Protein 2MYG (pdb70)

InterPro domains:
  IPR002109 Glutaredoxin [PF00462] (13-75)
  IPR011767 Glutaredoxin active site [PS00195] (15-31)
  IPR014025 Glutaredoxin subgroup [PR00160] (13-31)
  IPR014025 Glutaredoxin subgroup [PR00160] (58-71)
  IPR014025 Glutaredoxin subgroup [PR00160] (72-85)
  IPR036249 Thioredoxin-like superfamily [SSF52833] (4-94)

Radius of gyration: 12.89 Å; Cα contacts (8 Å, |Δi|>4): 127; chains: 1; bounding box: 31×28×32 Å

Foldseek 3Di:
DPDDACLVVLQVFQKEKEAADPDDLRVVQVVVCVVPDPRYDYDHLVVPPCSQVNLVVCCVVPVDRDDIWMHGNSHGAPGSVSVVVCVVVVVVVVSSD

Solvent-accessible surface area: 6148 Å² total; per-residue (Å²): 111,107,164,127,21,9,65,77,76,18,186,63,66,55,0,3,0,2,0,74,80,121,16,70,125,2,76,111,0,26,137,23,1,128,70,114,21,204,67,27,56,43,47,64,8,64,157,86,121,87,2,128,89,13,69,26,48,14,94,161,63,106,156,110,68,90,11,1,6,0,11,1,92,52,82,75,9,35,12,8,95,69,0,50,56,37,27,148,126,50,120,2,102,58,60,22,121

Structure (mmCIF, N/CA/C/O backbone):
data_2MYG
#
_entry.id   2MYG
#
_cell.length_a   1.000
_cell.length_b   1.000
_cell.length_c   1.000
_cell.angle_alpha   90.00
_cell.angle_beta   90.00
_cell.angle_gamma   90.00
#
_symmetry.space_group_name_H-M   'P 1'
#
loop_
_atom_site.group_PDB
_atom_site.id
_atom_site.type_symbol
_atom_site.label_atom_id
_atom_site.label_alt_id
_atom_site.label_comp_id
_atom_site.label_asym_id
_atom_site.label_entity_id
_atom_site.label_seq_id
_atom_site.pdbx_PDB_ins_code
_atom_site.Cartn_x
_atom_site.Cartn_y
_atom_site.Cartn_z
_atom_site.occupancy
_atom_site.B_iso_or_equiv
_atom_site.auth_seq_id
_atom_site.auth_comp_id
_atom_site.auth_asym_id
_atom_site.auth_atom_id
_atom_site.pdbx_PDB_model_num
ATOM 1 N N . GLY A 1 1 ? 29.085 38.675 14.271 1.00 0.00 1 GLY A N 1
ATOM 2 C CA . GLY A 1 1 ? 29.072 39.393 12.986 1.00 0.00 1 GLY A CA 1
ATOM 3 C C . GLY A 1 1 ? 28.331 40.709 13.133 1.00 0.00 1 GLY A C 1
ATOM 4 O O . GLY A 1 1 ? 28.299 41.270 14.228 1.00 0.00 1 GLY A O 1
ATOM 10 N N . ALA A 1 2 ? 27.713 41.205 12.058 1.00 0.00 2 ALA A N 1
ATOM 11 C CA . ALA A 1 2 ? 27.004 42.491 12.047 1.00 0.00 2 ALA A CA 1
ATOM 12 C C . ALA A 1 2 ? 25.690 42.532 12.862 1.00 0.00 2 ALA A C 1
ATOM 13 O O . ALA A 1 2 ? 25.181 43.624 13.119 1.00 0.00 2 ALA A O 1
ATOM 20 N N . MET A 1 3 ? 25.135 41.384 13.270 1.00 0.00 3 MET A N 1
ATOM 21 C CA . MET A 1 3 ? 23.807 41.240 13.892 1.00 0.00 3 MET A CA 1
ATOM 22 C C . MET A 1 3 ? 23.875 40.741 15.355 1.00 0.00 3 MET A C 1
ATOM 23 O O . MET A 1 3 ? 23.949 39.524 15.567 1.00 0.00 3 MET A O 1
ATOM 37 N N . PRO A 1 4 ? 23.912 41.623 16.379 1.00 0.00 4 PRO A N 1
ATOM 38 C CA . PRO A 1 4 ? 24.069 41.243 17.787 1.00 0.00 4 PRO A CA 1
ATOM 39 C C . PRO A 1 4 ? 23.119 40.152 18.305 1.00 0.00 4 PRO A C 1
ATOM 40 O O . PRO A 1 4 ? 21.908 40.152 18.041 1.00 0.00 4 PRO A O 1
ATOM 51 N N . SER A 1 5 ? 23.681 39.242 19.097 1.00 0.00 5 SER A N 1
ATOM 52 C CA . SER A 1 5 ? 23.065 38.040 19.668 1.00 0.00 5 SER A CA 1
ATOM 53 C C . SER A 1 5 ? 23.749 37.689 21.011 1.00 0.00 5 SER A C 1
ATOM 54 O O . SER A 1 5 ? 24.124 38.585 21.770 1.00 0.00 5 SER A O 1
ATOM 62 N N . ILE A 1 6 ? 23.840 36.399 21.359 1.00 0.00 6 ILE A N 1
ATOM 63 C CA . ILE A 1 6 ? 24.180 35.865 22.696 1.00 0.00 6 ILE A CA 1
ATOM 64 C C . ILE A 1 6 ? 25.428 36.463 23.370 1.00 0.00 6 ILE A C 1
ATOM 65 O O . ILE A 1 6 ? 25.546 36.434 24.593 1.00 0.00 6 ILE A O 1
ATOM 81 N N . ALA A 1 7 ? 26.366 36.991 22.584 1.00 0.00 7 ALA A N 1
ATOM 82 C CA . ALA A 1 7 ? 27.634 37.575 23.031 1.00 0.00 7 ALA A CA 1
ATOM 83 C C . ALA A 1 7 ? 27.479 38.720 24.058 1.00 0.00 7 ALA A C 1
ATOM 84 O O . ALA A 1 7 ? 28.414 38.979 24.825 1.00 0.00 7 ALA A O 1
ATOM 91 N N . SER A 1 8 ? 26.310 39.371 24.117 1.00 0.00 8 SER A N 1
ATOM 92 C CA . SER A 1 8 ? 25.940 40.345 25.162 1.00 0.00 8 SER A CA 1
ATOM 93 C C . SER A 1 8 ? 25.535 39.692 26.488 1.00 0.00 8 SER A C 1
ATOM 94 O O . SER A 1 8 ? 25.805 40.239 27.560 1.00 0.00 8 SER A O 1
ATOM 102 N N . MET A 1 9 ? 24.919 38.506 26.449 1.00 0.00 9 MET A N 1
ATOM 103 C CA . MET A 1 9 ? 24.420 37.808 27.643 1.00 0.00 9 MET A CA 1
ATOM 104 C C . MET A 1 9 ? 25.566 37.436 28.593 1.00 0.00 9 MET A C 1
ATOM 105 O O . MET A 1 9 ? 25.413 37.497 29.813 1.00 0.00 9 MET A O 1
ATOM 119 N N . ILE A 1 10 ? 26.737 37.120 28.029 1.00 0.00 10 ILE A N 1
ATOM 120 C CA . ILE A 1 10 ? 27.939 36.656 28.744 1.00 0.00 10 ILE A CA 1
ATOM 121 C C . ILE A 1 10 ? 28.485 37.703 29.735 1.00 0.00 10 ILE A C 1
ATOM 122 O O . ILE A 1 10 ? 29.176 37.349 30.693 1.00 0.00 10 ILE A O 1
ATOM 138 N N . LYS A 1 11 ? 28.168 38.991 29.539 1.00 0.00 11 LYS A N 1
ATOM 139 C CA . LYS A 1 11 ? 28.590 40.111 30.399 1.00 0.00 11 LYS A CA 1
ATOM 140 C C . LYS A 1 11 ? 27.665 40.354 31.603 1.00 0.00 11 LYS A C 1
ATOM 141 O O . LYS A 1 11 ? 28.082 40.999 32.567 1.00 0.00 11 LYS A O 1
ATOM 160 N N . GLY A 1 12 ? 26.436 39.827 31.577 1.00 0.00 12 GLY A N 1
ATOM 161 C CA . GLY A 1 12 ? 25.399 40.077 32.591 1.00 0.00 12 GLY A CA 1
ATOM 162 C C . GLY A 1 12 ? 25.394 39.124 33.796 1.00 0.00 12 GLY A C 1
ATOM 163 O O . GLY A 1 12 ? 24.660 39.362 34.755 1.00 0.00 12 GLY A O 1
ATOM 167 N N . ASN A 1 13 ? 26.208 38.064 33.771 1.00 0.00 13 ASN A N 1
ATOM 168 C CA . ASN A 1 13 ? 26.482 37.178 34.909 1.00 0.00 13 ASN A CA 1
ATOM 169 C C . ASN A 1 13 ? 27.939 36.688 34.879 1.00 0.00 13 ASN A C 1
ATOM 170 O O . ASN A 1 13 ? 28.596 36.710 33.832 1.00 0.00 13 ASN A O 1
ATOM 181 N N . LYS A 1 14 ? 28.436 36.207 36.026 1.00 0.00 14 LYS A N 1
ATOM 182 C CA . LYS A 1 14 ? 29.789 35.648 36.168 1.00 0.00 14 LYS A CA 1
ATOM 183 C C . LYS A 1 14 ? 29.928 34.333 35.396 1.00 0.00 14 LYS A C 1
ATOM 184 O O . LYS A 1 14 ? 30.843 34.216 34.579 1.00 0.00 14 LYS A O 1
ATOM 203 N N . VAL A 1 15 ? 28.976 33.407 35.562 1.00 0.00 15 VAL A N 1
ATOM 204 C CA . VAL A 1 15 ? 28.859 32.164 34.774 1.00 0.00 15 VAL A CA 1
ATOM 205 C C . VAL A 1 15 ? 27.581 32.169 33.929 1.00 0.00 15 VAL A C 1
ATOM 206 O O . VAL A 1 15 ? 26.493 32.439 34.444 1.00 0.00 15 VAL A O 1
ATOM 219 N N . VAL A 1 16 ? 27.708 31.849 32.636 1.00 0.00 16 VAL A N 1
ATOM 220 C CA . VAL A 1 16 ? 26.595 31.778 31.667 1.00 0.00 16 VAL A CA 1
ATOM 221 C C . VAL A 1 16 ? 26.658 30.464 30.885 1.00 0.00 16 VAL A C 1
ATOM 222 O O . VAL A 1 16 ? 27.719 30.109 30.368 1.00 0.00 16 VAL A O 1
ATOM 235 N N . VAL A 1 17 ? 25.535 29.742 30.794 1.00 0.00 17 VAL A N 1
ATOM 236 C CA . VAL A 1 17 ? 25.453 28.417 30.152 1.00 0.00 17 VAL A CA 1
ATOM 237 C C . VAL A 1 17 ? 24.322 28.336 29.121 1.00 0.00 17 VAL A C 1
ATOM 238 O O . VAL A 1 17 ? 23.256 28.926 29.294 1.00 0.00 17 VAL A O 1
ATOM 251 N N . PHE A 1 18 ? 24.544 27.569 28.053 1.00 0.00 18 PHE A N 1
ATOM 252 C CA . PHE A 1 18 ? 23.542 27.245 27.033 1.00 0.00 18 PHE A CA 1
ATOM 253 C C . PHE A 1 18 ? 23.382 25.717 26.952 1.00 0.00 18 PHE A C 1
ATOM 254 O O . PHE A 1 18 ? 24.299 25.021 26.511 1.00 0.00 18 PHE A O 1
ATOM 271 N N . SER A 1 19 ? 22.223 25.208 27.375 1.00 0.00 19 SER A N 1
ATOM 272 C CA . SER A 1 19 ? 21.889 23.777 27.525 1.00 0.00 19 SER A CA 1
ATOM 273 C C . SER A 1 19 ? 20.671 23.392 26.661 1.00 0.00 19 SER A C 1
ATOM 274 O O . SER A 1 19 ? 19.996 24.247 26.084 1.00 0.00 19 SER A O 1
ATOM 282 N N . TRP A 1 20 ? 20.366 22.092 26.596 1.00 0.00 20 TRP A N 1
ATOM 283 C CA . TRP A 1 20 ? 19.072 21.560 26.142 1.00 0.00 20 TRP A CA 1
ATOM 284 C C . TRP A 1 20 ? 18.449 20.743 27.274 1.00 0.00 20 TRP A C 1
ATOM 285 O O . TRP A 1 20 ? 19.154 19.927 27.874 1.00 0.00 20 TRP A O 1
ATOM 306 N N . VAL A 1 21 ? 17.148 20.900 27.543 1.00 0.00 21 VAL A N 1
ATOM 307 C CA . VAL A 1 21 ? 16.469 20.196 28.653 1.00 0.00 21 VAL A CA 1
ATOM 308 C C . VAL A 1 21 ? 16.609 18.675 28.511 1.00 0.00 21 VAL A C 1
ATOM 309 O O . VAL A 1 21 ? 16.833 17.981 29.506 1.00 0.00 21 VAL A O 1
ATOM 322 N N . THR A 1 22 ? 16.591 18.174 27.272 1.00 0.00 22 THR A N 1
ATOM 323 C CA . THR A 1 22 ? 16.695 16.758 26.880 1.00 0.00 22 THR A CA 1
ATOM 324 C C . THR A 1 22 ? 18.088 16.119 26.990 1.00 0.00 22 THR A C 1
ATOM 325 O O . THR A 1 22 ? 18.217 14.896 26.852 1.00 0.00 22 THR A O 1
ATOM 336 N N . CYS A 1 23 ? 19.144 16.907 27.212 1.00 0.00 23 CYS A N 1
ATOM 337 C CA . CYS A 1 23 ? 20.526 16.432 27.143 1.00 0.00 23 CYS A CA 1
ATOM 338 C C . CYS A 1 23 ? 20.995 15.937 28.521 1.00 0.00 23 CYS A C 1
ATOM 339 O O . CYS A 1 23 ? 20.666 16.576 29.528 1.00 0.00 23 CYS A O 1
ATOM 347 N N . PRO A 1 24 ? 21.816 14.873 28.609 1.00 0.00 24 PRO A N 1
ATOM 348 C CA . PRO A 1 24 ? 22.388 14.467 29.886 1.00 0.00 24 PRO A CA 1
ATOM 349 C C . PRO A 1 24 ? 23.560 15.357 30.318 1.00 0.00 24 PRO A C 1
ATOM 350 O O . PRO A 1 24 ? 23.650 15.735 31.482 1.00 0.00 24 PRO A O 1
ATOM 361 N N . TYR A 1 25 ? 24.423 15.777 29.388 1.00 0.00 25 TYR A N 1
ATOM 362 C CA . TYR A 1 25 ? 25.575 16.650 29.660 1.00 0.00 25 TYR A CA 1
ATOM 363 C C . TYR A 1 25 ? 25.195 17.997 30.272 1.00 0.00 25 TYR A C 1
ATOM 364 O O . TYR A 1 25 ? 25.907 18.519 31.128 1.00 0.00 25 TYR A O 1
ATOM 382 N N . CYS A 1 26 ? 24.057 18.539 29.829 1.00 0.00 26 CYS A N 1
ATOM 383 C CA . CYS A 1 26 ? 23.393 19.687 30.435 1.00 0.00 26 CYS A CA 1
ATOM 384 C C . CYS A 1 26 ? 23.284 19.476 31.960 1.00 0.00 26 CYS A C 1
ATOM 385 O O . CYS A 1 26 ? 23.806 20.266 32.735 1.00 0.00 26 CYS A O 1
ATOM 393 N N . VAL A 1 27 ? 22.696 18.353 32.389 1.00 0.00 27 VAL A N 1
ATOM 394 C CA . VAL A 1 27 ? 22.502 18.009 33.808 1.00 0.00 27 VAL A CA 1
ATOM 395 C C . VAL A 1 27 ? 23.832 17.790 34.536 1.00 0.00 27 VAL A C 1
ATOM 396 O O . VAL A 1 27 ? 23.986 18.263 35.663 1.00 0.00 27 VAL A O 1
ATOM 409 N N . ARG A 1 28 ? 24.820 17.144 33.894 1.00 0.00 28 ARG A N 1
ATOM 410 C CA . ARG A 1 28 ? 26.178 16.987 34.461 1.00 0.00 28 ARG A CA 1
ATOM 411 C C . ARG A 1 28 ? 26.789 18.341 34.845 1.00 0.00 28 ARG A C 1
ATOM 412 O O . ARG A 1 28 ? 27.385 18.459 35.916 1.00 0.00 28 ARG A O 1
ATOM 433 N N . ALA A 1 29 ? 26.605 19.354 33.996 1.00 0.00 29 ALA A N 1
ATOM 434 C CA . ALA A 1 29 ? 27.013 20.730 34.277 1.00 0.00 29 ALA A CA 1
ATOM 435 C C . ALA A 1 29 ? 26.112 21.425 35.315 1.00 0.00 29 ALA A C 1
ATOM 436 O O . ALA A 1 29 ? 26.623 21.886 36.334 1.00 0.00 29 ALA A O 1
ATOM 443 N N . GLU A 1 30 ? 24.789 21.466 35.117 1.00 0.00 30 GLU A N 1
ATOM 444 C CA . GLU A 1 30 ? 23.837 22.145 36.020 1.00 0.00 30 GLU A CA 1
ATOM 445 C C . GLU A 1 30 ? 23.949 21.685 37.478 1.00 0.00 30 GLU A C 1
ATOM 446 O O . GLU A 1 30 ? 23.761 22.483 38.406 1.00 0.00 30 GLU A O 1
ATOM 458 N N . LYS A 1 31 ? 24.308 20.417 37.696 1.00 0.00 31 LYS A N 1
ATOM 459 C CA . LYS A 1 31 ? 24.533 19.849 39.021 1.00 0.00 31 LYS A CA 1
ATOM 460 C C . LYS A 1 31 ? 25.786 20.408 39.697 1.00 0.00 31 LYS A C 1
ATOM 461 O O . LYS A 1 31 ? 25.730 20.851 40.845 1.00 0.00 31 LYS A O 1
ATOM 480 N N . LEU A 1 32 ? 26.904 20.412 38.971 1.00 0.00 32 LEU A N 1
ATOM 481 C CA . LEU A 1 32 ? 28.211 20.856 39.458 1.00 0.00 32 LEU A CA 1
ATOM 482 C C . LEU A 1 32 ? 28.275 22.377 39.612 1.00 0.00 32 LEU A C 1
ATOM 483 O O . LEU A 1 32 ? 28.846 22.877 40.577 1.00 0.00 32 LEU A O 1
ATOM 499 N N . LEU A 1 33 ? 27.637 23.127 38.711 1.00 0.00 33 LEU A N 1
ATOM 500 C CA . LEU A 1 33 ? 27.588 24.586 38.787 1.00 0.00 33 LEU A CA 1
ATOM 501 C C . LEU A 1 33 ? 26.878 25.055 40.058 1.00 0.00 33 LEU A C 1
ATOM 502 O O . LEU A 1 33 ? 27.421 25.891 40.778 1.00 0.00 33 LEU A O 1
ATOM 518 N N . HIS A 1 34 ? 25.738 24.445 40.399 1.00 0.00 34 HIS A N 1
ATOM 519 C CA . HIS A 1 34 ? 25.061 24.710 41.671 1.00 0.00 34 HIS A CA 1
ATOM 520 C C . HIS A 1 34 ? 25.837 24.161 42.886 1.00 0.00 34 HIS A C 1
ATOM 521 O O . HIS A 1 34 ? 25.660 24.682 43.987 1.00 0.00 34 HIS A O 1
ATOM 535 N N . ALA A 1 35 ? 26.744 23.187 42.711 1.00 0.00 35 ALA A N 1
ATOM 536 C CA . ALA A 1 35 ? 27.616 22.711 43.793 1.00 0.00 35 ALA A CA 1
ATOM 537 C C . ALA A 1 35 ? 28.797 23.659 44.083 1.00 0.00 35 ALA A C 1
ATOM 538 O O . ALA A 1 35 ? 29.246 23.747 45.228 1.00 0.00 35 ALA A O 1
ATOM 545 N N . ARG A 1 36 ? 29.321 24.365 43.067 1.00 0.00 36 ARG A N 1
ATOM 546 C CA . ARG A 1 36 ? 30.499 25.250 43.185 1.00 0.00 36 ARG A CA 1
ATOM 547 C C . ARG A 1 36 ? 30.172 26.734 43.373 1.00 0.00 36 ARG A C 1
ATOM 548 O O . ARG A 1 36 ? 31.015 27.473 43.879 1.00 0.00 36 ARG A O 1
ATOM 569 N N . THR A 1 37 ? 28.997 27.203 42.956 1.00 0.00 37 THR A N 1
ATOM 570 C CA . THR A 1 37 ? 28.610 28.626 43.051 1.00 0.00 37 THR A CA 1
ATOM 571 C C . THR A 1 37 ? 27.091 28.852 43.128 1.00 0.00 37 THR A C 1
ATOM 572 O O . THR A 1 37 ? 26.283 27.944 42.918 1.00 0.00 37 THR A O 1
ATOM 583 N N . LYS A 1 38 ? 26.705 30.100 43.418 1.00 0.00 38 LYS A N 1
ATOM 584 C CA . LYS A 1 38 ? 25.340 30.644 43.298 1.00 0.00 38 LYS A CA 1
ATOM 585 C C . LYS A 1 38 ? 25.234 31.711 42.196 1.00 0.00 38 LYS A C 1
ATOM 586 O O . LYS A 1 38 ? 24.170 32.300 42.002 1.00 0.00 38 LYS A O 1
ATOM 605 N N . ASP A 1 39 ? 26.322 31.951 41.455 1.00 0.00 39 ASP A N 1
ATOM 606 C CA . ASP A 1 39 ? 26.479 33.032 40.475 1.00 0.00 39 ASP A CA 1
ATOM 607 C C . ASP A 1 39 ? 26.416 32.537 39.008 1.00 0.00 39 ASP A C 1
ATOM 608 O O . ASP A 1 39 ? 27.226 32.924 38.160 1.00 0.00 39 ASP A O 1
ATOM 617 N N . ILE A 1 40 ? 25.465 31.637 38.721 1.00 0.00 40 ILE A N 1
ATOM 618 C CA . ILE A 1 40 ? 25.259 30.985 37.415 1.00 0.00 40 ILE A CA 1
ATOM 619 C C . ILE A 1 40 ? 23.870 31.289 36.834 1.00 0.00 40 ILE A C 1
ATOM 620 O O . ILE A 1 40 ? 22.855 31.204 37.533 1.00 0.00 40 ILE A O 1
ATOM 636 N N . THR A 1 41 ? 23.829 31.618 35.542 1.00 0.00 41 THR A N 1
ATOM 637 C CA . THR A 1 41 ? 22.629 31.706 34.691 1.00 0.00 41 THR A CA 1
ATOM 638 C C . THR A 1 41 ? 22.730 30.716 33.530 1.00 0.00 41 THR A C 1
ATOM 639 O O . THR A 1 41 ? 23.794 30.552 32.939 1.00 0.00 41 THR A O 1
ATOM 650 N N . VAL A 1 42 ? 21.611 30.091 33.163 1.00 0.00 42 VAL A N 1
ATOM 651 C CA . VAL A 1 42 ? 21.493 29.171 32.025 1.00 0.00 42 VAL A CA 1
ATOM 652 C C . VAL A 1 42 ? 20.244 29.417 31.174 1.00 0.00 42 VAL A C 1
ATOM 653 O O . VAL A 1 42 ? 19.160 29.693 31.698 1.00 0.00 42 VAL A O 1
ATOM 666 N N . HIS A 1 43 ? 20.420 29.288 29.855 1.00 0.00 43 HIS A N 1
ATOM 667 C CA . HIS A 1 43 ? 19.398 29.367 28.809 1.00 0.00 43 HIS A CA 1
ATOM 668 C C . HIS A 1 43 ? 19.210 27.996 28.139 1.00 0.00 43 HIS A C 1
ATOM 669 O O . HIS A 1 43 ? 20.187 27.332 27.780 1.00 0.00 43 HIS A O 1
ATOM 683 N N . TYR A 1 44 ? 17.961 27.576 27.936 1.00 0.00 44 TYR A N 1
ATOM 684 C CA . TYR A 1 44 ? 17.615 26.290 27.328 1.00 0.00 44 TYR A CA 1
ATOM 685 C C . TYR A 1 44 ? 17.213 26.480 25.865 1.00 0.00 44 TYR A C 1
ATOM 686 O O . TYR A 1 44 ? 16.048 26.695 25.531 1.00 0.00 44 TYR A O 1
ATOM 704 N N . VAL A 1 45 ? 18.202 26.415 24.969 1.00 0.00 45 VAL A N 1
ATOM 705 C CA . VAL A 1 45 ? 18.031 26.776 23.547 1.00 0.00 45 VAL A CA 1
ATOM 706 C C . VAL A 1 45 ? 17.293 25.715 22.724 1.00 0.00 45 VAL A C 1
ATOM 707 O O . VAL A 1 45 ? 17.140 25.864 21.514 1.00 0.00 45 VAL A O 1
ATOM 720 N N . ASP A 1 46 ? 16.807 24.651 23.365 1.00 0.00 46 ASP A N 1
ATOM 721 C CA . ASP A 1 46 ? 15.864 23.688 22.790 1.00 0.00 46 ASP A CA 1
ATOM 722 C C . ASP A 1 46 ? 14.401 24.153 22.936 1.00 0.00 46 ASP A C 1
ATOM 723 O O . ASP A 1 46 ? 13.540 23.771 22.138 1.00 0.00 46 ASP A O 1
ATOM 732 N N . LYS A 1 47 ? 14.142 25.034 23.914 1.00 0.00 47 LYS A N 1
ATOM 733 C CA . LYS A 1 47 ? 12.848 25.673 24.209 1.00 0.00 47 LYS A CA 1
ATOM 734 C C . LYS A 1 47 ? 12.637 27.002 23.460 1.00 0.00 47 LYS A C 1
ATOM 735 O O . LYS A 1 47 ? 11.651 27.702 23.700 1.00 0.00 47 LYS A O 1
ATOM 754 N N . MET A 1 48 ? 13.571 27.361 22.575 1.00 0.00 48 MET A N 1
ATOM 755 C CA . MET A 1 48 ? 13.723 28.689 21.975 1.00 0.00 48 MET A CA 1
ATOM 756 C C . MET A 1 48 ? 13.610 28.629 20.443 1.00 0.00 48 MET A C 1
ATOM 757 O O . MET A 1 48 ? 14.398 27.935 19.794 1.00 0.00 48 MET A O 1
ATOM 771 N N . SER A 1 49 ? 12.691 29.404 19.853 1.00 0.00 49 SER A N 1
ATOM 772 C CA . SER A 1 49 ? 12.492 29.473 18.388 1.00 0.00 49 SER A CA 1
ATOM 773 C C . SER A 1 49 ? 13.705 30.066 17.647 1.00 0.00 49 SER A C 1
ATOM 774 O O . SER A 1 49 ? 13.917 29.792 16.464 1.00 0.00 49 SER A O 1
ATOM 782 N N . GLU A 1 50 ? 14.527 30.847 18.355 1.00 0.00 50 GLU A N 1
ATOM 783 C CA . GLU A 1 50 ? 15.798 31.422 17.885 1.00 0.00 50 GLU A CA 1
ATOM 784 C C . GLU A 1 50 ? 17.034 30.567 18.247 1.00 0.00 50 GLU A C 1
ATOM 785 O O . GLU A 1 50 ? 18.164 31.000 18.032 1.00 0.00 50 GLU A O 1
ATOM 797 N N . GLY A 1 51 ? 16.865 29.370 18.827 1.00 0.00 51 GLY A N 1
ATOM 798 C CA . GLY A 1 51 ? 17.971 28.530 19.306 1.00 0.00 51 GLY A CA 1
ATOM 799 C C . GLY A 1 51 ? 19.025 28.196 18.246 1.00 0.00 51 GLY A C 1
ATOM 800 O O . GLY A 1 51 ? 20.208 28.105 18.573 1.00 0.00 51 GLY A O 1
ATOM 804 N N . GLU A 1 52 ? 18.640 28.102 16.971 1.00 0.00 52 GLU A N 1
ATOM 805 C CA . GLU A 1 52 ? 19.578 27.891 15.857 1.00 0.00 52 GLU A CA 1
ATOM 806 C C . GLU A 1 52 ? 20.463 29.121 15.572 1.00 0.00 52 GLU A C 1
ATOM 807 O O . GLU A 1 52 ? 21.596 28.956 15.115 1.00 0.00 52 GLU A O 1
ATOM 819 N N . GLN A 1 53 ? 20.006 30.337 15.903 1.00 0.00 53 GLN A N 1
ATOM 820 C CA . GLN A 1 53 ? 20.822 31.557 15.870 1.00 0.00 53 GLN A CA 1
ATOM 821 C C . GLN A 1 53 ? 21.834 31.556 17.015 1.00 0.00 53 GLN A C 1
ATOM 822 O O . GLN A 1 53 ? 23.007 31.860 16.786 1.00 0.00 53 GLN A O 1
ATOM 836 N N . LEU A 1 54 ? 21.402 31.180 18.225 1.00 0.00 54 LEU A N 1
ATOM 837 C CA . LEU A 1 54 ? 22.277 31.112 19.402 1.00 0.00 54 LEU A CA 1
ATOM 838 C C . LEU A 1 54 ? 23.339 30.005 19.222 1.00 0.00 54 LEU A C 1
ATOM 839 O O . LEU A 1 54 ? 24.503 30.208 19.553 1.00 0.00 54 LEU A O 1
ATOM 855 N N . ARG A 1 55 ? 22.985 28.874 18.594 1.00 0.00 55 ARG A N 1
ATOM 856 C CA . ARG A 1 55 ? 23.943 27.858 18.113 1.00 0.00 55 ARG A CA 1
ATOM 857 C C . ARG A 1 55 ? 24.865 28.405 17.017 1.00 0.00 55 ARG A C 1
ATOM 858 O O . ARG A 1 55 ? 26.067 28.164 17.070 1.00 0.00 55 ARG A O 1
ATOM 879 N N . GLY A 1 56 ? 24.336 29.179 16.068 1.00 0.00 56 GLY A N 1
ATOM 880 C CA . GLY A 1 56 ? 25.112 29.828 15.004 1.00 0.00 56 GLY A CA 1
ATOM 881 C C . GLY A 1 56 ? 26.201 30.775 15.527 1.00 0.00 56 GLY A C 1
ATOM 882 O O . GLY A 1 56 ? 27.317 30.752 15.015 1.00 0.00 56 GLY A O 1
ATOM 886 N N . GLU A 1 57 ? 25.934 31.527 16.601 1.00 0.00 57 GLU A N 1
ATOM 887 C CA . GLU A 1 57 ? 26.943 32.367 17.271 1.00 0.00 57 GLU A CA 1
ATOM 888 C C . GLU A 1 57 ? 28.127 31.573 17.836 1.00 0.00 57 GLU A C 1
ATOM 889 O O . GLU A 1 57 ? 29.242 32.095 17.883 1.00 0.00 57 GLU A O 1
ATOM 901 N N . ILE A 1 58 ? 27.891 30.335 18.278 1.00 0.00 58 ILE A N 1
ATOM 902 C CA . ILE A 1 58 ? 28.929 29.440 18.799 1.00 0.00 58 ILE A CA 1
ATOM 903 C C . ILE A 1 58 ? 29.658 28.774 17.624 1.00 0.00 58 ILE A C 1
ATOM 904 O O . ILE A 1 58 ? 30.886 28.713 17.602 1.00 0.00 58 ILE A O 1
ATOM 920 N N . TYR A 1 59 ? 28.927 28.331 16.599 1.00 0.00 59 TYR A N 1
ATOM 921 C CA . TYR A 1 59 ? 29.512 27.615 15.469 1.00 0.00 59 TYR A CA 1
ATOM 922 C C . TYR A 1 59 ? 30.343 28.527 14.545 1.00 0.00 59 TYR A C 1
ATOM 923 O O . TYR A 1 59 ? 31.442 28.138 14.151 1.00 0.00 59 TYR A O 1
ATOM 941 N N . GLN A 1 60 ? 29.914 29.766 14.266 1.00 0.00 60 GLN A N 1
ATOM 942 C CA . GLN A 1 60 ? 30.693 30.702 13.434 1.00 0.00 60 GLN A CA 1
ATOM 943 C C . GLN A 1 60 ? 31.990 31.182 14.117 1.00 0.00 60 GLN A C 1
ATOM 944 O O . GLN A 1 60 ? 32.940 31.573 13.428 1.00 0.00 60 GLN A O 1
ATOM 958 N N . ALA A 1 61 ? 32.052 31.146 15.453 1.00 0.00 61 ALA A N 1
ATOM 959 C CA . ALA A 1 61 ? 33.204 31.587 16.243 1.00 0.00 61 ALA A CA 1
ATOM 960 C C . ALA A 1 61 ? 34.125 30.434 16.701 1.00 0.00 61 ALA A C 1
ATOM 961 O O . ALA A 1 61 ? 35.335 30.633 16.813 1.00 0.00 61 ALA A O 1
ATOM 968 N N . TYR A 1 62 ? 33.582 29.235 16.952 1.00 0.00 62 TYR A N 1
ATOM 969 C CA . TYR A 1 62 ? 34.301 28.114 17.583 1.00 0.00 62 TYR A CA 1
ATOM 970 C C . TYR A 1 62 ? 34.082 26.750 16.888 1.00 0.00 62 TYR A C 1
ATOM 971 O O . TYR A 1 62 ? 34.554 25.731 17.396 1.00 0.00 62 TYR A O 1
ATOM 989 N N . LYS A 1 63 ? 33.369 26.699 15.746 1.00 0.00 63 LYS A N 1
ATOM 990 C CA . LYS A 1 63 ? 33.065 25.486 14.947 1.00 0.00 63 LYS A CA 1
ATOM 991 C C . LYS A 1 63 ? 32.552 24.291 15.773 1.00 0.00 63 LYS A C 1
ATOM 992 O O . LYS A 1 63 ? 32.928 23.143 15.520 1.00 0.00 63 LYS A O 1
ATOM 1011 N N . HIS A 1 64 ? 31.716 24.550 16.779 1.00 0.00 64 HIS A N 1
ATOM 1012 C CA . HIS A 1 64 ? 31.129 23.539 17.653 1.00 0.00 64 HIS A CA 1
ATOM 1013 C C . HIS A 1 64 ? 29.663 23.851 17.964 1.00 0.00 64 HIS A C 1
ATOM 1014 O O . HIS A 1 64 ? 29.256 25.010 18.015 1.00 0.00 64 HIS A O 1
ATOM 1028 N N . GLU A 1 65 ? 28.869 22.794 18.140 1.00 0.00 65 GLU A N 1
ATOM 1029 C CA . GLU A 1 65 ? 27.412 22.852 18.283 1.00 0.00 65 GLU A CA 1
ATOM 1030 C C . GLU A 1 65 ? 26.848 21.875 19.340 1.00 0.00 65 GLU A C 1
ATOM 1031 O O . GLU A 1 65 ? 25.632 21.766 19.496 1.00 0.00 65 GLU A O 1
ATOM 1043 N N . THR A 1 66 ? 27.709 21.130 20.040 1.00 0.00 66 THR A N 1
ATOM 1044 C CA . THR A 1 66 ? 27.322 20.225 21.142 1.00 0.00 66 THR A CA 1
ATOM 1045 C C . THR A 1 66 ? 27.150 20.979 22.466 1.00 0.00 66 THR A C 1
ATOM 1046 O O . THR A 1 66 ? 27.927 21.882 22.782 1.00 0.00 66 THR A O 1
ATOM 1057 N N . VAL A 1 67 ? 26.137 20.594 23.251 1.00 0.00 67 VAL A N 1
ATOM 1058 C CA . VAL A 1 67 ? 25.762 21.243 24.521 1.00 0.00 67 VAL A CA 1
ATOM 1059 C C . VAL A 1 67 ? 26.249 20.458 25.759 1.00 0.00 67 VAL A C 1
ATOM 1060 O O . VAL A 1 67 ? 26.427 19.238 25.686 1.00 0.00 67 VAL A O 1
ATOM 1073 N N . PRO A 1 68 ? 26.424 21.121 26.920 1.00 0.00 68 PRO A N 1
ATOM 1074 C CA . PRO A 1 68 ? 26.317 22.563 27.125 1.00 0.00 68 PRO A CA 1
ATOM 1075 C C . PRO A 1 68 ? 27.504 23.339 26.549 1.00 0.00 68 PRO A C 1
ATOM 1076 O O . PRO A 1 68 ? 28.622 22.828 26.503 1.00 0.00 68 PRO A O 1
ATOM 1087 N N . ALA A 1 69 ? 27.262 24.584 26.146 1.00 0.00 69 ALA A N 1
ATOM 1088 C CA . ALA A 1 69 ? 28.316 25.579 25.949 1.00 0.00 69 ALA A CA 1
ATOM 1089 C C . ALA A 1 69 ? 28.388 26.463 27.201 1.00 0.00 69 ALA A C 1
ATOM 1090 O O . ALA A 1 69 ? 27.352 26.919 27.691 1.00 0.00 69 ALA A O 1
ATOM 1097 N N . ILE A 1 70 ? 29.589 26.662 27.743 1.00 0.00 70 ILE A N 1
ATOM 1098 C CA . ILE A 1 70 ? 29.805 27.244 29.073 1.00 0.00 70 ILE A CA 1
ATOM 1099 C C . ILE A 1 70 ? 30.764 28.437 28.955 1.00 0.00 70 ILE A C 1
ATOM 1100 O O . ILE A 1 70 ? 31.728 28.404 28.188 1.00 0.00 70 ILE A O 1
ATOM 1116 N N . PHE A 1 71 ? 30.508 29.500 29.720 1.00 0.00 71 PHE A N 1
ATOM 1117 C CA . PHE A 1 71 ? 31.319 30.717 29.709 1.00 0.00 71 PHE A CA 1
ATOM 1118 C C . PHE A 1 71 ? 31.526 31.274 31.122 1.00 0.00 71 PHE A C 1
ATOM 1119 O O . PHE A 1 71 ? 30.602 31.260 31.940 1.00 0.00 71 PHE A O 1
ATOM 1136 N N . ILE A 1 72 ? 32.735 31.778 31.400 1.00 0.00 72 ILE A N 1
ATOM 1137 C CA . ILE A 1 72 ? 33.129 32.342 32.705 1.00 0.00 72 ILE A CA 1
ATOM 1138 C C . ILE A 1 72 ? 33.918 33.642 32.485 1.00 0.00 72 ILE A C 1
ATOM 1139 O O . ILE A 1 72 ? 34.986 33.617 31.872 1.00 0.00 72 ILE A O 1
ATOM 1155 N N . ASN A 1 73 ? 33.403 34.782 32.958 1.00 0.00 73 ASN A N 1
ATOM 1156 C CA . ASN A 1 73 ? 33.931 36.133 32.680 1.00 0.00 73 ASN A CA 1
ATOM 1157 C C . ASN A 1 73 ? 34.257 36.392 31.187 1.00 0.00 73 ASN A C 1
ATOM 1158 O O . ASN A 1 73 ? 35.273 37.005 30.851 1.00 0.00 73 ASN A O 1
ATOM 1169 N N . GLY A 1 74 ? 33.425 35.884 30.273 1.00 0.00 74 GLY A N 1
ATOM 1170 C CA . GLY A 1 74 ? 33.654 36.005 28.824 1.00 0.00 74 GLY A CA 1
ATOM 1171 C C . GLY A 1 74 ? 34.684 35.028 28.226 1.00 0.00 74 GLY A C 1
ATOM 1172 O O . GLY A 1 74 ? 34.924 35.080 27.019 1.00 0.00 74 GLY A O 1
ATOM 1176 N N . ASN A 1 75 ? 35.289 34.148 29.031 1.00 0.00 75 ASN A N 1
ATOM 1177 C CA . ASN A 1 75 ? 36.206 33.088 28.589 1.00 0.00 75 ASN A CA 1
ATOM 1178 C C . ASN A 1 75 ? 35.417 31.808 28.246 1.00 0.00 75 ASN A C 1
ATOM 1179 O O . ASN A 1 75 ? 34.413 31.515 28.900 1.00 0.00 75 ASN A O 1
ATOM 1190 N N . PHE A 1 76 ? 35.865 31.040 27.247 1.00 0.00 76 PHE A N 1
ATOM 1191 C CA . PHE A 1 76 ? 35.124 29.885 26.711 1.00 0.00 76 PHE A CA 1
ATOM 1192 C C . PHE A 1 76 ? 35.515 28.533 27.346 1.00 0.00 76 PHE A C 1
ATOM 1193 O O . PHE A 1 76 ? 36.696 28.218 27.537 1.00 0.00 76 PHE A O 1
ATOM 1210 N N . ILE A 1 77 ? 34.494 27.718 27.631 1.00 0.00 77 ILE A N 1
ATOM 1211 C CA . ILE A 1 77 ? 34.550 26.386 28.242 1.00 0.00 77 ILE A CA 1
ATOM 1212 C C . ILE A 1 77 ? 33.696 25.436 27.374 1.00 0.00 77 ILE A C 1
ATOM 1213 O O . ILE A 1 77 ? 32.481 25.600 27.252 1.00 0.00 77 ILE A O 1
ATOM 1229 N N . GLY A 1 78 ? 34.324 24.434 26.749 1.00 0.00 78 GLY A N 1
ATOM 1230 C CA . GLY A 1 78 ? 33.714 23.640 25.668 1.00 0.00 78 GLY A CA 1
ATOM 1231 C C . GLY A 1 78 ? 32.590 22.675 26.079 1.00 0.00 78 GLY A C 1
ATOM 1232 O O . GLY A 1 78 ? 31.826 22.222 25.222 1.00 0.00 78 GLY A O 1
ATOM 1236 N N . GLY A 1 79 ? 32.472 22.357 27.371 1.00 0.00 79 GLY A N 1
ATOM 1237 C CA . GLY A 1 79 ? 31.465 21.440 27.913 1.00 0.00 79 GLY A CA 1
ATOM 1238 C C . GLY A 1 79 ? 31.662 21.125 29.393 1.00 0.00 79 GLY A C 1
ATOM 1239 O O . GLY A 1 79 ? 32.558 21.673 30.039 1.00 0.00 79 GLY A O 1
ATOM 1243 N N . CYS A 1 80 ? 30.861 20.200 29.928 1.00 0.00 80 CYS A N 1
ATOM 1244 C CA . CYS A 1 80 ? 31.017 19.709 31.300 1.00 0.00 80 CYS A CA 1
ATOM 1245 C C . CYS A 1 80 ? 32.369 18.999 31.494 1.00 0.00 80 CYS A C 1
ATOM 1246 O O . CYS A 1 80 ? 33.004 19.166 32.534 1.00 0.00 80 CYS A O 1
ATOM 1254 N N . SER A 1 81 ? 32.859 18.281 30.476 1.00 0.00 81 SER A N 1
ATOM 1255 C CA . SER A 1 81 ? 34.203 17.687 30.501 1.00 0.00 81 SER A CA 1
ATOM 1256 C C . SER A 1 81 ? 35.307 18.747 30.636 1.00 0.00 81 SER A C 1
ATOM 1257 O O . SER A 1 81 ? 36.203 18.590 31.468 1.00 0.00 81 SER A O 1
ATOM 1265 N N . ASP A 1 82 ? 35.210 19.851 29.881 1.00 0.00 82 ASP A N 1
ATOM 1266 C CA . ASP A 1 82 ? 36.193 20.950 29.878 1.00 0.00 82 ASP A CA 1
ATOM 1267 C C . ASP A 1 82 ? 36.148 21.769 31.183 1.00 0.00 82 ASP A C 1
ATOM 1268 O O . ASP A 1 82 ? 37.175 22.268 31.643 1.00 0.00 82 ASP A O 1
ATOM 1277 N N . LEU A 1 83 ? 34.963 21.867 31.802 1.00 0.00 83 LEU A N 1
ATOM 1278 C CA . LEU A 1 83 ? 34.732 22.459 33.118 1.00 0.00 83 LEU A CA 1
ATOM 1279 C C . LEU A 1 83 ? 35.337 21.591 34.235 1.00 0.00 83 LEU A C 1
ATOM 1280 O O . LEU A 1 83 ? 36.104 22.081 35.065 1.00 0.00 83 LEU A O 1
ATOM 1296 N N . GLU A 1 84 ? 35.036 20.290 34.248 1.00 0.00 84 GLU A N 1
ATOM 1297 C CA . GLU A 1 84 ? 35.575 19.362 35.245 1.00 0.00 84 GLU A CA 1
ATOM 1298 C C . GLU A 1 84 ? 37.095 19.212 35.145 1.00 0.00 84 GLU A C 1
ATOM 1299 O O . GLU A 1 84 ? 37.752 19.064 36.170 1.00 0.00 84 GLU A O 1
ATOM 1311 N N . ALA A 1 85 ? 37.682 19.329 33.953 1.00 0.00 85 ALA A N 1
ATOM 1312 C CA . ALA A 1 85 ? 39.134 19.291 33.780 1.00 0.00 85 ALA A CA 1
ATOM 1313 C C . ALA A 1 85 ? 39.855 20.434 34.527 1.00 0.00 85 ALA A C 1
ATOM 1314 O O . ALA A 1 85 ? 41.028 20.290 34.883 1.00 0.00 85 ALA A O 1
ATOM 1321 N N . LEU A 1 86 ? 39.154 21.535 34.826 1.00 0.00 86 LEU A N 1
ATOM 1322 C CA . LEU A 1 86 ? 39.630 22.628 35.674 1.00 0.00 86 LEU A CA 1
ATOM 1323 C C . LEU A 1 86 ? 39.276 22.407 37.157 1.00 0.00 86 LEU A C 1
ATOM 1324 O O . LEU A 1 86 ? 40.050 22.816 38.026 1.00 0.00 86 LEU A O 1
ATOM 1340 N N . ASP A 1 87 ? 38.168 21.714 37.459 1.00 0.00 87 ASP A N 1
ATOM 1341 C CA . ASP A 1 87 ? 37.802 21.297 38.825 1.00 0.00 87 ASP A CA 1
ATOM 1342 C C . ASP A 1 87 ? 38.796 20.289 39.410 1.00 0.00 87 ASP A C 1
ATOM 1343 O O . ASP A 1 87 ? 39.274 20.473 40.532 1.00 0.00 87 ASP A O 1
ATOM 1352 N N . LYS A 1 88 ? 39.176 19.282 38.616 1.00 0.00 88 LYS A N 1
ATOM 1353 C CA . LYS A 1 88 ? 40.163 18.242 38.957 1.00 0.00 88 LYS A CA 1
ATOM 1354 C C . LYS A 1 88 ? 41.559 18.785 39.268 1.00 0.00 88 LYS A C 1
ATOM 1355 O O . LYS A 1 88 ? 42.333 18.106 39.944 1.00 0.00 88 LYS A O 1
ATOM 1374 N N . GLU A 1 89 ? 41.880 19.981 38.781 1.00 0.00 89 GLU A N 1
ATOM 1375 C CA . GLU A 1 89 ? 43.189 20.624 38.923 1.00 0.00 89 GLU A CA 1
ATOM 1376 C C . GLU A 1 89 ? 43.231 21.767 39.945 1.00 0.00 89 GLU A C 1
ATOM 1377 O O . GLU A 1 89 ? 44.318 22.264 40.249 1.00 0.00 89 GLU A O 1
ATOM 1389 N N . GLY A 1 90 ? 42.087 22.187 40.490 1.00 0.00 90 GLY A N 1
ATOM 1390 C CA . GLY A 1 90 ? 42.015 23.317 41.426 1.00 0.00 90 GLY A CA 1
ATOM 1391 C C . GLY A 1 90 ? 41.938 24.702 40.757 1.00 0.00 90 GLY A C 1
ATOM 1392 O O . GLY A 1 90 ? 42.002 25.722 41.445 1.00 0.00 90 GLY A O 1
ATOM 1396 N N . LYS A 1 91 ? 41.817 24.768 39.422 1.00 0.00 91 LYS A N 1
ATOM 1397 C CA . LYS A 1 91 ? 41.903 25.985 38.618 1.00 0.00 91 LYS A CA 1
ATOM 1398 C C . LYS A 1 91 ? 40.549 26.669 38.410 1.00 0.00 91 LYS A C 1
ATOM 1399 O O . LYS A 1 91 ? 40.508 27.890 38.253 1.00 0.00 91 LYS A O 1
ATOM 1418 N N . LEU A 1 92 ? 39.446 25.914 38.475 1.00 0.00 92 LEU A N 1
ATOM 1419 C CA . LEU A 1 92 ? 38.077 26.444 38.432 1.00 0.00 92 LEU A CA 1
ATOM 1420 C C . LEU A 1 92 ? 37.777 27.312 39.663 1.00 0.00 92 LEU A C 1
ATOM 1421 O O . LEU A 1 92 ? 37.206 28.392 39.542 1.00 0.00 92 LEU A O 1
ATOM 1437 N N . ASP A 1 93 ? 38.272 26.905 40.831 1.00 0.00 93 ASP A N 1
ATOM 1438 C CA . ASP A 1 93 ? 38.193 27.697 42.065 1.00 0.00 93 ASP A CA 1
ATOM 1439 C C . ASP A 1 93 ? 38.936 29.042 41.968 1.00 0.00 93 ASP A C 1
ATOM 1440 O O . ASP A 1 93 ? 38.614 29.983 42.698 1.00 0.00 93 ASP A O 1
ATOM 1449 N N . GLY A 1 94 ? 39.921 29.158 41.070 1.00 0.00 94 GLY A N 1
ATOM 1450 C CA . GLY A 1 94 ? 40.595 30.422 40.764 1.00 0.00 94 GLY A CA 1
ATOM 1451 C C . GLY A 1 94 ? 39.877 31.277 39.715 1.00 0.00 94 GLY A C 1
ATOM 1452 O O . GLY A 1 94 ? 40.026 32.502 39.727 1.00 0.00 94 GLY A O 1
ATOM 1456 N N . LEU A 1 95 ? 39.052 30.662 38.860 1.00 0.00 95 LEU A N 1
ATOM 1457 C CA . LEU A 1 95 ? 38.227 31.340 37.857 1.00 0.00 95 LEU A CA 1
ATOM 1458 C C . LEU A 1 95 ? 36.955 31.952 38.464 1.00 0.00 95 LEU A C 1
ATOM 1459 O O . LEU A 1 95 ? 36.520 33.014 38.017 1.00 0.00 95 LEU A O 1
ATOM 1475 N N . LEU A 1 96 ? 36.359 31.301 39.468 1.00 0.00 96 LEU A N 1
ATOM 1476 C CA . LEU A 1 96 ? 35.000 31.603 39.957 1.00 0.00 96 LEU A CA 1
ATOM 1477 C C . LEU A 1 96 ? 34.895 32.801 40.925 1.00 0.00 96 LEU A C 1
ATOM 1478 O O . LEU A 1 96 ? 33.787 33.149 41.340 1.00 0.00 96 LEU A O 1
ATOM 1494 N N . SER A 1 97 ? 36.025 33.443 41.245 1.00 0.00 97 SER A N 1
ATOM 1495 C CA . SER A 1 97 ? 36.165 34.599 42.150 1.00 0.00 97 SER A CA 1
ATOM 1496 C C . SER A 1 97 ? 35.324 35.803 41.718 1.00 0.00 97 SER A C 1
ATOM 1497 O O . SER A 1 97 ? 34.273 36.074 42.347 1.00 0.00 97 SER A O 1
ATOM 1506 N N . GLY A 1 1 ? 25.575 51.512 17.699 1.00 0.00 1 GLY A N 2
ATOM 1507 C CA . GLY A 1 1 ? 24.666 50.417 17.314 1.00 0.00 1 GLY A CA 2
ATOM 1508 C C . GLY A 1 1 ? 24.746 49.272 18.310 1.00 0.00 1 GLY A C 2
ATOM 1509 O O . GLY A 1 1 ? 25.621 49.263 19.179 1.00 0.00 1 GLY A O 2
ATOM 1515 N N . ALA A 1 2 ? 23.830 48.306 18.200 1.00 0.00 2 ALA A N 2
ATOM 1516 C CA . ALA A 1 2 ? 23.804 47.104 19.040 1.00 0.00 2 ALA A CA 2
ATOM 1517 C C . ALA A 1 2 ? 23.257 45.878 18.286 1.00 0.00 2 ALA A C 2
ATOM 1518 O O . ALA A 1 2 ? 22.310 45.993 17.503 1.00 0.00 2 ALA A O 2
ATOM 1525 N N . MET A 1 3 ? 23.811 44.698 18.582 1.00 0.00 3 MET A N 2
ATOM 1526 C CA . MET A 1 3 ? 23.478 43.408 17.964 1.00 0.00 3 MET A CA 2
ATOM 1527 C C . MET A 1 3 ? 22.963 42.414 19.027 1.00 0.00 3 MET A C 2
ATOM 1528 O O . MET A 1 3 ? 23.766 41.723 19.663 1.00 0.00 3 MET A O 2
ATOM 1542 N N . PRO A 1 4 ? 21.644 42.357 19.300 1.00 0.00 4 PRO A N 2
ATOM 1543 C CA . PRO A 1 4 ? 21.059 41.394 20.233 1.00 0.00 4 PRO A CA 2
ATOM 1544 C C . PRO A 1 4 ? 21.290 39.933 19.810 1.00 0.00 4 PRO A C 2
ATOM 1545 O O . PRO A 1 4 ? 20.692 39.416 18.859 1.00 0.00 4 PRO A O 2
ATOM 1556 N N . SER A 1 5 ? 22.157 39.254 20.555 1.00 0.00 5 SER A N 2
ATOM 1557 C CA . SER A 1 5 ? 22.324 37.798 20.553 1.00 0.00 5 SER A CA 2
ATOM 1558 C C . SER A 1 5 ? 22.779 37.333 21.937 1.00 0.00 5 SER A C 2
ATOM 1559 O O . SER A 1 5 ? 23.017 38.142 22.844 1.00 0.00 5 SER A O 2
ATOM 1567 N N . ILE A 1 6 ? 22.987 36.020 22.083 1.00 0.00 6 ILE A N 2
ATOM 1568 C CA . ILE A 1 6 ? 23.568 35.424 23.294 1.00 0.00 6 ILE A CA 2
ATOM 1569 C C . ILE A 1 6 ? 24.906 36.067 23.685 1.00 0.00 6 ILE A C 2
ATOM 1570 O O . ILE A 1 6 ? 25.237 36.106 24.866 1.00 0.00 6 ILE A O 2
ATOM 1586 N N . ALA A 1 7 ? 25.653 36.609 22.712 1.00 0.00 7 ALA A N 2
ATOM 1587 C CA . ALA A 1 7 ? 27.004 37.115 22.915 1.00 0.00 7 ALA A CA 2
ATOM 1588 C C . ALA A 1 7 ? 27.061 38.395 23.784 1.00 0.00 7 ALA A C 2
ATOM 1589 O O . ALA A 1 7 ? 28.057 38.627 24.471 1.00 0.00 7 ALA A O 2
ATOM 1596 N N . SER A 1 8 ? 25.983 39.191 23.836 1.00 0.00 8 SER A N 2
ATOM 1597 C CA . SER A 1 8 ? 25.822 40.270 24.830 1.00 0.00 8 SER A CA 2
ATOM 1598 C C . SER A 1 8 ? 25.333 39.736 26.178 1.00 0.00 8 SER A C 2
ATOM 1599 O O . SER A 1 8 ? 25.748 40.248 27.217 1.00 0.00 8 SER A O 2
ATOM 1607 N N . MET A 1 9 ? 24.528 38.667 26.198 1.00 0.00 9 MET A N 2
ATOM 1608 C CA . MET A 1 9 ? 24.031 38.062 27.443 1.00 0.00 9 MET A CA 2
ATOM 1609 C C . MET A 1 9 ? 25.137 37.377 28.273 1.00 0.00 9 MET A C 2
ATOM 1610 O O . MET A 1 9 ? 24.957 37.215 29.480 1.00 0.00 9 MET A O 2
ATOM 1624 N N . ILE A 1 10 ? 26.303 37.061 27.680 1.00 0.00 10 ILE A N 2
ATOM 1625 C CA . ILE A 1 10 ? 27.496 36.571 28.408 1.00 0.00 10 ILE A CA 2
ATOM 1626 C C . ILE A 1 10 ? 28.004 37.596 29.438 1.00 0.00 10 ILE A C 2
ATOM 1627 O O . ILE A 1 10 ? 28.525 37.214 30.486 1.00 0.00 10 ILE A O 2
ATOM 1643 N N . LYS A 1 11 ? 27.830 38.900 29.171 1.00 0.00 11 LYS A N 2
ATOM 1644 C CA . LYS A 1 11 ? 28.357 39.998 30.001 1.00 0.00 11 LYS A CA 2
ATOM 1645 C C . LYS A 1 11 ? 27.574 40.226 31.306 1.00 0.00 11 LYS A C 2
ATOM 1646 O O . LYS A 1 11 ? 27.952 41.102 32.085 1.00 0.00 11 LYS A O 2
ATOM 1665 N N . GLY A 1 12 ? 26.505 39.460 31.551 1.00 0.00 12 GLY A N 2
ATOM 1666 C CA . GLY A 1 12 ? 25.576 39.666 32.666 1.00 0.00 12 GLY A CA 2
ATOM 1667 C C . GLY A 1 12 ? 26.026 39.097 34.021 1.00 0.00 12 GLY A C 2
ATOM 1668 O O . GLY A 1 12 ? 25.799 39.737 35.051 1.00 0.00 12 GLY A O 2
ATOM 1672 N N . ASN A 1 13 ? 26.669 37.923 34.040 1.00 0.00 13 ASN A N 2
ATOM 1673 C CA . ASN A 1 13 ? 27.059 37.184 35.256 1.00 0.00 13 ASN A CA 2
ATOM 1674 C C . ASN A 1 13 ? 28.447 36.524 35.130 1.00 0.00 13 ASN A C 2
ATOM 1675 O O . ASN A 1 13 ? 29.051 36.525 34.052 1.00 0.00 13 ASN A O 2
ATOM 1686 N N . LYS A 1 14 ? 28.957 35.973 36.241 1.00 0.00 14 LYS A N 2
ATOM 1687 C CA . LYS A 1 14 ? 30.273 35.320 36.328 1.00 0.00 14 LYS A CA 2
ATOM 1688 C C . LYS A 1 14 ? 30.335 34.010 35.552 1.00 0.00 14 LYS A C 2
ATOM 1689 O O . LYS A 1 14 ? 31.335 33.769 34.887 1.00 0.00 14 LYS A O 2
ATOM 1708 N N . VAL A 1 15 ? 29.269 33.210 35.586 1.00 0.00 15 VAL A N 2
ATOM 1709 C CA . VAL A 1 15 ? 29.119 31.998 34.757 1.00 0.00 15 VAL A CA 2
ATOM 1710 C C . VAL A 1 15 ? 27.852 32.090 33.904 1.00 0.00 15 VAL A C 2
ATOM 1711 O O . VAL A 1 15 ? 26.790 32.450 34.413 1.00 0.00 15 VAL A O 2
ATOM 1724 N N . VAL A 1 16 ? 27.946 31.751 32.614 1.00 0.00 16 VAL A N 2
ATOM 1725 C CA . VAL A 1 16 ? 26.810 31.737 31.671 1.00 0.00 16 VAL A CA 2
ATOM 1726 C C . VAL A 1 16 ? 26.845 30.455 30.826 1.00 0.00 16 VAL A C 2
ATOM 1727 O O . VAL A 1 16 ? 27.893 30.110 30.281 1.00 0.00 16 VAL A O 2
ATOM 1740 N N . VAL A 1 17 ? 25.725 29.733 30.722 1.00 0.00 17 VAL A N 2
ATOM 1741 C CA . VAL A 1 17 ? 25.639 28.415 30.064 1.00 0.00 17 VAL A CA 2
ATOM 1742 C C . VAL A 1 17 ? 24.528 28.372 29.009 1.00 0.00 17 VAL A C 2
ATOM 1743 O O . VAL A 1 17 ? 23.501 29.034 29.151 1.00 0.00 17 VAL A O 2
ATOM 1756 N N . PHE A 1 18 ? 24.720 27.570 27.960 1.00 0.00 18 PHE A N 2
ATOM 1757 C CA . PHE A 1 18 ? 23.742 27.311 26.898 1.00 0.00 18 PHE A CA 2
ATOM 1758 C C . PHE A 1 18 ? 23.554 25.796 26.736 1.00 0.00 18 PHE A C 2
ATOM 1759 O O . PHE A 1 18 ? 24.479 25.082 26.337 1.00 0.00 18 PHE A O 2
ATOM 1776 N N . SER A 1 19 ? 22.349 25.324 27.051 1.00 0.00 19 SER A N 2
ATOM 1777 C CA . SER A 1 19 ? 21.978 23.912 27.218 1.00 0.00 19 SER A CA 2
ATOM 1778 C C . SER A 1 19 ? 20.716 23.564 26.414 1.00 0.00 19 SER A C 2
ATOM 1779 O O . SER A 1 19 ? 20.016 24.432 25.884 1.00 0.00 19 SER A O 2
ATOM 1787 N N . TRP A 1 20 ? 20.386 22.274 26.365 1.00 0.00 20 TRP A N 2
ATOM 1788 C CA . TRP A 1 20 ? 19.036 21.788 26.072 1.00 0.00 20 TRP A CA 2
ATOM 1789 C C . TRP A 1 20 ? 18.492 21.085 27.311 1.00 0.00 20 TRP A C 2
ATOM 1790 O O . TRP A 1 20 ? 19.217 20.297 27.917 1.00 0.00 20 TRP A O 2
ATOM 1811 N N . VAL A 1 21 ? 17.215 21.286 27.648 1.00 0.00 21 VAL A N 2
ATOM 1812 C CA . VAL A 1 21 ? 16.591 20.563 28.780 1.00 0.00 21 VAL A CA 2
ATOM 1813 C C . VAL A 1 21 ? 16.504 19.053 28.496 1.00 0.00 21 VAL A C 2
ATOM 1814 O O . VAL A 1 21 ? 16.509 18.233 29.417 1.00 0.00 21 VAL A O 2
ATOM 1827 N N . THR A 1 22 ? 16.525 18.667 27.218 1.00 0.00 22 THR A N 2
ATOM 1828 C CA . THR A 1 22 ? 16.610 17.278 26.744 1.00 0.00 22 THR A CA 2
ATOM 1829 C C . THR A 1 22 ? 17.948 16.583 27.013 1.00 0.00 22 THR A C 2
ATOM 1830 O O . THR A 1 22 ? 18.002 15.353 26.945 1.00 0.00 22 THR A O 2
ATOM 1841 N N . CYS A 1 23 ? 19.034 17.317 27.282 1.00 0.00 23 CYS A N 2
ATOM 1842 C CA . CYS A 1 23 ? 20.392 16.780 27.251 1.00 0.00 23 CYS A CA 2
ATOM 1843 C C . CYS A 1 23 ? 20.838 16.294 28.641 1.00 0.00 23 CYS A C 2
ATOM 1844 O O . CYS A 1 23 ? 20.559 16.981 29.630 1.00 0.00 23 CYS A O 2
ATOM 1852 N N . PRO A 1 24 ? 21.607 15.194 28.754 1.00 0.00 24 PRO A N 2
ATOM 1853 C CA . PRO A 1 24 ? 22.145 14.777 30.044 1.00 0.00 24 PRO A CA 2
ATOM 1854 C C . PRO A 1 24 ? 23.434 15.520 30.423 1.00 0.00 24 PRO A C 2
ATOM 1855 O O . PRO A 1 24 ? 23.646 15.840 31.589 1.00 0.00 24 PRO A O 2
ATOM 1866 N N . TYR A 1 25 ? 24.273 15.872 29.445 1.00 0.00 25 TYR A N 2
ATOM 1867 C CA . TYR A 1 25 ? 25.510 16.643 29.641 1.00 0.00 25 TYR A CA 2
ATOM 1868 C C . TYR A 1 25 ? 25.253 18.033 30.225 1.00 0.00 25 TYR A C 2
ATOM 1869 O O . TYR A 1 25 ? 26.021 18.520 31.053 1.00 0.00 25 TYR A O 2
ATOM 1887 N N . CYS A 1 26 ? 24.143 18.643 29.794 1.00 0.00 26 CYS A N 2
ATOM 1888 C CA . CYS A 1 26 ? 23.559 19.844 30.378 1.00 0.00 26 CYS A CA 2
ATOM 1889 C C . CYS A 1 26 ? 23.429 19.664 31.904 1.00 0.00 26 CYS A C 2
ATOM 1890 O O . CYS A 1 26 ? 24.002 20.430 32.670 1.00 0.00 26 CYS A O 2
ATOM 1898 N N . VAL A 1 27 ? 22.755 18.597 32.351 1.00 0.00 27 VAL A N 2
ATOM 1899 C CA . VAL A 1 27 ? 22.483 18.325 33.773 1.00 0.00 27 VAL A CA 2
ATOM 1900 C C . VAL A 1 27 ? 23.760 18.085 34.579 1.00 0.00 27 VAL A C 2
ATOM 1901 O O . VAL A 1 27 ? 23.864 18.589 35.697 1.00 0.00 27 VAL A O 2
ATOM 1914 N N . ARG A 1 28 ? 24.757 17.381 34.016 1.00 0.00 28 ARG A N 2
ATOM 1915 C CA . ARG A 1 28 ? 26.076 17.215 34.666 1.00 0.00 28 ARG A CA 2
ATOM 1916 C C . ARG A 1 28 ? 26.682 18.574 35.036 1.00 0.00 28 ARG A C 2
ATOM 1917 O O . ARG A 1 28 ? 27.086 18.775 36.181 1.00 0.00 28 ARG A O 2
ATOM 1938 N N . ALA A 1 29 ? 26.676 19.513 34.086 1.00 0.00 29 ALA A N 2
ATOM 1939 C CA . ALA A 1 29 ? 27.121 20.886 34.304 1.00 0.00 29 ALA A CA 2
ATOM 1940 C C . ALA A 1 29 ? 26.199 21.654 35.270 1.00 0.00 29 ALA A C 2
ATOM 1941 O O . ALA A 1 29 ? 26.672 22.115 36.305 1.00 0.00 29 ALA A O 2
ATOM 1948 N N . GLU A 1 30 ? 24.893 21.741 35.000 1.00 0.00 30 GLU A N 2
ATOM 1949 C CA . GLU A 1 30 ? 23.910 22.466 35.828 1.00 0.00 30 GLU A CA 2
ATOM 1950 C C . GLU A 1 30 ? 23.965 22.098 37.310 1.00 0.00 30 GLU A C 2
ATOM 1951 O O . GLU A 1 30 ? 23.809 22.955 38.187 1.00 0.00 30 GLU A O 2
ATOM 1963 N N . LYS A 1 31 ? 24.189 20.815 37.602 1.00 0.00 31 LYS A N 2
ATOM 1964 C CA . LYS A 1 31 ? 24.263 20.305 38.961 1.00 0.00 31 LYS A CA 2
ATOM 1965 C C . LYS A 1 31 ? 25.541 20.767 39.654 1.00 0.00 31 LYS A C 2
ATOM 1966 O O . LYS A 1 31 ? 25.478 21.325 40.748 1.00 0.00 31 LYS A O 2
ATOM 1985 N N . LEU A 1 32 ? 26.687 20.564 39.003 1.00 0.00 32 LEU A N 2
ATOM 1986 C CA . LEU A 1 32 ? 28.019 20.891 39.518 1.00 0.00 32 LEU A CA 2
ATOM 1987 C C . LEU A 1 32 ? 28.211 22.403 39.677 1.00 0.00 32 LEU A C 2
ATOM 1988 O O . LEU A 1 32 ? 28.768 22.851 40.676 1.00 0.00 32 LEU A O 2
ATOM 2004 N N . LEU A 1 33 ? 27.687 23.195 38.738 1.00 0.00 33 LEU A N 2
ATOM 2005 C CA . LEU A 1 33 ? 27.732 24.653 38.785 1.00 0.00 33 LEU A CA 2
ATOM 2006 C C . LEU A 1 33 ? 26.987 25.190 40.010 1.00 0.00 33 LEU A C 2
ATOM 2007 O O . LEU A 1 33 ? 27.595 25.873 40.834 1.00 0.00 33 LEU A O 2
ATOM 2023 N N . HIS A 1 34 ? 25.728 24.782 40.201 1.00 0.00 34 HIS A N 2
ATOM 2024 C CA . HIS A 1 34 ? 24.977 25.094 41.420 1.00 0.00 34 HIS A CA 2
ATOM 2025 C C . HIS A 1 34 ? 25.606 24.464 42.685 1.00 0.00 34 HIS A C 2
ATOM 2026 O O . HIS A 1 34 ? 25.468 25.022 43.776 1.00 0.00 34 HIS A O 2
ATOM 2040 N N . ALA A 1 35 ? 26.365 23.363 42.574 1.00 0.00 35 ALA A N 2
ATOM 2041 C CA . ALA A 1 35 ? 27.076 22.767 43.715 1.00 0.00 35 ALA A CA 2
ATOM 2042 C C . ALA A 1 35 ? 28.347 23.545 44.124 1.00 0.00 35 ALA A C 2
ATOM 2043 O O . ALA A 1 35 ? 28.880 23.316 45.214 1.00 0.00 35 ALA A O 2
ATOM 2050 N N . ARG A 1 36 ? 28.831 24.477 43.288 1.00 0.00 36 ARG A N 2
ATOM 2051 C CA . ARG A 1 36 ? 29.917 25.420 43.615 1.00 0.00 36 ARG A CA 2
ATOM 2052 C C . ARG A 1 36 ? 29.394 26.799 43.998 1.00 0.00 36 ARG A C 2
ATOM 2053 O O . ARG A 1 36 ? 29.713 27.302 45.079 1.00 0.00 36 ARG A O 2
ATOM 2074 N N . THR A 1 37 ? 28.625 27.406 43.102 1.00 0.00 37 THR A N 2
ATOM 2075 C CA . THR A 1 37 ? 28.284 28.841 43.127 1.00 0.00 37 THR A CA 2
ATOM 2076 C C . THR A 1 37 ? 26.920 29.164 42.520 1.00 0.00 37 THR A C 2
ATOM 2077 O O . THR A 1 37 ? 26.551 28.646 41.469 1.00 0.00 37 THR A O 2
ATOM 2088 N N . LYS A 1 38 ? 26.230 30.135 43.121 1.00 0.00 38 LYS A N 2
ATOM 2089 C CA . LYS A 1 38 ? 24.943 30.703 42.677 1.00 0.00 38 LYS A CA 2
ATOM 2090 C C . LYS A 1 38 ? 25.091 31.795 41.617 1.00 0.00 38 LYS A C 2
ATOM 2091 O O . LYS A 1 38 ? 24.097 32.315 41.117 1.00 0.00 38 LYS A O 2
ATOM 2110 N N . ASP A 1 39 ? 26.323 32.123 41.233 1.00 0.00 39 ASP A N 2
ATOM 2111 C CA . ASP A 1 39 ? 26.652 33.174 40.266 1.00 0.00 39 ASP A CA 2
ATOM 2112 C C . ASP A 1 39 ? 26.552 32.707 38.793 1.00 0.00 39 ASP A C 2
ATOM 2113 O O . ASP A 1 39 ? 27.283 33.183 37.921 1.00 0.00 39 ASP A O 2
ATOM 2122 N N . ILE A 1 40 ? 25.664 31.739 38.538 1.00 0.00 40 ILE A N 2
ATOM 2123 C CA . ILE A 1 40 ? 25.453 31.054 37.257 1.00 0.00 40 ILE A CA 2
ATOM 2124 C C . ILE A 1 40 ? 24.108 31.449 36.635 1.00 0.00 40 ILE A C 2
ATOM 2125 O O . ILE A 1 40 ? 23.068 31.456 37.304 1.00 0.00 40 ILE A O 2
ATOM 2141 N N . THR A 1 41 ? 24.144 31.782 35.347 1.00 0.00 41 THR A N 2
ATOM 2142 C CA . THR A 1 41 ? 22.996 31.938 34.442 1.00 0.00 41 THR A CA 2
ATOM 2143 C C . THR A 1 41 ? 23.007 30.796 33.428 1.00 0.00 41 THR A C 2
ATOM 2144 O O . THR A 1 41 ? 24.066 30.477 32.892 1.00 0.00 41 THR A O 2
ATOM 2155 N N . VAL A 1 42 ? 21.860 30.207 33.094 1.00 0.00 42 VAL A N 2
ATOM 2156 C CA . VAL A 1 42 ? 21.732 29.254 31.984 1.00 0.00 42 VAL A CA 2
ATOM 2157 C C . VAL A 1 42 ? 20.515 29.514 31.100 1.00 0.00 42 VAL A C 2
ATOM 2158 O O . VAL A 1 42 ? 19.419 29.839 31.560 1.00 0.00 42 VAL A O 2
ATOM 2171 N N . HIS A 1 43 ? 20.749 29.357 29.802 1.00 0.00 43 HIS A N 2
ATOM 2172 C CA . HIS A 1 43 ? 19.828 29.562 28.697 1.00 0.00 43 HIS A CA 2
ATOM 2173 C C . HIS A 1 43 ? 19.564 28.247 27.953 1.00 0.00 43 HIS A C 2
ATOM 2174 O O . HIS A 1 43 ? 20.456 27.410 27.801 1.00 0.00 43 HIS A O 2
ATOM 2188 N N . TYR A 1 44 ? 18.342 28.077 27.446 1.00 0.00 44 TYR A N 2
ATOM 2189 C CA . TYR A 1 44 ? 17.858 26.797 26.922 1.00 0.00 44 TYR A CA 2
ATOM 2190 C C . TYR A 1 44 ? 17.388 26.931 25.472 1.00 0.00 44 TYR A C 2
ATOM 2191 O O . TYR A 1 44 ? 16.221 27.211 25.187 1.00 0.00 44 TYR A O 2
ATOM 2209 N N . VAL A 1 45 ? 18.307 26.706 24.528 1.00 0.00 45 VAL A N 2
ATOM 2210 C CA . VAL A 1 45 ? 18.047 26.900 23.088 1.00 0.00 45 VAL A CA 2
ATOM 2211 C C . VAL A 1 45 ? 17.048 25.886 22.507 1.00 0.00 45 VAL A C 2
ATOM 2212 O O . VAL A 1 45 ? 16.521 26.115 21.423 1.00 0.00 45 VAL A O 2
ATOM 2225 N N . ASP A 1 46 ? 16.702 24.820 23.240 1.00 0.00 46 ASP A N 2
ATOM 2226 C CA . ASP A 1 46 ? 15.618 23.888 22.875 1.00 0.00 46 ASP A CA 2
ATOM 2227 C C . ASP A 1 46 ? 14.211 24.462 23.152 1.00 0.00 46 ASP A C 2
ATOM 2228 O O . ASP A 1 46 ? 13.241 24.067 22.503 1.00 0.00 46 ASP A O 2
ATOM 2237 N N . LYS A 1 47 ? 14.102 25.428 24.077 1.00 0.00 47 LYS A N 2
ATOM 2238 C CA . LYS A 1 47 ? 12.856 26.150 24.394 1.00 0.00 47 LYS A CA 2
ATOM 2239 C C . LYS A 1 47 ? 12.644 27.356 23.477 1.00 0.00 47 LYS A C 2
ATOM 2240 O O . LYS A 1 47 ? 11.509 27.695 23.152 1.00 0.00 47 LYS A O 2
ATOM 2259 N N . MET A 1 48 ? 13.734 27.992 23.045 1.00 0.00 48 MET A N 2
ATOM 2260 C CA . MET A 1 48 ? 13.714 29.098 22.078 1.00 0.00 48 MET A CA 2
ATOM 2261 C C . MET A 1 48 ? 13.140 28.668 20.716 1.00 0.00 48 MET A C 2
ATOM 2262 O O . MET A 1 48 ? 13.434 27.578 20.222 1.00 0.00 48 MET A O 2
ATOM 2276 N N . SER A 1 49 ? 12.401 29.564 20.057 1.00 0.00 49 SER A N 2
ATOM 2277 C CA . SER A 1 49 ? 11.992 29.414 18.652 1.00 0.00 49 SER A CA 2
ATOM 2278 C C . SER A 1 49 ? 13.193 29.573 17.706 1.00 0.00 49 SER A C 2
ATOM 2279 O O . SER A 1 49 ? 13.316 28.835 16.729 1.00 0.00 49 SER A O 2
ATOM 2287 N N . GLU A 1 50 ? 14.117 30.488 18.022 1.00 0.00 50 GLU A N 2
ATOM 2288 C CA . GLU A 1 50 ? 15.296 30.842 17.206 1.00 0.00 50 GLU A CA 2
ATOM 2289 C C . GLU A 1 50 ? 16.610 30.184 17.681 1.00 0.00 50 GLU A C 2
ATOM 2290 O O . GLU A 1 50 ? 17.686 30.507 17.182 1.00 0.00 50 GLU A O 2
ATOM 2302 N N . GLY A 1 51 ? 16.557 29.257 18.645 1.00 0.00 51 GLY A N 2
ATOM 2303 C CA . GLY A 1 51 ? 17.738 28.680 19.301 1.00 0.00 51 GLY A CA 2
ATOM 2304 C C . GLY A 1 51 ? 18.758 28.011 18.371 1.00 0.00 51 GLY A C 2
ATOM 2305 O O . GLY A 1 51 ? 19.955 28.045 18.658 1.00 0.00 51 GLY A O 2
ATOM 2309 N N . GLU A 1 52 ? 18.338 27.493 17.212 1.00 0.00 52 GLU A N 2
ATOM 2310 C CA . GLU A 1 52 ? 19.257 26.941 16.206 1.00 0.00 52 GLU A CA 2
ATOM 2311 C C . GLU A 1 52 ? 20.145 28.017 15.554 1.00 0.00 52 GLU A C 2
ATOM 2312 O O . GLU A 1 52 ? 21.205 27.681 15.022 1.00 0.00 52 GLU A O 2
ATOM 2324 N N . GLN A 1 53 ? 19.760 29.298 15.618 1.00 0.00 53 GLN A N 2
ATOM 2325 C CA . GLN A 1 53 ? 20.586 30.445 15.226 1.00 0.00 53 GLN A CA 2
ATOM 2326 C C . GLN A 1 53 ? 21.592 30.833 16.324 1.00 0.00 53 GLN A C 2
ATOM 2327 O O . GLN A 1 53 ? 22.720 31.231 16.023 1.00 0.00 53 GLN A O 2
ATOM 2341 N N . LEU A 1 54 ? 21.224 30.673 17.601 1.00 0.00 54 LEU A N 2
ATOM 2342 C CA . LEU A 1 54 ? 22.104 30.959 18.737 1.00 0.00 54 LEU A CA 2
ATOM 2343 C C . LEU A 1 54 ? 23.132 29.828 18.955 1.00 0.00 54 LEU A C 2
ATOM 2344 O O . LEU A 1 54 ? 24.267 30.121 19.321 1.00 0.00 54 LEU A O 2
ATOM 2360 N N . ARG A 1 55 ? 22.828 28.572 18.582 1.00 0.00 55 ARG A N 2
ATOM 2361 C CA . ARG A 1 55 ? 23.866 27.540 18.340 1.00 0.00 55 ARG A CA 2
ATOM 2362 C C . ARG A 1 55 ? 24.905 28.021 17.310 1.00 0.00 55 ARG A C 2
ATOM 2363 O O . ARG A 1 55 ? 26.104 27.844 17.513 1.00 0.00 55 ARG A O 2
ATOM 2384 N N . GLY A 1 56 ? 24.461 28.714 16.259 1.00 0.00 56 GLY A N 2
ATOM 2385 C CA . GLY A 1 56 ? 25.334 29.323 15.250 1.00 0.00 56 GLY A CA 2
ATOM 2386 C C . GLY A 1 56 ? 26.234 30.453 15.767 1.00 0.00 56 GLY A C 2
ATOM 2387 O O . GLY A 1 56 ? 27.342 30.614 15.260 1.00 0.00 56 GLY A O 2
ATOM 2391 N N . GLU A 1 57 ? 25.837 31.187 16.815 1.00 0.00 57 GLU A N 2
ATOM 2392 C CA . GLU A 1 57 ? 26.710 32.206 17.425 1.00 0.00 57 GLU A CA 2
ATOM 2393 C C . GLU A 1 57 ? 27.959 31.595 18.069 1.00 0.00 57 GLU A C 2
ATOM 2394 O O . GLU A 1 57 ? 29.034 32.193 17.997 1.00 0.00 57 GLU A O 2
ATOM 2406 N N . ILE A 1 58 ? 27.823 30.398 18.648 1.00 0.00 58 ILE A N 2
ATOM 2407 C CA . ILE A 1 58 ? 28.935 29.609 19.197 1.00 0.00 58 ILE A CA 2
ATOM 2408 C C . ILE A 1 58 ? 29.763 29.028 18.042 1.00 0.00 58 ILE A C 2
ATOM 2409 O O . ILE A 1 58 ? 30.996 29.067 18.072 1.00 0.00 58 ILE A O 2
ATOM 2425 N N . TYR A 1 59 ? 29.105 28.542 16.984 1.00 0.00 59 TYR A N 2
ATOM 2426 C CA . TYR A 1 59 ? 29.791 27.916 15.857 1.00 0.00 59 TYR A CA 2
ATOM 2427 C C . TYR A 1 59 ? 30.693 28.888 15.093 1.00 0.00 59 TYR A C 2
ATOM 2428 O O . TYR A 1 59 ? 31.852 28.571 14.834 1.00 0.00 59 TYR A O 2
ATOM 2446 N N . GLN A 1 60 ? 30.211 30.090 14.775 1.00 0.00 60 GLN A N 2
ATOM 2447 C CA . GLN A 1 60 ? 31.007 31.065 14.022 1.00 0.00 60 GLN A CA 2
ATOM 2448 C C . GLN A 1 60 ? 32.173 31.658 14.839 1.00 0.00 60 GLN A C 2
ATOM 2449 O O . GLN A 1 60 ? 33.135 32.144 14.245 1.00 0.00 60 GLN A O 2
ATOM 2463 N N . ALA A 1 61 ? 32.145 31.549 16.174 1.00 0.00 61 ALA A N 2
ATOM 2464 C CA . ALA A 1 61 ? 33.229 31.979 17.063 1.00 0.00 61 ALA A CA 2
ATOM 2465 C C . ALA A 1 61 ? 34.248 30.866 17.411 1.00 0.00 61 ALA A C 2
ATOM 2466 O O . ALA A 1 61 ? 35.437 31.161 17.583 1.00 0.00 61 ALA A O 2
ATOM 2473 N N . TYR A 1 62 ? 33.808 29.599 17.509 1.00 0.00 62 TYR A N 2
ATOM 2474 C CA . TYR A 1 62 ? 34.600 28.485 18.072 1.00 0.00 62 TYR A CA 2
ATOM 2475 C C . TYR A 1 62 ? 34.546 27.158 17.281 1.00 0.00 62 TYR A C 2
ATOM 2476 O O . TYR A 1 62 ? 35.185 26.182 17.692 1.00 0.00 62 TYR A O 2
ATOM 2494 N N . LYS A 1 63 ? 33.795 27.087 16.170 1.00 0.00 63 LYS A N 2
ATOM 2495 C CA . LYS A 1 63 ? 33.442 25.865 15.416 1.00 0.00 63 LYS A CA 2
ATOM 2496 C C . LYS A 1 63 ? 32.809 24.758 16.284 1.00 0.00 63 LYS A C 2
ATOM 2497 O O . LYS A 1 63 ? 33.128 23.573 16.143 1.00 0.00 63 LYS A O 2
ATOM 2516 N N . HIS A 1 64 ? 31.917 25.138 17.202 1.00 0.00 64 HIS A N 2
ATOM 2517 C CA . HIS A 1 64 ? 31.236 24.226 18.131 1.00 0.00 64 HIS A CA 2
ATOM 2518 C C . HIS A 1 64 ? 29.716 24.397 18.132 1.00 0.00 64 HIS A C 2
ATOM 2519 O O . HIS A 1 64 ? 29.206 25.508 18.029 1.00 0.00 64 HIS A O 2
ATOM 2533 N N . GLU A 1 65 ? 29.003 23.273 18.216 1.00 0.00 65 GLU A N 2
ATOM 2534 C CA . GLU A 1 65 ? 27.551 23.186 18.006 1.00 0.00 65 GLU A CA 2
ATOM 2535 C C . GLU A 1 65 ? 26.840 22.200 18.953 1.00 0.00 65 GLU A C 2
ATOM 2536 O O . GLU A 1 65 ? 25.618 22.267 19.097 1.00 0.00 65 GLU A O 2
ATOM 2548 N N . THR A 1 66 ? 27.575 21.279 19.584 1.00 0.00 66 THR A N 2
ATOM 2549 C CA . THR A 1 66 ? 27.079 20.419 20.683 1.00 0.00 66 THR A CA 2
ATOM 2550 C C . THR A 1 66 ? 26.884 21.171 22.011 1.00 0.00 66 THR A C 2
ATOM 2551 O O . THR A 1 66 ? 27.392 22.280 22.184 1.00 0.00 66 THR A O 2
ATOM 2562 N N . VAL A 1 67 ? 26.152 20.571 22.959 1.00 0.00 67 VAL A N 2
ATOM 2563 C CA . VAL A 1 67 ? 25.787 21.183 24.254 1.00 0.00 67 VAL A CA 2
ATOM 2564 C C . VAL A 1 67 ? 26.230 20.350 25.479 1.00 0.00 67 VAL A C 2
ATOM 2565 O O . VAL A 1 67 ? 26.363 19.125 25.387 1.00 0.00 67 VAL A O 2
ATOM 2578 N N . PRO A 1 68 ? 26.429 20.980 26.656 1.00 0.00 68 PRO A N 2
ATOM 2579 C CA . PRO A 1 68 ? 26.353 22.420 26.907 1.00 0.00 68 PRO A CA 2
ATOM 2580 C C . PRO A 1 68 ? 27.573 23.183 26.379 1.00 0.00 68 PRO A C 2
ATOM 2581 O O . PRO A 1 68 ? 28.683 22.651 26.322 1.00 0.00 68 PRO A O 2
ATOM 2592 N N . ALA A 1 69 ? 27.360 24.449 26.031 1.00 0.00 69 ALA A N 2
ATOM 2593 C CA . ALA A 1 69 ? 28.424 25.436 25.872 1.00 0.00 69 ALA A CA 2
ATOM 2594 C C . ALA A 1 69 ? 28.480 26.301 27.137 1.00 0.00 69 ALA A C 2
ATOM 2595 O O . ALA A 1 69 ? 27.442 26.740 27.636 1.00 0.00 69 ALA A O 2
ATOM 2602 N N . ILE A 1 70 ? 29.678 26.507 27.683 1.00 0.00 70 ILE A N 2
ATOM 2603 C CA . ILE A 1 70 ? 29.883 27.069 29.024 1.00 0.00 70 ILE A CA 2
ATOM 2604 C C . ILE A 1 70 ? 30.822 28.273 28.914 1.00 0.00 70 ILE A C 2
ATOM 2605 O O . ILE A 1 70 ? 31.766 28.256 28.123 1.00 0.00 70 ILE A O 2
ATOM 2621 N N . PHE A 1 71 ? 30.576 29.321 29.700 1.00 0.00 71 PHE A N 2
ATOM 2622 C CA . PHE A 1 71 ? 31.381 30.540 29.700 1.00 0.00 71 PHE A CA 2
ATOM 2623 C C . PHE A 1 71 ? 31.625 31.070 31.119 1.00 0.00 71 PHE A C 2
ATOM 2624 O O . PHE A 1 71 ? 30.745 30.967 31.976 1.00 0.00 71 PHE A O 2
ATOM 2641 N N . ILE A 1 72 ? 32.801 31.667 31.356 1.00 0.00 72 ILE A N 2
ATOM 2642 C CA . ILE A 1 72 ? 33.185 32.299 32.633 1.00 0.00 72 ILE A CA 2
ATOM 2643 C C . ILE A 1 72 ? 33.792 33.687 32.371 1.00 0.00 72 ILE A C 2
ATOM 2644 O O . ILE A 1 72 ? 34.802 33.795 31.671 1.00 0.00 72 ILE A O 2
ATOM 2660 N N . ASN A 1 73 ? 33.192 34.752 32.914 1.00 0.00 73 ASN A N 2
ATOM 2661 C CA . ASN A 1 73 ? 33.576 36.164 32.718 1.00 0.00 73 ASN A CA 2
ATOM 2662 C C . ASN A 1 73 ? 33.806 36.572 31.234 1.00 0.00 73 ASN A C 2
ATOM 2663 O O . ASN A 1 73 ? 34.618 37.454 30.940 1.00 0.00 73 ASN A O 2
ATOM 2674 N N . GLY A 1 74 ? 33.108 35.927 30.288 1.00 0.00 74 GLY A N 2
ATOM 2675 C CA . GLY A 1 74 ? 33.269 36.109 28.833 1.00 0.00 74 GLY A CA 2
ATOM 2676 C C . GLY A 1 74 ? 34.272 35.178 28.124 1.00 0.00 74 GLY A C 2
ATOM 2677 O O . GLY A 1 74 ? 34.427 35.288 26.902 1.00 0.00 74 GLY A O 2
ATOM 2681 N N . ASN A 1 75 ? 34.927 34.262 28.844 1.00 0.00 75 ASN A N 2
ATOM 2682 C CA . ASN A 1 75 ? 35.839 33.233 28.314 1.00 0.00 75 ASN A CA 2
ATOM 2683 C C . ASN A 1 75 ? 35.081 31.920 28.042 1.00 0.00 75 ASN A C 2
ATOM 2684 O O . ASN A 1 75 ? 34.189 31.579 28.812 1.00 0.00 75 ASN A O 2
ATOM 2695 N N . PHE A 1 76 ? 35.442 31.168 26.999 1.00 0.00 76 PHE A N 2
ATOM 2696 C CA . PHE A 1 76 ? 34.759 29.931 26.580 1.00 0.00 76 PHE A CA 2
ATOM 2697 C C . PHE A 1 76 ? 35.347 28.647 27.200 1.00 0.00 76 PHE A C 2
ATOM 2698 O O . PHE A 1 76 ? 36.567 28.482 27.325 1.00 0.00 76 PHE A O 2
ATOM 2715 N N . ILE A 1 77 ? 34.458 27.716 27.547 1.00 0.00 77 ILE A N 2
ATOM 2716 C CA . ILE A 1 77 ? 34.709 26.417 28.177 1.00 0.00 77 ILE A CA 2
ATOM 2717 C C . ILE A 1 77 ? 34.015 25.328 27.337 1.00 0.00 77 ILE A C 2
ATOM 2718 O O . ILE A 1 77 ? 32.799 25.354 27.144 1.00 0.00 77 ILE A O 2
ATOM 2734 N N . GLY A 1 78 ? 34.780 24.337 26.872 1.00 0.00 78 GLY A N 2
ATOM 2735 C CA . GLY A 1 78 ? 34.389 23.354 25.844 1.00 0.00 78 GLY A CA 2
ATOM 2736 C C . GLY A 1 78 ? 33.374 22.269 26.208 1.00 0.00 78 GLY A C 2
ATOM 2737 O O . GLY A 1 78 ? 33.302 21.225 25.554 1.00 0.00 78 GLY A O 2
ATOM 2741 N N . GLY A 1 79 ? 32.661 22.478 27.302 1.00 0.00 79 GLY A N 2
ATOM 2742 C CA . GLY A 1 79 ? 31.612 21.611 27.846 1.00 0.00 79 GLY A CA 2
ATOM 2743 C C . GLY A 1 79 ? 31.953 20.989 29.206 1.00 0.00 79 GLY A C 2
ATOM 2744 O O . GLY A 1 79 ? 32.800 21.491 29.948 1.00 0.00 79 GLY A O 2
ATOM 2748 N N . CYS A 1 80 ? 31.260 19.900 29.549 1.00 0.00 80 CYS A N 2
ATOM 2749 C CA . CYS A 1 80 ? 31.334 19.269 30.870 1.00 0.00 80 CYS A CA 2
ATOM 2750 C C . CYS A 1 80 ? 32.722 18.674 31.183 1.00 0.00 80 CYS A C 2
ATOM 2751 O O . CYS A 1 80 ? 33.234 18.877 32.283 1.00 0.00 80 CYS A O 2
ATOM 2759 N N . SER A 1 81 ? 33.369 18.001 30.224 1.00 0.00 81 SER A N 2
ATOM 2760 C CA . SER A 1 81 ? 34.700 17.409 30.432 1.00 0.00 81 SER A CA 2
ATOM 2761 C C . SER A 1 81 ? 35.755 18.470 30.771 1.00 0.00 81 SER A C 2
ATOM 2762 O O . SER A 1 81 ? 36.546 18.264 31.691 1.00 0.00 81 SER A O 2
ATOM 2770 N N . ASP A 1 82 ? 35.717 19.628 30.098 1.00 0.00 82 ASP A N 2
ATOM 2771 C CA . ASP A 1 82 ? 36.605 20.774 30.349 1.00 0.00 82 ASP A CA 2
ATOM 2772 C C . ASP A 1 82 ? 36.363 21.402 31.733 1.00 0.00 82 ASP A C 2
ATOM 2773 O O . ASP A 1 82 ? 37.326 21.766 32.414 1.00 0.00 82 ASP A O 2
ATOM 2782 N N . LEU A 1 83 ? 35.093 21.516 32.142 1.00 0.00 83 LEU A N 2
ATOM 2783 C CA . LEU A 1 83 ? 34.666 22.035 33.442 1.00 0.00 83 LEU A CA 2
ATOM 2784 C C . LEU A 1 83 ? 35.151 21.136 34.590 1.00 0.00 83 LEU A C 2
ATOM 2785 O O . LEU A 1 83 ? 35.783 21.628 35.525 1.00 0.00 83 LEU A O 2
ATOM 2801 N N . GLU A 1 84 ? 34.905 19.825 34.510 1.00 0.00 84 GLU A N 2
ATOM 2802 C CA . GLU A 1 84 ? 35.406 18.879 35.514 1.00 0.00 84 GLU A CA 2
ATOM 2803 C C . GLU A 1 84 ? 36.943 18.849 35.528 1.00 0.00 84 GLU A C 2
ATOM 2804 O O . GLU A 1 84 ? 37.553 18.832 36.597 1.00 0.00 84 GLU A O 2
ATOM 2816 N N . ALA A 1 85 ? 37.586 18.911 34.356 1.00 0.00 85 ALA A N 2
ATOM 2817 C CA . ALA A 1 85 ? 39.043 18.882 34.243 1.00 0.00 85 ALA A CA 2
ATOM 2818 C C . ALA A 1 85 ? 39.695 20.084 34.942 1.00 0.00 85 ALA A C 2
ATOM 2819 O O . ALA A 1 85 ? 40.695 19.914 35.634 1.00 0.00 85 ALA A O 2
ATOM 2826 N N . LEU A 1 86 ? 39.103 21.281 34.858 1.00 0.00 86 LEU A N 2
ATOM 2827 C CA . LEU A 1 86 ? 39.610 22.464 35.563 1.00 0.00 86 LEU A CA 2
ATOM 2828 C C . LEU A 1 86 ? 39.489 22.326 37.084 1.00 0.00 86 LEU A C 2
ATOM 2829 O O . LEU A 1 86 ? 40.290 22.915 37.809 1.00 0.00 86 LEU A O 2
ATOM 2845 N N . ASP A 1 87 ? 38.526 21.546 37.584 1.00 0.00 87 ASP A N 2
ATOM 2846 C CA . ASP A 1 87 ? 38.423 21.274 39.018 1.00 0.00 87 ASP A CA 2
ATOM 2847 C C . ASP A 1 87 ? 39.493 20.278 39.483 1.00 0.00 87 ASP A C 2
ATOM 2848 O O . ASP A 1 87 ? 40.167 20.507 40.491 1.00 0.00 87 ASP A O 2
ATOM 2857 N N . LYS A 1 88 ? 39.717 19.209 38.709 1.00 0.00 88 LYS A N 2
ATOM 2858 C CA . LYS A 1 88 ? 40.772 18.215 38.977 1.00 0.00 88 LYS A CA 2
ATOM 2859 C C . LYS A 1 88 ? 42.178 18.815 38.841 1.00 0.00 88 LYS A C 2
ATOM 2860 O O . LYS A 1 88 ? 43.074 18.453 39.612 1.00 0.00 88 LYS A O 2
ATOM 2879 N N . GLU A 1 89 ? 42.362 19.782 37.946 1.00 0.00 89 GLU A N 2
ATOM 2880 C CA . GLU A 1 89 ? 43.582 20.591 37.780 1.00 0.00 89 GLU A CA 2
ATOM 2881 C C . GLU A 1 89 ? 43.719 21.729 38.824 1.00 0.00 89 GLU A C 2
ATOM 2882 O O . GLU A 1 89 ? 44.718 22.453 38.816 1.00 0.00 89 GLU A O 2
ATOM 2894 N N . GLY A 1 90 ? 42.755 21.884 39.745 1.00 0.00 90 GLY A N 2
ATOM 2895 C CA . GLY A 1 90 ? 42.827 22.823 40.876 1.00 0.00 90 GLY A CA 2
ATOM 2896 C C . GLY A 1 90 ? 42.658 24.301 40.501 1.00 0.00 90 GLY A C 2
ATOM 2897 O O . GLY A 1 90 ? 43.150 25.179 41.219 1.00 0.00 90 GLY A O 2
ATOM 2901 N N . LYS A 1 91 ? 42.016 24.577 39.359 1.00 0.00 91 LYS A N 2
ATOM 2902 C CA . LYS A 1 91 ? 41.929 25.872 38.680 1.00 0.00 91 LYS A CA 2
ATOM 2903 C C . LYS A 1 91 ? 40.521 26.463 38.654 1.00 0.00 91 LYS A C 2
ATOM 2904 O O . LYS A 1 91 ? 40.387 27.684 38.551 1.00 0.00 91 LYS A O 2
ATOM 2923 N N . LEU A 1 92 ? 39.479 25.632 38.764 1.00 0.00 92 LEU A N 2
ATOM 2924 C CA . LEU A 1 92 ? 38.084 26.081 38.757 1.00 0.00 92 LEU A CA 2
ATOM 2925 C C . LEU A 1 92 ? 37.771 26.987 39.953 1.00 0.00 92 LEU A C 2
ATOM 2926 O O . LEU A 1 92 ? 37.078 27.984 39.794 1.00 0.00 92 LEU A O 2
ATOM 2942 N N . ASP A 1 93 ? 38.342 26.696 41.124 1.00 0.00 93 ASP A N 2
ATOM 2943 C CA . ASP A 1 93 ? 38.211 27.536 42.322 1.00 0.00 93 ASP A CA 2
ATOM 2944 C C . ASP A 1 93 ? 38.641 28.995 42.066 1.00 0.00 93 ASP A C 2
ATOM 2945 O O . ASP A 1 93 ? 37.934 29.937 42.448 1.00 0.00 93 ASP A O 2
ATOM 2954 N N . GLY A 1 94 ? 39.769 29.186 41.371 1.00 0.00 94 GLY A N 2
ATOM 2955 C CA . GLY A 1 94 ? 40.282 30.502 40.990 1.00 0.00 94 GLY A CA 2
ATOM 2956 C C . GLY A 1 94 ? 39.496 31.170 39.864 1.00 0.00 94 GLY A C 2
ATOM 2957 O O . GLY A 1 94 ? 39.299 32.383 39.903 1.00 0.00 94 GLY A O 2
ATOM 2961 N N . LEU A 1 95 ? 38.959 30.402 38.911 1.00 0.00 95 LEU A N 2
ATOM 2962 C CA . LEU A 1 95 ? 38.075 30.926 37.865 1.00 0.00 95 LEU A CA 2
ATOM 2963 C C . LEU A 1 95 ? 36.726 31.389 38.437 1.00 0.00 95 LEU A C 2
ATOM 2964 O O . LEU A 1 95 ? 36.204 32.423 38.021 1.00 0.00 95 LEU A O 2
ATOM 2980 N N . LEU A 1 96 ? 36.203 30.680 39.442 1.00 0.00 96 LEU A N 2
ATOM 2981 C CA . LEU A 1 96 ? 34.960 31.014 40.149 1.00 0.00 96 LEU A CA 2
ATOM 2982 C C . LEU A 1 96 ? 35.162 32.043 41.278 1.00 0.00 96 LEU A C 2
ATOM 2983 O O . LEU A 1 96 ? 34.217 32.338 42.014 1.00 0.00 96 LEU A O 2
ATOM 2999 N N . SER A 1 97 ? 36.369 32.608 41.416 1.00 0.00 97 SER A N 2
ATOM 3000 C CA . SER A 1 97 ? 36.657 33.723 42.332 1.00 0.00 97 SER A CA 2
ATOM 3001 C C . SER A 1 97 ? 36.149 35.048 41.763 1.00 0.00 97 SER A C 2
ATOM 3002 O O . SER A 1 97 ? 36.550 35.454 40.647 1.00 0.00 97 SER A O 2
ATOM 3011 N N . GLY A 1 1 ? 23.890 33.392 12.516 1.00 0.00 1 GLY A N 3
ATOM 3012 C CA . GLY A 1 1 ? 23.884 34.005 13.852 1.00 0.00 1 GLY A CA 3
ATOM 3013 C C . GLY A 1 1 ? 22.666 34.887 14.078 1.00 0.00 1 GLY A C 3
ATOM 3014 O O . GLY A 1 1 ? 21.589 34.616 13.545 1.00 0.00 1 GLY A O 3
ATOM 3020 N N . ALA A 1 2 ? 22.816 35.929 14.902 1.00 0.00 2 ALA A N 3
ATOM 3021 C CA . ALA A 1 2 ? 21.762 36.893 15.257 1.00 0.00 2 ALA A CA 3
ATOM 3022 C C . ALA A 1 2 ? 22.324 38.290 15.613 1.00 0.00 2 ALA A C 3
ATOM 3023 O O . ALA A 1 2 ? 23.524 38.441 15.871 1.00 0.00 2 ALA A O 3
ATOM 3030 N N . MET A 1 3 ? 21.466 39.317 15.620 1.00 0.00 3 MET A N 3
ATOM 3031 C CA . MET A 1 3 ? 21.831 40.731 15.814 1.00 0.00 3 MET A CA 3
ATOM 3032 C C . MET A 1 3 ? 20.706 41.539 16.510 1.00 0.00 3 MET A C 3
ATOM 3033 O O . MET A 1 3 ? 19.758 41.947 15.824 1.00 0.00 3 MET A O 3
ATOM 3047 N N . PRO A 1 4 ? 20.722 41.722 17.848 1.00 0.00 4 PRO A N 3
ATOM 3048 C CA . PRO A 1 4 ? 21.725 41.248 18.812 1.00 0.00 4 PRO A CA 3
ATOM 3049 C C . PRO A 1 4 ? 21.536 39.757 19.131 1.00 0.00 4 PRO A C 3
ATOM 3050 O O . PRO A 1 4 ? 20.632 39.109 18.594 1.00 0.00 4 PRO A O 3
ATOM 3061 N N . SER A 1 5 ? 22.383 39.191 19.991 1.00 0.00 5 SER A N 3
ATOM 3062 C CA . SER A 1 5 ? 22.373 37.756 20.286 1.00 0.00 5 SER A CA 3
ATOM 3063 C C . SER A 1 5 ? 22.686 37.412 21.748 1.00 0.00 5 SER A C 3
ATOM 3064 O O . SER A 1 5 ? 22.729 38.274 22.632 1.00 0.00 5 SER A O 3
ATOM 3072 N N . ILE A 1 6 ? 22.922 36.119 21.997 1.00 0.00 6 ILE A N 3
ATOM 3073 C CA . ILE A 1 6 ? 23.478 35.589 23.247 1.00 0.00 6 ILE A CA 3
ATOM 3074 C C . ILE A 1 6 ? 24.812 36.245 23.638 1.00 0.00 6 ILE A C 3
ATOM 3075 O O . ILE A 1 6 ? 25.166 36.252 24.814 1.00 0.00 6 ILE A O 3
ATOM 3091 N N . ALA A 1 7 ? 25.548 36.815 22.676 1.00 0.00 7 ALA A N 3
ATOM 3092 C CA . ALA A 1 7 ? 26.884 37.359 22.897 1.00 0.00 7 ALA A CA 3
ATOM 3093 C C . ALA A 1 7 ? 26.895 38.567 23.862 1.00 0.00 7 ALA A C 3
ATOM 3094 O O . ALA A 1 7 ? 27.912 38.843 24.501 1.00 0.00 7 ALA A O 3
ATOM 3101 N N . SER A 1 8 ? 25.764 39.264 24.028 1.00 0.00 8 SER A N 3
ATOM 3102 C CA . SER A 1 8 ? 25.596 40.295 25.069 1.00 0.00 8 SER A CA 3
ATOM 3103 C C . SER A 1 8 ? 25.311 39.708 26.460 1.00 0.00 8 SER A C 3
ATOM 3104 O O . SER A 1 8 ? 25.745 40.281 27.463 1.00 0.00 8 SER A O 3
ATOM 3112 N N . MET A 1 9 ? 24.680 38.531 26.548 1.00 0.00 9 MET A N 3
ATOM 3113 C CA . MET A 1 9 ? 24.318 37.892 27.825 1.00 0.00 9 MET A CA 3
ATOM 3114 C C . MET A 1 9 ? 25.558 37.515 28.642 1.00 0.00 9 MET A C 3
ATOM 3115 O O . MET A 1 9 ? 25.536 37.580 29.872 1.00 0.00 9 MET A O 3
ATOM 3129 N N . ILE A 1 10 ? 26.667 37.191 27.964 1.00 0.00 10 ILE A N 3
ATOM 3130 C CA . ILE A 1 10 ? 27.942 36.782 28.576 1.00 0.00 10 ILE A CA 3
ATOM 3131 C C . ILE A 1 10 ? 28.534 37.881 29.486 1.00 0.00 10 ILE A C 3
ATOM 3132 O O . ILE A 1 10 ? 29.218 37.576 30.468 1.00 0.00 10 ILE A O 3
ATOM 3148 N N . LYS A 1 11 ? 28.231 39.159 29.209 1.00 0.00 11 LYS A N 3
ATOM 3149 C CA . LYS A 1 11 ? 28.680 40.325 29.995 1.00 0.00 11 LYS A CA 3
ATOM 3150 C C . LYS A 1 11 ? 27.836 40.579 31.256 1.00 0.00 11 LYS A C 3
ATOM 3151 O O . LYS A 1 11 ? 28.240 41.376 32.106 1.00 0.00 11 LYS A O 3
ATOM 3170 N N . GLY A 1 12 ? 26.688 39.908 31.392 1.00 0.00 12 GLY A N 3
ATOM 3171 C CA . GLY A 1 12 ? 25.752 40.097 32.504 1.00 0.00 12 GLY A CA 3
ATOM 3172 C C . GLY A 1 12 ? 26.125 39.361 33.797 1.00 0.00 12 GLY A C 3
ATOM 3173 O O . GLY A 1 12 ? 25.847 39.876 34.879 1.00 0.00 12 GLY A O 3
ATOM 3177 N N . ASN A 1 13 ? 26.760 38.182 33.715 1.00 0.00 13 ASN A N 3
ATOM 3178 C CA . ASN A 1 13 ? 27.018 37.333 34.887 1.00 0.00 13 ASN A CA 3
ATOM 3179 C C . ASN A 1 13 ? 28.381 36.617 34.898 1.00 0.00 13 ASN A C 3
ATOM 3180 O O . ASN A 1 13 ? 29.038 36.471 33.859 1.00 0.00 13 ASN A O 3
ATOM 3191 N N . LYS A 1 14 ? 28.785 36.147 36.089 1.00 0.00 14 LYS A N 3
ATOM 3192 C CA . LYS A 1 14 ? 30.051 35.429 36.329 1.00 0.00 14 LYS A CA 3
ATOM 3193 C C . LYS A 1 14 ? 30.146 34.122 35.543 1.00 0.00 14 LYS A C 3
ATOM 3194 O O . LYS A 1 14 ? 31.191 33.858 34.957 1.00 0.00 14 LYS A O 3
ATOM 3213 N N . VAL A 1 15 ? 29.065 33.341 35.482 1.00 0.00 15 VAL A N 3
ATOM 3214 C CA . VAL A 1 15 ? 28.981 32.105 34.681 1.00 0.00 15 VAL A CA 3
ATOM 3215 C C . VAL A 1 15 ? 27.747 32.139 33.781 1.00 0.00 15 VAL A C 3
ATOM 3216 O O . VAL A 1 15 ? 26.649 32.442 34.254 1.00 0.00 15 VAL A O 3
ATOM 3229 N N . VAL A 1 16 ? 27.915 31.815 32.494 1.00 0.00 16 VAL A N 3
ATOM 3230 C CA . VAL A 1 16 ? 26.822 31.768 31.506 1.00 0.00 16 VAL A CA 3
ATOM 3231 C C . VAL A 1 16 ? 26.873 30.467 30.694 1.00 0.00 16 VAL A C 3
ATOM 3232 O O . VAL A 1 16 ? 27.939 30.094 30.205 1.00 0.00 16 VAL A O 3
ATOM 3245 N N . VAL A 1 17 ? 25.740 29.762 30.559 1.00 0.00 17 VAL A N 3
ATOM 3246 C CA . VAL A 1 17 ? 25.655 28.443 29.902 1.00 0.00 17 VAL A CA 3
ATOM 3247 C C . VAL A 1 17 ? 24.544 28.368 28.850 1.00 0.00 17 VAL A C 3
ATOM 3248 O O . VAL A 1 17 ? 23.513 29.027 28.968 1.00 0.00 17 VAL A O 3
ATOM 3261 N N . PHE A 1 18 ? 24.744 27.533 27.827 1.00 0.00 18 PHE A N 3
ATOM 3262 C CA . PHE A 1 18 ? 23.760 27.249 26.776 1.00 0.00 18 PHE A CA 3
ATOM 3263 C C . PHE A 1 18 ? 23.536 25.734 26.662 1.00 0.00 18 PHE A C 3
ATOM 3264 O O . PHE A 1 18 ? 24.401 25.019 26.156 1.00 0.00 18 PHE A O 3
ATOM 3281 N N . SER A 1 19 ? 22.378 25.256 27.132 1.00 0.00 19 SER A N 3
ATOM 3282 C CA . SER A 1 19 ? 22.039 23.828 27.325 1.00 0.00 19 SER A CA 3
ATOM 3283 C C . SER A 1 19 ? 20.745 23.435 26.591 1.00 0.00 19 SER A C 3
ATOM 3284 O O . SER A 1 19 ? 19.948 24.283 26.178 1.00 0.00 19 SER A O 3
ATOM 3292 N N . TRP A 1 20 ? 20.489 22.129 26.481 1.00 0.00 20 TRP A N 3
ATOM 3293 C CA . TRP A 1 20 ? 19.201 21.554 26.077 1.00 0.00 20 TRP A CA 3
ATOM 3294 C C . TRP A 1 20 ? 18.592 20.787 27.264 1.00 0.00 20 TRP A C 3
ATOM 3295 O O . TRP A 1 20 ? 19.217 19.852 27.759 1.00 0.00 20 TRP A O 3
ATOM 3316 N N . VAL A 1 21 ? 17.381 21.159 27.710 1.00 0.00 21 VAL A N 3
ATOM 3317 C CA . VAL A 1 21 ? 16.712 20.602 28.924 1.00 0.00 21 VAL A CA 3
ATOM 3318 C C . VAL A 1 21 ? 16.570 19.070 28.876 1.00 0.00 21 VAL A C 3
ATOM 3319 O O . VAL A 1 21 ? 16.565 18.391 29.907 1.00 0.00 21 VAL A O 3
ATOM 3332 N N . THR A 1 22 ? 16.496 18.521 27.668 1.00 0.00 22 THR A N 3
ATOM 3333 C CA . THR A 1 22 ? 16.390 17.094 27.353 1.00 0.00 22 THR A CA 3
ATOM 3334 C C . THR A 1 22 ? 17.683 16.291 27.536 1.00 0.00 22 THR A C 3
ATOM 3335 O O . THR A 1 22 ? 17.615 15.057 27.550 1.00 0.00 22 THR A O 3
ATOM 3346 N N . CYS A 1 23 ? 18.861 16.923 27.619 1.00 0.00 23 CYS A N 3
ATOM 3347 C CA . CYS A 1 23 ? 20.127 16.234 27.365 1.00 0.00 23 CYS A CA 3
ATOM 3348 C C . CYS A 1 23 ? 20.966 15.977 28.631 1.00 0.00 23 CYS A C 3
ATOM 3349 O O . CYS A 1 23 ? 20.770 16.659 29.642 1.00 0.00 23 CYS A O 3
ATOM 3357 N N . PRO A 1 24 ? 21.894 14.997 28.610 1.00 0.00 24 PRO A N 3
ATOM 3358 C CA . PRO A 1 24 ? 22.552 14.525 29.822 1.00 0.00 24 PRO A CA 3
ATOM 3359 C C . PRO A 1 24 ? 23.688 15.444 30.279 1.00 0.00 24 PRO A C 3
ATOM 3360 O O . PRO A 1 24 ? 23.726 15.840 31.439 1.00 0.00 24 PRO A O 3
ATOM 3371 N N . TYR A 1 25 ? 24.587 15.842 29.372 1.00 0.00 25 TYR A N 3
ATOM 3372 C CA . TYR A 1 25 ? 25.733 16.711 29.675 1.00 0.00 25 TYR A CA 3
ATOM 3373 C C . TYR A 1 25 ? 25.326 18.083 30.206 1.00 0.00 25 TYR A C 3
ATOM 3374 O O . TYR A 1 25 ? 25.979 18.609 31.103 1.00 0.00 25 TYR A O 3
ATOM 3392 N N . CYS A 1 26 ? 24.222 18.623 29.679 1.00 0.00 26 CYS A N 3
ATOM 3393 C CA . CYS A 1 26 ? 23.499 19.754 30.247 1.00 0.00 26 CYS A CA 3
ATOM 3394 C C . CYS A 1 26 ? 23.366 19.586 31.773 1.00 0.00 26 CYS A C 3
ATOM 3395 O O . CYS A 1 26 ? 23.851 20.425 32.522 1.00 0.00 26 CYS A O 3
ATOM 3403 N N . VAL A 1 27 ? 22.807 18.468 32.246 1.00 0.00 27 VAL A N 3
ATOM 3404 C CA . VAL A 1 27 ? 22.587 18.202 33.678 1.00 0.00 27 VAL A CA 3
ATOM 3405 C C . VAL A 1 27 ? 23.902 18.002 34.431 1.00 0.00 27 VAL A C 3
ATOM 3406 O O . VAL A 1 27 ? 24.053 18.542 35.526 1.00 0.00 27 VAL A O 3
ATOM 3419 N N . ARG A 1 28 ? 24.884 17.298 33.845 1.00 0.00 28 ARG A N 3
ATOM 3420 C CA . ARG A 1 28 ? 26.223 17.131 34.452 1.00 0.00 28 ARG A CA 3
ATOM 3421 C C . ARG A 1 28 ? 26.883 18.480 34.756 1.00 0.00 28 ARG A C 3
ATOM 3422 O O . ARG A 1 28 ? 27.459 18.644 35.832 1.00 0.00 28 ARG A O 3
ATOM 3443 N N . ALA A 1 29 ? 26.746 19.430 33.830 1.00 0.00 29 ALA A N 3
ATOM 3444 C CA . ALA A 1 29 ? 27.173 20.819 33.992 1.00 0.00 29 ALA A CA 3
ATOM 3445 C C . ALA A 1 29 ? 26.293 21.606 34.986 1.00 0.00 29 ALA A C 3
ATOM 3446 O O . ALA A 1 29 ? 26.823 22.092 35.982 1.00 0.00 29 ALA A O 3
ATOM 3453 N N . GLU A 1 30 ? 24.970 21.691 34.784 1.00 0.00 30 GLU A N 3
ATOM 3454 C CA . GLU A 1 30 ? 24.032 22.408 35.675 1.00 0.00 30 GLU A CA 3
ATOM 3455 C C . GLU A 1 30 ? 24.168 22.005 37.145 1.00 0.00 30 GLU A C 3
ATOM 3456 O O . GLU A 1 30 ? 24.031 22.840 38.044 1.00 0.00 30 GLU A O 3
ATOM 3468 N N . LYS A 1 31 ? 24.452 20.727 37.403 1.00 0.00 31 LYS A N 3
ATOM 3469 C CA . LYS A 1 31 ? 24.646 20.185 38.742 1.00 0.00 31 LYS A CA 3
ATOM 3470 C C . LYS A 1 31 ? 25.937 20.700 39.377 1.00 0.00 31 LYS A C 3
ATOM 3471 O O . LYS A 1 31 ? 25.908 21.203 40.499 1.00 0.00 31 LYS A O 3
ATOM 3490 N N . LEU A 1 32 ? 27.051 20.599 38.650 1.00 0.00 32 LEU A N 3
ATOM 3491 C CA . LEU A 1 32 ? 28.378 21.033 39.095 1.00 0.00 32 LEU A CA 3
ATOM 3492 C C . LEU A 1 32 ? 28.427 22.553 39.274 1.00 0.00 32 LEU A C 3
ATOM 3493 O O . LEU A 1 32 ? 28.946 23.039 40.276 1.00 0.00 32 LEU A O 3
ATOM 3509 N N . LEU A 1 33 ? 27.827 23.309 38.353 1.00 0.00 33 LEU A N 3
ATOM 3510 C CA . LEU A 1 33 ? 27.758 24.765 38.446 1.00 0.00 33 LEU A CA 3
ATOM 3511 C C . LEU A 1 33 ? 26.982 25.200 39.684 1.00 0.00 33 LEU A C 3
ATOM 3512 O O . LEU A 1 33 ? 27.541 25.932 40.495 1.00 0.00 33 LEU A O 3
ATOM 3528 N N . HIS A 1 34 ? 25.782 24.656 39.915 1.00 0.00 34 HIS A N 3
ATOM 3529 C CA . HIS A 1 34 ? 25.036 24.910 41.152 1.00 0.00 34 HIS A CA 3
ATOM 3530 C C . HIS A 1 34 ? 25.789 24.421 42.412 1.00 0.00 34 HIS A C 3
ATOM 3531 O O . HIS A 1 34 ? 25.555 24.959 43.495 1.00 0.00 34 HIS A O 3
ATOM 3545 N N . ALA A 1 35 ? 26.738 23.478 42.298 1.00 0.00 35 ALA A N 3
ATOM 3546 C CA . ALA A 1 35 ? 27.585 23.048 43.419 1.00 0.00 35 ALA A CA 3
ATOM 3547 C C . ALA A 1 35 ? 28.815 23.954 43.663 1.00 0.00 35 ALA A C 3
ATOM 3548 O O . ALA A 1 35 ? 29.432 23.862 44.730 1.00 0.00 35 ALA A O 3
ATOM 3555 N N . ARG A 1 36 ? 29.178 24.838 42.718 1.00 0.00 36 ARG A N 3
ATOM 3556 C CA . ARG A 1 36 ? 30.350 25.739 42.800 1.00 0.00 36 ARG A CA 3
ATOM 3557 C C . ARG A 1 36 ? 29.989 27.232 42.907 1.00 0.00 36 ARG A C 3
ATOM 3558 O O . ARG A 1 36 ? 30.664 27.965 43.632 1.00 0.00 36 ARG A O 3
ATOM 3579 N N . THR A 1 37 ? 28.939 27.693 42.223 1.00 0.00 37 THR A N 3
ATOM 3580 C CA . THR A 1 37 ? 28.556 29.111 42.058 1.00 0.00 37 THR A CA 3
ATOM 3581 C C . THR A 1 37 ? 27.034 29.263 41.951 1.00 0.00 37 THR A C 3
ATOM 3582 O O . THR A 1 37 ? 26.377 28.498 41.251 1.00 0.00 37 THR A O 3
ATOM 3593 N N . LYS A 1 38 ? 26.465 30.288 42.598 1.00 0.00 38 LYS A N 3
ATOM 3594 C CA . LYS A 1 38 ? 25.032 30.641 42.499 1.00 0.00 38 LYS A CA 3
ATOM 3595 C C . LYS A 1 38 ? 24.770 31.756 41.494 1.00 0.00 38 LYS A C 3
ATOM 3596 O O . LYS A 1 38 ? 23.689 31.817 40.904 1.00 0.00 38 LYS A O 3
ATOM 3615 N N . ASP A 1 39 ? 25.789 32.566 41.207 1.00 0.00 39 ASP A N 3
ATOM 3616 C CA . ASP A 1 39 ? 25.788 33.587 40.156 1.00 0.00 39 ASP A CA 3
ATOM 3617 C C . ASP A 1 39 ? 26.006 32.995 38.738 1.00 0.00 39 ASP A C 3
ATOM 3618 O O . ASP A 1 39 ? 26.899 33.396 37.987 1.00 0.00 39 ASP A O 3
ATOM 3627 N N . ILE A 1 40 ? 25.184 31.995 38.399 1.00 0.00 40 ILE A N 3
ATOM 3628 C CA . ILE A 1 40 ? 25.131 31.270 37.122 1.00 0.00 40 ILE A CA 3
ATOM 3629 C C . ILE A 1 40 ? 23.815 31.589 36.392 1.00 0.00 40 ILE A C 3
ATOM 3630 O O . ILE A 1 40 ? 22.742 31.634 36.997 1.00 0.00 40 ILE A O 3
ATOM 3646 N N . THR A 1 41 ? 23.898 31.831 35.085 1.00 0.00 41 THR A N 3
ATOM 3647 C CA . THR A 1 41 ? 22.759 31.993 34.167 1.00 0.00 41 THR A CA 3
ATOM 3648 C C . THR A 1 41 ? 22.855 30.986 33.027 1.00 0.00 41 THR A C 3
ATOM 3649 O O . THR A 1 41 ? 23.801 31.023 32.251 1.00 0.00 41 THR A O 3
ATOM 3660 N N . VAL A 1 42 ? 21.864 30.112 32.879 1.00 0.00 42 VAL A N 3
ATOM 3661 C CA . VAL A 1 42 ? 21.725 29.221 31.714 1.00 0.00 42 VAL A CA 3
ATOM 3662 C C . VAL A 1 42 ? 20.540 29.615 30.840 1.00 0.00 42 VAL A C 3
ATOM 3663 O O . VAL A 1 42 ? 19.433 29.847 31.332 1.00 0.00 42 VAL A O 3
ATOM 3676 N N . HIS A 1 43 ? 20.781 29.663 29.529 1.00 0.00 43 HIS A N 3
ATOM 3677 C CA . HIS A 1 43 ? 19.762 29.816 28.500 1.00 0.00 43 HIS A CA 3
ATOM 3678 C C . HIS A 1 43 ? 19.510 28.468 27.814 1.00 0.00 43 HIS A C 3
ATOM 3679 O O . HIS A 1 43 ? 20.436 27.839 27.294 1.00 0.00 43 HIS A O 3
ATOM 3693 N N . TYR A 1 44 ? 18.256 28.021 27.771 1.00 0.00 44 TYR A N 3
ATOM 3694 C CA . TYR A 1 44 ? 17.919 26.715 27.208 1.00 0.00 44 TYR A CA 3
ATOM 3695 C C . TYR A 1 44 ? 17.485 26.839 25.743 1.00 0.00 44 TYR A C 3
ATOM 3696 O O . TYR A 1 44 ? 16.352 27.199 25.430 1.00 0.00 44 TYR A O 3
ATOM 3714 N N . VAL A 1 45 ? 18.375 26.511 24.806 1.00 0.00 45 VAL A N 3
ATOM 3715 C CA . VAL A 1 45 ? 18.134 26.728 23.361 1.00 0.00 45 VAL A CA 3
ATOM 3716 C C . VAL A 1 45 ? 17.286 25.631 22.682 1.00 0.00 45 VAL A C 3
ATOM 3717 O O . VAL A 1 45 ? 17.030 25.686 21.482 1.00 0.00 45 VAL A O 3
ATOM 3730 N N . ASP A 1 46 ? 16.765 24.677 23.461 1.00 0.00 46 ASP A N 3
ATOM 3731 C CA . ASP A 1 46 ? 15.642 23.788 23.088 1.00 0.00 46 ASP A CA 3
ATOM 3732 C C . ASP A 1 46 ? 14.268 24.364 23.527 1.00 0.00 46 ASP A C 3
ATOM 3733 O O . ASP A 1 46 ? 13.229 24.024 22.956 1.00 0.00 46 ASP A O 3
ATOM 3742 N N . LYS A 1 47 ? 14.270 25.289 24.504 1.00 0.00 47 LYS A N 3
ATOM 3743 C CA . LYS A 1 47 ? 13.100 26.026 25.028 1.00 0.00 47 LYS A CA 3
ATOM 3744 C C . LYS A 1 47 ? 12.853 27.329 24.257 1.00 0.00 47 LYS A C 3
ATOM 3745 O O . LYS A 1 47 ? 11.708 27.702 24.006 1.00 0.00 47 LYS A O 3
ATOM 3764 N N . MET A 1 48 ? 13.929 28.014 23.852 1.00 0.00 48 MET A N 3
ATOM 3765 C CA . MET A 1 48 ? 13.858 29.247 23.063 1.00 0.00 48 MET A CA 3
ATOM 3766 C C . MET A 1 48 ? 13.748 28.915 21.567 1.00 0.00 48 MET A C 3
ATOM 3767 O O . MET A 1 48 ? 14.619 28.248 21.008 1.00 0.00 48 MET A O 3
ATOM 3781 N N . SER A 1 49 ? 12.680 29.369 20.913 1.00 0.00 49 SER A N 3
ATOM 3782 C CA . SER A 1 49 ? 12.283 28.966 19.549 1.00 0.00 49 SER A CA 3
ATOM 3783 C C . SER A 1 49 ? 13.267 29.354 18.434 1.00 0.00 49 SER A C 3
ATOM 3784 O O . SER A 1 49 ? 13.312 28.694 17.395 1.00 0.00 49 SER A O 3
ATOM 3792 N N . GLU A 1 50 ? 14.080 30.386 18.645 1.00 0.00 50 GLU A N 3
ATOM 3793 C CA . GLU A 1 50 ? 15.206 30.817 17.792 1.00 0.00 50 GLU A CA 3
ATOM 3794 C C . GLU A 1 50 ? 16.543 30.116 18.095 1.00 0.00 50 GLU A C 3
ATOM 3795 O O . GLU A 1 50 ? 17.556 30.421 17.463 1.00 0.00 50 GLU A O 3
ATOM 3807 N N . GLY A 1 51 ? 16.572 29.183 19.052 1.00 0.00 51 GLY A N 3
ATOM 3808 C CA . GLY A 1 51 ? 17.787 28.583 19.603 1.00 0.00 51 GLY A CA 3
ATOM 3809 C C . GLY A 1 51 ? 18.802 28.024 18.599 1.00 0.00 51 GLY A C 3
ATOM 3810 O O . GLY A 1 51 ? 19.999 28.063 18.886 1.00 0.00 51 GLY A O 3
ATOM 3814 N N . GLU A 1 52 ? 18.386 27.591 17.405 1.00 0.00 52 GLU A N 3
ATOM 3815 C CA . GLU A 1 52 ? 19.327 27.095 16.385 1.00 0.00 52 GLU A CA 3
ATOM 3816 C C . GLU A 1 52 ? 20.136 28.220 15.708 1.00 0.00 52 GLU A C 3
ATOM 3817 O O . GLU A 1 52 ? 21.239 27.973 15.217 1.00 0.00 52 GLU A O 3
ATOM 3829 N N . GLN A 1 53 ? 19.665 29.471 15.751 1.00 0.00 53 GLN A N 3
ATOM 3830 C CA . GLN A 1 53 ? 20.428 30.637 15.276 1.00 0.00 53 GLN A CA 3
ATOM 3831 C C . GLN A 1 53 ? 21.404 31.153 16.343 1.00 0.00 53 GLN A C 3
ATOM 3832 O O . GLN A 1 53 ? 22.483 31.653 16.017 1.00 0.00 53 GLN A O 3
ATOM 3846 N N . LEU A 1 54 ? 21.060 30.979 17.626 1.00 0.00 54 LEU A N 3
ATOM 3847 C CA . LEU A 1 54 ? 21.960 31.240 18.754 1.00 0.00 54 LEU A CA 3
ATOM 3848 C C . LEU A 1 54 ? 23.041 30.148 18.879 1.00 0.00 54 LEU A C 3
ATOM 3849 O O . LEU A 1 54 ? 24.193 30.486 19.135 1.00 0.00 54 LEU A O 3
ATOM 3865 N N . ARG A 1 55 ? 22.740 28.875 18.562 1.00 0.00 55 ARG A N 3
ATOM 3866 C CA . ARG A 1 55 ? 23.771 27.854 18.263 1.00 0.00 55 ARG A CA 3
ATOM 3867 C C . ARG A 1 55 ? 24.722 28.333 17.160 1.00 0.00 55 ARG A C 3
ATOM 3868 O O . ARG A 1 55 ? 25.931 28.164 17.288 1.00 0.00 55 ARG A O 3
ATOM 3889 N N . GLY A 1 56 ? 24.198 29.015 16.139 1.00 0.00 56 GLY A N 3
ATOM 3890 C CA . GLY A 1 56 ? 24.993 29.691 15.109 1.00 0.00 56 GLY A CA 3
ATOM 3891 C C . GLY A 1 56 ? 26.008 30.701 15.662 1.00 0.00 56 GLY A C 3
ATOM 3892 O O . GLY A 1 56 ? 27.159 30.689 15.242 1.00 0.00 56 GLY A O 3
ATOM 3896 N N . GLU A 1 57 ? 25.653 31.519 16.662 1.00 0.00 57 GLU A N 3
ATOM 3897 C CA . GLU A 1 57 ? 26.597 32.473 17.284 1.00 0.00 57 GLU A CA 3
ATOM 3898 C C . GLU A 1 57 ? 27.750 31.783 18.042 1.00 0.00 57 GLU A C 3
ATOM 3899 O O . GLU A 1 57 ? 28.834 32.353 18.173 1.00 0.00 57 GLU A O 3
ATOM 3911 N N . ILE A 1 58 ? 27.543 30.549 18.516 1.00 0.00 58 ILE A N 3
ATOM 3912 C CA . ILE A 1 58 ? 28.595 29.709 19.113 1.00 0.00 58 ILE A CA 3
ATOM 3913 C C . ILE A 1 58 ? 29.429 29.064 17.998 1.00 0.00 58 ILE A C 3
ATOM 3914 O O . ILE A 1 58 ? 30.662 29.111 18.018 1.00 0.00 58 ILE A O 3
ATOM 3930 N N . TYR A 1 59 ? 28.771 28.484 16.993 1.00 0.00 59 TYR A N 3
ATOM 3931 C CA . TYR A 1 59 ? 29.439 27.748 15.924 1.00 0.00 59 TYR A CA 3
ATOM 3932 C C . TYR A 1 59 ? 30.302 28.658 15.036 1.00 0.00 59 TYR A C 3
ATOM 3933 O O . TYR A 1 59 ? 31.448 28.318 14.755 1.00 0.00 59 TYR A O 3
ATOM 3951 N N . GLN A 1 60 ? 29.817 29.847 14.664 1.00 0.00 60 GLN A N 3
ATOM 3952 C CA . GLN A 1 60 ? 30.587 30.814 13.870 1.00 0.00 60 GLN A CA 3
ATOM 3953 C C . GLN A 1 60 ? 31.879 31.278 14.571 1.00 0.00 60 GLN A C 3
ATOM 3954 O O . GLN A 1 60 ? 32.839 31.644 13.886 1.00 0.00 60 GLN A O 3
ATOM 3968 N N . ALA A 1 61 ? 31.925 31.249 15.908 1.00 0.00 61 ALA A N 3
ATOM 3969 C CA . ALA A 1 61 ? 33.072 31.679 16.706 1.00 0.00 61 ALA A CA 3
ATOM 3970 C C . ALA A 1 61 ? 34.032 30.532 17.096 1.00 0.00 61 ALA A C 3
ATOM 3971 O O . ALA A 1 61 ? 35.249 30.743 17.111 1.00 0.00 61 ALA A O 3
ATOM 3978 N N . TYR A 1 62 ? 33.512 29.331 17.388 1.00 0.00 62 TYR A N 3
ATOM 3979 C CA . TYR A 1 62 ? 34.276 28.221 17.998 1.00 0.00 62 TYR A CA 3
ATOM 3980 C C . TYR A 1 62 ? 34.160 26.866 17.264 1.00 0.00 62 TYR A C 3
ATOM 3981 O O . TYR A 1 62 ? 34.803 25.896 17.682 1.00 0.00 62 TYR A O 3
ATOM 3999 N N . LYS A 1 63 ? 33.330 26.785 16.208 1.00 0.00 63 LYS A N 3
ATOM 4000 C CA . LYS A 1 63 ? 32.971 25.584 15.424 1.00 0.00 63 LYS A CA 3
ATOM 4001 C C . LYS A 1 63 ? 32.676 24.360 16.287 1.00 0.00 63 LYS A C 3
ATOM 4002 O O . LYS A 1 63 ? 33.359 23.334 16.279 1.00 0.00 63 LYS A O 3
ATOM 4021 N N . HIS A 1 64 ? 31.647 24.548 17.093 1.00 0.00 64 HIS A N 3
ATOM 4022 C CA . HIS A 1 64 ? 31.200 23.663 18.153 1.00 0.00 64 HIS A CA 3
ATOM 4023 C C . HIS A 1 64 ? 29.672 23.492 18.117 1.00 0.00 64 HIS A C 3
ATOM 4024 O O . HIS A 1 64 ? 28.916 24.412 18.426 1.00 0.00 64 HIS A O 3
ATOM 4038 N N . GLU A 1 65 ? 29.218 22.301 17.719 1.00 0.00 65 GLU A N 3
ATOM 4039 C CA . GLU A 1 65 ? 27.797 21.899 17.650 1.00 0.00 65 GLU A CA 3
ATOM 4040 C C . GLU A 1 65 ? 27.363 21.049 18.862 1.00 0.00 65 GLU A C 3
ATOM 4041 O O . GLU A 1 65 ? 26.182 20.743 19.041 1.00 0.00 65 GLU A O 3
ATOM 4053 N N . THR A 1 66 ? 28.334 20.705 19.707 1.00 0.00 66 THR A N 3
ATOM 4054 C CA . THR A 1 66 ? 28.181 20.230 21.091 1.00 0.00 66 THR A CA 3
ATOM 4055 C C . THR A 1 66 ? 27.293 21.143 21.958 1.00 0.00 66 THR A C 3
ATOM 4056 O O . THR A 1 66 ? 27.278 22.365 21.778 1.00 0.00 66 THR A O 3
ATOM 4067 N N . VAL A 1 67 ? 26.583 20.555 22.929 1.00 0.00 67 VAL A N 3
ATOM 4068 C CA . VAL A 1 67 ? 25.925 21.241 24.059 1.00 0.00 67 VAL A CA 3
ATOM 4069 C C . VAL A 1 67 ? 26.165 20.455 25.362 1.00 0.00 67 VAL A C 3
ATOM 4070 O O . VAL A 1 67 ? 26.098 19.224 25.346 1.00 0.00 67 VAL A O 3
ATOM 4083 N N . PRO A 1 68 ? 26.398 21.117 26.511 1.00 0.00 68 PRO A N 3
ATOM 4084 C CA . PRO A 1 68 ? 26.352 22.561 26.719 1.00 0.00 68 PRO A CA 3
ATOM 4085 C C . PRO A 1 68 ? 27.597 23.305 26.221 1.00 0.00 68 PRO A C 3
ATOM 4086 O O . PRO A 1 68 ? 28.703 22.762 26.230 1.00 0.00 68 PRO A O 3
ATOM 4097 N N . ALA A 1 69 ? 27.413 24.573 25.849 1.00 0.00 69 ALA A N 3
ATOM 4098 C CA . ALA A 1 69 ? 28.498 25.549 25.730 1.00 0.00 69 ALA A CA 3
ATOM 4099 C C . ALA A 1 69 ? 28.574 26.392 27.013 1.00 0.00 69 ALA A C 3
ATOM 4100 O O . ALA A 1 69 ? 27.538 26.706 27.607 1.00 0.00 69 ALA A O 3
ATOM 4107 N N . ILE A 1 70 ? 29.787 26.730 27.459 1.00 0.00 70 ILE A N 3
ATOM 4108 C CA . ILE A 1 70 ? 30.048 27.239 28.812 1.00 0.00 70 ILE A CA 3
ATOM 4109 C C . ILE A 1 70 ? 30.965 28.470 28.743 1.00 0.00 70 ILE A C 3
ATOM 4110 O O . ILE A 1 70 ? 31.918 28.501 27.964 1.00 0.00 70 ILE A O 3
ATOM 4126 N N . PHE A 1 71 ? 30.685 29.484 29.564 1.00 0.00 71 PHE A N 3
ATOM 4127 C CA . PHE A 1 71 ? 31.457 30.726 29.646 1.00 0.00 71 PHE A CA 3
ATOM 4128 C C . PHE A 1 71 ? 31.643 31.177 31.102 1.00 0.00 71 PHE A C 3
ATOM 4129 O O . PHE A 1 71 ? 30.734 31.032 31.923 1.00 0.00 71 PHE A O 3
ATOM 4146 N N . ILE A 1 72 ? 32.810 31.753 31.412 1.00 0.00 72 ILE A N 3
ATOM 4147 C CA . ILE A 1 72 ? 33.154 32.305 32.736 1.00 0.00 72 ILE A CA 3
ATOM 4148 C C . ILE A 1 72 ? 33.791 33.689 32.551 1.00 0.00 72 ILE A C 3
ATOM 4149 O O . ILE A 1 72 ? 34.817 33.805 31.884 1.00 0.00 72 ILE A O 3
ATOM 4165 N N . ASN A 1 73 ? 33.200 34.741 33.125 1.00 0.00 73 ASN A N 3
ATOM 4166 C CA . ASN A 1 73 ? 33.623 36.148 32.993 1.00 0.00 73 ASN A CA 3
ATOM 4167 C C . ASN A 1 73 ? 33.944 36.580 31.538 1.00 0.00 73 ASN A C 3
ATOM 4168 O O . ASN A 1 73 ? 34.918 37.296 31.297 1.00 0.00 73 ASN A O 3
ATOM 4179 N N . GLY A 1 74 ? 33.165 36.116 30.551 1.00 0.00 74 GLY A N 3
ATOM 4180 C CA . GLY A 1 74 ? 33.392 36.383 29.117 1.00 0.00 74 GLY A CA 3
ATOM 4181 C C . GLY A 1 74 ? 34.421 35.487 28.406 1.00 0.00 74 GLY A C 3
ATOM 4182 O O . GLY A 1 74 ? 34.583 35.606 27.188 1.00 0.00 74 GLY A O 3
ATOM 4186 N N . ASN A 1 75 ? 35.084 34.576 29.126 1.00 0.00 75 ASN A N 3
ATOM 4187 C CA . ASN A 1 75 ? 36.014 33.579 28.585 1.00 0.00 75 ASN A CA 3
ATOM 4188 C C . ASN A 1 75 ? 35.242 32.316 28.186 1.00 0.00 75 ASN A C 3
ATOM 4189 O O . ASN A 1 75 ? 34.266 31.963 28.847 1.00 0.00 75 ASN A O 3
ATOM 4200 N N . PHE A 1 76 ? 35.687 31.619 27.142 1.00 0.00 76 PHE A N 3
ATOM 4201 C CA . PHE A 1 76 ? 35.050 30.396 26.647 1.00 0.00 76 PHE A CA 3
ATOM 4202 C C . PHE A 1 76 ? 35.611 29.136 27.326 1.00 0.00 76 PHE A C 3
ATOM 4203 O O . PHE A 1 76 ? 36.812 29.047 27.609 1.00 0.00 76 PHE A O 3
ATOM 4220 N N . ILE A 1 77 ? 34.735 28.159 27.565 1.00 0.00 77 ILE A N 3
ATOM 4221 C CA . ILE A 1 77 ? 35.022 26.831 28.113 1.00 0.00 77 ILE A CA 3
ATOM 4222 C C . ILE A 1 77 ? 34.420 25.799 27.147 1.00 0.00 77 ILE A C 3
ATOM 4223 O O . ILE A 1 77 ? 33.201 25.728 26.978 1.00 0.00 77 ILE A O 3
ATOM 4239 N N . GLY A 1 78 ? 35.270 24.985 26.516 1.00 0.00 78 GLY A N 3
ATOM 4240 C CA . GLY A 1 78 ? 34.889 24.145 25.373 1.00 0.00 78 GLY A CA 3
ATOM 4241 C C . GLY A 1 78 ? 33.863 23.036 25.638 1.00 0.00 78 GLY A C 3
ATOM 4242 O O . GLY A 1 78 ? 33.271 22.514 24.689 1.00 0.00 78 GLY A O 3
ATOM 4246 N N . GLY A 1 79 ? 33.619 22.674 26.899 1.00 0.00 79 GLY A N 3
ATOM 4247 C CA . GLY A 1 79 ? 32.579 21.709 27.252 1.00 0.00 79 GLY A CA 3
ATOM 4248 C C . GLY A 1 79 ? 32.530 21.287 28.717 1.00 0.00 79 GLY A C 3
ATOM 4249 O O . GLY A 1 79 ? 33.379 21.664 29.527 1.00 0.00 79 GLY A O 3
ATOM 4253 N N . CYS A 1 80 ? 31.551 20.442 29.048 1.00 0.00 80 CYS A N 3
ATOM 4254 C CA . CYS A 1 80 ? 31.424 19.855 30.385 1.00 0.00 80 CYS A CA 3
ATOM 4255 C C . CYS A 1 80 ? 32.669 19.034 30.778 1.00 0.00 80 CYS A C 3
ATOM 4256 O O . CYS A 1 80 ? 33.090 19.073 31.932 1.00 0.00 80 CYS A O 3
ATOM 4264 N N . SER A 1 81 ? 33.305 18.350 29.825 1.00 0.00 81 SER A N 3
ATOM 4265 C CA . SER A 1 81 ? 34.525 17.556 30.038 1.00 0.00 81 SER A CA 3
ATOM 4266 C C . SER A 1 81 ? 35.785 18.410 30.252 1.00 0.00 81 SER A C 3
ATOM 4267 O O . SER A 1 81 ? 36.769 17.902 30.788 1.00 0.00 81 SER A O 3
ATOM 4275 N N . ASP A 1 82 ? 35.752 19.702 29.894 1.00 0.00 82 ASP A N 3
ATOM 4276 C CA . ASP A 1 82 ? 36.785 20.689 30.244 1.00 0.00 82 ASP A CA 3
ATOM 4277 C C . ASP A 1 82 ? 36.512 21.324 31.623 1.00 0.00 82 ASP A C 3
ATOM 4278 O O . ASP A 1 82 ? 37.446 21.519 32.406 1.00 0.00 82 ASP A O 3
ATOM 4287 N N . LEU A 1 83 ? 35.241 21.606 31.943 1.00 0.00 83 LEU A N 3
ATOM 4288 C CA . LEU A 1 83 ? 34.786 22.100 33.249 1.00 0.00 83 LEU A CA 3
ATOM 4289 C C . LEU A 1 83 ? 35.100 21.096 34.373 1.00 0.00 83 LEU A C 3
ATOM 4290 O O . LEU A 1 83 ? 35.731 21.452 35.369 1.00 0.00 83 LEU A O 3
ATOM 4306 N N . GLU A 1 84 ? 34.713 19.832 34.184 1.00 0.00 84 GLU A N 3
ATOM 4307 C CA . GLU A 1 84 ? 35.038 18.717 35.085 1.00 0.00 84 GLU A CA 3
ATOM 4308 C C . GLU A 1 84 ? 36.555 18.597 35.288 1.00 0.00 84 GLU A C 3
ATOM 4309 O O . GLU A 1 84 ? 37.017 18.352 36.398 1.00 0.00 84 GLU A O 3
ATOM 4321 N N . ALA A 1 85 ? 37.354 18.824 34.244 1.00 0.00 85 ALA A N 3
ATOM 4322 C CA . ALA A 1 85 ? 38.803 18.678 34.314 1.00 0.00 85 ALA A CA 3
ATOM 4323 C C . ALA A 1 85 ? 39.487 19.791 35.129 1.00 0.00 85 ALA A C 3
ATOM 4324 O O . ALA A 1 85 ? 40.480 19.511 35.800 1.00 0.00 85 ALA A O 3
ATOM 4331 N N . LEU A 1 86 ? 38.944 21.016 35.148 1.00 0.00 86 LEU A N 3
ATOM 4332 C CA . LEU A 1 86 ? 39.431 22.112 36.006 1.00 0.00 86 LEU A CA 3
ATOM 4333 C C . LEU A 1 86 ? 39.080 21.894 37.490 1.00 0.00 86 LEU A C 3
ATOM 4334 O O . LEU A 1 86 ? 39.854 22.279 38.372 1.00 0.00 86 LEU A O 3
ATOM 4350 N N . ASP A 1 87 ? 37.954 21.227 37.763 1.00 0.00 87 ASP A N 3
ATOM 4351 C CA . ASP A 1 87 ? 37.566 20.743 39.101 1.00 0.00 87 ASP A CA 3
ATOM 4352 C C . ASP A 1 87 ? 38.541 19.659 39.603 1.00 0.00 87 ASP A C 3
ATOM 4353 O O . ASP A 1 87 ? 38.874 19.611 40.789 1.00 0.00 87 ASP A O 3
ATOM 4362 N N . LYS A 1 88 ? 39.072 18.838 38.683 1.00 0.00 88 LYS A N 3
ATOM 4363 C CA . LYS A 1 88 ? 40.089 17.799 38.987 1.00 0.00 88 LYS A CA 3
ATOM 4364 C C . LYS A 1 88 ? 41.519 18.358 39.105 1.00 0.00 88 LYS A C 3
ATOM 4365 O O . LYS A 1 88 ? 42.427 17.648 39.539 1.00 0.00 88 LYS A O 3
ATOM 4384 N N . GLU A 1 89 ? 41.730 19.626 38.746 1.00 0.00 89 GLU A N 3
ATOM 4385 C CA . GLU A 1 89 ? 42.993 20.357 38.938 1.00 0.00 89 GLU A CA 3
ATOM 4386 C C . GLU A 1 89 ? 43.017 21.260 40.172 1.00 0.00 89 GLU A C 3
ATOM 4387 O O . GLU A 1 89 ? 44.083 21.774 40.536 1.00 0.00 89 GLU A O 3
ATOM 4399 N N . GLY A 1 90 ? 41.868 21.495 40.808 1.00 0.00 90 GLY A N 3
ATOM 4400 C CA . GLY A 1 90 ? 41.784 22.488 41.871 1.00 0.00 90 GLY A CA 3
ATOM 4401 C C . GLY A 1 90 ? 41.974 23.923 41.348 1.00 0.00 90 GLY A C 3
ATOM 4402 O O . GLY A 1 90 ? 42.544 24.761 42.053 1.00 0.00 90 GLY A O 3
ATOM 4406 N N . LYS A 1 91 ? 41.600 24.188 40.084 1.00 0.00 91 LYS A N 3
ATOM 4407 C CA . LYS A 1 91 ? 41.761 25.462 39.374 1.00 0.00 91 LYS A CA 3
ATOM 4408 C C . LYS A 1 91 ? 40.431 26.164 39.081 1.00 0.00 91 LYS A C 3
ATOM 4409 O O . LYS A 1 91 ? 40.433 27.360 38.790 1.00 0.00 91 LYS A O 3
ATOM 4428 N N . LEU A 1 92 ? 39.305 25.456 39.171 1.00 0.00 92 LEU A N 3
ATOM 4429 C CA . LEU A 1 92 ? 37.971 26.017 38.946 1.00 0.00 92 LEU A CA 3
ATOM 4430 C C . LEU A 1 92 ? 37.577 27.012 40.050 1.00 0.00 92 LEU A C 3
ATOM 4431 O O . LEU A 1 92 ? 37.008 28.061 39.761 1.00 0.00 92 LEU A O 3
ATOM 4447 N N . ASP A 1 93 ? 37.964 26.735 41.298 1.00 0.00 93 ASP A N 3
ATOM 4448 C CA . ASP A 1 93 ? 37.756 27.626 42.444 1.00 0.00 93 ASP A CA 3
ATOM 4449 C C . ASP A 1 93 ? 38.329 29.033 42.186 1.00 0.00 93 ASP A C 3
ATOM 4450 O O . ASP A 1 93 ? 37.629 30.032 42.369 1.00 0.00 93 ASP A O 3
ATOM 4459 N N . GLY A 1 94 ? 39.578 29.102 41.706 1.00 0.00 94 GLY A N 3
ATOM 4460 C CA . GLY A 1 94 ? 40.286 30.339 41.363 1.00 0.00 94 GLY A CA 3
ATOM 4461 C C . GLY A 1 94 ? 39.849 30.987 40.044 1.00 0.00 94 GLY A C 3
ATOM 4462 O O . GLY A 1 94 ? 40.112 32.173 39.836 1.00 0.00 94 GLY A O 3
ATOM 4466 N N . LEU A 1 95 ? 39.133 30.274 39.168 1.00 0.00 95 LEU A N 3
ATOM 4467 C CA . LEU A 1 95 ? 38.449 30.873 38.019 1.00 0.00 95 LEU A CA 3
ATOM 4468 C C . LEU A 1 95 ? 37.139 31.558 38.438 1.00 0.00 95 LEU A C 3
ATOM 4469 O O . LEU A 1 95 ? 36.784 32.588 37.865 1.00 0.00 95 LEU A O 3
ATOM 4485 N N . LEU A 1 96 ? 36.458 31.040 39.465 1.00 0.00 96 LEU A N 3
ATOM 4486 C CA . LEU A 1 96 ? 35.169 31.529 39.983 1.00 0.00 96 LEU A CA 3
ATOM 4487 C C . LEU A 1 96 ? 35.299 32.548 41.140 1.00 0.00 96 LEU A C 3
ATOM 4488 O O . LEU A 1 96 ? 34.294 32.923 41.749 1.00 0.00 96 LEU A O 3
ATOM 4504 N N . SER A 1 97 ? 36.525 33.007 41.424 1.00 0.00 97 SER A N 3
ATOM 4505 C CA . SER A 1 97 ? 36.889 33.994 42.462 1.00 0.00 97 SER A CA 3
ATOM 4506 C C . SER A 1 97 ? 37.319 35.351 41.896 1.00 0.00 97 SER A C 3
ATOM 4507 O O . SER A 1 97 ? 37.600 35.462 40.681 1.00 0.00 97 SER A O 3
ATOM 4516 N N . GLY A 1 1 ? 25.669 45.792 11.426 1.00 0.00 1 GLY A N 4
ATOM 4517 C CA . GLY A 1 1 ? 24.825 44.662 11.000 1.00 0.00 1 GLY A CA 4
ATOM 4518 C C . GLY A 1 1 ? 23.555 44.592 11.831 1.00 0.00 1 GLY A C 4
ATOM 4519 O O . GLY A 1 1 ? 23.480 45.188 12.901 1.00 0.00 1 GLY A O 4
ATOM 4525 N N . ALA A 1 2 ? 22.541 43.860 11.363 1.00 0.00 2 ALA A N 4
ATOM 4526 C CA . ALA A 1 2 ? 21.205 43.823 11.976 1.00 0.00 2 ALA A CA 4
ATOM 4527 C C . ALA A 1 2 ? 20.993 42.739 13.065 1.00 0.00 2 ALA A C 4
ATOM 4528 O O . ALA A 1 2 ? 19.845 42.514 13.469 1.00 0.00 2 ALA A O 4
ATOM 4535 N N . MET A 1 3 ? 22.050 42.059 13.537 1.00 0.00 3 MET A N 4
ATOM 4536 C CA . MET A 1 3 ? 21.955 40.873 14.413 1.00 0.00 3 MET A CA 4
ATOM 4537 C C . MET A 1 3 ? 22.653 41.068 15.783 1.00 0.00 3 MET A C 4
ATOM 4538 O O . MET A 1 3 ? 23.760 40.565 15.984 1.00 0.00 3 MET A O 4
ATOM 4552 N N . PRO A 1 4 ? 22.045 41.784 16.753 1.00 0.00 4 PRO A N 4
ATOM 4553 C CA . PRO A 1 4 ? 22.578 41.927 18.114 1.00 0.00 4 PRO A CA 4
ATOM 4554 C C . PRO A 1 4 ? 22.275 40.670 18.960 1.00 0.00 4 PRO A C 4
ATOM 4555 O O . PRO A 1 4 ? 21.211 40.561 19.577 1.00 0.00 4 PRO A O 4
ATOM 4566 N N . SER A 1 5 ? 23.184 39.690 18.955 1.00 0.00 5 SER A N 4
ATOM 4567 C CA . SER A 1 5 ? 22.946 38.320 19.452 1.00 0.00 5 SER A CA 4
ATOM 4568 C C . SER A 1 5 ? 23.677 37.998 20.769 1.00 0.00 5 SER A C 4
ATOM 4569 O O . SER A 1 5 ? 23.799 38.858 21.645 1.00 0.00 5 SER A O 4
ATOM 4577 N N . ILE A 1 6 ? 24.026 36.726 21.001 1.00 0.00 6 ILE A N 4
ATOM 4578 C CA . ILE A 1 6 ? 24.268 36.146 22.339 1.00 0.00 6 ILE A CA 4
ATOM 4579 C C . ILE A 1 6 ? 25.425 36.769 23.122 1.00 0.00 6 ILE A C 4
ATOM 4580 O O . ILE A 1 6 ? 25.477 36.665 24.347 1.00 0.00 6 ILE A O 4
ATOM 4596 N N . ALA A 1 7 ? 26.342 37.428 22.419 1.00 0.00 7 ALA A N 4
ATOM 4597 C CA . ALA A 1 7 ? 27.531 38.072 22.968 1.00 0.00 7 ALA A CA 4
ATOM 4598 C C . ALA A 1 7 ? 27.228 39.088 24.089 1.00 0.00 7 ALA A C 4
ATOM 4599 O O . ALA A 1 7 ? 28.066 39.294 24.969 1.00 0.00 7 ALA A O 4
ATOM 4606 N N . SER A 1 8 ? 26.029 39.679 24.088 1.00 0.00 8 SER A N 4
ATOM 4607 C CA . SER A 1 8 ? 25.511 40.584 25.127 1.00 0.00 8 SER A CA 4
ATOM 4608 C C . SER A 1 8 ? 25.150 39.862 26.433 1.00 0.00 8 SER A C 4
ATOM 4609 O O . SER A 1 8 ? 25.363 40.399 27.522 1.00 0.00 8 SER A O 4
ATOM 4617 N N . MET A 1 9 ? 24.652 38.619 26.342 1.00 0.00 9 MET A N 4
ATOM 4618 C CA . MET A 1 9 ? 24.241 37.812 27.500 1.00 0.00 9 MET A CA 4
ATOM 4619 C C . MET A 1 9 ? 25.436 37.485 28.401 1.00 0.00 9 MET A C 4
ATOM 4620 O O . MET A 1 9 ? 25.302 37.455 29.626 1.00 0.00 9 MET A O 4
ATOM 4634 N N . ILE A 1 10 ? 26.611 37.254 27.796 1.00 0.00 10 ILE A N 4
ATOM 4635 C CA . ILE A 1 10 ? 27.819 36.775 28.487 1.00 0.00 10 ILE A CA 4
ATOM 4636 C C . ILE A 1 10 ? 28.314 37.779 29.539 1.00 0.00 10 ILE A C 4
ATOM 4637 O O . ILE A 1 10 ? 28.920 37.382 30.531 1.00 0.00 10 ILE A O 4
ATOM 4653 N N . LYS A 1 11 ? 28.038 39.079 29.361 1.00 0.00 11 LYS A N 4
ATOM 4654 C CA . LYS A 1 11 ? 28.571 40.147 30.218 1.00 0.00 11 LYS A CA 4
ATOM 4655 C C . LYS A 1 11 ? 27.846 40.273 31.562 1.00 0.00 11 LYS A C 4
ATOM 4656 O O . LYS A 1 11 ? 28.427 40.813 32.499 1.00 0.00 11 LYS A O 4
ATOM 4675 N N . GLY A 1 12 ? 26.618 39.768 31.698 1.00 0.00 12 GLY A N 4
ATOM 4676 C CA . GLY A 1 12 ? 25.775 40.062 32.860 1.00 0.00 12 GLY A CA 4
ATOM 4677 C C . GLY A 1 12 ? 26.126 39.272 34.126 1.00 0.00 12 GLY A C 4
ATOM 4678 O O . GLY A 1 12 ? 25.922 39.758 35.242 1.00 0.00 12 GLY A O 4
ATOM 4682 N N . ASN A 1 13 ? 26.667 38.061 33.980 1.00 0.00 13 ASN A N 4
ATOM 4683 C CA . ASN A 1 13 ? 26.820 37.091 35.072 1.00 0.00 13 ASN A CA 4
ATOM 4684 C C . ASN A 1 13 ? 28.251 36.533 35.170 1.00 0.00 13 ASN A C 4
ATOM 4685 O O . ASN A 1 13 ? 29.084 36.750 34.282 1.00 0.00 13 ASN A O 4
ATOM 4696 N N . LYS A 1 14 ? 28.541 35.793 36.248 1.00 0.00 14 LYS A N 4
ATOM 4697 C CA . LYS A 1 14 ? 29.843 35.140 36.452 1.00 0.00 14 LYS A CA 4
ATOM 4698 C C . LYS A 1 14 ? 30.009 33.900 35.573 1.00 0.00 14 LYS A C 4
ATOM 4699 O O . LYS A 1 14 ? 31.082 33.705 35.008 1.00 0.00 14 LYS A O 4
ATOM 4718 N N . VAL A 1 15 ? 28.935 33.129 35.399 1.00 0.00 15 VAL A N 4
ATOM 4719 C CA . VAL A 1 15 ? 28.830 32.046 34.402 1.00 0.00 15 VAL A CA 4
ATOM 4720 C C . VAL A 1 15 ? 27.606 32.261 33.520 1.00 0.00 15 VAL A C 4
ATOM 4721 O O . VAL A 1 15 ? 26.540 32.617 34.027 1.00 0.00 15 VAL A O 4
ATOM 4734 N N . VAL A 1 16 ? 27.747 32.013 32.218 1.00 0.00 16 VAL A N 4
ATOM 4735 C CA . VAL A 1 16 ? 26.643 31.995 31.246 1.00 0.00 16 VAL A CA 4
ATOM 4736 C C . VAL A 1 16 ? 26.735 30.715 30.415 1.00 0.00 16 VAL A C 4
ATOM 4737 O O . VAL A 1 16 ? 27.792 30.419 29.856 1.00 0.00 16 VAL A O 4
ATOM 4750 N N . VAL A 1 17 ? 25.656 29.929 30.369 1.00 0.00 17 VAL A N 4
ATOM 4751 C CA . VAL A 1 17 ? 25.650 28.577 29.786 1.00 0.00 17 VAL A CA 4
ATOM 4752 C C . VAL A 1 17 ? 24.536 28.406 28.754 1.00 0.00 17 VAL A C 4
ATOM 4753 O O . VAL A 1 17 ? 23.458 28.984 28.882 1.00 0.00 17 VAL A O 4
ATOM 4766 N N . PHE A 1 18 ? 24.790 27.584 27.736 1.00 0.00 18 PHE A N 4
ATOM 4767 C CA . PHE A 1 18 ? 23.816 27.198 26.715 1.00 0.00 18 PHE A CA 4
ATOM 4768 C C . PHE A 1 18 ? 23.655 25.669 26.729 1.00 0.00 18 PHE A C 4
ATOM 4769 O O . PHE A 1 18 ? 24.578 24.935 26.367 1.00 0.00 18 PHE A O 4
ATOM 4786 N N . SER A 1 19 ? 22.478 25.209 27.159 1.00 0.00 19 SER A N 4
ATOM 4787 C CA . SER A 1 19 ? 22.130 23.799 27.419 1.00 0.00 19 SER A CA 4
ATOM 4788 C C . SER A 1 19 ? 20.839 23.406 26.678 1.00 0.00 19 SER A C 4
ATOM 4789 O O . SER A 1 19 ? 20.100 24.260 26.185 1.00 0.00 19 SER A O 4
ATOM 4797 N N . TRP A 1 20 ? 20.535 22.106 26.633 1.00 0.00 20 TRP A N 4
ATOM 4798 C CA . TRP A 1 20 ? 19.208 21.572 26.294 1.00 0.00 20 TRP A CA 4
ATOM 4799 C C . TRP A 1 20 ? 18.656 20.838 27.516 1.00 0.00 20 TRP A C 4
ATOM 4800 O O . TRP A 1 20 ? 19.379 20.022 28.091 1.00 0.00 20 TRP A O 4
ATOM 4821 N N . VAL A 1 21 ? 17.401 21.085 27.912 1.00 0.00 21 VAL A N 4
ATOM 4822 C CA . VAL A 1 21 ? 16.791 20.491 29.131 1.00 0.00 21 VAL A CA 4
ATOM 4823 C C . VAL A 1 21 ? 16.838 18.955 29.117 1.00 0.00 21 VAL A C 4
ATOM 4824 O O . VAL A 1 21 ? 16.921 18.315 30.165 1.00 0.00 21 VAL A O 4
ATOM 4837 N N . THR A 1 22 ? 16.814 18.381 27.914 1.00 0.00 22 THR A N 4
ATOM 4838 C CA . THR A 1 22 ? 16.755 16.949 27.611 1.00 0.00 22 THR A CA 4
ATOM 4839 C C . THR A 1 22 ? 18.106 16.221 27.576 1.00 0.00 22 THR A C 4
ATOM 4840 O O . THR A 1 22 ? 18.122 14.989 27.543 1.00 0.00 22 THR A O 4
ATOM 4851 N N . CYS A 1 23 ? 19.241 16.927 27.592 1.00 0.00 23 CYS A N 4
ATOM 4852 C CA . CYS A 1 23 ? 20.554 16.312 27.356 1.00 0.00 23 CYS A CA 4
ATOM 4853 C C . CYS A 1 23 ? 21.187 15.830 28.675 1.00 0.00 23 CYS A C 4
ATOM 4854 O O . CYS A 1 23 ? 21.165 16.577 29.658 1.00 0.00 23 CYS A O 4
ATOM 4862 N N . PRO A 1 24 ? 21.877 14.673 28.722 1.00 0.00 24 PRO A N 4
ATOM 4863 C CA . PRO A 1 24 ? 22.495 14.226 29.966 1.00 0.00 24 PRO A CA 4
ATOM 4864 C C . PRO A 1 24 ? 23.687 15.094 30.383 1.00 0.00 24 PRO A C 4
ATOM 4865 O O . PRO A 1 24 ? 23.814 15.419 31.562 1.00 0.00 24 PRO A O 4
ATOM 4876 N N . TYR A 1 25 ? 24.507 15.528 29.419 1.00 0.00 25 TYR A N 4
ATOM 4877 C CA . TYR A 1 25 ? 25.687 16.391 29.596 1.00 0.00 25 TYR A CA 4
ATOM 4878 C C . TYR A 1 25 ? 25.378 17.774 30.178 1.00 0.00 25 TYR A C 4
ATOM 4879 O O . TYR A 1 25 ? 26.188 18.357 30.891 1.00 0.00 25 TYR A O 4
ATOM 4897 N N . CYS A 1 26 ? 24.193 18.277 29.850 1.00 0.00 26 CYS A N 4
ATOM 4898 C CA . CYS A 1 26 ? 23.606 19.512 30.365 1.00 0.00 26 CYS A CA 4
ATOM 4899 C C . CYS A 1 26 ? 23.459 19.394 31.884 1.00 0.00 26 CYS A C 4
ATOM 4900 O O . CYS A 1 26 ? 24.170 20.070 32.615 1.00 0.00 26 CYS A O 4
ATOM 4908 N N . VAL A 1 27 ? 22.638 18.453 32.360 1.00 0.00 27 VAL A N 4
ATOM 4909 C CA . VAL A 1 27 ? 22.371 18.239 33.796 1.00 0.00 27 VAL A CA 4
ATOM 4910 C C . VAL A 1 27 ? 23.665 17.922 34.554 1.00 0.00 27 VAL A C 4
ATOM 4911 O O . VAL A 1 27 ? 23.911 18.452 35.636 1.00 0.00 27 VAL A O 4
ATOM 4924 N N . ARG A 1 28 ? 24.546 17.136 33.930 1.00 0.00 28 ARG A N 4
ATOM 4925 C CA . ARG A 1 28 ? 25.915 16.846 34.371 1.00 0.00 28 ARG A CA 4
ATOM 4926 C C . ARG A 1 28 ? 26.803 18.087 34.580 1.00 0.00 28 ARG A C 4
ATOM 4927 O O . ARG A 1 28 ? 27.615 18.065 35.507 1.00 0.00 28 ARG A O 4
ATOM 4948 N N . ALA A 1 29 ? 26.610 19.168 33.823 1.00 0.00 29 ALA A N 4
ATOM 4949 C CA . ALA A 1 29 ? 27.236 20.466 34.078 1.00 0.00 29 ALA A CA 4
ATOM 4950 C C . ALA A 1 29 ? 26.420 21.337 35.051 1.00 0.00 29 ALA A C 4
ATOM 4951 O O . ALA A 1 29 ? 26.972 21.782 36.054 1.00 0.00 29 ALA A O 4
ATOM 4958 N N . GLU A 1 30 ? 25.113 21.532 34.821 1.00 0.00 30 GLU A N 4
ATOM 4959 C CA . GLU A 1 30 ? 24.203 22.319 35.682 1.00 0.00 30 GLU A CA 4
ATOM 4960 C C . GLU A 1 30 ? 24.305 21.942 37.160 1.00 0.00 30 GLU A C 4
ATOM 4961 O O . GLU A 1 30 ? 24.260 22.808 38.040 1.00 0.00 30 GLU A O 4
ATOM 4973 N N . LYS A 1 31 ? 24.500 20.652 37.444 1.00 0.00 31 LYS A N 4
ATOM 4974 C CA . LYS A 1 31 ? 24.658 20.139 38.798 1.00 0.00 31 LYS A CA 4
ATOM 4975 C C . LYS A 1 31 ? 25.950 20.610 39.466 1.00 0.00 31 LYS A C 4
ATOM 4976 O O . LYS A 1 31 ? 25.934 21.062 40.611 1.00 0.00 31 LYS A O 4
ATOM 4995 N N . LEU A 1 32 ? 27.059 20.534 38.737 1.00 0.00 32 LEU A N 4
ATOM 4996 C CA . LEU A 1 32 ? 28.403 20.867 39.210 1.00 0.00 32 LEU A CA 4
ATOM 4997 C C . LEU A 1 32 ? 28.613 22.385 39.273 1.00 0.00 32 LEU A C 4
ATOM 4998 O O . LEU A 1 32 ? 29.225 22.886 40.215 1.00 0.00 32 LEU A O 4
ATOM 5014 N N . LEU A 1 33 ? 28.028 23.137 38.337 1.00 0.00 33 LEU A N 4
ATOM 5015 C CA . LEU A 1 33 ? 28.043 24.598 38.354 1.00 0.00 33 LEU A CA 4
ATOM 5016 C C . LEU A 1 33 ? 27.325 25.149 39.589 1.00 0.00 33 LEU A C 4
ATOM 5017 O O . LEU A 1 33 ? 27.903 25.957 40.312 1.00 0.00 33 LEU A O 4
ATOM 5033 N N . HIS A 1 34 ? 26.120 24.653 39.891 1.00 0.00 34 HIS A N 4
ATOM 5034 C CA . HIS A 1 34 ? 25.422 25.010 41.130 1.00 0.00 34 HIS A CA 4
ATOM 5035 C C . HIS A 1 34 ? 26.155 24.513 42.393 1.00 0.00 34 HIS A C 4
ATOM 5036 O O . HIS A 1 34 ? 25.996 25.117 43.454 1.00 0.00 34 HIS A O 4
ATOM 5050 N N . ALA A 1 35 ? 27.002 23.475 42.305 1.00 0.00 35 ALA A N 4
ATOM 5051 C CA . ALA A 1 35 ? 27.837 23.061 43.439 1.00 0.00 35 ALA A CA 4
ATOM 5052 C C . ALA A 1 35 ? 29.050 23.993 43.660 1.00 0.00 35 ALA A C 4
ATOM 5053 O O . ALA A 1 35 ? 29.503 24.151 44.796 1.00 0.00 35 ALA A O 4
ATOM 5060 N N . ARG A 1 36 ? 29.565 24.633 42.599 1.00 0.00 36 ARG A N 4
ATOM 5061 C CA . ARG A 1 36 ? 30.751 25.515 42.631 1.00 0.00 36 ARG A CA 4
ATOM 5062 C C . ARG A 1 36 ? 30.436 27.013 42.742 1.00 0.00 36 ARG A C 4
ATOM 5063 O O . ARG A 1 36 ? 31.342 27.778 43.080 1.00 0.00 36 ARG A O 4
ATOM 5084 N N . THR A 1 37 ? 29.215 27.460 42.427 1.00 0.00 37 THR A N 4
ATOM 5085 C CA . THR A 1 37 ? 28.828 28.887 42.465 1.00 0.00 37 THR A CA 4
ATOM 5086 C C . THR A 1 37 ? 27.312 29.132 42.488 1.00 0.00 37 THR A C 4
ATOM 5087 O O . THR A 1 37 ? 26.504 28.209 42.351 1.00 0.00 37 THR A O 4
ATOM 5098 N N . LYS A 1 38 ? 26.918 30.404 42.654 1.00 0.00 38 LYS A N 4
ATOM 5099 C CA . LYS A 1 38 ? 25.519 30.864 42.620 1.00 0.00 38 LYS A CA 4
ATOM 5100 C C . LYS A 1 38 ? 25.211 31.792 41.451 1.00 0.00 38 LYS A C 4
ATOM 5101 O O . LYS A 1 38 ? 24.102 31.741 40.918 1.00 0.00 38 LYS A O 4
ATOM 5120 N N . ASP A 1 39 ? 26.187 32.562 40.983 1.00 0.00 39 ASP A N 4
ATOM 5121 C CA . ASP A 1 39 ? 26.040 33.508 39.869 1.00 0.00 39 ASP A CA 4
ATOM 5122 C C . ASP A 1 39 ? 26.202 32.848 38.479 1.00 0.00 39 ASP A C 4
ATOM 5123 O O . ASP A 1 39 ? 26.865 33.378 37.580 1.00 0.00 39 ASP A O 4
ATOM 5132 N N . ILE A 1 40 ? 25.580 31.672 38.317 1.00 0.00 40 ILE A N 4
ATOM 5133 C CA . ILE A 1 40 ? 25.471 30.910 37.067 1.00 0.00 40 ILE A CA 4
ATOM 5134 C C . ILE A 1 40 ? 24.087 31.090 36.436 1.00 0.00 40 ILE A C 4
ATOM 5135 O O . ILE A 1 40 ? 23.070 30.696 37.006 1.00 0.00 40 ILE A O 4
ATOM 5151 N N . THR A 1 41 ? 24.066 31.651 35.230 1.00 0.00 41 THR A N 4
ATOM 5152 C CA . THR A 1 41 ? 22.884 31.780 34.368 1.00 0.00 41 THR A CA 4
ATOM 5153 C C . THR A 1 41 ? 22.971 30.790 33.212 1.00 0.00 41 THR A C 4
ATOM 5154 O O . THR A 1 41 ? 24.036 30.604 32.630 1.00 0.00 41 THR A O 4
ATOM 5165 N N . VAL A 1 42 ? 21.848 30.190 32.829 1.00 0.00 42 VAL A N 4
ATOM 5166 C CA . VAL A 1 42 ? 21.730 29.313 31.659 1.00 0.00 42 VAL A CA 4
ATOM 5167 C C . VAL A 1 42 ? 20.541 29.675 30.775 1.00 0.00 42 VAL A C 4
ATOM 5168 O O . VAL A 1 42 ? 19.496 30.137 31.242 1.00 0.00 42 VAL A O 4
ATOM 5181 N N . HIS A 1 43 ? 20.721 29.476 29.473 1.00 0.00 43 HIS A N 4
ATOM 5182 C CA . HIS A 1 43 ? 19.716 29.605 28.433 1.00 0.00 43 HIS A CA 4
ATOM 5183 C C . HIS A 1 43 ? 19.457 28.224 27.815 1.00 0.00 43 HIS A C 4
ATOM 5184 O O . HIS A 1 43 ? 20.358 27.602 27.246 1.00 0.00 43 HIS A O 4
ATOM 5198 N N . TYR A 1 44 ? 18.220 27.740 27.913 1.00 0.00 44 TYR A N 4
ATOM 5199 C CA . TYR A 1 44 ? 17.823 26.442 27.363 1.00 0.00 44 TYR A CA 4
ATOM 5200 C C . TYR A 1 44 ? 17.396 26.602 25.905 1.00 0.00 44 TYR A C 4
ATOM 5201 O O . TYR A 1 44 ? 16.241 26.885 25.588 1.00 0.00 44 TYR A O 4
ATOM 5219 N N . VAL A 1 45 ? 18.360 26.447 24.994 1.00 0.00 45 VAL A N 4
ATOM 5220 C CA . VAL A 1 45 ? 18.176 26.739 23.560 1.00 0.00 45 VAL A CA 4
ATOM 5221 C C . VAL A 1 45 ? 17.316 25.695 22.833 1.00 0.00 45 VAL A C 4
ATOM 5222 O O . VAL A 1 45 ? 17.069 25.828 21.638 1.00 0.00 45 VAL A O 4
ATOM 5235 N N . ASP A 1 46 ? 16.823 24.671 23.537 1.00 0.00 46 ASP A N 4
ATOM 5236 C CA . ASP A 1 46 ? 15.783 23.755 23.053 1.00 0.00 46 ASP A CA 4
ATOM 5237 C C . ASP A 1 46 ? 14.356 24.242 23.363 1.00 0.00 46 ASP A C 4
ATOM 5238 O O . ASP A 1 46 ? 13.395 23.709 22.803 1.00 0.00 46 ASP A O 4
ATOM 5247 N N . LYS A 1 47 ? 14.222 25.254 24.233 1.00 0.00 47 LYS A N 4
ATOM 5248 C CA . LYS A 1 47 ? 12.956 25.868 24.660 1.00 0.00 47 LYS A CA 4
ATOM 5249 C C . LYS A 1 47 ? 12.624 27.175 23.928 1.00 0.00 47 LYS A C 4
ATOM 5250 O O . LYS A 1 47 ? 11.443 27.496 23.810 1.00 0.00 47 LYS A O 4
ATOM 5269 N N . MET A 1 48 ? 13.630 27.906 23.430 1.00 0.00 48 MET A N 4
ATOM 5270 C CA . MET A 1 48 ? 13.457 29.167 22.686 1.00 0.00 48 MET A CA 4
ATOM 5271 C C . MET A 1 48 ? 13.522 28.957 21.162 1.00 0.00 48 MET A C 4
ATOM 5272 O O . MET A 1 48 ? 14.424 28.278 20.662 1.00 0.00 48 MET A O 4
ATOM 5286 N N . SER A 1 49 ? 12.635 29.616 20.408 1.00 0.00 49 SER A N 4
ATOM 5287 C CA . SER A 1 49 ? 12.610 29.556 18.934 1.00 0.00 49 SER A CA 4
ATOM 5288 C C . SER A 1 49 ? 13.865 30.152 18.275 1.00 0.00 49 SER A C 4
ATOM 5289 O O . SER A 1 49 ? 14.264 29.703 17.205 1.00 0.00 49 SER A O 4
ATOM 5297 N N . GLU A 1 50 ? 14.551 31.100 18.924 1.00 0.00 50 GLU A N 4
ATOM 5298 C CA . GLU A 1 50 ? 15.817 31.684 18.436 1.00 0.00 50 GLU A CA 4
ATOM 5299 C C . GLU A 1 50 ? 17.047 30.790 18.703 1.00 0.00 50 GLU A C 4
ATOM 5300 O O . GLU A 1 50 ? 18.168 31.137 18.324 1.00 0.00 50 GLU A O 4
ATOM 5312 N N . GLY A 1 51 ? 16.857 29.620 19.332 1.00 0.00 51 GLY A N 4
ATOM 5313 C CA . GLY A 1 51 ? 17.921 28.708 19.763 1.00 0.00 51 GLY A CA 4
ATOM 5314 C C . GLY A 1 51 ? 18.931 28.322 18.680 1.00 0.00 51 GLY A C 4
ATOM 5315 O O . GLY A 1 51 ? 20.112 28.160 18.970 1.00 0.00 51 GLY A O 4
ATOM 5319 N N . GLU A 1 52 ? 18.508 28.254 17.418 1.00 0.00 52 GLU A N 4
ATOM 5320 C CA . GLU A 1 52 ? 19.372 27.860 16.294 1.00 0.00 52 GLU A CA 4
ATOM 5321 C C . GLU A 1 52 ? 20.203 29.030 15.735 1.00 0.00 52 GLU A C 4
ATOM 5322 O O . GLU A 1 52 ? 21.208 28.816 15.057 1.00 0.00 52 GLU A O 4
ATOM 5334 N N . GLN A 1 53 ? 19.841 30.275 16.056 1.00 0.00 53 GLN A N 4
ATOM 5335 C CA . GLN A 1 53 ? 20.689 31.445 15.812 1.00 0.00 53 GLN A CA 4
ATOM 5336 C C . GLN A 1 53 ? 21.740 31.578 16.919 1.00 0.00 53 GLN A C 4
ATOM 5337 O O . GLN A 1 53 ? 22.910 31.827 16.634 1.00 0.00 53 GLN A O 4
ATOM 5351 N N . LEU A 1 54 ? 21.354 31.305 18.171 1.00 0.00 54 LEU A N 4
ATOM 5352 C CA . LEU A 1 54 ? 22.293 31.221 19.299 1.00 0.00 54 LEU A CA 4
ATOM 5353 C C . LEU A 1 54 ? 23.317 30.084 19.069 1.00 0.00 54 LEU A C 4
ATOM 5354 O O . LEU A 1 54 ? 24.520 30.318 19.164 1.00 0.00 54 LEU A O 4
ATOM 5370 N N . ARG A 1 55 ? 22.872 28.888 18.650 1.00 0.00 55 ARG A N 4
ATOM 5371 C CA . ARG A 1 55 ? 23.749 27.785 18.191 1.00 0.00 55 ARG A CA 4
ATOM 5372 C C . ARG A 1 55 ? 24.612 28.170 16.980 1.00 0.00 55 ARG A C 4
ATOM 5373 O O . ARG A 1 55 ? 25.738 27.687 16.864 1.00 0.00 55 ARG A O 4
ATOM 5394 N N . GLY A 1 56 ? 24.108 29.024 16.087 1.00 0.00 56 GLY A N 4
ATOM 5395 C CA . GLY A 1 56 ? 24.858 29.560 14.948 1.00 0.00 56 GLY A CA 4
ATOM 5396 C C . GLY A 1 56 ? 26.047 30.421 15.385 1.00 0.00 56 GLY A C 4
ATOM 5397 O O . GLY A 1 56 ? 27.166 30.200 14.929 1.00 0.00 56 GLY A O 4
ATOM 5401 N N . GLU A 1 57 ? 25.842 31.338 16.338 1.00 0.00 57 GLU A N 4
ATOM 5402 C CA . GLU A 1 57 ? 26.933 32.148 16.900 1.00 0.00 57 GLU A CA 4
ATOM 5403 C C . GLU A 1 57 ? 28.031 31.290 17.551 1.00 0.00 57 GLU A C 4
ATOM 5404 O O . GLU A 1 57 ? 29.219 31.549 17.333 1.00 0.00 57 GLU A O 4
ATOM 5416 N N . ILE A 1 58 ? 27.644 30.260 18.314 1.00 0.00 58 ILE A N 4
ATOM 5417 C CA . ILE A 1 58 ? 28.585 29.354 18.994 1.00 0.00 58 ILE A CA 4
ATOM 5418 C C . ILE A 1 58 ? 29.378 28.534 17.968 1.00 0.00 58 ILE A C 4
ATOM 5419 O O . ILE A 1 58 ? 30.597 28.399 18.099 1.00 0.00 58 ILE A O 4
ATOM 5435 N N . TYR A 1 59 ? 28.729 28.026 16.916 1.00 0.00 59 TYR A N 4
ATOM 5436 C CA . TYR A 1 59 ? 29.425 27.224 15.906 1.00 0.00 59 TYR A CA 4
ATOM 5437 C C . TYR A 1 59 ? 30.357 28.061 15.018 1.00 0.00 59 TYR A C 4
ATOM 5438 O O . TYR A 1 59 ? 31.493 27.649 14.784 1.00 0.00 59 TYR A O 4
ATOM 5456 N N . GLN A 1 60 ? 29.956 29.261 14.580 1.00 0.00 60 GLN A N 4
ATOM 5457 C CA . GLN A 1 60 ? 30.826 30.106 13.748 1.00 0.00 60 GLN A CA 4
ATOM 5458 C C . GLN A 1 60 ? 32.104 30.539 14.486 1.00 0.00 60 GLN A C 4
ATOM 5459 O O . GLN A 1 60 ? 33.175 30.577 13.872 1.00 0.00 60 GLN A O 4
ATOM 5473 N N . ALA A 1 61 ? 32.022 30.821 15.791 1.00 0.00 61 ALA A N 4
ATOM 5474 C CA . ALA A 1 61 ? 33.187 31.200 16.591 1.00 0.00 61 ALA A CA 4
ATOM 5475 C C . ALA A 1 61 ? 34.002 29.995 17.091 1.00 0.00 61 ALA A C 4
ATOM 5476 O O . ALA A 1 61 ? 35.222 29.986 16.944 1.00 0.00 61 ALA A O 4
ATOM 5483 N N . TYR A 1 62 ? 33.358 28.967 17.651 1.00 0.00 62 TYR A N 4
ATOM 5484 C CA . TYR A 1 62 ? 34.035 27.928 18.446 1.00 0.00 62 TYR A CA 4
ATOM 5485 C C . TYR A 1 62 ? 33.876 26.511 17.880 1.00 0.00 62 TYR A C 4
ATOM 5486 O O . TYR A 1 62 ? 34.462 25.573 18.422 1.00 0.00 62 TYR A O 4
ATOM 5504 N N . LYS A 1 63 ? 33.093 26.343 16.805 1.00 0.00 63 LYS A N 4
ATOM 5505 C CA . LYS A 1 63 ? 32.773 25.059 16.164 1.00 0.00 63 LYS A CA 4
ATOM 5506 C C . LYS A 1 63 ? 32.295 24.005 17.180 1.00 0.00 63 LYS A C 4
ATOM 5507 O O . LYS A 1 63 ? 32.832 22.899 17.270 1.00 0.00 63 LYS A O 4
ATOM 5526 N N . HIS A 1 64 ? 31.279 24.380 17.961 1.00 0.00 64 HIS A N 4
ATOM 5527 C CA . HIS A 1 64 ? 30.564 23.524 18.915 1.00 0.00 64 HIS A CA 4
ATOM 5528 C C . HIS A 1 64 ? 29.051 23.675 18.718 1.00 0.00 64 HIS A C 4
ATOM 5529 O O . HIS A 1 64 ? 28.565 24.783 18.491 1.00 0.00 64 HIS A O 4
ATOM 5543 N N . GLU A 1 65 ? 28.322 22.558 18.734 1.00 0.00 65 GLU A N 4
ATOM 5544 C CA . GLU A 1 65 ? 26.916 22.483 18.287 1.00 0.00 65 GLU A CA 4
ATOM 5545 C C . GLU A 1 65 ? 26.065 21.553 19.164 1.00 0.00 65 GLU A C 4
ATOM 5546 O O . GLU A 1 65 ? 24.910 21.854 19.453 1.00 0.00 65 GLU A O 4
ATOM 5558 N N . THR A 1 66 ? 26.683 20.478 19.658 1.00 0.00 66 THR A N 4
ATOM 5559 C CA . THR A 1 66 ? 26.263 19.738 20.859 1.00 0.00 66 THR A CA 4
ATOM 5560 C C . THR A 1 66 ? 26.351 20.612 22.122 1.00 0.00 66 THR A C 4
ATOM 5561 O O . THR A 1 66 ? 26.991 21.669 22.121 1.00 0.00 66 THR A O 4
ATOM 5572 N N . VAL A 1 67 ? 25.730 20.176 23.222 1.00 0.00 67 VAL A N 4
ATOM 5573 C CA . VAL A 1 67 ? 25.609 20.941 24.483 1.00 0.00 67 VAL A CA 4
ATOM 5574 C C . VAL A 1 67 ? 26.204 20.187 25.686 1.00 0.00 67 VAL A C 4
ATOM 5575 O O . VAL A 1 67 ? 26.328 18.958 25.636 1.00 0.00 67 VAL A O 4
ATOM 5588 N N . PRO A 1 68 ? 26.554 20.876 26.792 1.00 0.00 68 PRO A N 4
ATOM 5589 C CA . PRO A 1 68 ? 26.527 22.328 26.992 1.00 0.00 68 PRO A CA 4
ATOM 5590 C C . PRO A 1 68 ? 27.752 23.054 26.423 1.00 0.00 68 PRO A C 4
ATOM 5591 O O . PRO A 1 68 ? 28.853 22.496 26.367 1.00 0.00 68 PRO A O 4
ATOM 5602 N N . ALA A 1 69 ? 27.544 24.322 26.061 1.00 0.00 69 ALA A N 4
ATOM 5603 C CA . ALA A 1 69 ? 28.589 25.318 25.825 1.00 0.00 69 ALA A CA 4
ATOM 5604 C C . ALA A 1 69 ? 28.607 26.313 27.000 1.00 0.00 69 ALA A C 4
ATOM 5605 O O . ALA A 1 69 ? 27.548 26.726 27.481 1.00 0.00 69 ALA A O 4
ATOM 5612 N N . ILE A 1 70 ? 29.796 26.668 27.492 1.00 0.00 70 ILE A N 4
ATOM 5613 C CA . ILE A 1 70 ? 29.982 27.317 28.801 1.00 0.00 70 ILE A CA 4
ATOM 5614 C C . ILE A 1 70 ? 30.887 28.544 28.658 1.00 0.00 70 ILE A C 4
ATOM 5615 O O . ILE A 1 70 ? 31.857 28.522 27.901 1.00 0.00 70 ILE A O 4
ATOM 5631 N N . PHE A 1 71 ? 30.589 29.604 29.409 1.00 0.00 71 PHE A N 4
ATOM 5632 C CA . PHE A 1 71 ? 31.385 30.830 29.459 1.00 0.00 71 PHE A CA 4
ATOM 5633 C C . PHE A 1 71 ? 31.537 31.327 30.906 1.00 0.00 71 PHE A C 4
ATOM 5634 O O . PHE A 1 71 ? 30.578 31.276 31.675 1.00 0.00 71 PHE A O 4
ATOM 5651 N N . ILE A 1 72 ? 32.722 31.831 31.267 1.00 0.00 72 ILE A N 4
ATOM 5652 C CA . ILE A 1 72 ? 33.061 32.374 32.597 1.00 0.00 72 ILE A CA 4
ATOM 5653 C C . ILE A 1 72 ? 33.668 33.772 32.437 1.00 0.00 72 ILE A C 4
ATOM 5654 O O . ILE A 1 72 ? 34.685 33.920 31.762 1.00 0.00 72 ILE A O 4
ATOM 5670 N N . ASN A 1 73 ? 33.073 34.795 33.060 1.00 0.00 73 ASN A N 4
ATOM 5671 C CA . ASN A 1 73 ? 33.510 36.202 33.002 1.00 0.00 73 ASN A CA 4
ATOM 5672 C C . ASN A 1 73 ? 33.881 36.696 31.575 1.00 0.00 73 ASN A C 4
ATOM 5673 O O . ASN A 1 73 ? 34.884 37.391 31.375 1.00 0.00 73 ASN A O 4
ATOM 5684 N N . GLY A 1 74 ? 33.075 36.325 30.569 1.00 0.00 74 GLY A N 4
ATOM 5685 C CA . GLY A 1 74 ? 33.293 36.646 29.145 1.00 0.00 74 GLY A CA 4
ATOM 5686 C C . GLY A 1 74 ? 34.194 35.674 28.358 1.00 0.00 74 GLY A C 4
ATOM 5687 O O . GLY A 1 74 ? 34.320 35.819 27.144 1.00 0.00 74 GLY A O 4
ATOM 5691 N N . ASN A 1 75 ? 34.799 34.667 28.998 1.00 0.00 75 ASN A N 4
ATOM 5692 C CA . ASN A 1 75 ? 35.740 33.721 28.379 1.00 0.00 75 ASN A CA 4
ATOM 5693 C C . ASN A 1 75 ? 35.070 32.370 28.089 1.00 0.00 75 ASN A C 4
ATOM 5694 O O . ASN A 1 75 ? 34.375 31.835 28.951 1.00 0.00 75 ASN A O 4
ATOM 5705 N N . PHE A 1 76 ? 35.289 31.797 26.904 1.00 0.00 76 PHE A N 4
ATOM 5706 C CA . PHE A 1 76 ? 34.732 30.497 26.510 1.00 0.00 76 PHE A CA 4
ATOM 5707 C C . PHE A 1 76 ? 35.436 29.321 27.211 1.00 0.00 76 PHE A C 4
ATOM 5708 O O . PHE A 1 76 ? 36.652 29.340 27.417 1.00 0.00 76 PHE A O 4
ATOM 5725 N N . ILE A 1 77 ? 34.667 28.284 27.541 1.00 0.00 77 ILE A N 4
ATOM 5726 C CA . ILE A 1 77 ? 35.089 27.025 28.163 1.00 0.00 77 ILE A CA 4
ATOM 5727 C C . ILE A 1 77 ? 34.672 25.876 27.237 1.00 0.00 77 ILE A C 4
ATOM 5728 O O . ILE A 1 77 ? 33.504 25.771 26.865 1.00 0.00 77 ILE A O 4
ATOM 5744 N N . GLY A 1 78 ? 35.615 24.997 26.883 1.00 0.00 78 GLY A N 4
ATOM 5745 C CA . GLY A 1 78 ? 35.475 24.062 25.753 1.00 0.00 78 GLY A CA 4
ATOM 5746 C C . GLY A 1 78 ? 34.403 22.966 25.846 1.00 0.00 78 GLY A C 4
ATOM 5747 O O . GLY A 1 78 ? 34.192 22.229 24.877 1.00 0.00 78 GLY A O 4
ATOM 5751 N N . GLY A 1 79 ? 33.746 22.855 26.997 1.00 0.00 79 GLY A N 4
ATOM 5752 C CA . GLY A 1 79 ? 32.642 21.940 27.283 1.00 0.00 79 GLY A CA 4
ATOM 5753 C C . GLY A 1 79 ? 32.662 21.420 28.722 1.00 0.00 79 GLY A C 4
ATOM 5754 O O . GLY A 1 79 ? 33.462 21.859 29.551 1.00 0.00 79 GLY A O 4
ATOM 5758 N N . CYS A 1 80 ? 31.792 20.453 29.020 1.00 0.00 80 CYS A N 4
ATOM 5759 C CA . CYS A 1 80 ? 31.778 19.759 30.310 1.00 0.00 80 CYS A CA 4
ATOM 5760 C C . CYS A 1 80 ? 33.094 19.005 30.587 1.00 0.00 80 CYS A C 4
ATOM 5761 O O . CYS A 1 80 ? 33.534 18.953 31.733 1.00 0.00 80 CYS A O 4
ATOM 5769 N N . SER A 1 81 ? 33.768 18.478 29.559 1.00 0.00 81 SER A N 4
ATOM 5770 C CA . SER A 1 81 ? 35.041 17.767 29.745 1.00 0.00 81 SER A CA 4
ATOM 5771 C C . SER A 1 81 ? 36.157 18.712 30.211 1.00 0.00 81 SER A C 4
ATOM 5772 O O . SER A 1 81 ? 36.884 18.377 31.149 1.00 0.00 81 SER A O 4
ATOM 5780 N N . ASP A 1 82 ? 36.234 19.925 29.651 1.00 0.00 82 ASP A N 4
ATOM 5781 C CA . ASP A 1 82 ? 37.128 20.997 30.116 1.00 0.00 82 ASP A CA 4
ATOM 5782 C C . ASP A 1 82 ? 36.761 21.528 31.513 1.00 0.00 82 ASP A C 4
ATOM 5783 O O . ASP A 1 82 ? 37.656 21.836 32.303 1.00 0.00 82 ASP A O 4
ATOM 5792 N N . LEU A 1 83 ? 35.461 21.621 31.820 1.00 0.00 83 LEU A N 4
ATOM 5793 C CA . LEU A 1 83 ? 34.927 22.060 33.108 1.00 0.00 83 LEU A CA 4
ATOM 5794 C C . LEU A 1 83 ? 35.331 21.089 34.229 1.00 0.00 83 LEU A C 4
ATOM 5795 O O . LEU A 1 83 ? 35.884 21.506 35.246 1.00 0.00 83 LEU A O 4
ATOM 5811 N N . GLU A 1 84 ? 35.100 19.789 34.031 1.00 0.00 84 GLU A N 4
ATOM 5812 C CA . GLU A 1 84 ? 35.503 18.753 34.986 1.00 0.00 84 GLU A CA 4
ATOM 5813 C C . GLU A 1 84 ? 37.036 18.690 35.111 1.00 0.00 84 GLU A C 4
ATOM 5814 O O . GLU A 1 84 ? 37.557 18.589 36.222 1.00 0.00 84 GLU A O 4
ATOM 5826 N N . ALA A 1 85 ? 37.780 18.869 34.013 1.00 0.00 85 ALA A N 4
ATOM 5827 C CA . ALA A 1 85 ? 39.244 18.926 34.047 1.00 0.00 85 ALA A CA 4
ATOM 5828 C C . ALA A 1 85 ? 39.777 20.113 34.880 1.00 0.00 85 ALA A C 4
ATOM 5829 O O . ALA A 1 85 ? 40.775 19.956 35.589 1.00 0.00 85 ALA A O 4
ATOM 5836 N N . LEU A 1 86 ? 39.084 21.261 34.878 1.00 0.00 86 LEU A N 4
ATOM 5837 C CA . LEU A 1 86 ? 39.390 22.409 35.746 1.00 0.00 86 LEU A CA 4
ATOM 5838 C C . LEU A 1 86 ? 39.051 22.157 37.226 1.00 0.00 86 LEU A C 4
ATOM 5839 O O . LEU A 1 86 ? 39.672 22.771 38.095 1.00 0.00 86 LEU A O 4
ATOM 5855 N N . ASP A 1 87 ? 38.124 21.246 37.532 1.00 0.00 87 ASP A N 4
ATOM 5856 C CA . ASP A 1 87 ? 37.829 20.810 38.907 1.00 0.00 87 ASP A CA 4
ATOM 5857 C C . ASP A 1 87 ? 38.890 19.830 39.440 1.00 0.00 87 ASP A C 4
ATOM 5858 O O . ASP A 1 87 ? 39.299 19.899 40.606 1.00 0.00 87 ASP A O 4
ATOM 5867 N N . LYS A 1 88 ? 39.426 18.980 38.557 1.00 0.00 88 LYS A N 4
ATOM 5868 C CA . LYS A 1 88 ? 40.601 18.132 38.838 1.00 0.00 88 LYS A CA 4
ATOM 5869 C C . LYS A 1 88 ? 41.903 18.939 38.973 1.00 0.00 88 LYS A C 4
ATOM 5870 O O . LYS A 1 88 ? 42.767 18.575 39.775 1.00 0.00 88 LYS A O 4
ATOM 5889 N N . GLU A 1 89 ? 42.000 20.079 38.285 1.00 0.00 89 GLU A N 4
ATOM 5890 C CA . GLU A 1 89 ? 43.061 21.081 38.466 1.00 0.00 89 GLU A CA 4
ATOM 5891 C C . GLU A 1 89 ? 42.837 22.049 39.646 1.00 0.00 89 GLU A C 4
ATOM 5892 O O . GLU A 1 89 ? 43.699 22.891 39.898 1.00 0.00 89 GLU A O 4
ATOM 5904 N N . GLY A 1 90 ? 41.713 21.976 40.371 1.00 0.00 90 GLY A N 4
ATOM 5905 C CA . GLY A 1 90 ? 41.438 22.868 41.512 1.00 0.00 90 GLY A CA 4
ATOM 5906 C C . GLY A 1 90 ? 41.236 24.349 41.138 1.00 0.00 90 GLY A C 4
ATOM 5907 O O . GLY A 1 90 ? 41.299 25.241 41.989 1.00 0.00 90 GLY A O 4
ATOM 5911 N N . LYS A 1 91 ? 41.024 24.626 39.847 1.00 0.00 91 LYS A N 4
ATOM 5912 C CA . LYS A 1 91 ? 40.986 25.957 39.237 1.00 0.00 91 LYS A CA 4
ATOM 5913 C C . LYS A 1 91 ? 39.561 26.444 39.007 1.00 0.00 91 LYS A C 4
ATOM 5914 O O . LYS A 1 91 ? 39.325 27.643 39.108 1.00 0.00 91 LYS A O 4
ATOM 5933 N N . LEU A 1 92 ? 38.601 25.540 38.785 1.00 0.00 92 LEU A N 4
ATOM 5934 C CA . LEU A 1 92 ? 37.190 25.907 38.613 1.00 0.00 92 LEU A CA 4
ATOM 5935 C C . LEU A 1 92 ? 36.638 26.656 39.837 1.00 0.00 92 LEU A C 4
ATOM 5936 O O . LEU A 1 92 ? 35.927 27.645 39.688 1.00 0.00 92 LEU A O 4
ATOM 5952 N N . ASP A 1 93 ? 37.019 26.236 41.045 1.00 0.00 93 ASP A N 4
ATOM 5953 C CA . ASP A 1 93 ? 36.672 26.932 42.293 1.00 0.00 93 ASP A CA 4
ATOM 5954 C C . ASP A 1 93 ? 37.120 28.410 42.292 1.00 0.00 93 ASP A C 4
ATOM 5955 O O . ASP A 1 93 ? 36.324 29.306 42.590 1.00 0.00 93 ASP A O 4
ATOM 5964 N N . GLY A 1 94 ? 38.376 28.677 41.918 1.00 0.00 94 GLY A N 4
ATOM 5965 C CA . GLY A 1 94 ? 38.963 30.020 41.926 1.00 0.00 94 GLY A CA 4
ATOM 5966 C C . GLY A 1 94 ? 38.516 30.900 40.758 1.00 0.00 94 GLY A C 4
ATOM 5967 O O . GLY A 1 94 ? 38.208 32.077 40.962 1.00 0.00 94 GLY A O 4
ATOM 5971 N N . LEU A 1 95 ? 38.364 30.319 39.563 1.00 0.00 95 LEU A N 4
ATOM 5972 C CA . LEU A 1 95 ? 37.743 30.957 38.394 1.00 0.00 95 LEU A CA 4
ATOM 5973 C C . LEU A 1 95 ? 36.297 31.401 38.678 1.00 0.00 95 LEU A C 4
ATOM 5974 O O . LEU A 1 95 ? 35.820 32.363 38.079 1.00 0.00 95 LEU A O 4
ATOM 5990 N N . LEU A 1 96 ? 35.617 30.738 39.620 1.00 0.00 96 LEU A N 4
ATOM 5991 C CA . LEU A 1 96 ? 34.261 31.058 40.068 1.00 0.00 96 LEU A CA 4
ATOM 5992 C C . LEU A 1 96 ? 34.200 31.768 41.433 1.00 0.00 96 LEU A C 4
ATOM 5993 O O . LEU A 1 96 ? 33.130 31.818 42.041 1.00 0.00 96 LEU A O 4
ATOM 6009 N N . SER A 1 97 ? 35.316 32.328 41.917 1.00 0.00 97 SER A N 4
ATOM 6010 C CA . SER A 1 97 ? 35.376 33.168 43.135 1.00 0.00 97 SER A CA 4
ATOM 6011 C C . SER A 1 97 ? 35.300 34.665 42.805 1.00 0.00 97 SER A C 4
ATOM 6012 O O . SER A 1 97 ? 36.085 35.483 43.337 1.00 0.00 97 SER A O 4
ATOM 6021 N N . GLY A 1 1 ? 30.796 45.314 20.947 1.00 0.00 1 GLY A N 5
ATOM 6022 C CA . GLY A 1 1 ? 30.041 46.421 20.335 1.00 0.00 1 GLY A CA 5
ATOM 6023 C C . GLY A 1 1 ? 29.436 46.009 19.007 1.00 0.00 1 GLY A C 5
ATOM 6024 O O . GLY A 1 1 ? 29.984 45.150 18.321 1.00 0.00 1 GLY A O 5
ATOM 6030 N N . ALA A 1 2 ? 28.310 46.623 18.631 1.00 0.00 2 ALA A N 5
ATOM 6031 C CA . ALA A 1 2 ? 27.534 46.330 17.416 1.00 0.00 2 ALA A CA 5
ATOM 6032 C C . ALA A 1 2 ? 27.216 44.827 17.192 1.00 0.00 2 ALA A C 5
ATOM 6033 O O . ALA A 1 2 ? 27.292 44.325 16.064 1.00 0.00 2 ALA A O 5
ATOM 6040 N N . MET A 1 3 ? 26.869 44.102 18.263 1.00 0.00 3 MET A N 5
ATOM 6041 C CA . MET A 1 3 ? 26.521 42.670 18.244 1.00 0.00 3 MET A CA 5
ATOM 6042 C C . MET A 1 3 ? 25.199 42.399 18.990 1.00 0.00 3 MET A C 5
ATOM 6043 O O . MET A 1 3 ? 25.222 42.061 20.177 1.00 0.00 3 MET A O 5
ATOM 6057 N N . PRO A 1 4 ? 24.027 42.533 18.335 1.00 0.00 4 PRO A N 5
ATOM 6058 C CA . PRO A 1 4 ? 22.727 42.294 18.966 1.00 0.00 4 PRO A CA 5
ATOM 6059 C C . PRO A 1 4 ? 22.372 40.791 19.003 1.00 0.00 4 PRO A C 5
ATOM 6060 O O . PRO A 1 4 ? 21.322 40.375 18.504 1.00 0.00 4 PRO A O 5
ATOM 6071 N N . SER A 1 5 ? 23.223 39.989 19.651 1.00 0.00 5 SER A N 5
ATOM 6072 C CA . SER A 1 5 ? 23.024 38.563 19.968 1.00 0.00 5 SER A CA 5
ATOM 6073 C C . SER A 1 5 ? 23.780 38.183 21.259 1.00 0.00 5 SER A C 5
ATOM 6074 O O . SER A 1 5 ? 24.053 39.040 22.105 1.00 0.00 5 SER A O 5
ATOM 6082 N N . ILE A 1 6 ? 24.056 36.889 21.468 1.00 0.00 6 ILE A N 5
ATOM 6083 C CA . ILE A 1 6 ? 24.421 36.288 22.764 1.00 0.00 6 ILE A CA 5
ATOM 6084 C C . ILE A 1 6 ? 25.628 36.922 23.457 1.00 0.00 6 ILE A C 5
ATOM 6085 O O . ILE A 1 6 ? 25.704 36.898 24.682 1.00 0.00 6 ILE A O 5
ATOM 6101 N N . ALA A 1 7 ? 26.534 37.526 22.691 1.00 0.00 7 ALA A N 5
ATOM 6102 C CA . ALA A 1 7 ? 27.752 38.184 23.169 1.00 0.00 7 ALA A CA 5
ATOM 6103 C C . ALA A 1 7 ? 27.483 39.251 24.254 1.00 0.00 7 ALA A C 5
ATOM 6104 O O . ALA A 1 7 ? 28.285 39.423 25.177 1.00 0.00 7 ALA A O 5
ATOM 6111 N N . SER A 1 8 ? 26.323 39.918 24.173 1.00 0.00 8 SER A N 5
ATOM 6112 C CA . SER A 1 8 ? 25.831 40.882 25.168 1.00 0.00 8 SER A CA 5
ATOM 6113 C C . SER A 1 8 ? 25.380 40.201 26.474 1.00 0.00 8 SER A C 5
ATOM 6114 O O . SER A 1 8 ? 25.596 40.744 27.562 1.00 0.00 8 SER A O 5
ATOM 6122 N N . MET A 1 9 ? 24.816 38.986 26.394 1.00 0.00 9 MET A N 5
ATOM 6123 C CA . MET A 1 9 ? 24.362 38.203 27.555 1.00 0.00 9 MET A CA 5
ATOM 6124 C C . MET A 1 9 ? 25.529 37.713 28.416 1.00 0.00 9 MET A C 5
ATOM 6125 O O . MET A 1 9 ? 25.393 37.650 29.639 1.00 0.00 9 MET A O 5
ATOM 6139 N N . ILE A 1 10 ? 26.675 37.386 27.799 1.00 0.00 10 ILE A N 5
ATOM 6140 C CA . ILE A 1 10 ? 27.860 36.828 28.485 1.00 0.00 10 ILE A CA 5
ATOM 6141 C C . ILE A 1 10 ? 28.389 37.781 29.572 1.00 0.00 10 ILE A C 5
ATOM 6142 O O . ILE A 1 10 ? 28.935 37.342 30.582 1.00 0.00 10 ILE A O 5
ATOM 6158 N N . LYS A 1 11 ? 28.160 39.087 29.395 1.00 0.00 11 LYS A N 5
ATOM 6159 C CA . LYS A 1 11 ? 28.551 40.166 30.314 1.00 0.00 11 LYS A CA 5
ATOM 6160 C C . LYS A 1 11 ? 27.584 40.390 31.483 1.00 0.00 11 LYS A C 5
ATOM 6161 O O . LYS A 1 11 ? 27.881 41.190 32.374 1.00 0.00 11 LYS A O 5
ATOM 6180 N N . GLY A 1 12 ? 26.421 39.733 31.488 1.00 0.00 12 GLY A N 5
ATOM 6181 C CA . GLY A 1 12 ? 25.373 39.925 32.500 1.00 0.00 12 GLY A CA 5
ATOM 6182 C C . GLY A 1 12 ? 25.601 39.169 33.817 1.00 0.00 12 GLY A C 5
ATOM 6183 O O . GLY A 1 12 ? 24.993 39.516 34.832 1.00 0.00 12 GLY A O 5
ATOM 6187 N N . ASN A 1 13 ? 26.478 38.159 33.808 1.00 0.00 13 ASN A N 5
ATOM 6188 C CA . ASN A 1 13 ? 26.822 37.276 34.928 1.00 0.00 13 ASN A CA 5
ATOM 6189 C C . ASN A 1 13 ? 28.280 36.803 34.809 1.00 0.00 13 ASN A C 5
ATOM 6190 O O . ASN A 1 13 ? 28.894 36.893 33.741 1.00 0.00 13 ASN A O 5
ATOM 6201 N N . LYS A 1 14 ? 28.828 36.255 35.899 1.00 0.00 14 LYS A N 5
ATOM 6202 C CA . LYS A 1 14 ? 30.162 35.640 35.907 1.00 0.00 14 LYS A CA 5
ATOM 6203 C C . LYS A 1 14 ? 30.227 34.380 35.040 1.00 0.00 14 LYS A C 5
ATOM 6204 O O . LYS A 1 14 ? 31.126 34.275 34.208 1.00 0.00 14 LYS A O 5
ATOM 6223 N N . VAL A 1 15 ? 29.256 33.470 35.179 1.00 0.00 15 VAL A N 5
ATOM 6224 C CA . VAL A 1 15 ? 29.139 32.246 34.364 1.00 0.00 15 VAL A CA 5
ATOM 6225 C C . VAL A 1 15 ? 27.863 32.280 33.521 1.00 0.00 15 VAL A C 5
ATOM 6226 O O . VAL A 1 15 ? 26.776 32.523 34.049 1.00 0.00 15 VAL A O 5
ATOM 6239 N N . VAL A 1 16 ? 27.992 32.019 32.217 1.00 0.00 16 VAL A N 5
ATOM 6240 C CA . VAL A 1 16 ? 26.876 31.969 31.254 1.00 0.00 16 VAL A CA 5
ATOM 6241 C C . VAL A 1 16 ? 27.007 30.716 30.381 1.00 0.00 16 VAL A C 5
ATOM 6242 O O . VAL A 1 16 ? 28.092 30.427 29.882 1.00 0.00 16 VAL A O 5
ATOM 6255 N N . VAL A 1 17 ? 25.930 29.945 30.219 1.00 0.00 17 VAL A N 5
ATOM 6256 C CA . VAL A 1 17 ? 25.960 28.617 29.578 1.00 0.00 17 VAL A CA 5
ATOM 6257 C C . VAL A 1 17 ? 24.816 28.448 28.564 1.00 0.00 17 VAL A C 5
ATOM 6258 O O . VAL A 1 17 ? 23.773 29.088 28.690 1.00 0.00 17 VAL A O 5
ATOM 6271 N N . PHE A 1 18 ? 24.991 27.580 27.564 1.00 0.00 18 PHE A N 5
ATOM 6272 C CA . PHE A 1 18 ? 23.972 27.230 26.564 1.00 0.00 18 PHE A CA 5
ATOM 6273 C C . PHE A 1 18 ? 23.831 25.703 26.451 1.00 0.00 18 PHE A C 5
ATOM 6274 O O . PHE A 1 18 ? 24.803 25.008 26.138 1.00 0.00 18 PHE A O 5
ATOM 6291 N N . SER A 1 19 ? 22.620 25.185 26.694 1.00 0.00 19 SER A N 5
ATOM 6292 C CA . SER A 1 19 ? 22.368 23.762 26.998 1.00 0.00 19 SER A CA 5
ATOM 6293 C C . SER A 1 19 ? 21.093 23.207 26.348 1.00 0.00 19 SER A C 5
ATOM 6294 O O . SER A 1 19 ? 20.276 23.954 25.808 1.00 0.00 19 SER A O 5
ATOM 6302 N N . TRP A 1 20 ? 20.881 21.890 26.445 1.00 0.00 20 TRP A N 5
ATOM 6303 C CA . TRP A 1 20 ? 19.621 21.213 26.107 1.00 0.00 20 TRP A CA 5
ATOM 6304 C C . TRP A 1 20 ? 19.066 20.468 27.328 1.00 0.00 20 TRP A C 5
ATOM 6305 O O . TRP A 1 20 ? 19.779 19.656 27.909 1.00 0.00 20 TRP A O 5
ATOM 6326 N N . VAL A 1 21 ? 17.793 20.666 27.692 1.00 0.00 21 VAL A N 5
ATOM 6327 C CA . VAL A 1 21 ? 17.144 19.927 28.803 1.00 0.00 21 VAL A CA 5
ATOM 6328 C C . VAL A 1 21 ? 17.078 18.410 28.523 1.00 0.00 21 VAL A C 5
ATOM 6329 O O . VAL A 1 21 ? 17.033 17.605 29.454 1.00 0.00 21 VAL A O 5
ATOM 6342 N N . THR A 1 22 ? 17.128 18.010 27.249 1.00 0.00 22 THR A N 5
ATOM 6343 C CA . THR A 1 22 ? 16.996 16.624 26.764 1.00 0.00 22 THR A CA 5
ATOM 6344 C C . THR A 1 22 ? 18.192 15.699 27.031 1.00 0.00 22 THR A C 5
ATOM 6345 O O . THR A 1 22 ? 18.068 14.489 26.817 1.00 0.00 22 THR A O 5
ATOM 6356 N N . CYS A 1 23 ? 19.355 16.231 27.428 1.00 0.00 23 CYS A N 5
ATOM 6357 C CA . CYS A 1 23 ? 20.648 15.535 27.358 1.00 0.00 23 CYS A CA 5
ATOM 6358 C C . CYS A 1 23 ? 21.437 15.422 28.689 1.00 0.00 23 CYS A C 5
ATOM 6359 O O . CYS A 1 23 ? 21.397 16.343 29.508 1.00 0.00 23 CYS A O 5
ATOM 6367 N N . PRO A 1 24 ? 22.252 14.359 28.900 1.00 0.00 24 PRO A N 5
ATOM 6368 C CA . PRO A 1 24 ? 22.790 14.035 30.225 1.00 0.00 24 PRO A CA 5
ATOM 6369 C C . PRO A 1 24 ? 23.916 14.963 30.693 1.00 0.00 24 PRO A C 5
ATOM 6370 O O . PRO A 1 24 ? 23.977 15.319 31.872 1.00 0.00 24 PRO A O 5
ATOM 6381 N N . TYR A 1 25 ? 24.782 15.399 29.772 1.00 0.00 25 TYR A N 5
ATOM 6382 C CA . TYR A 1 25 ? 25.835 16.406 30.002 1.00 0.00 25 TYR A CA 5
ATOM 6383 C C . TYR A 1 25 ? 25.286 17.675 30.632 1.00 0.00 25 TYR A C 5
ATOM 6384 O O . TYR A 1 25 ? 25.870 18.280 31.525 1.00 0.00 25 TYR A O 5
ATOM 6402 N N . CYS A 1 26 ? 24.127 18.047 30.120 1.00 0.00 26 CYS A N 5
ATOM 6403 C CA . CYS A 1 26 ? 23.495 19.323 30.306 1.00 0.00 26 CYS A CA 5
ATOM 6404 C C . CYS A 1 26 ? 22.640 19.352 31.594 1.00 0.00 26 CYS A C 5
ATOM 6405 O O . CYS A 1 26 ? 22.229 20.392 32.104 1.00 0.00 26 CYS A O 5
ATOM 6413 N N . VAL A 1 27 ? 22.397 18.167 32.153 1.00 0.00 27 VAL A N 5
ATOM 6414 C CA . VAL A 1 27 ? 22.076 17.967 33.573 1.00 0.00 27 VAL A CA 5
ATOM 6415 C C . VAL A 1 27 ? 23.337 18.058 34.434 1.00 0.00 27 VAL A C 5
ATOM 6416 O O . VAL A 1 27 ? 23.363 18.843 35.386 1.00 0.00 27 VAL A O 5
ATOM 6429 N N . ARG A 1 28 ? 24.379 17.265 34.127 1.00 0.00 28 ARG A N 5
ATOM 6430 C CA . ARG A 1 28 ? 25.515 17.051 35.044 1.00 0.00 28 ARG A CA 5
ATOM 6431 C C . ARG A 1 28 ? 26.478 18.231 35.192 1.00 0.00 28 ARG A C 5
ATOM 6432 O O . ARG A 1 28 ? 27.080 18.365 36.258 1.00 0.00 28 ARG A O 5
ATOM 6453 N N . ALA A 1 29 ? 26.602 19.098 34.188 1.00 0.00 29 ALA A N 5
ATOM 6454 C CA . ALA A 1 29 ? 27.400 20.314 34.306 1.00 0.00 29 ALA A CA 5
ATOM 6455 C C . ALA A 1 29 ? 26.623 21.364 35.101 1.00 0.00 29 ALA A C 5
ATOM 6456 O O . ALA A 1 29 ? 27.103 21.849 36.121 1.00 0.00 29 ALA A O 5
ATOM 6463 N N . GLU A 1 30 ? 25.370 21.615 34.724 1.00 0.00 30 GLU A N 5
ATOM 6464 C CA . GLU A 1 30 ? 24.521 22.638 35.328 1.00 0.00 30 GLU A CA 5
ATOM 6465 C C . GLU A 1 30 ? 24.281 22.378 36.811 1.00 0.00 30 GLU A C 5
ATOM 6466 O O . GLU A 1 30 ? 24.330 23.302 37.627 1.00 0.00 30 GLU A O 5
ATOM 6478 N N . LYS A 1 31 ? 24.159 21.100 37.178 1.00 0.00 31 LYS A N 5
ATOM 6479 C CA . LYS A 1 31 ? 24.081 20.667 38.565 1.00 0.00 31 LYS A CA 5
ATOM 6480 C C . LYS A 1 31 ? 25.333 21.038 39.367 1.00 0.00 31 LYS A C 5
ATOM 6481 O O . LYS A 1 31 ? 25.219 21.579 40.466 1.00 0.00 31 LYS A O 5
ATOM 6500 N N . LEU A 1 32 ? 26.514 20.769 38.812 1.00 0.00 32 LEU A N 5
ATOM 6501 C CA . LEU A 1 32 ? 27.824 21.028 39.420 1.00 0.00 32 LEU A CA 5
ATOM 6502 C C . LEU A 1 32 ? 28.116 22.526 39.517 1.00 0.00 32 LEU A C 5
ATOM 6503 O O . LEU A 1 32 ? 28.639 22.971 40.540 1.00 0.00 32 LEU A O 5
ATOM 6519 N N . LEU A 1 33 ? 27.726 23.311 38.505 1.00 0.00 33 LEU A N 5
ATOM 6520 C CA . LEU A 1 33 ? 27.829 24.770 38.529 1.00 0.00 33 LEU A CA 5
ATOM 6521 C C . LEU A 1 33 ? 26.965 25.358 39.652 1.00 0.00 33 LEU A C 5
ATOM 6522 O O . LEU A 1 33 ? 27.475 26.123 40.469 1.00 0.00 33 LEU A O 5
ATOM 6538 N N . HIS A 1 34 ? 25.701 24.931 39.765 1.00 0.00 34 HIS A N 5
ATOM 6539 C CA . HIS A 1 34 ? 24.839 25.308 40.892 1.00 0.00 34 HIS A CA 5
ATOM 6540 C C . HIS A 1 34 ? 25.365 24.783 42.240 1.00 0.00 34 HIS A C 5
ATOM 6541 O O . HIS A 1 34 ? 25.218 25.465 43.256 1.00 0.00 34 HIS A O 5
ATOM 6555 N N . ALA A 1 35 ? 26.054 23.633 42.279 1.00 0.00 35 ALA A N 5
ATOM 6556 C CA . ALA A 1 35 ? 26.670 23.164 43.524 1.00 0.00 35 ALA A CA 5
ATOM 6557 C C . ALA A 1 35 ? 27.828 24.077 43.976 1.00 0.00 35 ALA A C 5
ATOM 6558 O O . ALA A 1 35 ? 28.097 24.179 45.178 1.00 0.00 35 ALA A O 5
ATOM 6565 N N . ARG A 1 36 ? 28.479 24.762 43.024 1.00 0.00 36 ARG A N 5
ATOM 6566 C CA . ARG A 1 36 ? 29.682 25.583 43.220 1.00 0.00 36 ARG A CA 5
ATOM 6567 C C . ARG A 1 36 ? 29.410 27.067 43.460 1.00 0.00 36 ARG A C 5
ATOM 6568 O O . ARG A 1 36 ? 30.161 27.700 44.206 1.00 0.00 36 ARG A O 5
ATOM 6589 N N . THR A 1 37 ? 28.393 27.633 42.809 1.00 0.00 37 THR A N 5
ATOM 6590 C CA . THR A 1 37 ? 28.103 29.077 42.822 1.00 0.00 37 THR A CA 5
ATOM 6591 C C . THR A 1 37 ? 26.622 29.410 42.589 1.00 0.00 37 THR A C 5
ATOM 6592 O O . THR A 1 37 ? 25.868 28.642 41.988 1.00 0.00 37 THR A O 5
ATOM 6603 N N . LYS A 1 38 ? 26.216 30.607 43.028 1.00 0.00 38 LYS A N 5
ATOM 6604 C CA . LYS A 1 38 ? 24.969 31.281 42.626 1.00 0.00 38 LYS A CA 5
ATOM 6605 C C . LYS A 1 38 ? 25.163 32.204 41.422 1.00 0.00 38 LYS A C 5
ATOM 6606 O O . LYS A 1 38 ? 24.179 32.638 40.831 1.00 0.00 38 LYS A O 5
ATOM 6625 N N . ASP A 1 39 ? 26.401 32.478 41.013 1.00 0.00 39 ASP A N 5
ATOM 6626 C CA . ASP A 1 39 ? 26.729 33.442 39.959 1.00 0.00 39 ASP A CA 5
ATOM 6627 C C . ASP A 1 39 ? 26.649 32.848 38.527 1.00 0.00 39 ASP A C 5
ATOM 6628 O O . ASP A 1 39 ? 27.513 33.114 37.684 1.00 0.00 39 ASP A O 5
ATOM 6637 N N . ILE A 1 40 ? 25.635 32.008 38.262 1.00 0.00 40 ILE A N 5
ATOM 6638 C CA . ILE A 1 40 ? 25.493 31.198 37.037 1.00 0.00 40 ILE A CA 5
ATOM 6639 C C . ILE A 1 40 ? 24.116 31.328 36.364 1.00 0.00 40 ILE A C 5
ATOM 6640 O O . ILE A 1 40 ? 23.060 31.174 36.991 1.00 0.00 40 ILE A O 5
ATOM 6656 N N . THR A 1 41 ? 24.149 31.551 35.050 1.00 0.00 41 THR A N 5
ATOM 6657 C CA . THR A 1 41 ? 22.999 31.632 34.137 1.00 0.00 41 THR A CA 5
ATOM 6658 C C . THR A 1 41 ? 23.159 30.620 33.001 1.00 0.00 41 THR A C 5
ATOM 6659 O O . THR A 1 41 ? 24.253 30.458 32.469 1.00 0.00 41 THR A O 5
ATOM 6670 N N . VAL A 1 42 ? 22.081 29.949 32.594 1.00 0.00 42 VAL A N 5
ATOM 6671 C CA . VAL A 1 42 ? 22.067 28.977 31.494 1.00 0.00 42 VAL A CA 5
ATOM 6672 C C . VAL A 1 42 ? 20.818 29.089 30.623 1.00 0.00 42 VAL A C 5
ATOM 6673 O O . VAL A 1 42 ? 19.697 28.994 31.115 1.00 0.00 42 VAL A O 5
ATOM 6686 N N . HIS A 1 43 ? 21.006 29.257 29.314 1.00 0.00 43 HIS A N 5
ATOM 6687 C CA . HIS A 1 43 ? 19.921 29.273 28.338 1.00 0.00 43 HIS A CA 5
ATOM 6688 C C . HIS A 1 43 ? 19.711 27.881 27.731 1.00 0.00 43 HIS A C 5
ATOM 6689 O O . HIS A 1 43 ? 20.628 27.288 27.158 1.00 0.00 43 HIS A O 5
ATOM 6703 N N . TYR A 1 44 ? 18.482 27.376 27.788 1.00 0.00 44 TYR A N 5
ATOM 6704 C CA . TYR A 1 44 ? 18.117 26.081 27.216 1.00 0.00 44 TYR A CA 5
ATOM 6705 C C . TYR A 1 44 ? 17.676 26.275 25.771 1.00 0.00 44 TYR A C 5
ATOM 6706 O O . TYR A 1 44 ? 16.544 26.670 25.496 1.00 0.00 44 TYR A O 5
ATOM 6724 N N . VAL A 1 45 ? 18.598 26.047 24.834 1.00 0.00 45 VAL A N 5
ATOM 6725 C CA . VAL A 1 45 ? 18.363 26.305 23.406 1.00 0.00 45 VAL A CA 5
ATOM 6726 C C . VAL A 1 45 ? 17.468 25.241 22.760 1.00 0.00 45 VAL A C 5
ATOM 6727 O O . VAL A 1 45 ? 16.920 25.493 21.697 1.00 0.00 45 VAL A O 5
ATOM 6740 N N . ASP A 1 46 ? 17.211 24.108 23.430 1.00 0.00 46 ASP A N 5
ATOM 6741 C CA . ASP A 1 46 ? 16.281 23.052 22.976 1.00 0.00 46 ASP A CA 5
ATOM 6742 C C . ASP A 1 46 ? 14.801 23.486 23.015 1.00 0.00 46 ASP A C 5
ATOM 6743 O O . ASP A 1 46 ? 13.923 22.872 22.399 1.00 0.00 46 ASP A O 5
ATOM 6752 N N . LYS A 1 47 ? 14.538 24.584 23.727 1.00 0.00 47 LYS A N 5
ATOM 6753 C CA . LYS A 1 47 ? 13.243 25.258 23.876 1.00 0.00 47 LYS A CA 5
ATOM 6754 C C . LYS A 1 47 ? 12.937 26.210 22.704 1.00 0.00 47 LYS A C 5
ATOM 6755 O O . LYS A 1 47 ? 11.779 26.540 22.436 1.00 0.00 47 LYS A O 5
ATOM 6774 N N . MET A 1 48 ? 13.989 26.589 21.973 1.00 0.00 48 MET A N 5
ATOM 6775 C CA . MET A 1 48 ? 13.982 27.146 20.605 1.00 0.00 48 MET A CA 5
ATOM 6776 C C . MET A 1 48 ? 13.193 28.456 20.387 1.00 0.00 48 MET A C 5
ATOM 6777 O O . MET A 1 48 ? 12.906 28.808 19.241 1.00 0.00 48 MET A O 5
ATOM 6791 N N . SER A 1 49 ? 12.869 29.235 21.425 1.00 0.00 49 SER A N 5
ATOM 6792 C CA . SER A 1 49 ? 12.300 30.589 21.245 1.00 0.00 49 SER A CA 5
ATOM 6793 C C . SER A 1 49 ? 13.280 31.511 20.500 1.00 0.00 49 SER A C 5
ATOM 6794 O O . SER A 1 49 ? 12.889 32.234 19.581 1.00 0.00 49 SER A O 5
ATOM 6802 N N . GLU A 1 50 ? 14.573 31.419 20.817 1.00 0.00 50 GLU A N 5
ATOM 6803 C CA . GLU A 1 50 ? 15.690 32.012 20.049 1.00 0.00 50 GLU A CA 5
ATOM 6804 C C . GLU A 1 50 ? 16.902 31.064 19.947 1.00 0.00 50 GLU A C 5
ATOM 6805 O O . GLU A 1 50 ? 17.913 31.394 19.326 1.00 0.00 50 GLU A O 5
ATOM 6817 N N . GLY A 1 51 ? 16.793 29.867 20.537 1.00 0.00 51 GLY A N 5
ATOM 6818 C CA . GLY A 1 51 ? 17.858 28.877 20.662 1.00 0.00 51 GLY A CA 5
ATOM 6819 C C . GLY A 1 51 ? 18.645 28.555 19.389 1.00 0.00 51 GLY A C 5
ATOM 6820 O O . GLY A 1 51 ? 19.851 28.340 19.482 1.00 0.00 51 GLY A O 5
ATOM 6824 N N . GLU A 1 52 ? 18.035 28.584 18.202 1.00 0.00 52 GLU A N 5
ATOM 6825 C CA . GLU A 1 52 ? 18.698 28.289 16.946 1.00 0.00 52 GLU A CA 5
ATOM 6826 C C . GLU A 1 52 ? 19.699 29.402 16.586 1.00 0.00 52 GLU A C 5
ATOM 6827 O O . GLU A 1 52 ? 20.798 29.107 16.112 1.00 0.00 52 GLU A O 5
ATOM 6839 N N . GLN A 1 53 ? 19.369 30.668 16.865 1.00 0.00 53 GLN A N 5
ATOM 6840 C CA . GLN A 1 53 ? 20.252 31.801 16.586 1.00 0.00 53 GLN A CA 5
ATOM 6841 C C . GLN A 1 53 ? 21.387 31.903 17.622 1.00 0.00 53 GLN A C 5
ATOM 6842 O O . GLN A 1 53 ? 22.503 32.290 17.263 1.00 0.00 53 GLN A O 5
ATOM 6856 N N . LEU A 1 54 ? 21.156 31.469 18.870 1.00 0.00 54 LEU A N 5
ATOM 6857 C CA . LEU A 1 54 ? 22.204 31.369 19.896 1.00 0.00 54 LEU A CA 5
ATOM 6858 C C . LEU A 1 54 ? 23.180 30.217 19.572 1.00 0.00 54 LEU A C 5
ATOM 6859 O O . LEU A 1 54 ? 24.392 30.419 19.573 1.00 0.00 54 LEU A O 5
ATOM 6875 N N . ARG A 1 55 ? 22.675 29.030 19.195 1.00 0.00 55 ARG A N 5
ATOM 6876 C CA . ARG A 1 55 ? 23.437 27.889 18.684 1.00 0.00 55 ARG A CA 5
ATOM 6877 C C . ARG A 1 55 ? 24.244 28.266 17.431 1.00 0.00 55 ARG A C 5
ATOM 6878 O O . ARG A 1 55 ? 25.400 27.865 17.303 1.00 0.00 55 ARG A O 5
ATOM 6899 N N . GLY A 1 56 ? 23.668 29.089 16.550 1.00 0.00 56 GLY A N 5
ATOM 6900 C CA . GLY A 1 56 ? 24.335 29.623 15.362 1.00 0.00 56 GLY A CA 5
ATOM 6901 C C . GLY A 1 56 ? 25.487 30.580 15.688 1.00 0.00 56 GLY A C 5
ATOM 6902 O O . GLY A 1 56 ? 26.558 30.450 15.102 1.00 0.00 56 GLY A O 5
ATOM 6906 N N . GLU A 1 57 ? 25.335 31.475 16.675 1.00 0.00 57 GLU A N 5
ATOM 6907 C CA . GLU A 1 57 ? 26.429 32.342 17.140 1.00 0.00 57 GLU A CA 5
ATOM 6908 C C . GLU A 1 57 ? 27.645 31.540 17.627 1.00 0.00 57 GLU A C 5
ATOM 6909 O O . GLU A 1 57 ? 28.779 31.869 17.267 1.00 0.00 57 GLU A O 5
ATOM 6921 N N . ILE A 1 58 ? 27.411 30.472 18.399 1.00 0.00 58 ILE A N 5
ATOM 6922 C CA . ILE A 1 58 ? 28.465 29.604 18.951 1.00 0.00 58 ILE A CA 5
ATOM 6923 C C . ILE A 1 58 ? 29.216 28.892 17.819 1.00 0.00 58 ILE A C 5
ATOM 6924 O O . ILE A 1 58 ? 30.449 28.914 17.789 1.00 0.00 58 ILE A O 5
ATOM 6940 N N . TYR A 1 59 ? 28.501 28.330 16.840 1.00 0.00 59 TYR A N 5
ATOM 6941 C CA . TYR A 1 59 ? 29.160 27.694 15.696 1.00 0.00 59 TYR A CA 5
ATOM 6942 C C . TYR A 1 59 ? 29.907 28.716 14.819 1.00 0.00 59 TYR A C 5
ATOM 6943 O O . TYR A 1 59 ? 31.048 28.481 14.429 1.00 0.00 59 TYR A O 5
ATOM 6961 N N . GLN A 1 60 ? 29.330 29.892 14.571 1.00 0.00 60 GLN A N 5
ATOM 6962 C CA . GLN A 1 60 ? 29.974 30.951 13.785 1.00 0.00 60 GLN A CA 5
ATOM 6963 C C . GLN A 1 60 ? 31.216 31.553 14.473 1.00 0.00 60 GLN A C 5
ATOM 6964 O O . GLN A 1 60 ? 32.098 32.057 13.778 1.00 0.00 60 GLN A O 5
ATOM 6978 N N . ALA A 1 61 ? 31.323 31.499 15.807 1.00 0.00 61 ALA A N 5
ATOM 6979 C CA . ALA A 1 61 ? 32.478 32.010 16.554 1.00 0.00 61 ALA A CA 5
ATOM 6980 C C . ALA A 1 61 ? 33.558 30.944 16.821 1.00 0.00 61 ALA A C 5
ATOM 6981 O O . ALA A 1 61 ? 34.751 31.252 16.724 1.00 0.00 61 ALA A O 5
ATOM 6988 N N . TYR A 1 62 ? 33.157 29.705 17.138 1.00 0.00 62 TYR A N 5
ATOM 6989 C CA . TYR A 1 62 ? 34.038 28.648 17.665 1.00 0.00 62 TYR A CA 5
ATOM 6990 C C . TYR A 1 62 ? 33.952 27.312 16.896 1.00 0.00 62 TYR A C 5
ATOM 6991 O O . TYR A 1 62 ? 34.623 26.353 17.275 1.00 0.00 62 TYR A O 5
ATOM 7009 N N . LYS A 1 63 ? 33.129 27.221 15.839 1.00 0.00 63 LYS A N 5
ATOM 7010 C CA . LYS A 1 63 ? 32.863 26.013 15.023 1.00 0.00 63 LYS A CA 5
ATOM 7011 C C . LYS A 1 63 ? 32.539 24.768 15.868 1.00 0.00 63 LYS A C 5
ATOM 7012 O O . LYS A 1 63 ? 33.033 23.669 15.610 1.00 0.00 63 LYS A O 5
ATOM 7031 N N . HIS A 1 64 ? 31.707 24.972 16.891 1.00 0.00 64 HIS A N 5
ATOM 7032 C CA . HIS A 1 64 ? 31.299 23.968 17.872 1.00 0.00 64 HIS A CA 5
ATOM 7033 C C . HIS A 1 64 ? 29.786 23.964 18.070 1.00 0.00 64 HIS A C 5
ATOM 7034 O O . HIS A 1 64 ? 29.136 25.007 18.031 1.00 0.00 64 HIS A O 5
ATOM 7048 N N . GLU A 1 65 ? 29.230 22.766 18.230 1.00 0.00 65 GLU A N 5
ATOM 7049 C CA . GLU A 1 65 ? 27.794 22.502 18.111 1.00 0.00 65 GLU A CA 5
ATOM 7050 C C . GLU A 1 65 ? 27.264 21.466 19.123 1.00 0.00 65 GLU A C 5
ATOM 7051 O O . GLU A 1 65 ? 26.049 21.367 19.319 1.00 0.00 65 GLU A O 5
ATOM 7063 N N . THR A 1 66 ? 28.161 20.723 19.782 1.00 0.00 66 THR A N 5
ATOM 7064 C CA . THR A 1 66 ? 27.868 19.889 20.962 1.00 0.00 66 THR A CA 5
ATOM 7065 C C . THR A 1 66 ? 27.585 20.759 22.197 1.00 0.00 66 THR A C 5
ATOM 7066 O O . THR A 1 66 ? 28.122 21.861 22.320 1.00 0.00 66 THR A O 5
ATOM 7077 N N . VAL A 1 67 ? 26.748 20.259 23.113 1.00 0.00 67 VAL A N 5
ATOM 7078 C CA . VAL A 1 67 ? 26.265 20.958 24.321 1.00 0.00 67 VAL A CA 5
ATOM 7079 C C . VAL A 1 67 ? 26.597 20.195 25.620 1.00 0.00 67 VAL A C 5
ATOM 7080 O O . VAL A 1 67 ? 26.660 18.965 25.593 1.00 0.00 67 VAL A O 5
ATOM 7093 N N . PRO A 1 68 ? 26.738 20.887 26.771 1.00 0.00 68 PRO A N 5
ATOM 7094 C CA . PRO A 1 68 ? 26.663 22.342 26.929 1.00 0.00 68 PRO A CA 5
ATOM 7095 C C . PRO A 1 68 ? 27.886 23.090 26.376 1.00 0.00 68 PRO A C 5
ATOM 7096 O O . PRO A 1 68 ? 28.990 22.547 26.305 1.00 0.00 68 PRO A O 5
ATOM 7107 N N . ALA A 1 69 ? 27.675 24.352 26.006 1.00 0.00 69 ALA A N 5
ATOM 7108 C CA . ALA A 1 69 ? 28.724 25.325 25.707 1.00 0.00 69 ALA A CA 5
ATOM 7109 C C . ALA A 1 69 ? 28.790 26.343 26.855 1.00 0.00 69 ALA A C 5
ATOM 7110 O O . ALA A 1 69 ? 27.755 26.866 27.274 1.00 0.00 69 ALA A O 5
ATOM 7117 N N . ILE A 1 70 ? 29.983 26.590 27.400 1.00 0.00 70 ILE A N 5
ATOM 7118 C CA . ILE A 1 70 ? 30.163 27.240 28.707 1.00 0.00 70 ILE A CA 5
ATOM 7119 C C . ILE A 1 70 ? 31.055 28.478 28.558 1.00 0.00 70 ILE A C 5
ATOM 7120 O O . ILE A 1 70 ? 32.018 28.468 27.793 1.00 0.00 70 ILE A O 5
ATOM 7136 N N . PHE A 1 71 ? 30.755 29.542 29.305 1.00 0.00 71 PHE A N 5
ATOM 7137 C CA . PHE A 1 71 ? 31.518 30.789 29.288 1.00 0.00 71 PHE A CA 5
ATOM 7138 C C . PHE A 1 71 ? 31.754 31.332 30.704 1.00 0.00 71 PHE A C 5
ATOM 7139 O O . PHE A 1 71 ? 30.852 31.308 31.544 1.00 0.00 71 PHE A O 5
ATOM 7156 N N . ILE A 1 72 ? 32.965 31.842 30.963 1.00 0.00 72 ILE A N 5
ATOM 7157 C CA . ILE A 1 72 ? 33.376 32.424 32.255 1.00 0.00 72 ILE A CA 5
ATOM 7158 C C . ILE A 1 72 ? 34.056 33.782 32.020 1.00 0.00 72 ILE A C 5
ATOM 7159 O O . ILE A 1 72 ? 35.107 33.853 31.381 1.00 0.00 72 ILE A O 5
ATOM 7175 N N . ASN A 1 73 ? 33.453 34.862 32.526 1.00 0.00 73 ASN A N 5
ATOM 7176 C CA . ASN A 1 73 ? 33.860 36.261 32.312 1.00 0.00 73 ASN A CA 5
ATOM 7177 C C . ASN A 1 73 ? 34.192 36.598 30.837 1.00 0.00 73 ASN A C 5
ATOM 7178 O O . ASN A 1 73 ? 35.147 37.323 30.541 1.00 0.00 73 ASN A O 5
ATOM 7189 N N . GLY A 1 74 ? 33.423 36.056 29.885 1.00 0.00 74 GLY A N 5
ATOM 7190 C CA . GLY A 1 74 ? 33.657 36.224 28.441 1.00 0.00 74 GLY A CA 5
ATOM 7191 C C . GLY A 1 74 ? 34.742 35.330 27.815 1.00 0.00 74 GLY A C 5
ATOM 7192 O O . GLY A 1 74 ? 35.142 35.582 26.676 1.00 0.00 74 GLY A O 5
ATOM 7196 N N . ASN A 1 75 ? 35.232 34.302 28.513 1.00 0.00 75 ASN A N 5
ATOM 7197 C CA . ASN A 1 75 ? 36.154 33.285 27.981 1.00 0.00 75 ASN A CA 5
ATOM 7198 C C . ASN A 1 75 ? 35.406 31.972 27.690 1.00 0.00 75 ASN A C 5
ATOM 7199 O O . ASN A 1 75 ? 34.590 31.552 28.511 1.00 0.00 75 ASN A O 5
ATOM 7210 N N . PHE A 1 76 ? 35.691 31.312 26.561 1.00 0.00 76 PHE A N 5
ATOM 7211 C CA . PHE A 1 76 ? 35.004 30.082 26.131 1.00 0.00 76 PHE A CA 5
ATOM 7212 C C . PHE A 1 76 ? 35.614 28.797 26.728 1.00 0.00 76 PHE A C 5
ATOM 7213 O O . PHE A 1 76 ? 36.826 28.566 26.643 1.00 0.00 76 PHE A O 5
ATOM 7230 N N . ILE A 1 77 ? 34.747 27.945 27.280 1.00 0.00 77 ILE A N 5
ATOM 7231 C CA . ILE A 1 77 ? 35.018 26.649 27.919 1.00 0.00 77 ILE A CA 5
ATOM 7232 C C . ILE A 1 77 ? 34.332 25.544 27.096 1.00 0.00 77 ILE A C 5
ATOM 7233 O O . ILE A 1 77 ? 33.120 25.583 26.874 1.00 0.00 77 ILE A O 5
ATOM 7249 N N . GLY A 1 78 ? 35.096 24.534 26.669 1.00 0.00 78 GLY A N 5
ATOM 7250 C CA . GLY A 1 78 ? 34.665 23.584 25.631 1.00 0.00 78 GLY A CA 5
ATOM 7251 C C . GLY A 1 78 ? 33.538 22.604 25.993 1.00 0.00 78 GLY A C 5
ATOM 7252 O O . GLY A 1 78 ? 32.952 21.987 25.097 1.00 0.00 78 GLY A O 5
ATOM 7256 N N . GLY A 1 79 ? 33.224 22.430 27.279 1.00 0.00 79 GLY A N 5
ATOM 7257 C CA . GLY A 1 79 ? 32.159 21.527 27.727 1.00 0.00 79 GLY A CA 5
ATOM 7258 C C . GLY A 1 79 ? 32.374 20.892 29.099 1.00 0.00 79 GLY A C 5
ATOM 7259 O O . GLY A 1 79 ? 33.227 21.312 29.884 1.00 0.00 79 GLY A O 5
ATOM 7263 N N . CYS A 1 80 ? 31.585 19.853 29.382 1.00 0.00 80 CYS A N 5
ATOM 7264 C CA . CYS A 1 80 ? 31.567 19.157 30.667 1.00 0.00 80 CYS A CA 5
ATOM 7265 C C . CYS A 1 80 ? 32.894 18.436 30.967 1.00 0.00 80 CYS A C 5
ATOM 7266 O O . CYS A 1 80 ? 33.364 18.475 32.102 1.00 0.00 80 CYS A O 5
ATOM 7274 N N . SER A 1 81 ? 33.549 17.844 29.963 1.00 0.00 81 SER A N 5
ATOM 7275 C CA . SER A 1 81 ? 34.837 17.149 30.139 1.00 0.00 81 SER A CA 5
ATOM 7276 C C . SER A 1 81 ? 36.042 18.084 30.331 1.00 0.00 81 SER A C 5
ATOM 7277 O O . SER A 1 81 ? 37.091 17.639 30.807 1.00 0.00 81 SER A O 5
ATOM 7285 N N . ASP A 1 82 ? 35.902 19.378 30.012 1.00 0.00 82 ASP A N 5
ATOM 7286 C CA . ASP A 1 82 ? 36.844 20.438 30.391 1.00 0.00 82 ASP A CA 5
ATOM 7287 C C . ASP A 1 82 ? 36.492 21.005 31.781 1.00 0.00 82 ASP A C 5
ATOM 7288 O O . ASP A 1 82 ? 37.379 21.169 32.614 1.00 0.00 82 ASP A O 5
ATOM 7297 N N . LEU A 1 83 ? 35.208 21.247 32.073 1.00 0.00 83 LEU A N 5
ATOM 7298 C CA . LEU A 1 83 ? 34.726 21.728 33.373 1.00 0.00 83 LEU A CA 5
ATOM 7299 C C . LEU A 1 83 ? 35.088 20.757 34.515 1.00 0.00 83 LEU A C 5
ATOM 7300 O O . LEU A 1 83 ? 35.620 21.170 35.544 1.00 0.00 83 LEU A O 5
ATOM 7316 N N . GLU A 1 84 ? 34.834 19.460 34.335 1.00 0.00 84 GLU A N 5
ATOM 7317 C CA . GLU A 1 84 ? 35.140 18.421 35.329 1.00 0.00 84 GLU A CA 5
ATOM 7318 C C . GLU A 1 84 ? 36.644 18.090 35.410 1.00 0.00 84 GLU A C 5
ATOM 7319 O O . GLU A 1 84 ? 37.088 17.455 36.366 1.00 0.00 84 GLU A O 5
ATOM 7331 N N . ALA A 1 85 ? 37.449 18.563 34.457 1.00 0.00 85 ALA A N 5
ATOM 7332 C CA . ALA A 1 85 ? 38.910 18.636 34.575 1.00 0.00 85 ALA A CA 5
ATOM 7333 C C . ALA A 1 85 ? 39.350 19.848 35.427 1.00 0.00 85 ALA A C 5
ATOM 7334 O O . ALA A 1 85 ? 40.121 19.690 36.375 1.00 0.00 85 ALA A O 5
ATOM 7341 N N . LEU A 1 86 ? 38.787 21.037 35.169 1.00 0.00 86 LEU A N 5
ATOM 7342 C CA . LEU A 1 86 ? 39.036 22.259 35.950 1.00 0.00 86 LEU A CA 5
ATOM 7343 C C . LEU A 1 86 ? 38.615 22.122 37.426 1.00 0.00 86 LEU A C 5
ATOM 7344 O O . LEU A 1 86 ? 39.224 22.752 38.291 1.00 0.00 86 LEU A O 5
ATOM 7360 N N . ASP A 1 87 ? 37.611 21.288 37.726 1.00 0.00 87 ASP A N 5
ATOM 7361 C CA . ASP A 1 87 ? 37.247 20.884 39.091 1.00 0.00 87 ASP A CA 5
ATOM 7362 C C . ASP A 1 87 ? 38.364 20.073 39.772 1.00 0.00 87 ASP A C 5
ATOM 7363 O O . ASP A 1 87 ? 38.812 20.424 40.863 1.00 0.00 87 ASP A O 5
ATOM 7372 N N . LYS A 1 88 ? 38.844 19.005 39.125 1.00 0.00 88 LYS A N 5
ATOM 7373 C CA . LYS A 1 88 ? 39.819 18.046 39.689 1.00 0.00 88 LYS A CA 5
ATOM 7374 C C . LYS A 1 88 ? 41.224 18.647 39.825 1.00 0.00 88 LYS A C 5
ATOM 7375 O O . LYS A 1 88 ? 41.937 18.343 40.779 1.00 0.00 88 LYS A O 5
ATOM 7394 N N . GLU A 1 89 ? 41.588 19.576 38.942 1.00 0.00 89 GLU A N 5
ATOM 7395 C CA . GLU A 1 89 ? 42.801 20.401 39.059 1.00 0.00 89 GLU A CA 5
ATOM 7396 C C . GLU A 1 89 ? 42.624 21.627 39.982 1.00 0.00 89 GLU A C 5
ATOM 7397 O O . GLU A 1 89 ? 43.579 22.374 40.194 1.00 0.00 89 GLU A O 5
ATOM 7409 N N . GLY A 1 90 ? 41.427 21.850 40.540 1.00 0.00 90 GLY A N 5
ATOM 7410 C CA . GLY A 1 90 ? 41.145 22.906 41.524 1.00 0.00 90 GLY A CA 5
ATOM 7411 C C . GLY A 1 90 ? 41.081 24.337 40.968 1.00 0.00 90 GLY A C 5
ATOM 7412 O O . GLY A 1 90 ? 40.977 25.284 41.747 1.00 0.00 90 GLY A O 5
ATOM 7416 N N . LYS A 1 91 ? 41.117 24.497 39.638 1.00 0.00 91 LYS A N 5
ATOM 7417 C CA . LYS A 1 91 ? 41.229 25.753 38.890 1.00 0.00 91 LYS A CA 5
ATOM 7418 C C . LYS A 1 91 ? 39.885 26.460 38.733 1.00 0.00 91 LYS A C 5
ATOM 7419 O O . LYS A 1 91 ? 39.835 27.686 38.700 1.00 0.00 91 LYS A O 5
ATOM 7438 N N . LEU A 1 92 ? 38.791 25.694 38.695 1.00 0.00 92 LEU A N 5
ATOM 7439 C CA . LEU A 1 92 ? 37.416 26.206 38.651 1.00 0.00 92 LEU A CA 5
ATOM 7440 C C . LEU A 1 92 ? 37.139 27.217 39.770 1.00 0.00 92 LEU A C 5
ATOM 7441 O O . LEU A 1 92 ? 36.462 28.217 39.551 1.00 0.00 92 LEU A O 5
ATOM 7457 N N . ASP A 1 93 ? 37.716 26.997 40.949 1.00 0.00 93 ASP A N 5
ATOM 7458 C CA . ASP A 1 93 ? 37.536 27.900 42.086 1.00 0.00 93 ASP A CA 5
ATOM 7459 C C . ASP A 1 93 ? 38.319 29.222 41.935 1.00 0.00 93 ASP A C 5
ATOM 7460 O O . ASP A 1 93 ? 37.800 30.286 42.274 1.00 0.00 93 ASP A O 5
ATOM 7469 N N . GLY A 1 94 ? 39.522 29.202 41.349 1.00 0.00 94 GLY A N 5
ATOM 7470 C CA . GLY A 1 94 ? 40.262 30.419 40.974 1.00 0.00 94 GLY A CA 5
ATOM 7471 C C . GLY A 1 94 ? 39.600 31.206 39.833 1.00 0.00 94 GLY A C 5
ATOM 7472 O O . GLY A 1 94 ? 39.671 32.439 39.787 1.00 0.00 94 GLY A O 5
ATOM 7476 N N . LEU A 1 95 ? 38.885 30.515 38.940 1.00 0.00 95 LEU A N 5
ATOM 7477 C CA . LEU A 1 95 ? 38.072 31.117 37.878 1.00 0.00 95 LEU A CA 5
ATOM 7478 C C . LEU A 1 95 ? 36.757 31.726 38.411 1.00 0.00 95 LEU A C 5
ATOM 7479 O O . LEU A 1 95 ? 36.225 32.653 37.800 1.00 0.00 95 LEU A O 5
ATOM 7495 N N . LEU A 1 96 ? 36.269 31.256 39.565 1.00 0.00 96 LEU A N 5
ATOM 7496 C CA . LEU A 1 96 ? 35.093 31.780 40.282 1.00 0.00 96 LEU A CA 5
ATOM 7497 C C . LEU A 1 96 ? 35.414 32.797 41.402 1.00 0.00 96 LEU A C 5
ATOM 7498 O O . LEU A 1 96 ? 34.486 33.320 42.029 1.00 0.00 96 LEU A O 5
ATOM 7514 N N . SER A 1 97 ? 36.695 33.083 41.661 1.00 0.00 97 SER A N 5
ATOM 7515 C CA . SER A 1 97 ? 37.190 33.957 42.751 1.00 0.00 97 SER A CA 5
ATOM 7516 C C . SER A 1 97 ? 37.103 35.450 42.447 1.00 0.00 97 SER A C 5
ATOM 7517 O O . SER A 1 97 ? 37.510 35.875 41.342 1.00 0.00 97 SER A O 5
ATOM 7526 N N . GLY A 1 1 ? 25.341 47.233 13.622 1.00 0.00 1 GLY A N 6
ATOM 7527 C CA . GLY A 1 1 ? 25.018 48.035 14.814 1.00 0.00 1 GLY A CA 6
ATOM 7528 C C . GLY A 1 1 ? 25.654 47.430 16.051 1.00 0.00 1 GLY A C 6
ATOM 7529 O O . GLY A 1 1 ? 25.911 46.225 16.098 1.00 0.00 1 GLY A O 6
ATOM 7535 N N . ALA A 1 2 ? 25.891 48.247 17.080 1.00 0.00 2 ALA A N 6
ATOM 7536 C CA . ALA A 1 2 ? 26.573 47.847 18.318 1.00 0.00 2 ALA A CA 6
ATOM 7537 C C . ALA A 1 2 ? 25.660 47.174 19.377 1.00 0.00 2 ALA A C 6
ATOM 7538 O O . ALA A 1 2 ? 25.938 47.252 20.578 1.00 0.00 2 ALA A O 6
ATOM 7545 N N . MET A 1 3 ? 24.577 46.511 18.954 1.00 0.00 3 MET A N 6
ATOM 7546 C CA . MET A 1 3 ? 23.672 45.719 19.804 1.00 0.00 3 MET A CA 6
ATOM 7547 C C . MET A 1 3 ? 23.640 44.264 19.279 1.00 0.00 3 MET A C 6
ATOM 7548 O O . MET A 1 3 ? 22.842 43.947 18.390 1.00 0.00 3 MET A O 6
ATOM 7562 N N . PRO A 1 4 ? 24.588 43.407 19.713 1.00 0.00 4 PRO A N 6
ATOM 7563 C CA . PRO A 1 4 ? 24.920 42.146 19.042 1.00 0.00 4 PRO A CA 6
ATOM 7564 C C . PRO A 1 4 ? 23.967 40.976 19.369 1.00 0.00 4 PRO A C 6
ATOM 7565 O O . PRO A 1 4 ? 22.914 41.133 19.999 1.00 0.00 4 PRO A O 6
ATOM 7576 N N . SER A 1 5 ? 24.346 39.781 18.913 1.00 0.00 5 SER A N 6
ATOM 7577 C CA . SER A 1 5 ? 23.776 38.479 19.290 1.00 0.00 5 SER A CA 6
ATOM 7578 C C . SER A 1 5 ? 24.352 37.986 20.640 1.00 0.00 5 SER A C 6
ATOM 7579 O O . SER A 1 5 ? 24.656 38.806 21.508 1.00 0.00 5 SER A O 6
ATOM 7587 N N . ILE A 1 6 ? 24.431 36.666 20.886 1.00 0.00 6 ILE A N 6
ATOM 7588 C CA . ILE A 1 6 ? 24.586 36.076 22.240 1.00 0.00 6 ILE A CA 6
ATOM 7589 C C . ILE A 1 6 ? 25.795 36.559 23.052 1.00 0.00 6 ILE A C 6
ATOM 7590 O O . ILE A 1 6 ? 25.817 36.409 24.271 1.00 0.00 6 ILE A O 6
ATOM 7606 N N . ALA A 1 7 ? 26.799 37.121 22.386 1.00 0.00 7 ALA A N 6
ATOM 7607 C CA . ALA A 1 7 ? 27.989 37.718 22.987 1.00 0.00 7 ALA A CA 6
ATOM 7608 C C . ALA A 1 7 ? 27.658 38.714 24.120 1.00 0.00 7 ALA A C 6
ATOM 7609 O O . ALA A 1 7 ? 28.424 38.808 25.080 1.00 0.00 7 ALA A O 6
ATOM 7616 N N . SER A 1 8 ? 26.505 39.394 24.056 1.00 0.00 8 SER A N 6
ATOM 7617 C CA . SER A 1 8 ? 25.998 40.262 25.132 1.00 0.00 8 SER A CA 6
ATOM 7618 C C . SER A 1 8 ? 25.540 39.477 26.371 1.00 0.00 8 SER A C 6
ATOM 7619 O O . SER A 1 8 ? 25.782 39.891 27.506 1.00 0.00 8 SER A O 6
ATOM 7627 N N . MET A 1 9 ? 24.913 38.313 26.171 1.00 0.00 9 MET A N 6
ATOM 7628 C CA . MET A 1 9 ? 24.311 37.474 27.218 1.00 0.00 9 MET A CA 6
ATOM 7629 C C . MET A 1 9 ? 25.374 36.895 28.152 1.00 0.00 9 MET A C 6
ATOM 7630 O O . MET A 1 9 ? 25.132 36.762 29.353 1.00 0.00 9 MET A O 6
ATOM 7644 N N . ILE A 1 10 ? 26.573 36.618 27.620 1.00 0.00 10 ILE A N 6
ATOM 7645 C CA . ILE A 1 10 ? 27.723 36.132 28.397 1.00 0.00 10 ILE A CA 6
ATOM 7646 C C . ILE A 1 10 ? 28.085 37.108 29.524 1.00 0.00 10 ILE A C 6
ATOM 7647 O O . ILE A 1 10 ? 28.495 36.688 30.600 1.00 0.00 10 ILE A O 6
ATOM 7663 N N . LYS A 1 11 ? 27.906 38.414 29.298 1.00 0.00 11 LYS A N 6
ATOM 7664 C CA . LYS A 1 11 ? 28.329 39.491 30.200 1.00 0.00 11 LYS A CA 6
ATOM 7665 C C . LYS A 1 11 ? 27.345 39.734 31.358 1.00 0.00 11 LYS A C 6
ATOM 7666 O O . LYS A 1 11 ? 27.648 40.496 32.275 1.00 0.00 11 LYS A O 6
ATOM 7685 N N . GLY A 1 12 ? 26.163 39.108 31.324 1.00 0.00 12 GLY A N 6
ATOM 7686 C CA . GLY A 1 12 ? 25.071 39.352 32.274 1.00 0.00 12 GLY A CA 6
ATOM 7687 C C . GLY A 1 12 ? 25.264 38.732 33.665 1.00 0.00 12 GLY A C 6
ATOM 7688 O O . GLY A 1 12 ? 24.749 39.280 34.643 1.00 0.00 12 GLY A O 6
ATOM 7692 N N . ASN A 1 13 ? 26.027 37.634 33.768 1.00 0.00 13 ASN A N 6
ATOM 7693 C CA . ASN A 1 13 ? 26.334 36.915 35.015 1.00 0.00 13 ASN A CA 6
ATOM 7694 C C . ASN A 1 13 ? 27.749 36.315 35.018 1.00 0.00 13 ASN A C 6
ATOM 7695 O O . ASN A 1 13 ? 28.375 36.167 33.966 1.00 0.00 13 ASN A O 6
ATOM 7706 N N . LYS A 1 14 ? 28.228 35.901 36.199 1.00 0.00 14 LYS A N 6
ATOM 7707 C CA . LYS A 1 14 ? 29.547 35.270 36.376 1.00 0.00 14 LYS A CA 6
ATOM 7708 C C . LYS A 1 14 ? 29.680 33.935 35.635 1.00 0.00 14 LYS A C 6
ATOM 7709 O O . LYS A 1 14 ? 30.737 33.679 35.061 1.00 0.00 14 LYS A O 6
ATOM 7728 N N . VAL A 1 15 ? 28.620 33.121 35.606 1.00 0.00 15 VAL A N 6
ATOM 7729 C CA . VAL A 1 15 ? 28.551 31.851 34.855 1.00 0.00 15 VAL A CA 6
ATOM 7730 C C . VAL A 1 15 ? 27.342 31.833 33.918 1.00 0.00 15 VAL A C 6
ATOM 7731 O O . VAL A 1 15 ? 26.216 32.092 34.349 1.00 0.00 15 VAL A O 6
ATOM 7744 N N . VAL A 1 16 ? 27.565 31.497 32.641 1.00 0.00 16 VAL A N 6
ATOM 7745 C CA . VAL A 1 16 ? 26.525 31.446 31.595 1.00 0.00 16 VAL A CA 6
ATOM 7746 C C . VAL A 1 16 ? 26.638 30.148 30.786 1.00 0.00 16 VAL A C 6
ATOM 7747 O O . VAL A 1 16 ? 27.727 29.807 30.319 1.00 0.00 16 VAL A O 6
ATOM 7760 N N . VAL A 1 17 ? 25.529 29.416 30.612 1.00 0.00 17 VAL A N 6
ATOM 7761 C CA . VAL A 1 17 ? 25.491 28.123 29.899 1.00 0.00 17 VAL A CA 6
ATOM 7762 C C . VAL A 1 17 ? 24.403 28.085 28.818 1.00 0.00 17 VAL A C 6
ATOM 7763 O O . VAL A 1 17 ? 23.329 28.663 28.981 1.00 0.00 17 VAL A O 6
ATOM 7776 N N . PHE A 1 18 ? 24.654 27.352 27.730 1.00 0.00 18 PHE A N 6
ATOM 7777 C CA . PHE A 1 18 ? 23.665 27.037 26.691 1.00 0.00 18 PHE A CA 6
ATOM 7778 C C . PHE A 1 18 ? 23.456 25.516 26.615 1.00 0.00 18 PHE A C 6
ATOM 7779 O O . PHE A 1 18 ? 24.422 24.778 26.421 1.00 0.00 18 PHE A O 6
ATOM 7796 N N . SER A 1 19 ? 22.209 25.063 26.767 1.00 0.00 19 SER A N 6
ATOM 7797 C CA . SER A 1 19 ? 21.811 23.662 27.023 1.00 0.00 19 SER A CA 6
ATOM 7798 C C . SER A 1 19 ? 20.543 23.262 26.253 1.00 0.00 19 SER A C 6
ATOM 7799 O O . SER A 1 19 ? 19.891 24.091 25.623 1.00 0.00 19 SER A O 6
ATOM 7807 N N . TRP A 1 20 ? 20.144 21.997 26.393 1.00 0.00 20 TRP A N 6
ATOM 7808 C CA . TRP A 1 20 ? 18.800 21.467 26.127 1.00 0.00 20 TRP A CA 6
ATOM 7809 C C . TRP A 1 20 ? 18.317 20.790 27.425 1.00 0.00 20 TRP A C 6
ATOM 7810 O O . TRP A 1 20 ? 19.116 20.113 28.073 1.00 0.00 20 TRP A O 6
ATOM 7831 N N . VAL A 1 21 ? 17.054 20.993 27.828 1.00 0.00 21 VAL A N 6
ATOM 7832 C CA . VAL A 1 21 ? 16.512 20.687 29.182 1.00 0.00 21 VAL A CA 6
ATOM 7833 C C . VAL A 1 21 ? 16.747 19.235 29.626 1.00 0.00 21 VAL A C 6
ATOM 7834 O O . VAL A 1 21 ? 16.894 18.948 30.813 1.00 0.00 21 VAL A O 6
ATOM 7847 N N . THR A 1 22 ? 16.763 18.312 28.669 1.00 0.00 22 THR A N 6
ATOM 7848 C CA . THR A 1 22 ? 16.675 16.859 28.891 1.00 0.00 22 THR A CA 6
ATOM 7849 C C . THR A 1 22 ? 17.987 16.101 28.707 1.00 0.00 22 THR A C 6
ATOM 7850 O O . THR A 1 22 ? 18.077 14.892 28.943 1.00 0.00 22 THR A O 6
ATOM 7861 N N . CYS A 1 23 ? 19.028 16.807 28.269 1.00 0.00 23 CYS A N 6
ATOM 7862 C CA . CYS A 1 23 ? 20.226 16.145 27.768 1.00 0.00 23 CYS A CA 6
ATOM 7863 C C . CYS A 1 23 ? 21.236 15.901 28.891 1.00 0.00 23 CYS A C 6
ATOM 7864 O O . CYS A 1 23 ? 21.442 16.776 29.736 1.00 0.00 23 CYS A O 6
ATOM 7872 N N . PRO A 1 24 ? 21.943 14.760 28.897 1.00 0.00 24 PRO A N 6
ATOM 7873 C CA . PRO A 1 24 ? 22.580 14.315 30.127 1.00 0.00 24 PRO A CA 6
ATOM 7874 C C . PRO A 1 24 ? 23.772 15.185 30.524 1.00 0.00 24 PRO A C 6
ATOM 7875 O O . PRO A 1 24 ? 23.961 15.523 31.689 1.00 0.00 24 PRO A O 6
ATOM 7886 N N . TYR A 1 25 ? 24.511 15.631 29.514 1.00 0.00 25 TYR A N 6
ATOM 7887 C CA . TYR A 1 25 ? 25.638 16.558 29.571 1.00 0.00 25 TYR A CA 6
ATOM 7888 C C . TYR A 1 25 ? 25.291 17.933 30.146 1.00 0.00 25 TYR A C 6
ATOM 7889 O O . TYR A 1 25 ? 26.085 18.514 30.886 1.00 0.00 25 TYR A O 6
ATOM 7907 N N . CYS A 1 26 ? 24.102 18.449 29.816 1.00 0.00 26 CYS A N 6
ATOM 7908 C CA . CYS A 1 26 ? 23.582 19.682 30.403 1.00 0.00 26 CYS A CA 6
ATOM 7909 C C . CYS A 1 26 ? 23.491 19.487 31.919 1.00 0.00 26 CYS A C 6
ATOM 7910 O O . CYS A 1 26 ? 24.021 20.301 32.661 1.00 0.00 26 CYS A O 6
ATOM 7918 N N . VAL A 1 27 ? 22.885 18.380 32.367 1.00 0.00 27 VAL A N 6
ATOM 7919 C CA . VAL A 1 27 ? 22.717 18.055 33.791 1.00 0.00 27 VAL A CA 6
ATOM 7920 C C . VAL A 1 27 ? 24.068 17.856 34.483 1.00 0.00 27 VAL A C 6
ATOM 7921 O O . VAL A 1 27 ? 24.261 18.365 35.585 1.00 0.00 27 VAL A O 6
ATOM 7934 N N . ARG A 1 28 ? 25.038 17.196 33.830 1.00 0.00 28 ARG A N 6
ATOM 7935 C CA . ARG A 1 28 ? 26.403 17.042 34.371 1.00 0.00 28 ARG A CA 6
ATOM 7936 C C . ARG A 1 28 ? 27.045 18.392 34.693 1.00 0.00 28 ARG A C 6
ATOM 7937 O O . ARG A 1 28 ? 27.611 18.554 35.775 1.00 0.00 28 ARG A O 6
ATOM 7958 N N . ALA A 1 29 ? 26.934 19.347 33.768 1.00 0.00 29 ALA A N 6
ATOM 7959 C CA . ALA A 1 29 ? 27.440 20.707 33.943 1.00 0.00 29 ALA A CA 6
ATOM 7960 C C . ALA A 1 29 ? 26.619 21.490 34.983 1.00 0.00 29 ALA A C 6
ATOM 7961 O O . ALA A 1 29 ? 27.176 21.932 35.987 1.00 0.00 29 ALA A O 6
ATOM 7968 N N . GLU A 1 30 ? 25.299 21.580 34.787 1.00 0.00 30 GLU A N 6
ATOM 7969 C CA . GLU A 1 30 ? 24.321 22.246 35.665 1.00 0.00 30 GLU A CA 6
ATOM 7970 C C . GLU A 1 30 ? 24.591 21.952 37.138 1.00 0.00 30 GLU A C 6
ATOM 7971 O O . GLU A 1 30 ? 24.685 22.865 37.959 1.00 0.00 30 GLU A O 6
ATOM 7983 N N . LYS A 1 31 ? 24.784 20.669 37.450 1.00 0.00 31 LYS A N 6
ATOM 7984 C CA . LYS A 1 31 ? 24.880 20.149 38.810 1.00 0.00 31 LYS A CA 6
ATOM 7985 C C . LYS A 1 31 ? 26.207 20.423 39.509 1.00 0.00 31 LYS A C 6
ATOM 7986 O O . LYS A 1 31 ? 26.291 20.505 40.728 1.00 0.00 31 LYS A O 6
ATOM 8005 N N . LEU A 1 32 ? 27.267 20.563 38.740 1.00 0.00 32 LEU A N 6
ATOM 8006 C CA . LEU A 1 32 ? 28.567 20.964 39.278 1.00 0.00 32 LEU A CA 6
ATOM 8007 C C . LEU A 1 32 ? 28.623 22.474 39.517 1.00 0.00 32 LEU A C 6
ATOM 8008 O O . LEU A 1 32 ? 29.181 22.935 40.515 1.00 0.00 32 LEU A O 6
ATOM 8024 N N . LEU A 1 33 ? 28.012 23.224 38.600 1.00 0.00 33 LEU A N 6
ATOM 8025 C CA . LEU A 1 33 ? 27.996 24.679 38.561 1.00 0.00 33 LEU A CA 6
ATOM 8026 C C . LEU A 1 33 ? 27.219 25.292 39.707 1.00 0.00 33 LEU A C 6
ATOM 8027 O O . LEU A 1 33 ? 27.805 26.007 40.519 1.00 0.00 33 LEU A O 6
ATOM 8043 N N . HIS A 1 34 ? 25.926 24.955 39.797 1.00 0.00 34 HIS A N 6
ATOM 8044 C CA . HIS A 1 34 ? 25.052 25.389 40.881 1.00 0.00 34 HIS A CA 6
ATOM 8045 C C . HIS A 1 34 ? 25.681 25.055 42.232 1.00 0.00 34 HIS A C 6
ATOM 8046 O O . HIS A 1 34 ? 25.458 25.756 43.221 1.00 0.00 34 HIS A O 6
ATOM 8060 N N . ALA A 1 35 ? 26.495 23.989 42.269 1.00 0.00 35 ALA A N 6
ATOM 8061 C CA . ALA A 1 35 ? 27.013 23.497 43.521 1.00 0.00 35 ALA A CA 6
ATOM 8062 C C . ALA A 1 35 ? 28.291 24.252 43.950 1.00 0.00 35 ALA A C 6
ATOM 8063 O O . ALA A 1 35 ? 28.705 24.162 45.109 1.00 0.00 35 ALA A O 6
ATOM 8070 N N . ARG A 1 36 ? 28.913 25.013 43.035 1.00 0.00 36 ARG A N 6
ATOM 8071 C CA . ARG A 1 36 ? 30.129 25.821 43.245 1.00 0.00 36 ARG A CA 6
ATOM 8072 C C . ARG A 1 36 ? 29.831 27.320 43.338 1.00 0.00 36 ARG A C 6
ATOM 8073 O O . ARG A 1 36 ? 30.387 28.000 44.197 1.00 0.00 36 ARG A O 6
ATOM 8094 N N . THR A 1 37 ? 28.922 27.811 42.496 1.00 0.00 37 THR A N 6
ATOM 8095 C CA . THR A 1 37 ? 28.563 29.230 42.351 1.00 0.00 37 THR A CA 6
ATOM 8096 C C . THR A 1 37 ? 27.062 29.388 42.101 1.00 0.00 37 THR A C 6
ATOM 8097 O O . THR A 1 37 ? 26.505 28.803 41.174 1.00 0.00 37 THR A O 6
ATOM 8108 N N . LYS A 1 38 ? 26.412 30.240 42.899 1.00 0.00 38 LYS A N 6
ATOM 8109 C CA . LYS A 1 38 ? 24.982 30.583 42.800 1.00 0.00 38 LYS A CA 6
ATOM 8110 C C . LYS A 1 38 ? 24.684 31.545 41.656 1.00 0.00 38 LYS A C 6
ATOM 8111 O O . LYS A 1 38 ? 23.578 31.520 41.123 1.00 0.00 38 LYS A O 6
ATOM 8130 N N . ASP A 1 39 ? 25.668 32.326 41.215 1.00 0.00 39 ASP A N 6
ATOM 8131 C CA . ASP A 1 39 ? 25.557 33.230 40.065 1.00 0.00 39 ASP A CA 6
ATOM 8132 C C . ASP A 1 39 ? 25.689 32.522 38.696 1.00 0.00 39 ASP A C 6
ATOM 8133 O O . ASP A 1 39 ? 26.508 32.891 37.850 1.00 0.00 39 ASP A O 6
ATOM 8142 N N . ILE A 1 40 ? 24.856 31.496 38.491 1.00 0.00 40 ILE A N 6
ATOM 8143 C CA . ILE A 1 40 ? 24.690 30.762 37.229 1.00 0.00 40 ILE A CA 6
ATOM 8144 C C . ILE A 1 40 ? 23.401 31.200 36.504 1.00 0.00 40 ILE A C 6
ATOM 8145 O O . ILE A 1 40 ? 22.343 31.392 37.119 1.00 0.00 40 ILE A O 6
ATOM 8161 N N . THR A 1 41 ? 23.494 31.343 35.183 1.00 0.00 41 THR A N 6
ATOM 8162 C CA . THR A 1 41 ? 22.381 31.498 34.233 1.00 0.00 41 THR A CA 6
ATOM 8163 C C . THR A 1 41 ? 22.518 30.460 33.121 1.00 0.00 41 THR A C 6
ATOM 8164 O O . THR A 1 41 ? 23.592 30.324 32.542 1.00 0.00 41 THR A O 6
ATOM 8175 N N . VAL A 1 42 ? 21.442 29.751 32.778 1.00 0.00 42 VAL A N 6
ATOM 8176 C CA . VAL A 1 42 ? 21.396 28.850 31.617 1.00 0.00 42 VAL A CA 6
ATOM 8177 C C . VAL A 1 42 ? 20.207 29.121 30.697 1.00 0.00 42 VAL A C 6
ATOM 8178 O O . VAL A 1 42 ? 19.086 29.400 31.134 1.00 0.00 42 VAL A O 6
ATOM 8191 N N . HIS A 1 43 ? 20.479 29.037 29.395 1.00 0.00 43 HIS A N 6
ATOM 8192 C CA . HIS A 1 43 ? 19.526 29.179 28.302 1.00 0.00 43 HIS A CA 6
ATOM 8193 C C . HIS A 1 43 ? 19.299 27.811 27.642 1.00 0.00 43 HIS A C 6
ATOM 8194 O O . HIS A 1 43 ? 20.231 27.207 27.107 1.00 0.00 43 HIS A O 6
ATOM 8208 N N . TYR A 1 44 ? 18.059 27.320 27.651 1.00 0.00 44 TYR A N 6
ATOM 8209 C CA . TYR A 1 44 ? 17.697 26.037 27.053 1.00 0.00 44 TYR A CA 6
ATOM 8210 C C . TYR A 1 44 ? 17.260 26.240 25.590 1.00 0.00 44 TYR A C 6
ATOM 8211 O O . TYR A 1 44 ? 16.100 26.534 25.305 1.00 0.00 44 TYR A O 6
ATOM 8229 N N . VAL A 1 45 ? 18.188 26.132 24.636 1.00 0.00 45 VAL A N 6
ATOM 8230 C CA . VAL A 1 45 ? 18.022 26.651 23.258 1.00 0.00 45 VAL A CA 6
ATOM 8231 C C . VAL A 1 45 ? 17.134 25.809 22.326 1.00 0.00 45 VAL A C 6
ATOM 8232 O O . VAL A 1 45 ? 17.132 26.027 21.118 1.00 0.00 45 VAL A O 6
ATOM 8245 N N . ASP A 1 46 ? 16.347 24.869 22.849 1.00 0.00 46 ASP A N 6
ATOM 8246 C CA . ASP A 1 46 ? 15.189 24.312 22.129 1.00 0.00 46 ASP A CA 6
ATOM 8247 C C . ASP A 1 46 ? 13.854 24.929 22.602 1.00 0.00 46 ASP A C 6
ATOM 8248 O O . ASP A 1 46 ? 12.885 24.948 21.845 1.00 0.00 46 ASP A O 6
ATOM 8257 N N . LYS A 1 47 ? 13.813 25.516 23.808 1.00 0.00 47 LYS A N 6
ATOM 8258 C CA . LYS A 1 47 ? 12.639 26.226 24.342 1.00 0.00 47 LYS A CA 6
ATOM 8259 C C . LYS A 1 47 ? 12.415 27.557 23.617 1.00 0.00 47 LYS A C 6
ATOM 8260 O O . LYS A 1 47 ? 11.268 27.947 23.388 1.00 0.00 47 LYS A O 6
ATOM 8279 N N . MET A 1 48 ? 13.498 28.253 23.253 1.00 0.00 48 MET A N 6
ATOM 8280 C CA . MET A 1 48 ? 13.465 29.649 22.798 1.00 0.00 48 MET A CA 6
ATOM 8281 C C . MET A 1 48 ? 13.436 29.778 21.267 1.00 0.00 48 MET A C 6
ATOM 8282 O O . MET A 1 48 ? 14.109 29.036 20.545 1.00 0.00 48 MET A O 6
ATOM 8296 N N . SER A 1 49 ? 12.680 30.753 20.766 1.00 0.00 49 SER A N 6
ATOM 8297 C CA . SER A 1 49 ? 12.384 30.959 19.337 1.00 0.00 49 SER A CA 6
ATOM 8298 C C . SER A 1 49 ? 13.573 31.418 18.470 1.00 0.00 49 SER A C 6
ATOM 8299 O O . SER A 1 49 ? 13.457 31.471 17.248 1.00 0.00 49 SER A O 6
ATOM 8307 N N . GLU A 1 50 ? 14.718 31.750 19.073 1.00 0.00 50 GLU A N 6
ATOM 8308 C CA . GLU A 1 50 ? 15.979 32.119 18.398 1.00 0.00 50 GLU A CA 6
ATOM 8309 C C . GLU A 1 50 ? 17.106 31.092 18.621 1.00 0.00 50 GLU A C 6
ATOM 8310 O O . GLU A 1 50 ? 18.255 31.326 18.242 1.00 0.00 50 GLU A O 6
ATOM 8322 N N . GLY A 1 51 ? 16.798 29.932 19.215 1.00 0.00 51 GLY A N 6
ATOM 8323 C CA . GLY A 1 51 ? 17.773 28.922 19.620 1.00 0.00 51 GLY A CA 6
ATOM 8324 C C . GLY A 1 51 ? 18.723 28.423 18.528 1.00 0.00 51 GLY A C 6
ATOM 8325 O O . GLY A 1 51 ? 19.890 28.165 18.820 1.00 0.00 51 GLY A O 6
ATOM 8329 N N . GLU A 1 52 ? 18.287 28.358 17.263 1.00 0.00 52 GLU A N 6
ATOM 8330 C CA . GLU A 1 52 ? 19.185 27.960 16.165 1.00 0.00 52 GLU A CA 6
ATOM 8331 C C . GLU A 1 52 ? 20.204 29.053 15.811 1.00 0.00 52 GLU A C 6
ATOM 8332 O O . GLU A 1 52 ? 21.329 28.738 15.423 1.00 0.00 52 GLU A O 6
ATOM 8344 N N . GLN A 1 53 ? 19.864 30.330 16.009 1.00 0.00 53 GLN A N 6
ATOM 8345 C CA . GLN A 1 53 ? 20.795 31.444 15.814 1.00 0.00 53 GLN A CA 6
ATOM 8346 C C . GLN A 1 53 ? 21.743 31.612 17.009 1.00 0.00 53 GLN A C 6
ATOM 8347 O O . GLN A 1 53 ? 22.908 31.965 16.816 1.00 0.00 53 GLN A O 6
ATOM 8361 N N . LEU A 1 54 ? 21.301 31.282 18.231 1.00 0.00 54 LEU A N 6
ATOM 8362 C CA . LEU A 1 54 ? 22.194 31.217 19.394 1.00 0.00 54 LEU A CA 6
ATOM 8363 C C . LEU A 1 54 ? 23.186 30.042 19.249 1.00 0.00 54 LEU A C 6
ATOM 8364 O O . LEU A 1 54 ? 24.380 30.242 19.455 1.00 0.00 54 LEU A O 6
ATOM 8380 N N . ARG A 1 55 ? 22.744 28.859 18.781 1.00 0.00 55 ARG A N 6
ATOM 8381 C CA . ARG A 1 55 ? 23.643 27.764 18.339 1.00 0.00 55 ARG A CA 6
ATOM 8382 C C . ARG A 1 55 ? 24.648 28.250 17.283 1.00 0.00 55 ARG A C 6
ATOM 8383 O O . ARG A 1 55 ? 25.847 28.002 17.412 1.00 0.00 55 ARG A O 6
ATOM 8404 N N . GLY A 1 56 ? 24.175 29.001 16.287 1.00 0.00 56 GLY A N 6
ATOM 8405 C CA . GLY A 1 56 ? 25.004 29.575 15.225 1.00 0.00 56 GLY A CA 6
ATOM 8406 C C . GLY A 1 56 ? 26.111 30.511 15.720 1.00 0.00 56 GLY A C 6
ATOM 8407 O O . GLY A 1 56 ? 27.227 30.467 15.205 1.00 0.00 56 GLY A O 6
ATOM 8411 N N . GLU A 1 57 ? 25.858 31.332 16.742 1.00 0.00 57 GLU A N 6
ATOM 8412 C CA . GLU A 1 57 ? 26.882 32.211 17.337 1.00 0.00 57 GLU A CA 6
ATOM 8413 C C . GLU A 1 57 ? 27.986 31.451 18.094 1.00 0.00 57 GLU A C 6
ATOM 8414 O O . GLU A 1 57 ? 29.102 31.962 18.219 1.00 0.00 57 GLU A O 6
ATOM 8426 N N . ILE A 1 58 ? 27.698 30.241 18.587 1.00 0.00 58 ILE A N 6
ATOM 8427 C CA . ILE A 1 58 ? 28.697 29.359 19.209 1.00 0.00 58 ILE A CA 6
ATOM 8428 C C . ILE A 1 58 ? 29.547 28.704 18.112 1.00 0.00 58 ILE A C 6
ATOM 8429 O O . ILE A 1 58 ? 30.777 28.697 18.195 1.00 0.00 58 ILE A O 6
ATOM 8445 N N . TYR A 1 59 ? 28.915 28.202 17.045 1.00 0.00 59 TYR A N 6
ATOM 8446 C CA . TYR A 1 59 ? 29.645 27.531 15.968 1.00 0.00 59 TYR A CA 6
ATOM 8447 C C . TYR A 1 59 ? 30.546 28.491 15.176 1.00 0.00 59 TYR A C 6
ATOM 8448 O O . TYR A 1 59 ? 31.674 28.131 14.836 1.00 0.00 59 TYR A O 6
ATOM 8466 N N . GLN A 1 60 ? 30.114 29.734 14.948 1.00 0.00 60 GLN A N 6
ATOM 8467 C CA . GLN A 1 60 ? 30.935 30.744 14.273 1.00 0.00 60 GLN A CA 6
ATOM 8468 C C . GLN A 1 60 ? 32.273 30.985 15.000 1.00 0.00 60 GLN A C 6
ATOM 8469 O O . GLN A 1 60 ? 33.332 30.869 14.384 1.00 0.00 60 GLN A O 6
ATOM 8483 N N . ALA A 1 61 ? 32.246 31.248 16.311 1.00 0.00 61 ALA A N 6
ATOM 8484 C CA . ALA A 1 61 ? 33.448 31.587 17.079 1.00 0.00 61 ALA A CA 6
ATOM 8485 C C . ALA A 1 61 ? 34.297 30.370 17.508 1.00 0.00 61 ALA A C 6
ATOM 8486 O O . ALA A 1 61 ? 35.529 30.473 17.576 1.00 0.00 61 ALA A O 6
ATOM 8493 N N . TYR A 1 62 ? 33.665 29.222 17.787 1.00 0.00 62 TYR A N 6
ATOM 8494 C CA . TYR A 1 62 ? 34.307 28.086 18.468 1.00 0.00 62 TYR A CA 6
ATOM 8495 C C . TYR A 1 62 ? 34.254 26.764 17.687 1.00 0.00 62 TYR A C 6
ATOM 8496 O O . TYR A 1 62 ? 34.889 25.792 18.107 1.00 0.00 62 TYR A O 6
ATOM 8514 N N . LYS A 1 63 ? 33.515 26.719 16.563 1.00 0.00 63 LYS A N 6
ATOM 8515 C CA . LYS A 1 63 ? 33.326 25.554 15.673 1.00 0.00 63 LYS A CA 6
ATOM 8516 C C . LYS A 1 63 ? 32.919 24.283 16.436 1.00 0.00 63 LYS A C 6
ATOM 8517 O O . LYS A 1 63 ? 33.519 23.218 16.270 1.00 0.00 63 LYS A O 6
ATOM 8536 N N . HIS A 1 64 ? 31.937 24.435 17.326 1.00 0.00 64 HIS A N 6
ATOM 8537 C CA . HIS A 1 64 ? 31.389 23.412 18.220 1.00 0.00 64 HIS A CA 6
ATOM 8538 C C . HIS A 1 64 ? 29.856 23.546 18.256 1.00 0.00 64 HIS A C 6
ATOM 8539 O O . HIS A 1 64 ? 29.350 24.665 18.329 1.00 0.00 64 HIS A O 6
ATOM 8553 N N . GLU A 1 65 ? 29.115 22.436 18.185 1.00 0.00 65 GLU A N 6
ATOM 8554 C CA . GLU A 1 65 ? 27.636 22.421 18.151 1.00 0.00 65 GLU A CA 6
ATOM 8555 C C . GLU A 1 65 ? 26.988 21.582 19.268 1.00 0.00 65 GLU A C 6
ATOM 8556 O O . GLU A 1 65 ? 25.828 21.816 19.608 1.00 0.00 65 GLU A O 6
ATOM 8568 N N . THR A 1 66 ? 27.716 20.617 19.841 1.00 0.00 66 THR A N 6
ATOM 8569 C CA . THR A 1 66 ? 27.204 19.726 20.895 1.00 0.00 66 THR A CA 6
ATOM 8570 C C . THR A 1 66 ? 26.941 20.464 22.209 1.00 0.00 66 THR A C 6
ATOM 8571 O O . THR A 1 66 ? 27.783 21.241 22.661 1.00 0.00 66 THR A O 6
ATOM 8582 N N . VAL A 1 67 ? 25.797 20.209 22.855 1.00 0.00 67 VAL A N 6
ATOM 8583 C CA . VAL A 1 67 ? 25.431 20.882 24.119 1.00 0.00 67 VAL A CA 6
ATOM 8584 C C . VAL A 1 67 ? 25.955 20.131 25.362 1.00 0.00 67 VAL A C 6
ATOM 8585 O O . VAL A 1 67 ? 26.053 18.900 25.337 1.00 0.00 67 VAL A O 6
ATOM 8598 N N . PRO A 1 68 ? 26.281 20.824 26.472 1.00 0.00 68 PRO A N 6
ATOM 8599 C CA . PRO A 1 68 ? 26.245 22.272 26.650 1.00 0.00 68 PRO A CA 6
ATOM 8600 C C . PRO A 1 68 ? 27.500 23.000 26.143 1.00 0.00 68 PRO A C 6
ATOM 8601 O O . PRO A 1 68 ? 28.582 22.417 26.042 1.00 0.00 68 PRO A O 6
ATOM 8612 N N . ALA A 1 69 ? 27.354 24.305 25.916 1.00 0.00 69 ALA A N 6
ATOM 8613 C CA . ALA A 1 69 ? 28.460 25.264 25.846 1.00 0.00 69 ALA A CA 6
ATOM 8614 C C . ALA A 1 69 ? 28.505 26.091 27.143 1.00 0.00 69 ALA A C 6
ATOM 8615 O O . ALA A 1 69 ? 27.454 26.420 27.699 1.00 0.00 69 ALA A O 6
ATOM 8622 N N . ILE A 1 70 ? 29.707 26.406 27.637 1.00 0.00 70 ILE A N 6
ATOM 8623 C CA . ILE A 1 70 ? 29.929 26.935 28.993 1.00 0.00 70 ILE A CA 6
ATOM 8624 C C . ILE A 1 70 ? 30.842 28.166 28.941 1.00 0.00 70 ILE A C 6
ATOM 8625 O O . ILE A 1 70 ? 31.825 28.191 28.199 1.00 0.00 70 ILE A O 6
ATOM 8641 N N . PHE A 1 71 ? 30.533 29.182 29.751 1.00 0.00 71 PHE A N 6
ATOM 8642 C CA . PHE A 1 71 ? 31.307 30.419 29.848 1.00 0.00 71 PHE A CA 6
ATOM 8643 C C . PHE A 1 71 ? 31.417 30.916 31.298 1.00 0.00 71 PHE A C 6
ATOM 8644 O O . PHE A 1 71 ? 30.471 30.784 32.080 1.00 0.00 71 PHE A O 6
ATOM 8661 N N . ILE A 1 72 ? 32.558 31.523 31.646 1.00 0.00 72 ILE A N 6
ATOM 8662 C CA . ILE A 1 72 ? 32.839 32.108 32.974 1.00 0.00 72 ILE A CA 6
ATOM 8663 C C . ILE A 1 72 ? 33.524 33.470 32.794 1.00 0.00 72 ILE A C 6
ATOM 8664 O O . ILE A 1 72 ? 34.565 33.534 32.142 1.00 0.00 72 ILE A O 6
ATOM 8680 N N . ASN A 1 73 ? 32.985 34.555 33.363 1.00 0.00 73 ASN A N 6
ATOM 8681 C CA . ASN A 1 73 ? 33.520 35.927 33.231 1.00 0.00 73 ASN A CA 6
ATOM 8682 C C . ASN A 1 73 ? 33.863 36.334 31.768 1.00 0.00 73 ASN A C 6
ATOM 8683 O O . ASN A 1 73 ? 34.887 36.970 31.520 1.00 0.00 73 ASN A O 6
ATOM 8694 N N . GLY A 1 74 ? 33.066 35.929 30.768 1.00 0.00 74 GLY A N 6
ATOM 8695 C CA . GLY A 1 74 ? 33.367 36.201 29.349 1.00 0.00 74 GLY A CA 6
ATOM 8696 C C . GLY A 1 74 ? 34.516 35.378 28.736 1.00 0.00 74 GLY A C 6
ATOM 8697 O O . GLY A 1 74 ? 34.953 35.687 27.628 1.00 0.00 74 GLY A O 6
ATOM 8701 N N . ASN A 1 75 ? 34.991 34.332 29.421 1.00 0.00 75 ASN A N 6
ATOM 8702 C CA . ASN A 1 75 ? 35.926 33.320 28.913 1.00 0.00 75 ASN A CA 6
ATOM 8703 C C . ASN A 1 75 ? 35.150 32.068 28.450 1.00 0.00 75 ASN A C 6
ATOM 8704 O O . ASN A 1 75 ? 34.181 31.680 29.109 1.00 0.00 75 ASN A O 6
ATOM 8715 N N . PHE A 1 76 ? 35.589 31.402 27.376 1.00 0.00 76 PHE A N 6
ATOM 8716 C CA . PHE A 1 76 ? 34.978 30.159 26.872 1.00 0.00 76 PHE A CA 6
ATOM 8717 C C . PHE A 1 76 ? 35.582 28.891 27.507 1.00 0.00 76 PHE A C 6
ATOM 8718 O O . PHE A 1 76 ? 36.799 28.790 27.714 1.00 0.00 76 PHE A O 6
ATOM 8735 N N . ILE A 1 77 ? 34.709 27.913 27.775 1.00 0.00 77 ILE A N 6
ATOM 8736 C CA . ILE A 1 77 ? 34.984 26.605 28.379 1.00 0.00 77 ILE A CA 6
ATOM 8737 C C . ILE A 1 77 ? 34.417 25.514 27.451 1.00 0.00 77 ILE A C 6
ATOM 8738 O O . ILE A 1 77 ? 33.218 25.491 27.171 1.00 0.00 77 ILE A O 6
ATOM 8754 N N . GLY A 1 78 ? 35.264 24.582 27.005 1.00 0.00 78 GLY A N 6
ATOM 8755 C CA . GLY A 1 78 ? 34.984 23.637 25.907 1.00 0.00 78 GLY A CA 6
ATOM 8756 C C . GLY A 1 78 ? 33.855 22.607 26.080 1.00 0.00 78 GLY A C 6
ATOM 8757 O O . GLY A 1 78 ? 33.596 21.824 25.161 1.00 0.00 78 GLY A O 6
ATOM 8761 N N . GLY A 1 79 ? 33.214 22.581 27.245 1.00 0.00 79 GLY A N 6
ATOM 8762 C CA . GLY A 1 79 ? 32.073 21.731 27.605 1.00 0.00 79 GLY A CA 6
ATOM 8763 C C . GLY A 1 79 ? 32.188 21.141 29.011 1.00 0.00 79 GLY A C 6
ATOM 8764 O O . GLY A 1 79 ? 33.018 21.579 29.813 1.00 0.00 79 GLY A O 6
ATOM 8768 N N . CYS A 1 80 ? 31.351 20.151 29.338 1.00 0.00 80 CYS A N 6
ATOM 8769 C CA . CYS A 1 80 ? 31.303 19.582 30.687 1.00 0.00 80 CYS A CA 6
ATOM 8770 C C . CYS A 1 80 ? 32.589 18.829 31.068 1.00 0.00 80 CYS A C 6
ATOM 8771 O O . CYS A 1 80 ? 32.995 18.862 32.228 1.00 0.00 80 CYS A O 6
ATOM 8779 N N . SER A 1 81 ? 33.261 18.177 30.117 1.00 0.00 81 SER A N 6
ATOM 8780 C CA . SER A 1 81 ? 34.507 17.460 30.411 1.00 0.00 81 SER A CA 6
ATOM 8781 C C . SER A 1 81 ? 35.694 18.413 30.564 1.00 0.00 81 SER A C 6
ATOM 8782 O O . SER A 1 81 ? 36.577 18.137 31.373 1.00 0.00 81 SER A O 6
ATOM 8790 N N . ASP A 1 82 ? 35.686 19.574 29.899 1.00 0.00 82 ASP A N 6
ATOM 8791 C CA . ASP A 1 82 ? 36.640 20.658 30.180 1.00 0.00 82 ASP A CA 6
ATOM 8792 C C . ASP A 1 82 ? 36.372 21.354 31.528 1.00 0.00 82 ASP A C 6
ATOM 8793 O O . ASP A 1 82 ? 37.325 21.681 32.237 1.00 0.00 82 ASP A O 6
ATOM 8802 N N . LEU A 1 83 ? 35.107 21.513 31.936 1.00 0.00 83 LEU A N 6
ATOM 8803 C CA . LEU A 1 83 ? 34.734 21.980 33.277 1.00 0.00 83 LEU A CA 6
ATOM 8804 C C . LEU A 1 83 ? 35.232 21.005 34.363 1.00 0.00 83 LEU A C 6
ATOM 8805 O O . LEU A 1 83 ? 35.896 21.416 35.313 1.00 0.00 83 LEU A O 6
ATOM 8821 N N . GLU A 1 84 ? 34.979 19.706 34.190 1.00 0.00 84 GLU A N 6
ATOM 8822 C CA . GLU A 1 84 ? 35.463 18.644 35.085 1.00 0.00 84 GLU A CA 6
ATOM 8823 C C . GLU A 1 84 ? 36.985 18.422 35.000 1.00 0.00 84 GLU A C 6
ATOM 8824 O O . GLU A 1 84 ? 37.556 17.775 35.879 1.00 0.00 84 GLU A O 6
ATOM 8836 N N . ALA A 1 85 ? 37.670 18.963 33.987 1.00 0.00 85 ALA A N 6
ATOM 8837 C CA . ALA A 1 85 ? 39.129 19.024 33.948 1.00 0.00 85 ALA A CA 6
ATOM 8838 C C . ALA A 1 85 ? 39.660 20.226 34.746 1.00 0.00 85 ALA A C 6
ATOM 8839 O O . ALA A 1 85 ? 40.581 20.066 35.540 1.00 0.00 85 ALA A O 6
ATOM 8846 N N . LEU A 1 86 ? 39.057 21.415 34.622 1.00 0.00 86 LEU A N 6
ATOM 8847 C CA . LEU A 1 86 ? 39.458 22.610 35.388 1.00 0.00 86 LEU A CA 6
ATOM 8848 C C . LEU A 1 86 ? 39.193 22.473 36.900 1.00 0.00 86 LEU A C 6
ATOM 8849 O O . LEU A 1 86 ? 39.929 23.043 37.711 1.00 0.00 86 LEU A O 6
ATOM 8865 N N . ASP A 1 87 ? 38.185 21.680 37.274 1.00 0.00 87 ASP A N 6
ATOM 8866 C CA . ASP A 1 87 ? 37.919 21.220 38.645 1.00 0.00 87 ASP A CA 6
ATOM 8867 C C . ASP A 1 87 ? 39.081 20.383 39.215 1.00 0.00 87 ASP A C 6
ATOM 8868 O O . ASP A 1 87 ? 39.458 20.544 40.374 1.00 0.00 87 ASP A O 6
ATOM 8877 N N . LYS A 1 88 ? 39.689 19.526 38.387 1.00 0.00 88 LYS A N 6
ATOM 8878 C CA . LYS A 1 88 ? 40.804 18.626 38.753 1.00 0.00 88 LYS A CA 6
ATOM 8879 C C . LYS A 1 88 ? 42.163 19.321 38.672 1.00 0.00 88 LYS A C 6
ATOM 8880 O O . LYS A 1 88 ? 43.032 19.094 39.514 1.00 0.00 88 LYS A O 6
ATOM 8899 N N . GLU A 1 89 ? 42.339 20.239 37.724 1.00 0.00 89 GLU A N 6
ATOM 8900 C CA . GLU A 1 89 ? 43.533 21.083 37.588 1.00 0.00 89 GLU A CA 6
ATOM 8901 C C . GLU A 1 89 ? 43.608 22.220 38.629 1.00 0.00 89 GLU A C 6
ATOM 8902 O O . GLU A 1 89 ? 44.604 22.948 38.651 1.00 0.00 89 GLU A O 6
ATOM 8914 N N . GLY A 1 90 ? 42.615 22.351 39.519 1.00 0.00 90 GLY A N 6
ATOM 8915 C CA . GLY A 1 90 ? 42.649 23.258 40.676 1.00 0.00 90 GLY A CA 6
ATOM 8916 C C . GLY A 1 90 ? 42.432 24.736 40.332 1.00 0.00 90 GLY A C 6
ATOM 8917 O O . GLY A 1 90 ? 42.871 25.613 41.082 1.00 0.00 90 GLY A O 6
ATOM 8921 N N . LYS A 1 91 ? 41.801 25.012 39.181 1.00 0.00 91 LYS A N 6
ATOM 8922 C CA . LYS A 1 91 ? 41.654 26.328 38.563 1.00 0.00 91 LYS A CA 6
ATOM 8923 C C . LYS A 1 91 ? 40.209 26.816 38.521 1.00 0.00 91 LYS A C 6
ATOM 8924 O O . LYS A 1 91 ? 39.997 28.020 38.391 1.00 0.00 91 LYS A O 6
ATOM 8943 N N . LEU A 1 92 ? 39.225 25.920 38.635 1.00 0.00 92 LEU A N 6
ATOM 8944 C CA . LEU A 1 92 ? 37.805 26.281 38.644 1.00 0.00 92 LEU A CA 6
ATOM 8945 C C . LEU A 1 92 ? 37.469 27.205 39.820 1.00 0.00 92 LEU A C 6
ATOM 8946 O O . LEU A 1 92 ? 36.761 28.194 39.648 1.00 0.00 92 LEU A O 6
ATOM 8962 N N . ASP A 1 93 ? 38.043 26.939 40.994 1.00 0.00 93 ASP A N 6
ATOM 8963 C CA . ASP A 1 93 ? 37.845 27.786 42.171 1.00 0.00 93 ASP A CA 6
ATOM 8964 C C . ASP A 1 93 ? 38.437 29.197 41.980 1.00 0.00 93 ASP A C 6
ATOM 8965 O O . ASP A 1 93 ? 37.775 30.183 42.308 1.00 0.00 93 ASP A O 6
ATOM 8974 N N . GLY A 1 94 ? 39.636 29.319 41.397 1.00 0.00 94 GLY A N 6
ATOM 8975 C CA . GLY A 1 94 ? 40.273 30.603 41.073 1.00 0.00 94 GLY A CA 6
ATOM 8976 C C . GLY A 1 94 ? 39.609 31.371 39.919 1.00 0.00 94 GLY A C 6
ATOM 8977 O O . GLY A 1 94 ? 39.634 32.606 39.907 1.00 0.00 94 GLY A O 6
ATOM 8981 N N . LEU A 1 95 ? 38.945 30.672 38.992 1.00 0.00 95 LEU A N 6
ATOM 8982 C CA . LEU A 1 95 ? 38.132 31.280 37.932 1.00 0.00 95 LEU A CA 6
ATOM 8983 C C . LEU A 1 95 ? 36.836 31.900 38.478 1.00 0.00 95 LEU A C 6
ATOM 8984 O O . LEU A 1 95 ? 36.378 32.903 37.931 1.00 0.00 95 LEU A O 6
ATOM 9000 N N . LEU A 1 96 ? 36.263 31.329 39.542 1.00 0.00 96 LEU A N 6
ATOM 9001 C CA . LEU A 1 96 ? 34.969 31.736 40.109 1.00 0.00 96 LEU A CA 6
ATOM 9002 C C . LEU A 1 96 ? 35.072 32.679 41.323 1.00 0.00 96 LEU A C 6
ATOM 9003 O O . LEU A 1 96 ? 34.144 33.449 41.571 1.00 0.00 96 LEU A O 6
ATOM 9019 N N . SER A 1 97 ? 36.167 32.625 42.091 1.00 0.00 97 SER A N 6
ATOM 9020 C CA . SER A 1 97 ? 36.303 33.333 43.383 1.00 0.00 97 SER A CA 6
ATOM 9021 C C . SER A 1 97 ? 36.565 34.829 43.254 1.00 0.00 97 SER A C 6
ATOM 9022 O O . SER A 1 97 ? 37.426 35.263 42.453 1.00 0.00 97 SER A O 6
ATOM 9031 N N . GLY A 1 1 ? 25.222 46.289 21.870 1.00 0.00 1 GLY A N 7
ATOM 9032 C CA . GLY A 1 1 ? 25.531 46.332 20.429 1.00 0.00 1 GLY A CA 7
ATOM 9033 C C . GLY A 1 1 ? 24.326 46.053 19.546 1.00 0.00 1 GLY A C 7
ATOM 9034 O O . GLY A 1 1 ? 23.439 45.291 19.924 1.00 0.00 1 GLY A O 7
ATOM 9040 N N . ALA A 1 2 ? 24.311 46.644 18.351 1.00 0.00 2 ALA A N 7
ATOM 9041 C CA . ALA A 1 2 ? 23.245 46.540 17.349 1.00 0.00 2 ALA A CA 7
ATOM 9042 C C . ALA A 1 2 ? 23.115 45.132 16.727 1.00 0.00 2 ALA A C 7
ATOM 9043 O O . ALA A 1 2 ? 24.107 44.411 16.600 1.00 0.00 2 ALA A O 7
ATOM 9050 N N . MET A 1 3 ? 21.901 44.771 16.286 1.00 0.00 3 MET A N 7
ATOM 9051 C CA . MET A 1 3 ? 21.544 43.450 15.736 1.00 0.00 3 MET A CA 7
ATOM 9052 C C . MET A 1 3 ? 21.956 42.284 16.673 1.00 0.00 3 MET A C 7
ATOM 9053 O O . MET A 1 3 ? 22.737 41.411 16.275 1.00 0.00 3 MET A O 7
ATOM 9067 N N . PRO A 1 4 ? 21.466 42.274 17.932 1.00 0.00 4 PRO A N 7
ATOM 9068 C CA . PRO A 1 4 ? 21.974 41.430 19.018 1.00 0.00 4 PRO A CA 7
ATOM 9069 C C . PRO A 1 4 ? 21.628 39.935 18.910 1.00 0.00 4 PRO A C 7
ATOM 9070 O O . PRO A 1 4 ? 20.763 39.512 18.132 1.00 0.00 4 PRO A O 7
ATOM 9081 N N . SER A 1 5 ? 22.291 39.139 19.754 1.00 0.00 5 SER A N 7
ATOM 9082 C CA . SER A 1 5 ? 22.077 37.699 19.951 1.00 0.00 5 SER A CA 7
ATOM 9083 C C . SER A 1 5 ? 22.316 37.289 21.418 1.00 0.00 5 SER A C 7
ATOM 9084 O O . SER A 1 5 ? 22.201 38.114 22.332 1.00 0.00 5 SER A O 7
ATOM 9092 N N . ILE A 1 6 ? 22.669 36.021 21.667 1.00 0.00 6 ILE A N 7
ATOM 9093 C CA . ILE A 1 6 ? 23.135 35.522 22.977 1.00 0.00 6 ILE A CA 7
ATOM 9094 C C . ILE A 1 6 ? 24.353 36.283 23.517 1.00 0.00 6 ILE A C 7
ATOM 9095 O O . ILE A 1 6 ? 24.612 36.244 24.720 1.00 0.00 6 ILE A O 7
ATOM 9111 N N . ALA A 1 7 ? 25.093 36.984 22.652 1.00 0.00 7 ALA A N 7
ATOM 9112 C CA . ALA A 1 7 ? 26.332 37.662 23.012 1.00 0.00 7 ALA A CA 7
ATOM 9113 C C . ALA A 1 7 ? 26.138 38.711 24.129 1.00 0.00 7 ALA A C 7
ATOM 9114 O O . ALA A 1 7 ? 27.031 38.906 24.960 1.00 0.00 7 ALA A O 7
ATOM 9121 N N . SER A 1 8 ? 24.953 39.329 24.219 1.00 0.00 8 SER A N 7
ATOM 9122 C CA . SER A 1 8 ? 24.611 40.249 25.321 1.00 0.00 8 SER A CA 7
ATOM 9123 C C . SER A 1 8 ? 24.469 39.561 26.683 1.00 0.00 8 SER A C 7
ATOM 9124 O O . SER A 1 8 ? 24.634 40.211 27.717 1.00 0.00 8 SER A O 7
ATOM 9132 N N . MET A 1 9 ? 24.164 38.259 26.718 1.00 0.00 9 MET A N 7
ATOM 9133 C CA . MET A 1 9 ? 23.968 37.511 27.966 1.00 0.00 9 MET A CA 7
ATOM 9134 C C . MET A 1 9 ? 25.297 37.272 28.690 1.00 0.00 9 MET A C 7
ATOM 9135 O O . MET A 1 9 ? 25.340 37.312 29.919 1.00 0.00 9 MET A O 7
ATOM 9149 N N . ILE A 1 10 ? 26.395 37.084 27.943 1.00 0.00 10 ILE A N 7
ATOM 9150 C CA . ILE A 1 10 ? 27.718 36.752 28.503 1.00 0.00 10 ILE A CA 7
ATOM 9151 C C . ILE A 1 10 ? 28.221 37.847 29.460 1.00 0.00 10 ILE A C 7
ATOM 9152 O O . ILE A 1 10 ? 28.902 37.549 30.440 1.00 0.00 10 ILE A O 7
ATOM 9168 N N . LYS A 1 11 ? 27.842 39.109 29.219 1.00 0.00 11 LYS A N 7
ATOM 9169 C CA . LYS A 1 11 ? 28.209 40.272 30.035 1.00 0.00 11 LYS A CA 7
ATOM 9170 C C . LYS A 1 11 ? 27.361 40.441 31.307 1.00 0.00 11 LYS A C 7
ATOM 9171 O O . LYS A 1 11 ? 27.690 41.278 32.153 1.00 0.00 11 LYS A O 7
ATOM 9190 N N . GLY A 1 12 ? 26.288 39.661 31.467 1.00 0.00 12 GLY A N 7
ATOM 9191 C CA . GLY A 1 12 ? 25.331 39.816 32.564 1.00 0.00 12 GLY A CA 7
ATOM 9192 C C . GLY A 1 12 ? 25.771 39.211 33.904 1.00 0.00 12 GLY A C 7
ATOM 9193 O O . GLY A 1 12 ? 25.457 39.768 34.953 1.00 0.00 12 GLY A O 7
ATOM 9197 N N . ASN A 1 13 ? 26.481 38.077 33.893 1.00 0.00 13 ASN A N 7
ATOM 9198 C CA . ASN A 1 13 ? 26.822 37.303 35.098 1.00 0.00 13 ASN A CA 7
ATOM 9199 C C . ASN A 1 13 ? 28.212 36.647 34.994 1.00 0.00 13 ASN A C 7
ATOM 9200 O O . ASN A 1 13 ? 28.791 36.546 33.905 1.00 0.00 13 ASN A O 7
ATOM 9211 N N . LYS A 1 14 ? 28.762 36.201 36.131 1.00 0.00 14 LYS A N 7
ATOM 9212 C CA . LYS A 1 14 ? 30.091 35.573 36.219 1.00 0.00 14 LYS A CA 7
ATOM 9213 C C . LYS A 1 14 ? 30.183 34.254 35.453 1.00 0.00 14 LYS A C 7
ATOM 9214 O O . LYS A 1 14 ? 31.166 34.062 34.742 1.00 0.00 14 LYS A O 7
ATOM 9233 N N . VAL A 1 15 ? 29.160 33.400 35.542 1.00 0.00 15 VAL A N 7
ATOM 9234 C CA . VAL A 1 15 ? 29.030 32.172 34.733 1.00 0.00 15 VAL A CA 7
ATOM 9235 C C . VAL A 1 15 ? 27.757 32.215 33.889 1.00 0.00 15 VAL A C 7
ATOM 9236 O O . VAL A 1 15 ? 26.673 32.483 34.411 1.00 0.00 15 VAL A O 7
ATOM 9249 N N . VAL A 1 16 ? 27.887 31.928 32.591 1.00 0.00 16 VAL A N 7
ATOM 9250 C CA . VAL A 1 16 ? 26.782 31.918 31.616 1.00 0.00 16 VAL A CA 7
ATOM 9251 C C . VAL A 1 16 ? 26.848 30.641 30.772 1.00 0.00 16 VAL A C 7
ATOM 9252 O O . VAL A 1 16 ? 27.898 30.330 30.210 1.00 0.00 16 VAL A O 7
ATOM 9265 N N . VAL A 1 17 ? 25.749 29.882 30.695 1.00 0.00 17 VAL A N 7
ATOM 9266 C CA . VAL A 1 17 ? 25.700 28.559 30.041 1.00 0.00 17 VAL A CA 7
ATOM 9267 C C . VAL A 1 17 ? 24.580 28.467 29.003 1.00 0.00 17 VAL A C 7
ATOM 9268 O O . VAL A 1 17 ? 23.527 29.083 29.158 1.00 0.00 17 VAL A O 7
ATOM 9281 N N . PHE A 1 18 ? 24.793 27.662 27.959 1.00 0.00 18 PHE A N 7
ATOM 9282 C CA . PHE A 1 18 ? 23.817 27.359 26.909 1.00 0.00 18 PHE A CA 7
ATOM 9283 C C . PHE A 1 18 ? 23.592 25.843 26.819 1.00 0.00 18 PHE A C 7
ATOM 9284 O O . PHE A 1 18 ? 24.505 25.102 26.450 1.00 0.00 18 PHE A O 7
ATOM 9301 N N . SER A 1 19 ? 22.375 25.399 27.145 1.00 0.00 19 SER A N 7
ATOM 9302 C CA . SER A 1 19 ? 22.012 23.989 27.386 1.00 0.00 19 SER A CA 7
ATOM 9303 C C . SER A 1 19 ? 20.709 23.582 26.681 1.00 0.00 19 SER A C 7
ATOM 9304 O O . SER A 1 19 ? 19.981 24.411 26.129 1.00 0.00 19 SER A O 7
ATOM 9312 N N . TRP A 1 20 ? 20.379 22.289 26.732 1.00 0.00 20 TRP A N 7
ATOM 9313 C CA . TRP A 1 20 ? 19.059 21.750 26.387 1.00 0.00 20 TRP A CA 7
ATOM 9314 C C . TRP A 1 20 ? 18.472 20.996 27.572 1.00 0.00 20 TRP A C 7
ATOM 9315 O O . TRP A 1 20 ? 19.190 20.255 28.239 1.00 0.00 20 TRP A O 7
ATOM 9336 N N . VAL A 1 21 ? 17.156 21.098 27.765 1.00 0.00 21 VAL A N 7
ATOM 9337 C CA . VAL A 1 21 ? 16.455 20.365 28.846 1.00 0.00 21 VAL A CA 7
ATOM 9338 C C . VAL A 1 21 ? 16.518 18.842 28.620 1.00 0.00 21 VAL A C 7
ATOM 9339 O O . VAL A 1 21 ? 16.492 18.061 29.574 1.00 0.00 21 VAL A O 7
ATOM 9352 N N . THR A 1 22 ? 16.667 18.411 27.365 1.00 0.00 22 THR A N 7
ATOM 9353 C CA . THR A 1 22 ? 16.793 17.009 26.937 1.00 0.00 22 THR A CA 7
ATOM 9354 C C . THR A 1 22 ? 18.157 16.358 27.194 1.00 0.00 22 THR A C 7
ATOM 9355 O O . THR A 1 22 ? 18.239 15.125 27.163 1.00 0.00 22 THR A O 7
ATOM 9366 N N . CYS A 1 23 ? 19.236 17.119 27.419 1.00 0.00 23 CYS A N 7
ATOM 9367 C CA . CYS A 1 23 ? 20.589 16.571 27.322 1.00 0.00 23 CYS A CA 7
ATOM 9368 C C . CYS A 1 23 ? 21.139 16.112 28.683 1.00 0.00 23 CYS A C 7
ATOM 9369 O O . CYS A 1 23 ? 21.023 16.870 29.647 1.00 0.00 23 CYS A O 7
ATOM 9377 N N . PRO A 1 24 ? 21.859 14.978 28.787 1.00 0.00 24 PRO A N 7
ATOM 9378 C CA . PRO A 1 24 ? 22.492 14.600 30.050 1.00 0.00 24 PRO A CA 7
ATOM 9379 C C . PRO A 1 24 ? 23.725 15.460 30.355 1.00 0.00 24 PRO A C 7
ATOM 9380 O O . PRO A 1 24 ? 23.921 15.879 31.494 1.00 0.00 24 PRO A O 7
ATOM 9391 N N . TYR A 1 25 ? 24.504 15.816 29.328 1.00 0.00 25 TYR A N 7
ATOM 9392 C CA . TYR A 1 25 ? 25.677 16.695 29.421 1.00 0.00 25 TYR A CA 7
ATOM 9393 C C . TYR A 1 25 ? 25.370 18.060 30.042 1.00 0.00 25 TYR A C 7
ATOM 9394 O O . TYR A 1 25 ? 26.175 18.600 30.799 1.00 0.00 25 TYR A O 7
ATOM 9412 N N . CYS A 1 26 ? 24.194 18.606 29.720 1.00 0.00 26 CYS A N 7
ATOM 9413 C CA . CYS A 1 26 ? 23.661 19.821 30.326 1.00 0.00 26 CYS A CA 7
ATOM 9414 C C . CYS A 1 26 ? 23.616 19.659 31.857 1.00 0.00 26 CYS A C 7
ATOM 9415 O O . CYS A 1 26 ? 24.189 20.462 32.588 1.00 0.00 26 CYS A O 7
ATOM 9423 N N . VAL A 1 27 ? 23.011 18.572 32.345 1.00 0.00 27 VAL A N 7
ATOM 9424 C CA . VAL A 1 27 ? 22.835 18.305 33.780 1.00 0.00 27 VAL A CA 7
ATOM 9425 C C . VAL A 1 27 ? 24.176 18.069 34.478 1.00 0.00 27 VAL A C 7
ATOM 9426 O O . VAL A 1 27 ? 24.370 18.572 35.583 1.00 0.00 27 VAL A O 7
ATOM 9439 N N . ARG A 1 28 ? 25.136 17.392 33.824 1.00 0.00 28 ARG A N 7
ATOM 9440 C CA . ARG A 1 28 ? 26.509 17.230 34.352 1.00 0.00 28 ARG A CA 7
ATOM 9441 C C . ARG A 1 28 ? 27.154 18.572 34.700 1.00 0.00 28 ARG A C 7
ATOM 9442 O O . ARG A 1 28 ? 27.780 18.689 35.755 1.00 0.00 28 ARG A O 7
ATOM 9463 N N . ALA A 1 29 ? 26.971 19.564 33.828 1.00 0.00 29 ALA A N 7
ATOM 9464 C CA . ALA A 1 29 ? 27.393 20.946 34.060 1.00 0.00 29 ALA A CA 7
ATOM 9465 C C . ALA A 1 29 ? 26.520 21.660 35.112 1.00 0.00 29 ALA A C 7
ATOM 9466 O O . ALA A 1 29 ? 27.051 22.119 36.121 1.00 0.00 29 ALA A O 7
ATOM 9473 N N . GLU A 1 30 ? 25.193 21.709 34.944 1.00 0.00 30 GLU A N 7
ATOM 9474 C CA . GLU A 1 30 ? 24.274 22.407 35.866 1.00 0.00 30 GLU A CA 7
ATOM 9475 C C . GLU A 1 30 ? 24.422 21.962 37.326 1.00 0.00 30 GLU A C 7
ATOM 9476 O O . GLU A 1 30 ? 24.283 22.772 38.248 1.00 0.00 30 GLU A O 7
ATOM 9488 N N . LYS A 1 31 ? 24.712 20.677 37.553 1.00 0.00 31 LYS A N 7
ATOM 9489 C CA . LYS A 1 31 ? 24.852 20.085 38.888 1.00 0.00 31 LYS A CA 7
ATOM 9490 C C . LYS A 1 31 ? 26.129 20.530 39.596 1.00 0.00 31 LYS A C 7
ATOM 9491 O O . LYS A 1 31 ? 26.131 20.791 40.798 1.00 0.00 31 LYS A O 7
ATOM 9510 N N . LEU A 1 32 ? 27.200 20.646 38.823 1.00 0.00 32 LEU A N 7
ATOM 9511 C CA . LEU A 1 32 ? 28.530 21.081 39.241 1.00 0.00 32 LEU A CA 7
ATOM 9512 C C . LEU A 1 32 ? 28.560 22.595 39.480 1.00 0.00 32 LEU A C 7
ATOM 9513 O O . LEU A 1 32 ? 29.029 23.060 40.516 1.00 0.00 32 LEU A O 7
ATOM 9529 N N . LEU A 1 33 ? 27.996 23.375 38.558 1.00 0.00 33 LEU A N 7
ATOM 9530 C CA . LEU A 1 33 ? 28.010 24.837 38.617 1.00 0.00 33 LEU A CA 7
ATOM 9531 C C . LEU A 1 33 ? 27.230 25.390 39.816 1.00 0.00 33 LEU A C 7
ATOM 9532 O O . LEU A 1 33 ? 27.699 26.324 40.470 1.00 0.00 33 LEU A O 7
ATOM 9548 N N . HIS A 1 34 ? 26.098 24.768 40.158 1.00 0.00 34 HIS A N 7
ATOM 9549 C CA . HIS A 1 34 ? 25.375 25.073 41.393 1.00 0.00 34 HIS A CA 7
ATOM 9550 C C . HIS A 1 34 ? 26.052 24.503 42.654 1.00 0.00 34 HIS A C 7
ATOM 9551 O O . HIS A 1 34 ? 25.848 25.058 43.739 1.00 0.00 34 HIS A O 7
ATOM 9565 N N . ALA A 1 35 ? 26.901 23.469 42.548 1.00 0.00 35 ALA A N 7
ATOM 9566 C CA . ALA A 1 35 ? 27.687 22.989 43.695 1.00 0.00 35 ALA A CA 7
ATOM 9567 C C . ALA A 1 35 ? 28.839 23.952 44.052 1.00 0.00 35 ALA A C 7
ATOM 9568 O O . ALA A 1 35 ? 29.122 24.174 45.232 1.00 0.00 35 ALA A O 7
ATOM 9575 N N . ARG A 1 36 ? 29.463 24.566 43.036 1.00 0.00 36 ARG A N 7
ATOM 9576 C CA . ARG A 1 36 ? 30.517 25.588 43.174 1.00 0.00 36 ARG A CA 7
ATOM 9577 C C . ARG A 1 36 ? 29.985 26.945 43.635 1.00 0.00 36 ARG A C 7
ATOM 9578 O O . ARG A 1 36 ? 30.506 27.540 44.580 1.00 0.00 36 ARG A O 7
ATOM 9599 N N . THR A 1 37 ? 28.980 27.447 42.925 1.00 0.00 37 THR A N 7
ATOM 9600 C CA . THR A 1 37 ? 28.619 28.881 42.872 1.00 0.00 37 THR A CA 7
ATOM 9601 C C . THR A 1 37 ? 27.114 29.202 42.862 1.00 0.00 37 THR A C 7
ATOM 9602 O O . THR A 1 37 ? 26.253 28.353 42.619 1.00 0.00 37 THR A O 7
ATOM 9613 N N . LYS A 1 38 ? 26.812 30.484 43.104 1.00 0.00 38 LYS A N 7
ATOM 9614 C CA . LYS A 1 38 ? 25.485 31.133 43.044 1.00 0.00 38 LYS A CA 7
ATOM 9615 C C . LYS A 1 38 ? 25.340 32.093 41.865 1.00 0.00 38 LYS A C 7
ATOM 9616 O O . LYS A 1 38 ? 24.236 32.285 41.352 1.00 0.00 38 LYS A O 7
ATOM 9635 N N . ASP A 1 39 ? 26.440 32.677 41.398 1.00 0.00 39 ASP A N 7
ATOM 9636 C CA . ASP A 1 39 ? 26.480 33.651 40.303 1.00 0.00 39 ASP A CA 7
ATOM 9637 C C . ASP A 1 39 ? 26.525 32.968 38.909 1.00 0.00 39 ASP A C 7
ATOM 9638 O O . ASP A 1 39 ? 27.308 33.342 38.031 1.00 0.00 39 ASP A O 7
ATOM 9647 N N . ILE A 1 40 ? 25.696 31.925 38.734 1.00 0.00 40 ILE A N 7
ATOM 9648 C CA . ILE A 1 40 ? 25.526 31.137 37.502 1.00 0.00 40 ILE A CA 7
ATOM 9649 C C . ILE A 1 40 ? 24.132 31.322 36.890 1.00 0.00 40 ILE A C 7
ATOM 9650 O O . ILE A 1 40 ? 23.101 31.142 37.553 1.00 0.00 40 ILE A O 7
ATOM 9666 N N . THR A 1 41 ? 24.121 31.635 35.594 1.00 0.00 41 THR A N 7
ATOM 9667 C CA . THR A 1 41 ? 22.940 31.764 34.735 1.00 0.00 41 THR A CA 7
ATOM 9668 C C . THR A 1 41 ? 23.022 30.817 33.538 1.00 0.00 41 THR A C 7
ATOM 9669 O O . THR A 1 41 ? 24.087 30.634 32.956 1.00 0.00 41 THR A O 7
ATOM 9680 N N . VAL A 1 42 ? 21.893 30.227 33.141 1.00 0.00 42 VAL A N 7
ATOM 9681 C CA . VAL A 1 42 ? 21.790 29.320 31.991 1.00 0.00 42 VAL A CA 7
ATOM 9682 C C . VAL A 1 42 ? 20.569 29.598 31.110 1.00 0.00 42 VAL A C 7
ATOM 9683 O O . VAL A 1 42 ? 19.454 29.815 31.594 1.00 0.00 42 VAL A O 7
ATOM 9696 N N . HIS A 1 43 ? 20.810 29.575 29.799 1.00 0.00 43 HIS A N 7
ATOM 9697 C CA . HIS A 1 43 ? 19.833 29.710 28.726 1.00 0.00 43 HIS A CA 7
ATOM 9698 C C . HIS A 1 43 ? 19.586 28.342 28.074 1.00 0.00 43 HIS A C 7
ATOM 9699 O O . HIS A 1 43 ? 20.505 27.696 27.561 1.00 0.00 43 HIS A O 7
ATOM 9713 N N . TYR A 1 44 ? 18.337 27.893 28.068 1.00 0.00 44 TYR A N 7
ATOM 9714 C CA . TYR A 1 44 ? 17.937 26.623 27.474 1.00 0.00 44 TYR A CA 7
ATOM 9715 C C . TYR A 1 44 ? 17.515 26.863 26.024 1.00 0.00 44 TYR A C 7
ATOM 9716 O O . TYR A 1 44 ? 16.342 27.098 25.745 1.00 0.00 44 TYR A O 7
ATOM 9734 N N . VAL A 1 45 ? 18.459 26.794 25.080 1.00 0.00 45 VAL A N 7
ATOM 9735 C CA . VAL A 1 45 ? 18.192 27.106 23.654 1.00 0.00 45 VAL A CA 7
ATOM 9736 C C . VAL A 1 45 ? 17.216 26.120 22.997 1.00 0.00 45 VAL A C 7
ATOM 9737 O O . VAL A 1 45 ? 16.568 26.448 22.008 1.00 0.00 45 VAL A O 7
ATOM 9750 N N . ASP A 1 46 ? 17.029 24.941 23.594 1.00 0.00 46 ASP A N 7
ATOM 9751 C CA . ASP A 1 46 ? 15.925 24.009 23.314 1.00 0.00 46 ASP A CA 7
ATOM 9752 C C . ASP A 1 46 ? 14.550 24.688 23.492 1.00 0.00 46 ASP A C 7
ATOM 9753 O O . ASP A 1 46 ? 13.676 24.580 22.630 1.00 0.00 46 ASP A O 7
ATOM 9762 N N . LYS A 1 47 ? 14.394 25.475 24.563 1.00 0.00 47 LYS A N 7
ATOM 9763 C CA . LYS A 1 47 ? 13.190 26.237 24.941 1.00 0.00 47 LYS A CA 7
ATOM 9764 C C . LYS A 1 47 ? 13.109 27.631 24.292 1.00 0.00 47 LYS A C 7
ATOM 9765 O O . LYS A 1 47 ? 12.235 28.424 24.638 1.00 0.00 47 LYS A O 7
ATOM 9784 N N . MET A 1 48 ? 14.014 27.940 23.357 1.00 0.00 48 MET A N 7
ATOM 9785 C CA . MET A 1 48 ? 14.068 29.207 22.618 1.00 0.00 48 MET A CA 7
ATOM 9786 C C . MET A 1 48 ? 13.789 28.964 21.124 1.00 0.00 48 MET A C 7
ATOM 9787 O O . MET A 1 48 ? 14.377 28.077 20.502 1.00 0.00 48 MET A O 7
ATOM 9801 N N . SER A 1 49 ? 12.869 29.739 20.552 1.00 0.00 49 SER A N 7
ATOM 9802 C CA . SER A 1 49 ? 12.293 29.554 19.203 1.00 0.00 49 SER A CA 7
ATOM 9803 C C . SER A 1 49 ? 13.276 29.703 18.031 1.00 0.00 49 SER A C 7
ATOM 9804 O O . SER A 1 49 ? 13.037 29.178 16.942 1.00 0.00 49 SER A O 7
ATOM 9812 N N . GLU A 1 50 ? 14.408 30.366 18.250 1.00 0.00 50 GLU A N 7
ATOM 9813 C CA . GLU A 1 50 ? 15.474 30.625 17.270 1.00 0.00 50 GLU A CA 7
ATOM 9814 C C . GLU A 1 50 ? 16.790 29.898 17.626 1.00 0.00 50 GLU A C 7
ATOM 9815 O O . GLU A 1 50 ? 17.815 30.113 16.983 1.00 0.00 50 GLU A O 7
ATOM 9827 N N . GLY A 1 51 ? 16.774 29.012 18.635 1.00 0.00 51 GLY A N 7
ATOM 9828 C CA . GLY A 1 51 ? 17.956 28.400 19.262 1.00 0.00 51 GLY A CA 7
ATOM 9829 C C . GLY A 1 51 ? 18.974 27.735 18.324 1.00 0.00 51 GLY A C 7
ATOM 9830 O O . GLY A 1 51 ? 20.162 27.703 18.645 1.00 0.00 51 GLY A O 7
ATOM 9834 N N . GLU A 1 52 ? 18.561 27.285 17.137 1.00 0.00 52 GLU A N 7
ATOM 9835 C CA . GLU A 1 52 ? 19.469 26.733 16.116 1.00 0.00 52 GLU A CA 7
ATOM 9836 C C . GLU A 1 52 ? 20.392 27.801 15.495 1.00 0.00 52 GLU A C 7
ATOM 9837 O O . GLU A 1 52 ? 21.525 27.508 15.110 1.00 0.00 52 GLU A O 7
ATOM 9849 N N . GLN A 1 53 ? 19.966 29.067 15.453 1.00 0.00 53 GLN A N 7
ATOM 9850 C CA . GLN A 1 53 ? 20.815 30.190 15.036 1.00 0.00 53 GLN A CA 7
ATOM 9851 C C . GLN A 1 53 ? 21.740 30.666 16.167 1.00 0.00 53 GLN A C 7
ATOM 9852 O O . GLN A 1 53 ? 22.824 31.177 15.887 1.00 0.00 53 GLN A O 7
ATOM 9866 N N . LEU A 1 54 ? 21.367 30.449 17.435 1.00 0.00 54 LEU A N 7
ATOM 9867 C CA . LEU A 1 54 ? 22.211 30.754 18.596 1.00 0.00 54 LEU A CA 7
ATOM 9868 C C . LEU A 1 54 ? 23.274 29.665 18.835 1.00 0.00 54 LEU A C 7
ATOM 9869 O O . LEU A 1 54 ? 24.410 30.003 19.158 1.00 0.00 54 LEU A O 7
ATOM 9885 N N . ARG A 1 55 ? 22.983 28.390 18.531 1.00 0.00 55 ARG A N 7
ATOM 9886 C CA . ARG A 1 55 ? 24.019 27.363 18.276 1.00 0.00 55 ARG A CA 7
ATOM 9887 C C . ARG A 1 55 ? 25.013 27.845 17.206 1.00 0.00 55 ARG A C 7
ATOM 9888 O O . ARG A 1 55 ? 26.224 27.770 17.404 1.00 0.00 55 ARG A O 7
ATOM 9909 N N . GLY A 1 56 ? 24.506 28.453 16.130 1.00 0.00 56 GLY A N 7
ATOM 9910 C CA . GLY A 1 56 ? 25.315 29.095 15.088 1.00 0.00 56 GLY A CA 7
ATOM 9911 C C . GLY A 1 56 ? 26.204 30.255 15.570 1.00 0.00 56 GLY A C 7
ATOM 9912 O O . GLY A 1 56 ? 27.337 30.369 15.107 1.00 0.00 56 GLY A O 7
ATOM 9916 N N . GLU A 1 57 ? 25.765 31.075 16.537 1.00 0.00 57 GLU A N 7
ATOM 9917 C CA . GLU A 1 57 ? 26.591 32.166 17.098 1.00 0.00 57 GLU A CA 7
ATOM 9918 C C . GLU A 1 57 ? 27.850 31.655 17.815 1.00 0.00 57 GLU A C 7
ATOM 9919 O O . GLU A 1 57 ? 28.887 32.328 17.793 1.00 0.00 57 GLU A O 7
ATOM 9931 N N . ILE A 1 58 ? 27.751 30.464 18.417 1.00 0.00 58 ILE A N 7
ATOM 9932 C CA . ILE A 1 58 ? 28.844 29.745 19.084 1.00 0.00 58 ILE A CA 7
ATOM 9933 C C . ILE A 1 58 ? 29.714 29.042 18.034 1.00 0.00 58 ILE A C 7
ATOM 9934 O O . ILE A 1 58 ? 30.939 29.169 18.067 1.00 0.00 58 ILE A O 7
ATOM 9950 N N . TYR A 1 59 ? 29.109 28.356 17.057 1.00 0.00 59 TYR A N 7
ATOM 9951 C CA . TYR A 1 59 ? 29.859 27.629 16.028 1.00 0.00 59 TYR A CA 7
ATOM 9952 C C . TYR A 1 59 ? 30.684 28.566 15.129 1.00 0.00 59 TYR A C 7
ATOM 9953 O O . TYR A 1 59 ? 31.846 28.276 14.856 1.00 0.00 59 TYR A O 7
ATOM 9971 N N . GLN A 1 60 ? 30.150 29.722 14.719 1.00 0.00 60 GLN A N 7
ATOM 9972 C CA . GLN A 1 60 ? 30.897 30.687 13.893 1.00 0.00 60 GLN A CA 7
ATOM 9973 C C . GLN A 1 60 ? 32.005 31.431 14.663 1.00 0.00 60 GLN A C 7
ATOM 9974 O O . GLN A 1 60 ? 32.916 31.984 14.039 1.00 0.00 60 GLN A O 7
ATOM 9988 N N . ALA A 1 61 ? 31.981 31.404 16.000 1.00 0.00 61 ALA A N 7
ATOM 9989 C CA . ALA A 1 61 ? 33.082 31.884 16.839 1.00 0.00 61 ALA A CA 7
ATOM 9990 C C . ALA A 1 61 ? 34.132 30.798 17.181 1.00 0.00 61 ALA A C 7
ATOM 9991 O O . ALA A 1 61 ? 35.329 31.087 17.142 1.00 0.00 61 ALA A O 7
ATOM 9998 N N . TYR A 1 62 ? 33.708 29.564 17.497 1.00 0.00 62 TYR A N 7
ATOM 9999 C CA . TYR A 1 62 ? 34.548 28.552 18.172 1.00 0.00 62 TYR A CA 7
ATOM 10000 C C . TYR A 1 62 ? 34.479 27.132 17.574 1.00 0.00 62 TYR A C 7
ATOM 10001 O O . TYR A 1 62 ? 35.116 26.207 18.085 1.00 0.00 62 TYR A O 7
ATOM 10019 N N . LYS A 1 63 ? 33.691 26.925 16.509 1.00 0.00 63 LYS A N 7
ATOM 10020 C CA . LYS A 1 63 ? 33.532 25.654 15.768 1.00 0.00 63 LYS A CA 7
ATOM 10021 C C . LYS A 1 63 ? 33.111 24.439 16.617 1.00 0.00 63 LYS A C 7
ATOM 10022 O O . LYS A 1 63 ? 33.369 23.294 16.230 1.00 0.00 63 LYS A O 7
ATOM 10041 N N . HIS A 1 64 ? 32.430 24.669 17.744 1.00 0.00 64 HIS A N 7
ATOM 10042 C CA . HIS A 1 64 ? 31.736 23.634 18.519 1.00 0.00 64 HIS A CA 7
ATOM 10043 C C . HIS A 1 64 ? 30.225 23.863 18.518 1.00 0.00 64 HIS A C 7
ATOM 10044 O O . HIS A 1 64 ? 29.762 25.001 18.564 1.00 0.00 64 HIS A O 7
ATOM 10058 N N . GLU A 1 65 ? 29.470 22.772 18.404 1.00 0.00 65 GLU A N 7
ATOM 10059 C CA . GLU A 1 65 ? 28.045 22.788 18.041 1.00 0.00 65 GLU A CA 7
ATOM 10060 C C . GLU A 1 65 ? 27.166 22.046 19.061 1.00 0.00 65 GLU A C 7
ATOM 10061 O O . GLU A 1 65 ? 25.993 22.375 19.234 1.00 0.00 65 GLU A O 7
ATOM 10073 N N . THR A 1 66 ? 27.730 21.060 19.764 1.00 0.00 66 THR A N 7
ATOM 10074 C CA . THR A 1 66 ? 27.022 20.233 20.757 1.00 0.00 66 THR A CA 7
ATOM 10075 C C . THR A 1 66 ? 26.983 20.847 22.164 1.00 0.00 66 THR A C 7
ATOM 10076 O O . THR A 1 66 ? 27.951 21.464 22.608 1.00 0.00 66 THR A O 7
ATOM 10087 N N . VAL A 1 67 ? 25.875 20.655 22.891 1.00 0.00 67 VAL A N 7
ATOM 10088 C CA . VAL A 1 67 ? 25.600 21.284 24.203 1.00 0.00 67 VAL A CA 7
ATOM 10089 C C . VAL A 1 67 ? 26.120 20.456 25.398 1.00 0.00 67 VAL A C 7
ATOM 10090 O O . VAL A 1 67 ? 26.195 19.228 25.295 1.00 0.00 67 VAL A O 7
ATOM 10103 N N . PRO A 1 68 ? 26.432 21.081 26.552 1.00 0.00 68 PRO A N 7
ATOM 10104 C CA . PRO A 1 68 ? 26.402 22.517 26.819 1.00 0.00 68 PRO A CA 7
ATOM 10105 C C . PRO A 1 68 ? 27.626 23.262 26.278 1.00 0.00 68 PRO A C 7
ATOM 10106 O O . PRO A 1 68 ? 28.699 22.683 26.087 1.00 0.00 68 PRO A O 7
ATOM 10117 N N . ALA A 1 69 ? 27.453 24.566 26.082 1.00 0.00 69 ALA A N 7
ATOM 10118 C CA . ALA A 1 69 ? 28.529 25.542 25.927 1.00 0.00 69 ALA A CA 7
ATOM 10119 C C . ALA A 1 69 ? 28.572 26.431 27.179 1.00 0.00 69 ALA A C 7
ATOM 10120 O O . ALA A 1 69 ? 27.523 26.833 27.685 1.00 0.00 69 ALA A O 7
ATOM 10127 N N . ILE A 1 70 ? 29.767 26.715 27.699 1.00 0.00 70 ILE A N 7
ATOM 10128 C CA . ILE A 1 70 ? 29.969 27.366 29.003 1.00 0.00 70 ILE A CA 7
ATOM 10129 C C . ILE A 1 70 ? 30.861 28.598 28.825 1.00 0.00 70 ILE A C 7
ATOM 10130 O O . ILE A 1 70 ? 31.786 28.591 28.015 1.00 0.00 70 ILE A O 7
ATOM 10146 N N . PHE A 1 71 ? 30.599 29.657 29.588 1.00 0.00 71 PHE A N 7
ATOM 10147 C CA . PHE A 1 71 ? 31.389 30.885 29.588 1.00 0.00 71 PHE A CA 7
ATOM 10148 C C . PHE A 1 71 ? 31.609 31.395 31.015 1.00 0.00 71 PHE A C 7
ATOM 10149 O O . PHE A 1 71 ? 30.716 31.294 31.861 1.00 0.00 71 PHE A O 7
ATOM 10166 N N . ILE A 1 72 ? 32.791 31.961 31.273 1.00 0.00 72 ILE A N 7
ATOM 10167 C CA . ILE A 1 72 ? 33.189 32.522 32.573 1.00 0.00 72 ILE A CA 7
ATOM 10168 C C . ILE A 1 72 ? 33.869 33.881 32.346 1.00 0.00 72 ILE A C 7
ATOM 10169 O O . ILE A 1 72 ? 34.899 33.944 31.676 1.00 0.00 72 ILE A O 7
ATOM 10185 N N . ASN A 1 73 ? 33.314 34.973 32.879 1.00 0.00 73 ASN A N 7
ATOM 10186 C CA . ASN A 1 73 ? 33.790 36.356 32.667 1.00 0.00 73 ASN A CA 7
ATOM 10187 C C . ASN A 1 73 ? 34.070 36.703 31.176 1.00 0.00 73 ASN A C 7
ATOM 10188 O O . ASN A 1 73 ? 35.116 37.264 30.834 1.00 0.00 73 ASN A O 7
ATOM 10199 N N . GLY A 1 74 ? 33.176 36.306 30.261 1.00 0.00 74 GLY A N 7
ATOM 10200 C CA . GLY A 1 74 ? 33.342 36.494 28.806 1.00 0.00 74 GLY A CA 7
ATOM 10201 C C . GLY A 1 74 ? 34.363 35.564 28.115 1.00 0.00 74 GLY A C 7
ATOM 10202 O O . GLY A 1 74 ? 34.551 35.662 26.899 1.00 0.00 74 GLY A O 7
ATOM 10206 N N . ASN A 1 75 ? 35.005 34.648 28.850 1.00 0.00 75 ASN A N 7
ATOM 10207 C CA . ASN A 1 75 ? 35.931 33.638 28.324 1.00 0.00 75 ASN A CA 7
ATOM 10208 C C . ASN A 1 75 ? 35.163 32.341 28.010 1.00 0.00 75 ASN A C 7
ATOM 10209 O O . ASN A 1 75 ? 34.358 31.900 28.832 1.00 0.00 75 ASN A O 7
ATOM 10220 N N . PHE A 1 76 ? 35.401 31.717 26.854 1.00 0.00 76 PHE A N 7
ATOM 10221 C CA . PHE A 1 76 ? 34.713 30.492 26.428 1.00 0.00 76 PHE A CA 7
ATOM 10222 C C . PHE A 1 76 ? 35.357 29.216 26.999 1.00 0.00 76 PHE A C 7
ATOM 10223 O O . PHE A 1 76 ? 36.582 29.057 26.977 1.00 0.00 76 PHE A O 7
ATOM 10240 N N . ILE A 1 77 ? 34.521 28.277 27.447 1.00 0.00 77 ILE A N 7
ATOM 10241 C CA . ILE A 1 77 ? 34.863 26.956 27.989 1.00 0.00 77 ILE A CA 7
ATOM 10242 C C . ILE A 1 77 ? 34.242 25.881 27.084 1.00 0.00 77 ILE A C 7
ATOM 10243 O O . ILE A 1 77 ? 33.026 25.842 26.884 1.00 0.00 77 ILE A O 7
ATOM 10259 N N . GLY A 1 78 ? 35.080 24.987 26.554 1.00 0.00 78 GLY A N 7
ATOM 10260 C CA . GLY A 1 78 ? 34.753 24.131 25.404 1.00 0.00 78 GLY A CA 7
ATOM 10261 C C . GLY A 1 78 ? 33.677 23.050 25.585 1.00 0.00 78 GLY A C 7
ATOM 10262 O O . GLY A 1 78 ? 33.313 22.382 24.612 1.00 0.00 78 GLY A O 7
ATOM 10266 N N . GLY A 1 79 ? 33.189 22.864 26.807 1.00 0.00 79 GLY A N 7
ATOM 10267 C CA . GLY A 1 79 ? 32.109 21.941 27.169 1.00 0.00 79 GLY A CA 7
ATOM 10268 C C . GLY A 1 79 ? 32.199 21.454 28.618 1.00 0.00 79 GLY A C 7
ATOM 10269 O O . GLY A 1 79 ? 33.052 21.896 29.394 1.00 0.00 79 GLY A O 7
ATOM 10273 N N . CYS A 1 80 ? 31.317 20.523 28.992 1.00 0.00 80 CYS A N 7
ATOM 10274 C CA . CYS A 1 80 ? 31.315 19.916 30.321 1.00 0.00 80 CYS A CA 7
ATOM 10275 C C . CYS A 1 80 ? 32.579 19.081 30.585 1.00 0.00 80 CYS A C 7
ATOM 10276 O O . CYS A 1 80 ? 33.036 19.007 31.723 1.00 0.00 80 CYS A O 7
ATOM 10284 N N . SER A 1 81 ? 33.161 18.465 29.553 1.00 0.00 81 SER A N 7
ATOM 10285 C CA . SER A 1 81 ? 34.338 17.597 29.696 1.00 0.00 81 SER A CA 7
ATOM 10286 C C . SER A 1 81 ? 35.596 18.397 30.078 1.00 0.00 81 SER A C 7
ATOM 10287 O O . SER A 1 81 ? 36.420 17.916 30.855 1.00 0.00 81 SER A O 7
ATOM 10295 N N . ASP A 1 82 ? 35.704 19.645 29.607 1.00 0.00 82 ASP A N 7
ATOM 10296 C CA . ASP A 1 82 ? 36.728 20.618 30.016 1.00 0.00 82 ASP A CA 7
ATOM 10297 C C . ASP A 1 82 ? 36.436 21.234 31.397 1.00 0.00 82 ASP A C 7
ATOM 10298 O O . ASP A 1 82 ? 37.342 21.375 32.217 1.00 0.00 82 ASP A O 7
ATOM 10307 N N . LEU A 1 83 ? 35.171 21.556 31.688 1.00 0.00 83 LEU A N 7
ATOM 10308 C CA . LEU A 1 83 ? 34.725 22.063 32.990 1.00 0.00 83 LEU A CA 7
ATOM 10309 C C . LEU A 1 83 ? 35.029 21.061 34.120 1.00 0.00 83 LEU A C 7
ATOM 10310 O O . LEU A 1 83 ? 35.572 21.437 35.157 1.00 0.00 83 LEU A O 7
ATOM 10326 N N . GLU A 1 84 ? 34.738 19.778 33.904 1.00 0.00 84 GLU A N 7
ATOM 10327 C CA . GLU A 1 84 ? 35.103 18.693 34.820 1.00 0.00 84 GLU A CA 7
ATOM 10328 C C . GLU A 1 84 ? 36.629 18.531 34.916 1.00 0.00 84 GLU A C 7
ATOM 10329 O O . GLU A 1 84 ? 37.155 18.335 36.009 1.00 0.00 84 GLU A O 7
ATOM 10341 N N . ALA A 1 85 ? 37.372 18.696 33.815 1.00 0.00 85 ALA A N 7
ATOM 10342 C CA . ALA A 1 85 ? 38.836 18.617 33.844 1.00 0.00 85 ALA A CA 7
ATOM 10343 C C . ALA A 1 85 ? 39.492 19.761 34.649 1.00 0.00 85 ALA A C 7
ATOM 10344 O O . ALA A 1 85 ? 40.606 19.583 35.153 1.00 0.00 85 ALA A O 7
ATOM 10351 N N . LEU A 1 86 ? 38.806 20.901 34.807 1.00 0.00 86 LEU A N 7
ATOM 10352 C CA . LEU A 1 86 ? 39.171 22.015 35.697 1.00 0.00 86 LEU A CA 7
ATOM 10353 C C . LEU A 1 86 ? 38.681 21.806 37.144 1.00 0.00 86 LEU A C 7
ATOM 10354 O O . LEU A 1 86 ? 39.357 22.229 38.087 1.00 0.00 86 LEU A O 7
ATOM 10370 N N . ASP A 1 87 ? 37.537 21.136 37.334 1.00 0.00 87 ASP A N 7
ATOM 10371 C CA . ASP A 1 87 ? 37.003 20.772 38.655 1.00 0.00 87 ASP A CA 7
ATOM 10372 C C . ASP A 1 87 ? 37.872 19.734 39.369 1.00 0.00 87 ASP A C 7
ATOM 10373 O O . ASP A 1 87 ? 38.217 19.923 40.541 1.00 0.00 87 ASP A O 7
ATOM 10382 N N . LYS A 1 88 ? 38.263 18.672 38.655 1.00 0.00 88 LYS A N 7
ATOM 10383 C CA . LYS A 1 88 ? 39.125 17.594 39.159 1.00 0.00 88 LYS A CA 7
ATOM 10384 C C . LYS A 1 88 ? 40.507 18.112 39.556 1.00 0.00 88 LYS A C 7
ATOM 10385 O O . LYS A 1 88 ? 40.993 17.766 40.627 1.00 0.00 88 LYS A O 7
ATOM 10404 N N . GLU A 1 89 ? 41.098 18.996 38.752 1.00 0.00 89 GLU A N 7
ATOM 10405 C CA . GLU A 1 89 ? 42.395 19.624 39.051 1.00 0.00 89 GLU A CA 7
ATOM 10406 C C . GLU A 1 89 ? 42.303 20.734 40.116 1.00 0.00 89 GLU A C 7
ATOM 10407 O O . GLU A 1 89 ? 43.335 21.244 40.548 1.00 0.00 89 GLU A O 7
ATOM 10419 N N . GLY A 1 90 ? 41.099 21.121 40.560 1.00 0.00 90 GLY A N 7
ATOM 10420 C CA . GLY A 1 90 ? 40.914 22.089 41.649 1.00 0.00 90 GLY A CA 7
ATOM 10421 C C . GLY A 1 90 ? 41.248 23.542 41.285 1.00 0.00 90 GLY A C 7
ATOM 10422 O O . GLY A 1 90 ? 41.574 24.348 42.166 1.00 0.00 90 GLY A O 7
ATOM 10426 N N . LYS A 1 91 ? 41.205 23.869 39.986 1.00 0.00 91 LYS A N 7
ATOM 10427 C CA . LYS A 1 91 ? 41.611 25.128 39.360 1.00 0.00 91 LYS A CA 7
ATOM 10428 C C . LYS A 1 91 ? 40.414 26.016 39.006 1.00 0.00 91 LYS A C 7
ATOM 10429 O O . LYS A 1 91 ? 40.581 27.208 38.743 1.00 0.00 91 LYS A O 7
ATOM 10448 N N . LEU A 1 92 ? 39.214 25.433 39.030 1.00 0.00 92 LEU A N 7
ATOM 10449 C CA . LEU A 1 92 ? 37.932 26.097 38.815 1.00 0.00 92 LEU A CA 7
ATOM 10450 C C . LEU A 1 92 ? 37.623 27.125 39.914 1.00 0.00 92 LEU A C 7
ATOM 10451 O O . LEU A 1 92 ? 37.045 28.169 39.633 1.00 0.00 92 LEU A O 7
ATOM 10467 N N . ASP A 1 93 ? 38.080 26.886 41.144 1.00 0.00 93 ASP A N 7
ATOM 10468 C CA . ASP A 1 93 ? 37.956 27.855 42.246 1.00 0.00 93 ASP A CA 7
ATOM 10469 C C . ASP A 1 93 ? 38.604 29.214 41.906 1.00 0.00 93 ASP A C 7
ATOM 10470 O O . ASP A 1 93 ? 37.976 30.264 42.079 1.00 0.00 93 ASP A O 7
ATOM 10479 N N . GLY A 1 94 ? 39.825 29.196 41.357 1.00 0.00 94 GLY A N 7
ATOM 10480 C CA . GLY A 1 94 ? 40.535 30.395 40.902 1.00 0.00 94 GLY A CA 7
ATOM 10481 C C . GLY A 1 94 ? 39.871 31.087 39.703 1.00 0.00 94 GLY A C 7
ATOM 10482 O O . GLY A 1 94 ? 39.961 32.313 39.577 1.00 0.00 94 GLY A O 7
ATOM 10486 N N . LEU A 1 95 ? 39.145 30.336 38.866 1.00 0.00 95 LEU A N 7
ATOM 10487 C CA . LEU A 1 95 ? 38.360 30.863 37.750 1.00 0.00 95 LEU A CA 7
ATOM 10488 C C . LEU A 1 95 ? 37.037 31.514 38.187 1.00 0.00 95 LEU A C 7
ATOM 10489 O O . LEU A 1 95 ? 36.559 32.393 37.470 1.00 0.00 95 LEU A O 7
ATOM 10505 N N . LEU A 1 96 ? 36.455 31.120 39.329 1.00 0.00 96 LEU A N 7
ATOM 10506 C CA . LEU A 1 96 ? 35.116 31.549 39.786 1.00 0.00 96 LEU A CA 7
ATOM 10507 C C . LEU A 1 96 ? 35.102 32.622 40.897 1.00 0.00 96 LEU A C 7
ATOM 10508 O O . LEU A 1 96 ? 34.034 33.168 41.187 1.00 0.00 96 LEU A O 7
ATOM 10524 N N . SER A 1 97 ? 36.257 32.938 41.497 1.00 0.00 97 SER A N 7
ATOM 10525 C CA . SER A 1 97 ? 36.518 34.094 42.394 1.00 0.00 97 SER A CA 7
ATOM 10526 C C . SER A 1 97 ? 35.447 34.363 43.459 1.00 0.00 97 SER A C 7
ATOM 10527 O O . SER A 1 97 ? 34.672 35.342 43.334 1.00 0.00 97 SER A O 7
ATOM 10536 N N . GLY A 1 1 ? 28.122 48.700 20.337 1.00 0.00 1 GLY A N 8
ATOM 10537 C CA . GLY A 1 1 ? 28.665 47.797 21.366 1.00 0.00 1 GLY A CA 8
ATOM 10538 C C . GLY A 1 1 ? 28.174 46.373 21.173 1.00 0.00 1 GLY A C 8
ATOM 10539 O O . GLY A 1 1 ? 26.977 46.156 20.983 1.00 0.00 1 GLY A O 8
ATOM 10545 N N . ALA A 1 2 ? 29.095 45.404 21.233 1.00 0.00 2 ALA A N 8
ATOM 10546 C CA . ALA A 1 2 ? 28.854 43.955 21.159 1.00 0.00 2 ALA A CA 8
ATOM 10547 C C . ALA A 1 2 ? 27.994 43.501 19.951 1.00 0.00 2 ALA A C 8
ATOM 10548 O O . ALA A 1 2 ? 27.984 44.147 18.896 1.00 0.00 2 ALA A O 8
ATOM 10555 N N . MET A 1 3 ? 27.298 42.368 20.081 1.00 0.00 3 MET A N 8
ATOM 10556 C CA . MET A 1 3 ? 26.335 41.854 19.101 1.00 0.00 3 MET A CA 8
ATOM 10557 C C . MET A 1 3 ? 24.952 41.655 19.756 1.00 0.00 3 MET A C 8
ATOM 10558 O O . MET A 1 3 ? 24.887 41.246 20.925 1.00 0.00 3 MET A O 8
ATOM 10572 N N . PRO A 1 4 ? 23.843 41.873 19.018 1.00 0.00 4 PRO A N 8
ATOM 10573 C CA . PRO A 1 4 ? 22.483 41.624 19.492 1.00 0.00 4 PRO A CA 8
ATOM 10574 C C . PRO A 1 4 ? 22.145 40.127 19.384 1.00 0.00 4 PRO A C 8
ATOM 10575 O O . PRO A 1 4 ? 21.411 39.689 18.493 1.00 0.00 4 PRO A O 8
ATOM 10586 N N . SER A 1 5 ? 22.748 39.321 20.256 1.00 0.00 5 SER A N 8
ATOM 10587 C CA . SER A 1 5 ? 22.569 37.865 20.355 1.00 0.00 5 SER A CA 8
ATOM 10588 C C . SER A 1 5 ? 22.971 37.374 21.756 1.00 0.00 5 SER A C 8
ATOM 10589 O O . SER A 1 5 ? 23.224 38.181 22.658 1.00 0.00 5 SER A O 8
ATOM 10597 N N . ILE A 1 6 ? 23.120 36.053 21.934 1.00 0.00 6 ILE A N 8
ATOM 10598 C CA . ILE A 1 6 ? 23.734 35.424 23.125 1.00 0.00 6 ILE A CA 8
ATOM 10599 C C . ILE A 1 6 ? 25.036 36.107 23.563 1.00 0.00 6 ILE A C 8
ATOM 10600 O O . ILE A 1 6 ? 25.333 36.135 24.754 1.00 0.00 6 ILE A O 8
ATOM 10616 N N . ALA A 1 7 ? 25.777 36.717 22.631 1.00 0.00 7 ALA A N 8
ATOM 10617 C CA . ALA A 1 7 ? 27.026 37.408 22.915 1.00 0.00 7 ALA A CA 8
ATOM 10618 C C . ALA A 1 7 ? 26.880 38.532 23.963 1.00 0.00 7 ALA A C 8
ATOM 10619 O O . ALA A 1 7 ? 27.791 38.749 24.764 1.00 0.00 7 ALA A O 8
ATOM 10626 N N . SER A 1 8 ? 25.729 39.220 24.001 1.00 0.00 8 SER A N 8
ATOM 10627 C CA . SER A 1 8 ? 25.426 40.247 25.012 1.00 0.00 8 SER A CA 8
ATOM 10628 C C . SER A 1 8 ? 24.865 39.666 26.319 1.00 0.00 8 SER A C 8
ATOM 10629 O O . SER A 1 8 ? 24.995 40.302 27.364 1.00 0.00 8 SER A O 8
ATOM 10637 N N . MET A 1 9 ? 24.325 38.440 26.321 1.00 0.00 9 MET A N 8
ATOM 10638 C CA . MET A 1 9 ? 23.898 37.749 27.554 1.00 0.00 9 MET A CA 8
ATOM 10639 C C . MET A 1 9 ? 25.093 37.360 28.442 1.00 0.00 9 MET A C 8
ATOM 10640 O O . MET A 1 9 ? 24.976 37.287 29.663 1.00 0.00 9 MET A O 8
ATOM 10654 N N . ILE A 1 10 ? 26.268 37.133 27.842 1.00 0.00 10 ILE A N 8
ATOM 10655 C CA . ILE A 1 10 ? 27.460 36.574 28.522 1.00 0.00 10 ILE A CA 8
ATOM 10656 C C . ILE A 1 10 ? 28.034 37.537 29.568 1.00 0.00 10 ILE A C 8
ATOM 10657 O O . ILE A 1 10 ? 28.690 37.147 30.538 1.00 0.00 10 ILE A O 8
ATOM 10673 N N . LYS A 1 11 ? 27.717 38.814 29.388 1.00 0.00 11 LYS A N 8
ATOM 10674 C CA . LYS A 1 11 ? 28.041 39.927 30.290 1.00 0.00 11 LYS A CA 8
ATOM 10675 C C . LYS A 1 11 ? 27.067 40.094 31.475 1.00 0.00 11 LYS A C 8
ATOM 10676 O O . LYS A 1 11 ? 27.227 41.019 32.277 1.00 0.00 11 LYS A O 8
ATOM 10695 N N . GLY A 1 12 ? 26.090 39.191 31.612 1.00 0.00 12 GLY A N 8
ATOM 10696 C CA . GLY A 1 12 ? 25.066 39.207 32.663 1.00 0.00 12 GLY A CA 8
ATOM 10697 C C . GLY A 1 12 ? 25.427 38.495 33.981 1.00 0.00 12 GLY A C 8
ATOM 10698 O O . GLY A 1 12 ? 24.725 38.668 34.976 1.00 0.00 12 GLY A O 8
ATOM 10702 N N . ASN A 1 13 ? 26.493 37.683 34.017 1.00 0.00 13 ASN A N 8
ATOM 10703 C CA . ASN A 1 13 ? 26.966 36.994 35.231 1.00 0.00 13 ASN A CA 8
ATOM 10704 C C . ASN A 1 13 ? 28.451 36.615 35.145 1.00 0.00 13 ASN A C 8
ATOM 10705 O O . ASN A 1 13 ? 29.100 36.789 34.106 1.00 0.00 13 ASN A O 8
ATOM 10716 N N . LYS A 1 14 ? 28.998 36.062 36.234 1.00 0.00 14 LYS A N 8
ATOM 10717 C CA . LYS A 1 14 ? 30.377 35.543 36.254 1.00 0.00 14 LYS A CA 8
ATOM 10718 C C . LYS A 1 14 ? 30.516 34.238 35.467 1.00 0.00 14 LYS A C 8
ATOM 10719 O O . LYS A 1 14 ? 31.533 34.043 34.807 1.00 0.00 14 LYS A O 8
ATOM 10738 N N . VAL A 1 15 ? 29.470 33.408 35.469 1.00 0.00 15 VAL A N 8
ATOM 10739 C CA . VAL A 1 15 ? 29.370 32.174 34.666 1.00 0.00 15 VAL A CA 8
ATOM 10740 C C . VAL A 1 15 ? 28.091 32.193 33.828 1.00 0.00 15 VAL A C 8
ATOM 10741 O O . VAL A 1 15 ? 27.010 32.441 34.363 1.00 0.00 15 VAL A O 8
ATOM 10754 N N . VAL A 1 16 ? 28.196 31.920 32.524 1.00 0.00 16 VAL A N 8
ATOM 10755 C CA . VAL A 1 16 ? 27.047 31.873 31.599 1.00 0.00 16 VAL A CA 8
ATOM 10756 C C . VAL A 1 16 ? 27.087 30.597 30.753 1.00 0.00 16 VAL A C 8
ATOM 10757 O O . VAL A 1 16 ? 28.134 30.262 30.195 1.00 0.00 16 VAL A O 8
ATOM 10770 N N . VAL A 1 17 ? 25.971 29.861 30.677 1.00 0.00 17 VAL A N 8
ATOM 10771 C CA . VAL A 1 17 ? 25.900 28.520 30.071 1.00 0.00 17 VAL A CA 8
ATOM 10772 C C . VAL A 1 17 ? 24.745 28.395 29.069 1.00 0.00 17 VAL A C 8
ATOM 10773 O O . VAL A 1 17 ? 23.694 29.014 29.227 1.00 0.00 17 VAL A O 8
ATOM 10786 N N . PHE A 1 18 ? 24.932 27.574 28.033 1.00 0.00 18 PHE A N 8
ATOM 10787 C CA . PHE A 1 18 ? 23.932 27.284 27.001 1.00 0.00 18 PHE A CA 8
ATOM 10788 C C . PHE A 1 18 ? 23.726 25.766 26.877 1.00 0.00 18 PHE A C 8
ATOM 10789 O O . PHE A 1 18 ? 24.635 25.045 26.458 1.00 0.00 18 PHE A O 8
ATOM 10806 N N . SER A 1 19 ? 22.528 25.293 27.238 1.00 0.00 19 SER A N 8
ATOM 10807 C CA . SER A 1 19 ? 22.189 23.873 27.473 1.00 0.00 19 SER A CA 8
ATOM 10808 C C . SER A 1 19 ? 20.888 23.467 26.755 1.00 0.00 19 SER A C 8
ATOM 10809 O O . SER A 1 19 ? 20.112 24.314 26.304 1.00 0.00 19 SER A O 8
ATOM 10817 N N . TRP A 1 20 ? 20.620 22.159 26.677 1.00 0.00 20 TRP A N 8
ATOM 10818 C CA . TRP A 1 20 ? 19.319 21.590 26.284 1.00 0.00 20 TRP A CA 8
ATOM 10819 C C . TRP A 1 20 ? 18.747 20.779 27.448 1.00 0.00 20 TRP A C 8
ATOM 10820 O O . TRP A 1 20 ? 19.424 19.884 27.954 1.00 0.00 20 TRP A O 8
ATOM 10841 N N . VAL A 1 21 ? 17.518 21.068 27.870 1.00 0.00 21 VAL A N 8
ATOM 10842 C CA . VAL A 1 21 ? 16.943 20.575 29.155 1.00 0.00 21 VAL A CA 8
ATOM 10843 C C . VAL A 1 21 ? 16.957 19.040 29.291 1.00 0.00 21 VAL A C 8
ATOM 10844 O O . VAL A 1 21 ? 17.254 18.509 30.363 1.00 0.00 21 VAL A O 8
ATOM 10857 N N . THR A 1 22 ? 16.665 18.340 28.195 1.00 0.00 22 THR A N 8
ATOM 10858 C CA . THR A 1 22 ? 16.589 16.865 28.055 1.00 0.00 22 THR A CA 8
ATOM 10859 C C . THR A 1 22 ? 17.934 16.130 28.019 1.00 0.00 22 THR A C 8
ATOM 10860 O O . THR A 1 22 ? 18.000 14.901 28.141 1.00 0.00 22 THR A O 8
ATOM 10871 N N . CYS A 1 23 ? 19.029 16.871 27.856 1.00 0.00 23 CYS A N 8
ATOM 10872 C CA . CYS A 1 23 ? 20.318 16.274 27.499 1.00 0.00 23 CYS A CA 8
ATOM 10873 C C . CYS A 1 23 ? 21.099 15.862 28.759 1.00 0.00 23 CYS A C 8
ATOM 10874 O O . CYS A 1 23 ? 21.199 16.670 29.685 1.00 0.00 23 CYS A O 8
ATOM 10882 N N . PRO A 1 24 ? 21.783 14.703 28.786 1.00 0.00 24 PRO A N 8
ATOM 10883 C CA . PRO A 1 24 ? 22.494 14.308 29.998 1.00 0.00 24 PRO A CA 8
ATOM 10884 C C . PRO A 1 24 ? 23.675 15.229 30.325 1.00 0.00 24 PRO A C 8
ATOM 10885 O O . PRO A 1 24 ? 23.875 15.598 31.476 1.00 0.00 24 PRO A O 8
ATOM 10896 N N . TYR A 1 25 ? 24.406 15.684 29.304 1.00 0.00 25 TYR A N 8
ATOM 10897 C CA . TYR A 1 25 ? 25.550 16.598 29.421 1.00 0.00 25 TYR A CA 8
ATOM 10898 C C . TYR A 1 25 ? 25.201 17.969 30.002 1.00 0.00 25 TYR A C 8
ATOM 10899 O O . TYR A 1 25 ? 25.982 18.543 30.759 1.00 0.00 25 TYR A O 8
ATOM 10917 N N . CYS A 1 26 ? 24.021 18.480 29.650 1.00 0.00 26 CYS A N 8
ATOM 10918 C CA . CYS A 1 26 ? 23.418 19.658 30.266 1.00 0.00 26 CYS A CA 8
ATOM 10919 C C . CYS A 1 26 ? 23.303 19.426 31.786 1.00 0.00 26 CYS A C 8
ATOM 10920 O O . CYS A 1 26 ? 23.881 20.163 32.580 1.00 0.00 26 CYS A O 8
ATOM 10928 N N . VAL A 1 27 ? 22.662 18.324 32.188 1.00 0.00 27 VAL A N 8
ATOM 10929 C CA . VAL A 1 27 ? 22.430 17.967 33.597 1.00 0.00 27 VAL A CA 8
ATOM 10930 C C . VAL A 1 27 ? 23.737 17.738 34.364 1.00 0.00 27 VAL A C 8
ATOM 10931 O O . VAL A 1 27 ? 23.842 18.175 35.510 1.00 0.00 27 VAL A O 8
ATOM 10944 N N . ARG A 1 28 ? 24.766 17.135 33.742 1.00 0.00 28 ARG A N 8
ATOM 10945 C CA . ARG A 1 28 ? 26.115 17.017 34.343 1.00 0.00 28 ARG A CA 8
ATOM 10946 C C . ARG A 1 28 ? 26.659 18.374 34.804 1.00 0.00 28 ARG A C 8
ATOM 10947 O O . ARG A 1 28 ? 27.167 18.469 35.924 1.00 0.00 28 ARG A O 8
ATOM 10968 N N . ALA A 1 29 ? 26.534 19.397 33.957 1.00 0.00 29 ALA A N 8
ATOM 10969 C CA . ALA A 1 29 ? 26.966 20.761 34.257 1.00 0.00 29 ALA A CA 8
ATOM 10970 C C . ALA A 1 29 ? 26.026 21.460 35.253 1.00 0.00 29 ALA A C 8
ATOM 10971 O O . ALA A 1 29 ? 26.485 21.901 36.305 1.00 0.00 29 ALA A O 8
ATOM 10978 N N . GLU A 1 30 ? 24.715 21.500 34.989 1.00 0.00 30 GLU A N 8
ATOM 10979 C CA . GLU A 1 30 ? 23.739 22.193 35.850 1.00 0.00 30 GLU A CA 8
ATOM 10980 C C . GLU A 1 30 ? 23.701 21.663 37.288 1.00 0.00 30 GLU A C 8
ATOM 10981 O O . GLU A 1 30 ? 23.362 22.404 38.217 1.00 0.00 30 GLU A O 8
ATOM 10993 N N . LYS A 1 31 ? 24.087 20.399 37.499 1.00 0.00 31 LYS A N 8
ATOM 10994 C CA . LYS A 1 31 ? 24.228 19.806 38.829 1.00 0.00 31 LYS A CA 8
ATOM 10995 C C . LYS A 1 31 ? 25.437 20.354 39.593 1.00 0.00 31 LYS A C 8
ATOM 10996 O O . LYS A 1 31 ? 25.316 20.744 40.757 1.00 0.00 31 LYS A O 8
ATOM 11015 N N . LEU A 1 32 ? 26.583 20.424 38.919 1.00 0.00 32 LEU A N 8
ATOM 11016 C CA . LEU A 1 32 ? 27.871 20.856 39.469 1.00 0.00 32 LEU A CA 8
ATOM 11017 C C . LEU A 1 32 ? 27.921 22.373 39.677 1.00 0.00 32 LEU A C 8
ATOM 11018 O O . LEU A 1 32 ? 28.420 22.846 40.696 1.00 0.00 32 LEU A O 8
ATOM 11034 N N . LEU A 1 33 ? 27.336 23.144 38.755 1.00 0.00 33 LEU A N 8
ATOM 11035 C CA . LEU A 1 33 ? 27.276 24.600 38.855 1.00 0.00 33 LEU A CA 8
ATOM 11036 C C . LEU A 1 33 ? 26.457 25.035 40.077 1.00 0.00 33 LEU A C 8
ATOM 11037 O O . LEU A 1 33 ? 26.958 25.815 40.884 1.00 0.00 33 LEU A O 8
ATOM 11053 N N . HIS A 1 34 ? 25.275 24.442 40.299 1.00 0.00 34 HIS A N 8
ATOM 11054 C CA . HIS A 1 34 ? 24.512 24.677 41.533 1.00 0.00 34 HIS A CA 8
ATOM 11055 C C . HIS A 1 34 ? 25.240 24.169 42.794 1.00 0.00 34 HIS A C 8
ATOM 11056 O O . HIS A 1 34 ? 24.993 24.687 43.887 1.00 0.00 34 HIS A O 8
ATOM 11070 N N . ALA A 1 35 ? 26.174 23.216 42.675 1.00 0.00 35 ALA A N 8
ATOM 11071 C CA . ALA A 1 35 ? 26.967 22.742 43.811 1.00 0.00 35 ALA A CA 8
ATOM 11072 C C . ALA A 1 35 ? 28.159 23.656 44.167 1.00 0.00 35 ALA A C 8
ATOM 11073 O O . ALA A 1 35 ? 28.701 23.527 45.267 1.00 0.00 35 ALA A O 8
ATOM 11080 N N . ARG A 1 36 ? 28.595 24.559 43.271 1.00 0.00 36 ARG A N 8
ATOM 11081 C CA . ARG A 1 36 ? 29.866 25.306 43.416 1.00 0.00 36 ARG A CA 8
ATOM 11082 C C . ARG A 1 36 ? 29.813 26.815 43.200 1.00 0.00 36 ARG A C 8
ATOM 11083 O O . ARG A 1 36 ? 30.778 27.504 43.533 1.00 0.00 36 ARG A O 8
ATOM 11104 N N . THR A 1 37 ? 28.711 27.355 42.700 1.00 0.00 37 THR A N 8
ATOM 11105 C CA . THR A 1 37 ? 28.491 28.811 42.639 1.00 0.00 37 THR A CA 8
ATOM 11106 C C . THR A 1 37 ? 27.015 29.220 42.673 1.00 0.00 37 THR A C 8
ATOM 11107 O O . THR A 1 37 ? 26.117 28.469 42.284 1.00 0.00 37 THR A O 8
ATOM 11118 N N . LYS A 1 38 ? 26.770 30.457 43.119 1.00 0.00 38 LYS A N 8
ATOM 11119 C CA . LYS A 1 38 ? 25.490 31.172 42.989 1.00 0.00 38 LYS A CA 8
ATOM 11120 C C . LYS A 1 38 ? 25.534 32.281 41.922 1.00 0.00 38 LYS A C 8
ATOM 11121 O O . LYS A 1 38 ? 24.532 32.957 41.711 1.00 0.00 38 LYS A O 8
ATOM 11140 N N . ASP A 1 39 ? 26.665 32.471 41.236 1.00 0.00 39 ASP A N 8
ATOM 11141 C CA . ASP A 1 39 ? 26.875 33.494 40.200 1.00 0.00 39 ASP A CA 8
ATOM 11142 C C . ASP A 1 39 ? 26.872 32.897 38.772 1.00 0.00 39 ASP A C 8
ATOM 11143 O O . ASP A 1 39 ? 27.680 33.257 37.910 1.00 0.00 39 ASP A O 8
ATOM 11152 N N . ILE A 1 40 ? 25.949 31.953 38.542 1.00 0.00 40 ILE A N 8
ATOM 11153 C CA . ILE A 1 40 ? 25.711 31.264 37.265 1.00 0.00 40 ILE A CA 8
ATOM 11154 C C . ILE A 1 40 ? 24.336 31.614 36.679 1.00 0.00 40 ILE A C 8
ATOM 11155 O O . ILE A 1 40 ? 23.340 31.722 37.403 1.00 0.00 40 ILE A O 8
ATOM 11171 N N . THR A 1 41 ? 24.302 31.758 35.355 1.00 0.00 41 THR A N 8
ATOM 11172 C CA . THR A 1 41 ? 23.117 31.934 34.509 1.00 0.00 41 THR A CA 8
ATOM 11173 C C . THR A 1 41 ? 23.164 30.926 33.356 1.00 0.00 41 THR A C 8
ATOM 11174 O O . THR A 1 41 ? 24.162 30.858 32.648 1.00 0.00 41 THR A O 8
ATOM 11185 N N . VAL A 1 42 ? 22.095 30.169 33.117 1.00 0.00 42 VAL A N 8
ATOM 11186 C CA . VAL A 1 42 ? 21.937 29.269 31.960 1.00 0.00 42 VAL A CA 8
ATOM 11187 C C . VAL A 1 42 ? 20.717 29.610 31.108 1.00 0.00 42 VAL A C 8
ATOM 11188 O O . VAL A 1 42 ? 19.630 29.858 31.631 1.00 0.00 42 VAL A O 8
ATOM 11201 N N . HIS A 1 43 ? 20.907 29.590 29.786 1.00 0.00 43 HIS A N 8
ATOM 11202 C CA . HIS A 1 43 ? 19.859 29.747 28.780 1.00 0.00 43 HIS A CA 8
ATOM 11203 C C . HIS A 1 43 ? 19.597 28.416 28.062 1.00 0.00 43 HIS A C 8
ATOM 11204 O O . HIS A 1 43 ? 20.526 27.773 27.560 1.00 0.00 43 HIS A O 8
ATOM 11218 N N . TYR A 1 44 ? 18.330 28.018 27.952 1.00 0.00 44 TYR A N 8
ATOM 11219 C CA . TYR A 1 44 ? 17.953 26.761 27.303 1.00 0.00 44 TYR A CA 8
ATOM 11220 C C . TYR A 1 44 ? 17.521 27.005 25.851 1.00 0.00 44 TYR A C 8
ATOM 11221 O O . TYR A 1 44 ? 16.360 27.319 25.575 1.00 0.00 44 TYR A O 8
ATOM 11239 N N . VAL A 1 45 ? 18.456 26.861 24.903 1.00 0.00 45 VAL A N 8
ATOM 11240 C CA . VAL A 1 45 ? 18.207 27.133 23.467 1.00 0.00 45 VAL A CA 8
ATOM 11241 C C . VAL A 1 45 ? 17.353 26.058 22.776 1.00 0.00 45 VAL A C 8
ATOM 11242 O O . VAL A 1 45 ? 16.934 26.226 21.633 1.00 0.00 45 VAL A O 8
ATOM 11255 N N . ASP A 1 46 ? 17.047 24.959 23.469 1.00 0.00 46 ASP A N 8
ATOM 11256 C CA . ASP A 1 46 ? 16.060 23.966 23.025 1.00 0.00 46 ASP A CA 8
ATOM 11257 C C . ASP A 1 46 ? 14.613 24.409 23.336 1.00 0.00 46 ASP A C 8
ATOM 11258 O O . ASP A 1 46 ? 13.672 23.963 22.678 1.00 0.00 46 ASP A O 8
ATOM 11267 N N . LYS A 1 47 ? 14.445 25.358 24.268 1.00 0.00 47 LYS A N 8
ATOM 11268 C CA . LYS A 1 47 ? 13.181 26.013 24.667 1.00 0.00 47 LYS A CA 8
ATOM 11269 C C . LYS A 1 47 ? 12.929 27.362 23.960 1.00 0.00 47 LYS A C 8
ATOM 11270 O O . LYS A 1 47 ? 12.035 28.117 24.355 1.00 0.00 47 LYS A O 8
ATOM 11289 N N . MET A 1 48 ? 13.733 27.658 22.935 1.00 0.00 48 MET A N 8
ATOM 11290 C CA . MET A 1 48 ? 13.879 28.953 22.255 1.00 0.00 48 MET A CA 8
ATOM 11291 C C . MET A 1 48 ? 13.651 28.796 20.744 1.00 0.00 48 MET A C 8
ATOM 11292 O O . MET A 1 48 ? 14.295 27.960 20.108 1.00 0.00 48 MET A O 8
ATOM 11306 N N . SER A 1 49 ? 12.783 29.613 20.145 1.00 0.00 49 SER A N 8
ATOM 11307 C CA . SER A 1 49 ? 12.408 29.517 18.721 1.00 0.00 49 SER A CA 8
ATOM 11308 C C . SER A 1 49 ? 13.553 29.886 17.767 1.00 0.00 49 SER A C 8
ATOM 11309 O O . SER A 1 49 ? 13.754 29.242 16.739 1.00 0.00 49 SER A O 8
ATOM 11317 N N . GLU A 1 50 ? 14.365 30.875 18.143 1.00 0.00 50 GLU A N 8
ATOM 11318 C CA . GLU A 1 50 ? 15.581 31.281 17.426 1.00 0.00 50 GLU A CA 8
ATOM 11319 C C . GLU A 1 50 ? 16.821 30.444 17.805 1.00 0.00 50 GLU A C 8
ATOM 11320 O O . GLU A 1 50 ? 17.897 30.667 17.256 1.00 0.00 50 GLU A O 8
ATOM 11332 N N . GLY A 1 51 ? 16.713 29.468 18.719 1.00 0.00 51 GLY A N 8
ATOM 11333 C CA . GLY A 1 51 ? 17.859 28.763 19.310 1.00 0.00 51 GLY A CA 8
ATOM 11334 C C . GLY A 1 51 ? 18.812 28.083 18.317 1.00 0.00 51 GLY A C 8
ATOM 11335 O O . GLY A 1 51 ? 20.000 27.943 18.607 1.00 0.00 51 GLY A O 8
ATOM 11339 N N . GLU A 1 52 ? 18.344 27.732 17.116 1.00 0.00 52 GLU A N 8
ATOM 11340 C CA . GLU A 1 52 ? 19.205 27.194 16.052 1.00 0.00 52 GLU A CA 8
ATOM 11341 C C . GLU A 1 52 ? 20.095 28.271 15.409 1.00 0.00 52 GLU A C 8
ATOM 11342 O O . GLU A 1 52 ? 21.209 27.978 14.973 1.00 0.00 52 GLU A O 8
ATOM 11354 N N . GLN A 1 53 ? 19.661 29.532 15.388 1.00 0.00 53 GLN A N 8
ATOM 11355 C CA . GLN A 1 53 ? 20.480 30.658 14.942 1.00 0.00 53 GLN A CA 8
ATOM 11356 C C . GLN A 1 53 ? 21.541 31.028 15.988 1.00 0.00 53 GLN A C 8
ATOM 11357 O O . GLN A 1 53 ? 22.682 31.323 15.626 1.00 0.00 53 GLN A O 8
ATOM 11371 N N . LEU A 1 54 ? 21.195 30.942 17.280 1.00 0.00 54 LEU A N 8
ATOM 11372 C CA . LEU A 1 54 ? 22.139 31.124 18.393 1.00 0.00 54 LEU A CA 8
ATOM 11373 C C . LEU A 1 54 ? 23.156 29.975 18.505 1.00 0.00 54 LEU A C 8
ATOM 11374 O O . LEU A 1 54 ? 24.316 30.236 18.807 1.00 0.00 54 LEU A O 8
ATOM 11390 N N . ARG A 1 55 ? 22.803 28.730 18.152 1.00 0.00 55 ARG A N 8
ATOM 11391 C CA . ARG A 1 55 ? 23.804 27.666 17.909 1.00 0.00 55 ARG A CA 8
ATOM 11392 C C . ARG A 1 55 ? 24.821 28.084 16.838 1.00 0.00 55 ARG A C 8
ATOM 11393 O O . ARG A 1 55 ? 26.017 27.859 17.010 1.00 0.00 55 ARG A O 8
ATOM 11414 N N . GLY A 1 56 ? 24.370 28.785 15.796 1.00 0.00 56 GLY A N 8
ATOM 11415 C CA . GLY A 1 56 ? 25.241 29.436 14.815 1.00 0.00 56 GLY A CA 8
ATOM 11416 C C . GLY A 1 56 ? 26.116 30.560 15.397 1.00 0.00 56 GLY A C 8
ATOM 11417 O O . GLY A 1 56 ? 27.292 30.627 15.058 1.00 0.00 56 GLY A O 8
ATOM 11421 N N . GLU A 1 57 ? 25.616 31.384 16.330 1.00 0.00 57 GLU A N 8
ATOM 11422 C CA . GLU A 1 57 ? 26.445 32.385 17.032 1.00 0.00 57 GLU A CA 8
ATOM 11423 C C . GLU A 1 57 ? 27.588 31.756 17.847 1.00 0.00 57 GLU A C 8
ATOM 11424 O O . GLU A 1 57 ? 28.643 32.380 17.991 1.00 0.00 57 GLU A O 8
ATOM 11436 N N . ILE A 1 58 ? 27.414 30.526 18.351 1.00 0.00 58 ILE A N 8
ATOM 11437 C CA . ILE A 1 58 ? 28.503 29.762 18.980 1.00 0.00 58 ILE A CA 8
ATOM 11438 C C . ILE A 1 58 ? 29.419 29.170 17.901 1.00 0.00 58 ILE A C 8
ATOM 11439 O O . ILE A 1 58 ? 30.638 29.312 17.991 1.00 0.00 58 ILE A O 8
ATOM 11455 N N . TYR A 1 59 ? 28.876 28.544 16.849 1.00 0.00 59 TYR A N 8
ATOM 11456 C CA . TYR A 1 59 ? 29.707 27.870 15.845 1.00 0.00 59 TYR A CA 8
ATOM 11457 C C . TYR A 1 59 ? 30.588 28.839 15.039 1.00 0.00 59 TYR A C 8
ATOM 11458 O O . TYR A 1 59 ? 31.772 28.571 14.848 1.00 0.00 59 TYR A O 8
ATOM 11476 N N . GLN A 1 60 ? 30.063 29.993 14.622 1.00 0.00 60 GLN A N 8
ATOM 11477 C CA . GLN A 1 60 ? 30.810 30.972 13.817 1.00 0.00 60 GLN A CA 8
ATOM 11478 C C . GLN A 1 60 ? 31.868 31.755 14.625 1.00 0.00 60 GLN A C 8
ATOM 11479 O O . GLN A 1 60 ? 32.692 32.453 14.029 1.00 0.00 60 GLN A O 8
ATOM 11493 N N . ALA A 1 61 ? 31.868 31.630 15.960 1.00 0.00 61 ALA A N 8
ATOM 11494 C CA . ALA A 1 61 ? 32.883 32.200 16.852 1.00 0.00 61 ALA A CA 8
ATOM 11495 C C . ALA A 1 61 ? 33.837 31.154 17.478 1.00 0.00 61 ALA A C 8
ATOM 11496 O O . ALA A 1 61 ? 35.020 31.454 17.661 1.00 0.00 61 ALA A O 8
ATOM 11503 N N . TYR A 1 62 ? 33.373 29.929 17.761 1.00 0.00 62 TYR A N 8
ATOM 11504 C CA . TYR A 1 62 ? 34.121 28.905 18.519 1.00 0.00 62 TYR A CA 8
ATOM 11505 C C . TYR A 1 62 ? 34.109 27.496 17.892 1.00 0.00 62 TYR A C 8
ATOM 11506 O O . TYR A 1 62 ? 34.693 26.578 18.466 1.00 0.00 62 TYR A O 8
ATOM 11524 N N . LYS A 1 63 ? 33.445 27.293 16.744 1.00 0.00 63 LYS A N 8
ATOM 11525 C CA . LYS A 1 63 ? 33.299 26.000 16.040 1.00 0.00 63 LYS A CA 8
ATOM 11526 C C . LYS A 1 63 ? 32.871 24.847 16.968 1.00 0.00 63 LYS A C 8
ATOM 11527 O O . LYS A 1 63 ? 33.501 23.788 17.018 1.00 0.00 63 LYS A O 8
ATOM 11546 N N . HIS A 1 64 ? 31.793 25.069 17.722 1.00 0.00 64 HIS A N 8
ATOM 11547 C CA . HIS A 1 64 ? 31.160 24.084 18.604 1.00 0.00 64 HIS A CA 8
ATOM 11548 C C . HIS A 1 64 ? 29.634 24.106 18.431 1.00 0.00 64 HIS A C 8
ATOM 11549 O O . HIS A 1 64 ? 29.014 25.166 18.380 1.00 0.00 64 HIS A O 8
ATOM 11563 N N . GLU A 1 65 ? 29.043 22.921 18.268 1.00 0.00 65 GLU A N 8
ATOM 11564 C CA . GLU A 1 65 ? 27.654 22.693 17.816 1.00 0.00 65 GLU A CA 8
ATOM 11565 C C . GLU A 1 65 ? 26.927 21.617 18.652 1.00 0.00 65 GLU A C 8
ATOM 11566 O O . GLU A 1 65 ? 25.850 21.147 18.291 1.00 0.00 65 GLU A O 8
ATOM 11578 N N . THR A 1 66 ? 27.532 21.237 19.779 1.00 0.00 66 THR A N 8
ATOM 11579 C CA . THR A 1 66 ? 26.980 20.333 20.810 1.00 0.00 66 THR A CA 8
ATOM 11580 C C . THR A 1 66 ? 26.579 21.136 22.066 1.00 0.00 66 THR A C 8
ATOM 11581 O O . THR A 1 66 ? 26.615 22.370 22.043 1.00 0.00 66 THR A O 8
ATOM 11592 N N . VAL A 1 67 ? 26.206 20.486 23.178 1.00 0.00 67 VAL A N 8
ATOM 11593 C CA . VAL A 1 67 ? 25.888 21.133 24.470 1.00 0.00 67 VAL A CA 8
ATOM 11594 C C . VAL A 1 67 ? 26.470 20.378 25.682 1.00 0.00 67 VAL A C 8
ATOM 11595 O O . VAL A 1 67 ? 26.718 19.173 25.591 1.00 0.00 67 VAL A O 8
ATOM 11608 N N . PRO A 1 68 ? 26.643 21.052 26.837 1.00 0.00 68 PRO A N 8
ATOM 11609 C CA . PRO A 1 68 ? 26.563 22.502 27.016 1.00 0.00 68 PRO A CA 8
ATOM 11610 C C . PRO A 1 68 ? 27.758 23.241 26.399 1.00 0.00 68 PRO A C 8
ATOM 11611 O O . PRO A 1 68 ? 28.847 22.678 26.254 1.00 0.00 68 PRO A O 8
ATOM 11622 N N . ALA A 1 69 ? 27.544 24.509 26.055 1.00 0.00 69 ALA A N 8
ATOM 11623 C CA . ALA A 1 69 ? 28.601 25.490 25.814 1.00 0.00 69 ALA A CA 8
ATOM 11624 C C . ALA A 1 69 ? 28.704 26.404 27.045 1.00 0.00 69 ALA A C 8
ATOM 11625 O O . ALA A 1 69 ? 27.680 26.832 27.580 1.00 0.00 69 ALA A O 8
ATOM 11632 N N . ILE A 1 70 ? 29.922 26.663 27.526 1.00 0.00 70 ILE A N 8
ATOM 11633 C CA . ILE A 1 70 ? 30.164 27.245 28.854 1.00 0.00 70 ILE A CA 8
ATOM 11634 C C . ILE A 1 70 ? 31.091 28.458 28.731 1.00 0.00 70 ILE A C 8
ATOM 11635 O O . ILE A 1 70 ? 32.040 28.444 27.946 1.00 0.00 70 ILE A O 8
ATOM 11651 N N . PHE A 1 71 ? 30.832 29.509 29.514 1.00 0.00 71 PHE A N 8
ATOM 11652 C CA . PHE A 1 71 ? 31.630 30.734 29.528 1.00 0.00 71 PHE A CA 8
ATOM 11653 C C . PHE A 1 71 ? 31.865 31.253 30.951 1.00 0.00 71 PHE A C 8
ATOM 11654 O O . PHE A 1 71 ? 30.981 31.170 31.806 1.00 0.00 71 PHE A O 8
ATOM 11671 N N . ILE A 1 72 ? 33.042 31.843 31.185 1.00 0.00 72 ILE A N 8
ATOM 11672 C CA . ILE A 1 72 ? 33.421 32.512 32.439 1.00 0.00 72 ILE A CA 8
ATOM 11673 C C . ILE A 1 72 ? 33.986 33.897 32.105 1.00 0.00 72 ILE A C 8
ATOM 11674 O O . ILE A 1 72 ? 35.037 34.001 31.469 1.00 0.00 72 ILE A O 8
ATOM 11690 N N . ASN A 1 73 ? 33.299 34.968 32.511 1.00 0.00 73 ASN A N 8
ATOM 11691 C CA . ASN A 1 73 ? 33.612 36.360 32.147 1.00 0.00 73 ASN A CA 8
ATOM 11692 C C . ASN A 1 73 ? 33.812 36.583 30.626 1.00 0.00 73 ASN A C 8
ATOM 11693 O O . ASN A 1 73 ? 34.728 37.295 30.205 1.00 0.00 73 ASN A O 8
ATOM 11704 N N . GLY A 1 74 ? 32.979 35.971 29.776 1.00 0.00 74 GLY A N 8
ATOM 11705 C CA . GLY A 1 74 ? 33.087 36.083 28.304 1.00 0.00 74 GLY A CA 8
ATOM 11706 C C . GLY A 1 74 ? 34.229 35.268 27.668 1.00 0.00 74 GLY A C 8
ATOM 11707 O O . GLY A 1 74 ? 34.439 35.341 26.457 1.00 0.00 74 GLY A O 8
ATOM 11711 N N . ASN A 1 75 ? 34.962 34.477 28.456 1.00 0.00 75 ASN A N 8
ATOM 11712 C CA . ASN A 1 75 ? 35.983 33.533 27.990 1.00 0.00 75 ASN A CA 8
ATOM 11713 C C . ASN A 1 75 ? 35.381 32.117 27.888 1.00 0.00 75 ASN A C 8
ATOM 11714 O O . ASN A 1 75 ? 34.663 31.692 28.794 1.00 0.00 75 ASN A O 8
ATOM 11725 N N . PHE A 1 76 ? 35.631 31.403 26.787 1.00 0.00 76 PHE A N 8
ATOM 11726 C CA . PHE A 1 76 ? 34.978 30.130 26.449 1.00 0.00 76 PHE A CA 8
ATOM 11727 C C . PHE A 1 76 ? 35.622 28.905 27.126 1.00 0.00 76 PHE A C 8
ATOM 11728 O O . PHE A 1 76 ? 36.841 28.844 27.325 1.00 0.00 76 PHE A O 8
ATOM 11745 N N . ILE A 1 77 ? 34.782 27.919 27.450 1.00 0.00 77 ILE A N 8
ATOM 11746 C CA . ILE A 1 77 ? 35.083 26.651 28.122 1.00 0.00 77 ILE A CA 8
ATOM 11747 C C . ILE A 1 77 ? 34.446 25.513 27.305 1.00 0.00 77 ILE A C 8
ATOM 11748 O O . ILE A 1 77 ? 33.228 25.472 27.123 1.00 0.00 77 ILE A O 8
ATOM 11764 N N . GLY A 1 78 ? 35.270 24.578 26.827 1.00 0.00 78 GLY A N 8
ATOM 11765 C CA . GLY A 1 78 ? 34.920 23.633 25.755 1.00 0.00 78 GLY A CA 8
ATOM 11766 C C . GLY A 1 78 ? 33.816 22.597 26.005 1.00 0.00 78 GLY A C 8
ATOM 11767 O O . GLY A 1 78 ? 33.411 21.914 25.064 1.00 0.00 78 GLY A O 8
ATOM 11771 N N . GLY A 1 79 ? 33.342 22.446 27.240 1.00 0.00 79 GLY A N 8
ATOM 11772 C CA . GLY A 1 79 ? 32.246 21.543 27.604 1.00 0.00 79 GLY A CA 8
ATOM 11773 C C . GLY A 1 79 ? 32.235 21.151 29.085 1.00 0.00 79 GLY A C 8
ATOM 11774 O O . GLY A 1 79 ? 33.048 21.640 29.874 1.00 0.00 79 GLY A O 8
ATOM 11778 N N . CYS A 1 80 ? 31.322 20.254 29.474 1.00 0.00 80 CYS A N 8
ATOM 11779 C CA . CYS A 1 80 ? 31.216 19.787 30.861 1.00 0.00 80 CYS A CA 8
ATOM 11780 C C . CYS A 1 80 ? 32.453 18.988 31.309 1.00 0.00 80 CYS A C 8
ATOM 11781 O O . CYS A 1 80 ? 32.911 19.139 32.440 1.00 0.00 80 CYS A O 8
ATOM 11789 N N . SER A 1 81 ? 33.034 18.174 30.426 1.00 0.00 81 SER A N 8
ATOM 11790 C CA . SER A 1 81 ? 34.248 17.416 30.740 1.00 0.00 81 SER A CA 8
ATOM 11791 C C . SER A 1 81 ? 35.480 18.322 30.856 1.00 0.00 81 SER A C 8
ATOM 11792 O O . SER A 1 81 ? 36.340 18.058 31.694 1.00 0.00 81 SER A O 8
ATOM 11800 N N . ASP A 1 82 ? 35.557 19.424 30.102 1.00 0.00 82 ASP A N 8
ATOM 11801 C CA . ASP A 1 82 ? 36.619 20.430 30.261 1.00 0.00 82 ASP A CA 8
ATOM 11802 C C . ASP A 1 82 ? 36.494 21.199 31.587 1.00 0.00 82 ASP A C 8
ATOM 11803 O O . ASP A 1 82 ? 37.492 21.414 32.277 1.00 0.00 82 ASP A O 8
ATOM 11812 N N . LEU A 1 83 ? 35.263 21.560 31.964 1.00 0.00 83 LEU A N 8
ATOM 11813 C CA . LEU A 1 83 ? 34.908 22.180 33.240 1.00 0.00 83 LEU A CA 8
ATOM 11814 C C . LEU A 1 83 ? 35.322 21.282 34.419 1.00 0.00 83 LEU A C 8
ATOM 11815 O O . LEU A 1 83 ? 36.026 21.734 35.322 1.00 0.00 83 LEU A O 8
ATOM 11831 N N . GLU A 1 84 ? 34.942 20.002 34.393 1.00 0.00 84 GLU A N 8
ATOM 11832 C CA . GLU A 1 84 ? 35.359 19.026 35.408 1.00 0.00 84 GLU A CA 8
ATOM 11833 C C . GLU A 1 84 ? 36.875 18.789 35.391 1.00 0.00 84 GLU A C 8
ATOM 11834 O O . GLU A 1 84 ? 37.485 18.663 36.451 1.00 0.00 84 GLU A O 8
ATOM 11846 N N . ALA A 1 85 ? 37.518 18.793 34.220 1.00 0.00 85 ALA A N 8
ATOM 11847 C CA . ALA A 1 85 ? 38.965 18.595 34.134 1.00 0.00 85 ALA A CA 8
ATOM 11848 C C . ALA A 1 85 ? 39.743 19.770 34.762 1.00 0.00 85 ALA A C 8
ATOM 11849 O O . ALA A 1 85 ? 40.776 19.550 35.398 1.00 0.00 85 ALA A O 8
ATOM 11856 N N . LEU A 1 86 ? 39.230 21.003 34.647 1.00 0.00 86 LEU A N 8
ATOM 11857 C CA . LEU A 1 86 ? 39.734 22.170 35.383 1.00 0.00 86 LEU A CA 8
ATOM 11858 C C . LEU A 1 86 ? 39.399 22.096 36.882 1.00 0.00 86 LEU A C 8
ATOM 11859 O O . LEU A 1 86 ? 40.179 22.577 37.705 1.00 0.00 86 LEU A O 8
ATOM 11875 N N . ASP A 1 87 ? 38.277 21.477 37.260 1.00 0.00 87 ASP A N 8
ATOM 11876 C CA . ASP A 1 87 ? 37.899 21.278 38.662 1.00 0.00 87 ASP A CA 8
ATOM 11877 C C . ASP A 1 87 ? 38.799 20.271 39.389 1.00 0.00 87 ASP A C 8
ATOM 11878 O O . ASP A 1 87 ? 39.206 20.495 40.532 1.00 0.00 87 ASP A O 8
ATOM 11887 N N . LYS A 1 88 ? 39.186 19.194 38.704 1.00 0.00 88 LYS A N 8
ATOM 11888 C CA . LYS A 1 88 ? 40.142 18.196 39.211 1.00 0.00 88 LYS A CA 8
ATOM 11889 C C . LYS A 1 88 ? 41.537 18.783 39.444 1.00 0.00 88 LYS A C 8
ATOM 11890 O O . LYS A 1 88 ? 42.180 18.417 40.431 1.00 0.00 88 LYS A O 8
ATOM 11909 N N . GLU A 1 89 ? 41.960 19.759 38.636 1.00 0.00 89 GLU A N 8
ATOM 11910 C CA . GLU A 1 89 ? 43.169 20.566 38.883 1.00 0.00 89 GLU A CA 8
ATOM 11911 C C . GLU A 1 89 ? 43.006 21.628 39.978 1.00 0.00 89 GLU A C 8
ATOM 11912 O O . GLU A 1 89 ? 44.009 22.176 40.445 1.00 0.00 89 GLU A O 8
ATOM 11924 N N . GLY A 1 90 ? 41.779 21.920 40.414 1.00 0.00 90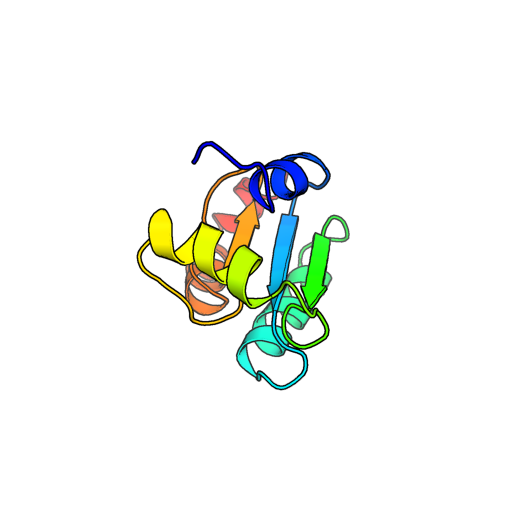 GLY A N 8
ATOM 11925 C CA . GLY A 1 90 ? 41.487 23.010 41.348 1.00 0.00 90 GLY A CA 8
ATOM 11926 C C . GLY A 1 90 ? 41.457 24.403 40.697 1.00 0.00 90 GLY A C 8
ATOM 11927 O O . GLY A 1 90 ? 41.356 25.419 41.387 1.00 0.00 90 GLY A O 8
ATOM 11931 N N . LYS A 1 91 ? 41.565 24.456 39.365 1.00 0.00 91 LYS A N 8
ATOM 11932 C CA . LYS A 1 91 ? 41.733 25.658 38.545 1.00 0.00 91 LYS A CA 8
ATOM 11933 C C . LYS A 1 91 ? 40.406 26.367 38.284 1.00 0.00 91 LYS A C 8
ATOM 11934 O O . LYS A 1 91 ? 40.399 27.591 38.149 1.00 0.00 91 LYS A O 8
ATOM 11953 N N . LEU A 1 92 ? 39.294 25.625 38.284 1.00 0.00 92 LEU A N 8
ATOM 11954 C CA . LEU A 1 92 ? 37.939 26.177 38.217 1.00 0.00 92 LEU A CA 8
ATOM 11955 C C . LEU A 1 92 ? 37.608 27.011 39.461 1.00 0.00 92 LEU A C 8
ATOM 11956 O O . LEU A 1 92 ? 37.099 28.120 39.333 1.00 0.00 92 LEU A O 8
ATOM 11972 N N . ASP A 1 93 ? 37.954 26.531 40.655 1.00 0.00 93 ASP A N 8
ATOM 11973 C CA . ASP A 1 93 ? 37.731 27.267 41.905 1.00 0.00 93 ASP A CA 8
ATOM 11974 C C . ASP A 1 93 ? 38.452 28.631 41.898 1.00 0.00 93 ASP A C 8
ATOM 11975 O O . ASP A 1 93 ? 37.912 29.625 42.392 1.00 0.00 93 ASP A O 8
ATOM 11984 N N . GLY A 1 94 ? 39.633 28.703 41.270 1.00 0.00 94 GLY A N 8
ATOM 11985 C CA . GLY A 1 94 ? 40.393 29.943 41.091 1.00 0.00 94 GLY A CA 8
ATOM 11986 C C . GLY A 1 94 ? 39.881 30.882 39.989 1.00 0.00 94 GLY A C 8
ATOM 11987 O O . GLY A 1 94 ? 40.175 32.080 40.025 1.00 0.00 94 GLY A O 8
ATOM 11991 N N . LEU A 1 95 ? 39.074 30.374 39.053 1.00 0.00 95 LEU A N 8
ATOM 11992 C CA . LEU A 1 95 ? 38.304 31.166 38.086 1.00 0.00 95 LEU A CA 8
ATOM 11993 C C . LEU A 1 95 ? 36.999 31.699 38.704 1.00 0.00 95 LEU A C 8
ATOM 11994 O O . LEU A 1 95 ? 36.613 32.840 38.451 1.00 0.00 95 LEU A O 8
ATOM 12010 N N . LEU A 1 96 ? 36.367 30.915 39.583 1.00 0.00 96 LEU A N 8
ATOM 12011 C CA . LEU A 1 96 ? 35.139 31.269 40.311 1.00 0.00 96 LEU A CA 8
ATOM 12012 C C . LEU A 1 96 ? 35.353 32.312 41.427 1.00 0.00 96 LEU A C 8
ATOM 12013 O O . LEU A 1 96 ? 34.372 32.744 42.041 1.00 0.00 96 LEU A O 8
ATOM 12029 N N . SER A 1 97 ? 36.605 32.731 41.666 1.00 0.00 97 SER A N 8
ATOM 12030 C CA . SER A 1 97 ? 37.039 33.750 42.639 1.00 0.00 97 SER A CA 8
ATOM 12031 C C . SER A 1 97 ? 36.526 35.148 42.285 1.00 0.00 97 SER A C 8
ATOM 12032 O O . SER A 1 97 ? 35.504 35.568 42.874 1.00 0.00 97 SER A O 8
ATOM 12041 N N . GLY A 1 1 ? 18.932 47.840 18.467 1.00 0.00 1 GLY A N 9
ATOM 12042 C CA . GLY A 1 1 ? 18.315 47.730 19.798 1.00 0.00 1 GLY A CA 9
ATOM 12043 C C . GLY A 1 1 ? 19.016 46.681 20.634 1.00 0.00 1 GLY A C 9
ATOM 12044 O O . GLY A 1 1 ? 19.665 45.789 20.095 1.00 0.00 1 GLY A O 9
ATOM 12050 N N . ALA A 1 2 ? 18.893 46.796 21.955 1.00 0.00 2 ALA A N 9
ATOM 12051 C CA . ALA A 1 2 ? 19.634 46.002 22.933 1.00 0.00 2 ALA A CA 9
ATOM 12052 C C . ALA A 1 2 ? 19.317 44.492 22.905 1.00 0.00 2 ALA A C 9
ATOM 12053 O O . ALA A 1 2 ? 18.256 44.052 22.446 1.00 0.00 2 ALA A O 9
ATOM 12060 N N . MET A 1 3 ? 20.246 43.707 23.452 1.00 0.00 3 MET A N 9
ATOM 12061 C CA . MET A 1 3 ? 20.335 42.243 23.374 1.00 0.00 3 MET A CA 9
ATOM 12062 C C . MET A 1 3 ? 20.337 41.712 21.919 1.00 0.00 3 MET A C 9
ATOM 12063 O O . MET A 1 3 ? 19.389 41.028 21.510 1.00 0.00 3 MET A O 9
ATOM 12077 N N . PRO A 1 4 ? 21.372 42.023 21.101 1.00 0.00 4 PRO A N 9
ATOM 12078 C CA . PRO A 1 4 ? 21.396 41.680 19.671 1.00 0.00 4 PRO A CA 9
ATOM 12079 C C . PRO A 1 4 ? 21.573 40.180 19.383 1.00 0.00 4 PRO A C 9
ATOM 12080 O O . PRO A 1 4 ? 21.165 39.713 18.315 1.00 0.00 4 PRO A O 9
ATOM 12091 N N . SER A 1 5 ? 22.201 39.448 20.310 1.00 0.00 5 SER A N 9
ATOM 12092 C CA . SER A 1 5 ? 22.250 37.982 20.405 1.00 0.00 5 SER A CA 9
ATOM 12093 C C . SER A 1 5 ? 22.723 37.520 21.796 1.00 0.00 5 SER A C 9
ATOM 12094 O O . SER A 1 5 ? 22.863 38.326 22.726 1.00 0.00 5 SER A O 9
ATOM 12102 N N . ILE A 1 6 ? 23.003 36.216 21.951 1.00 0.00 6 ILE A N 9
ATOM 12103 C CA . ILE A 1 6 ? 23.569 35.638 23.185 1.00 0.00 6 ILE A CA 9
ATOM 12104 C C . ILE A 1 6 ? 24.926 36.239 23.569 1.00 0.00 6 ILE A C 9
ATOM 12105 O O . ILE A 1 6 ? 25.293 36.206 24.741 1.00 0.00 6 ILE A O 9
ATOM 12121 N N . ALA A 1 7 ? 25.669 36.793 22.604 1.00 0.00 7 ALA A N 9
ATOM 12122 C CA . ALA A 1 7 ? 27.016 37.309 22.838 1.00 0.00 7 ALA A CA 9
ATOM 12123 C C . ALA A 1 7 ? 27.022 38.463 23.867 1.00 0.00 7 ALA A C 9
ATOM 12124 O O . ALA A 1 7 ? 27.940 38.569 24.684 1.00 0.00 7 ALA A O 9
ATOM 12131 N N . SER A 1 8 ? 25.949 39.264 23.895 1.00 0.00 8 SER A N 9
ATOM 12132 C CA . SER A 1 8 ? 25.688 40.280 24.927 1.00 0.00 8 SER A CA 9
ATOM 12133 C C . SER A 1 8 ? 25.356 39.680 26.300 1.00 0.00 8 SER A C 9
ATOM 12134 O O . SER A 1 8 ? 25.748 40.241 27.326 1.00 0.00 8 SER A O 9
ATOM 12142 N N . MET A 1 9 ? 24.684 38.524 26.345 1.00 0.00 9 MET A N 9
ATOM 12143 C CA . MET A 1 9 ? 24.270 37.862 27.589 1.00 0.00 9 MET A CA 9
ATOM 12144 C C . MET A 1 9 ? 25.478 37.357 28.386 1.00 0.00 9 MET A C 9
ATOM 12145 O O . MET A 1 9 ? 25.446 37.375 29.616 1.00 0.00 9 MET A O 9
ATOM 12159 N N . ILE A 1 10 ? 26.572 36.965 27.713 1.00 0.00 10 ILE A N 9
ATOM 12160 C CA . ILE A 1 10 ? 27.793 36.454 28.366 1.00 0.00 10 ILE A CA 9
ATOM 12161 C C . ILE A 1 10 ? 28.360 37.457 29.382 1.00 0.00 10 ILE A C 9
ATOM 12162 O O . ILE A 1 10 ? 28.854 37.065 30.439 1.00 0.00 10 ILE A O 9
ATOM 12178 N N . LYS A 1 11 ? 28.264 38.759 29.092 1.00 0.00 11 LYS A N 9
ATOM 12179 C CA . LYS A 1 11 ? 28.847 39.826 29.907 1.00 0.00 11 LYS A CA 9
ATOM 12180 C C . LYS A 1 11 ? 28.084 40.073 31.222 1.00 0.00 11 LYS A C 9
ATOM 12181 O O . LYS A 1 11 ? 28.663 40.612 32.169 1.00 0.00 11 LYS A O 9
ATOM 12200 N N . GLY A 1 12 ? 26.827 39.628 31.327 1.00 0.00 12 GLY A N 9
ATOM 12201 C CA . GLY A 1 12 ? 25.898 40.025 32.389 1.00 0.00 12 GLY A CA 9
ATOM 12202 C C . GLY A 1 12 ? 26.105 39.350 33.750 1.00 0.00 12 GLY A C 9
ATOM 12203 O O . GLY A 1 12 ? 25.779 39.941 34.779 1.00 0.00 12 GLY A O 9
ATOM 12207 N N . ASN A 1 13 ? 26.668 38.138 33.777 1.00 0.00 13 ASN A N 9
ATOM 12208 C CA . ASN A 1 13 ? 26.892 37.341 34.993 1.00 0.00 13 ASN A CA 9
ATOM 12209 C C . ASN A 1 13 ? 28.305 36.724 35.027 1.00 0.00 13 ASN A C 9
ATOM 12210 O O . ASN A 1 13 ? 29.057 36.788 34.045 1.00 0.00 13 ASN A O 9
ATOM 12221 N N . LYS A 1 14 ? 28.667 36.111 36.165 1.00 0.00 14 LYS A N 9
ATOM 12222 C CA . LYS A 1 14 ? 29.964 35.446 36.371 1.00 0.00 14 LYS A CA 9
ATOM 12223 C C . LYS A 1 14 ? 30.092 34.161 35.550 1.00 0.00 14 LYS A C 9
ATOM 12224 O O . LYS A 1 14 ? 31.141 33.931 34.952 1.00 0.00 14 LYS A O 9
ATOM 12243 N N . VAL A 1 15 ? 29.018 33.370 35.474 1.00 0.00 15 VAL A N 9
ATOM 12244 C CA . VAL A 1 15 ? 28.921 32.164 34.635 1.00 0.00 15 VAL A CA 9
ATOM 12245 C C . VAL A 1 15 ? 27.657 32.219 33.777 1.00 0.00 15 VAL A C 9
ATOM 12246 O O . VAL A 1 15 ? 26.584 32.563 34.278 1.00 0.00 15 VAL A O 9
ATOM 12259 N N . VAL A 1 16 ? 27.772 31.859 32.497 1.00 0.00 16 VAL A N 9
ATOM 12260 C CA . VAL A 1 16 ? 26.647 31.790 31.547 1.00 0.00 16 VAL A CA 9
ATOM 12261 C C . VAL A 1 16 ? 26.694 30.467 30.774 1.00 0.00 16 VAL A C 9
ATOM 12262 O O . VAL A 1 16 ? 27.750 30.102 30.257 1.00 0.00 16 VAL A O 9
ATOM 12275 N N . VAL A 1 17 ? 25.574 29.737 30.704 1.00 0.00 17 VAL A N 9
ATOM 12276 C CA . VAL A 1 17 ? 25.485 28.411 30.063 1.00 0.00 17 VAL A CA 9
ATOM 12277 C C . VAL A 1 17 ? 24.345 28.344 29.043 1.00 0.00 17 VAL A C 9
ATOM 12278 O O . VAL A 1 17 ? 23.283 28.931 29.240 1.00 0.00 17 VAL A O 9
ATOM 12291 N N . PHE A 1 18 ? 24.547 27.583 27.966 1.00 0.00 18 PHE A N 9
ATOM 12292 C CA . PHE A 1 18 ? 23.526 27.260 26.963 1.00 0.00 18 PHE A CA 9
ATOM 12293 C C . PHE A 1 18 ? 23.354 25.735 26.915 1.00 0.00 18 PHE A C 9
ATOM 12294 O O . PHE A 1 18 ? 24.294 25.009 26.577 1.00 0.00 18 PHE A O 9
ATOM 12311 N N . SER A 1 19 ? 22.159 25.262 27.269 1.00 0.00 19 SER A N 9
ATOM 12312 C CA . SER A 1 19 ? 21.826 23.847 27.508 1.00 0.00 19 SER A CA 9
ATOM 12313 C C . SER A 1 19 ? 20.557 23.432 26.750 1.00 0.00 19 SER A C 9
ATOM 12314 O O . SER A 1 19 ? 19.798 24.263 26.247 1.00 0.00 19 SER A O 9
ATOM 12322 N N . TRP A 1 20 ? 20.291 22.125 26.714 1.00 0.00 20 TRP A N 9
ATOM 12323 C CA . TRP A 1 20 ? 18.980 21.560 26.382 1.00 0.00 20 TRP A CA 9
ATOM 12324 C C . TRP A 1 20 ? 18.432 20.827 27.603 1.00 0.00 20 TRP A C 9
ATOM 12325 O O . TRP A 1 20 ? 19.160 20.036 28.205 1.00 0.00 20 TRP A O 9
ATOM 12346 N N . VAL A 1 21 ? 17.147 21.015 27.919 1.00 0.00 21 VAL A N 9
ATOM 12347 C CA . VAL A 1 21 ? 16.473 20.297 29.031 1.00 0.00 21 VAL A CA 9
ATOM 12348 C C . VAL A 1 21 ? 16.545 18.775 28.830 1.00 0.00 21 VAL A C 9
ATOM 12349 O O . VAL A 1 21 ? 16.616 18.005 29.790 1.00 0.00 21 VAL A O 9
ATOM 12362 N N . THR A 1 22 ? 16.610 18.340 27.573 1.00 0.00 22 THR A N 9
ATOM 12363 C CA . THR A 1 22 ? 16.713 16.943 27.143 1.00 0.00 22 THR A CA 9
ATOM 12364 C C . THR A 1 22 ? 18.118 16.333 27.150 1.00 0.00 22 THR A C 9
ATOM 12365 O O . THR A 1 22 ? 18.230 15.125 26.935 1.00 0.00 22 THR A O 9
ATOM 12376 N N . CYS A 1 23 ? 19.189 17.095 27.400 1.00 0.00 23 CYS A N 9
ATOM 12377 C CA . CYS A 1 23 ? 20.539 16.526 27.387 1.00 0.00 23 CYS A CA 9
ATOM 12378 C C . CYS A 1 23 ? 20.967 16.063 28.796 1.00 0.00 23 CYS A C 9
ATOM 12379 O O . CYS A 1 23 ? 20.770 16.816 29.755 1.00 0.00 23 CYS A O 9
ATOM 12387 N N . PRO A 1 24 ? 21.656 14.918 28.960 1.00 0.00 24 PRO A N 9
ATOM 12388 C CA . PRO A 1 24 ? 22.207 14.525 30.263 1.00 0.00 24 PRO A CA 9
ATOM 12389 C C . PRO A 1 24 ? 23.458 15.325 30.647 1.00 0.00 24 PRO A C 9
ATOM 12390 O O . PRO A 1 24 ? 23.647 15.683 31.806 1.00 0.00 24 PRO A O 9
ATOM 12401 N N . TYR A 1 25 ? 24.287 15.681 29.660 1.00 0.00 25 TYR A N 9
ATOM 12402 C CA . TYR A 1 25 ? 25.489 16.506 29.837 1.00 0.00 25 TYR A CA 9
ATOM 12403 C C . TYR A 1 25 ? 25.196 17.890 30.422 1.00 0.00 25 TYR A C 9
ATOM 12404 O O . TYR A 1 25 ? 25.955 18.391 31.248 1.00 0.00 25 TYR A O 9
ATOM 12422 N N . CYS A 1 26 ? 24.078 18.488 29.997 1.00 0.00 26 CYS A N 9
ATOM 12423 C CA . CYS A 1 26 ? 23.532 19.714 30.571 1.00 0.00 26 CYS A CA 9
ATOM 12424 C C . CYS A 1 26 ? 23.448 19.579 32.101 1.00 0.00 26 CYS A C 9
ATOM 12425 O O . CYS A 1 26 ? 24.014 20.388 32.830 1.00 0.00 26 CYS A O 9
ATOM 12433 N N . VAL A 1 27 ? 22.813 18.506 32.586 1.00 0.00 27 VAL A N 9
ATOM 12434 C CA . VAL A 1 27 ? 22.585 18.263 34.018 1.00 0.00 27 VAL A CA 9
ATOM 12435 C C . VAL A 1 27 ? 23.900 18.095 34.777 1.00 0.00 27 VAL A C 9
ATOM 12436 O O . VAL A 1 27 ? 24.034 18.665 35.857 1.00 0.00 27 VAL A O 9
ATOM 12449 N N . ARG A 1 28 ? 24.895 17.392 34.209 1.00 0.00 28 ARG A N 9
ATOM 12450 C CA . ARG A 1 28 ? 26.237 17.262 34.819 1.00 0.00 28 ARG A CA 9
ATOM 12451 C C . ARG A 1 28 ? 26.837 18.637 35.130 1.00 0.00 28 ARG A C 9
ATOM 12452 O O . ARG A 1 28 ? 27.272 18.877 36.259 1.00 0.00 28 ARG A O 9
ATOM 12473 N N . ALA A 1 29 ? 26.798 19.542 34.150 1.00 0.00 29 ALA A N 9
ATOM 12474 C CA . ALA A 1 29 ? 27.275 20.915 34.290 1.00 0.00 29 ALA A CA 9
ATOM 12475 C C . ALA A 1 29 ? 26.412 21.741 35.260 1.00 0.00 29 ALA A C 9
ATOM 12476 O O . ALA A 1 29 ? 26.948 22.251 36.241 1.00 0.00 29 ALA A O 9
ATOM 12483 N N . GLU A 1 30 ? 25.090 21.816 35.063 1.00 0.00 30 GLU A N 9
ATOM 12484 C CA . GLU A 1 30 ? 24.152 22.542 35.943 1.00 0.00 30 GLU A CA 9
ATOM 12485 C C . GLU A 1 30 ? 24.338 22.209 37.426 1.00 0.00 30 GLU A C 9
ATOM 12486 O O . GLU A 1 30 ? 24.272 23.086 38.293 1.00 0.00 30 GLU A O 9
ATOM 12498 N N . LYS A 1 31 ? 24.574 20.932 37.725 1.00 0.00 31 LYS A N 9
ATOM 12499 C CA . LYS A 1 31 ? 24.676 20.401 39.083 1.00 0.00 31 LYS A CA 9
ATOM 12500 C C . LYS A 1 31 ? 25.979 20.814 39.767 1.00 0.00 31 LYS A C 9
ATOM 12501 O O . LYS A 1 31 ? 25.960 21.287 40.903 1.00 0.00 31 LYS A O 9
ATOM 12520 N N . LEU A 1 32 ? 27.087 20.698 39.036 1.00 0.00 32 LEU A N 9
ATOM 12521 C CA . LEU A 1 32 ? 28.437 21.094 39.462 1.00 0.00 32 LEU A CA 9
ATOM 12522 C C . LEU A 1 32 ? 28.565 22.618 39.585 1.00 0.00 32 LEU A C 9
ATOM 12523 O O . LEU A 1 32 ? 29.121 23.117 40.563 1.00 0.00 32 LEU A O 9
ATOM 12539 N N . LEU A 1 33 ? 27.989 23.371 38.642 1.00 0.00 33 LEU A N 9
ATOM 12540 C CA . LEU A 1 33 ? 27.956 24.833 38.691 1.00 0.00 33 LEU A CA 9
ATOM 12541 C C . LEU A 1 33 ? 27.169 25.327 39.902 1.00 0.00 33 LEU A C 9
ATOM 12542 O O . LEU A 1 33 ? 27.682 26.149 40.658 1.00 0.00 33 LEU A O 9
ATOM 12558 N N . HIS A 1 34 ? 25.986 24.766 40.161 1.00 0.00 34 HIS A N 9
ATOM 12559 C CA . HIS A 1 34 ? 25.212 25.087 41.362 1.00 0.00 34 HIS A CA 9
ATOM 12560 C C . HIS A 1 34 ? 25.916 24.653 42.668 1.00 0.00 34 HIS A C 9
ATOM 12561 O O . HIS A 1 34 ? 25.630 25.232 43.723 1.00 0.00 34 HIS A O 9
ATOM 12575 N N . ALA A 1 35 ? 26.878 23.716 42.614 1.00 0.00 35 ALA A N 9
ATOM 12576 C CA . ALA A 1 35 ? 27.698 23.339 43.773 1.00 0.00 35 ALA A CA 9
ATOM 12577 C C . ALA A 1 35 ? 28.895 24.284 44.034 1.00 0.00 35 ALA A C 9
ATOM 12578 O O . ALA A 1 35 ? 29.508 24.222 45.103 1.00 0.00 35 ALA A O 9
ATOM 12585 N N . ARG A 1 36 ? 29.241 25.167 43.082 1.00 0.00 36 ARG A N 9
ATOM 12586 C CA . ARG A 1 36 ? 30.358 26.130 43.191 1.00 0.00 36 ARG A CA 9
ATOM 12587 C C . ARG A 1 36 ? 29.926 27.605 43.169 1.00 0.00 36 ARG A C 9
ATOM 12588 O O . ARG A 1 36 ? 30.605 28.437 43.767 1.00 0.00 36 ARG A O 9
ATOM 12609 N N . THR A 1 37 ? 28.839 27.964 42.487 1.00 0.00 37 THR A N 9
ATOM 12610 C CA . THR A 1 37 ? 28.460 29.361 42.196 1.00 0.00 37 THR A CA 9
ATOM 12611 C C . THR A 1 37 ? 26.941 29.564 42.163 1.00 0.00 37 THR A C 9
ATOM 12612 O O . THR A 1 37 ? 26.205 28.799 41.534 1.00 0.00 37 THR A O 9
ATOM 12623 N N . LYS A 1 38 ? 26.461 30.634 42.808 1.00 0.00 38 LYS A N 9
ATOM 12624 C CA . LYS A 1 38 ? 25.077 31.135 42.713 1.00 0.00 38 LYS A CA 9
ATOM 12625 C C . LYS A 1 38 ? 24.877 32.097 41.544 1.00 0.00 38 LYS A C 9
ATOM 12626 O O . LYS A 1 38 ? 23.830 32.053 40.900 1.00 0.00 38 LYS A O 9
ATOM 12645 N N . ASP A 1 39 ? 25.898 32.872 41.188 1.00 0.00 39 ASP A N 9
ATOM 12646 C CA . ASP A 1 39 ? 25.903 33.816 40.061 1.00 0.00 39 ASP A CA 9
ATOM 12647 C C . ASP A 1 39 ? 26.081 33.124 38.680 1.00 0.00 39 ASP A C 9
ATOM 12648 O O . ASP A 1 39 ? 26.912 33.520 37.855 1.00 0.00 39 ASP A O 9
ATOM 12657 N N . ILE A 1 40 ? 25.306 32.057 38.449 1.00 0.00 40 ILE A N 9
ATOM 12658 C CA . ILE A 1 40 ? 25.214 31.275 37.206 1.00 0.00 40 ILE A CA 9
ATOM 12659 C C . ILE A 1 40 ? 23.848 31.510 36.542 1.00 0.00 40 ILE A C 9
ATOM 12660 O O . ILE A 1 40 ? 22.795 31.378 37.173 1.00 0.00 40 ILE A O 9
ATOM 12676 N N . THR A 1 41 ? 23.881 31.859 35.257 1.00 0.00 41 THR A N 9
ATOM 12677 C CA . THR A 1 41 ? 22.723 32.029 34.367 1.00 0.00 41 THR A CA 9
ATOM 12678 C C . THR A 1 41 ? 22.750 30.927 33.312 1.00 0.00 41 THR A C 9
ATOM 12679 O O . THR A 1 41 ? 23.765 30.766 32.642 1.00 0.00 41 THR A O 9
ATOM 12690 N N . VAL A 1 42 ? 21.655 30.195 33.106 1.00 0.00 42 VAL A N 9
ATOM 12691 C CA . VAL A 1 42 ? 21.530 29.222 32.009 1.00 0.00 42 VAL A CA 9
ATOM 12692 C C . VAL A 1 42 ? 20.304 29.463 31.134 1.00 0.00 42 VAL A C 9
ATOM 12693 O O . VAL A 1 42 ? 19.232 29.854 31.601 1.00 0.00 42 VAL A O 9
ATOM 12706 N N . HIS A 1 43 ? 20.501 29.235 29.840 1.00 0.00 43 HIS A N 9
ATOM 12707 C CA . HIS A 1 43 ? 19.569 29.475 28.752 1.00 0.00 43 HIS A CA 9
ATOM 12708 C C . HIS A 1 43 ? 19.258 28.167 28.012 1.00 0.00 43 HIS A C 9
ATOM 12709 O O . HIS A 1 43 ? 20.157 27.507 27.482 1.00 0.00 43 HIS A O 9
ATOM 12723 N N . TYR A 1 44 ? 17.978 27.791 27.961 1.00 0.00 44 TYR A N 9
ATOM 12724 C CA . TYR A 1 44 ? 17.525 26.542 27.349 1.00 0.00 44 TYR A CA 9
ATOM 12725 C C . TYR A 1 44 ? 17.104 26.778 25.899 1.00 0.00 44 TYR A C 9
ATOM 12726 O O . TYR A 1 44 ? 15.954 27.104 25.585 1.00 0.00 44 TYR A O 9
ATOM 12744 N N . VAL A 1 45 ? 18.072 26.615 24.993 1.00 0.00 45 VAL A N 9
ATOM 12745 C CA . VAL A 1 45 ? 17.899 26.869 23.551 1.00 0.00 45 VAL A CA 9
ATOM 12746 C C . VAL A 1 45 ? 16.993 25.832 22.870 1.00 0.00 45 VAL A C 9
ATOM 12747 O O . VAL A 1 45 ? 16.451 26.101 21.801 1.00 0.00 45 VAL A O 9
ATOM 12760 N N . ASP A 1 46 ? 16.741 24.684 23.510 1.00 0.00 46 ASP A N 9
ATOM 12761 C CA . ASP A 1 46 ? 15.797 23.669 23.016 1.00 0.00 46 ASP A CA 9
ATOM 12762 C C . ASP A 1 46 ? 14.334 24.152 23.089 1.00 0.00 46 ASP A C 9
ATOM 12763 O O . ASP A 1 46 ? 13.530 23.843 22.200 1.00 0.00 46 ASP A O 9
ATOM 12772 N N . LYS A 1 47 ? 14.026 24.972 24.106 1.00 0.00 47 LYS A N 9
ATOM 12773 C CA . LYS A 1 47 ? 12.740 25.655 24.322 1.00 0.00 47 LYS A CA 9
ATOM 12774 C C . LYS A 1 47 ? 12.574 26.883 23.414 1.00 0.00 47 LYS A C 9
ATOM 12775 O O . LYS A 1 47 ? 11.451 27.281 23.100 1.00 0.00 47 LYS A O 9
ATOM 12794 N N . MET A 1 48 ? 13.683 27.507 23.014 1.00 0.00 48 MET A N 9
ATOM 12795 C CA . MET A 1 48 ? 13.731 28.725 22.188 1.00 0.00 48 MET A CA 9
ATOM 12796 C C . MET A 1 48 ? 13.321 28.462 20.726 1.00 0.00 48 MET A C 9
ATOM 12797 O O . MET A 1 48 ? 13.706 27.443 20.151 1.00 0.00 48 MET A O 9
ATOM 12811 N N . SER A 1 49 ? 12.599 29.394 20.093 1.00 0.00 49 SER A N 9
ATOM 12812 C CA . SER A 1 49 ? 12.174 29.293 18.679 1.00 0.00 49 SER A CA 9
ATOM 12813 C C . SER A 1 49 ? 13.301 29.583 17.670 1.00 0.00 49 SER A C 9
ATOM 12814 O O . SER A 1 49 ? 13.139 29.326 16.476 1.00 0.00 49 SER A O 9
ATOM 12822 N N . GLU A 1 50 ? 14.429 30.125 18.132 1.00 0.00 50 GLU A N 9
ATOM 12823 C CA . GLU A 1 50 ? 15.626 30.453 17.335 1.00 0.00 50 GLU A CA 9
ATOM 12824 C C . GLU A 1 50 ? 16.922 29.817 17.869 1.00 0.00 50 GLU A C 9
ATOM 12825 O O . GLU A 1 50 ? 18.005 30.150 17.401 1.00 0.00 50 GLU A O 9
ATOM 12837 N N . GLY A 1 51 ? 16.851 28.897 18.835 1.00 0.00 51 GLY A N 9
ATOM 12838 C CA . GLY A 1 51 ? 18.019 28.350 19.539 1.00 0.00 51 GLY A CA 9
ATOM 12839 C C . GLY A 1 51 ? 19.139 27.767 18.659 1.00 0.00 51 GLY A C 9
ATOM 12840 O O . GLY A 1 51 ? 20.314 27.863 19.016 1.00 0.00 51 GLY A O 9
ATOM 12844 N N . GLU A 1 52 ? 18.820 27.247 17.472 1.00 0.00 52 GLU A N 9
ATOM 12845 C CA . GLU A 1 52 ? 19.819 26.775 16.504 1.00 0.00 52 GLU A CA 9
ATOM 12846 C C . GLU A 1 52 ? 20.642 27.922 15.885 1.00 0.00 52 GLU A C 9
ATOM 12847 O O . GLU A 1 52 ? 21.823 27.731 15.592 1.00 0.00 52 GLU A O 9
ATOM 12859 N N . GLN A 1 53 ? 20.082 29.131 15.768 1.00 0.00 53 GLN A N 9
ATOM 12860 C CA . GLN A 1 53 ? 20.824 30.347 15.414 1.00 0.00 53 GLN A CA 9
ATOM 12861 C C . GLN A 1 53 ? 21.805 30.751 16.528 1.00 0.00 53 GLN A C 9
ATOM 12862 O O . GLN A 1 53 ? 22.857 31.322 16.242 1.00 0.00 53 GLN A O 9
ATOM 12876 N N . LEU A 1 54 ? 21.501 30.425 17.791 1.00 0.00 54 LEU A N 9
ATOM 12877 C CA . LEU A 1 54 ? 22.353 30.728 18.943 1.00 0.00 54 LEU A CA 9
ATOM 12878 C C . LEU A 1 54 ? 23.457 29.671 19.137 1.00 0.00 54 LEU A C 9
ATOM 12879 O O . LEU A 1 54 ? 24.587 30.050 19.436 1.00 0.00 54 LEU A O 9
ATOM 12895 N N . ARG A 1 55 ? 23.221 28.393 18.794 1.00 0.00 55 ARG A N 9
ATOM 12896 C CA . ARG A 1 55 ? 24.306 27.456 18.420 1.00 0.00 55 ARG A CA 9
ATOM 12897 C C . ARG A 1 55 ? 25.180 28.042 17.301 1.00 0.00 55 ARG A C 9
ATOM 12898 O O . ARG A 1 55 ? 26.403 28.002 17.400 1.00 0.00 55 ARG A O 9
ATOM 12919 N N . GLY A 1 56 ? 24.562 28.677 16.303 1.00 0.00 56 GLY A N 9
ATOM 12920 C CA . GLY A 1 56 ? 25.252 29.425 15.249 1.00 0.00 56 GLY A CA 9
ATOM 12921 C C . GLY A 1 56 ? 26.149 30.563 15.760 1.00 0.00 56 GLY A C 9
ATOM 12922 O O . GLY A 1 56 ? 27.253 30.717 15.247 1.00 0.00 56 GLY A O 9
ATOM 12926 N N . GLU A 1 57 ? 25.762 31.314 16.803 1.00 0.00 57 GLU A N 9
ATOM 12927 C CA . GLU A 1 57 ? 26.630 32.360 17.378 1.00 0.00 57 GLU A CA 9
ATOM 12928 C C . GLU A 1 57 ? 27.933 31.774 17.947 1.00 0.00 57 GLU A C 9
ATOM 12929 O O . GLU A 1 57 ? 29.012 32.337 17.735 1.00 0.00 57 GLU A O 9
ATOM 12941 N N . ILE A 1 58 ? 27.825 30.630 18.636 1.00 0.00 58 ILE A N 9
ATOM 12942 C CA . ILE A 1 58 ? 28.947 29.895 19.244 1.00 0.00 58 ILE A CA 9
ATOM 12943 C C . ILE A 1 58 ? 29.818 29.267 18.151 1.00 0.00 58 ILE A C 9
ATOM 12944 O O . ILE A 1 58 ? 31.047 29.364 18.215 1.00 0.00 58 ILE A O 9
ATOM 12960 N N . TYR A 1 59 ? 29.211 28.681 17.115 1.00 0.00 59 TYR A N 9
ATOM 12961 C CA . TYR A 1 59 ? 29.963 28.069 16.022 1.00 0.00 59 TYR A CA 9
ATOM 12962 C C . TYR A 1 59 ? 30.711 29.113 15.189 1.00 0.00 59 TYR A C 9
ATOM 12963 O O . TYR A 1 59 ? 31.891 28.931 14.896 1.00 0.00 59 TYR A O 9
ATOM 12981 N N . GLN A 1 60 ? 30.079 30.241 14.863 1.00 0.00 60 GLN A N 9
ATOM 12982 C CA . GLN A 1 60 ? 30.732 31.315 14.110 1.00 0.00 60 GLN A CA 9
ATOM 12983 C C . GLN A 1 60 ? 31.904 31.936 14.897 1.00 0.00 60 GLN A C 9
ATOM 12984 O O . GLN A 1 60 ? 32.925 32.264 14.295 1.00 0.00 60 GLN A O 9
ATOM 12998 N N . ALA A 1 61 ? 31.823 32.025 16.232 1.00 0.00 61 ALA A N 9
ATOM 12999 C CA . ALA A 1 61 ? 32.917 32.526 17.071 1.00 0.00 61 ALA A CA 9
ATOM 13000 C C . ALA A 1 61 ? 34.035 31.492 17.336 1.00 0.00 61 ALA A C 9
ATOM 13001 O O . ALA A 1 61 ? 35.211 31.809 17.155 1.00 0.00 61 ALA A O 9
ATOM 13008 N N . TYR A 1 62 ? 33.696 30.262 17.745 1.00 0.00 62 TYR A N 9
ATOM 13009 C CA . TYR A 1 62 ? 34.641 29.292 18.335 1.00 0.00 62 TYR A CA 9
ATOM 13010 C C . TYR A 1 62 ? 34.675 27.920 17.630 1.00 0.00 62 TYR A C 9
ATOM 13011 O O . TYR A 1 62 ? 35.437 27.037 18.042 1.00 0.00 62 TYR A O 9
ATOM 13029 N N . LYS A 1 63 ? 33.849 27.716 16.592 1.00 0.00 63 LYS A N 9
ATOM 13030 C CA . LYS A 1 63 ? 33.700 26.470 15.809 1.00 0.00 63 LYS A CA 9
ATOM 13031 C C . LYS A 1 63 ? 33.368 25.228 16.658 1.00 0.00 63 LYS A C 9
ATOM 13032 O O . LYS A 1 63 ? 33.818 24.112 16.392 1.00 0.00 63 LYS A O 9
ATOM 13051 N N . HIS A 1 64 ? 32.566 25.445 17.699 1.00 0.00 64 HIS A N 9
ATOM 13052 C CA . HIS A 1 64 ? 32.024 24.474 18.629 1.00 0.00 64 HIS A CA 9
ATOM 13053 C C . HIS A 1 64 ? 30.483 24.511 18.567 1.00 0.00 64 HIS A C 9
ATOM 13054 O O . HIS A 1 64 ? 29.900 25.584 18.426 1.00 0.00 64 HIS A O 9
ATOM 13068 N N . GLU A 1 65 ? 29.827 23.349 18.641 1.00 0.00 65 GLU A N 9
ATOM 13069 C CA . GLU A 1 65 ? 28.364 23.181 18.527 1.00 0.00 65 GLU A CA 9
ATOM 13070 C C . GLU A 1 65 ? 27.717 22.427 19.703 1.00 0.00 65 GLU A C 9
ATOM 13071 O O . GLU A 1 65 ? 26.555 22.691 20.019 1.00 0.00 65 GLU A O 9
ATOM 13083 N N . THR A 1 66 ? 28.425 21.477 20.324 1.00 0.00 66 THR A N 9
ATOM 13084 C CA . THR A 1 66 ? 27.824 20.546 21.305 1.00 0.00 66 THR A CA 9
ATOM 13085 C C . THR A 1 66 ? 27.383 21.236 22.597 1.00 0.00 66 THR A C 9
ATOM 13086 O O . THR A 1 66 ? 28.023 22.189 23.051 1.00 0.00 66 THR A O 9
ATOM 13097 N N . VAL A 1 67 ? 26.312 20.722 23.218 1.00 0.00 67 VAL A N 9
ATOM 13098 C CA . VAL A 1 67 ? 25.785 21.231 24.497 1.00 0.00 67 VAL A CA 9
ATOM 13099 C C . VAL A 1 67 ? 26.240 20.378 25.700 1.00 0.00 67 VAL A C 9
ATOM 13100 O O . VAL A 1 67 ? 26.478 19.177 25.552 1.00 0.00 67 VAL A O 9
ATOM 13113 N N . PRO A 1 68 ? 26.339 20.957 26.911 1.00 0.00 68 PRO A N 9
ATOM 13114 C CA . PRO A 1 68 ? 26.236 22.383 27.196 1.00 0.00 68 PRO A CA 9
ATOM 13115 C C . PRO A 1 68 ? 27.456 23.146 26.666 1.00 0.00 68 PRO A C 9
ATOM 13116 O O . PRO A 1 68 ? 28.567 22.609 26.609 1.00 0.00 68 PRO A O 9
ATOM 13127 N N . ALA A 1 69 ? 27.230 24.402 26.289 1.00 0.00 69 ALA A N 9
ATOM 13128 C CA . ALA A 1 69 ? 28.280 25.380 26.020 1.00 0.00 69 ALA A CA 9
ATOM 13129 C C . ALA A 1 69 ? 28.375 26.328 27.220 1.00 0.00 69 ALA A C 9
ATOM 13130 O O . ALA A 1 69 ? 27.352 26.816 27.708 1.00 0.00 69 ALA A O 9
ATOM 13137 N N . ILE A 1 70 ? 29.587 26.549 27.727 1.00 0.00 70 ILE A N 9
ATOM 13138 C CA . ILE A 1 70 ? 29.833 27.150 29.045 1.00 0.00 70 ILE A CA 9
ATOM 13139 C C . ILE A 1 70 ? 30.736 28.374 28.883 1.00 0.00 70 ILE A C 9
ATOM 13140 O O . ILE A 1 70 ? 31.664 28.371 28.076 1.00 0.00 70 ILE A O 9
ATOM 13156 N N . PHE A 1 71 ? 30.484 29.425 29.661 1.00 0.00 71 PHE A N 9
ATOM 13157 C CA . PHE A 1 71 ? 31.282 30.649 29.656 1.00 0.00 71 PHE A CA 9
ATOM 13158 C C . PHE A 1 71 ? 31.511 31.161 31.078 1.00 0.00 71 PHE A C 9
ATOM 13159 O O . PHE A 1 71 ? 30.602 31.119 31.909 1.00 0.00 71 PHE A O 9
ATOM 13176 N N . ILE A 1 72 ? 32.716 31.671 31.351 1.00 0.00 72 ILE A N 9
ATOM 13177 C CA . ILE A 1 72 ? 33.121 32.193 32.666 1.00 0.00 72 ILE A CA 9
ATOM 13178 C C . ILE A 1 72 ? 33.825 33.544 32.484 1.00 0.00 72 ILE A C 9
ATOM 13179 O O . ILE A 1 72 ? 34.882 33.617 31.853 1.00 0.00 72 ILE A O 9
ATOM 13195 N N . ASN A 1 73 ? 33.254 34.615 33.040 1.00 0.00 73 ASN A N 9
ATOM 13196 C CA . ASN A 1 73 ? 33.713 36.005 32.892 1.00 0.00 73 ASN A CA 9
ATOM 13197 C C . ASN A 1 73 ? 33.988 36.429 31.423 1.00 0.00 73 ASN A C 9
ATOM 13198 O O . ASN A 1 73 ? 34.925 37.188 31.153 1.00 0.00 73 ASN A O 9
ATOM 13209 N N . GLY A 1 74 ? 33.193 35.942 30.460 1.00 0.00 74 GLY A N 9
ATOM 13210 C CA . GLY A 1 74 ? 33.370 36.203 29.019 1.00 0.00 74 GLY A CA 9
ATOM 13211 C C . GLY A 1 74 ? 34.429 35.362 28.289 1.00 0.00 74 GLY A C 9
ATOM 13212 O O . GLY A 1 74 ? 34.657 35.585 27.099 1.00 0.00 74 GLY A O 9
ATOM 13216 N N . ASN A 1 75 ? 35.041 34.378 28.954 1.00 0.00 75 ASN A N 9
ATOM 13217 C CA . ASN A 1 75 ? 35.875 33.354 28.316 1.00 0.00 75 ASN A CA 9
ATOM 13218 C C . ASN A 1 75 ? 35.061 32.086 28.038 1.00 0.00 75 ASN A C 9
ATOM 13219 O O . ASN A 1 75 ? 34.262 31.668 28.878 1.00 0.00 75 ASN A O 9
ATOM 13230 N N . PHE A 1 76 ? 35.273 31.469 26.875 1.00 0.00 76 PHE A N 9
ATOM 13231 C CA . PHE A 1 76 ? 34.597 30.236 26.465 1.00 0.00 76 PHE A CA 9
ATOM 13232 C C . PHE A 1 76 ? 35.249 28.984 27.079 1.00 0.00 76 PHE A C 9
ATOM 13233 O O . PHE A 1 76 ? 36.475 28.851 27.101 1.00 0.00 76 PHE A O 9
ATOM 13250 N N . ILE A 1 77 ? 34.411 28.052 27.533 1.00 0.00 77 ILE A N 9
ATOM 13251 C CA . ILE A 1 77 ? 34.754 26.727 28.056 1.00 0.00 77 ILE A CA 9
ATOM 13252 C C . ILE A 1 77 ? 34.122 25.687 27.122 1.00 0.00 77 ILE A C 9
ATOM 13253 O O . ILE A 1 77 ? 32.905 25.681 26.922 1.00 0.00 77 ILE A O 9
ATOM 13269 N N . GLY A 1 78 ? 34.942 24.808 26.545 1.00 0.00 78 GLY A N 9
ATOM 13270 C CA . GLY A 1 78 ? 34.562 24.022 25.364 1.00 0.00 78 GLY A CA 9
ATOM 13271 C C . GLY A 1 78 ? 33.420 23.017 25.558 1.00 0.00 78 GLY A C 9
ATOM 13272 O O . GLY A 1 78 ? 32.758 22.646 24.584 1.00 0.00 78 GLY A O 9
ATOM 13276 N N . GLY A 1 79 ? 33.168 22.580 26.793 1.00 0.00 79 GLY A N 9
ATOM 13277 C CA . GLY A 1 79 ? 32.101 21.637 27.123 1.00 0.00 79 GLY A CA 9
ATOM 13278 C C . GLY A 1 79 ? 32.182 21.088 28.548 1.00 0.00 79 GLY A C 9
ATOM 13279 O O . GLY A 1 79 ? 33.001 21.519 29.365 1.00 0.00 79 GLY A O 9
ATOM 13283 N N . CYS A 1 80 ? 31.337 20.097 28.829 1.00 0.00 80 CYS A N 9
ATOM 13284 C CA . CYS A 1 80 ? 31.298 19.368 30.096 1.00 0.00 80 CYS A CA 9
ATOM 13285 C C . CYS A 1 80 ? 32.616 18.621 30.378 1.00 0.00 80 CYS A C 9
ATOM 13286 O O . CYS A 1 80 ? 33.084 18.645 31.516 1.00 0.00 80 CYS A O 9
ATOM 13294 N N . SER A 1 81 ? 33.265 18.042 29.356 1.00 0.00 81 SER A N 9
ATOM 13295 C CA . SER A 1 81 ? 34.574 17.375 29.510 1.00 0.00 81 SER A CA 9
ATOM 13296 C C . SER A 1 81 ? 35.638 18.303 30.103 1.00 0.00 81 SER A C 9
ATOM 13297 O O . SER A 1 81 ? 36.358 17.915 31.023 1.00 0.00 81 SER A O 9
ATOM 13305 N N . ASP A 1 82 ? 35.711 19.542 29.612 1.00 0.00 82 ASP A N 9
ATOM 13306 C CA . ASP A 1 82 ? 36.672 20.548 30.068 1.00 0.00 82 ASP A CA 9
ATOM 13307 C C . ASP A 1 82 ? 36.314 21.080 31.469 1.00 0.00 82 ASP A C 9
ATOM 13308 O O . ASP A 1 82 ? 37.198 21.249 32.308 1.00 0.00 82 ASP A O 9
ATOM 13317 N N . LEU A 1 83 ? 35.024 21.285 31.763 1.00 0.00 83 LEU A N 9
ATOM 13318 C CA . LEU A 1 83 ? 34.538 21.684 33.086 1.00 0.00 83 LEU A CA 9
ATOM 13319 C C . LEU A 1 83 ? 34.846 20.623 34.164 1.00 0.00 83 LEU A C 9
ATOM 13320 O O . LEU A 1 83 ? 35.430 20.950 35.199 1.00 0.00 83 LEU A O 9
ATOM 13336 N N . GLU A 1 84 ? 34.511 19.351 33.916 1.00 0.00 84 GLU A N 9
ATOM 13337 C CA . GLU A 1 84 ? 34.814 18.245 34.839 1.00 0.00 84 GLU A CA 9
ATOM 13338 C C . GLU A 1 84 ? 36.326 17.947 34.928 1.00 0.00 84 GLU A C 9
ATOM 13339 O O . GLU A 1 84 ? 36.760 17.274 35.864 1.00 0.00 84 GLU A O 9
ATOM 13351 N N . ALA A 1 85 ? 37.141 18.451 33.995 1.00 0.00 85 ALA A N 9
ATOM 13352 C CA . ALA A 1 85 ? 38.600 18.432 34.097 1.00 0.00 85 ALA A CA 9
ATOM 13353 C C . ALA A 1 85 ? 39.119 19.586 34.973 1.00 0.00 85 ALA A C 9
ATOM 13354 O O . ALA A 1 85 ? 39.908 19.357 35.887 1.00 0.00 85 ALA A O 9
ATOM 13361 N N . LEU A 1 86 ? 38.646 20.820 34.769 1.00 0.00 86 LEU A N 9
ATOM 13362 C CA . LEU A 1 86 ? 39.074 21.993 35.551 1.00 0.00 86 LEU A CA 9
ATOM 13363 C C . LEU A 1 86 ? 38.730 21.870 37.048 1.00 0.00 86 LEU A C 9
ATOM 13364 O O . LEU A 1 86 ? 39.503 22.333 37.889 1.00 0.00 86 LEU A O 9
ATOM 13380 N N . ASP A 1 87 ? 37.619 21.202 37.373 1.00 0.00 87 ASP A N 9
ATOM 13381 C CA . ASP A 1 87 ? 37.190 20.860 38.741 1.00 0.00 87 ASP A CA 9
ATOM 13382 C C . ASP A 1 87 ? 38.146 19.884 39.459 1.00 0.00 87 ASP A C 9
ATOM 13383 O O . ASP A 1 87 ? 38.276 19.896 40.689 1.00 0.00 87 ASP A O 9
ATOM 13392 N N . LYS A 1 88 ? 38.813 19.028 38.679 1.00 0.00 88 LYS A N 9
ATOM 13393 C CA . LYS A 1 88 ? 39.750 17.975 39.126 1.00 0.00 88 LYS A CA 9
ATOM 13394 C C . LYS A 1 88 ? 41.205 18.462 39.132 1.00 0.00 88 LYS A C 9
ATOM 13395 O O . LYS A 1 88 ? 41.938 18.176 40.081 1.00 0.00 88 LYS A O 9
ATOM 13414 N N . GLU A 1 89 ? 41.600 19.288 38.158 1.00 0.00 89 GLU A N 9
ATOM 13415 C CA . GLU A 1 89 ? 42.897 19.992 38.119 1.00 0.00 89 GLU A CA 9
ATOM 13416 C C . GLU A 1 89 ? 43.013 21.131 39.155 1.00 0.00 89 GLU A C 9
ATOM 13417 O O . GLU A 1 89 ? 44.089 21.713 39.318 1.00 0.00 89 GLU A O 9
ATOM 13429 N N . GLY A 1 90 ? 41.937 21.459 39.879 1.00 0.00 90 GLY A N 9
ATOM 13430 C CA . GLY A 1 90 ? 41.951 22.480 40.932 1.00 0.00 90 GLY A CA 9
ATOM 13431 C C . GLY A 1 90 ? 41.954 23.920 40.403 1.00 0.00 90 GLY A C 9
ATOM 13432 O O . GLY A 1 90 ? 42.332 24.851 41.122 1.00 0.00 90 GLY A O 9
ATOM 13436 N N . LYS A 1 91 ? 41.584 24.105 39.131 1.00 0.00 91 LYS A N 9
ATOM 13437 C CA . LYS A 1 91 ? 41.659 25.360 38.381 1.00 0.00 91 LYS A CA 9
ATOM 13438 C C . LYS A 1 91 ? 40.322 26.094 38.308 1.00 0.00 91 LYS A C 9
ATOM 13439 O O . LYS A 1 91 ? 40.321 27.310 38.110 1.00 0.00 91 LYS A O 9
ATOM 13458 N N . LEU A 1 92 ? 39.203 25.394 38.502 1.00 0.00 92 LEU A N 9
ATOM 13459 C CA . LEU A 1 92 ? 37.864 25.986 38.525 1.00 0.00 92 LEU A CA 9
ATOM 13460 C C . LEU A 1 92 ? 37.679 26.923 39.732 1.00 0.00 92 LEU A C 9
ATOM 13461 O O . LEU A 1 92 ? 37.077 27.987 39.598 1.00 0.00 92 LEU A O 9
ATOM 13477 N N . ASP A 1 93 ? 38.291 26.592 40.874 1.00 0.00 93 ASP A N 9
ATOM 13478 C CA . ASP A 1 93 ? 38.325 27.432 42.078 1.00 0.00 93 ASP A CA 9
ATOM 13479 C C . ASP A 1 93 ? 38.841 28.858 41.777 1.00 0.00 93 ASP A C 9
ATOM 13480 O O . ASP A 1 93 ? 38.278 29.844 42.259 1.00 0.00 93 ASP A O 9
ATOM 13489 N N . GLY A 1 94 ? 39.884 28.974 40.949 1.00 0.00 94 GLY A N 9
ATOM 13490 C CA . GLY A 1 94 ? 40.510 30.231 40.522 1.00 0.00 94 GLY A CA 9
ATOM 13491 C C . GLY A 1 94 ? 39.847 30.901 39.316 1.00 0.00 94 GLY A C 9
ATOM 13492 O O . GLY A 1 94 ? 40.206 32.032 38.981 1.00 0.00 94 GLY A O 9
ATOM 13496 N N . LEU A 1 95 ? 38.875 30.242 38.678 1.00 0.00 95 LEU A N 9
ATOM 13497 C CA . LEU A 1 95 ? 38.040 30.797 37.614 1.00 0.00 95 LEU A CA 9
ATOM 13498 C C . LEU A 1 95 ? 36.700 31.341 38.141 1.00 0.00 95 LEU A C 9
ATOM 13499 O O . LEU A 1 95 ? 36.140 32.240 37.515 1.00 0.00 95 LEU A O 9
ATOM 13515 N N . LEU A 1 96 ? 36.203 30.818 39.270 1.00 0.00 96 LEU A N 9
ATOM 13516 C CA . LEU A 1 96 ? 34.913 31.187 39.877 1.00 0.00 96 LEU A CA 9
ATOM 13517 C C . LEU A 1 96 ? 35.019 32.065 41.139 1.00 0.00 96 LEU A C 9
ATOM 13518 O O . LEU A 1 96 ? 34.022 32.668 41.533 1.00 0.00 96 LEU A O 9
ATOM 13534 N N . SER A 1 9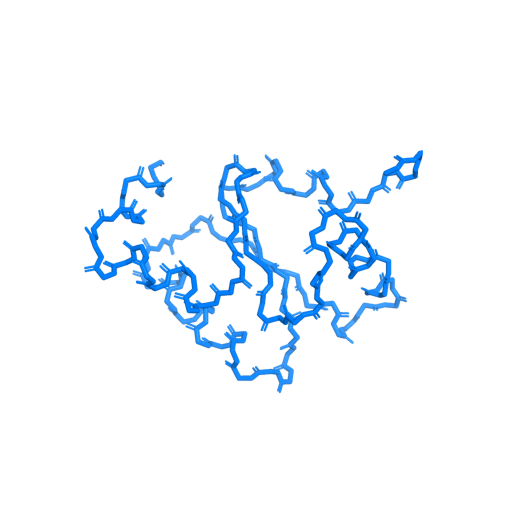7 ? 36.204 32.143 41.760 1.00 0.00 97 SER A N 9
ATOM 13535 C CA . SER A 1 97 ? 36.511 32.953 42.959 1.00 0.00 97 SER A CA 9
ATOM 13536 C C . SER A 1 97 ? 35.498 32.820 44.103 1.00 0.00 97 SER A C 9
ATOM 13537 O O . SER A 1 97 ? 34.944 33.840 44.561 1.00 0.00 97 SER A O 9
ATOM 13546 N N . GLY A 1 1 ? 26.092 38.590 16.832 1.00 0.00 1 GLY A N 10
ATOM 13547 C CA . GLY A 1 1 ? 27.237 38.914 17.696 1.00 0.00 1 GLY A CA 10
ATOM 13548 C C . GLY A 1 1 ? 27.113 40.340 18.180 1.00 0.00 1 GLY A C 10
ATOM 13549 O O . GLY A 1 1 ? 26.196 40.630 18.948 1.00 0.00 1 GLY A O 10
ATOM 13555 N N . ALA A 1 2 ? 27.966 41.246 17.696 1.00 0.00 2 ALA A N 10
ATOM 13556 C CA . ALA A 1 2 ? 27.842 42.694 17.908 1.00 0.00 2 ALA A CA 10
ATOM 13557 C C . ALA A 1 2 ? 26.504 43.258 17.383 1.00 0.00 2 ALA A C 10
ATOM 13558 O O . ALA A 1 2 ? 25.951 44.189 17.976 1.00 0.00 2 ALA A O 10
ATOM 13565 N N . MET A 1 3 ? 25.965 42.654 16.319 1.00 0.00 3 MET A N 10
ATOM 13566 C CA . MET A 1 3 ? 24.559 42.696 15.899 1.00 0.00 3 MET A CA 10
ATOM 13567 C C . MET A 1 3 ? 23.726 41.801 16.848 1.00 0.00 3 MET A C 10
ATOM 13568 O O . MET A 1 3 ? 23.856 40.574 16.743 1.00 0.00 3 MET A O 10
ATOM 13582 N N . PRO A 1 4 ? 23.044 42.369 17.870 1.00 0.00 4 PRO A N 10
ATOM 13583 C CA . PRO A 1 4 ? 22.541 41.705 19.081 1.00 0.00 4 PRO A CA 10
ATOM 13584 C C . PRO A 1 4 ? 22.110 40.236 18.970 1.00 0.00 4 PRO A C 10
ATOM 13585 O O . PRO A 1 4 ? 21.224 39.874 18.194 1.00 0.00 4 PRO A O 10
ATOM 13596 N N . SER A 1 5 ? 22.715 39.399 19.815 1.00 0.00 5 SER A N 10
ATOM 13597 C CA . SER A 1 5 ? 22.405 37.975 20.002 1.00 0.00 5 SER A CA 10
ATOM 13598 C C . SER A 1 5 ? 22.772 37.527 21.429 1.00 0.00 5 SER A C 10
ATOM 13599 O O . SER A 1 5 ? 23.026 38.372 22.295 1.00 0.00 5 SER A O 10
ATOM 13607 N N . ILE A 1 6 ? 22.866 36.212 21.684 1.00 0.00 6 ILE A N 10
ATOM 13608 C CA . ILE A 1 6 ? 23.345 35.645 22.966 1.00 0.00 6 ILE A CA 10
ATOM 13609 C C . ILE A 1 6 ? 24.696 36.220 23.424 1.00 0.00 6 ILE A C 10
ATOM 13610 O O . ILE A 1 6 ? 25.006 36.198 24.612 1.00 0.00 6 ILE A O 10
ATOM 13626 N N . ALA A 1 7 ? 25.499 36.751 22.495 1.00 0.00 7 ALA A N 10
ATOM 13627 C CA . ALA A 1 7 ? 26.843 37.245 22.753 1.00 0.00 7 ALA A CA 10
ATOM 13628 C C . ALA A 1 7 ? 26.882 38.430 23.747 1.00 0.00 7 ALA A C 10
ATOM 13629 O O . ALA A 1 7 ? 27.920 38.685 24.356 1.00 0.00 7 ALA A O 10
ATOM 13636 N N . SER A 1 8 ? 25.758 39.126 23.975 1.00 0.00 8 SER A N 10
ATOM 13637 C CA . SER A 1 8 ? 25.645 40.153 25.028 1.00 0.00 8 SER A CA 10
ATOM 13638 C C . SER A 1 8 ? 25.313 39.586 26.415 1.00 0.00 8 SER A C 10
ATOM 13639 O O . SER A 1 8 ? 25.598 40.244 27.417 1.00 0.00 8 SER A O 10
ATOM 13647 N N . MET A 1 9 ? 24.779 38.361 26.518 1.00 0.00 9 MET A N 10
ATOM 13648 C CA . MET A 1 9 ? 24.523 37.708 27.814 1.00 0.00 9 MET A CA 10
ATOM 13649 C C . MET A 1 9 ? 25.835 37.449 28.563 1.00 0.00 9 MET A C 10
ATOM 13650 O O . MET A 1 9 ? 25.925 37.648 29.772 1.00 0.00 9 MET A O 10
ATOM 13664 N N . ILE A 1 10 ? 26.897 37.087 27.830 1.00 0.00 10 ILE A N 10
ATOM 13665 C CA . ILE A 1 10 ? 28.193 36.678 28.402 1.00 0.00 10 ILE A CA 10
ATOM 13666 C C . ILE A 1 10 ? 28.844 37.776 29.273 1.00 0.00 10 ILE A C 10
ATOM 13667 O O . ILE A 1 10 ? 29.675 37.482 30.136 1.00 0.00 10 ILE A O 10
ATOM 13683 N N . LYS A 1 11 ? 28.445 39.042 29.090 1.00 0.00 11 LYS A N 10
ATOM 13684 C CA . LYS A 1 11 ? 28.951 40.211 29.826 1.00 0.00 11 LYS A CA 10
ATOM 13685 C C . LYS A 1 11 ? 28.137 40.562 31.091 1.00 0.00 11 LYS A C 10
ATOM 13686 O O . LYS A 1 11 ? 28.569 41.421 31.861 1.00 0.00 11 LYS A O 10
ATOM 13705 N N . GLY A 1 12 ? 26.990 39.913 31.332 1.00 0.00 12 GLY A N 10
ATOM 13706 C CA . GLY A 1 12 ? 26.064 40.240 32.432 1.00 0.00 12 GLY A CA 10
ATOM 13707 C C . GLY A 1 12 ? 26.193 39.404 33.718 1.00 0.00 12 GLY A C 10
ATOM 13708 O O . GLY A 1 12 ? 25.705 39.836 34.766 1.00 0.00 12 GLY A O 10
ATOM 13712 N N . ASN A 1 13 ? 26.828 38.225 33.663 1.00 0.00 13 ASN A N 10
ATOM 13713 C CA . ASN A 1 13 ? 26.970 37.287 34.790 1.00 0.00 13 ASN A CA 10
ATOM 13714 C C . ASN A 1 13 ? 28.356 36.617 34.817 1.00 0.00 13 ASN A C 10
ATOM 13715 O O . ASN A 1 13 ? 28.948 36.354 33.765 1.00 0.00 13 ASN A O 10
ATOM 13726 N N . LYS A 1 14 ? 28.820 36.253 36.023 1.00 0.00 14 LYS A N 10
ATOM 13727 C CA . LYS A 1 14 ? 30.086 35.535 36.261 1.00 0.00 14 LYS A CA 10
ATOM 13728 C C . LYS A 1 14 ? 30.191 34.230 35.469 1.00 0.00 14 LYS A C 10
ATOM 13729 O O . LYS A 1 14 ? 31.254 33.942 34.927 1.00 0.00 14 LYS A O 10
ATOM 13748 N N . VAL A 1 15 ? 29.097 33.469 35.384 1.00 0.00 15 VAL A N 10
ATOM 13749 C CA . VAL A 1 15 ? 28.998 32.253 34.558 1.00 0.00 15 VAL A CA 10
ATOM 13750 C C . VAL A 1 15 ? 27.738 32.305 33.691 1.00 0.00 15 VAL A C 10
ATOM 13751 O O . VAL A 1 15 ? 26.657 32.625 34.193 1.00 0.00 15 VAL A O 10
ATOM 13764 N N . VAL A 1 16 ? 27.872 31.966 32.406 1.00 0.00 16 VAL A N 10
ATOM 13765 C CA . VAL A 1 16 ? 26.769 31.894 31.429 1.00 0.00 16 VAL A CA 10
ATOM 13766 C C . VAL A 1 16 ? 26.845 30.572 30.659 1.00 0.00 16 VAL A C 10
ATOM 13767 O O . VAL A 1 16 ? 27.910 30.216 30.156 1.00 0.00 16 VAL A O 10
ATOM 13780 N N . VAL A 1 17 ? 25.734 29.834 30.573 1.00 0.00 17 VAL A N 10
ATOM 13781 C CA . VAL A 1 17 ? 25.669 28.500 29.948 1.00 0.00 17 VAL A CA 10
ATOM 13782 C C . VAL A 1 17 ? 24.561 28.418 28.892 1.00 0.00 17 VAL A C 10
ATOM 13783 O O . VAL A 1 17 ? 23.502 29.026 29.041 1.00 0.00 17 VAL A O 10
ATOM 13796 N N . PHE A 1 18 ? 24.783 27.630 27.839 1.00 0.00 18 PHE A N 10
ATOM 13797 C CA . PHE A 1 18 ? 23.789 27.314 26.809 1.00 0.00 18 PHE A CA 10
ATOM 13798 C C . PHE A 1 18 ? 23.578 25.799 26.733 1.00 0.00 18 PHE A C 10
ATOM 13799 O O . PHE A 1 18 ? 24.484 25.060 26.344 1.00 0.00 18 PHE A O 10
ATOM 13816 N N . SER A 1 19 ? 22.377 25.355 27.105 1.00 0.00 19 SER A N 10
ATOM 13817 C CA . SER A 1 19 ? 22.027 23.949 27.362 1.00 0.00 19 SER A CA 10
ATOM 13818 C C . SER A 1 19 ? 20.740 23.534 26.640 1.00 0.00 19 SER A C 10
ATOM 13819 O O . SER A 1 19 ? 19.990 24.363 26.118 1.00 0.00 19 SER A O 10
ATOM 13827 N N . TRP A 1 20 ? 20.450 22.233 26.661 1.00 0.00 20 TRP A N 10
ATOM 13828 C CA . TRP A 1 20 ? 19.131 21.670 26.359 1.00 0.00 20 TRP A CA 10
ATOM 13829 C C . TRP A 1 20 ? 18.601 20.962 27.601 1.00 0.00 20 TRP A C 10
ATOM 13830 O O . TRP A 1 20 ? 19.330 20.167 28.198 1.00 0.00 20 TRP A O 10
ATOM 13851 N N . VAL A 1 21 ? 17.337 21.196 27.956 1.00 0.00 21 VAL A N 10
ATOM 13852 C CA . VAL A 1 21 ? 16.717 20.653 29.192 1.00 0.00 21 VAL A CA 10
ATOM 13853 C C . VAL A 1 21 ? 16.763 19.115 29.229 1.00 0.00 21 VAL A C 10
ATOM 13854 O O . VAL A 1 21 ? 16.891 18.505 30.295 1.00 0.00 21 VAL A O 10
ATOM 13867 N N . THR A 1 22 ? 16.720 18.489 28.051 1.00 0.00 22 THR A N 10
ATOM 13868 C CA . THR A 1 22 ? 16.745 17.037 27.832 1.00 0.00 22 THR A CA 10
ATOM 13869 C C . THR A 1 22 ? 18.129 16.378 27.840 1.00 0.00 22 THR A C 10
ATOM 13870 O O . THR A 1 22 ? 18.202 15.147 27.806 1.00 0.00 22 THR A O 10
ATOM 13881 N N . CYS A 1 23 ? 19.234 17.128 27.868 1.00 0.00 23 CYS A N 10
ATOM 13882 C CA . CYS A 1 23 ? 20.565 16.556 27.632 1.00 0.00 23 CYS A CA 10
ATOM 13883 C C . CYS A 1 23 ? 21.251 16.109 28.936 1.00 0.00 23 CYS A C 10
ATOM 13884 O O . CYS A 1 23 ? 21.235 16.871 29.905 1.00 0.00 23 CYS A O 10
ATOM 13892 N N . PRO A 1 24 ? 21.984 14.977 28.967 1.00 0.00 24 PRO A N 10
ATOM 13893 C CA . PRO A 1 24 ? 22.651 14.558 30.196 1.00 0.00 24 PRO A CA 10
ATOM 13894 C C . PRO A 1 24 ? 23.808 15.484 30.565 1.00 0.00 24 PRO A C 10
ATOM 13895 O O . PRO A 1 24 ? 23.982 15.853 31.723 1.00 0.00 24 PRO A O 10
ATOM 13906 N N . TYR A 1 25 ? 24.560 15.920 29.555 1.00 0.00 25 TYR A N 10
ATOM 13907 C CA . TYR A 1 25 ? 25.735 16.788 29.664 1.00 0.00 25 TYR A CA 10
ATOM 13908 C C . TYR A 1 25 ? 25.411 18.166 30.244 1.00 0.00 25 TYR A C 10
ATOM 13909 O O . TYR A 1 25 ? 26.194 18.728 31.006 1.00 0.00 25 TYR A O 10
ATOM 13927 N N . CYS A 1 26 ? 24.234 18.690 29.885 1.00 0.00 26 CYS A N 10
ATOM 13928 C CA . CYS A 1 26 ? 23.648 19.883 30.487 1.00 0.00 26 CYS A CA 10
ATOM 13929 C C . CYS A 1 26 ? 23.554 19.685 32.009 1.00 0.00 26 CYS A C 10
ATOM 13930 O O . CYS A 1 26 ? 24.108 20.470 32.768 1.00 0.00 26 CYS A O 10
ATOM 13938 N N . VAL A 1 27 ? 22.939 18.587 32.458 1.00 0.00 27 VAL A N 10
ATOM 13939 C CA . VAL A 1 27 ? 22.740 18.288 33.885 1.00 0.00 27 VAL A CA 10
ATOM 13940 C C . VAL A 1 27 ? 24.068 18.080 34.614 1.00 0.00 27 VAL A C 10
ATOM 13941 O O . VAL A 1 27 ? 24.230 18.596 35.719 1.00 0.00 27 VAL A O 10
ATOM 13954 N N . ARG A 1 28 ? 25.049 17.405 33.994 1.00 0.00 28 ARG A N 10
ATOM 13955 C CA . ARG A 1 28 ? 26.412 17.286 34.552 1.00 0.00 28 ARG A CA 10
ATOM 13956 C C . ARG A 1 28 ? 27.005 18.658 34.887 1.00 0.00 28 ARG A C 10
ATOM 13957 O O . ARG A 1 28 ? 27.601 18.819 35.951 1.00 0.00 28 ARG A O 10
ATOM 13978 N N . ALA A 1 29 ? 26.831 19.632 33.996 1.00 0.00 29 ALA A N 10
ATOM 13979 C CA . ALA A 1 29 ? 27.257 21.013 34.217 1.00 0.00 29 ALA A CA 10
ATOM 13980 C C . ALA A 1 29 ? 26.368 21.759 35.238 1.00 0.00 29 ALA A C 10
ATOM 13981 O O . ALA A 1 29 ? 26.885 22.232 36.249 1.00 0.00 29 ALA A O 10
ATOM 13988 N N . GLU A 1 30 ? 25.044 21.804 35.048 1.00 0.00 30 GLU A N 10
ATOM 13989 C CA . GLU A 1 30 ? 24.091 22.500 35.936 1.00 0.00 30 GLU A CA 10
ATOM 13990 C C . GLU A 1 30 ? 24.197 22.066 37.402 1.00 0.00 30 GLU A C 10
ATOM 13991 O O . GLU A 1 30 ? 24.004 22.873 38.319 1.00 0.00 30 GLU A O 10
ATOM 14003 N N . LYS A 1 31 ? 24.525 20.794 37.645 1.00 0.00 31 LYS A N 10
ATOM 14004 C CA . LYS A 1 31 ? 24.708 20.252 38.986 1.00 0.00 31 LYS A CA 10
ATOM 14005 C C . LYS A 1 31 ? 25.954 20.829 39.661 1.00 0.00 31 LYS A C 10
ATOM 14006 O O . LYS A 1 31 ? 25.872 21.341 40.778 1.00 0.00 31 LYS A O 10
ATOM 14025 N N . LEU A 1 32 ? 27.084 20.794 38.955 1.00 0.00 32 LEU A N 10
ATOM 14026 C CA . LEU A 1 32 ? 28.397 21.259 39.414 1.00 0.00 32 LEU A CA 10
ATOM 14027 C C . LEU A 1 32 ? 28.406 22.774 39.637 1.00 0.00 32 LEU A C 10
ATOM 14028 O O . LEU A 1 32 ? 28.894 23.259 40.659 1.00 0.00 32 LEU A O 10
ATOM 14044 N N . LEU A 1 33 ? 27.811 23.526 38.710 1.00 0.00 33 LEU A N 10
ATOM 14045 C CA . LEU A 1 33 ? 27.762 24.985 38.761 1.00 0.00 33 LEU A CA 10
ATOM 14046 C C . LEU A 1 33 ? 26.967 25.489 39.971 1.00 0.00 33 LEU A C 10
ATOM 14047 O O . LEU A 1 33 ? 27.425 26.408 40.651 1.00 0.00 33 LEU A O 10
ATOM 14063 N N . HIS A 1 34 ? 25.850 24.835 40.303 1.00 0.00 34 HIS A N 10
ATOM 14064 C CA . HIS A 1 34 ? 25.101 25.112 41.533 1.00 0.00 34 HIS A CA 10
ATOM 14065 C C . HIS A 1 34 ? 25.710 24.491 42.801 1.00 0.00 34 HIS A C 10
ATOM 14066 O O . HIS A 1 34 ? 25.337 24.889 43.905 1.00 0.00 34 HIS A O 10
ATOM 14080 N N . ALA A 1 35 ? 26.663 23.560 42.679 1.00 0.00 35 ALA A N 10
ATOM 14081 C CA . ALA A 1 35 ? 27.406 23.048 43.833 1.00 0.00 35 ALA A CA 10
ATOM 14082 C C . ALA A 1 35 ? 28.539 24.002 44.258 1.00 0.00 35 ALA A C 10
ATOM 14083 O O . ALA A 1 35 ? 28.745 24.216 45.453 1.00 0.00 35 ALA A O 10
ATOM 14090 N N . ARG A 1 36 ? 29.241 24.606 43.284 1.00 0.00 36 ARG A N 10
ATOM 14091 C CA . ARG A 1 36 ? 30.375 25.528 43.502 1.00 0.00 36 ARG A CA 10
ATOM 14092 C C . ARG A 1 36 ? 29.967 26.998 43.689 1.00 0.00 36 ARG A C 10
ATOM 14093 O O . ARG A 1 36 ? 30.694 27.744 44.349 1.00 0.00 36 ARG A O 10
ATOM 14114 N N . THR A 1 37 ? 28.848 27.430 43.104 1.00 0.00 37 THR A N 10
ATOM 14115 C CA . THR A 1 37 ? 28.447 28.850 42.976 1.00 0.00 37 THR A CA 10
ATOM 14116 C C . THR A 1 37 ? 26.923 29.032 42.934 1.00 0.00 37 THR A C 10
ATOM 14117 O O . THR A 1 37 ? 26.171 28.066 42.805 1.00 0.00 37 THR A O 10
ATOM 14128 N N . LYS A 1 38 ? 26.455 30.282 43.019 1.00 0.00 38 LYS A N 10
ATOM 14129 C CA . LYS A 1 38 ? 25.092 30.732 42.693 1.00 0.00 38 LYS A CA 10
ATOM 14130 C C . LYS A 1 38 ? 25.025 31.719 41.539 1.00 0.00 38 LYS A C 10
ATOM 14131 O O . LYS A 1 38 ? 23.968 31.861 40.923 1.00 0.00 38 LYS A O 10
ATOM 14150 N N . ASP A 1 39 ? 26.141 32.368 41.212 1.00 0.00 39 ASP A N 10
ATOM 14151 C CA . ASP A 1 39 ? 26.193 33.464 40.244 1.00 0.00 39 ASP A CA 10
ATOM 14152 C C . ASP A 1 39 ? 26.165 33.003 38.765 1.00 0.00 39 ASP A C 10
ATOM 14153 O O . ASP A 1 39 ? 26.676 33.685 37.870 1.00 0.00 39 ASP A O 10
ATOM 14162 N N . ILE A 1 40 ? 25.549 31.846 38.504 1.00 0.00 40 ILE A N 10
ATOM 14163 C CA . ILE A 1 40 ? 25.414 31.197 37.198 1.00 0.00 40 ILE A CA 10
ATOM 14164 C C . ILE A 1 40 ? 24.039 31.468 36.573 1.00 0.00 40 ILE A C 10
ATOM 14165 O O . ILE A 1 40 ? 23.000 31.290 37.211 1.00 0.00 40 ILE A O 10
ATOM 14181 N N . THR A 1 41 ? 24.046 31.852 35.299 1.00 0.00 41 THR A N 10
ATOM 14182 C CA . THR A 1 41 ? 22.876 31.938 34.414 1.00 0.00 41 THR A CA 10
ATOM 14183 C C . THR A 1 41 ? 22.988 30.885 33.309 1.00 0.00 41 THR A C 10
ATOM 14184 O O . THR A 1 41 ? 24.066 30.663 32.768 1.00 0.00 41 THR A O 10
ATOM 14195 N N . VAL A 1 42 ? 21.877 30.259 32.930 1.00 0.00 42 VAL A N 10
ATOM 14196 C CA . VAL A 1 42 ? 21.771 29.331 31.795 1.00 0.00 42 VAL A CA 10
ATOM 14197 C C . VAL A 1 42 ? 20.559 29.641 30.917 1.00 0.00 42 VAL A C 10
ATOM 14198 O O . VAL A 1 42 ? 19.490 29.980 31.426 1.00 0.00 42 VAL A O 10
ATOM 14211 N N . HIS A 1 43 ? 20.736 29.532 29.598 1.00 0.00 43 HIS A N 10
ATOM 14212 C CA . HIS A 1 43 ? 19.688 29.711 28.594 1.00 0.00 43 HIS A CA 10
ATOM 14213 C C . HIS A 1 43 ? 19.443 28.398 27.833 1.00 0.00 43 HIS A C 10
ATOM 14214 O O . HIS A 1 43 ? 20.374 27.785 27.297 1.00 0.00 43 HIS A O 10
ATOM 14228 N N . TYR A 1 44 ? 18.186 27.963 27.766 1.00 0.00 44 TYR A N 10
ATOM 14229 C CA . TYR A 1 44 ? 17.809 26.657 27.228 1.00 0.00 44 TYR A CA 10
ATOM 14230 C C . TYR A 1 44 ? 17.392 26.749 25.757 1.00 0.00 44 TYR A C 10
ATOM 14231 O O . TYR A 1 44 ? 16.215 26.890 25.418 1.00 0.00 44 TYR A O 10
ATOM 14249 N N . VAL A 1 45 ? 18.371 26.637 24.854 1.00 0.00 45 VAL A N 10
ATOM 14250 C CA . VAL A 1 45 ? 18.184 26.823 23.398 1.00 0.00 45 VAL A CA 10
ATOM 14251 C C . VAL A 1 45 ? 17.409 25.687 22.708 1.00 0.00 45 VAL A C 10
ATOM 14252 O O . VAL A 1 45 ? 17.218 25.710 21.496 1.00 0.00 45 VAL A O 10
ATOM 14265 N N . ASP A 1 46 ? 16.923 24.703 23.468 1.00 0.00 46 ASP A N 10
ATOM 14266 C CA . ASP A 1 46 ? 15.927 23.729 23.006 1.00 0.00 46 ASP A CA 10
ATOM 14267 C C . ASP A 1 46 ? 14.487 24.243 23.212 1.00 0.00 46 ASP A C 10
ATOM 14268 O O . ASP A 1 46 ? 13.612 23.963 22.391 1.00 0.00 46 ASP A O 10
ATOM 14277 N N . LYS A 1 47 ? 14.247 25.060 24.248 1.00 0.00 47 LYS A N 10
ATOM 14278 C CA . LYS A 1 47 ? 12.944 25.686 24.543 1.00 0.00 47 LYS A CA 10
ATOM 14279 C C . LYS A 1 47 ? 12.673 26.946 23.713 1.00 0.00 47 LYS A C 10
ATOM 14280 O O . LYS A 1 47 ? 11.513 27.294 23.483 1.00 0.00 47 LYS A O 10
ATOM 14299 N N . MET A 1 48 ? 13.734 27.596 23.234 1.00 0.00 48 MET A N 10
ATOM 14300 C CA . MET A 1 48 ? 13.708 28.737 22.310 1.00 0.00 48 MET A CA 10
ATOM 14301 C C . MET A 1 48 ? 13.627 28.260 20.848 1.00 0.00 48 MET A C 10
ATOM 14302 O O . MET A 1 48 ? 14.524 27.554 20.386 1.00 0.00 48 MET A O 10
ATOM 14316 N N . SER A 1 49 ? 12.599 28.670 20.096 1.00 0.00 49 SER A N 10
ATOM 14317 C CA . SER A 1 49 ? 12.381 28.218 18.705 1.00 0.00 49 SER A CA 10
ATOM 14318 C C . SER A 1 49 ? 13.495 28.634 17.728 1.00 0.00 49 SER A C 10
ATOM 14319 O O . SER A 1 49 ? 13.810 27.889 16.799 1.00 0.00 49 SER A O 10
ATOM 14327 N N . GLU A 1 50 ? 14.141 29.783 17.945 1.00 0.00 50 GLU A N 10
ATOM 14328 C CA . GLU A 1 50 ? 15.284 30.251 17.142 1.00 0.00 50 GLU A CA 10
ATOM 14329 C C . GLU A 1 50 ? 16.638 29.651 17.583 1.00 0.00 50 GLU A C 10
ATOM 14330 O O . GLU A 1 50 ? 17.674 29.959 16.996 1.00 0.00 50 GLU A O 10
ATOM 14342 N N . GLY A 1 51 ? 16.661 28.770 18.593 1.00 0.00 51 GLY A N 10
ATOM 14343 C CA . GLY A 1 51 ? 17.877 28.286 19.258 1.00 0.00 51 GLY A CA 10
ATOM 14344 C C . GLY A 1 51 ? 18.942 27.640 18.361 1.00 0.00 51 GLY A C 10
ATOM 14345 O O . GLY A 1 51 ? 20.120 27.659 18.717 1.00 0.00 51 GLY A O 10
ATOM 14349 N N . GLU A 1 52 ? 18.586 27.150 17.170 1.00 0.00 52 GLU A N 10
ATOM 14350 C CA . GLU A 1 52 ? 19.570 26.652 16.191 1.00 0.00 52 GLU A CA 10
ATOM 14351 C C . GLU A 1 52 ? 20.466 27.775 15.628 1.00 0.00 52 GLU A C 10
ATOM 14352 O O . GLU A 1 52 ? 21.640 27.547 15.331 1.00 0.00 52 GLU A O 10
ATOM 14364 N N . GLN A 1 53 ? 19.964 29.011 15.558 1.00 0.00 53 GLN A N 10
ATOM 14365 C CA . GLN A 1 53 ? 20.749 30.185 15.155 1.00 0.00 53 GLN A CA 10
ATOM 14366 C C . GLN A 1 53 ? 21.666 30.670 16.285 1.00 0.00 53 GLN A C 10
ATOM 14367 O O . GLN A 1 53 ? 22.716 31.247 16.010 1.00 0.00 53 GLN A O 10
ATOM 14381 N N . LEU A 1 54 ? 21.318 30.391 17.549 1.00 0.00 54 LEU A N 10
ATOM 14382 C CA . LEU A 1 54 ? 22.133 30.713 18.723 1.00 0.00 54 LEU A CA 10
ATOM 14383 C C . LEU A 1 54 ? 23.193 29.624 18.994 1.00 0.00 54 LEU A C 10
ATOM 14384 O O . LEU A 1 54 ? 24.315 29.962 19.361 1.00 0.00 54 LEU A O 10
ATOM 14400 N N . ARG A 1 55 ? 22.932 28.351 18.649 1.00 0.00 55 ARG A N 10
ATOM 14401 C CA . ARG A 1 55 ? 23.998 27.361 18.357 1.00 0.00 55 ARG A CA 10
ATOM 14402 C C . ARG A 1 55 ? 24.952 27.894 17.276 1.00 0.00 55 ARG A C 10
ATOM 14403 O O . ARG A 1 55 ? 26.169 27.817 17.434 1.00 0.00 55 ARG A O 10
ATOM 14424 N N . GLY A 1 56 ? 24.401 28.525 16.237 1.00 0.00 56 GLY A N 10
ATOM 14425 C CA . GLY A 1 56 ? 25.160 29.244 15.209 1.00 0.00 56 GLY A CA 10
ATOM 14426 C C . GLY A 1 56 ? 26.026 30.390 15.752 1.00 0.00 56 GLY A C 10
ATOM 14427 O O . GLY A 1 56 ? 27.166 30.525 15.326 1.00 0.00 56 GLY A O 10
ATOM 14431 N N . GLU A 1 57 ? 25.565 31.169 16.739 1.00 0.00 57 GLU A N 10
ATOM 14432 C CA . GLU A 1 57 ? 26.365 32.241 17.363 1.00 0.00 57 GLU A CA 10
ATOM 14433 C C . GLU A 1 57 ? 27.589 31.723 18.132 1.00 0.00 57 GLU A C 10
ATOM 14434 O O . GLU A 1 57 ? 28.621 32.395 18.170 1.00 0.00 57 GLU A O 10
ATOM 14446 N N . ILE A 1 58 ? 27.503 30.524 18.717 1.00 0.00 58 ILE A N 10
ATOM 14447 C CA . ILE A 1 58 ? 28.658 29.857 19.333 1.00 0.00 58 ILE A CA 10
ATOM 14448 C C . ILE A 1 58 ? 29.603 29.378 18.222 1.00 0.00 58 ILE A C 10
ATOM 14449 O O . ILE A 1 58 ? 30.801 29.662 18.249 1.00 0.00 58 ILE A O 10
ATOM 14465 N N . TYR A 1 59 ? 29.071 28.732 17.183 1.00 0.00 59 TYR A N 10
ATOM 14466 C CA . TYR A 1 59 ? 29.877 28.212 16.078 1.00 0.00 59 TYR A CA 10
ATOM 14467 C C . TYR A 1 59 ? 30.611 29.318 15.294 1.00 0.00 59 TYR A C 10
ATOM 14468 O O . TYR A 1 59 ? 31.781 29.167 14.949 1.00 0.00 59 TYR A O 10
ATOM 14486 N N . GLN A 1 60 ? 29.960 30.460 15.064 1.00 0.00 60 GLN A N 10
ATOM 14487 C CA . GLN A 1 60 ? 30.507 31.603 14.324 1.00 0.00 60 GLN A CA 10
ATOM 14488 C C . GLN A 1 60 ? 31.602 32.380 15.083 1.00 0.00 60 GLN A C 10
ATOM 14489 O O . GLN A 1 60 ? 32.269 33.229 14.480 1.00 0.00 60 GLN A O 10
ATOM 14503 N N . ALA A 1 61 ? 31.795 32.104 16.377 1.00 0.00 61 ALA A N 10
ATOM 14504 C CA . ALA A 1 61 ? 32.881 32.657 17.193 1.00 0.00 61 ALA A CA 10
ATOM 14505 C C . ALA A 1 61 ? 33.910 31.607 17.676 1.00 0.00 61 ALA A C 10
ATOM 14506 O O . ALA A 1 61 ? 35.072 31.963 17.892 1.00 0.00 61 ALA A O 10
ATOM 14513 N N . TYR A 1 62 ? 33.525 30.328 17.812 1.00 0.00 62 TYR A N 10
ATOM 14514 C CA . TYR A 1 62 ? 34.340 29.275 18.452 1.00 0.00 62 TYR A CA 10
ATOM 14515 C C . TYR A 1 62 ? 34.389 27.925 17.694 1.00 0.00 62 TYR A C 10
ATOM 14516 O O . TYR A 1 62 ? 35.026 26.986 18.170 1.00 0.00 62 TYR A O 10
ATOM 14534 N N . LYS A 1 63 ? 33.727 27.798 16.531 1.00 0.00 63 LYS A N 10
ATOM 14535 C CA . LYS A 1 63 ? 33.667 26.594 15.660 1.00 0.00 63 LYS A CA 10
ATOM 14536 C C . LYS A 1 63 ? 33.315 25.279 16.381 1.00 0.00 63 LYS A C 10
ATOM 14537 O O . LYS A 1 63 ? 33.814 24.205 16.027 1.00 0.00 63 LYS A O 10
ATOM 14556 N N . HIS A 1 64 ? 32.451 25.365 17.389 1.00 0.00 64 HIS A N 10
ATOM 14557 C CA . HIS A 1 64 ? 31.923 24.230 18.144 1.00 0.00 64 HIS A CA 10
ATOM 14558 C C . HIS A 1 64 ? 30.442 24.448 18.465 1.00 0.00 64 HIS A C 10
ATOM 14559 O O . HIS A 1 64 ? 29.960 25.581 18.464 1.00 0.00 64 HIS A O 10
ATOM 14573 N N . GLU A 1 65 ? 29.706 23.353 18.645 1.00 0.00 65 GLU A N 10
ATOM 14574 C CA . GLU A 1 65 ? 28.242 23.338 18.542 1.00 0.00 65 GLU A CA 10
ATOM 14575 C C . GLU A 1 65 ? 27.549 22.438 19.586 1.00 0.00 65 GLU A C 10
ATOM 14576 O O . GLU A 1 65 ? 26.376 22.646 19.904 1.00 0.00 65 GLU A O 10
ATOM 14588 N N . THR A 1 66 ? 28.248 21.428 20.112 1.00 0.00 66 THR A N 10
ATOM 14589 C CA . THR A 1 66 ? 27.696 20.393 21.010 1.00 0.00 66 THR A CA 10
ATOM 14590 C C . THR A 1 66 ? 27.509 20.904 22.443 1.00 0.00 66 THR A C 10
ATOM 14591 O O . THR A 1 66 ? 28.425 21.494 23.029 1.00 0.00 66 THR A O 10
ATOM 14602 N N . VAL A 1 67 ? 26.331 20.657 23.028 1.00 0.00 67 VAL A N 10
ATOM 14603 C CA . VAL A 1 67 ? 25.923 21.228 24.326 1.00 0.00 67 VAL A CA 10
ATOM 14604 C C . VAL A 1 67 ? 26.494 20.478 25.553 1.00 0.00 67 VAL A C 10
ATOM 14605 O O . VAL A 1 67 ? 26.839 19.295 25.464 1.00 0.00 67 VAL A O 10
ATOM 14618 N N . PRO A 1 68 ? 26.566 21.130 26.729 1.00 0.00 68 PRO A N 10
ATOM 14619 C CA . PRO A 1 68 ? 26.454 22.575 26.923 1.00 0.00 68 PRO A CA 10
ATOM 14620 C C . PRO A 1 68 ? 27.655 23.333 26.343 1.00 0.00 68 PRO A C 10
ATOM 14621 O O . PRO A 1 68 ? 28.761 22.800 26.276 1.00 0.00 68 PRO A O 10
ATOM 14632 N N . ALA A 1 69 ? 27.434 24.589 25.965 1.00 0.00 69 ALA A N 10
ATOM 14633 C CA . ALA A 1 69 ? 28.502 25.574 25.801 1.00 0.00 69 ALA A CA 10
ATOM 14634 C C . ALA A 1 69 ? 28.563 26.439 27.065 1.00 0.00 69 ALA A C 10
ATOM 14635 O O . ALA A 1 69 ? 27.519 26.829 27.594 1.00 0.00 69 ALA A O 10
ATOM 14642 N N . ILE A 1 70 ? 29.762 26.701 27.579 1.00 0.00 70 ILE A N 10
ATOM 14643 C CA . ILE A 1 70 ? 29.966 27.265 28.920 1.00 0.00 70 ILE A CA 10
ATOM 14644 C C . ILE A 1 70 ? 30.907 28.471 28.824 1.00 0.00 70 ILE A C 10
ATOM 14645 O O . ILE A 1 70 ? 31.863 28.467 28.050 1.00 0.00 70 ILE A O 10
ATOM 14661 N N . PHE A 1 71 ? 30.649 29.508 29.620 1.00 0.00 71 PHE A N 10
ATOM 14662 C CA . PHE A 1 71 ? 31.476 30.710 29.687 1.00 0.00 71 PHE A CA 10
ATOM 14663 C C . PHE A 1 71 ? 31.657 31.175 31.132 1.00 0.00 71 PHE A C 10
ATOM 14664 O O . PHE A 1 71 ? 30.708 31.145 31.916 1.00 0.00 71 PHE A O 10
ATOM 14681 N N . ILE A 1 72 ? 32.863 31.634 31.471 1.00 0.00 72 ILE A N 10
ATOM 14682 C CA . ILE A 1 72 ? 33.212 32.202 32.784 1.00 0.00 72 ILE A CA 10
ATOM 14683 C C . ILE A 1 72 ? 33.884 33.558 32.555 1.00 0.00 72 ILE A C 10
ATOM 14684 O O . ILE A 1 72 ? 34.965 33.608 31.973 1.00 0.00 72 ILE A O 10
ATOM 14700 N N . ASN A 1 73 ? 33.264 34.654 32.997 1.00 0.00 73 ASN A N 10
ATOM 14701 C CA . ASN A 1 73 ? 33.705 36.039 32.765 1.00 0.00 73 ASN A CA 10
ATOM 14702 C C . ASN A 1 73 ? 34.118 36.319 31.300 1.00 0.00 73 ASN A C 10
ATOM 14703 O O . ASN A 1 73 ? 35.205 36.844 31.045 1.00 0.00 73 ASN A O 10
ATOM 14714 N N . GLY A 1 74 ? 33.292 35.910 30.329 1.00 0.00 74 GLY A N 10
ATOM 14715 C CA . GLY A 1 74 ? 33.572 36.073 28.893 1.00 0.00 74 GLY A CA 10
ATOM 14716 C C . GLY A 1 74 ? 34.536 35.048 28.280 1.00 0.00 74 GLY A C 10
ATOM 14717 O O . GLY A 1 74 ? 34.636 34.969 27.055 1.00 0.00 74 GLY A O 10
ATOM 14721 N N . ASN A 1 75 ? 35.212 34.231 29.093 1.00 0.00 75 ASN A N 10
ATOM 14722 C CA . ASN A 1 75 ? 36.165 33.213 28.643 1.00 0.00 75 ASN A CA 10
ATOM 14723 C C . ASN A 1 75 ? 35.412 31.908 28.323 1.00 0.00 75 ASN A C 10
ATOM 14724 O O . ASN A 1 75 ? 34.589 31.467 29.127 1.00 0.00 75 ASN A O 10
ATOM 14735 N N . PHE A 1 76 ? 35.684 31.283 27.176 1.00 0.00 76 PHE A N 10
ATOM 14736 C CA . PHE A 1 76 ? 34.967 30.101 26.682 1.00 0.00 76 PHE A CA 10
ATOM 14737 C C . PHE A 1 76 ? 35.478 28.786 27.296 1.00 0.00 76 PHE A C 10
ATOM 14738 O O . PHE A 1 76 ? 36.680 28.589 27.502 1.00 0.00 76 PHE A O 10
ATOM 14755 N N . ILE A 1 77 ? 34.552 27.863 27.553 1.00 0.00 77 ILE A N 10
ATOM 14756 C CA . ILE A 1 77 ? 34.744 26.533 28.134 1.00 0.00 77 ILE A CA 10
ATOM 14757 C C . ILE A 1 77 ? 33.963 25.534 27.257 1.00 0.00 77 ILE A C 10
ATOM 14758 O O . ILE A 1 77 ? 32.743 25.643 27.118 1.00 0.00 77 ILE A O 10
ATOM 14774 N N . GLY A 1 78 ? 34.654 24.557 26.662 1.00 0.00 78 GLY A N 10
ATOM 14775 C CA . GLY A 1 78 ? 34.107 23.745 25.559 1.00 0.00 78 GLY A CA 10
ATOM 14776 C C . GLY A 1 78 ? 32.877 22.881 25.879 1.00 0.00 78 GLY A C 10
ATOM 14777 O O . GLY A 1 78 ? 32.102 22.553 24.975 1.00 0.00 78 GLY A O 10
ATOM 14781 N N . GLY A 1 79 ? 32.660 22.545 27.152 1.00 0.00 79 GLY A N 10
ATOM 14782 C CA . GLY A 1 79 ? 31.461 21.856 27.628 1.00 0.00 79 GLY A CA 10
ATOM 14783 C C . GLY A 1 79 ? 31.656 21.095 28.937 1.00 0.00 79 GLY A C 10
ATOM 14784 O O . GLY A 1 79 ? 32.499 21.453 29.764 1.00 0.00 79 GLY A O 10
ATOM 14788 N N . CYS A 1 80 ? 30.864 20.038 29.133 1.00 0.00 80 CYS A N 10
ATOM 14789 C CA . CYS A 1 80 ? 30.832 19.249 30.371 1.00 0.00 80 CYS A CA 10
ATOM 14790 C C . CYS A 1 80 ? 32.221 18.716 30.769 1.00 0.00 80 CYS A C 10
ATOM 14791 O O . CYS A 1 80 ? 32.714 19.032 31.853 1.00 0.00 80 CYS A O 10
ATOM 14799 N N . SER A 1 81 ? 32.884 17.973 29.879 1.00 0.00 81 SER A N 10
ATOM 14800 C CA . SER A 1 81 ? 34.214 17.397 30.127 1.00 0.00 81 SER A CA 10
ATOM 14801 C C . SER A 1 81 ? 35.369 18.410 30.057 1.00 0.00 81 SER A C 10
ATOM 14802 O O . SER A 1 81 ? 36.522 18.026 30.238 1.00 0.00 81 SER A O 10
ATOM 14810 N N . ASP A 1 82 ? 35.093 19.703 29.850 1.00 0.00 82 ASP A N 10
ATOM 14811 C CA . ASP A 1 82 ? 36.047 20.796 30.058 1.00 0.00 82 ASP A CA 10
ATOM 14812 C C . ASP A 1 82 ? 35.882 21.437 31.448 1.00 0.00 82 ASP A C 10
ATOM 14813 O O . ASP A 1 82 ? 36.877 21.677 32.138 1.00 0.00 82 ASP A O 10
ATOM 14822 N N . LEU A 1 83 ? 34.635 21.667 31.876 1.00 0.00 83 LEU A N 10
ATOM 14823 C CA . LEU A 1 83 ? 34.279 22.184 33.198 1.00 0.00 83 LEU A CA 10
ATOM 14824 C C . LEU A 1 83 ? 34.701 21.205 34.304 1.00 0.00 83 LEU A C 10
ATOM 14825 O O . LEU A 1 83 ? 35.398 21.590 35.241 1.00 0.00 83 LEU A O 10
ATOM 14841 N N . GLU A 1 84 ? 34.316 19.931 34.169 1.00 0.00 84 GLU A N 10
ATOM 14842 C CA . GLU A 1 84 ? 34.729 18.859 35.082 1.00 0.00 84 GLU A CA 10
ATOM 14843 C C . GLU A 1 84 ? 36.259 18.763 35.130 1.00 0.00 84 GLU A C 10
ATOM 14844 O O . GLU A 1 84 ? 36.843 18.712 36.209 1.00 0.00 84 GLU A O 10
ATOM 14856 N N . ALA A 1 85 ? 36.932 18.834 33.978 1.00 0.00 85 ALA A N 10
ATOM 14857 C CA . ALA A 1 85 ? 38.385 18.709 33.897 1.00 0.00 85 ALA A CA 10
ATOM 14858 C C . ALA A 1 85 ? 39.126 19.822 34.666 1.00 0.00 85 ALA A C 10
ATOM 14859 O O . ALA A 1 85 ? 40.141 19.541 35.307 1.00 0.00 85 ALA A O 10
ATOM 14866 N N . LEU A 1 86 ? 38.589 21.048 34.680 1.00 0.00 86 LEU A N 10
ATOM 14867 C CA . LEU A 1 86 ? 39.118 22.160 35.481 1.00 0.00 86 LEU A CA 10
ATOM 14868 C C . LEU A 1 86 ? 38.819 22.012 36.981 1.00 0.00 86 LEU A C 10
ATOM 14869 O O . LEU A 1 86 ? 39.594 22.514 37.797 1.00 0.00 86 LEU A O 10
ATOM 14885 N N . ASP A 1 87 ? 37.749 21.312 37.367 1.00 0.00 87 ASP A N 10
ATOM 14886 C CA . ASP A 1 87 ? 37.509 20.941 38.771 1.00 0.00 87 ASP A CA 10
ATOM 14887 C C . ASP A 1 87 ? 38.465 19.835 39.234 1.00 0.00 87 ASP A C 10
ATOM 14888 O O . ASP A 1 87 ? 38.999 19.884 40.344 1.00 0.00 87 ASP A O 10
ATOM 14897 N N . LYS A 1 88 ? 38.747 18.863 38.363 1.00 0.00 88 LYS A N 10
ATOM 14898 C CA . LYS A 1 88 ? 39.753 17.818 38.608 1.00 0.00 88 LYS A CA 10
ATOM 14899 C C . LYS A 1 88 ? 41.163 18.409 38.720 1.00 0.00 88 LYS A C 10
ATOM 14900 O O . LYS A 1 88 ? 41.909 18.011 39.612 1.00 0.00 88 LYS A O 10
ATOM 14919 N N . GLU A 1 89 ? 41.511 19.414 37.911 1.00 0.00 89 GLU A N 10
ATOM 14920 C CA . GLU A 1 89 ? 42.766 20.178 38.042 1.00 0.00 89 GLU A CA 10
ATOM 14921 C C . GLU A 1 89 ? 42.816 21.158 39.225 1.00 0.00 89 GLU A C 10
ATOM 14922 O O . GLU A 1 89 ? 43.879 21.727 39.472 1.00 0.00 89 GLU A O 10
ATOM 14934 N N . GLY A 1 90 ? 41.724 21.393 39.962 1.00 0.00 90 GLY A N 10
ATOM 14935 C CA . GLY A 1 90 ? 41.739 22.389 41.040 1.00 0.00 90 GLY A CA 10
ATOM 14936 C C . GLY A 1 90 ? 41.929 23.827 40.527 1.00 0.00 90 GLY A C 10
ATOM 14937 O O . GLY A 1 90 ? 42.535 24.671 41.194 1.00 0.00 90 GLY A O 10
ATOM 14941 N N . LYS A 1 91 ? 41.476 24.100 39.299 1.00 0.00 91 LYS A N 10
ATOM 14942 C CA . LYS A 1 91 ? 41.610 25.365 38.574 1.00 0.00 91 LYS A CA 10
ATOM 14943 C C . LYS A 1 91 ? 40.272 26.097 38.425 1.00 0.00 91 LYS A C 10
ATOM 14944 O O . LYS A 1 91 ? 40.240 27.324 38.465 1.00 0.00 91 LYS A O 10
ATOM 14963 N N . LEU A 1 92 ? 39.157 25.363 38.357 1.00 0.00 92 LEU A N 10
ATOM 14964 C CA . LEU A 1 92 ? 37.806 25.939 38.380 1.00 0.00 92 LEU A CA 10
ATOM 14965 C C . LEU A 1 92 ? 37.574 26.803 39.630 1.00 0.00 92 LEU A C 10
ATOM 14966 O O . LEU A 1 92 ? 36.983 27.878 39.545 1.00 0.00 92 LEU A O 10
ATOM 14982 N N . ASP A 1 93 ? 38.120 26.371 40.766 1.00 0.00 93 ASP A N 10
ATOM 14983 C CA . ASP A 1 93 ? 38.116 27.086 42.039 1.00 0.00 93 ASP A CA 10
ATOM 14984 C C . ASP A 1 93 ? 38.618 28.539 41.904 1.00 0.00 93 ASP A C 10
ATOM 14985 O O . ASP A 1 93 ? 37.970 29.470 42.387 1.00 0.00 93 ASP A O 10
ATOM 14994 N N . GLY A 1 94 ? 39.735 28.753 41.201 1.00 0.00 94 GLY A N 10
ATOM 14995 C CA . GLY A 1 94 ? 40.288 30.083 40.942 1.00 0.00 94 GLY A CA 10
ATOM 14996 C C . GLY A 1 94 ? 39.574 30.856 39.830 1.00 0.00 94 GLY A C 10
ATOM 14997 O O . GLY A 1 94 ? 39.559 32.091 39.855 1.00 0.00 94 GLY A O 10
ATOM 15001 N N . LEU A 1 95 ? 38.930 30.169 38.886 1.00 0.00 95 LEU A N 10
ATOM 15002 C CA . LEU A 1 95 ? 38.137 30.801 37.827 1.00 0.00 95 LEU A CA 10
ATOM 15003 C C . LEU A 1 95 ? 36.833 31.407 38.376 1.00 0.00 95 LEU A C 10
ATOM 15004 O O . LEU A 1 95 ? 36.451 32.508 37.965 1.00 0.00 95 LEU A O 10
ATOM 15020 N N . LEU A 1 96 ? 36.194 30.736 39.344 1.00 0.00 96 LEU A N 10
ATOM 15021 C CA . LEU A 1 96 ? 34.936 31.184 39.971 1.00 0.00 96 LEU A CA 10
ATOM 15022 C C . LEU A 1 96 ? 35.163 32.137 41.161 1.00 0.00 96 LEU A C 10
ATOM 15023 O O . LEU A 1 96 ? 34.208 32.741 41.658 1.00 0.00 96 LEU A O 10
ATOM 15039 N N . SER A 1 97 ? 36.421 32.304 41.584 1.00 0.00 97 SER A N 10
ATOM 15040 C CA . SER A 1 97 ? 36.887 33.258 42.605 1.00 0.00 97 SER A CA 10
ATOM 15041 C C . SER A 1 97 ? 36.592 34.697 42.192 1.00 0.00 97 SER A C 10
ATOM 15042 O O . SER A 1 97 ? 37.156 35.147 41.168 1.00 0.00 97 SER A O 10
ATOM 15051 N N . GLY A 1 1 ? 18.881 51.284 17.286 1.00 0.00 1 GLY A N 11
ATOM 15052 C CA . GLY A 1 1 ? 19.281 50.426 18.410 1.00 0.00 1 GLY A CA 11
ATOM 15053 C C . GLY A 1 1 ? 19.313 48.977 17.971 1.00 0.00 1 GLY A C 11
ATOM 15054 O O . GLY A 1 1 ? 18.291 48.438 17.539 1.00 0.00 1 GLY A O 11
ATOM 15060 N N . ALA A 1 2 ? 20.488 48.355 18.050 1.00 0.00 2 ALA A N 11
ATOM 15061 C CA . ALA A 1 2 ? 20.781 47.025 17.514 1.00 0.00 2 ALA A CA 11
ATOM 15062 C C . ALA A 1 2 ? 20.095 45.868 18.272 1.00 0.00 2 ALA A C 11
ATOM 15063 O O . ALA A 1 2 ? 19.720 45.998 19.443 1.00 0.00 2 ALA A O 11
ATOM 15070 N N . MET A 1 3 ? 19.976 44.715 17.611 1.00 0.00 3 MET A N 11
ATOM 15071 C CA . MET A 1 3 ? 19.394 43.475 18.139 1.00 0.00 3 MET A CA 11
ATOM 15072 C C . MET A 1 3 ? 20.471 42.382 18.271 1.00 0.00 3 MET A C 11
ATOM 15073 O O . MET A 1 3 ? 20.551 41.497 17.413 1.00 0.00 3 MET A O 11
ATOM 15087 N N . PRO A 1 4 ? 21.319 42.422 19.317 1.00 0.00 4 PRO A N 11
ATOM 15088 C CA . PRO A 1 4 ? 22.419 41.476 19.482 1.00 0.00 4 PRO A CA 11
ATOM 15089 C C . PRO A 1 4 ? 21.937 40.050 19.790 1.00 0.00 4 PRO A C 11
ATOM 15090 O O . PRO A 1 4 ? 20.837 39.831 20.316 1.00 0.00 4 PRO A O 11
ATOM 15101 N N . SER A 1 5 ? 22.803 39.077 19.510 1.00 0.00 5 SER A N 11
ATOM 15102 C CA . SER A 1 5 ? 22.633 37.660 19.853 1.00 0.00 5 SER A CA 11
ATOM 15103 C C . SER A 1 5 ? 23.377 37.299 21.156 1.00 0.00 5 SER A C 11
ATOM 15104 O O . SER A 1 5 ? 23.840 38.181 21.892 1.00 0.00 5 SER A O 11
ATOM 15112 N N . ILE A 1 6 ? 23.464 35.999 21.483 1.00 0.00 6 ILE A N 11
ATOM 15113 C CA . ILE A 1 6 ? 23.912 35.490 22.800 1.00 0.00 6 ILE A CA 11
ATOM 15114 C C . ILE A 1 6 ? 25.286 35.995 23.263 1.00 0.00 6 ILE A C 11
ATOM 15115 O O . ILE A 1 6 ? 25.557 36.009 24.460 1.00 0.00 6 ILE A O 11
ATOM 15131 N N . ALA A 1 7 ? 26.145 36.439 22.343 1.00 0.00 7 ALA A N 11
ATOM 15132 C CA . ALA A 1 7 ? 27.483 36.940 22.650 1.00 0.00 7 ALA A CA 11
ATOM 15133 C C . ALA A 1 7 ? 27.481 38.157 23.607 1.00 0.00 7 ALA A C 11
ATOM 15134 O O . ALA A 1 7 ? 28.464 38.412 24.305 1.00 0.00 7 ALA A O 11
ATOM 15141 N N . SER A 1 8 ? 26.353 38.874 23.674 1.00 0.00 8 SER A N 11
ATOM 15142 C CA . SER A 1 8 ? 26.084 39.960 24.625 1.00 0.00 8 SER A CA 11
ATOM 15143 C C . SER A 1 8 ? 25.651 39.475 26.020 1.00 0.00 8 SER A C 11
ATOM 15144 O O . SER A 1 8 ? 25.921 40.148 27.016 1.00 0.00 8 SER A O 11
ATOM 15152 N N . MET A 1 9 ? 25.058 38.280 26.144 1.00 0.00 9 MET A N 11
ATOM 15153 C CA . MET A 1 9 ? 24.678 37.694 27.443 1.00 0.00 9 MET A CA 11
ATOM 15154 C C . MET A 1 9 ? 25.905 37.386 28.306 1.00 0.00 9 MET A C 11
ATOM 15155 O O . MET A 1 9 ? 25.856 37.517 29.528 1.00 0.00 9 MET A O 11
ATOM 15169 N N . ILE A 1 10 ? 27.019 37.004 27.672 1.00 0.00 10 ILE A N 11
ATOM 15170 C CA . ILE A 1 10 ? 28.245 36.566 28.355 1.00 0.00 10 ILE A CA 11
ATOM 15171 C C . ILE A 1 10 ? 28.849 37.675 29.235 1.00 0.00 10 ILE A C 11
ATOM 15172 O O . ILE A 1 10 ? 29.510 37.382 30.229 1.00 0.00 10 ILE A O 11
ATOM 15188 N N . LYS A 1 11 ? 28.565 38.945 28.924 1.00 0.00 11 LYS A N 11
ATOM 15189 C CA . LYS A 1 11 ? 29.017 40.125 29.673 1.00 0.00 11 LYS A CA 11
ATOM 15190 C C . LYS A 1 11 ? 28.258 40.367 30.991 1.00 0.00 11 LYS A C 11
ATOM 15191 O O . LYS A 1 11 ? 28.673 41.216 31.782 1.00 0.00 11 LYS A O 11
ATOM 15210 N N . GLY A 1 12 ? 27.148 39.657 31.224 1.00 0.00 12 GLY A N 11
ATOM 15211 C CA . GLY A 1 12 ? 26.159 40.001 32.251 1.00 0.00 12 GLY A CA 11
ATOM 15212 C C . GLY A 1 12 ? 26.273 39.307 33.616 1.00 0.00 12 GLY A C 11
ATOM 15213 O O . GLY A 1 12 ? 25.829 39.883 34.612 1.00 0.00 12 GLY A O 11
ATOM 15217 N N . ASN A 1 13 ? 26.852 38.102 33.693 1.00 0.00 13 ASN A N 11
ATOM 15218 C CA . ASN A 1 13 ? 26.907 37.269 34.909 1.00 0.00 13 ASN A CA 11
ATOM 15219 C C . ASN A 1 13 ? 28.243 36.505 35.024 1.00 0.00 13 ASN A C 11
ATOM 15220 O O . ASN A 1 13 ? 28.908 36.261 34.014 1.00 0.00 13 ASN A O 11
ATOM 15231 N N . LYS A 1 14 ? 28.607 36.075 36.245 1.00 0.00 14 LYS A N 11
ATOM 15232 C CA . LYS A 1 14 ? 29.887 35.400 36.557 1.00 0.00 14 LYS A CA 11
ATOM 15233 C C . LYS A 1 14 ? 30.083 34.095 35.770 1.00 0.00 14 LYS A C 11
ATOM 15234 O O . LYS A 1 14 ? 31.186 33.832 35.297 1.00 0.00 14 LYS A O 11
ATOM 15253 N N . VAL A 1 15 ? 29.011 33.319 35.587 1.00 0.00 15 VAL A N 11
ATOM 15254 C CA . VAL A 1 15 ? 28.967 32.111 34.742 1.00 0.00 15 VAL A CA 11
ATOM 15255 C C . VAL A 1 15 ? 27.739 32.171 33.831 1.00 0.00 15 VAL A C 11
ATOM 15256 O O . VAL A 1 15 ? 26.641 32.490 34.296 1.00 0.00 15 VAL A O 11
ATOM 15269 N N . VAL A 1 16 ? 27.915 31.854 32.544 1.00 0.00 16 VAL A N 11
ATOM 15270 C CA . VAL A 1 16 ? 26.847 31.851 31.526 1.00 0.00 16 VAL A CA 11
ATOM 15271 C C . VAL A 1 16 ? 26.897 30.550 30.714 1.00 0.00 16 VAL A C 11
ATOM 15272 O O . VAL A 1 16 ? 27.959 30.180 30.214 1.00 0.00 16 VAL A O 11
ATOM 15285 N N . VAL A 1 17 ? 25.769 29.840 30.585 1.00 0.00 17 VAL A N 11
ATOM 15286 C CA . VAL A 1 17 ? 25.687 28.511 29.953 1.00 0.00 17 VAL A CA 11
ATOM 15287 C C . VAL A 1 17 ? 24.548 28.432 28.927 1.00 0.00 17 VAL A C 11
ATOM 15288 O O . VAL A 1 17 ? 23.549 29.144 29.027 1.00 0.00 17 VAL A O 11
ATOM 15301 N N . PHE A 1 18 ? 24.685 27.557 27.928 1.00 0.00 18 PHE A N 11
ATOM 15302 C CA . PHE A 1 18 ? 23.667 27.296 26.904 1.00 0.00 18 PHE A CA 11
ATOM 15303 C C . PHE A 1 18 ? 23.408 25.785 26.816 1.00 0.00 18 PHE A C 11
ATOM 15304 O O . PHE A 1 18 ? 24.245 25.058 26.281 1.00 0.00 18 PHE A O 11
ATOM 15321 N N . SER A 1 19 ? 22.266 25.324 27.335 1.00 0.00 19 SER A N 11
ATOM 15322 C CA . SER A 1 19 ? 21.917 23.899 27.527 1.00 0.00 19 SER A CA 11
ATOM 15323 C C . SER A 1 19 ? 20.568 23.549 26.879 1.00 0.00 19 SER A C 11
ATOM 15324 O O . SER A 1 19 ? 19.812 24.429 26.467 1.00 0.00 19 SER A O 11
ATOM 15332 N N . TRP A 1 20 ? 20.223 22.259 26.825 1.00 0.00 20 TRP A N 11
ATOM 15333 C CA . TRP A 1 20 ? 18.883 21.761 26.477 1.00 0.00 20 TRP A CA 11
ATOM 15334 C C . TRP A 1 20 ? 18.312 20.968 27.658 1.00 0.00 20 TRP A C 11
ATOM 15335 O O . TRP A 1 20 ? 18.984 20.077 28.173 1.00 0.00 20 TRP A O 11
ATOM 15356 N N . VAL A 1 21 ? 17.081 21.270 28.090 1.00 0.00 21 VAL A N 11
ATOM 15357 C CA . VAL A 1 21 ? 16.477 20.772 29.359 1.00 0.00 21 VAL A CA 11
ATOM 15358 C C . VAL A 1 21 ? 16.346 19.234 29.392 1.00 0.00 21 VAL A C 11
ATOM 15359 O O . VAL A 1 21 ? 16.255 18.619 30.460 1.00 0.00 21 VAL A O 11
ATOM 15372 N N . THR A 1 22 ? 16.370 18.617 28.214 1.00 0.00 22 THR A N 11
ATOM 15373 C CA . THR A 1 22 ? 16.277 17.179 27.929 1.00 0.00 22 THR A CA 11
ATOM 15374 C C . THR A 1 22 ? 17.590 16.397 28.047 1.00 0.00 22 THR A C 11
ATOM 15375 O O . THR A 1 22 ? 17.530 15.169 28.180 1.00 0.00 22 THR A O 11
ATOM 15386 N N . CYS A 1 23 ? 18.766 17.035 27.945 1.00 0.00 23 CYS A N 11
ATOM 15387 C CA . CYS A 1 23 ? 19.979 16.334 27.515 1.00 0.00 23 CYS A CA 11
ATOM 15388 C C . CYS A 1 23 ? 20.970 16.039 28.654 1.00 0.00 23 CYS A C 11
ATOM 15389 O O . CYS A 1 23 ? 20.987 16.760 29.651 1.00 0.00 23 CYS A O 11
ATOM 15397 N N . PRO A 1 24 ? 21.814 14.995 28.532 1.00 0.00 24 PRO A N 11
ATOM 15398 C CA . PRO A 1 24 ? 22.591 14.509 29.668 1.00 0.00 24 PRO A CA 11
ATOM 15399 C C . PRO A 1 24 ? 23.730 15.443 30.090 1.00 0.00 24 PRO A C 11
ATOM 15400 O O . PRO A 1 24 ? 23.838 15.789 31.265 1.00 0.00 24 PRO A O 11
ATOM 15411 N N . TYR A 1 25 ? 24.562 15.892 29.148 1.00 0.00 25 TYR A N 11
ATOM 15412 C CA . TYR A 1 25 ? 25.731 16.747 29.411 1.00 0.00 25 TYR A CA 11
ATOM 15413 C C . TYR A 1 25 ? 25.389 18.107 30.017 1.00 0.00 25 TYR A C 11
ATOM 15414 O O . TYR A 1 25 ? 26.1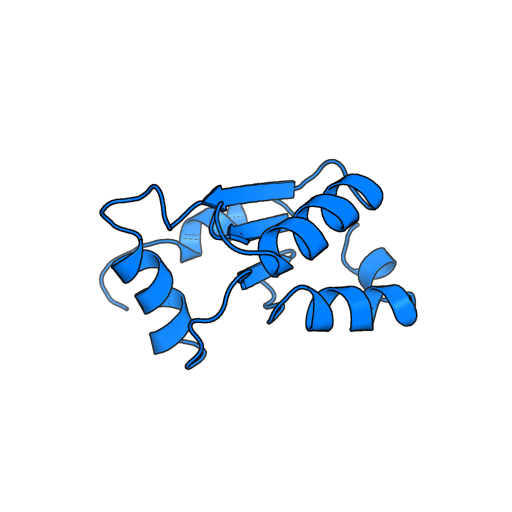05 18.597 30.889 1.00 0.00 25 TYR A O 11
ATOM 15432 N N . CYS A 1 26 ? 24.277 18.677 29.560 1.00 0.00 26 CYS A N 11
ATOM 15433 C CA . CYS A 1 26 ? 23.565 19.781 30.183 1.00 0.00 26 CYS A CA 11
ATOM 15434 C C . CYS A 1 26 ? 23.483 19.573 31.709 1.00 0.00 26 CYS A C 11
ATOM 15435 O O . CYS A 1 26 ? 24.054 20.353 32.466 1.00 0.00 26 CYS A O 11
ATOM 15443 N N . VAL A 1 27 ? 22.896 18.462 32.164 1.00 0.00 27 VAL A N 11
ATOM 15444 C CA . VAL A 1 27 ? 22.707 18.171 33.594 1.00 0.00 27 VAL A CA 11
ATOM 15445 C C . VAL A 1 27 ? 24.038 17.953 34.319 1.00 0.00 27 VAL A C 11
ATOM 15446 O O . VAL A 1 27 ? 24.200 18.443 35.437 1.00 0.00 27 VAL A O 11
ATOM 15459 N N . ARG A 1 28 ? 25.024 17.289 33.691 1.00 0.00 28 ARG A N 11
ATOM 15460 C CA . ARG A 1 28 ? 26.381 17.135 34.272 1.00 0.00 28 ARG A CA 11
ATOM 15461 C C . ARG A 1 28 ? 27.000 18.488 34.648 1.00 0.00 28 ARG A C 11
ATOM 15462 O O . ARG A 1 28 ? 27.623 18.595 35.707 1.00 0.00 28 ARG A O 11
ATOM 15483 N N . ALA A 1 29 ? 26.793 19.501 33.803 1.00 0.00 29 ALA A N 11
ATOM 15484 C CA . ALA A 1 29 ? 27.196 20.887 34.053 1.00 0.00 29 ALA A CA 11
ATOM 15485 C C . ALA A 1 29 ? 26.278 21.609 35.062 1.00 0.00 29 ALA A C 11
ATOM 15486 O O . ALA A 1 29 ? 26.773 22.085 36.085 1.00 0.00 29 ALA A O 11
ATOM 15493 N N . GLU A 1 30 ? 24.958 21.649 34.838 1.00 0.00 30 GLU A N 11
ATOM 15494 C CA . GLU A 1 30 ? 23.984 22.314 35.731 1.00 0.00 30 GLU A CA 11
ATOM 15495 C C . GLU A 1 30 ? 24.068 21.833 37.184 1.00 0.00 30 GLU A C 11
ATOM 15496 O O . GLU A 1 30 ? 23.817 22.600 38.118 1.00 0.00 30 GLU A O 11
ATOM 15508 N N . LYS A 1 31 ? 24.456 20.574 37.399 1.00 0.00 31 LYS A N 11
ATOM 15509 C CA . LYS A 1 31 ? 24.679 20.013 38.724 1.00 0.00 31 LYS A CA 11
ATOM 15510 C C . LYS A 1 31 ? 25.913 20.606 39.402 1.00 0.00 31 LYS A C 11
ATOM 15511 O O . LYS A 1 31 ? 25.819 21.066 40.540 1.00 0.00 31 LYS A O 11
ATOM 15530 N N . LEU A 1 32 ? 27.048 20.614 38.699 1.00 0.00 32 LEU A N 11
ATOM 15531 C CA . LEU A 1 32 ? 28.347 21.098 39.182 1.00 0.00 32 LEU A CA 11
ATOM 15532 C C . LEU A 1 32 ? 28.301 22.600 39.479 1.00 0.00 32 LEU A C 11
ATOM 15533 O O . LEU A 1 32 ? 28.765 23.050 40.527 1.00 0.00 32 LEU A O 11
ATOM 15549 N N . LEU A 1 33 ? 27.672 23.366 38.587 1.00 0.00 33 LEU A N 11
ATOM 15550 C CA . LEU A 1 33 ? 27.574 24.822 38.676 1.00 0.00 33 LEU A CA 11
ATOM 15551 C C . LEU A 1 33 ? 26.733 25.303 39.866 1.00 0.00 33 LEU A C 11
ATOM 15552 O O . LEU A 1 33 ? 26.994 26.392 40.374 1.00 0.00 33 LEU A O 11
ATOM 15568 N N . HIS A 1 34 ? 25.814 24.468 40.365 1.00 0.00 34 HIS A N 11
ATOM 15569 C CA . HIS A 1 34 ? 25.111 24.674 41.637 1.00 0.00 34 HIS A CA 11
ATOM 15570 C C . HIS A 1 34 ? 25.793 23.998 42.852 1.00 0.00 34 HIS A C 11
ATOM 15571 O O . HIS A 1 34 ? 25.511 24.365 43.998 1.00 0.00 34 HIS A O 11
ATOM 15585 N N . ALA A 1 35 ? 26.716 23.048 42.643 1.00 0.00 35 ALA A N 11
ATOM 15586 C CA . ALA A 1 35 ? 27.428 22.343 43.721 1.00 0.00 35 ALA A CA 11
ATOM 15587 C C . ALA A 1 35 ? 28.716 23.054 44.192 1.00 0.00 35 ALA A C 11
ATOM 15588 O O . ALA A 1 35 ? 29.107 22.903 45.357 1.00 0.00 35 ALA A O 11
ATOM 15595 N N . ARG A 1 36 ? 29.362 23.834 43.309 1.00 0.00 36 ARG A N 11
ATOM 15596 C CA . ARG A 1 36 ? 30.579 24.634 43.602 1.00 0.00 36 ARG A CA 11
ATOM 15597 C C . ARG A 1 36 ? 30.310 26.135 43.785 1.00 0.00 36 ARG A C 11
ATOM 15598 O O . ARG A 1 36 ? 31.153 26.847 44.337 1.00 0.00 36 ARG A O 11
ATOM 15619 N N . THR A 1 37 ? 29.165 26.601 43.296 1.00 0.00 37 THR A N 11
ATOM 15620 C CA . THR A 1 37 ? 28.757 28.016 43.181 1.00 0.00 37 THR A CA 11
ATOM 15621 C C . THR A 1 37 ? 27.232 28.172 43.216 1.00 0.00 37 THR A C 11
ATOM 15622 O O . THR A 1 37 ? 26.511 27.178 43.195 1.00 0.00 37 THR A O 11
ATOM 15633 N N . LYS A 1 38 ? 26.734 29.421 43.234 1.00 0.00 38 LYS A N 11
ATOM 15634 C CA . LYS A 1 38 ? 25.307 29.776 43.060 1.00 0.00 38 LYS A CA 11
ATOM 15635 C C . LYS A 1 38 ? 25.045 30.868 42.014 1.00 0.00 38 LYS A C 11
ATOM 15636 O O . LYS A 1 38 ? 23.884 31.151 41.716 1.00 0.00 38 LYS A O 11
ATOM 15655 N N . ASP A 1 39 ? 26.075 31.516 41.469 1.00 0.00 39 ASP A N 11
ATOM 15656 C CA . ASP A 1 39 ? 25.940 32.568 40.453 1.00 0.00 39 ASP A CA 11
ATOM 15657 C C . ASP A 1 39 ? 26.154 32.014 39.041 1.00 0.00 39 ASP A C 11
ATOM 15658 O O . ASP A 1 39 ? 27.268 32.015 38.513 1.00 0.00 39 ASP A O 11
ATOM 15667 N N . ILE A 1 40 ? 25.064 31.528 38.445 1.00 0.00 40 ILE A N 11
ATOM 15668 C CA . ILE A 1 40 ? 25.030 30.937 37.105 1.00 0.00 40 ILE A CA 11
ATOM 15669 C C . ILE A 1 40 ? 23.746 31.344 36.366 1.00 0.00 40 ILE A C 11
ATOM 15670 O O . ILE A 1 40 ? 22.633 31.217 36.887 1.00 0.00 40 ILE A O 1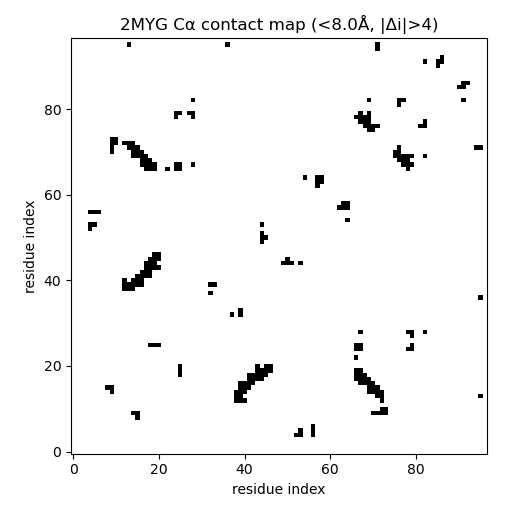1
ATOM 15686 N N . THR A 1 41 ? 23.907 31.837 35.140 1.00 0.00 41 THR A N 11
ATOM 15687 C CA . THR A 1 41 ? 22.830 32.058 34.165 1.00 0.00 41 THR A CA 11
ATOM 15688 C C . THR A 1 41 ? 22.898 30.964 33.109 1.00 0.00 41 THR A C 11
ATOM 15689 O O . THR A 1 41 ? 23.944 30.786 32.497 1.00 0.00 41 THR A O 11
ATOM 15700 N N . VAL A 1 42 ? 21.801 30.261 32.838 1.00 0.00 42 VAL A N 11
ATOM 15701 C CA . VAL A 1 42 ? 21.697 29.336 31.700 1.00 0.00 42 VAL A CA 11
ATOM 15702 C C . VAL A 1 42 ? 20.507 29.654 30.805 1.00 0.00 42 VAL A C 11
ATOM 15703 O O . VAL A 1 42 ? 19.397 29.890 31.282 1.00 0.00 42 VAL A O 11
ATOM 15716 N N . HIS A 1 43 ? 20.754 29.656 29.495 1.00 0.00 43 HIS A N 11
ATOM 15717 C CA . HIS A 1 43 ? 19.750 29.847 28.457 1.00 0.00 43 HIS A CA 11
ATOM 15718 C C . HIS A 1 43 ? 19.413 28.508 27.790 1.00 0.00 43 HIS A C 11
ATOM 15719 O O . HIS A 1 43 ? 20.294 27.830 27.251 1.00 0.00 43 HIS A O 11
ATOM 15733 N N . TYR A 1 44 ? 18.137 28.120 27.807 1.00 0.00 44 TYR A N 11
ATOM 15734 C CA . TYR A 1 44 ? 17.718 26.799 27.342 1.00 0.00 44 TYR A CA 11
ATOM 15735 C C . TYR A 1 44 ? 17.291 26.818 25.866 1.00 0.00 44 TYR A C 11
ATOM 15736 O O . TYR A 1 44 ? 16.104 26.890 25.538 1.00 0.00 44 TYR A O 11
ATOM 15754 N N . VAL A 1 45 ? 18.265 26.731 24.952 1.00 0.00 45 VAL A N 11
ATOM 15755 C CA . VAL A 1 45 ? 18.103 26.960 23.493 1.00 0.00 45 VAL A CA 11
ATOM 15756 C C . VAL A 1 45 ? 17.424 25.818 22.706 1.00 0.00 45 VAL A C 11
ATOM 15757 O O . VAL A 1 45 ? 17.718 25.570 21.537 1.00 0.00 45 VAL A O 11
ATOM 15770 N N . ASP A 1 46 ? 16.489 25.130 23.355 1.00 0.00 46 ASP A N 11
ATOM 15771 C CA . ASP A 1 46 ? 15.453 24.276 22.750 1.00 0.00 46 ASP A CA 11
ATOM 15772 C C . ASP A 1 46 ? 14.042 24.627 23.278 1.00 0.00 46 ASP A C 11
ATOM 15773 O O . ASP A 1 46 ? 13.044 24.326 22.617 1.00 0.00 46 ASP A O 11
ATOM 15782 N N . LYS A 1 47 ? 13.939 25.356 24.401 1.00 0.00 47 LYS A N 11
ATOM 15783 C CA . LYS A 1 47 ? 12.717 26.064 24.827 1.00 0.00 47 LYS A CA 11
ATOM 15784 C C . LYS A 1 47 ? 12.536 27.404 24.095 1.00 0.00 47 LYS A C 11
ATOM 15785 O O . LYS A 1 47 ? 11.400 27.858 23.938 1.00 0.00 47 LYS A O 11
ATOM 15804 N N . MET A 1 48 ? 13.632 28.003 23.608 1.00 0.00 48 MET A N 11
ATOM 15805 C CA . MET A 1 48 ? 13.655 29.260 22.844 1.00 0.00 48 MET A CA 11
ATOM 15806 C C . MET A 1 48 ? 13.580 28.981 21.329 1.00 0.00 48 MET A C 11
ATOM 15807 O O . MET A 1 48 ? 14.361 28.187 20.805 1.00 0.00 48 MET A O 11
ATOM 15821 N N . SER A 1 49 ? 12.640 29.617 20.618 1.00 0.00 49 SER A N 11
ATOM 15822 C CA . SER A 1 49 ? 12.235 29.243 19.243 1.00 0.00 49 SER A CA 11
ATOM 15823 C C . SER A 1 49 ? 13.262 29.555 18.144 1.00 0.00 49 SER A C 11
ATOM 15824 O O . SER A 1 49 ? 13.227 28.943 17.078 1.00 0.00 49 SER A O 11
ATOM 15832 N N . GLU A 1 50 ? 14.188 30.477 18.406 1.00 0.00 50 GLU A N 11
ATOM 15833 C CA . GLU A 1 50 ? 15.324 30.833 17.541 1.00 0.00 50 GLU A CA 11
ATOM 15834 C C . GLU A 1 50 ? 16.628 30.135 17.958 1.00 0.00 50 GLU A C 11
ATOM 15835 O O . GLU A 1 50 ? 17.670 30.428 17.380 1.00 0.00 50 GLU A O 11
ATOM 15847 N N . GLY A 1 51 ? 16.603 29.194 18.914 1.00 0.00 51 GLY A N 11
ATOM 15848 C CA . GLY A 1 51 ? 17.800 28.529 19.455 1.00 0.00 51 GLY A CA 11
ATOM 15849 C C . GLY A 1 51 ? 18.768 27.973 18.399 1.00 0.00 51 GLY A C 11
ATOM 15850 O O . GLY A 1 51 ? 19.981 28.018 18.590 1.00 0.00 51 GLY A O 11
ATOM 15854 N N . GLU A 1 52 ? 18.245 27.557 17.246 1.00 0.00 52 GLU A N 11
ATOM 15855 C CA . GLU A 1 52 ? 18.991 27.159 16.044 1.00 0.00 52 GLU A CA 11
ATOM 15856 C C . GLU A 1 52 ? 19.921 28.246 15.467 1.00 0.00 52 GLU A C 11
ATOM 15857 O O . GLU A 1 52 ? 21.015 27.942 14.992 1.00 0.00 52 GLU A O 11
ATOM 15869 N N . GLN A 1 53 ? 19.523 29.514 15.540 1.00 0.00 53 GLN A N 11
ATOM 15870 C CA . GLN A 1 53 ? 20.330 30.670 15.133 1.00 0.00 53 GLN A CA 11
ATOM 15871 C C . GLN A 1 53 ? 21.351 31.069 16.209 1.00 0.00 53 GLN A C 11
ATOM 15872 O O . GLN A 1 53 ? 22.481 31.442 15.878 1.00 0.00 53 GLN A O 11
ATOM 15886 N N . LEU A 1 54 ? 20.996 30.952 17.498 1.00 0.00 54 LEU A N 11
ATOM 15887 C CA . LEU A 1 54 ? 21.923 31.229 18.601 1.00 0.00 54 LEU A CA 11
ATOM 15888 C C . LEU A 1 54 ? 23.027 30.156 18.680 1.00 0.00 54 LEU A C 11
ATOM 15889 O O . LEU A 1 54 ? 24.187 30.503 18.881 1.00 0.00 54 LEU A O 11
ATOM 15905 N N . ARG A 1 55 ? 22.710 28.884 18.393 1.00 0.00 55 ARG A N 11
ATOM 15906 C CA . ARG A 1 55 ? 23.690 27.809 18.124 1.00 0.00 55 ARG A CA 11
ATOM 15907 C C . ARG A 1 55 ? 24.689 28.195 17.026 1.00 0.00 55 ARG A C 11
ATOM 15908 O O . ARG A 1 55 ? 25.884 27.941 17.168 1.00 0.00 55 ARG A O 11
ATOM 15929 N N . GLY A 1 56 ? 24.225 28.884 15.981 1.00 0.00 56 GLY A N 11
ATOM 15930 C CA . GLY A 1 56 ? 25.074 29.436 14.922 1.00 0.00 56 GLY A CA 11
ATOM 15931 C C . GLY A 1 56 ? 26.146 30.404 15.431 1.00 0.00 56 GLY A C 11
ATOM 15932 O O . GLY A 1 56 ? 27.296 30.312 15.008 1.00 0.00 56 GLY A O 11
ATOM 15936 N N . GLU A 1 57 ? 25.827 31.268 16.400 1.00 0.00 57 GLU A N 11
ATOM 15937 C CA . GLU A 1 57 ? 26.823 32.167 17.007 1.00 0.00 57 GLU A CA 11
ATOM 15938 C C . GLU A 1 57 ? 27.900 31.415 17.814 1.00 0.00 57 GLU A C 11
ATOM 15939 O O . GLU A 1 57 ? 29.018 31.917 17.955 1.00 0.00 57 GLU A O 11
ATOM 15951 N N . ILE A 1 58 ? 27.606 30.210 18.317 1.00 0.00 58 ILE A N 11
ATOM 15952 C CA . ILE A 1 58 ? 28.601 29.340 18.968 1.00 0.00 58 ILE A CA 11
ATOM 15953 C C . ILE A 1 58 ? 29.514 28.711 17.905 1.00 0.00 58 ILE A C 11
ATOM 15954 O O . ILE A 1 58 ? 30.738 28.724 18.049 1.00 0.00 58 ILE A O 11
ATOM 15970 N N . TYR A 1 59 ? 28.942 28.199 16.809 1.00 0.00 59 TYR A N 11
ATOM 15971 C CA . TYR A 1 59 ? 29.724 27.539 15.761 1.00 0.00 59 TYR A CA 11
ATOM 15972 C C . TYR A 1 59 ? 30.617 28.518 14.983 1.00 0.00 59 TYR A C 11
ATOM 15973 O O . TYR A 1 59 ? 31.780 28.207 14.730 1.00 0.00 59 TYR A O 11
ATOM 15991 N N . GLN A 1 60 ? 30.139 29.731 14.687 1.00 0.00 60 GLN A N 11
ATOM 15992 C CA . GLN A 1 60 ? 30.933 30.763 14.006 1.00 0.00 60 GLN A CA 11
ATOM 15993 C C . GLN A 1 60 ? 32.208 31.152 14.788 1.00 0.00 60 GLN A C 11
ATOM 15994 O O . GLN A 1 60 ? 33.249 31.429 14.181 1.00 0.00 60 GLN A O 11
ATOM 16008 N N . ALA A 1 61 ? 32.138 31.161 16.124 1.00 0.00 61 ALA A N 11
ATOM 16009 C CA . ALA A 1 61 ? 33.226 31.594 17.004 1.00 0.00 61 ALA A CA 11
ATOM 16010 C C . ALA A 1 61 ? 34.128 30.447 17.511 1.00 0.00 61 ALA A C 11
ATOM 16011 O O . ALA A 1 61 ? 35.325 30.675 17.706 1.00 0.00 61 ALA A O 11
ATOM 16018 N N . TYR A 1 62 ? 33.577 29.239 17.709 1.00 0.00 62 TYR A N 11
ATOM 16019 C CA . TYR A 1 62 ? 34.250 28.114 18.390 1.00 0.00 62 TYR A CA 11
ATOM 16020 C C . TYR A 1 62 ? 34.110 26.747 17.676 1.00 0.00 62 TYR A C 11
ATOM 16021 O O . TYR A 1 62 ? 34.546 25.720 18.204 1.00 0.00 62 TYR A O 11
ATOM 16039 N N . LYS A 1 63 ? 33.480 26.705 16.487 1.00 0.00 63 LYS A N 11
ATOM 16040 C CA . LYS A 1 63 ? 33.318 25.515 15.615 1.00 0.00 63 LYS A CA 11
ATOM 16041 C C . LYS A 1 63 ? 32.710 24.276 16.311 1.00 0.00 63 LYS A C 11
ATOM 16042 O O . LYS A 1 63 ? 33.030 23.131 15.979 1.00 0.00 63 LYS A O 11
ATOM 16061 N N . HIS A 1 64 ? 31.843 24.528 17.292 1.00 0.00 64 HIS A N 11
ATOM 16062 C CA . HIS A 1 64 ? 31.325 23.591 18.296 1.00 0.00 64 HIS A CA 11
ATOM 16063 C C . HIS A 1 64 ? 29.802 23.421 18.139 1.00 0.00 64 HIS A C 11
ATOM 16064 O O . HIS A 1 64 ? 29.057 24.366 18.402 1.00 0.00 64 HIS A O 11
ATOM 16078 N N . GLU A 1 65 ? 29.320 22.244 17.709 1.00 0.00 65 GLU A N 11
ATOM 16079 C CA . GLU A 1 65 ? 27.878 21.989 17.473 1.00 0.00 65 GLU A CA 11
ATOM 16080 C C . GLU A 1 65 ? 27.136 21.229 18.590 1.00 0.00 65 GLU A C 11
ATOM 16081 O O . GLU A 1 65 ? 25.915 21.076 18.496 1.00 0.00 65 GLU A O 11
ATOM 16093 N N . THR A 1 66 ? 27.829 20.755 19.631 1.00 0.00 66 THR A N 11
ATOM 16094 C CA . THR A 1 66 ? 27.237 20.044 20.793 1.00 0.00 66 THR A CA 11
ATOM 16095 C C . THR A 1 66 ? 26.636 20.988 21.849 1.00 0.00 66 THR A C 11
ATOM 16096 O O . THR A 1 66 ? 26.850 22.199 21.807 1.00 0.00 66 THR A O 11
ATOM 16107 N N . VAL A 1 67 ? 25.920 20.439 22.842 1.00 0.00 67 VAL A N 11
ATOM 16108 C CA . VAL A 1 67 ? 25.465 21.174 24.045 1.00 0.00 67 VAL A CA 11
ATOM 16109 C C . VAL A 1 67 ? 25.908 20.473 25.344 1.00 0.00 67 VAL A C 11
ATOM 16110 O O . VAL A 1 67 ? 25.895 19.242 25.410 1.00 0.00 67 VAL A O 11
ATOM 16123 N N . PRO A 1 68 ? 26.269 21.215 26.409 1.00 0.00 68 PRO A N 11
ATOM 16124 C CA . PRO A 1 68 ? 26.198 22.666 26.526 1.00 0.00 68 PRO A CA 11
ATOM 16125 C C . PRO A 1 68 ? 27.454 23.393 26.032 1.00 0.00 68 PRO A C 11
ATOM 16126 O O . PRO A 1 68 ? 28.531 22.800 25.935 1.00 0.00 68 PRO A O 11
ATOM 16137 N N . ALA A 1 69 ? 27.317 24.694 25.779 1.00 0.00 69 ALA A N 11
ATOM 16138 C CA . ALA A 1 69 ? 28.438 25.638 25.729 1.00 0.00 69 ALA A CA 11
ATOM 16139 C C . ALA A 1 69 ? 28.515 26.414 27.056 1.00 0.00 69 ALA A C 11
ATOM 16140 O O . ALA A 1 69 ? 27.478 26.719 27.649 1.00 0.00 69 ALA A O 11
ATOM 16147 N N . ILE A 1 70 ? 29.728 26.709 27.533 1.00 0.00 70 ILE A N 11
ATOM 16148 C CA . ILE A 1 70 ? 29.983 27.212 28.894 1.00 0.00 70 ILE A CA 11
ATOM 16149 C C . ILE A 1 70 ? 30.931 28.413 28.843 1.00 0.00 70 ILE A C 11
ATOM 16150 O O . ILE A 1 70 ? 31.872 28.429 28.049 1.00 0.00 70 ILE A O 11
ATOM 16166 N N . PHE A 1 71 ? 30.693 29.415 29.691 1.00 0.00 71 PHE A N 11
ATOM 16167 C CA . PHE A 1 71 ? 31.493 30.637 29.762 1.00 0.00 71 PHE A CA 11
ATOM 16168 C C . PHE A 1 71 ? 31.662 31.140 31.207 1.00 0.00 71 PHE A C 11
ATOM 16169 O O . PHE A 1 71 ? 30.750 30.999 32.025 1.00 0.00 71 PHE A O 11
ATOM 16186 N N . ILE A 1 72 ? 32.808 31.763 31.506 1.00 0.00 72 ILE A N 11
ATOM 16187 C CA . ILE A 1 72 ? 33.151 32.357 32.814 1.00 0.00 72 ILE A CA 11
ATOM 16188 C C . ILE A 1 72 ? 33.672 33.788 32.614 1.00 0.00 72 ILE A C 11
ATOM 16189 O O . ILE A 1 72 ? 34.656 33.999 31.902 1.00 0.00 72 ILE A O 11
ATOM 16205 N N . ASN A 1 73 ? 33.036 34.775 33.250 1.00 0.00 73 ASN A N 11
ATOM 16206 C CA . ASN A 1 73 ? 33.363 36.206 33.156 1.00 0.00 73 ASN A CA 11
ATOM 16207 C C . ASN A 1 73 ? 33.628 36.708 31.709 1.00 0.00 73 ASN A C 11
ATOM 16208 O O . ASN A 1 73 ? 34.566 37.473 31.479 1.00 0.00 73 ASN A O 11
ATOM 16219 N N . GLY A 1 74 ? 32.870 36.251 30.705 1.00 0.00 74 GLY A N 11
ATOM 16220 C CA . GLY A 1 74 ? 33.088 36.606 29.290 1.00 0.00 74 GLY A CA 11
ATOM 16221 C C . GLY A 1 74 ? 33.979 35.649 28.478 1.00 0.00 74 GLY A C 11
ATOM 16222 O O . GLY A 1 74 ? 34.113 35.830 27.267 1.00 0.00 74 GLY A O 11
ATOM 16226 N N . ASN A 1 75 ? 34.597 34.646 29.108 1.00 0.00 75 ASN A N 11
ATOM 16227 C CA . ASN A 1 75 ? 35.589 33.741 28.500 1.00 0.00 75 ASN A CA 11
ATOM 16228 C C . ASN A 1 75 ? 34.991 32.353 28.207 1.00 0.00 75 ASN A C 11
ATOM 16229 O O . ASN A 1 75 ? 34.328 31.791 29.075 1.00 0.00 75 ASN A O 11
ATOM 16240 N N . PHE A 1 76 ? 35.236 31.778 27.025 1.00 0.00 76 PHE A N 11
ATOM 16241 C CA . PHE A 1 76 ? 34.712 30.459 26.624 1.00 0.00 76 PHE A CA 11
ATOM 16242 C C . PHE A 1 76 ? 35.438 29.275 27.291 1.00 0.00 76 PHE A C 11
ATOM 16243 O O . PHE A 1 76 ? 36.662 29.294 27.465 1.00 0.00 76 PHE A O 11
ATOM 16260 N N . ILE A 1 77 ? 34.667 28.230 27.606 1.00 0.00 77 ILE A N 11
ATOM 16261 C CA . ILE A 1 77 ? 35.068 26.954 28.208 1.00 0.00 77 ILE A CA 11
ATOM 16262 C C . ILE A 1 77 ? 34.569 25.810 27.307 1.00 0.00 77 ILE A C 11
ATOM 16263 O O . ILE A 1 77 ? 33.395 25.785 26.935 1.00 0.00 77 ILE A O 11
ATOM 16279 N N . GLY A 1 78 ? 35.427 24.828 27.008 1.00 0.00 78 GLY A N 11
ATOM 16280 C CA . GLY A 1 78 ? 35.165 23.679 26.122 1.00 0.00 78 GLY A CA 11
ATOM 16281 C C . GLY A 1 78 ? 34.241 22.581 26.650 1.00 0.00 78 GLY A C 11
ATOM 16282 O O . GLY A 1 78 ? 34.568 21.394 26.680 1.00 0.00 78 GLY A O 11
ATOM 16286 N N . GLY A 1 79 ? 33.079 23.028 27.067 1.00 0.00 79 GLY A N 11
ATOM 16287 C CA . GLY A 1 79 ? 31.936 22.255 27.548 1.00 0.00 79 GLY A CA 11
ATOM 16288 C C . GLY A 1 79 ? 32.095 21.765 28.988 1.00 0.00 79 GLY A C 11
ATOM 16289 O O . GLY A 1 79 ? 32.964 22.220 29.736 1.00 0.00 79 GLY A O 11
ATOM 16293 N N . CYS A 1 80 ? 31.255 20.804 29.379 1.00 0.00 80 CYS A N 11
ATOM 16294 C CA . CYS A 1 80 ? 31.344 20.163 30.692 1.00 0.00 80 CYS A CA 11
ATOM 16295 C C . CYS A 1 80 ? 32.682 19.423 30.874 1.00 0.00 80 CYS A C 11
ATOM 16296 O O . CYS A 1 80 ? 33.188 19.339 31.989 1.00 0.00 80 CYS A O 11
ATOM 16304 N N . SER A 1 81 ? 33.281 18.927 29.786 1.00 0.00 81 SER A N 11
ATOM 16305 C CA . SER A 1 81 ? 34.554 18.198 29.802 1.00 0.00 81 SER A CA 11
ATOM 16306 C C . SER A 1 81 ? 35.730 19.070 30.270 1.00 0.00 81 SER A C 11
ATOM 16307 O O . SER A 1 81 ? 36.481 18.629 31.142 1.00 0.00 81 SER A O 11
ATOM 16315 N N . ASP A 1 82 ? 35.851 20.314 29.776 1.00 0.00 82 ASP A N 11
ATOM 16316 C CA . ASP A 1 82 ? 36.846 21.292 30.264 1.00 0.00 82 ASP A CA 11
ATOM 16317 C C . ASP A 1 82 ? 36.484 21.846 31.654 1.00 0.00 82 ASP A C 11
ATOM 16318 O O . ASP A 1 82 ? 37.372 22.022 32.489 1.00 0.00 82 ASP A O 11
ATOM 16327 N N . LEU A 1 83 ? 35.195 22.083 31.933 1.00 0.00 83 LEU A N 11
ATOM 16328 C CA . LEU A 1 83 ? 34.716 22.548 33.240 1.00 0.00 83 LEU A CA 11
ATOM 16329 C C . LEU A 1 83 ? 35.098 21.563 34.361 1.00 0.00 83 LEU A C 11
ATOM 16330 O O . LEU A 1 83 ? 35.691 21.955 35.366 1.00 0.00 83 LEU A O 11
ATOM 16346 N N . GLU A 1 84 ? 34.806 20.276 34.161 1.00 0.00 84 GLU A N 11
ATOM 16347 C CA . GLU A 1 84 ? 35.227 19.196 35.055 1.00 0.00 84 GLU A CA 11
ATOM 16348 C C . GLU A 1 84 ? 36.757 19.114 35.123 1.00 0.00 84 GLU A C 11
ATOM 16349 O O . GLU A 1 84 ? 37.313 19.018 36.214 1.00 0.00 84 GLU A O 11
ATOM 16361 N N . ALA A 1 85 ? 37.470 19.216 33.997 1.00 0.00 85 ALA A N 11
ATOM 16362 C CA . ALA A 1 85 ? 38.929 19.070 33.993 1.00 0.00 85 ALA A CA 11
ATOM 16363 C C . ALA A 1 85 ? 39.642 20.160 34.823 1.00 0.00 85 ALA A C 11
ATOM 16364 O O . ALA A 1 85 ? 40.649 19.873 35.480 1.00 0.00 85 ALA A O 11
ATOM 16371 N N . LEU A 1 86 ? 39.093 21.381 34.850 1.00 0.00 86 LEU A N 11
ATOM 16372 C CA . LEU A 1 86 ? 39.567 22.487 35.689 1.00 0.00 86 LEU A CA 11
ATOM 16373 C C . LEU A 1 86 ? 39.119 22.374 37.158 1.00 0.00 86 LEU A C 11
ATOM 16374 O O . LEU A 1 86 ? 39.812 22.907 38.029 1.00 0.00 86 LEU A O 11
ATOM 16390 N N . ASP A 1 87 ? 38.028 21.660 37.463 1.00 0.00 87 ASP A N 11
ATOM 16391 C CA . ASP A 1 87 ? 37.691 21.249 38.838 1.00 0.00 87 ASP A CA 11
ATOM 16392 C C . ASP A 1 87 ? 38.663 20.169 39.340 1.00 0.00 87 ASP A C 11
ATOM 16393 O O . ASP A 1 87 ? 39.173 20.255 40.456 1.00 0.00 87 ASP A O 11
ATOM 16402 N N . LYS A 1 88 ? 39.018 19.204 38.485 1.00 0.00 88 LYS A N 11
ATOM 16403 C CA . LYS A 1 88 ? 40.007 18.152 38.776 1.00 0.00 88 LYS A CA 11
ATOM 16404 C C . LYS A 1 88 ? 41.428 18.699 38.981 1.00 0.00 88 LYS A C 11
ATOM 16405 O O . LYS A 1 88 ? 42.181 18.128 39.772 1.00 0.00 88 LYS A O 11
ATOM 16424 N N . GLU A 1 89 ? 41.790 19.823 38.356 1.00 0.00 89 GLU A N 11
ATOM 16425 C CA . GLU A 1 89 ? 43.033 20.566 38.653 1.00 0.00 89 GLU A CA 11
ATOM 16426 C C . GLU A 1 89 ? 42.884 21.669 39.727 1.00 0.00 89 GLU A C 11
ATOM 16427 O O . GLU A 1 89 ? 43.842 22.397 40.015 1.00 0.00 89 GLU A O 11
ATOM 16439 N N . GLY A 1 90 ? 41.694 21.832 40.317 1.00 0.00 90 GLY A N 11
ATOM 16440 C CA . GLY A 1 90 ? 41.417 22.825 41.364 1.00 0.00 90 GLY A CA 11
ATOM 16441 C C . GLY A 1 90 ? 41.463 24.291 40.906 1.00 0.00 90 GLY A C 11
ATOM 16442 O O . GLY A 1 90 ? 41.327 25.202 41.720 1.00 0.00 90 GLY A O 11
ATOM 16446 N N . LYS A 1 91 ? 41.649 24.545 39.607 1.00 0.00 91 LYS A N 11
ATOM 16447 C CA . LYS A 1 91 ? 41.825 25.869 39.000 1.00 0.00 91 LYS A CA 11
ATOM 16448 C C . LYS A 1 91 ? 40.496 26.605 38.840 1.00 0.00 91 LYS A C 11
ATOM 16449 O O . LYS A 1 91 ? 40.465 27.831 38.943 1.00 0.00 91 LYS A O 11
ATOM 16468 N N . LEU A 1 92 ? 39.397 25.861 38.690 1.00 0.00 92 LEU A N 11
ATOM 16469 C CA . LEU A 1 92 ? 38.030 26.391 38.677 1.00 0.00 92 LEU A CA 11
ATOM 16470 C C . LEU A 1 92 ? 37.703 27.197 39.945 1.00 0.00 92 LEU A C 11
ATOM 16471 O O . LEU A 1 92 ? 37.047 28.233 39.874 1.00 0.00 92 LEU A O 11
ATOM 16487 N N . ASP A 1 93 ? 38.222 26.773 41.100 1.00 0.00 93 ASP A N 11
ATOM 16488 C CA . ASP A 1 93 ? 38.019 27.479 42.370 1.00 0.00 93 ASP A CA 11
ATOM 16489 C C . ASP A 1 93 ? 38.673 28.871 42.407 1.00 0.00 93 ASP A C 11
ATOM 16490 O O . ASP A 1 93 ? 38.181 29.765 43.102 1.00 0.00 93 ASP A O 11
ATOM 16499 N N . GLY A 1 94 ? 39.759 29.084 41.659 1.00 0.00 94 GLY A N 11
ATOM 16500 C CA . GLY A 1 94 ? 40.358 30.409 41.478 1.00 0.00 94 GLY A CA 11
ATOM 16501 C C . GLY A 1 94 ? 39.554 31.273 40.505 1.00 0.00 94 GLY A C 11
ATOM 16502 O O . GLY A 1 94 ? 39.353 32.462 40.746 1.00 0.00 94 GLY A O 11
ATOM 16506 N N . LEU A 1 95 ? 39.000 30.660 39.455 1.00 0.00 95 LEU A N 11
ATOM 16507 C CA . LEU A 1 95 ? 38.232 31.350 38.415 1.00 0.00 95 LEU A CA 11
ATOM 16508 C C . LEU A 1 95 ? 36.866 31.858 38.902 1.00 0.00 95 LEU A C 11
ATOM 16509 O O . LEU A 1 95 ? 36.351 32.826 38.351 1.00 0.00 95 LEU A O 11
ATOM 16525 N N . LEU A 1 96 ? 36.275 31.237 39.930 1.00 0.00 96 LEU A N 11
ATOM 16526 C CA . LEU A 1 96 ? 34.913 31.540 40.403 1.00 0.00 96 LEU A CA 11
ATOM 16527 C C . LEU A 1 96 ? 34.841 32.339 41.722 1.00 0.00 96 LEU A C 11
ATOM 16528 O O . LEU A 1 96 ? 33.733 32.601 42.203 1.00 0.00 96 LEU A O 11
ATOM 16544 N N . SER A 1 97 ? 35.987 32.726 42.300 1.00 0.00 97 SER A N 11
ATOM 16545 C CA . SER A 1 97 ? 36.107 33.397 43.616 1.00 0.00 97 SER A CA 11
ATOM 16546 C C . SER A 1 97 ? 36.455 34.881 43.540 1.00 0.00 97 SER A C 11
ATOM 16547 O O . SER A 1 97 ? 36.052 35.618 44.472 1.00 0.00 97 SER A O 11
ATOM 16556 N N . GLY A 1 1 ? 23.850 44.230 10.787 1.00 0.00 1 GLY A N 12
ATOM 16557 C CA . GLY A 1 1 ? 24.801 44.936 11.663 1.00 0.00 1 GLY A CA 12
ATOM 16558 C C . GLY A 1 1 ? 24.104 45.648 12.811 1.00 0.00 1 GLY A C 12
ATOM 16559 O O . GLY A 1 1 ? 22.882 45.790 12.811 1.00 0.00 1 GLY A O 12
ATOM 16565 N N . ALA A 1 2 ? 24.879 46.099 13.803 1.00 0.00 2 ALA A N 12
ATOM 16566 C CA . ALA A 1 2 ? 24.393 46.762 15.028 1.00 0.00 2 ALA A CA 12
ATOM 16567 C C . ALA A 1 2 ? 23.257 46.002 15.764 1.00 0.00 2 ALA A C 12
ATOM 16568 O O . ALA A 1 2 ? 22.285 46.591 16.245 1.00 0.00 2 ALA A O 12
ATOM 16575 N N . MET A 1 3 ? 23.369 44.671 15.823 1.00 0.00 3 MET A N 12
ATOM 16576 C CA . MET A 1 3 ? 22.374 43.741 16.377 1.00 0.00 3 MET A CA 12
ATOM 16577 C C . MET A 1 3 ? 23.081 42.680 17.244 1.00 0.00 3 MET A C 12
ATOM 16578 O O . MET A 1 3 ? 23.474 41.628 16.730 1.00 0.00 3 MET A O 12
ATOM 16592 N N . PRO A 1 4 ? 23.314 42.952 18.544 1.00 0.00 4 PRO A N 12
ATOM 16593 C CA . PRO A 1 4 ? 24.008 42.020 19.431 1.00 0.00 4 PRO A CA 12
ATOM 16594 C C . PRO A 1 4 ? 23.196 40.745 19.710 1.00 0.00 4 PRO A C 12
ATOM 16595 O O . PRO A 1 4 ? 21.962 40.786 19.788 1.00 0.00 4 PRO A O 12
ATOM 16606 N N . SER A 1 5 ? 23.902 39.631 19.906 1.00 0.00 5 SER A N 12
ATOM 16607 C CA . SER A 1 5 ? 23.381 38.280 20.153 1.00 0.00 5 SER A CA 12
ATOM 16608 C C . SER A 1 5 ? 23.668 37.826 21.599 1.00 0.00 5 SER A C 12
ATOM 16609 O O . SER A 1 5 ? 23.763 38.650 22.516 1.00 0.00 5 SER A O 12
ATOM 16617 N N . ILE A 1 6 ? 23.793 36.515 21.840 1.00 0.00 6 ILE A N 12
ATOM 16618 C CA . ILE A 1 6 ? 24.179 35.921 23.139 1.00 0.00 6 ILE A CA 12
ATOM 16619 C C . ILE A 1 6 ? 25.479 36.487 23.718 1.00 0.00 6 ILE A C 12
ATOM 16620 O O . ILE A 1 6 ? 25.671 36.435 24.931 1.00 0.00 6 ILE A O 12
ATOM 16636 N N . ALA A 1 7 ? 26.362 37.054 22.889 1.00 0.00 7 ALA A N 12
ATOM 16637 C CA . ALA A 1 7 ? 27.671 37.515 23.342 1.00 0.00 7 ALA A CA 12
ATOM 16638 C C . ALA A 1 7 ? 27.571 38.629 24.413 1.00 0.00 7 ALA A C 12
ATOM 16639 O O . ALA A 1 7 ? 28.384 38.669 25.340 1.00 0.00 7 ALA A O 12
ATOM 16646 N N . SER A 1 8 ? 26.539 39.483 24.350 1.00 0.00 8 SER A N 12
ATOM 16647 C CA . SER A 1 8 ? 26.260 40.503 25.382 1.00 0.00 8 SER A CA 12
ATOM 16648 C C . SER A 1 8 ? 25.614 39.928 26.655 1.00 0.00 8 SER A C 12
ATOM 16649 O O . SER A 1 8 ? 25.700 40.539 27.722 1.00 0.00 8 SER A O 12
ATOM 16657 N N . MET A 1 9 ? 25.017 38.731 26.591 1.00 0.00 9 MET A N 12
ATOM 16658 C CA . MET A 1 9 ? 24.437 38.048 27.760 1.00 0.00 9 MET A CA 12
ATOM 16659 C C . MET A 1 9 ? 25.520 37.476 28.689 1.00 0.00 9 MET A C 12
ATOM 16660 O O . MET A 1 9 ? 25.297 37.351 29.895 1.00 0.00 9 MET A O 12
ATOM 16674 N N . ILE A 1 10 ? 26.712 37.174 28.150 1.00 0.00 10 ILE A N 12
ATOM 16675 C CA . ILE A 1 10 ? 27.840 36.612 28.914 1.00 0.00 10 ILE A CA 12
ATOM 16676 C C . ILE A 1 10 ? 28.334 37.586 29.991 1.00 0.00 10 ILE A C 12
ATOM 16677 O O . ILE A 1 10 ? 28.705 37.162 31.083 1.00 0.00 10 ILE A O 12
ATOM 16693 N N . LYS A 1 11 ? 28.265 38.902 29.738 1.00 0.00 11 LYS A N 12
ATOM 16694 C CA . LYS A 1 11 ? 28.607 39.961 30.697 1.00 0.00 11 LYS A CA 12
ATOM 16695 C C . LYS A 1 11 ? 27.524 40.190 31.768 1.00 0.00 11 LYS A C 12
ATOM 16696 O O . LYS A 1 11 ? 27.643 41.093 32.595 1.00 0.00 11 LYS A O 12
ATOM 16715 N N . GLY A 1 12 ? 26.440 39.410 31.732 1.00 0.00 12 GLY A N 12
ATOM 16716 C CA . GLY A 1 12 ? 25.291 39.520 32.637 1.00 0.00 12 GLY A CA 12
ATOM 16717 C C . GLY A 1 12 ? 25.424 38.759 33.967 1.00 0.00 12 GLY A C 12
ATOM 16718 O O . GLY A 1 12 ? 24.705 39.079 34.917 1.00 0.00 12 GLY A O 12
ATOM 16722 N N . ASN A 1 13 ? 26.335 37.781 34.058 1.00 0.00 13 ASN A N 12
ATOM 16723 C CA . ASN A 1 13 ? 26.597 36.945 35.243 1.00 0.00 13 ASN A CA 12
ATOM 16724 C C . ASN A 1 13 ? 28.056 36.458 35.292 1.00 0.00 13 ASN A C 12
ATOM 16725 O O . ASN A 1 13 ? 28.801 36.591 34.316 1.00 0.00 13 ASN A O 12
ATOM 16736 N N . LYS A 1 14 ? 28.460 35.855 36.418 1.00 0.00 14 LYS A N 12
ATOM 16737 C CA . LYS A 1 14 ? 29.784 35.228 36.568 1.00 0.00 14 LYS A CA 12
ATOM 16738 C C . LYS A 1 14 ? 29.928 33.946 35.738 1.00 0.00 14 LYS A C 12
ATOM 16739 O O . LYS A 1 14 ? 30.987 33.722 35.154 1.00 0.00 14 LYS A O 12
ATOM 16758 N N . VAL A 1 15 ? 28.861 33.148 35.626 1.00 0.00 15 VAL A N 12
ATOM 16759 C CA . VAL A 1 15 ? 28.777 31.972 34.738 1.00 0.00 15 VAL A CA 12
ATOM 16760 C C . VAL A 1 15 ? 27.521 32.044 33.868 1.00 0.00 15 VAL A C 12
ATOM 16761 O O . VAL A 1 15 ? 26.432 32.320 34.377 1.00 0.00 15 VAL A O 12
ATOM 16774 N N . VAL A 1 16 ? 27.660 31.755 32.570 1.00 0.00 16 VAL A N 12
ATOM 16775 C CA . VAL A 1 16 ? 26.544 31.669 31.612 1.00 0.00 16 VAL A CA 12
ATOM 16776 C C . VAL A 1 16 ? 26.651 30.376 30.794 1.00 0.00 16 VAL A C 12
ATOM 16777 O O . VAL A 1 16 ? 27.710 30.075 30.244 1.00 0.00 16 VAL A O 12
ATOM 16790 N N . VAL A 1 17 ? 25.566 29.599 30.720 1.00 0.00 17 VAL A N 12
ATOM 16791 C CA . VAL A 1 17 ? 25.519 28.291 30.043 1.00 0.00 17 VAL A CA 12
ATOM 16792 C C . VAL A 1 17 ? 24.409 28.233 28.990 1.00 0.00 17 VAL A C 12
ATOM 16793 O O . VAL A 1 17 ? 23.325 28.784 29.184 1.00 0.00 17 VAL A O 12
ATOM 16806 N N . PHE A 1 18 ? 24.664 27.526 27.890 1.00 0.00 18 PHE A N 12
ATOM 16807 C CA . PHE A 1 18 ? 23.694 27.230 26.834 1.00 0.00 18 PHE A CA 12
ATOM 16808 C C . PHE A 1 18 ? 23.549 25.706 26.712 1.00 0.00 18 PHE A C 12
ATOM 16809 O O . PHE A 1 18 ? 24.485 25.003 26.324 1.00 0.00 18 PHE A O 12
ATOM 16826 N N . SER A 1 19 ? 22.366 25.211 27.066 1.00 0.00 19 SER A N 12
ATOM 16827 C CA . SER A 1 19 ? 22.015 23.797 27.262 1.00 0.00 19 SER A CA 12
ATOM 16828 C C . SER A 1 19 ? 20.727 23.450 26.501 1.00 0.00 19 SER A C 12
ATOM 16829 O O . SER A 1 19 ? 20.103 24.309 25.876 1.00 0.00 19 SER A O 12
ATOM 16837 N N . TRP A 1 20 ? 20.280 22.198 26.607 1.00 0.00 20 TRP A N 12
ATOM 16838 C CA . TRP A 1 20 ? 18.897 21.784 26.342 1.00 0.00 20 TRP A CA 12
ATOM 16839 C C . TRP A 1 20 ? 18.382 21.019 27.556 1.00 0.00 20 TRP A C 12
ATOM 16840 O O . TRP A 1 20 ? 19.114 20.187 28.094 1.00 0.00 20 TRP A O 12
ATOM 16861 N N . VAL A 1 21 ? 17.135 21.270 27.962 1.00 0.00 21 VAL A N 12
ATOM 16862 C CA . VAL A 1 21 ? 16.581 20.760 29.243 1.00 0.00 21 VAL A CA 12
ATOM 16863 C C . VAL A 1 21 ? 16.614 19.219 29.303 1.00 0.00 21 VAL A C 12
ATOM 16864 O O . VAL A 1 21 ? 16.769 18.609 30.362 1.00 0.00 21 VAL A O 12
ATOM 16877 N N . THR A 1 22 ? 16.483 18.584 28.139 1.00 0.00 22 THR A N 12
ATOM 16878 C CA . THR A 1 22 ? 16.426 17.134 27.917 1.00 0.00 22 THR A CA 12
ATOM 16879 C C . THR A 1 22 ? 17.779 16.420 27.872 1.00 0.00 22 THR A C 12
ATOM 16880 O O . THR A 1 22 ? 17.801 15.189 27.922 1.00 0.00 22 THR A O 12
ATOM 16891 N N . CYS A 1 23 ? 18.914 17.125 27.807 1.00 0.00 23 CYS A N 12
ATOM 16892 C CA . CYS A 1 23 ? 20.198 16.477 27.517 1.00 0.00 23 CYS A CA 12
ATOM 16893 C C . CYS A 1 23 ? 20.869 16.006 28.823 1.00 0.00 23 CYS A C 12
ATOM 16894 O O . CYS A 1 23 ? 20.839 16.742 29.817 1.00 0.00 23 CYS A O 12
ATOM 16902 N N . PRO A 1 24 ? 21.540 14.839 28.867 1.00 0.00 24 PRO A N 12
ATOM 16903 C CA . PRO A 1 24 ? 22.189 14.396 30.099 1.00 0.00 24 PRO A CA 12
ATOM 16904 C C . PRO A 1 24 ? 23.493 15.142 30.401 1.00 0.00 24 PRO A C 12
ATOM 16905 O O . PRO A 1 24 ? 23.800 15.396 31.568 1.00 0.00 24 PRO A O 12
ATOM 16916 N N . TYR A 1 25 ? 24.219 15.567 29.363 1.00 0.00 25 TYR A N 12
ATOM 16917 C CA . TYR A 1 25 ? 25.425 16.395 29.475 1.00 0.00 25 TYR A CA 12
ATOM 16918 C C . TYR A 1 25 ? 25.160 17.767 30.095 1.00 0.00 25 TYR A C 12
ATOM 16919 O O . TYR A 1 25 ? 25.937 18.231 30.924 1.00 0.00 25 TYR A O 12
ATOM 16937 N N . CYS A 1 26 ? 24.049 18.394 29.697 1.00 0.00 26 CYS A N 12
ATOM 16938 C CA . CYS A 1 26 ? 23.534 19.625 30.290 1.00 0.00 26 CYS A CA 12
ATOM 16939 C C . CYS A 1 26 ? 23.454 19.466 31.819 1.00 0.00 26 CYS A C 12
ATOM 16940 O O . CYS A 1 26 ? 24.111 20.190 32.562 1.00 0.00 26 CYS A O 12
ATOM 16948 N N . VAL A 1 27 ? 22.730 18.445 32.288 1.00 0.00 27 VAL A N 12
ATOM 16949 C CA . VAL A 1 27 ? 22.456 18.243 33.718 1.00 0.00 27 VAL A CA 12
ATOM 16950 C C . VAL A 1 27 ? 23.725 17.991 34.528 1.00 0.00 27 VAL A C 12
ATOM 16951 O O . VAL A 1 27 ? 23.866 18.572 35.604 1.00 0.00 27 VAL A O 12
ATOM 16964 N N . ARG A 1 28 ? 24.686 17.201 34.025 1.00 0.00 28 ARG A N 12
ATOM 16965 C CA . ARG A 1 28 ? 25.955 16.992 34.755 1.00 0.00 28 ARG A CA 12
ATOM 16966 C C . ARG A 1 28 ? 26.842 18.238 34.867 1.00 0.00 28 ARG A C 12
ATOM 16967 O O . ARG A 1 28 ? 27.659 18.295 35.788 1.00 0.00 28 ARG A O 12
ATOM 16988 N N . ALA A 1 29 ? 26.645 19.238 34.004 1.00 0.00 29 ALA A N 12
ATOM 16989 C CA . ALA A 1 29 ? 27.199 20.575 34.197 1.00 0.00 29 ALA A CA 12
ATOM 16990 C C . ALA A 1 29 ? 26.333 21.397 35.167 1.00 0.00 29 ALA A C 12
ATOM 16991 O O . ALA A 1 29 ? 26.852 21.827 36.194 1.00 0.00 29 ALA A O 12
ATOM 16998 N N . GLU A 1 30 ? 25.022 21.542 34.921 1.00 0.00 30 GLU A N 12
ATOM 16999 C CA . GLU A 1 30 ? 24.082 22.275 35.798 1.00 0.00 30 GLU A CA 12
ATOM 17000 C C . GLU A 1 30 ? 24.244 21.910 37.276 1.00 0.00 30 GLU A C 12
ATOM 17001 O O . GLU A 1 30 ? 24.342 22.770 38.151 1.00 0.00 30 GLU A O 12
ATOM 17013 N N . LYS A 1 31 ? 24.321 20.608 37.548 1.00 0.00 31 LYS A N 12
ATOM 17014 C CA . LYS A 1 31 ? 24.397 20.036 38.888 1.00 0.00 31 LYS A CA 12
ATOM 17015 C C . LYS A 1 31 ? 25.709 20.367 39.607 1.00 0.00 31 LYS A C 12
ATOM 17016 O O . LYS A 1 31 ? 25.709 20.621 40.813 1.00 0.00 31 LYS A O 12
ATOM 17035 N N . LEU A 1 32 ? 26.810 20.410 38.859 1.00 0.00 32 LEU A N 12
ATOM 17036 C CA . LEU A 1 32 ? 28.129 20.792 39.359 1.00 0.00 32 LEU A CA 12
ATOM 17037 C C . LEU A 1 32 ? 28.247 22.316 39.523 1.00 0.00 32 LEU A C 12
ATOM 17038 O O . LEU A 1 32 ? 28.812 22.796 40.502 1.00 0.00 32 LEU A O 12
ATOM 17054 N N . LEU A 1 33 ? 27.628 23.094 38.634 1.00 0.00 33 LEU A N 12
ATOM 17055 C CA . LEU A 1 33 ? 27.527 24.546 38.785 1.00 0.00 33 LEU A CA 12
ATOM 17056 C C . LEU A 1 33 ? 26.683 24.925 40.012 1.00 0.00 33 LEU A C 12
ATOM 17057 O O . LEU A 1 33 ? 27.044 25.868 40.715 1.00 0.00 33 LEU A O 12
ATOM 17073 N N . HIS A 1 34 ? 25.644 24.150 40.347 1.00 0.00 34 HIS A N 12
ATOM 17074 C CA . HIS A 1 34 ? 24.932 24.247 41.628 1.00 0.00 34 HIS A CA 12
ATOM 17075 C C . HIS A 1 34 ? 25.752 23.754 42.838 1.00 0.00 34 HIS A C 12
ATOM 17076 O O . HIS A 1 34 ? 25.530 24.242 43.949 1.00 0.00 34 HIS A O 12
ATOM 17090 N N . ALA A 1 35 ? 26.706 22.832 42.661 1.00 0.00 35 ALA A N 12
ATOM 17091 C CA . ALA A 1 35 ? 27.602 22.390 43.734 1.00 0.00 35 ALA A CA 12
ATOM 17092 C C . ALA A 1 35 ? 28.677 23.437 44.080 1.00 0.00 35 ALA A C 12
ATOM 17093 O O . ALA A 1 35 ? 29.021 23.595 45.252 1.00 0.00 35 ALA A O 12
ATOM 17100 N N . ARG A 1 36 ? 29.197 24.157 43.073 1.00 0.00 36 ARG A N 12
ATOM 17101 C CA . ARG A 1 36 ? 30.335 25.091 43.213 1.00 0.00 36 ARG A CA 12
ATOM 17102 C C . ARG A 1 36 ? 29.940 26.565 43.334 1.00 0.00 36 ARG A C 12
ATOM 17103 O O . ARG A 1 36 ? 30.703 27.349 43.893 1.00 0.00 36 ARG A O 12
ATOM 17124 N N . THR A 1 37 ? 28.802 26.966 42.766 1.00 0.00 37 THR A N 12
ATOM 17125 C CA . THR A 1 37 ? 28.465 28.375 42.482 1.00 0.00 37 THR A CA 12
ATOM 17126 C C . THR A 1 37 ? 27.019 28.741 42.841 1.00 0.00 37 THR A C 12
ATOM 17127 O O . THR A 1 37 ? 26.153 27.873 42.999 1.00 0.00 37 THR A O 12
ATOM 17138 N N . LYS A 1 38 ? 26.741 30.046 42.928 1.00 0.00 38 LYS A N 12
ATOM 17139 C CA . LYS A 1 38 ? 25.379 30.622 42.958 1.00 0.00 38 LYS A CA 12
ATOM 17140 C C . LYS A 1 38 ? 25.130 31.638 41.842 1.00 0.00 38 LYS A C 12
ATOM 17141 O O . LYS A 1 38 ? 23.997 31.775 41.382 1.00 0.00 38 LYS A O 12
ATOM 17160 N N . ASP A 1 39 ? 26.181 32.281 41.345 1.00 0.00 39 ASP A N 12
ATOM 17161 C CA . ASP A 1 39 ? 26.132 33.313 40.305 1.00 0.00 39 ASP A CA 12
ATOM 17162 C C . ASP A 1 39 ? 26.138 32.742 38.865 1.00 0.00 39 ASP A C 12
ATOM 17163 O O . ASP A 1 39 ? 26.908 33.168 37.997 1.00 0.00 39 ASP A O 12
ATOM 17172 N N . ILE A 1 40 ? 25.275 31.747 38.625 1.00 0.00 40 ILE A N 12
ATOM 17173 C CA . ILE A 1 40 ? 25.140 31.001 37.364 1.00 0.00 40 ILE A CA 12
ATOM 17174 C C . ILE A 1 40 ? 23.778 31.232 36.701 1.00 0.00 40 ILE A C 12
ATOM 17175 O O . ILE A 1 40 ? 22.728 31.145 37.345 1.00 0.00 40 ILE A O 12
ATOM 17191 N N . THR A 1 41 ? 23.795 31.482 35.393 1.00 0.00 41 THR A N 12
ATOM 17192 C CA . THR A 1 41 ? 22.618 31.555 34.516 1.00 0.00 41 THR A CA 12
ATOM 17193 C C . THR A 1 41 ? 22.720 30.528 33.391 1.00 0.00 41 THR A C 12
ATOM 17194 O O . THR A 1 41 ? 23.769 30.394 32.772 1.00 0.00 41 THR A O 12
ATOM 17205 N N . VAL A 1 42 ? 21.627 29.831 33.084 1.00 0.00 42 VAL A N 12
ATOM 17206 C CA . VAL A 1 42 ? 21.511 28.900 31.954 1.00 0.00 42 VAL A CA 12
ATOM 17207 C C . VAL A 1 42 ? 20.308 29.195 31.058 1.00 0.00 42 VAL A C 12
ATOM 17208 O O . VAL A 1 42 ? 19.228 29.586 31.512 1.00 0.00 42 VAL A O 12
ATOM 17221 N N . HIS A 1 43 ? 20.542 29.032 29.761 1.00 0.00 43 HIS A N 12
ATOM 17222 C CA . HIS A 1 43 ? 19.651 29.284 28.638 1.00 0.00 43 HIS A CA 12
ATOM 17223 C C . HIS A 1 43 ? 19.415 27.981 27.858 1.00 0.00 43 HIS A C 12
ATOM 17224 O O . HIS A 1 43 ? 20.363 27.243 27.584 1.00 0.00 43 HIS A O 12
ATOM 17238 N N . TYR A 1 44 ? 18.167 27.693 27.476 1.00 0.00 44 TYR A N 12
ATOM 17239 C CA . TYR A 1 44 ? 17.793 26.426 26.842 1.00 0.00 44 TYR A CA 12
ATOM 17240 C C . TYR A 1 44 ? 17.449 26.615 25.354 1.00 0.00 44 TYR A C 12
ATOM 17241 O O . TYR A 1 44 ? 16.299 26.883 24.996 1.00 0.00 44 TYR A O 12
ATOM 17259 N N . VAL A 1 45 ? 18.427 26.437 24.455 1.00 0.00 45 VAL A N 12
ATOM 17260 C CA . VAL A 1 45 ? 18.294 26.719 23.000 1.00 0.00 45 VAL A CA 12
ATOM 17261 C C . VAL A 1 45 ? 17.571 25.619 22.197 1.00 0.00 45 VAL A C 12
ATOM 17262 O O . VAL A 1 45 ? 17.980 25.197 21.116 1.00 0.00 45 VAL A O 12
ATOM 17275 N N . ASP A 1 46 ? 16.470 25.159 22.776 1.00 0.00 46 ASP A N 12
ATOM 17276 C CA . ASP A 1 46 ? 15.464 24.228 22.245 1.00 0.00 46 ASP A CA 12
ATOM 17277 C C . ASP A 1 46 ? 14.058 24.599 22.777 1.00 0.00 46 ASP A C 12
ATOM 17278 O O . ASP A 1 46 ? 13.053 24.433 22.084 1.00 0.00 46 ASP A O 12
ATOM 17287 N N . LYS A 1 47 ? 14.000 25.227 23.962 1.00 0.00 47 LYS A N 12
ATOM 17288 C CA . LYS A 1 47 ? 12.894 26.097 24.389 1.00 0.00 47 LYS A CA 12
ATOM 17289 C C . LYS A 1 47 ? 12.902 27.408 23.589 1.00 0.00 47 LYS A C 12
ATOM 17290 O O . LYS A 1 47 ? 11.851 27.883 23.168 1.00 0.00 47 LYS A O 12
ATOM 17309 N N . MET A 1 48 ? 14.086 27.967 23.312 1.00 0.00 48 MET A N 12
ATOM 17310 C CA . MET A 1 48 ? 14.240 29.215 22.558 1.00 0.00 48 MET A CA 12
ATOM 17311 C C . MET A 1 48 ? 13.868 29.030 21.073 1.00 0.00 48 MET A C 12
ATOM 17312 O O . MET A 1 48 ? 14.404 28.149 20.397 1.00 0.00 48 MET A O 12
ATOM 17326 N N . SER A 1 49 ? 12.986 29.882 20.545 1.00 0.00 49 SER A N 12
ATOM 17327 C CA . SER A 1 49 ? 12.535 29.862 19.139 1.00 0.00 49 SER A CA 12
ATOM 17328 C C . SER A 1 49 ? 13.533 30.494 18.155 1.00 0.00 49 SER A C 12
ATOM 17329 O O . SER A 1 49 ? 13.481 30.203 16.962 1.00 0.00 49 SER A O 12
ATOM 17337 N N . GLU A 1 50 ? 14.473 31.312 18.639 1.00 0.00 50 GLU A N 12
ATOM 17338 C CA . GLU A 1 50 ? 15.650 31.780 17.890 1.00 0.00 50 GLU A CA 12
ATOM 17339 C C . GLU A 1 50 ? 16.906 30.924 18.154 1.00 0.00 50 GLU A C 12
ATOM 17340 O O . GLU A 1 50 ? 17.912 31.094 17.470 1.00 0.00 50 GLU A O 12
ATOM 17352 N N . GLY A 1 51 ? 16.853 29.950 19.077 1.00 0.00 51 GLY A N 12
ATOM 17353 C CA . GLY A 1 51 ? 17.999 29.194 19.605 1.00 0.00 51 GLY A CA 12
ATOM 17354 C C . GLY A 1 51 ? 18.942 28.559 18.577 1.00 0.00 51 GLY A C 12
ATOM 17355 O O . GLY A 1 51 ? 20.126 28.396 18.859 1.00 0.00 51 GLY A O 12
ATOM 17359 N N . GLU A 1 52 ? 18.468 28.259 17.368 1.00 0.00 52 GLU A N 12
ATOM 17360 C CA . GLU A 1 52 ? 19.314 27.704 16.300 1.00 0.00 52 GLU A CA 12
ATOM 17361 C C . GLU A 1 52 ? 20.269 28.751 15.694 1.00 0.00 52 GLU A C 12
ATOM 17362 O O . GLU A 1 52 ? 21.388 28.412 15.303 1.00 0.00 52 GLU A O 12
ATOM 17374 N N . GLN A 1 53 ? 19.893 30.033 15.718 1.00 0.00 53 GLN A N 12
ATOM 17375 C CA . GLN A 1 53 ? 20.756 31.158 15.337 1.00 0.00 53 GLN A CA 12
ATOM 17376 C C . GLN A 1 53 ? 21.872 31.364 16.376 1.00 0.00 53 GLN A C 12
ATOM 17377 O O . GLN A 1 53 ? 23.023 31.604 16.012 1.00 0.00 53 GLN A O 12
ATOM 17391 N N . LEU A 1 54 ? 21.553 31.170 17.664 1.00 0.00 54 LEU A N 12
ATOM 17392 C CA . LEU A 1 54 ? 22.498 31.260 18.785 1.00 0.00 54 LEU A CA 12
ATOM 17393 C C . LEU A 1 54 ? 23.440 30.047 18.860 1.00 0.00 54 LEU A C 12
ATOM 17394 O O . LEU A 1 54 ? 24.634 30.228 19.099 1.00 0.00 54 LEU A O 12
ATOM 17410 N N . ARG A 1 55 ? 22.968 28.834 18.538 1.00 0.00 55 ARG A N 12
ATOM 17411 C CA . ARG A 1 55 ? 23.844 27.684 18.220 1.00 0.00 55 ARG A CA 12
ATOM 17412 C C . ARG A 1 55 ? 24.837 28.036 17.104 1.00 0.00 55 ARG A C 12
ATOM 17413 O O . ARG A 1 55 ? 26.019 27.698 17.210 1.00 0.00 55 ARG A O 12
ATOM 17434 N N . GLY A 1 56 ? 24.369 28.774 16.093 1.00 0.00 56 GLY A N 12
ATOM 17435 C CA . GLY A 1 56 ? 25.179 29.337 15.013 1.00 0.00 56 GLY A CA 12
ATOM 17436 C C . GLY A 1 56 ? 26.190 30.402 15.460 1.00 0.00 56 GLY A C 12
ATOM 17437 O O . GLY A 1 56 ? 27.290 30.429 14.916 1.00 0.00 56 GLY A O 12
ATOM 17441 N N . GLU A 1 57 ? 25.903 31.226 16.482 1.00 0.00 57 GLU A N 12
ATOM 17442 C CA . GLU A 1 57 ? 26.890 32.187 17.004 1.00 0.00 57 GLU A CA 12
ATOM 17443 C C . GLU A 1 57 ? 28.108 31.461 17.599 1.00 0.00 57 GLU A C 12
ATOM 17444 O O . GLU A 1 57 ? 29.254 31.834 17.332 1.00 0.00 57 GLU A O 12
ATOM 17456 N N . ILE A 1 58 ? 27.856 30.382 18.351 1.00 0.00 58 ILE A N 12
ATOM 17457 C CA . ILE A 1 58 ? 28.901 29.538 18.947 1.00 0.00 58 ILE A CA 12
ATOM 17458 C C . ILE A 1 58 ? 29.641 28.750 17.851 1.00 0.00 58 ILE A C 12
ATOM 17459 O O . ILE A 1 58 ? 30.866 28.631 17.905 1.00 0.00 58 ILE A O 12
ATOM 17475 N N . TYR A 1 59 ? 28.939 28.242 16.827 1.00 0.00 59 TYR A N 12
ATOM 17476 C CA . TYR A 1 59 ? 29.587 27.475 15.758 1.00 0.00 59 TYR A CA 12
ATOM 17477 C C . TYR A 1 59 ? 30.465 28.346 14.849 1.00 0.00 59 TYR A C 12
ATOM 17478 O O . TYR A 1 59 ? 31.606 27.972 14.574 1.00 0.00 59 TYR A O 12
ATOM 17496 N N . GLN A 1 60 ? 29.994 29.527 14.433 1.00 0.00 60 GLN A N 12
ATOM 17497 C CA . GLN A 1 60 ? 30.776 30.426 13.574 1.00 0.00 60 GLN A CA 12
ATOM 17498 C C . GLN A 1 60 ? 32.070 30.911 14.253 1.00 0.00 60 GLN A C 12
ATOM 17499 O O . GLN A 1 60 ? 33.077 31.093 13.563 1.00 0.00 60 GLN A O 12
ATOM 17513 N N . ALA A 1 61 ? 32.086 31.047 15.584 1.00 0.00 61 ALA A N 12
ATOM 17514 C CA . ALA A 1 61 ? 33.283 31.392 16.355 1.00 0.00 61 ALA A CA 12
ATOM 17515 C C . ALA A 1 61 ? 34.176 30.173 16.677 1.00 0.00 61 ALA A C 12
ATOM 17516 O O . ALA A 1 61 ? 35.362 30.158 16.329 1.00 0.00 61 ALA A O 12
ATOM 17523 N N . TYR A 1 62 ? 33.615 29.133 17.305 1.00 0.00 62 TYR A N 12
ATOM 17524 C CA . TYR A 1 62 ? 34.366 28.091 18.025 1.00 0.00 62 TYR A CA 12
ATOM 17525 C C . TYR A 1 62 ? 34.193 26.681 17.439 1.00 0.00 62 TYR A C 12
ATOM 17526 O O . TYR A 1 62 ? 34.790 25.729 17.946 1.00 0.00 62 TYR A O 12
ATOM 17544 N N . LYS A 1 63 ? 33.376 26.528 16.388 1.00 0.00 63 LYS A N 12
ATOM 17545 C CA . LYS A 1 63 ? 33.063 25.260 15.700 1.00 0.00 63 LYS A CA 12
ATOM 17546 C C . LYS A 1 63 ? 32.544 24.147 16.635 1.00 0.00 63 LYS A C 12
ATOM 17547 O O . LYS A 1 63 ? 32.731 22.954 16.394 1.00 0.00 63 LYS A O 12
ATOM 17566 N N . HIS A 1 64 ? 31.874 24.547 17.716 1.00 0.00 64 HIS A N 12
ATOM 17567 C CA . HIS A 1 64 ? 31.299 23.678 18.745 1.00 0.00 64 HIS A CA 12
ATOM 17568 C C . HIS A 1 64 ? 29.790 23.502 18.500 1.00 0.00 64 HIS A C 12
ATOM 17569 O O . HIS A 1 64 ? 29.060 24.493 18.446 1.00 0.00 64 HIS A O 12
ATOM 17583 N N . GLU A 1 65 ? 29.323 22.264 18.288 1.00 0.00 65 GLU A N 12
ATOM 17584 C CA . GLU A 1 65 ? 27.934 21.936 17.891 1.00 0.00 65 GLU A CA 12
ATOM 17585 C C . GLU A 1 65 ? 27.145 21.125 18.937 1.00 0.00 65 GLU A C 12
ATOM 17586 O O . GLU A 1 65 ? 25.912 21.100 18.912 1.00 0.00 65 GLU A O 12
ATOM 17598 N N . THR A 1 66 ? 27.838 20.499 19.883 1.00 0.00 66 THR A N 12
ATOM 17599 C CA . THR A 1 66 ? 27.240 19.816 21.044 1.00 0.00 66 THR A CA 12
ATOM 17600 C C . THR A 1 66 ? 26.740 20.802 22.110 1.00 0.00 66 THR A C 12
ATOM 17601 O O . THR A 1 66 ? 27.074 21.989 22.094 1.00 0.00 66 THR A O 12
ATOM 17612 N N . VAL A 1 67 ? 25.941 20.310 23.061 1.00 0.00 67 VAL A N 12
ATOM 17613 C CA . VAL A 1 67 ? 25.586 21.009 24.310 1.00 0.00 67 VAL A CA 12
ATOM 17614 C C . VAL A 1 67 ? 26.028 20.187 25.536 1.00 0.00 67 VAL A C 12
ATOM 17615 O O . VAL A 1 67 ? 26.071 18.953 25.455 1.00 0.00 67 VAL A O 12
ATOM 17628 N N . PRO A 1 68 ? 26.340 20.833 26.678 1.00 0.00 68 PRO A N 12
ATOM 17629 C CA . PRO A 1 68 ? 26.315 22.276 26.918 1.00 0.00 68 PRO A CA 12
ATOM 17630 C C . PRO A 1 68 ? 27.530 23.015 26.341 1.00 0.00 68 PRO A C 12
ATOM 17631 O O . PRO A 1 68 ? 28.614 22.442 26.201 1.00 0.00 68 PRO A O 12
ATOM 17642 N N . ALA A 1 69 ? 27.336 24.301 26.053 1.00 0.00 69 ALA A N 12
ATOM 17643 C CA . ALA A 1 69 ? 28.396 25.293 25.874 1.00 0.00 69 ALA A CA 12
ATOM 17644 C C . ALA A 1 69 ? 28.449 26.192 27.122 1.00 0.00 69 ALA A C 12
ATOM 17645 O O . ALA A 1 69 ? 27.406 26.605 27.635 1.00 0.00 69 ALA A O 12
ATOM 17652 N N . ILE A 1 70 ? 29.650 26.466 27.633 1.00 0.00 70 ILE A N 12
ATOM 17653 C CA . ILE A 1 70 ? 29.872 27.073 28.955 1.00 0.00 70 ILE A CA 12
ATOM 17654 C C . ILE A 1 70 ? 30.765 28.310 28.807 1.00 0.00 70 ILE A C 12
ATOM 17655 O O . ILE A 1 70 ? 31.696 28.316 28.002 1.00 0.00 70 ILE A O 12
ATOM 17671 N N . PHE A 1 71 ? 30.495 29.355 29.590 1.00 0.00 71 PHE A N 12
ATOM 17672 C CA . PHE A 1 71 ? 31.264 30.600 29.597 1.00 0.00 71 PHE A CA 12
ATOM 17673 C C . PHE A 1 71 ? 31.436 31.112 31.037 1.00 0.00 71 PHE A C 12
ATOM 17674 O O . PHE A 1 71 ? 30.473 31.101 31.811 1.00 0.00 71 PHE A O 12
ATOM 17691 N N . ILE A 1 72 ? 32.640 31.568 31.412 1.00 0.00 72 ILE A N 12
ATOM 17692 C CA . ILE A 1 72 ? 32.962 32.022 32.779 1.00 0.00 72 ILE A CA 12
ATOM 17693 C C . ILE A 1 72 ? 33.724 33.352 32.735 1.00 0.00 72 ILE A C 12
ATOM 17694 O O . ILE A 1 72 ? 34.795 33.460 32.134 1.00 0.00 72 ILE A O 12
ATOM 17710 N N . ASN A 1 73 ? 33.188 34.386 33.384 1.00 0.00 73 ASN A N 12
ATOM 17711 C CA . ASN A 1 73 ? 33.745 35.744 33.364 1.00 0.00 73 ASN A CA 12
ATOM 17712 C C . ASN A 1 73 ? 34.055 36.259 31.931 1.00 0.00 73 ASN A C 12
ATOM 17713 O O . ASN A 1 73 ? 34.978 37.049 31.715 1.00 0.00 73 ASN A O 12
ATOM 17724 N N . GLY A 1 74 ? 33.282 35.814 30.933 1.00 0.00 74 GLY A N 12
ATOM 17725 C CA . GLY A 1 74 ? 33.412 36.179 29.516 1.00 0.00 74 GLY A CA 12
ATOM 17726 C C . GLY A 1 74 ? 34.227 35.239 28.609 1.00 0.00 74 GLY A C 12
ATOM 17727 O O . GLY A 1 74 ? 34.177 35.436 27.390 1.00 0.00 74 GLY A O 12
ATOM 17731 N N . ASN A 1 75 ? 34.945 34.227 29.121 1.00 0.00 75 ASN A N 12
ATOM 17732 C CA . ASN A 1 75 ? 35.672 33.247 28.347 1.00 0.00 75 ASN A CA 12
ATOM 17733 C C . ASN A 1 75 ? 34.770 32.178 27.710 1.00 0.00 75 ASN A C 12
ATOM 17734 O O . ASN A 1 75 ? 33.599 32.078 28.066 1.00 0.00 75 ASN A O 12
ATOM 17745 N N . PHE A 1 76 ? 35.316 31.362 26.803 1.00 0.00 76 PHE A N 12
ATOM 17746 C CA . PHE A 1 76 ? 34.642 30.166 26.280 1.00 0.00 76 PHE A CA 12
ATOM 17747 C C . PHE A 1 76 ? 35.277 28.873 26.815 1.00 0.00 76 PHE A C 12
ATOM 17748 O O . PHE A 1 76 ? 36.494 28.672 26.720 1.00 0.00 76 PHE A O 12
ATOM 17765 N N . ILE A 1 77 ? 34.441 27.980 27.341 1.00 0.00 77 ILE A N 12
ATOM 17766 C CA . ILE A 1 77 ? 34.801 26.689 27.934 1.00 0.00 77 ILE A CA 12
ATOM 17767 C C . ILE A 1 77 ? 34.224 25.568 27.057 1.00 0.00 77 ILE A C 12
ATOM 17768 O O . ILE A 1 77 ? 33.010 25.473 26.860 1.00 0.00 77 ILE A O 12
ATOM 17784 N N . GLY A 1 78 ? 35.096 24.689 26.561 1.00 0.00 78 GLY A N 12
ATOM 17785 C CA . GLY A 1 78 ? 34.840 23.739 25.466 1.00 0.00 78 GLY A CA 12
ATOM 17786 C C . GLY A 1 78 ? 33.971 22.515 25.749 1.00 0.00 78 GLY A C 12
ATOM 17787 O O . GLY A 1 78 ? 34.094 21.481 25.087 1.00 0.00 78 GLY A O 12
ATOM 17791 N N . GLY A 1 79 ? 33.162 22.611 26.786 1.00 0.00 79 GLY A N 12
ATOM 17792 C CA . GLY A 1 79 ? 32.151 21.634 27.200 1.00 0.00 79 GLY A CA 12
ATOM 17793 C C . GLY A 1 79 ? 32.326 21.080 28.619 1.00 0.00 79 GLY A C 12
ATOM 17794 O O . GLY A 1 79 ? 33.151 21.550 29.406 1.00 0.00 79 GLY A O 12
ATOM 17798 N N . CYS A 1 80 ? 31.519 20.069 28.962 1.00 0.00 80 CYS A N 12
ATOM 17799 C CA . CYS A 1 80 ? 31.480 19.514 30.320 1.00 0.00 80 CYS A CA 12
ATOM 17800 C C . CYS A 1 80 ? 32.790 18.805 30.720 1.00 0.00 80 CYS A C 12
ATOM 17801 O O . CYS A 1 80 ? 33.255 18.990 31.843 1.00 0.00 80 CYS A O 12
ATOM 17809 N N . SER A 1 81 ? 33.443 18.075 29.808 1.00 0.00 81 SER A N 12
ATOM 17810 C CA . SER A 1 81 ? 34.740 17.423 30.072 1.00 0.00 81 SER A CA 12
ATOM 17811 C C . SER A 1 81 ? 35.879 18.402 30.380 1.00 0.00 81 SER A C 12
ATOM 17812 O O . SER A 1 81 ? 36.884 17.988 30.957 1.00 0.00 81 SER A O 12
ATOM 17820 N N . ASP A 1 82 ? 35.758 19.678 29.999 1.00 0.00 82 ASP A N 12
ATOM 17821 C CA . ASP A 1 82 ? 36.726 20.739 30.306 1.00 0.00 82 ASP A CA 12
ATOM 17822 C C . ASP A 1 82 ? 36.380 21.433 31.630 1.00 0.00 82 ASP A C 12
ATOM 17823 O O . ASP A 1 82 ? 37.255 21.621 32.473 1.00 0.00 82 ASP A O 12
ATOM 17832 N N . LEU A 1 83 ? 35.098 21.739 31.857 1.00 0.00 83 LEU A N 12
ATOM 17833 C CA . LEU A 1 83 ? 34.587 22.289 33.117 1.00 0.00 83 LEU A CA 12
ATOM 17834 C C . LEU A 1 83 ? 34.909 21.364 34.307 1.00 0.00 83 LEU A C 12
ATOM 17835 O O . LEU A 1 83 ? 35.461 21.814 35.311 1.00 0.00 83 LEU A O 12
ATOM 17851 N N . GLU A 1 84 ? 34.610 20.067 34.180 1.00 0.00 84 GLU A N 12
ATOM 17852 C CA . GLU A 1 84 ? 34.908 19.067 35.213 1.00 0.00 84 GLU A CA 12
ATOM 17853 C C . GLU A 1 84 ? 36.426 18.853 35.383 1.00 0.00 84 GLU A C 12
ATOM 17854 O O . GLU A 1 84 ? 36.877 18.586 36.493 1.00 0.00 84 GLU A O 12
ATOM 17866 N N . ALA A 1 85 ? 37.238 19.037 34.334 1.00 0.00 85 ALA A N 12
ATOM 17867 C CA . ALA A 1 85 ? 38.699 18.927 34.427 1.00 0.00 85 ALA A CA 12
ATOM 17868 C C . ALA A 1 85 ? 39.340 20.124 35.159 1.00 0.00 85 ALA A C 12
ATOM 17869 O O . ALA A 1 85 ? 40.247 19.945 35.978 1.00 0.00 85 ALA A O 12
ATOM 17876 N N . LEU A 1 86 ? 38.851 21.345 34.907 1.00 0.00 86 LEU A N 12
ATOM 17877 C CA . LEU A 1 86 ? 39.327 22.572 35.557 1.00 0.00 86 LEU A CA 12
ATOM 17878 C C . LEU A 1 86 ? 39.037 22.592 37.067 1.00 0.00 86 LEU A C 12
ATOM 17879 O O . LEU A 1 86 ? 39.808 23.197 37.816 1.00 0.00 86 LEU A O 12
ATOM 17895 N N . ASP A 1 87 ? 37.978 21.907 37.519 1.00 0.00 87 ASP A N 12
ATOM 17896 C CA . ASP A 1 87 ? 37.675 21.683 38.940 1.00 0.00 87 ASP A CA 12
ATOM 17897 C C . ASP A 1 87 ? 38.811 20.927 39.646 1.00 0.00 87 ASP A C 12
ATOM 17898 O O . ASP A 1 87 ? 39.290 21.375 40.695 1.00 0.00 87 ASP A O 12
ATOM 17907 N N . LYS A 1 88 ? 39.301 19.836 39.041 1.00 0.00 88 LYS A N 12
ATOM 17908 C CA . LYS A 1 88 ? 40.413 19.022 39.571 1.00 0.00 88 LYS A CA 12
ATOM 17909 C C . LYS A 1 88 ? 41.755 19.752 39.536 1.00 0.00 88 LYS A C 12
ATOM 17910 O O . LYS A 1 88 ? 42.505 19.677 40.511 1.00 0.00 88 LYS A O 12
ATOM 17929 N N . GLU A 1 89 ? 42.037 20.488 38.459 1.00 0.00 89 GLU A N 12
ATOM 17930 C CA . GLU A 1 89 ? 43.285 21.256 38.277 1.00 0.00 89 GLU A CA 12
ATOM 17931 C C . GLU A 1 89 ? 43.377 22.534 39.144 1.00 0.00 89 GLU A C 12
ATOM 17932 O O . GLU A 1 89 ? 44.348 23.288 39.038 1.00 0.00 89 GLU A O 12
ATOM 17944 N N . GLY A 1 90 ? 42.393 22.816 40.007 1.00 0.00 90 GLY A N 12
ATOM 17945 C CA . GLY A 1 90 ? 42.412 23.986 40.899 1.00 0.00 90 GLY A CA 12
ATOM 17946 C C . GLY A 1 90 ? 42.239 25.332 40.175 1.00 0.00 90 GLY A C 12
ATOM 17947 O O . GLY A 1 90 ? 42.591 26.382 40.726 1.00 0.00 90 GLY A O 12
ATOM 17951 N N . LYS A 1 91 ? 41.761 25.310 38.922 1.00 0.00 91 LYS A N 12
ATOM 17952 C CA . LYS A 1 91 ? 41.616 26.468 38.039 1.00 0.00 91 LYS A CA 12
ATOM 17953 C C . LYS A 1 91 ? 40.179 26.994 37.990 1.00 0.00 91 LYS A C 12
ATOM 17954 O O . LYS A 1 91 ? 39.998 28.207 37.944 1.00 0.00 91 LYS A O 12
ATOM 17973 N N . LEU A 1 92 ? 39.163 26.129 38.083 1.00 0.00 92 LEU A N 12
ATOM 17974 C CA . LEU A 1 92 ? 37.756 26.555 38.132 1.00 0.00 92 LEU A CA 12
ATOM 17975 C C . LEU A 1 92 ? 37.490 27.473 39.333 1.00 0.00 92 LEU A C 12
ATOM 17976 O O . LEU A 1 92 ? 36.845 28.509 39.196 1.00 0.00 92 LEU A O 12
ATOM 17992 N N . ASP A 1 93 ? 38.063 27.147 40.492 1.00 0.00 93 ASP A N 12
ATOM 17993 C CA . ASP A 1 93 ? 37.972 27.963 41.703 1.00 0.00 93 ASP A CA 12
ATOM 17994 C C . ASP A 1 93 ? 38.490 29.399 41.505 1.00 0.00 93 ASP A C 12
ATOM 17995 O O . ASP A 1 93 ? 37.860 30.348 41.981 1.00 0.00 93 ASP A O 12
ATOM 18004 N N . GLY A 1 94 ? 39.602 29.560 40.778 1.00 0.00 94 GLY A N 12
ATOM 18005 C CA . GLY A 1 94 ? 40.208 30.858 40.461 1.00 0.00 94 GLY A CA 12
ATOM 18006 C C . GLY A 1 94 ? 39.469 31.620 39.360 1.00 0.00 94 GLY A C 12
ATOM 18007 O O . GLY A 1 94 ? 39.313 32.837 39.449 1.00 0.00 94 GLY A O 12
ATOM 18011 N N . LEU A 1 95 ? 38.906 30.904 38.383 1.00 0.00 95 LEU A N 12
ATOM 18012 C CA . LEU A 1 95 ? 38.042 31.475 37.343 1.00 0.00 95 LEU A CA 12
ATOM 18013 C C . LEU A 1 95 ? 36.730 32.043 37.914 1.00 0.00 95 LEU A C 12
ATOM 18014 O O . LEU A 1 95 ? 36.136 32.930 37.303 1.00 0.00 95 LEU A O 12
ATOM 18030 N N . LEU A 1 96 ? 36.304 31.566 39.088 1.00 0.00 96 LEU A N 12
ATOM 18031 C CA . LEU A 1 96 ? 35.116 32.018 39.826 1.00 0.00 96 LEU A CA 12
ATOM 18032 C C . LEU A 1 96 ? 35.437 32.983 40.994 1.00 0.00 96 LEU A C 12
ATOM 18033 O O . LEU A 1 96 ? 34.505 33.471 41.637 1.00 0.00 96 LEU A O 12
ATOM 18049 N N . SER A 1 97 ? 36.721 33.263 41.272 1.00 0.00 97 SER A N 12
ATOM 18050 C CA . SER A 1 97 ? 37.187 34.151 42.362 1.00 0.00 97 SER A CA 12
ATOM 18051 C C . SER A 1 97 ? 37.423 35.578 41.878 1.00 0.00 97 SER A C 12
ATOM 18052 O O . SER A 1 97 ? 36.639 36.481 42.253 1.00 0.00 97 SER A O 12
ATOM 18061 N N . GLY A 1 1 ? 23.422 45.438 22.045 1.00 0.00 1 GLY A N 13
ATOM 18062 C CA . GLY A 1 1 ? 23.784 46.688 21.351 1.00 0.00 1 GLY A CA 13
ATOM 18063 C C . GLY A 1 1 ? 23.406 46.617 19.888 1.00 0.00 1 GLY A C 13
ATOM 18064 O O . GLY A 1 1 ? 22.264 46.303 19.556 1.00 0.00 1 GLY A O 13
ATOM 18070 N N . ALA A 1 2 ? 24.354 46.880 18.988 1.00 0.00 2 ALA A N 13
ATOM 18071 C CA . ALA A 1 2 ? 24.168 46.692 17.546 1.00 0.00 2 ALA A CA 13
ATOM 18072 C C . ALA A 1 2 ? 24.334 45.209 17.165 1.00 0.00 2 ALA A C 13
ATOM 18073 O O . ALA A 1 2 ? 25.235 44.542 17.687 1.00 0.00 2 ALA A O 13
ATOM 18080 N N . MET A 1 3 ? 23.481 44.688 16.274 1.00 0.00 3 MET A N 13
ATOM 18081 C CA . MET A 1 3 ? 23.401 43.257 15.925 1.00 0.00 3 MET A CA 13
ATOM 18082 C C . MET A 1 3 ? 23.312 42.348 17.182 1.00 0.00 3 MET A C 13
ATOM 18083 O O . MET A 1 3 ? 24.197 41.518 17.410 1.00 0.00 3 MET A O 13
ATOM 18097 N N . PRO A 1 4 ? 22.307 42.540 18.065 1.00 0.00 4 PRO A N 13
ATOM 18098 C CA . PRO A 1 4 ? 22.269 41.933 19.398 1.00 0.00 4 PRO A CA 13
ATOM 18099 C C . PRO A 1 4 ? 22.051 40.414 19.361 1.00 0.00 4 PRO A C 13
ATOM 18100 O O . PRO A 1 4 ? 21.247 39.906 18.577 1.00 0.00 4 PRO A O 13
ATOM 18111 N N . SER A 1 5 ? 22.752 39.674 20.222 1.00 0.00 5 SER A N 13
ATOM 18112 C CA . SER A 1 5 ? 22.617 38.215 20.359 1.00 0.00 5 SER A CA 13
ATOM 18113 C C . SER A 1 5 ? 22.953 37.731 21.778 1.00 0.00 5 SER A C 13
ATOM 18114 O O . SER A 1 5 ? 23.124 38.526 22.711 1.00 0.00 5 SER A O 13
ATOM 18122 N N . ILE A 1 6 ? 23.110 36.411 21.943 1.00 0.00 6 ILE A N 13
ATOM 18123 C CA . ILE A 1 6 ? 23.647 35.791 23.165 1.00 0.00 6 ILE A CA 13
ATOM 18124 C C . ILE A 1 6 ? 25.046 36.304 23.537 1.00 0.00 6 ILE A C 13
ATOM 18125 O O . ILE A 1 6 ? 25.452 36.216 24.693 1.00 0.00 6 ILE A O 13
ATOM 18141 N N . ALA A 1 7 ? 25.798 36.842 22.572 1.00 0.00 7 ALA A N 13
ATOM 18142 C CA . ALA A 1 7 ? 27.191 37.230 22.765 1.00 0.00 7 ALA A CA 13
ATOM 18143 C C . ALA A 1 7 ? 27.362 38.442 23.714 1.00 0.00 7 ALA A C 13
ATOM 18144 O O . ALA A 1 7 ? 28.420 38.617 24.325 1.00 0.00 7 ALA A O 13
ATOM 18151 N N . SER A 1 8 ? 26.308 39.249 23.892 1.00 0.00 8 SER A N 13
ATOM 18152 C CA . SER A 1 8 ? 26.210 40.265 24.956 1.00 0.00 8 SER A CA 13
ATOM 18153 C C . SER A 1 8 ? 25.737 39.674 26.289 1.00 0.00 8 SER A C 13
ATOM 18154 O O . SER A 1 8 ? 26.232 40.078 27.342 1.00 0.00 8 SER A O 13
ATOM 18162 N N . MET A 1 9 ? 24.876 38.649 26.266 1.00 0.00 9 MET A N 13
ATOM 18163 C CA . MET A 1 9 ? 24.366 37.973 27.470 1.00 0.00 9 MET A CA 13
ATOM 18164 C C . MET A 1 9 ? 25.482 37.308 28.297 1.00 0.00 9 MET A C 13
ATOM 18165 O O . MET A 1 9 ? 25.343 37.197 29.516 1.00 0.00 9 MET A O 13
ATOM 18179 N N . ILE A 1 10 ? 26.610 36.931 27.669 1.00 0.00 10 ILE A N 13
ATOM 18180 C CA . ILE A 1 10 ? 27.800 36.380 28.353 1.00 0.00 10 ILE A CA 13
ATOM 18181 C C . ILE A 1 10 ? 28.351 37.343 29.418 1.00 0.00 10 ILE A C 13
ATOM 18182 O O . ILE A 1 10 ? 28.821 36.903 30.467 1.00 0.00 10 ILE A O 13
ATOM 18198 N N . LYS A 1 11 ? 28.268 38.658 29.177 1.00 0.00 11 LYS A N 13
ATOM 18199 C CA . LYS A 1 11 ? 28.787 39.702 30.079 1.00 0.00 11 LYS A CA 13
ATOM 18200 C C . LYS A 1 11 ? 27.890 39.953 31.305 1.00 0.00 11 LYS A C 13
ATOM 18201 O O . LYS A 1 11 ? 28.242 40.749 32.180 1.00 0.00 11 LYS A O 13
ATOM 18220 N N . GLY A 1 12 ? 26.739 39.278 31.390 1.00 0.00 12 GLY A N 13
ATOM 18221 C CA . GLY A 1 12 ? 25.742 39.456 32.448 1.00 0.00 12 GLY A CA 13
ATOM 18222 C C . GLY A 1 12 ? 26.105 38.818 33.792 1.00 0.00 12 GLY A C 13
ATOM 18223 O O . GLY A 1 12 ? 25.662 39.306 34.836 1.00 0.00 12 GLY A O 13
ATOM 18227 N N . ASN A 1 13 ? 26.926 37.762 33.800 1.00 0.00 13 ASN A N 13
ATOM 18228 C CA . ASN A 1 13 ? 27.226 36.987 35.011 1.00 0.00 13 ASN A CA 13
ATOM 18229 C C . ASN A 1 13 ? 28.653 36.424 35.055 1.00 0.00 13 ASN A C 13
ATOM 18230 O O . ASN A 1 13 ? 29.383 36.439 34.057 1.00 0.00 13 ASN A O 13
ATOM 18241 N N . LYS A 1 14 ? 29.013 35.859 36.215 1.00 0.00 14 LYS A N 13
ATOM 18242 C CA . LYS A 1 14 ? 30.274 35.130 36.426 1.00 0.00 14 LYS A CA 13
ATOM 18243 C C . LYS A 1 14 ? 30.328 33.832 35.609 1.00 0.00 14 LYS A C 13
ATOM 18244 O O . LYS A 1 14 ? 31.381 33.500 35.068 1.00 0.00 14 LYS A O 13
ATOM 18263 N N . VAL A 1 15 ? 29.186 33.149 35.456 1.00 0.00 15 VAL A N 13
ATOM 18264 C CA . VAL A 1 15 ? 29.041 31.917 34.658 1.00 0.00 15 VAL A CA 13
ATOM 18265 C C . VAL A 1 15 ? 27.786 31.996 33.786 1.00 0.00 15 VAL A C 13
ATOM 18266 O O . VAL A 1 15 ? 26.710 32.332 34.283 1.00 0.00 15 VAL A O 13
ATOM 18279 N N . VAL A 1 16 ? 27.905 31.682 32.492 1.00 0.00 16 VAL A N 13
ATOM 18280 C CA . VAL A 1 16 ? 26.794 31.714 31.518 1.00 0.00 16 VAL A CA 13
ATOM 18281 C C . VAL A 1 16 ? 26.816 30.446 30.655 1.00 0.00 16 VAL A C 13
ATOM 18282 O O . VAL A 1 16 ? 27.866 30.082 30.125 1.00 0.00 16 VAL A O 13
ATOM 18295 N N . VAL A 1 17 ? 25.679 29.756 30.522 1.00 0.00 17 VAL A N 13
ATOM 18296 C CA . VAL A 1 17 ? 25.583 28.430 29.882 1.00 0.00 17 VAL A CA 13
ATOM 18297 C C . VAL A 1 17 ? 24.446 28.354 28.857 1.00 0.00 17 VAL A C 13
ATOM 18298 O O . VAL A 1 17 ? 23.402 28.990 29.011 1.00 0.00 17 VAL A O 13
ATOM 18311 N N . PHE A 1 18 ? 24.636 27.538 27.817 1.00 0.00 18 PHE A N 13
ATOM 18312 C CA . PHE A 1 18 ? 23.642 27.240 26.784 1.00 0.00 18 PHE A CA 13
ATOM 18313 C C . PHE A 1 18 ? 23.453 25.716 26.680 1.00 0.00 18 PHE A C 13
ATOM 18314 O O . PHE A 1 18 ? 24.350 24.999 26.227 1.00 0.00 18 PHE A O 13
ATOM 18331 N N . SER A 1 19 ? 22.286 25.229 27.102 1.00 0.00 19 SER A N 13
ATOM 18332 C CA . SER A 1 19 ? 21.974 23.799 27.307 1.00 0.00 19 SER A CA 13
ATOM 18333 C C . SER A 1 19 ? 20.657 23.404 26.631 1.00 0.00 19 SER A C 13
ATOM 18334 O O . SER A 1 19 ? 19.911 24.257 26.150 1.00 0.00 19 SER A O 13
ATOM 18342 N N . TRP A 1 20 ? 20.328 22.113 26.632 1.00 0.00 20 TRP A N 13
ATOM 18343 C CA . TRP A 1 20 ? 19.002 21.586 26.288 1.00 0.00 20 TRP A CA 13
ATOM 18344 C C . TRP A 1 20 ? 18.480 20.769 27.469 1.00 0.00 20 TRP A C 13
ATOM 18345 O O . TRP A 1 20 ? 19.202 19.911 27.976 1.00 0.00 20 TRP A O 13
ATOM 18366 N N . VAL A 1 21 ? 17.248 21.033 27.915 1.00 0.00 21 VAL A N 13
ATOM 18367 C CA . VAL A 1 21 ? 16.738 20.567 29.230 1.00 0.00 21 VAL A CA 13
ATOM 18368 C C . VAL A 1 21 ? 16.666 19.033 29.329 1.00 0.00 21 VAL A C 13
ATOM 18369 O O . VAL A 1 21 ? 16.747 18.475 30.424 1.00 0.00 21 VAL A O 13
ATOM 18382 N N . THR A 1 22 ? 16.571 18.342 28.192 1.00 0.00 22 THR A N 13
ATOM 18383 C CA . THR A 1 22 ? 16.541 16.877 28.089 1.00 0.00 22 THR A CA 13
ATOM 18384 C C . THR A 1 22 ? 17.903 16.184 28.228 1.00 0.00 22 THR A C 13
ATOM 18385 O O . THR A 1 22 ? 17.937 14.962 28.426 1.00 0.00 22 THR A O 13
ATOM 18396 N N . CYS A 1 23 ? 19.037 16.887 28.098 1.00 0.00 23 CYS A N 13
ATOM 18397 C CA . CYS A 1 23 ? 20.275 16.237 27.677 1.00 0.00 23 CYS A CA 13
ATOM 18398 C C . CYS A 1 23 ? 21.233 15.899 28.830 1.00 0.00 23 CYS A C 13
ATOM 18399 O O . CYS A 1 23 ? 21.297 16.631 29.821 1.00 0.00 23 CYS A O 13
ATOM 18407 N N . PRO A 1 24 ? 22.020 14.812 28.722 1.00 0.00 24 PRO A N 13
ATOM 18408 C CA . PRO A 1 24 ? 22.715 14.264 29.878 1.00 0.00 24 PRO A CA 13
ATOM 18409 C C . PRO A 1 24 ? 23.820 15.170 30.426 1.00 0.00 24 PRO A C 13
ATOM 18410 O O . PRO A 1 24 ? 23.862 15.451 31.626 1.00 0.00 24 PRO A O 13
ATOM 18421 N N . TYR A 1 25 ? 24.690 15.666 29.549 1.00 0.00 25 TYR A N 13
ATOM 18422 C CA . TYR A 1 25 ? 25.824 16.525 29.901 1.00 0.00 25 TYR A CA 13
ATOM 18423 C C . TYR A 1 25 ? 25.407 17.916 30.369 1.00 0.00 25 TYR A C 13
ATOM 18424 O O . TYR A 1 25 ? 26.072 18.507 31.216 1.00 0.00 25 TYR A O 13
ATOM 18442 N N . CYS A 1 26 ? 24.292 18.419 29.835 1.00 0.00 26 CYS A N 13
ATOM 18443 C CA . CYS A 1 26 ? 23.619 19.612 30.335 1.00 0.00 26 CYS A CA 13
ATOM 18444 C C . CYS A 1 26 ? 23.403 19.486 31.852 1.00 0.00 26 CYS A C 13
ATOM 18445 O O . CYS A 1 26 ? 23.876 20.320 32.617 1.00 0.00 26 CYS A O 13
ATOM 18453 N N . VAL A 1 27 ? 22.767 18.398 32.293 1.00 0.00 27 VAL A N 13
ATOM 18454 C CA . VAL A 1 27 ? 22.444 18.171 33.708 1.00 0.00 27 VAL A CA 13
ATOM 18455 C C . VAL A 1 27 ? 23.705 17.966 34.549 1.00 0.00 27 VAL A C 13
ATOM 18456 O O . VAL A 1 27 ? 23.788 18.517 35.649 1.00 0.00 27 VAL A O 13
ATOM 18469 N N . ARG A 1 28 ? 24.717 17.251 34.028 1.00 0.00 28 ARG A N 13
ATOM 18470 C CA . ARG A 1 28 ? 26.034 17.130 34.686 1.00 0.00 28 ARG A CA 13
ATOM 18471 C C . ARG A 1 28 ? 26.639 18.504 34.992 1.00 0.00 28 ARG A C 13
ATOM 18472 O O . ARG A 1 28 ? 27.048 18.747 36.131 1.00 0.00 28 ARG A O 13
ATOM 18493 N N . ALA A 1 29 ? 26.657 19.392 33.998 1.00 0.00 29 ALA A N 13
ATOM 18494 C CA . ALA A 1 29 ? 27.128 20.769 34.142 1.00 0.00 29 ALA A CA 13
ATOM 18495 C C . ALA A 1 29 ? 26.248 21.594 35.100 1.00 0.00 29 ALA A C 13
ATOM 18496 O O . ALA A 1 29 ? 26.754 22.052 36.120 1.00 0.00 29 ALA A O 13
ATOM 18503 N N . GLU A 1 30 ? 24.940 21.726 34.841 1.00 0.00 30 GLU A N 13
ATOM 18504 C CA . GLU A 1 30 ? 23.992 22.483 35.683 1.00 0.00 30 GLU A CA 13
ATOM 18505 C C . GLU A 1 30 ? 24.109 22.140 37.171 1.00 0.00 30 GLU A C 13
ATOM 18506 O O . GLU A 1 30 ? 24.155 23.028 38.028 1.00 0.00 30 GLU A O 13
ATOM 18518 N N . LYS A 1 31 ? 24.207 20.845 37.480 1.00 0.00 31 LYS A N 13
ATOM 18519 C CA . LYS A 1 31 ? 24.277 20.341 38.849 1.00 0.00 31 LYS A CA 13
ATOM 18520 C C . LYS A 1 31 ? 25.560 20.776 39.552 1.00 0.00 31 LYS A C 13
ATOM 18521 O O . LYS A 1 31 ? 25.533 21.199 40.710 1.00 0.00 31 LYS A O 13
ATOM 18540 N N . LEU A 1 32 ? 26.680 20.689 38.836 1.00 0.00 32 LEU A N 13
ATOM 18541 C CA . LEU A 1 32 ? 28.012 21.041 39.319 1.00 0.00 32 LEU A CA 13
ATOM 18542 C C . LEU A 1 32 ? 28.193 22.558 39.448 1.00 0.00 32 LEU A C 13
ATOM 18543 O O . LEU A 1 32 ? 28.831 23.020 40.391 1.00 0.00 32 LEU A O 13
ATOM 18559 N N . LEU A 1 33 ? 27.575 23.338 38.558 1.00 0.00 33 LEU A N 13
ATOM 18560 C CA . LEU A 1 33 ? 27.539 24.797 38.650 1.00 0.00 33 LEU A CA 13
ATOM 18561 C C . LEU A 1 33 ? 26.710 25.258 39.853 1.00 0.00 33 LEU A C 13
ATOM 18562 O O . LEU A 1 33 ? 27.184 26.090 40.628 1.00 0.00 33 LEU A O 13
ATOM 18578 N N . HIS A 1 34 ? 25.549 24.642 40.101 1.00 0.00 34 HIS A N 13
ATOM 18579 C CA . HIS A 1 34 ? 24.824 24.823 41.365 1.00 0.00 34 HIS A CA 13
ATOM 18580 C C . HIS A 1 34 ? 25.651 24.359 42.588 1.00 0.00 34 HIS A C 13
ATOM 18581 O O . HIS A 1 34 ? 25.531 24.954 43.659 1.00 0.00 34 HIS A O 13
ATOM 18595 N N . ALA A 1 35 ? 26.565 23.391 42.434 1.00 0.00 35 ALA A N 13
ATOM 18596 C CA . ALA A 1 35 ? 27.472 22.932 43.495 1.00 0.00 35 ALA A CA 13
ATOM 18597 C C . ALA A 1 35 ? 28.780 23.755 43.637 1.00 0.00 35 ALA A C 13
ATOM 18598 O O . ALA A 1 35 ? 29.647 23.384 44.437 1.00 0.00 35 ALA A O 13
ATOM 18605 N N . ARG A 1 36 ? 28.961 24.846 42.871 1.00 0.00 36 ARG A N 13
ATOM 18606 C CA . ARG A 1 36 ? 30.108 25.776 42.988 1.00 0.00 36 ARG A CA 13
ATOM 18607 C C . ARG A 1 36 ? 29.714 27.248 43.155 1.00 0.00 36 ARG A C 13
ATOM 18608 O O . ARG A 1 36 ? 30.366 27.953 43.920 1.00 0.00 36 ARG A O 13
ATOM 18629 N N . THR A 1 37 ? 28.688 27.731 42.454 1.00 0.00 37 THR A N 13
ATOM 18630 C CA . THR A 1 37 ? 28.407 29.175 42.315 1.00 0.00 37 THR A CA 13
ATOM 18631 C C . THR A 1 37 ? 26.922 29.502 42.309 1.00 0.00 37 THR A C 13
ATOM 18632 O O . THR A 1 37 ? 26.160 28.957 41.507 1.00 0.00 37 THR A O 13
ATOM 18643 N N . LYS A 1 38 ? 26.525 30.497 43.112 1.00 0.00 38 LYS A N 13
ATOM 18644 C CA . LYS A 1 38 ? 25.223 31.174 42.977 1.00 0.00 38 LYS A CA 13
ATOM 18645 C C . LYS A 1 38 ? 25.130 32.048 41.726 1.00 0.00 38 LYS A C 13
ATOM 18646 O O . LYS A 1 38 ? 24.042 32.213 41.181 1.00 0.00 38 LYS A O 13
ATOM 18665 N N . ASP A 1 39 ? 26.258 32.551 41.234 1.00 0.00 39 ASP A N 13
ATOM 18666 C CA . ASP A 1 39 ? 26.321 33.487 40.108 1.00 0.00 39 ASP A CA 13
ATOM 18667 C C . ASP A 1 39 ? 26.392 32.781 38.739 1.00 0.00 39 ASP A C 13
ATOM 18668 O O . ASP A 1 39 ? 27.357 32.930 37.985 1.00 0.00 39 ASP A O 13
ATOM 18677 N N . ILE A 1 40 ? 25.354 31.989 38.442 1.00 0.00 40 ILE A N 13
ATOM 18678 C CA . ILE A 1 40 ? 25.177 31.237 37.190 1.00 0.00 40 ILE A CA 13
ATOM 18679 C C . ILE A 1 40 ? 23.881 31.641 36.464 1.00 0.00 40 ILE A C 13
ATOM 18680 O O . ILE A 1 40 ? 22.818 31.807 37.074 1.00 0.00 40 ILE A O 13
ATOM 18696 N N . THR A 1 41 ? 23.980 31.782 35.142 1.00 0.00 41 THR A N 13
ATOM 18697 C CA . THR A 1 41 ? 22.885 32.010 34.185 1.00 0.00 41 THR A CA 13
ATOM 18698 C C . THR A 1 41 ? 22.862 30.878 33.160 1.00 0.00 41 THR A C 13
ATOM 18699 O O . THR A 1 41 ? 23.909 30.556 32.604 1.00 0.00 41 THR A O 13
ATOM 18710 N N . VAL A 1 42 ? 21.695 30.315 32.827 1.00 0.00 42 VAL A N 13
ATOM 18711 C CA . VAL A 1 42 ? 21.553 29.390 31.689 1.00 0.00 42 VAL A CA 13
ATOM 18712 C C . VAL A 1 42 ? 20.345 29.685 30.792 1.00 0.00 42 VAL A C 13
ATOM 18713 O O . VAL A 1 42 ? 19.270 30.083 31.254 1.00 0.00 42 VAL A O 13
ATOM 18726 N N . HIS A 1 43 ? 20.555 29.512 29.484 1.00 0.00 43 HIS A N 13
ATOM 18727 C CA . HIS A 1 43 ? 19.596 29.742 28.404 1.00 0.00 43 HIS A CA 13
ATOM 18728 C C . HIS A 1 43 ? 19.386 28.443 27.616 1.00 0.00 43 HIS A C 13
ATOM 18729 O O . HIS A 1 43 ? 20.333 27.888 27.050 1.00 0.00 43 HIS A O 13
ATOM 18743 N N . TYR A 1 44 ? 18.159 27.925 27.578 1.00 0.00 44 TYR A N 13
ATOM 18744 C CA . TYR A 1 44 ? 17.916 26.575 27.074 1.00 0.00 44 TYR A CA 13
ATOM 18745 C C . TYR A 1 44 ? 17.520 26.567 25.587 1.00 0.00 44 TYR A C 13
ATOM 18746 O O . TYR A 1 44 ? 16.344 26.642 25.238 1.00 0.00 44 TYR A O 13
ATOM 18764 N N . VAL A 1 45 ? 18.491 26.445 24.677 1.00 0.00 45 VAL A N 13
ATOM 18765 C CA . VAL A 1 45 ? 18.324 26.653 23.214 1.00 0.00 45 VAL A CA 13
ATOM 18766 C C . VAL A 1 45 ? 17.666 25.487 22.441 1.00 0.00 45 VAL A C 13
ATOM 18767 O O . VAL A 1 45 ? 18.009 25.179 21.300 1.00 0.00 45 VAL A O 13
ATOM 18780 N N . ASP A 1 46 ? 16.697 24.848 23.095 1.00 0.00 46 ASP A N 13
ATOM 18781 C CA . ASP A 1 46 ? 15.672 23.947 22.540 1.00 0.00 46 ASP A CA 13
ATOM 18782 C C . ASP A 1 46 ? 14.280 24.286 23.124 1.00 0.00 46 ASP A C 13
ATOM 18783 O O . ASP A 1 46 ? 13.275 24.183 22.417 1.00 0.00 46 ASP A O 13
ATOM 18792 N N . LYS A 1 47 ? 14.225 24.823 24.354 1.00 0.00 47 LYS A N 13
ATOM 18793 C CA . LYS A 1 47 ? 13.075 25.577 24.888 1.00 0.00 47 LYS A CA 13
ATOM 18794 C C . LYS A 1 47 ? 12.824 26.877 24.108 1.00 0.00 47 LYS A C 13
ATOM 18795 O O . LYS A 1 47 ? 11.686 27.340 24.085 1.00 0.00 47 LYS A O 13
ATOM 18814 N N . MET A 1 48 ? 13.862 27.442 23.475 1.00 0.00 48 MET A N 13
ATOM 18815 C CA . MET A 1 48 ? 13.784 28.640 22.634 1.00 0.00 48 MET A CA 13
ATOM 18816 C C . MET A 1 48 ? 13.527 28.264 21.165 1.00 0.00 48 MET A C 13
ATOM 18817 O O . MET A 1 48 ? 14.044 27.255 20.672 1.00 0.00 48 MET A O 13
ATOM 18831 N N . SER A 1 49 ? 12.749 29.075 20.447 1.00 0.00 49 SER A N 13
ATOM 18832 C CA . SER A 1 49 ? 12.311 28.788 19.069 1.00 0.00 49 SER A CA 13
ATOM 18833 C C . SER A 1 49 ? 13.355 29.160 18.006 1.00 0.00 49 SER A C 13
ATOM 18834 O O . SER A 1 49 ? 13.407 28.531 16.946 1.00 0.00 49 SER A O 13
ATOM 18842 N N . GLU A 1 50 ? 14.217 30.138 18.296 1.00 0.00 50 GLU A N 13
ATOM 18843 C CA . GLU A 1 50 ? 15.305 30.627 17.429 1.00 0.00 50 GLU A CA 13
ATOM 18844 C C . GLU A 1 50 ? 16.684 30.035 17.803 1.00 0.00 50 GLU A C 13
ATOM 18845 O O . GLU A 1 50 ? 17.711 30.439 17.256 1.00 0.00 50 GLU A O 13
ATOM 18857 N N . GLY A 1 51 ? 16.722 29.056 18.720 1.00 0.00 51 GLY A N 13
ATOM 18858 C CA . GLY A 1 51 ? 17.946 28.477 19.283 1.00 0.00 51 GLY A CA 13
ATOM 18859 C C . GLY A 1 51 ? 18.999 27.976 18.281 1.00 0.00 51 GLY A C 13
ATOM 18860 O O . GLY A 1 51 ? 20.184 28.019 18.607 1.00 0.00 51 GLY A O 13
ATOM 18864 N N . GLU A 1 52 ? 18.641 27.574 17.055 1.00 0.00 52 GLU A N 13
ATOM 18865 C CA . GLU A 1 52 ? 19.636 27.204 16.029 1.00 0.00 52 GLU A CA 13
ATOM 18866 C C . GLU A 1 52 ? 20.424 28.414 15.495 1.00 0.00 52 GLU A C 13
ATOM 18867 O O . GLU A 1 52 ? 21.579 28.263 15.091 1.00 0.00 52 GLU A O 13
ATOM 18879 N N . GLN A 1 53 ? 19.859 29.627 15.529 1.00 0.00 53 GLN A N 13
ATOM 18880 C CA . GLN A 1 53 ? 20.592 30.851 15.180 1.00 0.00 53 GLN A CA 13
ATOM 18881 C C . GLN A 1 53 ? 21.509 31.308 16.326 1.00 0.00 53 GLN A C 13
ATOM 18882 O O . GLN A 1 53 ? 22.557 31.900 16.069 1.00 0.00 53 GLN A O 13
ATOM 18896 N N . LEU A 1 54 ? 21.168 31.001 17.585 1.00 0.00 54 LEU A N 13
ATOM 18897 C CA . LEU A 1 54 ? 22.023 31.295 18.739 1.00 0.00 54 LEU A CA 13
ATOM 18898 C C . LEU A 1 54 ? 23.126 30.237 18.902 1.00 0.00 54 LEU A C 13
ATOM 18899 O O . LEU A 1 54 ? 24.260 30.598 19.201 1.00 0.00 54 LEU A O 13
ATOM 18915 N N . ARG A 1 55 ? 22.877 28.965 18.562 1.00 0.00 55 ARG A N 13
ATOM 18916 C CA . ARG A 1 55 ? 23.953 27.985 18.306 1.00 0.00 55 ARG A CA 13
ATOM 18917 C C . ARG A 1 55 ? 24.876 28.446 17.168 1.00 0.00 55 ARG A C 13
ATOM 18918 O O . ARG A 1 55 ? 26.086 28.256 17.258 1.00 0.00 55 ARG A O 13
ATOM 18939 N N . GLY A 1 56 ? 24.337 29.147 16.166 1.00 0.00 56 GLY A N 13
ATOM 18940 C CA . GLY A 1 56 ? 25.119 29.851 15.143 1.00 0.00 56 GLY A CA 13
ATOM 18941 C C . GLY A 1 56 ? 26.119 30.869 15.714 1.00 0.00 56 GLY A C 13
ATOM 18942 O O . GLY A 1 56 ? 27.265 30.896 15.273 1.00 0.00 56 GLY A O 13
ATOM 18946 N N . GLU A 1 57 ? 25.758 31.636 16.752 1.00 0.00 57 GLU A N 13
ATOM 18947 C CA . GLU A 1 57 ? 26.685 32.576 17.415 1.00 0.00 57 GLU A CA 13
ATOM 18948 C C . GLU A 1 57 ? 27.839 31.871 18.151 1.00 0.00 57 GLU A C 13
ATOM 18949 O O . GLU A 1 57 ? 28.906 32.461 18.339 1.00 0.00 57 GLU A O 13
ATOM 18961 N N . ILE A 1 58 ? 27.638 30.610 18.556 1.00 0.00 58 ILE A N 13
ATOM 18962 C CA . ILE A 1 58 ? 28.659 29.766 19.194 1.00 0.00 58 ILE A CA 13
ATOM 18963 C C . ILE A 1 58 ? 29.569 29.152 18.120 1.00 0.00 58 ILE A C 13
ATOM 18964 O O . ILE A 1 58 ? 30.796 29.214 18.238 1.00 0.00 58 ILE A O 13
ATOM 18980 N N . TYR A 1 59 ? 28.999 28.610 17.038 1.00 0.00 59 TYR A N 13
ATOM 18981 C CA . TYR A 1 59 ? 29.803 27.978 15.991 1.00 0.00 59 TYR A CA 13
ATOM 18982 C C . TYR A 1 59 ? 30.630 28.999 15.200 1.00 0.00 59 TYR A C 13
ATOM 18983 O O . TYR A 1 59 ? 31.828 28.792 15.002 1.00 0.00 59 TYR A O 13
ATOM 19001 N N . GLN A 1 60 ? 30.047 30.136 14.813 1.00 0.00 60 GLN A N 13
ATOM 19002 C CA . GLN A 1 60 ? 30.764 31.172 14.062 1.00 0.00 60 GLN A CA 13
ATOM 19003 C C . GLN A 1 60 ? 32.001 31.684 14.815 1.00 0.00 60 GLN A C 13
ATOM 19004 O O . GLN A 1 60 ? 33.055 31.850 14.202 1.00 0.00 60 GLN A O 13
ATOM 19018 N N . ALA A 1 61 ? 31.905 31.887 16.132 1.00 0.00 61 ALA A N 13
ATOM 19019 C CA . ALA A 1 61 ? 32.989 32.462 16.928 1.00 0.00 61 ALA A CA 13
ATOM 19020 C C . ALA A 1 61 ? 33.982 31.423 17.491 1.00 0.00 61 ALA A C 13
ATOM 19021 O O . ALA A 1 61 ? 35.186 31.684 17.486 1.00 0.00 61 ALA A O 13
ATOM 19028 N N . TYR A 1 62 ? 33.515 30.239 17.922 1.00 0.00 62 TYR A N 13
ATOM 19029 C CA . TYR A 1 62 ? 34.323 29.250 18.670 1.00 0.00 62 TYR A CA 13
ATOM 19030 C C . TYR A 1 62 ? 34.367 27.849 18.022 1.00 0.00 62 TYR A C 13
ATOM 19031 O O . TYR A 1 62 ? 35.047 26.954 18.530 1.00 0.00 62 TYR A O 13
ATOM 19049 N N . LYS A 1 63 ? 33.657 27.653 16.900 1.00 0.00 63 LYS A N 13
ATOM 19050 C CA . LYS A 1 63 ? 33.497 26.381 16.168 1.00 0.00 63 LYS A CA 13
ATOM 19051 C C . LYS A 1 63 ? 32.996 25.229 17.051 1.00 0.00 63 LYS A C 13
ATOM 19052 O O . LYS A 1 63 ? 33.547 24.130 17.031 1.00 0.00 63 LYS A O 13
ATOM 19071 N N . HIS A 1 64 ? 31.945 25.491 17.830 1.00 0.00 64 HIS A N 13
ATOM 19072 C CA . HIS A 1 64 ? 31.263 24.503 18.670 1.00 0.00 64 HIS A CA 13
ATOM 19073 C C . HIS A 1 64 ? 29.747 24.563 18.498 1.00 0.00 64 HIS A C 13
ATOM 19074 O O . HIS A 1 64 ? 29.166 25.624 18.283 1.00 0.00 64 HIS A O 13
ATOM 19088 N N . GLU A 1 65 ? 29.130 23.386 18.522 1.00 0.00 65 GLU A N 13
ATOM 19089 C CA . GLU A 1 65 ? 27.814 23.113 17.938 1.00 0.00 65 GLU A CA 13
ATOM 19090 C C . GLU A 1 65 ? 26.905 22.277 18.864 1.00 0.00 65 GLU A C 13
ATOM 19091 O O . GLU A 1 65 ? 25.674 22.383 18.806 1.00 0.00 65 GLU A O 13
ATOM 19103 N N . THR A 1 66 ? 27.530 21.445 19.701 1.00 0.00 66 THR A N 13
ATOM 19104 C CA . THR A 1 66 ? 26.932 20.568 20.726 1.00 0.00 66 THR A CA 13
ATOM 19105 C C . THR A 1 66 ? 26.550 21.312 22.012 1.00 0.00 66 THR A C 13
ATOM 19106 O O . THR A 1 66 ? 26.994 22.435 22.242 1.00 0.00 66 THR A O 13
ATOM 19117 N N . VAL A 1 67 ? 25.767 20.667 22.887 1.00 0.00 67 VAL A N 13
ATOM 19118 C CA . VAL A 1 67 ? 25.426 21.180 24.233 1.00 0.00 67 VAL A CA 13
ATOM 19119 C C . VAL A 1 67 ? 25.993 20.302 25.365 1.00 0.00 67 VAL A C 13
ATOM 19120 O O . VAL A 1 67 ? 26.129 19.087 25.175 1.00 0.00 67 VAL A O 13
ATOM 19133 N N . PRO A 1 68 ? 26.261 20.864 26.562 1.00 0.00 68 PRO A N 13
ATOM 19134 C CA . PRO A 1 68 ? 26.199 22.286 26.912 1.00 0.00 68 PRO A CA 13
ATOM 19135 C C . PRO A 1 68 ? 27.412 23.072 26.394 1.00 0.00 68 PRO A C 13
ATOM 19136 O O . PRO A 1 68 ? 28.542 22.581 26.424 1.00 0.00 68 PRO A O 13
ATOM 19147 N N . ALA A 1 69 ? 27.188 24.312 25.964 1.00 0.00 69 ALA A N 13
ATOM 19148 C CA . ALA A 1 69 ? 28.251 25.288 25.732 1.00 0.00 69 ALA A CA 13
ATOM 19149 C C . ALA A 1 69 ? 28.360 26.199 26.964 1.00 0.00 69 ALA A C 13
ATOM 19150 O O . ALA A 1 69 ? 27.355 26.732 27.434 1.00 0.00 69 ALA A O 13
ATOM 19157 N N . ILE A 1 70 ? 29.566 26.342 27.514 1.00 0.00 70 ILE A N 13
ATOM 19158 C CA . ILE A 1 70 ? 29.802 26.917 28.846 1.00 0.00 70 ILE A CA 13
ATOM 19159 C C . ILE A 1 70 ? 30.765 28.100 28.729 1.00 0.00 70 ILE A C 13
ATOM 19160 O O . ILE A 1 70 ? 31.716 28.058 27.947 1.00 0.00 70 ILE A O 13
ATOM 19176 N N . PHE A 1 71 ? 30.535 29.149 29.518 1.00 0.00 71 PHE A N 13
ATOM 19177 C CA . PHE A 1 71 ? 31.386 30.333 29.563 1.00 0.00 71 PHE A CA 13
ATOM 19178 C C . PHE A 1 71 ? 31.614 30.813 31.004 1.00 0.00 71 PHE A C 13
ATOM 19179 O O . PHE A 1 71 ? 30.698 30.777 31.830 1.00 0.00 71 PHE A O 13
ATOM 19196 N N . ILE A 1 72 ? 32.827 31.296 31.291 1.00 0.00 72 ILE A N 13
ATOM 19197 C CA . ILE A 1 72 ? 33.229 31.865 32.591 1.00 0.00 72 ILE A CA 13
ATOM 19198 C C . ILE A 1 72 ? 33.899 33.221 32.349 1.00 0.00 72 ILE A C 13
ATOM 19199 O O . ILE A 1 72 ? 34.911 33.292 31.648 1.00 0.00 72 ILE A O 13
ATOM 19215 N N . ASN A 1 73 ? 33.337 34.298 32.907 1.00 0.00 73 ASN A N 13
ATOM 19216 C CA . ASN A 1 73 ? 33.804 35.684 32.732 1.00 0.00 73 ASN A CA 13
ATOM 19217 C C . ASN A 1 73 ? 34.157 36.028 31.262 1.00 0.00 73 ASN A C 13
ATOM 19218 O O . ASN A 1 73 ? 35.236 36.551 30.965 1.00 0.00 73 ASN A O 13
ATOM 19229 N N . GLY A 1 74 ? 33.280 35.650 30.322 1.00 0.00 74 GLY A N 13
ATOM 19230 C CA . GLY A 1 74 ? 33.467 35.853 28.880 1.00 0.00 74 GLY A CA 13
ATOM 19231 C C . GLY A 1 74 ? 34.424 34.887 28.154 1.00 0.00 74 GLY A C 13
ATOM 19232 O O . GLY A 1 74 ? 34.538 34.988 26.931 1.00 0.00 74 GLY A O 13
ATOM 19236 N N . ASN A 1 75 ? 35.080 33.945 28.840 1.00 0.00 75 ASN A N 13
ATOM 19237 C CA . ASN A 1 75 ? 35.944 32.911 28.242 1.00 0.00 75 ASN A CA 13
ATOM 19238 C C . ASN A 1 75 ? 35.114 31.671 27.870 1.00 0.00 75 ASN A C 13
ATOM 19239 O O . ASN A 1 75 ? 34.281 31.250 28.672 1.00 0.00 75 ASN A O 13
ATOM 19250 N N . PHE A 1 76 ? 35.351 31.058 26.706 1.00 0.00 76 PHE A N 13
ATOM 19251 C CA . PHE A 1 76 ? 34.666 29.828 26.284 1.00 0.00 76 PHE A CA 13
ATOM 19252 C C . PHE A 1 76 ? 35.308 28.564 26.885 1.00 0.00 76 PHE A C 13
ATOM 19253 O O . PHE A 1 76 ? 36.533 28.404 26.874 1.00 0.00 76 PHE A O 13
ATOM 19270 N N . ILE A 1 77 ? 34.467 27.647 27.365 1.00 0.00 77 ILE A N 13
ATOM 19271 C CA . ILE A 1 77 ? 34.819 26.374 28.004 1.00 0.00 77 ILE A CA 13
ATOM 19272 C C . ILE A 1 77 ? 34.299 25.218 27.133 1.00 0.00 77 ILE A C 13
ATOM 19273 O O . ILE A 1 77 ? 33.109 25.138 26.836 1.00 0.00 77 ILE A O 13
ATOM 19289 N N . GLY A 1 78 ? 35.191 24.299 26.747 1.00 0.00 78 GLY A N 13
ATOM 19290 C CA . GLY A 1 78 ? 34.988 23.331 25.654 1.00 0.00 78 GLY A CA 13
ATOM 19291 C C . GLY A 1 78 ? 33.955 22.209 25.828 1.00 0.00 78 GLY A C 13
ATOM 19292 O O . GLY A 1 78 ? 33.826 21.338 24.962 1.00 0.00 78 GLY A O 13
ATOM 19296 N N . GLY A 1 79 ? 33.251 22.203 26.952 1.00 0.00 79 GLY A N 13
ATOM 19297 C CA . GLY A 1 79 ? 32.151 21.291 27.278 1.00 0.00 79 GLY A CA 13
ATOM 19298 C C . GLY A 1 79 ? 32.133 20.869 28.749 1.00 0.00 79 GLY A C 13
ATOM 19299 O O . GLY A 1 79 ? 32.884 21.390 29.576 1.00 0.00 79 GLY A O 13
ATOM 19303 N N . CYS A 1 80 ? 31.277 19.904 29.088 1.00 0.00 80 CYS A N 13
ATOM 19304 C CA . CYS A 1 80 ? 31.114 19.430 30.464 1.00 0.00 80 CYS A CA 13
ATOM 19305 C C . CYS A 1 80 ? 32.394 18.768 31.013 1.00 0.00 80 CYS A C 13
ATOM 19306 O O . CYS A 1 80 ? 32.800 19.041 32.142 1.00 0.00 80 CYS A O 13
ATOM 19314 N N . SER A 1 81 ? 33.092 17.968 30.203 1.00 0.00 81 SER A N 13
ATOM 19315 C CA . SER A 1 81 ? 34.341 17.315 30.625 1.00 0.00 81 SER A CA 13
ATOM 19316 C C . SER A 1 81 ? 35.530 18.284 30.732 1.00 0.00 81 SER A C 13
ATOM 19317 O O . SER A 1 81 ? 36.460 17.998 31.483 1.00 0.00 81 SER A O 13
ATOM 19325 N N . ASP A 1 82 ? 35.489 19.448 30.067 1.00 0.00 82 ASP A N 13
ATOM 19326 C CA . ASP A 1 82 ? 36.423 20.562 30.303 1.00 0.00 82 ASP A CA 13
ATOM 19327 C C . ASP A 1 82 ? 36.130 21.285 31.630 1.00 0.00 82 ASP A C 13
ATOM 19328 O O . ASP A 1 82 ? 37.049 21.579 32.394 1.00 0.00 82 ASP A O 13
ATOM 19337 N N . LEU A 1 83 ? 34.852 21.532 31.938 1.00 0.00 83 LEU A N 13
ATOM 19338 C CA . LEU A 1 83 ? 34.416 22.134 33.201 1.00 0.00 83 LEU A CA 13
ATOM 19339 C C . LEU A 1 83 ? 34.816 21.253 34.399 1.00 0.00 83 LEU A C 13
ATOM 19340 O O . LEU A 1 83 ? 35.372 21.751 35.376 1.00 0.00 83 LEU A O 13
ATOM 19356 N N . GLU A 1 84 ? 34.595 19.939 34.302 1.00 0.00 84 GLU A N 13
ATOM 19357 C CA . GLU A 1 84 ? 35.064 18.981 35.308 1.00 0.00 84 GLU A CA 13
ATOM 19358 C C . GLU A 1 84 ? 36.600 18.926 35.373 1.00 0.00 84 GLU A C 13
ATOM 19359 O O . GLU A 1 84 ? 37.159 18.898 36.469 1.00 0.00 84 GLU A O 13
ATOM 19371 N N . ALA A 1 85 ? 37.307 18.997 34.238 1.00 0.00 85 ALA A N 13
ATOM 19372 C CA . ALA A 1 85 ? 38.773 18.978 34.228 1.00 0.00 85 ALA A CA 13
ATOM 19373 C C . ALA A 1 85 ? 39.372 20.178 34.978 1.00 0.00 85 ALA A C 13
ATOM 19374 O O . ALA A 1 85 ? 40.351 20.014 35.704 1.00 0.00 85 ALA A O 13
ATOM 19381 N N . LEU A 1 86 ? 38.757 21.363 34.884 1.00 0.00 86 LEU A N 13
ATOM 19382 C CA . LEU A 1 86 ? 39.187 22.548 35.631 1.00 0.00 86 LEU A CA 13
ATOM 19383 C C . LEU A 1 86 ? 38.956 22.396 37.143 1.00 0.00 86 LEU A C 13
ATOM 19384 O O . LEU A 1 86 ? 39.727 22.958 37.925 1.00 0.00 86 LEU A O 13
ATOM 19400 N N . ASP A 1 87 ? 37.954 21.613 37.563 1.00 0.00 87 ASP A N 13
ATOM 19401 C CA . ASP A 1 87 ? 37.719 21.292 38.978 1.00 0.00 87 ASP A CA 13
ATOM 19402 C C . ASP A 1 87 ? 38.821 20.368 39.527 1.00 0.00 87 ASP A C 13
ATOM 19403 O O . ASP A 1 87 ? 39.380 20.654 40.591 1.00 0.00 87 ASP A O 13
ATOM 19412 N N . LYS A 1 88 ? 39.216 19.333 38.763 1.00 0.00 88 LYS A N 13
ATOM 19413 C CA . LYS A 1 88 ? 40.320 18.410 39.114 1.00 0.00 88 LYS A CA 13
ATOM 19414 C C . LYS A 1 88 ? 41.704 19.072 39.041 1.00 0.00 88 LYS A C 13
ATOM 19415 O O . LYS A 1 88 ? 42.563 18.790 39.881 1.00 0.00 88 LYS A O 13
ATOM 19434 N N . GLU A 1 89 ? 41.928 19.973 38.084 1.00 0.00 89 GLU A N 13
ATOM 19435 C CA . GLU A 1 89 ? 43.167 20.760 37.931 1.00 0.00 89 GLU A CA 13
ATOM 19436 C C . GLU A 1 89 ? 43.319 21.870 38.990 1.00 0.00 89 GLU A C 13
ATOM 19437 O O . GLU A 1 89 ? 44.382 22.492 39.083 1.00 0.00 89 GLU A O 13
ATOM 19449 N N . GLY A 1 90 ? 42.288 22.112 39.809 1.00 0.00 90 GLY A N 13
ATOM 19450 C CA . GLY A 1 90 ? 42.319 23.101 40.890 1.00 0.00 90 GLY A CA 13
ATOM 19451 C C . GLY A 1 90 ? 42.113 24.553 40.432 1.00 0.00 90 GLY A C 13
ATOM 19452 O O . GLY A 1 90 ? 42.323 25.483 41.216 1.00 0.00 90 GLY A O 13
ATOM 19456 N N . LYS A 1 91 ? 41.725 24.751 39.165 1.00 0.00 91 LYS A N 13
ATOM 19457 C CA . LYS A 1 91 ? 41.573 26.044 38.494 1.00 0.00 91 LYS A CA 13
ATOM 19458 C C . LYS A 1 91 ? 40.163 26.607 38.624 1.00 0.00 91 LYS A C 13
ATOM 19459 O O . LYS A 1 91 ? 40.015 27.821 38.694 1.00 0.00 91 LYS A O 13
ATOM 19478 N N . LEU A 1 92 ? 39.132 25.764 38.712 1.00 0.00 92 LEU A N 13
ATOM 19479 C CA . LEU A 1 92 ? 37.746 26.224 38.848 1.00 0.00 92 LEU A CA 13
ATOM 19480 C C . LEU A 1 92 ? 37.545 27.027 40.149 1.00 0.00 92 LEU A C 13
ATOM 19481 O O . LEU A 1 92 ? 36.882 28.062 40.143 1.00 0.00 92 LEU A O 13
ATOM 19497 N N . ASP A 1 93 ? 38.228 26.635 41.228 1.00 0.00 93 ASP A N 13
ATOM 19498 C CA . ASP A 1 93 ? 38.281 27.386 42.489 1.00 0.00 93 ASP A CA 13
ATOM 19499 C C . ASP A 1 93 ? 38.998 28.748 42.332 1.00 0.00 93 ASP A C 13
ATOM 19500 O O . ASP A 1 93 ? 38.599 29.750 42.933 1.00 0.00 93 ASP A O 13
ATOM 19509 N N . GLY A 1 94 ? 40.035 28.820 41.490 1.00 0.00 94 GLY A N 13
ATOM 19510 C CA . GLY A 1 94 ? 40.776 30.057 41.207 1.00 0.00 94 GLY A CA 13
ATOM 19511 C C . GLY A 1 94 ? 40.065 31.021 40.252 1.00 0.00 94 GLY A C 13
ATOM 19512 O O . GLY A 1 94 ? 40.306 32.231 40.312 1.00 0.00 94 GLY A O 13
ATOM 19516 N N . LEU A 1 95 ? 39.161 30.501 39.419 1.00 0.00 95 LEU A N 13
ATOM 19517 C CA . LEU A 1 95 ? 38.327 31.263 38.491 1.00 0.00 95 LEU A CA 13
ATOM 19518 C C . LEU A 1 95 ? 37.024 31.768 39.130 1.00 0.00 95 LEU A C 13
ATOM 19519 O O . LEU A 1 95 ? 36.496 32.787 38.688 1.00 0.00 95 LEU A O 13
ATOM 19535 N N . LEU A 1 96 ? 36.494 31.082 40.154 1.00 0.00 96 LEU A N 13
ATOM 19536 C CA . LEU A 1 96 ? 35.149 31.355 40.701 1.00 0.00 96 LEU A CA 13
ATOM 19537 C C . LEU A 1 96 ? 35.136 31.804 42.173 1.00 0.00 96 LEU A C 13
ATOM 19538 O O . LEU A 1 96 ? 34.134 32.375 42.608 1.00 0.00 96 LEU A O 13
ATOM 19554 N N . SER A 1 97 ? 36.221 31.592 42.926 1.00 0.00 97 SER A N 13
ATOM 19555 C CA . SER A 1 97 ? 36.412 32.003 44.336 1.00 0.00 97 SER A CA 13
ATOM 19556 C C . SER A 1 97 ? 35.264 31.601 45.267 1.00 0.00 97 SER A C 13
ATOM 19557 O O . SER A 1 97 ? 34.648 32.473 45.925 1.00 0.00 97 SER A O 13
ATOM 19566 N N . GLY A 1 1 ? 16.595 50.496 17.523 1.00 0.00 1 GLY A N 14
ATOM 19567 C CA . GLY A 1 1 ? 17.741 50.256 18.415 1.00 0.00 1 GLY A CA 14
ATOM 19568 C C . GLY A 1 1 ? 18.549 49.057 17.959 1.00 0.00 1 GLY A C 14
ATOM 19569 O O . GLY A 1 1 ? 18.260 48.477 16.912 1.00 0.00 1 GLY A O 14
ATOM 19575 N N . ALA A 1 2 ? 19.577 48.679 18.721 1.00 0.00 2 ALA A N 14
ATOM 19576 C CA . ALA A 1 2 ? 20.496 47.598 18.355 1.00 0.00 2 ALA A CA 14
ATOM 19577 C C . ALA A 1 2 ? 19.908 46.189 18.586 1.00 0.00 2 ALA A C 14
ATOM 19578 O O . ALA A 1 2 ? 19.036 45.995 19.441 1.00 0.00 2 ALA A O 14
ATOM 19585 N N . MET A 1 3 ? 20.432 45.195 17.860 1.00 0.00 3 MET A N 14
ATOM 19586 C CA . MET A 1 3 ? 20.018 43.787 17.941 1.00 0.00 3 MET A CA 14
ATOM 19587 C C . MET A 1 3 ? 21.166 42.879 18.439 1.00 0.00 3 MET A C 14
ATOM 19588 O O . MET A 1 3 ? 21.898 42.314 17.617 1.00 0.00 3 MET A O 14
ATOM 19602 N N . PRO A 1 4 ? 21.367 42.726 19.762 1.00 0.00 4 PRO A N 14
ATOM 19603 C CA . PRO A 1 4 ? 22.397 41.843 20.310 1.00 0.00 4 PRO A CA 14
ATOM 19604 C C . PRO A 1 4 ? 22.003 40.355 20.249 1.00 0.00 4 PRO A C 14
ATOM 19605 O O . PRO A 1 4 ? 20.837 39.979 20.420 1.00 0.00 4 PRO A O 14
ATOM 19616 N N . SER A 1 5 ? 23.010 39.502 20.050 1.00 0.00 5 SER A N 14
ATOM 19617 C CA . SER A 1 5 ? 22.923 38.041 20.162 1.00 0.00 5 SER A CA 14
ATOM 19618 C C . SER A 1 5 ? 23.152 37.565 21.605 1.00 0.00 5 SER A C 14
ATOM 19619 O O . SER A 1 5 ? 23.270 38.363 22.541 1.00 0.00 5 SER A O 14
ATOM 19627 N N . ILE A 1 6 ? 23.302 36.248 21.783 1.00 0.00 6 ILE A N 14
ATOM 19628 C CA . ILE A 1 6 ? 23.770 35.615 23.028 1.00 0.00 6 ILE A CA 14
ATOM 19629 C C . ILE A 1 6 ? 25.076 36.221 23.573 1.00 0.00 6 ILE A C 14
ATOM 19630 O O . ILE A 1 6 ? 25.339 36.134 24.771 1.00 0.00 6 ILE A O 14
ATOM 19646 N N . ALA A 1 7 ? 25.889 36.857 22.721 1.00 0.00 7 ALA A N 14
ATOM 19647 C CA . ALA A 1 7 ? 27.197 37.382 23.099 1.00 0.00 7 AL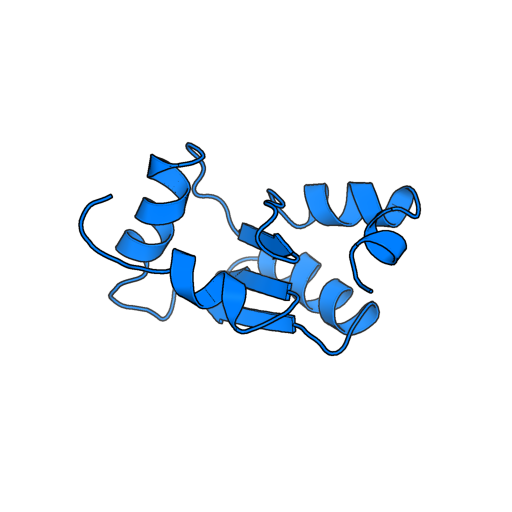A A CA 14
ATOM 19648 C C . ALA A 1 7 ? 27.134 38.487 24.179 1.00 0.00 7 ALA A C 14
ATOM 19649 O O . ALA A 1 7 ? 28.064 38.610 24.979 1.00 0.00 7 ALA A O 14
ATOM 19656 N N . SER A 1 8 ? 26.030 39.245 24.276 1.00 0.00 8 SER A N 14
ATOM 19657 C CA . SER A 1 8 ? 25.840 40.211 25.380 1.00 0.00 8 SER A CA 14
ATOM 19658 C C . SER A 1 8 ? 25.242 39.599 26.661 1.00 0.00 8 SER A C 14
ATOM 19659 O O . SER A 1 8 ? 25.329 40.217 27.725 1.00 0.00 8 SER A O 14
ATOM 19667 N N . MET A 1 9 ? 24.733 38.359 26.627 1.00 0.00 9 MET A N 14
ATOM 19668 C CA . MET A 1 9 ? 24.329 37.629 27.842 1.00 0.00 9 MET A CA 14
ATOM 19669 C C . MET A 1 9 ? 25.550 37.251 28.694 1.00 0.00 9 MET A C 14
ATOM 19670 O O . MET A 1 9 ? 25.474 37.252 29.923 1.00 0.00 9 MET A O 14
ATOM 19684 N N . ILE A 1 10 ? 26.698 36.977 28.057 1.00 0.00 10 ILE A N 14
ATOM 19685 C CA . ILE A 1 10 ? 27.930 36.539 28.739 1.00 0.00 10 ILE A CA 14
ATOM 19686 C C . ILE A 1 10 ? 28.429 37.583 29.745 1.00 0.00 10 ILE A C 14
ATOM 19687 O O . ILE A 1 10 ? 28.987 37.222 30.779 1.00 0.00 10 ILE A O 14
ATOM 19703 N N . LYS A 1 11 ? 28.179 38.873 29.491 1.00 0.00 11 LYS A N 14
ATOM 19704 C CA . LYS A 1 11 ? 28.633 39.994 30.322 1.00 0.00 11 LYS A CA 14
ATOM 19705 C C . LYS A 1 11 ? 27.852 40.144 31.640 1.00 0.00 11 LYS A C 14
ATOM 19706 O O . LYS A 1 11 ? 28.226 40.975 32.469 1.00 0.00 11 LYS A O 14
ATOM 19725 N N . GLY A 1 12 ? 26.756 39.395 31.822 1.00 0.00 12 GLY A N 14
ATOM 19726 C CA . GLY A 1 12 ? 25.763 39.635 32.878 1.00 0.00 12 GLY A CA 14
ATOM 19727 C C . GLY A 1 12 ? 25.995 38.933 34.225 1.00 0.00 12 GLY A C 14
ATOM 19728 O O . GLY A 1 12 ? 25.570 39.465 35.250 1.00 0.00 12 GLY A O 14
ATOM 19732 N N . ASN A 1 13 ? 26.659 37.770 34.248 1.00 0.00 13 ASN A N 14
ATOM 19733 C CA . ASN A 1 13 ? 26.929 36.962 35.451 1.00 0.00 13 ASN A CA 14
ATOM 19734 C C . ASN A 1 13 ? 28.304 36.267 35.355 1.00 0.00 13 ASN A C 14
ATOM 19735 O O . ASN A 1 13 ? 28.830 36.054 34.261 1.00 0.00 13 ASN A O 14
ATOM 19746 N N . LYS A 1 14 ? 28.864 35.865 36.505 1.00 0.00 14 LYS A N 14
ATOM 19747 C CA . LYS A 1 14 ? 30.156 35.162 36.635 1.00 0.00 14 LYS A CA 14
ATOM 19748 C C . LYS A 1 14 ? 30.264 33.904 35.758 1.00 0.00 14 LYS A C 14
ATOM 19749 O O . LYS A 1 14 ? 31.301 33.706 35.125 1.00 0.00 14 LYS A O 14
ATOM 19768 N N . VAL A 1 15 ? 29.205 33.092 35.688 1.00 0.00 15 VAL A N 14
ATOM 19769 C CA . VAL A 1 15 ? 29.105 31.911 34.807 1.00 0.00 15 VAL A CA 14
ATOM 19770 C C . VAL A 1 15 ? 27.852 32.002 33.929 1.00 0.00 15 VAL A C 14
ATOM 19771 O O . VAL A 1 15 ? 26.772 32.329 34.423 1.00 0.00 15 VAL A O 14
ATOM 19784 N N . VAL A 1 16 ? 27.985 31.692 32.636 1.00 0.00 16 VAL A N 14
ATOM 19785 C CA . VAL A 1 16 ? 26.877 31.687 31.662 1.00 0.00 16 VAL A CA 14
ATOM 19786 C C . VAL A 1 16 ? 26.918 30.411 30.809 1.00 0.00 16 VAL A C 14
ATOM 19787 O O . VAL A 1 16 ? 27.976 30.034 30.306 1.00 0.00 16 VAL A O 14
ATOM 19800 N N . VAL A 1 17 ? 25.781 29.726 30.660 1.00 0.00 17 VAL A N 14
ATOM 19801 C CA . VAL A 1 17 ? 25.662 28.404 30.021 1.00 0.00 17 VAL A CA 14
ATOM 19802 C C . VAL A 1 17 ? 24.560 28.391 28.955 1.00 0.00 17 VAL A C 14
ATOM 19803 O O . VAL A 1 17 ? 23.532 29.057 29.086 1.00 0.00 17 VAL A O 14
ATOM 19816 N N . PHE A 1 18 ? 24.754 27.597 27.901 1.00 0.00 18 PHE A N 14
ATOM 19817 C CA . PHE A 1 18 ? 23.744 27.332 26.873 1.00 0.00 18 PHE A CA 14
ATOM 19818 C C . PHE A 1 18 ? 23.525 25.823 26.760 1.00 0.00 18 PHE A C 14
ATOM 19819 O O . PHE A 1 18 ? 24.432 25.077 26.381 1.00 0.00 18 PHE A O 14
ATOM 19836 N N . SER A 1 19 ? 22.313 25.392 27.100 1.00 0.00 19 SER A N 14
ATOM 19837 C CA . SER A 1 19 ? 21.917 23.993 27.308 1.00 0.00 19 SER A CA 14
ATOM 19838 C C . SER A 1 19 ? 20.643 23.661 26.527 1.00 0.00 19 SER A C 14
ATOM 19839 O O . SER A 1 19 ? 19.917 24.544 26.063 1.00 0.00 19 SER A O 14
ATOM 19847 N N . TRP A 1 20 ? 20.328 22.369 26.444 1.00 0.00 20 TRP A N 14
ATOM 19848 C CA . TRP A 1 20 ? 18.970 21.890 26.186 1.00 0.00 20 TRP A CA 14
ATOM 19849 C C . TRP A 1 20 ? 18.456 21.202 27.435 1.00 0.00 20 TRP A C 14
ATOM 19850 O O . TRP A 1 20 ? 19.170 20.372 27.999 1.00 0.00 20 TRP A O 14
ATOM 19871 N N . VAL A 1 21 ? 17.211 21.475 27.821 1.00 0.00 21 VAL A N 14
ATOM 19872 C CA . VAL A 1 21 ? 16.583 20.792 28.972 1.00 0.00 21 VAL A CA 14
ATOM 19873 C C . VAL A 1 21 ? 16.536 19.272 28.755 1.00 0.00 21 VAL A C 14
ATOM 19874 O O . VAL A 1 21 ? 16.654 18.511 29.712 1.00 0.00 21 VAL A O 14
ATOM 19887 N N . THR A 1 22 ? 16.478 18.822 27.498 1.00 0.00 22 THR A N 14
ATOM 19888 C CA . THR A 1 22 ? 16.514 17.404 27.103 1.00 0.00 22 THR A CA 14
ATOM 19889 C C . THR A 1 22 ? 17.842 16.689 27.355 1.00 0.00 22 THR A C 14
ATOM 19890 O O . THR A 1 22 ? 17.881 15.459 27.374 1.00 0.00 22 THR A O 14
ATOM 19901 N N . CYS A 1 23 ? 18.948 17.419 27.501 1.00 0.00 23 CYS A N 14
ATOM 19902 C CA . CYS A 1 23 ? 20.283 16.841 27.384 1.00 0.00 23 CYS A CA 14
ATOM 19903 C C . CYS A 1 23 ? 20.790 16.333 28.744 1.00 0.00 23 CYS A C 14
ATOM 19904 O O . CYS A 1 23 ? 20.573 17.008 29.758 1.00 0.00 23 CYS A O 14
ATOM 19912 N N . PRO A 1 24 ? 21.536 15.214 28.801 1.00 0.00 24 PRO A N 14
ATOM 19913 C CA . PRO A 1 24 ? 22.068 14.743 30.075 1.00 0.00 24 PRO A CA 14
ATOM 19914 C C . PRO A 1 24 ? 23.291 15.526 30.572 1.00 0.00 24 PRO A C 14
ATOM 19915 O O . PRO A 1 24 ? 23.389 15.854 31.756 1.00 0.00 24 PRO A O 14
ATOM 19926 N N . TYR A 1 25 ? 24.188 15.889 29.652 1.00 0.00 25 TYR A N 14
ATOM 19927 C CA . TYR A 1 25 ? 25.382 16.716 29.886 1.00 0.00 25 TYR A CA 14
ATOM 19928 C C . TYR A 1 25 ? 25.062 18.095 30.451 1.00 0.00 25 TYR A C 14
ATOM 19929 O O . TYR A 1 25 ? 25.799 18.624 31.275 1.00 0.00 25 TYR A O 14
ATOM 19947 N N . CYS A 1 26 ? 23.948 18.662 29.992 1.00 0.00 26 CYS A N 14
ATOM 19948 C CA . CYS A 1 26 ? 23.361 19.891 30.512 1.00 0.00 26 CYS A CA 14
ATOM 19949 C C . CYS A 1 26 ? 23.187 19.762 32.030 1.00 0.00 26 CYS A C 14
ATOM 19950 O O . CYS A 1 26 ? 23.764 20.544 32.773 1.00 0.00 26 CYS A O 14
ATOM 19958 N N . VAL A 1 27 ? 22.482 18.728 32.502 1.00 0.00 27 VAL A N 14
ATOM 19959 C CA . VAL A 1 27 ? 22.219 18.509 33.934 1.00 0.00 27 VAL A CA 14
ATOM 19960 C C . VAL A 1 27 ? 23.514 18.207 34.693 1.00 0.00 27 VAL A C 14
ATOM 19961 O O . VAL A 1 27 ? 23.745 18.764 35.763 1.00 0.00 27 VAL A O 14
ATOM 19974 N N . ARG A 1 28 ? 24.413 17.417 34.098 1.00 0.00 28 ARG A N 14
ATOM 19975 C CA . ARG A 1 28 ? 25.803 17.222 34.521 1.00 0.00 28 ARG A CA 14
ATOM 19976 C C . ARG A 1 28 ? 26.636 18.514 34.673 1.00 0.00 28 ARG A C 14
ATOM 19977 O O . ARG A 1 28 ? 27.492 18.557 35.560 1.00 0.00 28 ARG A O 14
ATOM 19998 N N . ALA A 1 29 ? 26.348 19.582 33.929 1.00 0.00 29 ALA A N 14
ATOM 19999 C CA . ALA A 1 29 ? 26.895 20.917 34.187 1.00 0.00 29 ALA A CA 14
ATOM 20000 C C . ALA A 1 29 ? 26.057 21.691 35.227 1.00 0.00 29 ALA A C 14
ATOM 20001 O O . ALA A 1 29 ? 26.594 22.074 36.264 1.00 0.00 29 ALA A O 14
ATOM 20008 N N . GLU A 1 30 ? 24.747 21.861 35.010 1.00 0.00 30 GLU A N 14
ATOM 20009 C CA . GLU A 1 30 ? 23.811 22.590 35.887 1.00 0.00 30 GLU A CA 14
ATOM 20010 C C . GLU A 1 30 ? 23.915 22.197 37.363 1.00 0.00 30 GLU A C 14
ATOM 20011 O O . GLU A 1 30 ? 23.795 23.043 38.253 1.00 0.00 30 GLU A O 14
ATOM 20023 N N . LYS A 1 31 ? 24.124 20.907 37.635 1.00 0.00 31 LYS A N 14
ATOM 20024 C CA . LYS A 1 31 ? 24.203 20.351 38.982 1.00 0.00 31 LYS A CA 14
ATOM 20025 C C . LYS A 1 31 ? 25.527 20.689 39.660 1.00 0.00 31 LYS A C 14
ATOM 20026 O O . LYS A 1 31 ? 25.536 21.067 40.831 1.00 0.00 31 LYS A O 14
ATOM 20045 N N . LEU A 1 32 ? 26.631 20.565 38.925 1.00 0.00 32 LEU A N 14
ATOM 20046 C CA . LEU A 1 32 ? 27.986 20.850 39.401 1.00 0.00 32 LEU A CA 14
ATOM 20047 C C . LEU A 1 32 ? 28.197 22.353 39.576 1.00 0.00 32 LEU A C 14
ATOM 20048 O O . LEU A 1 32 ? 28.764 22.784 40.573 1.00 0.00 32 LEU A O 14
ATOM 20064 N N . LEU A 1 33 ? 27.669 23.164 38.660 1.00 0.00 33 LEU A N 14
ATOM 20065 C CA . LEU A 1 33 ? 27.720 24.619 38.746 1.00 0.00 33 LEU A CA 14
ATOM 20066 C C . LEU A 1 33 ? 26.984 25.115 39.995 1.00 0.00 33 LEU A C 14
ATOM 20067 O O . LEU A 1 33 ? 27.598 25.765 40.839 1.00 0.00 33 LEU A O 14
ATOM 20083 N N . HIS A 1 34 ? 25.734 24.684 40.199 1.00 0.00 34 HIS A N 14
ATOM 20084 C CA . HIS A 1 34 ? 25.003 24.968 41.438 1.00 0.00 34 HIS A CA 14
ATOM 20085 C C . HIS A 1 34 ? 25.593 24.302 42.693 1.00 0.00 34 HIS A C 14
ATOM 20086 O O . HIS A 1 34 ? 25.265 24.730 43.801 1.00 0.00 34 HIS A O 14
ATOM 20100 N N . ALA A 1 35 ? 26.471 23.301 42.565 1.00 0.00 35 ALA A N 14
ATOM 20101 C CA . ALA A 1 35 ? 27.231 22.795 43.708 1.00 0.00 35 ALA A CA 14
ATOM 20102 C C . ALA A 1 35 ? 28.417 23.716 44.047 1.00 0.00 35 ALA A C 14
ATOM 20103 O O . ALA A 1 35 ? 28.617 24.041 45.218 1.00 0.00 35 ALA A O 14
ATOM 20110 N N . ARG A 1 36 ? 29.173 24.190 43.046 1.00 0.00 36 ARG A N 14
ATOM 20111 C CA . ARG A 1 36 ? 30.438 24.927 43.238 1.00 0.00 36 ARG A CA 14
ATOM 20112 C C . ARG A 1 36 ? 30.236 26.413 43.547 1.00 0.00 36 ARG A C 14
ATOM 20113 O O . ARG A 1 36 ? 30.831 26.935 44.492 1.00 0.00 36 ARG A O 14
ATOM 20134 N N . THR A 1 37 ? 29.436 27.122 42.749 1.00 0.00 37 THR A N 14
ATOM 20135 C CA . THR A 1 37 ? 29.100 28.556 42.933 1.00 0.00 37 THR A CA 14
ATOM 20136 C C . THR A 1 37 ? 27.827 28.949 42.172 1.00 0.00 37 THR A C 14
ATOM 20137 O O . THR A 1 37 ? 27.711 28.730 40.970 1.00 0.00 37 THR A O 14
ATOM 20148 N N . LYS A 1 38 ? 26.885 29.595 42.868 1.00 0.00 38 LYS A N 14
ATOM 20149 C CA . LYS A 1 38 ? 25.487 29.816 42.441 1.00 0.00 38 LYS A CA 14
ATOM 20150 C C . LYS A 1 38 ? 25.259 31.053 41.570 1.00 0.00 38 LYS A C 14
ATOM 20151 O O . LYS A 1 38 ? 24.128 31.318 41.162 1.00 0.00 38 LYS A O 14
ATOM 20170 N N . ASP A 1 39 ? 26.317 31.788 41.235 1.00 0.00 39 ASP A N 14
ATOM 20171 C CA . ASP A 1 39 ? 26.287 32.903 40.282 1.00 0.00 39 ASP A CA 14
ATOM 20172 C C . ASP A 1 39 ? 26.376 32.417 38.818 1.00 0.00 39 ASP A C 14
ATOM 20173 O O . ASP A 1 39 ? 27.239 32.832 38.039 1.00 0.00 39 ASP A O 14
ATOM 20182 N N . ILE A 1 40 ? 25.465 31.501 38.469 1.00 0.00 40 ILE A N 14
ATOM 20183 C CA . ILE A 1 40 ? 25.347 30.839 37.167 1.00 0.00 40 ILE A CA 14
ATOM 20184 C C . ILE A 1 40 ? 23.992 31.143 36.512 1.00 0.00 40 ILE A C 14
ATOM 20185 O O . ILE A 1 40 ? 22.925 30.931 37.095 1.00 0.00 40 ILE A O 14
ATOM 20201 N N . THR A 1 41 ? 24.046 31.614 35.268 1.00 0.00 41 THR A N 14
ATOM 20202 C CA . THR A 1 41 ? 22.901 31.823 34.372 1.00 0.00 41 THR A CA 14
ATOM 20203 C C . THR A 1 41 ? 22.936 30.826 33.224 1.00 0.00 41 THR A C 14
ATOM 20204 O O . THR A 1 41 ? 23.996 30.542 32.677 1.00 0.00 41 THR A O 14
ATOM 20215 N N . VAL A 1 42 ? 21.775 30.316 32.822 1.00 0.00 42 VAL A N 14
ATOM 20216 C CA . VAL A 1 42 ? 21.614 29.425 31.673 1.00 0.00 42 VAL A CA 14
ATOM 20217 C C . VAL A 1 42 ? 20.392 29.771 30.823 1.00 0.00 42 VAL A C 14
ATOM 20218 O O . VAL A 1 42 ? 19.304 30.036 31.346 1.00 0.00 42 VAL A O 14
ATOM 20231 N N . HIS A 1 43 ? 20.591 29.762 29.503 1.00 0.00 43 HIS A N 14
ATOM 20232 C CA . HIS A 1 43 ? 19.557 29.970 28.489 1.00 0.00 43 HIS A CA 14
ATOM 20233 C C . HIS A 1 43 ? 19.306 28.653 27.736 1.00 0.00 43 HIS A C 14
ATOM 20234 O O . HIS A 1 43 ? 20.238 28.042 27.200 1.00 0.00 43 HIS A O 14
ATOM 20248 N N . TYR A 1 44 ? 18.052 28.206 27.685 1.00 0.00 44 TYR A N 14
ATOM 20249 C CA . TYR A 1 44 ? 17.674 26.913 27.111 1.00 0.00 44 TYR A CA 14
ATOM 20250 C C . TYR A 1 44 ? 17.195 27.074 25.669 1.00 0.00 44 TYR A C 14
ATOM 20251 O O . TYR A 1 44 ? 16.008 27.233 25.379 1.00 0.00 44 TYR A O 14
ATOM 20269 N N . VAL A 1 45 ? 18.147 27.015 24.736 1.00 0.00 45 VAL A N 14
ATOM 20270 C CA . VAL A 1 45 ? 17.906 27.260 23.301 1.00 0.00 45 VAL A CA 14
ATOM 20271 C C . VAL A 1 45 ? 16.975 26.221 22.648 1.00 0.00 45 VAL A C 14
ATOM 20272 O O . VAL A 1 45 ? 16.445 26.458 21.565 1.00 0.00 45 VAL A O 14
ATOM 20285 N N . ASP A 1 46 ? 16.705 25.102 23.329 1.00 0.00 46 ASP A N 14
ATOM 20286 C CA . ASP A 1 46 ? 15.720 24.090 22.917 1.00 0.00 46 ASP A CA 14
ATOM 20287 C C . ASP A 1 46 ? 14.259 24.542 23.119 1.00 0.00 46 ASP A C 14
ATOM 20288 O O . ASP A 1 46 ? 13.353 24.028 22.457 1.00 0.00 46 ASP A O 14
ATOM 20297 N N . LYS A 1 47 ? 14.033 25.527 24.001 1.00 0.00 47 LYS A N 14
ATOM 20298 C CA . LYS A 1 47 ? 12.718 26.132 24.283 1.00 0.00 47 LYS A CA 14
ATOM 20299 C C . LYS A 1 47 ? 12.371 27.283 23.338 1.00 0.00 47 LYS A C 14
ATOM 20300 O O . LYS A 1 47 ? 11.195 27.560 23.109 1.00 0.00 47 LYS A O 14
ATOM 20319 N N . MET A 1 48 ? 13.398 27.947 22.813 1.00 0.00 48 MET A N 14
ATOM 20320 C CA . MET A 1 48 ? 13.305 29.021 21.817 1.00 0.00 48 MET A CA 14
ATOM 20321 C C . MET A 1 48 ? 12.854 28.498 20.441 1.00 0.00 48 MET A C 14
ATOM 20322 O O . MET A 1 48 ? 13.154 27.360 20.075 1.00 0.00 48 MET A O 14
ATOM 20336 N N . SER A 1 49 ? 12.237 29.364 19.632 1.00 0.00 49 SER A N 14
ATOM 20337 C CA . SER A 1 49 ? 12.059 29.153 18.184 1.00 0.00 49 SER A CA 14
ATOM 20338 C C . SER A 1 49 ? 13.301 29.593 17.388 1.00 0.00 49 SER A C 14
ATOM 20339 O O . SER A 1 49 ? 13.590 29.061 16.316 1.00 0.00 49 SER A O 14
ATOM 20347 N N . GLU A 1 50 ? 14.101 30.516 17.933 1.00 0.00 50 GLU A N 14
ATOM 20348 C CA . GLU A 1 50 ? 15.332 31.053 17.320 1.00 0.00 50 GLU A CA 14
ATOM 20349 C C . GLU A 1 50 ? 16.628 30.329 17.733 1.00 0.00 50 GLU A C 14
ATOM 20350 O O . GLU A 1 50 ? 17.693 30.613 17.187 1.00 0.00 50 GLU A O 14
ATOM 20362 N N . GLY A 1 51 ? 16.569 29.375 18.667 1.00 0.00 51 GLY A N 14
ATOM 20363 C CA . GLY A 1 51 ? 17.749 28.722 19.251 1.00 0.00 51 GLY A CA 14
ATOM 20364 C C . GLY A 1 51 ? 18.697 28.027 18.262 1.00 0.00 51 GLY A C 14
ATOM 20365 O O . GLY A 1 51 ? 19.892 27.920 18.537 1.00 0.00 51 GLY A O 14
ATOM 20369 N N . GLU A 1 52 ? 18.212 27.622 17.087 1.00 0.00 52 GLU A N 14
ATOM 20370 C CA . GLU A 1 52 ? 19.031 27.050 16.004 1.00 0.00 52 GLU A CA 14
ATOM 20371 C C . GLU A 1 52 ? 19.960 28.087 15.343 1.00 0.00 52 GLU A C 14
ATOM 20372 O O . GLU A 1 52 ? 21.013 27.719 14.815 1.00 0.00 52 GLU A O 14
ATOM 20384 N N . GLN A 1 53 ? 19.642 29.383 15.443 1.00 0.00 53 GLN A N 14
ATOM 20385 C CA . GLN A 1 53 ? 20.527 30.476 15.034 1.00 0.00 53 GLN A CA 14
ATOM 20386 C C . GLN A 1 53 ? 21.563 30.798 16.128 1.00 0.00 53 GLN A C 14
ATOM 20387 O O . GLN A 1 53 ? 22.721 31.077 15.813 1.00 0.00 53 GLN A O 14
ATOM 20401 N N . LEU A 1 54 ? 21.199 30.700 17.415 1.00 0.00 54 LEU A N 14
ATOM 20402 C CA . LEU A 1 54 ? 22.124 30.941 18.532 1.00 0.00 54 LEU A CA 14
ATOM 20403 C C . LEU A 1 54 ? 23.118 29.779 18.719 1.00 0.00 54 LEU A C 14
ATOM 20404 O O . LEU A 1 54 ? 24.291 30.022 18.995 1.00 0.00 54 LEU A O 14
ATOM 20420 N N . ARG A 1 55 ? 22.716 28.530 18.438 1.00 0.00 55 ARG A N 14
ATOM 20421 C CA . ARG A 1 55 ? 23.644 27.397 18.224 1.00 0.00 55 ARG A CA 14
ATOM 20422 C C . ARG A 1 55 ? 24.692 27.719 17.149 1.00 0.00 55 ARG A C 14
ATOM 20423 O O . ARG A 1 55 ? 25.874 27.418 17.333 1.00 0.00 55 ARG A O 14
ATOM 20444 N N . GLY A 1 56 ? 24.271 28.393 16.076 1.00 0.00 56 GLY A N 14
ATOM 20445 C CA . GLY A 1 56 ? 25.151 28.911 15.031 1.00 0.00 56 GLY A CA 14
ATOM 20446 C C . GLY A 1 56 ? 26.068 30.053 15.491 1.00 0.00 56 GLY A C 14
ATOM 20447 O O . GLY A 1 56 ? 27.238 30.044 15.122 1.00 0.00 56 GLY A O 14
ATOM 20451 N N . GLU A 1 57 ? 25.630 30.977 16.363 1.00 0.00 57 GLU A N 14
ATOM 20452 C CA . GLU A 1 57 ? 26.519 32.009 16.924 1.00 0.00 57 GLU A CA 14
ATOM 20453 C C . GLU A 1 57 ? 27.692 31.429 17.726 1.00 0.00 57 GLU A C 14
ATOM 20454 O O . GLU A 1 57 ? 28.777 32.018 17.725 1.00 0.00 57 GLU A O 14
ATOM 20466 N N . ILE A 1 58 ? 27.486 30.283 18.388 1.00 0.00 58 ILE A N 14
ATOM 20467 C CA . ILE A 1 58 ? 28.542 29.542 19.093 1.00 0.00 58 ILE A CA 14
ATOM 20468 C C . ILE A 1 58 ? 29.430 28.806 18.081 1.00 0.00 58 ILE A C 14
ATOM 20469 O O . ILE A 1 58 ? 30.656 28.856 18.187 1.00 0.00 58 ILE A O 14
ATOM 20485 N N . TYR A 1 59 ? 28.852 28.151 17.069 1.00 0.00 59 TYR A N 14
ATOM 20486 C CA . TYR A 1 59 ? 29.638 27.384 16.097 1.00 0.00 59 TYR A CA 14
ATOM 20487 C C . TYR A 1 59 ? 30.518 28.277 15.208 1.00 0.00 59 TYR A C 14
ATOM 20488 O O . TYR A 1 59 ? 31.699 27.986 15.036 1.00 0.00 59 TYR A O 14
ATOM 20506 N N . GLN A 1 60 ? 29.993 29.402 14.714 1.00 0.00 60 GLN A N 14
ATOM 20507 C CA . GLN A 1 60 ? 30.738 30.358 13.883 1.00 0.00 60 GLN A CA 14
ATOM 20508 C C . GLN A 1 60 ? 31.864 31.093 14.633 1.00 0.00 60 GLN A C 14
ATOM 20509 O O . GLN A 1 60 ? 32.726 31.692 13.989 1.00 0.00 60 GLN A O 14
ATOM 20523 N N . ALA A 1 61 ? 31.864 31.048 15.971 1.00 0.00 61 ALA A N 14
ATOM 20524 C CA . ALA A 1 61 ? 32.892 31.650 16.820 1.00 0.00 61 ALA A CA 14
ATOM 20525 C C . ALA A 1 61 ? 33.846 30.630 17.478 1.00 0.00 61 ALA A C 14
ATOM 20526 O O . ALA A 1 61 ? 34.983 31.003 17.777 1.00 0.00 61 ALA A O 14
ATOM 20533 N N . TYR A 1 62 ? 33.420 29.375 17.707 1.00 0.00 62 TYR A N 14
ATOM 20534 C CA . TYR A 1 62 ? 34.162 28.375 18.503 1.00 0.00 62 TYR A CA 14
ATOM 20535 C C . TYR A 1 62 ? 34.077 26.909 17.998 1.00 0.00 62 TYR A C 14
ATOM 20536 O O . TYR A 1 62 ? 34.582 26.005 18.676 1.00 0.00 62 TYR A O 14
ATOM 20554 N N . LYS A 1 63 ? 33.437 26.650 16.843 1.00 0.00 63 LYS A N 14
ATOM 20555 C CA . LYS A 1 63 ? 33.269 25.332 16.174 1.00 0.00 63 LYS A CA 14
ATOM 20556 C C . LYS A 1 63 ? 32.649 24.195 17.014 1.00 0.00 63 LYS A C 14
ATOM 20557 O O . LYS A 1 63 ? 32.866 23.013 16.729 1.00 0.00 63 LYS A O 14
ATOM 20576 N N . HIS A 1 64 ? 31.870 24.541 18.041 1.00 0.00 64 HIS A N 14
ATOM 20577 C CA . HIS A 1 64 ? 31.297 23.605 19.019 1.00 0.00 64 HIS A CA 14
ATOM 20578 C C . HIS A 1 64 ? 29.812 23.310 18.721 1.00 0.00 64 HIS A C 14
ATOM 20579 O O . HIS A 1 64 ? 28.971 24.202 18.858 1.00 0.00 64 HIS A O 14
ATOM 20593 N N . GLU A 1 65 ? 29.472 22.083 18.297 1.00 0.00 65 GLU A N 14
ATOM 20594 C CA . GLU A 1 65 ? 28.079 21.662 18.011 1.00 0.00 65 GLU A CA 14
ATOM 20595 C C . GLU A 1 65 ? 27.388 20.924 19.171 1.00 0.00 65 GLU A C 14
ATOM 20596 O O . GLU A 1 65 ? 26.158 20.814 19.192 1.00 0.00 65 GLU A O 14
ATOM 20608 N N . THR A 1 66 ? 28.167 20.431 20.137 1.00 0.00 66 THR A N 14
ATOM 20609 C CA . THR A 1 66 ? 27.697 19.766 21.364 1.00 0.00 66 THR A CA 14
ATOM 20610 C C . THR A 1 66 ? 27.078 20.762 22.352 1.00 0.00 66 THR A C 14
ATOM 20611 O O . THR A 1 66 ? 27.468 21.931 22.383 1.00 0.00 66 THR A O 14
ATOM 20622 N N . VAL A 1 67 ? 26.164 20.297 23.210 1.00 0.00 67 VAL A N 14
ATOM 20623 C CA . VAL A 1 67 ? 25.710 21.037 24.405 1.00 0.00 67 VAL A CA 14
ATOM 20624 C C . VAL A 1 67 ? 26.083 20.296 25.706 1.00 0.00 67 VAL A C 14
ATOM 20625 O O . VAL A 1 67 ? 26.190 19.067 25.700 1.00 0.00 67 VAL A O 14
ATOM 20638 N N . PRO A 1 68 ? 26.286 21.006 26.831 1.00 0.00 68 PRO A N 14
ATOM 20639 C CA . PRO A 1 68 ? 26.261 22.459 26.959 1.00 0.00 68 PRO A CA 14
ATOM 20640 C C . PRO A 1 68 ? 27.503 23.132 26.367 1.00 0.00 68 PRO A C 14
ATOM 20641 O O . PRO A 1 68 ? 28.578 22.531 26.283 1.00 0.00 68 PRO A O 14
ATOM 20652 N N . ALA A 1 69 ? 27.332 24.399 25.993 1.00 0.00 69 ALA A N 14
ATOM 20653 C CA . ALA A 1 69 ? 28.414 25.365 25.821 1.00 0.00 69 ALA A CA 14
ATOM 20654 C C . ALA A 1 69 ? 28.508 26.222 27.094 1.00 0.00 69 ALA A C 14
ATOM 20655 O O . ALA A 1 69 ? 27.482 26.584 27.675 1.00 0.00 69 ALA A O 14
ATOM 20662 N N . ILE A 1 70 ? 29.726 26.520 27.548 1.00 0.00 70 ILE A N 14
ATOM 20663 C CA . ILE A 1 70 ? 29.993 27.064 28.887 1.00 0.00 70 ILE A CA 14
ATOM 20664 C C . ILE A 1 70 ? 30.888 28.299 28.767 1.00 0.00 70 ILE A C 14
ATOM 20665 O O . ILE A 1 70 ? 31.815 28.324 27.960 1.00 0.00 70 ILE A O 14
ATOM 20681 N N . PHE A 1 71 ? 30.624 29.324 29.577 1.00 0.00 71 PHE A N 14
ATOM 20682 C CA . PHE A 1 71 ? 31.403 30.558 29.617 1.00 0.00 71 PHE A CA 14
ATOM 20683 C C . PHE A 1 71 ? 31.627 31.026 31.062 1.00 0.00 71 PHE A C 14
ATOM 20684 O O . PHE A 1 71 ? 30.738 30.907 31.908 1.00 0.00 71 PHE A O 14
ATOM 20701 N N . ILE A 1 72 ? 32.809 31.580 31.344 1.00 0.00 72 ILE A N 14
ATOM 20702 C CA . ILE A 1 72 ? 33.226 32.070 32.669 1.00 0.00 72 ILE A CA 14
ATOM 20703 C C . ILE A 1 72 ? 33.898 33.437 32.511 1.00 0.00 72 ILE A C 14
ATOM 20704 O O . ILE A 1 72 ? 34.888 33.552 31.788 1.00 0.00 72 ILE A O 14
ATOM 20720 N N . ASN A 1 73 ? 33.389 34.464 33.197 1.00 0.00 73 ASN A N 14
ATOM 20721 C CA . ASN A 1 73 ? 33.900 35.843 33.151 1.00 0.00 73 ASN A CA 14
ATOM 20722 C C . ASN A 1 73 ? 34.199 36.341 31.712 1.00 0.00 73 ASN A C 14
ATOM 20723 O O . ASN A 1 73 ? 35.297 36.834 31.437 1.00 0.00 73 ASN A O 14
ATOM 20734 N N . GLY A 1 74 ? 33.263 36.155 30.770 1.00 0.00 74 GLY A N 14
ATOM 20735 C CA . GLY A 1 74 ? 33.411 36.589 29.368 1.00 0.00 74 GLY A CA 14
ATOM 20736 C C . GLY A 1 74 ? 34.347 35.738 28.492 1.00 0.00 74 GLY A C 14
ATOM 20737 O O . GLY A 1 74 ? 34.671 36.151 27.378 1.00 0.00 74 GLY A O 14
ATOM 20741 N N . ASN A 1 75 ? 34.778 34.565 28.971 1.00 0.00 75 ASN A N 14
ATOM 20742 C CA . ASN A 1 75 ? 35.658 33.626 28.262 1.00 0.00 75 ASN A CA 14
ATOM 20743 C C . ASN A 1 75 ? 34.951 32.290 27.976 1.00 0.00 75 ASN A C 14
ATOM 20744 O O . ASN A 1 75 ? 34.231 31.783 28.836 1.00 0.00 75 ASN A O 14
ATOM 20755 N N . PHE A 1 76 ? 35.171 31.703 26.796 1.00 0.00 76 PHE A N 14
ATOM 20756 C CA . PHE A 1 76 ? 34.580 30.424 26.377 1.00 0.00 76 PHE A CA 14
ATOM 20757 C C . PHE A 1 76 ? 35.347 29.205 26.914 1.00 0.00 76 PHE A C 14
ATOM 20758 O O . PHE A 1 76 ? 36.568 29.096 26.762 1.00 0.00 76 PHE A O 14
ATOM 20775 N N . ILE A 1 77 ? 34.599 28.259 27.479 1.00 0.00 77 ILE A N 14
ATOM 20776 C CA . ILE A 1 77 ? 35.057 26.980 28.021 1.00 0.00 77 ILE A CA 14
ATOM 20777 C C . ILE A 1 77 ? 34.614 25.866 27.065 1.00 0.00 77 ILE A C 14
ATOM 20778 O O . ILE A 1 77 ? 33.423 25.693 26.807 1.00 0.00 77 ILE A O 14
ATOM 20794 N N . GLY A 1 78 ? 35.571 25.074 26.578 1.00 0.00 78 GLY A N 14
ATOM 20795 C CA . GLY A 1 78 ? 35.436 24.133 25.456 1.00 0.00 78 GLY A CA 14
ATOM 20796 C C . GLY A 1 78 ? 34.535 22.906 25.618 1.00 0.00 78 GLY A C 14
ATOM 20797 O O . GLY A 1 78 ? 34.611 21.971 24.816 1.00 0.00 78 GLY A O 14
ATOM 20801 N N . GLY A 1 79 ? 33.739 22.897 26.676 1.00 0.00 79 GLY A N 14
ATOM 20802 C CA . GLY A 1 79 ? 32.652 21.960 26.968 1.00 0.00 79 GLY A CA 14
ATOM 20803 C C . GLY A 1 79 ? 32.539 21.592 28.454 1.00 0.00 79 GLY A C 14
ATOM 20804 O O . GLY A 1 79 ? 33.303 22.074 29.292 1.00 0.00 79 GLY A O 14
ATOM 20808 N N . CYS A 1 80 ? 31.607 20.695 28.787 1.00 0.00 80 CYS A N 14
ATOM 20809 C CA . CYS A 1 80 ? 31.464 20.130 30.135 1.00 0.00 80 CYS A CA 14
ATOM 20810 C C . CYS A 1 80 ? 32.762 19.452 30.601 1.00 0.00 80 CYS A C 14
ATOM 20811 O O . CYS A 1 80 ? 33.211 19.687 31.720 1.00 0.00 80 CYS A O 14
ATOM 20819 N N . SER A 1 81 ? 33.425 18.688 29.729 1.00 0.00 81 SER A N 14
ATOM 20820 C CA . SER A 1 81 ? 34.691 18.033 30.067 1.00 0.00 81 SER A CA 14
ATOM 20821 C C . SER A 1 81 ? 35.836 19.018 30.330 1.00 0.00 81 SER A C 14
ATOM 20822 O O . SER A 1 81 ? 36.722 18.692 31.115 1.00 0.00 81 SER A O 14
ATOM 20830 N N . ASP A 1 82 ? 35.811 20.230 29.764 1.00 0.00 82 ASP A N 14
ATOM 20831 C CA . ASP A 1 82 ? 36.779 21.286 30.100 1.00 0.00 82 ASP A CA 14
ATOM 20832 C C . ASP A 1 82 ? 36.505 21.890 31.485 1.00 0.00 82 ASP A C 14
ATOM 20833 O O . ASP A 1 82 ? 37.446 22.110 32.246 1.00 0.00 82 ASP A O 14
ATOM 20842 N N . LEU A 1 83 ? 35.231 22.111 31.839 1.00 0.00 83 LEU A N 14
ATOM 20843 C CA . LEU A 1 83 ? 34.820 22.561 33.172 1.00 0.00 83 LEU A CA 14
ATOM 20844 C C . LEU A 1 83 ? 35.240 21.541 34.245 1.00 0.00 83 LEU A C 14
ATOM 20845 O O . LEU A 1 83 ? 35.868 21.907 35.236 1.00 0.00 83 LEU A O 14
ATOM 20861 N N . GLU A 1 84 ? 34.940 20.261 34.023 1.00 0.00 84 GLU A N 14
ATOM 20862 C CA . GLU A 1 84 ? 35.322 19.170 34.928 1.00 0.00 84 GLU A CA 14
ATOM 20863 C C . GLU A 1 84 ? 36.852 18.983 34.971 1.00 0.00 84 GLU A C 14
ATOM 20864 O O . GLU A 1 84 ? 37.420 18.717 36.028 1.00 0.00 84 GLU A O 14
ATOM 20876 N N . ALA A 1 85 ? 37.563 19.200 33.862 1.00 0.00 85 ALA A N 14
ATOM 20877 C CA . ALA A 1 85 ? 39.024 19.133 33.846 1.00 0.00 85 ALA A CA 14
ATOM 20878 C C . ALA A 1 85 ? 39.684 20.298 34.612 1.00 0.00 85 ALA A C 14
ATOM 20879 O O . ALA A 1 85 ? 40.692 20.083 35.289 1.00 0.00 85 ALA A O 14
ATOM 20886 N N . LEU A 1 86 ? 39.105 21.508 34.566 1.00 0.00 86 LEU A N 14
ATOM 20887 C CA . LEU A 1 86 ? 39.545 22.667 35.360 1.00 0.00 86 LEU A CA 14
ATOM 20888 C C . LEU A 1 86 ? 39.192 22.536 36.850 1.00 0.00 86 LEU A C 14
ATOM 20889 O O . LEU A 1 86 ? 39.951 23.018 37.695 1.00 0.00 86 LEU A O 14
ATOM 20905 N N . ASP A 1 87 ? 38.088 21.856 37.179 1.00 0.00 87 ASP A N 14
ATOM 20906 C CA . ASP A 1 87 ? 37.782 21.407 38.542 1.00 0.00 87 ASP A CA 14
ATOM 20907 C C . ASP A 1 87 ? 38.892 20.475 39.053 1.00 0.00 87 ASP A C 14
ATOM 20908 O O . ASP A 1 87 ? 39.447 20.714 40.130 1.00 0.00 87 ASP A O 14
ATOM 20917 N N . LYS A 1 88 ? 39.285 19.478 38.247 1.00 0.00 88 LYS A N 14
ATOM 20918 C CA . LYS A 1 88 ? 40.314 18.485 38.599 1.00 0.00 88 LYS A CA 14
ATOM 20919 C C . LYS A 1 88 ? 41.737 19.057 38.689 1.00 0.00 88 LYS A C 14
ATOM 20920 O O . LYS A 1 88 ? 42.477 18.641 39.583 1.00 0.00 88 LYS A O 14
ATOM 20939 N N . GLU A 1 89 ? 42.108 20.044 37.864 1.00 0.00 89 GLU A N 14
ATOM 20940 C CA . GLU A 1 89 ? 43.396 20.771 37.975 1.00 0.00 89 GLU A CA 14
ATOM 20941 C C . GLU A 1 89 ? 43.449 21.802 39.125 1.00 0.00 89 GLU A C 14
ATOM 20942 O O . GLU A 1 89 ? 44.464 22.489 39.300 1.00 0.00 89 GLU A O 14
ATOM 20954 N N . GLY A 1 90 ? 42.373 21.939 39.908 1.00 0.00 90 GLY A N 14
ATOM 20955 C CA . GLY A 1 90 ? 42.309 22.872 41.036 1.00 0.00 90 GLY A CA 14
ATOM 20956 C C . GLY A 1 90 ? 42.241 24.343 40.608 1.00 0.00 90 GLY A C 14
ATOM 20957 O O . GLY A 1 90 ? 42.640 25.231 41.364 1.00 0.00 90 GLY A O 14
ATOM 20961 N N . LYS A 1 91 ? 41.812 24.618 39.369 1.00 0.00 91 LYS A N 14
ATOM 20962 C CA . LYS A 1 91 ? 41.795 25.939 38.747 1.00 0.00 91 LYS A CA 14
ATOM 20963 C C . LYS A 1 91 ? 40.409 26.585 38.748 1.00 0.00 91 LYS A C 14
ATOM 20964 O O . LYS A 1 91 ? 40.334 27.815 38.766 1.00 0.00 91 LYS A O 14
ATOM 20983 N N . LEU A 1 92 ? 39.335 25.793 38.782 1.00 0.00 92 LEU A N 14
ATOM 20984 C CA . LEU A 1 92 ? 37.954 26.278 38.868 1.00 0.00 92 LEU A CA 14
ATOM 20985 C C . LEU A 1 92 ? 37.680 27.018 40.186 1.00 0.00 92 LEU A C 14
ATOM 20986 O O . LEU A 1 92 ? 37.025 28.055 40.176 1.00 0.00 92 LEU A O 14
ATOM 21002 N N . ASP A 1 93 ? 38.255 26.552 41.295 1.00 0.00 93 ASP A N 14
ATOM 21003 C CA . ASP A 1 93 ? 38.203 27.233 42.596 1.00 0.00 93 ASP A CA 14
ATOM 21004 C C . ASP A 1 93 ? 38.668 28.703 42.498 1.00 0.00 93 ASP A C 14
ATOM 21005 O O . ASP A 1 93 ? 37.999 29.606 43.010 1.00 0.00 93 ASP A O 14
ATOM 21014 N N . GLY A 1 94 ? 39.767 28.957 41.777 1.00 0.00 94 GLY A N 14
ATOM 21015 C CA . GLY A 1 94 ? 40.314 30.301 41.559 1.00 0.00 94 GLY A CA 14
ATOM 21016 C C . GLY A 1 94 ? 39.529 31.152 40.556 1.00 0.00 94 GLY A C 14
ATOM 21017 O O . GLY A 1 94 ? 39.460 32.372 40.715 1.00 0.00 94 GLY A O 14
ATOM 21021 N N . LEU A 1 95 ? 38.877 30.529 39.565 1.00 0.00 95 LEU A N 14
ATOM 21022 C CA . LEU A 1 95 ? 37.933 31.202 38.665 1.00 0.00 95 LEU A CA 14
ATOM 21023 C C . LEU A 1 95 ? 36.680 31.682 39.423 1.00 0.00 95 LEU A C 14
ATOM 21024 O O . LEU A 1 95 ? 36.189 32.788 39.186 1.00 0.00 95 LEU A O 14
ATOM 21040 N N . LEU A 1 96 ? 36.166 30.863 40.346 1.00 0.00 96 LEU A N 14
ATOM 21041 C CA . LEU A 1 96 ? 34.870 31.080 40.999 1.00 0.00 96 LEU A CA 14
ATOM 21042 C C . LEU A 1 96 ? 34.933 31.902 42.298 1.00 0.00 96 LEU A C 14
ATOM 21043 O O . LEU A 1 96 ? 33.900 32.426 42.727 1.00 0.00 96 LEU A O 14
ATOM 21059 N N . SER A 1 97 ? 36.104 32.022 42.932 1.00 0.00 97 SER A N 14
ATOM 21060 C CA . SER A 1 97 ? 36.301 32.768 44.193 1.00 0.00 97 SER A CA 14
ATOM 21061 C C . SER A 1 97 ? 36.187 34.281 44.026 1.00 0.00 97 SER A C 14
ATOM 21062 O O . SER A 1 97 ? 35.565 34.925 44.901 1.00 0.00 97 SER A O 14
ATOM 21071 N N . GLY A 1 1 ? 25.952 49.111 12.994 1.00 0.00 1 GLY A N 15
ATOM 21072 C CA . GLY A 1 1 ? 26.423 48.218 14.066 1.00 0.00 1 GLY A CA 15
ATOM 21073 C C . GLY A 1 1 ? 25.872 46.815 13.895 1.00 0.00 1 GLY A C 15
ATOM 21074 O O . GLY A 1 1 ? 24.977 46.589 13.082 1.00 0.00 1 GLY A O 15
ATOM 21080 N N . ALA A 1 2 ? 26.401 45.863 14.661 1.00 0.00 2 ALA A N 15
ATOM 21081 C CA . ALA A 1 2 ? 26.057 44.443 14.580 1.00 0.00 2 ALA A CA 15
ATOM 21082 C C . ALA A 1 2 ? 24.763 44.091 15.339 1.00 0.00 2 ALA A C 15
ATOM 21083 O O . ALA A 1 2 ? 24.325 44.822 16.237 1.00 0.00 2 ALA A O 15
ATOM 21090 N N . MET A 1 3 ? 24.175 42.937 15.013 1.00 0.00 3 MET A N 15
ATOM 21091 C CA . MET A 1 3 ? 22.984 42.406 15.680 1.00 0.00 3 MET A CA 15
ATOM 21092 C C . MET A 1 3 ? 23.319 41.946 17.117 1.00 0.00 3 MET A C 15
ATOM 21093 O O . MET A 1 3 ? 24.353 41.294 17.301 1.00 0.00 3 MET A O 15
ATOM 21107 N N . PRO A 1 4 ? 22.453 42.173 18.126 1.00 0.00 4 PRO A N 15
ATOM 21108 C CA . PRO A 1 4 ? 22.635 41.603 19.462 1.00 0.00 4 PRO A CA 15
ATOM 21109 C C . PRO A 1 4 ? 22.274 40.112 19.481 1.00 0.00 4 PRO A C 15
ATOM 21110 O O . PRO A 1 4 ? 21.190 39.733 19.024 1.00 0.00 4 PRO A O 15
ATOM 21121 N N . SER A 1 5 ? 23.150 39.264 20.026 1.00 0.00 5 SER A N 15
ATOM 21122 C CA . SER A 1 5 ? 22.920 37.814 20.179 1.00 0.00 5 SER A CA 15
ATOM 21123 C C . SER A 1 5 ? 23.262 37.326 21.598 1.00 0.00 5 SER A C 15
ATOM 21124 O O . SER A 1 5 ? 23.380 38.131 22.529 1.00 0.00 5 SER A O 15
ATOM 21132 N N . ILE A 1 6 ? 23.447 36.011 21.785 1.00 0.00 6 ILE A N 15
ATOM 21133 C CA . ILE A 1 6 ? 23.920 35.404 23.045 1.00 0.00 6 ILE A CA 15
ATOM 21134 C C . ILE A 1 6 ? 25.194 36.049 23.595 1.00 0.00 6 ILE A C 15
ATOM 21135 O O . ILE A 1 6 ? 25.418 36.001 24.802 1.00 0.00 6 ILE A O 15
ATOM 21151 N N . ALA A 1 7 ? 26.000 36.684 22.738 1.00 0.00 7 ALA A N 15
ATOM 21152 C CA . ALA A 1 7 ? 27.290 37.250 23.105 1.00 0.00 7 ALA A CA 15
ATOM 21153 C C . ALA A 1 7 ? 27.187 38.331 24.207 1.00 0.00 7 ALA A C 15
ATOM 21154 O O . ALA A 1 7 ? 28.109 38.478 25.012 1.00 0.00 7 ALA A O 15
ATOM 21161 N N . SER A 1 8 ? 26.055 39.040 24.310 1.00 0.00 8 SER A N 15
ATOM 21162 C CA . SER A 1 8 ? 25.797 40.007 25.390 1.00 0.00 8 SER A CA 15
ATOM 21163 C C . SER A 1 8 ? 25.333 39.352 26.697 1.00 0.00 8 SER A C 15
ATOM 21164 O O . SER A 1 8 ? 25.599 39.862 27.787 1.00 0.00 8 SER A O 15
ATOM 21172 N N . MET A 1 9 ? 24.663 38.196 26.618 1.00 0.00 9 MET A N 15
ATOM 21173 C CA . MET A 1 9 ? 24.166 37.446 27.780 1.00 0.00 9 MET A CA 15
ATOM 21174 C C . MET A 1 9 ? 25.336 36.962 28.647 1.00 0.00 9 MET A C 15
ATOM 21175 O O . MET A 1 9 ? 25.265 36.977 29.876 1.00 0.00 9 MET A O 15
ATOM 21189 N N . ILE A 1 10 ? 26.448 36.602 27.998 1.00 0.00 10 ILE A N 15
ATOM 21190 C CA . ILE A 1 10 ? 27.669 36.048 28.615 1.00 0.00 10 ILE A CA 15
ATOM 21191 C C . ILE A 1 10 ? 28.325 37.047 29.580 1.00 0.00 10 ILE A C 15
ATOM 21192 O O . ILE A 1 10 ? 28.984 36.667 30.550 1.00 0.00 10 ILE A O 15
ATOM 21208 N N . LYS A 1 11 ? 28.114 38.342 29.327 1.00 0.00 11 LYS A N 15
ATOM 21209 C CA . LYS A 1 11 ? 28.719 39.452 30.066 1.00 0.00 11 LYS A CA 15
ATOM 21210 C C . LYS A 1 11 ? 28.036 39.747 31.408 1.00 0.00 11 LYS A C 15
ATOM 21211 O O . LYS A 1 11 ? 28.638 40.425 32.238 1.00 0.00 11 LYS A O 15
ATOM 21230 N N . GLY A 1 12 ? 26.810 39.252 31.618 1.00 0.00 12 GLY A N 15
ATOM 21231 C CA . GLY A 1 12 ? 25.943 39.674 32.725 1.00 0.00 12 GLY A CA 15
ATOM 21232 C C . GLY A 1 12 ? 26.120 38.925 34.051 1.00 0.00 12 GLY A C 15
ATOM 21233 O O . GLY A 1 12 ? 25.854 39.495 35.113 1.00 0.00 12 GLY A O 15
ATOM 21237 N N . ASN A 1 13 ? 26.581 37.669 34.019 1.00 0.00 13 ASN A N 15
ATOM 21238 C CA . ASN A 1 13 ? 26.778 36.820 35.202 1.00 0.00 13 ASN A CA 15
ATOM 21239 C C . ASN A 1 13 ? 28.138 36.107 35.167 1.00 0.00 13 ASN A C 15
ATOM 21240 O O . ASN A 1 13 ? 28.695 35.872 34.089 1.00 0.00 13 ASN A O 15
ATOM 21251 N N . LYS A 1 14 ? 28.680 35.760 36.341 1.00 0.00 14 LYS A N 15
ATOM 21252 C CA . LYS A 1 14 ? 30.027 35.171 36.462 1.00 0.00 14 LYS A CA 15
ATOM 21253 C C . LYS A 1 14 ? 30.153 33.819 35.760 1.00 0.00 14 LYS A C 15
ATOM 21254 O O . LYS A 1 14 ? 31.195 33.554 35.169 1.00 0.00 14 LYS A O 15
ATOM 21273 N N . VAL A 1 15 ? 29.089 33.016 35.763 1.00 0.00 15 VAL A N 15
ATOM 21274 C CA . VAL A 1 15 ? 28.956 31.809 34.930 1.00 0.00 15 VAL A CA 15
ATOM 21275 C C . VAL A 1 15 ? 27.709 31.918 34.051 1.00 0.00 15 VAL A C 15
ATOM 21276 O O . VAL A 1 15 ? 26.624 32.241 34.542 1.00 0.00 15 VAL A O 15
ATOM 21289 N N . VAL A 1 16 ? 27.859 31.640 32.752 1.00 0.00 16 VAL A N 15
ATOM 21290 C CA . VAL A 1 16 ? 26.755 31.626 31.776 1.00 0.00 16 VAL A CA 15
ATOM 21291 C C . VAL A 1 16 ? 26.826 30.346 30.940 1.00 0.00 16 VAL A C 15
ATOM 21292 O O . VAL A 1 16 ? 27.879 30.028 30.387 1.00 0.00 16 VAL A O 15
ATOM 21305 N N . VAL A 1 17 ? 25.719 29.602 30.858 1.00 0.00 17 VAL A N 15
ATOM 21306 C CA . VAL A 1 17 ? 25.653 28.300 30.175 1.00 0.00 17 VAL A CA 15
ATOM 21307 C C . VAL A 1 17 ? 24.531 28.261 29.134 1.00 0.00 17 VAL A C 15
ATOM 21308 O O . VAL A 1 17 ? 23.482 28.878 29.312 1.00 0.00 17 VAL A O 15
ATOM 21321 N N . PHE A 1 18 ? 24.739 27.517 28.046 1.00 0.00 18 PHE A N 15
ATOM 21322 C CA . PHE A 1 18 ? 23.751 27.299 26.987 1.00 0.00 18 PHE A CA 15
ATOM 21323 C C . PHE A 1 18 ? 23.498 25.792 26.826 1.00 0.00 18 PHE A C 15
ATOM 21324 O O . PHE A 1 18 ? 24.364 25.065 26.335 1.00 0.00 18 PHE A O 15
ATOM 21341 N N . SER A 1 19 ? 22.314 25.339 27.247 1.00 0.00 19 SER A N 15
ATOM 21342 C CA . SER A 1 19 ? 21.928 23.927 27.437 1.00 0.00 19 SER A CA 15
ATOM 21343 C C . SER A 1 19 ? 20.606 23.605 26.724 1.00 0.00 19 SER A C 15
ATOM 21344 O O . SER A 1 19 ? 19.901 24.485 26.227 1.00 0.00 19 SER A O 15
ATOM 21352 N N . TRP A 1 20 ? 20.227 22.326 26.724 1.00 0.00 20 TRP A N 15
ATOM 21353 C CA . TRP A 1 20 ? 18.871 21.864 26.407 1.00 0.00 20 TRP A CA 15
ATOM 21354 C C . TRP A 1 20 ? 18.293 21.115 27.598 1.00 0.00 20 TRP A C 15
ATOM 21355 O O . TRP A 1 20 ? 19.017 20.363 28.251 1.00 0.00 20 TRP A O 15
ATOM 21376 N N . VAL A 1 21 ? 16.988 21.242 27.838 1.00 0.00 21 VAL A N 15
ATOM 21377 C CA . VAL A 1 21 ? 16.325 20.520 28.949 1.00 0.00 21 VAL A CA 15
ATOM 21378 C C . VAL A 1 21 ? 16.282 18.997 28.676 1.00 0.00 21 VAL A C 15
ATOM 21379 O O . VAL A 1 21 ? 16.140 18.192 29.598 1.00 0.00 21 VAL A O 15
ATOM 21392 N N . THR A 1 22 ? 16.488 18.598 27.414 1.00 0.00 22 THR A N 15
ATOM 21393 C CA . THR A 1 22 ? 16.539 17.219 26.893 1.00 0.00 22 THR A CA 15
ATOM 21394 C C . THR A 1 22 ? 17.897 16.508 26.964 1.00 0.00 22 THR A C 15
ATOM 21395 O O . THR A 1 22 ? 17.961 15.316 26.655 1.00 0.00 22 THR A O 15
ATOM 21406 N N . CYS A 1 23 ? 19.001 17.201 27.274 1.00 0.00 23 CYS A N 15
ATOM 21407 C CA . CYS A 1 23 ? 20.350 16.628 27.155 1.00 0.00 23 CYS A CA 15
ATOM 21408 C C . CYS A 1 23 ? 20.879 16.066 28.491 1.00 0.00 23 CYS A C 15
ATOM 21409 O O . CYS A 1 23 ? 20.705 16.730 29.520 1.00 0.00 23 CYS A O 15
ATOM 21417 N N . PRO A 1 24 ? 21.633 14.946 28.510 1.00 0.00 24 PRO A N 15
ATOM 21418 C CA . PRO A 1 24 ? 22.263 14.475 29.744 1.00 0.00 24 PRO A CA 15
ATOM 21419 C C . PRO A 1 24 ? 23.448 15.338 30.198 1.00 0.00 24 PRO A C 15
ATOM 21420 O O . PRO A 1 24 ? 23.569 15.632 31.389 1.00 0.00 24 PRO A O 15
ATOM 21431 N N . TYR A 1 25 ? 24.288 15.794 29.257 1.00 0.00 25 TYR A N 15
ATOM 21432 C CA . TYR A 1 25 ? 25.463 16.650 29.505 1.00 0.00 25 TYR A CA 15
ATOM 21433 C C . TYR A 1 25 ? 25.128 17.974 30.202 1.00 0.00 25 TYR A C 15
ATOM 21434 O O . TYR A 1 25 ? 25.886 18.468 31.031 1.00 0.00 25 TYR A O 15
ATOM 21452 N N . CYS A 1 26 ? 23.978 18.532 29.832 1.00 0.00 26 CYS A N 15
ATOM 21453 C CA . CYS A 1 26 ? 23.368 19.728 30.408 1.00 0.00 26 CYS A CA 15
ATOM 21454 C C . CYS A 1 26 ? 23.232 19.555 31.929 1.00 0.00 26 CYS A C 15
ATOM 21455 O O . CYS A 1 26 ? 23.887 20.253 32.693 1.00 0.00 26 CYS A O 15
ATOM 21463 N N . VAL A 1 27 ? 22.468 18.547 32.367 1.00 0.00 27 VAL A N 15
ATOM 21464 C CA . VAL A 1 27 ? 22.219 18.249 33.790 1.00 0.00 27 VAL A CA 15
ATOM 21465 C C . VAL A 1 27 ? 23.522 17.927 34.521 1.00 0.00 27 VAL A C 15
ATOM 21466 O O . VAL A 1 27 ? 23.756 18.404 35.627 1.00 0.00 27 VAL A O 15
ATOM 21479 N N . ARG A 1 28 ? 24.413 17.193 33.852 1.00 0.00 28 ARG A N 15
ATOM 21480 C CA . ARG A 1 28 ? 25.798 16.944 34.264 1.00 0.00 28 ARG A CA 15
ATOM 21481 C C . ARG A 1 28 ? 26.614 18.206 34.587 1.00 0.00 28 ARG A C 15
ATOM 21482 O O . ARG A 1 28 ? 27.351 18.184 35.577 1.00 0.00 28 ARG A O 15
ATOM 21503 N N . ALA A 1 29 ? 26.447 19.296 33.836 1.00 0.00 29 ALA A N 15
ATOM 21504 C CA . ALA A 1 29 ? 27.027 20.600 34.161 1.00 0.00 29 ALA A CA 15
ATOM 21505 C C . ALA A 1 29 ? 26.208 21.338 35.237 1.00 0.00 29 ALA A C 15
ATOM 21506 O O . ALA A 1 29 ? 26.749 21.679 36.289 1.00 0.00 29 ALA A O 15
ATOM 21513 N N . GLU A 1 30 ? 24.900 21.524 35.017 1.00 0.00 30 GLU A N 15
ATOM 21514 C CA . GLU A 1 30 ? 23.975 22.231 35.920 1.00 0.00 30 GLU A CA 15
ATOM 21515 C C . GLU A 1 30 ? 24.092 21.777 37.376 1.00 0.00 30 GLU A C 15
ATOM 21516 O O . GLU A 1 30 ? 24.151 22.604 38.293 1.00 0.00 30 GLU A O 15
ATOM 21528 N N . LYS A 1 31 ? 24.190 20.461 37.590 1.00 0.00 31 LYS A N 15
ATOM 21529 C CA . LYS A 1 31 ? 24.220 19.856 38.918 1.00 0.00 31 LYS A CA 15
ATOM 21530 C C . LYS A 1 31 ? 25.430 20.306 39.734 1.00 0.00 31 LYS A C 15
ATOM 21531 O O . LYS A 1 31 ? 25.314 20.580 40.930 1.00 0.00 31 LYS A O 15
ATOM 21550 N N . LEU A 1 32 ? 26.572 20.402 39.061 1.00 0.00 32 LEU A N 15
ATOM 21551 C CA . LEU A 1 32 ? 27.873 20.778 39.606 1.00 0.00 32 LEU A CA 15
ATOM 21552 C C . LEU A 1 32 ? 27.973 22.296 39.781 1.00 0.00 32 LEU A C 15
ATOM 21553 O O . LEU A 1 32 ? 28.402 22.774 40.829 1.00 0.00 32 LEU A O 15
ATOM 21569 N N . LEU A 1 33 ? 27.491 23.065 38.800 1.00 0.00 33 LEU A N 15
ATOM 21570 C CA . LEU A 1 33 ? 27.482 24.526 38.876 1.00 0.00 33 LEU A CA 15
ATOM 21571 C C . LEU A 1 33 ? 26.623 25.026 40.040 1.00 0.00 33 LEU A C 15
ATOM 21572 O O . LEU A 1 33 ? 27.060 25.918 40.768 1.00 0.00 33 LEU A O 15
ATOM 21588 N N . HIS A 1 34 ? 25.462 24.412 40.283 1.00 0.00 34 HIS A N 15
ATOM 21589 C CA . HIS A 1 34 ? 24.647 24.704 41.465 1.00 0.00 34 HIS A CA 15
ATOM 21590 C C . HIS A 1 34 ? 25.258 24.179 42.778 1.00 0.00 34 HIS A C 15
ATOM 21591 O O . HIS A 1 34 ? 24.995 24.773 43.825 1.00 0.00 34 HIS A O 15
ATOM 21605 N N . ALA A 1 35 ? 26.114 23.148 42.757 1.00 0.00 35 ALA A N 15
ATOM 21606 C CA . ALA A 1 35 ? 26.818 22.699 43.967 1.00 0.00 35 ALA A CA 15
ATOM 21607 C C . ALA A 1 35 ? 27.998 23.623 44.356 1.00 0.00 35 ALA A C 15
ATOM 21608 O O . ALA A 1 35 ? 28.383 23.682 45.530 1.00 0.00 35 ALA A O 15
ATOM 21615 N N . ARG A 1 36 ? 28.564 24.343 43.375 1.00 0.00 36 ARG A N 15
ATOM 21616 C CA . ARG A 1 36 ? 29.812 25.121 43.484 1.00 0.00 36 ARG A CA 15
ATOM 21617 C C . ARG A 1 36 ? 29.621 26.641 43.526 1.00 0.00 36 ARG A C 15
ATOM 21618 O O . ARG A 1 36 ? 30.444 27.337 44.126 1.00 0.00 36 ARG A O 15
ATOM 21639 N N . THR A 1 37 ? 28.593 27.157 42.851 1.00 0.00 37 THR A N 15
ATOM 21640 C CA . THR A 1 37 ? 28.411 28.589 42.535 1.00 0.00 37 THR A CA 15
ATOM 21641 C C . THR A 1 37 ? 27.000 29.147 42.798 1.00 0.00 37 THR A C 15
ATOM 21642 O O . THR A 1 37 ? 25.987 28.445 42.736 1.00 0.00 37 THR A O 15
ATOM 21653 N N . LYS A 1 38 ? 26.953 30.464 43.035 1.00 0.00 38 LYS A N 15
ATOM 21654 C CA . LYS A 1 38 ? 25.750 31.301 43.211 1.00 0.00 38 LYS A CA 15
ATOM 21655 C C . LYS A 1 38 ? 25.440 32.146 41.974 1.00 0.00 38 LYS A C 15
ATOM 21656 O O . LYS A 1 38 ? 24.280 32.421 41.668 1.00 0.00 38 LYS A O 15
ATOM 21675 N N . ASP A 1 39 ? 26.484 32.551 41.252 1.00 0.00 39 ASP A N 15
ATOM 21676 C CA . ASP A 1 39 ? 26.432 33.511 40.150 1.00 0.00 39 ASP A CA 15
ATOM 21677 C C . ASP A 1 39 ? 26.264 32.839 38.762 1.00 0.00 39 ASP A C 15
ATOM 21678 O O . ASP A 1 39 ? 26.895 33.254 37.784 1.00 0.00 39 ASP A O 15
ATOM 21687 N N . ILE A 1 40 ? 25.454 31.773 38.680 1.00 0.00 40 ILE A N 15
ATOM 2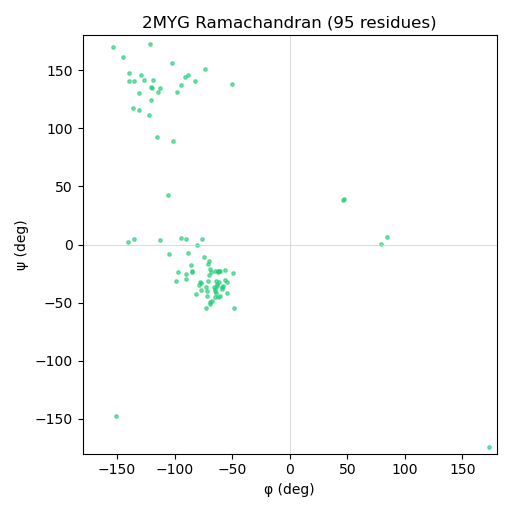1688 C CA . ILE A 1 40 ? 25.246 30.960 37.466 1.00 0.00 40 ILE A CA 15
ATOM 21689 C C . ILE A 1 40 ? 23.875 31.191 36.819 1.00 0.00 40 ILE A C 15
ATOM 21690 O O . ILE A 1 40 ? 22.826 30.957 37.420 1.00 0.00 40 ILE A O 15
ATOM 21706 N N . THR A 1 41 ? 23.896 31.596 35.551 1.00 0.00 41 THR A N 15
ATOM 21707 C CA . THR A 1 41 ? 22.731 31.694 34.660 1.00 0.00 41 THR A CA 15
ATOM 21708 C C . THR A 1 41 ? 22.853 30.668 33.530 1.00 0.00 41 THR A C 15
ATOM 21709 O O . THR A 1 41 ? 23.904 30.556 32.908 1.00 0.00 41 THR A O 15
ATOM 21720 N N . VAL A 1 42 ? 21.776 29.950 33.211 1.00 0.00 42 VAL A N 15
ATOM 21721 C CA . VAL A 1 42 ? 21.682 29.065 32.037 1.00 0.00 42 VAL A CA 15
ATOM 21722 C C . VAL A 1 42 ? 20.497 29.416 31.140 1.00 0.00 42 VAL A C 15
ATOM 21723 O O . VAL A 1 42 ? 19.403 29.713 31.627 1.00 0.00 42 VAL A O 15
ATOM 21736 N N . HIS A 1 43 ? 20.728 29.391 29.827 1.00 0.00 43 HIS A N 15
ATOM 21737 C CA . HIS A 1 43 ? 19.742 29.631 28.777 1.00 0.00 43 HIS A CA 15
ATOM 21738 C C . HIS A 1 43 ? 19.419 28.330 28.031 1.00 0.00 43 HIS A C 15
ATOM 21739 O O . HIS A 1 43 ? 20.312 27.653 27.513 1.00 0.00 43 HIS A O 15
ATOM 21753 N N . TYR A 1 44 ? 18.133 27.989 27.958 1.00 0.00 44 TYR A N 15
ATOM 21754 C CA . TYR A 1 44 ? 17.640 26.760 27.342 1.00 0.00 44 TYR A CA 15
ATOM 21755 C C . TYR A 1 44 ? 17.163 27.038 25.913 1.00 0.00 44 TYR A C 15
ATOM 21756 O O . TYR A 1 44 ? 15.972 27.197 25.656 1.00 0.00 44 TYR A O 15
ATOM 21774 N N . VAL A 1 45 ? 18.104 27.121 24.968 1.00 0.00 45 VAL A N 15
ATOM 21775 C CA . VAL A 1 45 ? 17.863 27.640 23.601 1.00 0.00 45 VAL A CA 15
ATOM 21776 C C . VAL A 1 45 ? 16.756 26.906 22.824 1.00 0.00 45 VAL A C 15
ATOM 21777 O O . VAL A 1 45 ? 16.045 27.517 22.030 1.00 0.00 45 VAL A O 15
ATOM 21790 N N . ASP A 1 46 ? 16.526 25.622 23.109 1.00 0.00 46 ASP A N 15
ATOM 21791 C CA . ASP A 1 46 ? 15.461 24.813 22.494 1.00 0.00 46 ASP A CA 15
ATOM 21792 C C . ASP A 1 46 ? 14.034 25.209 22.953 1.00 0.00 46 ASP A C 15
ATOM 21793 O O . ASP A 1 46 ? 13.053 24.828 22.311 1.00 0.00 46 ASP A O 15
ATOM 21802 N N . LYS A 1 47 ? 13.898 25.996 24.030 1.00 0.00 47 LYS A N 15
ATOM 21803 C CA . LYS A 1 47 ? 12.631 26.579 24.538 1.00 0.00 47 LYS A CA 15
ATOM 21804 C C . LYS A 1 47 ? 12.242 27.870 23.806 1.00 0.00 47 LYS A C 15
ATOM 21805 O O . LYS A 1 47 ? 11.127 28.376 23.964 1.00 0.00 47 LYS A O 15
ATOM 21824 N N . MET A 1 48 ? 13.186 28.418 23.045 1.00 0.00 48 MET A N 15
ATOM 21825 C CA . MET A 1 48 ? 13.066 29.662 22.279 1.00 0.00 48 MET A CA 15
ATOM 21826 C C . MET A 1 48 ? 12.818 29.391 20.785 1.00 0.00 48 MET A C 15
ATOM 21827 O O . MET A 1 48 ? 12.845 28.242 20.333 1.00 0.00 48 MET A O 15
ATOM 21841 N N . SER A 1 49 ? 12.533 30.433 20.001 1.00 0.00 49 SER A N 15
ATOM 21842 C CA . SER A 1 49 ? 12.212 30.323 18.564 1.00 0.00 49 SER A CA 15
ATOM 21843 C C . SER A 1 49 ? 13.455 30.198 17.671 1.00 0.00 49 SER A C 15
ATOM 21844 O O . SER A 1 49 ? 13.349 29.799 16.508 1.00 0.00 49 SER A O 15
ATOM 21852 N N . GLU A 1 50 ? 14.619 30.582 18.200 1.00 0.00 50 GLU A N 15
ATOM 21853 C CA . GLU A 1 50 ? 15.852 30.867 17.448 1.00 0.00 50 GLU A CA 15
ATOM 21854 C C . GLU A 1 50 ? 17.059 30.016 17.863 1.00 0.00 50 GLU A C 15
ATOM 21855 O O . GLU A 1 50 ? 18.167 30.291 17.410 1.00 0.00 50 GLU A O 15
ATOM 21867 N N . GLY A 1 51 ? 16.899 28.999 18.713 1.00 0.00 51 GLY A N 15
ATOM 21868 C CA . GLY A 1 51 ? 18.033 28.251 19.264 1.00 0.00 51 GLY A CA 15
ATOM 21869 C C . GLY A 1 51 ? 18.986 27.644 18.220 1.00 0.00 51 GLY A C 15
ATOM 21870 O O . GLY A 1 51 ? 20.188 27.592 18.478 1.00 0.00 51 GLY A O 15
ATOM 21874 N N . GLU A 1 52 ? 18.526 27.312 17.008 1.00 0.00 52 GLU A N 15
ATOM 21875 C CA . GLU A 1 52 ? 19.410 26.908 15.896 1.00 0.00 52 GLU A CA 15
ATOM 21876 C C . GLU A 1 52 ? 20.294 28.059 15.378 1.00 0.00 52 GLU A C 15
ATOM 21877 O O . GLU A 1 52 ? 21.434 27.817 14.973 1.00 0.00 52 GLU A O 15
ATOM 21889 N N . GLN A 1 53 ? 19.811 29.305 15.436 1.00 0.00 53 GLN A N 15
ATOM 21890 C CA . GLN A 1 53 ? 20.577 30.513 15.112 1.00 0.00 53 GLN A CA 15
ATOM 21891 C C . GLN A 1 53 ? 21.595 30.843 16.216 1.00 0.00 53 GLN A C 15
ATOM 21892 O O . GLN A 1 53 ? 22.722 31.222 15.894 1.00 0.00 53 GLN A O 15
ATOM 21906 N N . LEU A 1 54 ? 21.257 30.661 17.502 1.00 0.00 54 LEU A N 15
ATOM 21907 C CA . LEU A 1 54 ? 22.190 30.906 18.611 1.00 0.00 54 LEU A CA 15
ATOM 21908 C C . LEU A 1 54 ? 23.242 29.792 18.734 1.00 0.00 54 LEU A C 15
ATOM 21909 O O . LEU A 1 54 ? 24.410 30.090 18.963 1.00 0.00 54 LEU A O 15
ATOM 21925 N N . ARG A 1 55 ? 22.899 28.534 18.432 1.00 0.00 55 ARG A N 15
ATOM 21926 C CA . ARG A 1 55 ? 23.886 27.476 18.129 1.00 0.00 55 ARG A CA 15
ATOM 21927 C C . ARG A 1 55 ? 24.821 27.896 16.983 1.00 0.00 55 ARG A C 15
ATOM 21928 O O . ARG A 1 55 ? 26.036 27.733 17.085 1.00 0.00 55 ARG A O 15
ATOM 21949 N N . GLY A 1 56 ? 24.275 28.534 15.945 1.00 0.00 56 GLY A N 15
ATOM 21950 C CA . GLY A 1 56 ? 25.039 29.151 14.855 1.00 0.00 56 GLY A CA 15
ATOM 21951 C C . GLY A 1 56 ? 25.953 30.313 15.275 1.00 0.00 56 GLY A C 15
ATOM 21952 O O . GLY A 1 56 ? 26.953 30.556 14.606 1.00 0.00 56 GLY A O 15
ATOM 21956 N N . GLU A 1 57 ? 25.692 31.015 16.384 1.00 0.00 57 GLU A N 15
ATOM 21957 C CA . GLU A 1 57 ? 26.629 32.022 16.916 1.00 0.00 57 GLU A CA 15
ATOM 21958 C C . GLU A 1 57 ? 27.878 31.370 17.525 1.00 0.00 57 GLU A C 15
ATOM 21959 O O . GLU A 1 57 ? 28.986 31.893 17.388 1.00 0.00 57 GLU A O 15
ATOM 21971 N N . ILE A 1 58 ? 27.698 30.222 18.189 1.00 0.00 58 ILE A N 15
ATOM 21972 C CA . ILE A 1 58 ? 28.783 29.460 18.817 1.00 0.00 58 ILE A CA 15
ATOM 21973 C C . ILE A 1 58 ? 29.633 28.789 17.732 1.00 0.00 58 ILE A C 15
ATOM 21974 O O . ILE A 1 58 ? 30.864 28.852 17.775 1.00 0.00 58 ILE A O 15
ATOM 21990 N N . TYR A 1 59 ? 29.003 28.195 16.713 1.00 0.00 59 TYR A N 15
ATOM 21991 C CA . TYR A 1 59 ? 29.755 27.502 15.671 1.00 0.00 59 TYR A CA 15
ATOM 21992 C C . TYR A 1 59 ? 30.587 28.452 14.804 1.00 0.00 59 TYR A C 15
ATOM 21993 O O . TYR A 1 59 ? 31.759 28.173 14.557 1.00 0.00 59 TYR A O 15
ATOM 22011 N N . GLN A 1 60 ? 30.038 29.604 14.402 1.00 0.00 60 GLN A N 15
ATOM 22012 C CA . GLN A 1 60 ? 30.756 30.541 13.528 1.00 0.00 60 GLN A CA 15
ATOM 22013 C C . GLN A 1 60 ? 31.998 31.163 14.193 1.00 0.00 60 GLN A C 15
ATOM 22014 O O . GLN A 1 60 ? 32.938 31.524 13.480 1.00 0.00 60 GLN A O 15
ATOM 22028 N N . ALA A 1 61 ? 32.026 31.259 15.529 1.00 0.00 61 ALA A N 15
ATOM 22029 C CA . ALA A 1 61 ? 33.134 31.830 16.302 1.00 0.00 61 ALA A CA 15
ATOM 22030 C C . ALA A 1 61 ? 34.087 30.789 16.930 1.00 0.00 61 ALA A C 15
ATOM 22031 O O . ALA A 1 61 ? 35.271 31.083 17.089 1.00 0.00 61 ALA A O 15
ATOM 22038 N N . TYR A 1 62 ? 33.612 29.582 17.274 1.00 0.00 62 TYR A N 15
ATOM 22039 C CA . TYR A 1 62 ? 34.392 28.580 18.028 1.00 0.00 62 TYR A CA 15
ATOM 22040 C C . TYR A 1 62 ? 34.370 27.160 17.428 1.00 0.00 62 TYR A C 15
ATOM 22041 O O . TYR A 1 62 ? 35.014 26.260 17.974 1.00 0.00 62 TYR A O 15
ATOM 22059 N N . LYS A 1 63 ? 33.631 26.923 16.330 1.00 0.00 63 LYS A N 15
ATOM 22060 C CA . LYS A 1 63 ? 33.422 25.608 15.686 1.00 0.00 63 LYS A CA 15
ATOM 22061 C C . LYS A 1 63 ? 32.958 24.510 16.661 1.00 0.00 63 LYS A C 15
ATOM 22062 O O . LYS A 1 63 ? 33.390 23.360 16.574 1.00 0.00 63 LYS A O 15
ATOM 22081 N N . HIS A 1 64 ? 32.083 24.872 17.601 1.00 0.00 64 HIS A N 15
ATOM 22082 C CA . HIS A 1 64 ? 31.522 24.023 18.648 1.00 0.00 64 HIS A CA 15
ATOM 22083 C C . HIS A 1 64 ? 29.990 24.023 18.583 1.00 0.00 64 HIS A C 15
ATOM 22084 O O . HIS A 1 64 ? 29.359 25.039 18.299 1.00 0.00 64 HIS A O 15
ATOM 22098 N N . GLU A 1 65 ? 29.422 22.837 18.773 1.00 0.00 65 GLU A N 15
ATOM 22099 C CA . GLU A 1 65 ? 28.095 22.434 18.281 1.00 0.00 65 GLU A CA 15
ATOM 22100 C C . GLU A 1 65 ? 27.349 21.547 19.296 1.00 0.00 65 GLU A C 15
ATOM 22101 O O . GLU A 1 65 ? 26.129 21.646 19.426 1.00 0.00 65 GLU A O 15
ATOM 22113 N N . THR A 1 66 ? 28.083 20.727 20.052 1.00 0.00 66 THR A N 15
ATOM 22114 C CA . THR A 1 66 ? 27.555 19.809 21.080 1.00 0.00 66 THR A CA 15
ATOM 22115 C C . THR A 1 66 ? 27.333 20.490 22.440 1.00 0.00 66 THR A C 15
ATOM 22116 O O . THR A 1 66 ? 28.284 20.889 23.120 1.00 0.00 66 THR A O 15
ATOM 22127 N N . VAL A 1 67 ? 26.067 20.615 22.869 1.00 0.00 67 VAL A N 15
ATOM 22128 C CA . VAL A 1 67 ? 25.665 21.249 24.149 1.00 0.00 67 VAL A CA 15
ATOM 22129 C C . VAL A 1 67 ? 26.129 20.454 25.392 1.00 0.00 67 VAL A C 15
ATOM 22130 O O . VAL A 1 67 ? 26.251 19.226 25.300 1.00 0.00 67 VAL A O 15
ATOM 22143 N N . PRO A 1 68 ? 26.331 21.107 26.558 1.00 0.00 68 PRO A N 15
ATOM 22144 C CA . PRO A 1 68 ? 26.285 22.554 26.781 1.00 0.00 68 PRO A CA 15
ATOM 22145 C C . PRO A 1 68 ? 27.520 23.301 26.268 1.00 0.00 68 PRO A C 15
ATOM 22146 O O . PRO A 1 68 ? 28.627 22.763 26.261 1.00 0.00 68 PRO A O 15
ATOM 22157 N N . ALA A 1 69 ? 27.339 24.570 25.902 1.00 0.00 69 ALA A N 15
ATOM 22158 C CA . ALA A 1 69 ? 28.440 25.529 25.817 1.00 0.00 69 ALA A CA 15
ATOM 22159 C C . ALA A 1 69 ? 28.541 26.294 27.144 1.00 0.00 69 ALA A C 15
ATOM 22160 O O . ALA A 1 69 ? 27.517 26.675 27.718 1.00 0.00 69 ALA A O 15
ATOM 22167 N N . ILE A 1 70 ? 29.762 26.492 27.644 1.00 0.00 70 ILE A N 15
ATOM 22168 C CA . ILE A 1 70 ? 30.028 26.983 29.000 1.00 0.00 70 ILE A CA 15
ATOM 22169 C C . ILE A 1 70 ? 30.921 28.226 28.921 1.00 0.00 70 ILE A C 15
ATOM 22170 O O . ILE A 1 70 ? 31.827 28.296 28.092 1.00 0.00 70 ILE A O 15
ATOM 22186 N N . PHE A 1 71 ? 30.671 29.215 29.777 1.00 0.00 71 PHE A N 15
ATOM 22187 C CA . PHE A 1 71 ? 31.450 30.449 29.829 1.00 0.00 71 PHE A CA 15
ATOM 22188 C C . PHE A 1 71 ? 31.638 30.937 31.270 1.00 0.00 71 PHE A C 15
ATOM 22189 O O . PHE A 1 71 ? 30.752 30.780 32.115 1.00 0.00 71 PHE A O 15
ATOM 22206 N N . ILE A 1 72 ? 32.789 31.563 31.527 1.00 0.00 72 ILE A N 15
ATOM 22207 C CA . ILE A 1 72 ? 33.147 32.189 32.807 1.00 0.00 72 ILE A CA 15
ATOM 22208 C C . ILE A 1 72 ? 33.594 33.627 32.525 1.00 0.00 72 ILE A C 15
ATOM 22209 O O . ILE A 1 72 ? 34.512 33.841 31.739 1.00 0.00 72 ILE A O 15
ATOM 22225 N N . ASN A 1 73 ? 32.958 34.621 33.147 1.00 0.00 73 ASN A N 15
ATOM 22226 C CA . ASN A 1 73 ? 33.230 36.054 32.946 1.00 0.00 73 ASN A CA 15
ATOM 22227 C C . ASN A 1 73 ? 33.250 36.524 31.464 1.00 0.00 73 ASN A C 15
ATOM 22228 O O . ASN A 1 73 ? 33.924 37.503 31.135 1.00 0.00 73 ASN A O 15
ATOM 22239 N N . GLY A 1 74 ? 32.521 35.857 30.555 1.00 0.00 74 GLY A N 15
ATOM 22240 C CA . GLY A 1 74 ? 32.562 36.116 29.098 1.00 0.00 74 GLY A CA 15
ATOM 22241 C C . GLY A 1 74 ? 33.609 35.298 28.313 1.00 0.00 74 GLY A C 15
ATOM 22242 O O . GLY A 1 74 ? 33.595 35.340 27.081 1.00 0.00 74 GLY A O 15
ATOM 22246 N N . ASN A 1 75 ? 34.491 34.545 28.983 1.00 0.00 75 ASN A N 15
ATOM 22247 C CA . ASN A 1 75 ? 35.535 33.697 28.388 1.00 0.00 75 ASN A CA 15
ATOM 22248 C C . ASN A 1 75 ? 34.998 32.268 28.156 1.00 0.00 75 ASN A C 15
ATOM 22249 O O . ASN A 1 75 ? 34.208 31.770 28.958 1.00 0.00 75 ASN A O 15
ATOM 22260 N N . PHE A 1 76 ? 35.398 31.611 27.063 1.00 0.00 76 PHE A N 15
ATOM 22261 C CA . PHE A 1 76 ? 34.780 30.369 26.562 1.00 0.00 76 PHE A CA 15
ATOM 22262 C C . PHE A 1 76 ? 35.402 29.073 27.120 1.00 0.00 76 PHE A C 15
ATOM 22263 O O . PHE A 1 76 ? 36.624 28.967 27.262 1.00 0.00 76 PHE A O 15
ATOM 22280 N N . ILE A 1 77 ? 34.548 28.074 27.373 1.00 0.00 77 ILE A N 15
ATOM 22281 C CA . ILE A 1 77 ? 34.851 26.716 27.845 1.00 0.00 77 ILE A CA 15
ATOM 22282 C C . ILE A 1 77 ? 34.113 25.694 26.946 1.00 0.00 77 ILE A C 15
ATOM 22283 O O . ILE A 1 77 ? 32.889 25.742 26.801 1.00 0.00 77 ILE A O 15
ATOM 22299 N N . GLY A 1 78 ? 34.844 24.735 26.369 1.00 0.00 78 GLY A N 15
ATOM 22300 C CA . GLY A 1 78 ? 34.363 23.833 25.307 1.00 0.00 78 GLY A CA 15
ATOM 22301 C C . GLY A 1 78 ? 33.280 22.811 25.691 1.00 0.00 78 GLY A C 15
ATOM 22302 O O . GLY A 1 78 ? 32.657 22.214 24.807 1.00 0.00 78 GLY A O 15
ATOM 22306 N N . GLY A 1 79 ? 33.042 22.599 26.987 1.00 0.00 79 GLY A N 15
ATOM 22307 C CA . GLY A 1 79 ? 31.983 21.728 27.503 1.00 0.00 79 GLY A CA 15
ATOM 22308 C C . GLY A 1 79 ? 32.234 21.242 28.932 1.00 0.00 79 GLY A C 15
ATOM 22309 O O . GLY A 1 79 ? 33.203 21.636 29.588 1.00 0.00 79 GLY A O 15
ATOM 22313 N N . CYS A 1 80 ? 31.362 20.367 29.434 1.00 0.00 80 CYS A N 15
ATOM 22314 C CA . CYS A 1 80 ? 31.446 19.837 30.793 1.00 0.00 80 CYS A CA 15
ATOM 22315 C C . CYS A 1 80 ? 32.723 19.008 31.037 1.00 0.00 80 CYS A C 15
ATOM 22316 O O . CYS A 1 80 ? 33.313 19.106 32.111 1.00 0.00 80 CYS A O 15
ATOM 22324 N N . SER A 1 81 ? 33.214 18.256 30.044 1.00 0.00 81 SER A N 15
ATOM 22325 C CA . SER A 1 81 ? 34.467 17.489 30.159 1.00 0.00 81 SER A CA 15
ATOM 22326 C C . SER A 1 81 ? 35.711 18.379 30.336 1.00 0.00 81 SER A C 15
ATOM 22327 O O . SER A 1 81 ? 36.710 17.923 30.898 1.00 0.00 81 SER A O 15
ATOM 22335 N N . ASP A 1 82 ? 35.644 19.648 29.909 1.00 0.00 82 ASP A N 15
ATOM 22336 C CA . ASP A 1 82 ? 36.691 20.667 30.089 1.00 0.00 82 ASP A CA 15
ATOM 22337 C C . ASP A 1 82 ? 36.553 21.433 31.419 1.00 0.00 82 ASP A C 15
ATOM 22338 O O . ASP A 1 82 ? 37.554 21.682 32.097 1.00 0.00 82 ASP A O 15
ATOM 22347 N N . LEU A 1 83 ? 35.315 21.758 31.817 1.00 0.00 83 LEU A N 15
ATOM 22348 C CA . LEU A 1 83 ? 34.964 22.327 33.125 1.00 0.00 83 LEU A CA 15
ATOM 22349 C C . LEU A 1 83 ? 35.405 21.407 34.277 1.00 0.00 83 LEU A C 15
ATOM 22350 O O . LEU A 1 83 ? 36.104 21.841 35.192 1.00 0.00 83 LEU A O 15
ATOM 22366 N N . GLU A 1 84 ? 35.028 20.127 34.224 1.00 0.00 84 GLU A N 15
ATOM 22367 C CA . GLU A 1 84 ? 35.408 19.138 35.240 1.00 0.00 84 GLU A CA 15
ATOM 22368 C C . GLU A 1 84 ? 36.930 18.928 35.288 1.00 0.00 84 GLU A C 15
ATOM 22369 O O . GLU A 1 84 ? 37.471 18.578 36.333 1.00 0.00 84 GLU A O 15
ATOM 22381 N N . ALA A 1 85 ? 37.645 19.202 34.195 1.00 0.00 85 ALA A N 15
ATOM 22382 C CA . ALA A 1 85 ? 39.099 19.107 34.149 1.00 0.00 85 ALA A CA 15
ATOM 22383 C C . ALA A 1 85 ? 39.812 20.318 34.791 1.00 0.00 85 ALA A C 15
ATOM 22384 O O . ALA A 1 85 ? 40.862 20.126 35.406 1.00 0.00 85 ALA A O 15
ATOM 22391 N N . LEU A 1 86 ? 39.235 21.529 34.728 1.00 0.00 86 LEU A N 15
ATOM 22392 C CA . LEU A 1 86 ? 39.704 22.706 35.488 1.00 0.00 86 LEU A CA 15
ATOM 22393 C C . LEU A 1 86 ? 39.540 22.517 37.003 1.00 0.00 86 LEU A C 15
ATOM 22394 O O . LEU A 1 86 ? 40.375 22.979 37.787 1.00 0.00 86 LEU A O 15
ATOM 22410 N N . ASP A 1 87 ? 38.472 21.824 37.409 1.00 0.00 87 ASP A N 15
ATOM 22411 C CA . ASP A 1 87 ? 38.258 21.391 38.790 1.00 0.00 87 ASP A CA 15
ATOM 22412 C C . ASP A 1 87 ? 39.374 20.441 39.246 1.00 0.00 87 ASP A C 15
ATOM 22413 O O . ASP A 1 87 ? 39.939 20.634 40.322 1.00 0.00 87 ASP A O 15
ATOM 22422 N N . LYS A 1 88 ? 39.752 19.466 38.406 1.00 0.00 88 LYS A N 15
ATOM 22423 C CA . LYS A 1 88 ? 40.781 18.465 38.762 1.00 0.00 88 LYS A CA 15
ATOM 22424 C C . LYS A 1 88 ? 42.192 19.064 38.803 1.00 0.00 88 LYS A C 15
ATOM 22425 O O . LYS A 1 88 ? 43.010 18.642 39.616 1.00 0.00 88 LYS A O 15
ATOM 22444 N N . GLU A 1 89 ? 42.471 20.087 37.992 1.00 0.00 89 GLU A N 15
ATOM 22445 C CA . GLU A 1 89 ? 43.727 20.857 38.049 1.00 0.00 89 GLU A CA 15
ATOM 22446 C C . GLU A 1 89 ? 43.829 21.796 39.267 1.00 0.00 89 GLU A C 15
ATOM 22447 O O . GLU A 1 89 ? 44.911 22.323 39.550 1.00 0.00 89 GLU A O 15
ATOM 22459 N N . GLY A 1 90 ? 42.739 22.004 40.013 1.00 0.00 90 GLY A N 15
ATOM 22460 C CA . GLY A 1 90 ? 42.741 22.884 41.184 1.00 0.00 90 GLY A CA 15
ATOM 22461 C C . GLY A 1 90 ? 42.757 24.376 40.832 1.00 0.00 90 GLY A C 15
ATOM 22462 O O . GLY A 1 90 ? 43.343 25.176 41.567 1.00 0.00 90 GLY A O 15
ATOM 22466 N N . LYS A 1 91 ? 42.168 24.753 39.686 1.00 0.00 91 LYS A N 15
ATOM 22467 C CA . LYS A 1 91 ? 42.256 26.069 39.049 1.00 0.00 91 LYS A CA 15
ATOM 22468 C C . LYS A 1 91 ? 40.896 26.762 38.915 1.00 0.00 91 LYS A C 15
ATOM 22469 O O . LYS A 1 91 ? 40.843 27.964 38.648 1.00 0.00 91 LYS A O 15
ATOM 22488 N N . LEU A 1 92 ? 39.805 26.006 39.065 1.00 0.00 92 LEU A N 15
ATOM 22489 C CA . LEU A 1 92 ? 38.434 26.471 38.871 1.00 0.00 92 LEU A CA 15
ATOM 22490 C C . LEU A 1 92 ? 37.988 27.418 39.989 1.00 0.00 92 LEU A C 15
ATOM 22491 O O . LEU A 1 92 ? 37.351 28.435 39.719 1.00 0.00 92 LEU A O 15
ATOM 22507 N N . ASP A 1 93 ? 38.374 27.141 41.233 1.00 0.00 93 ASP A N 15
ATOM 22508 C CA . ASP A 1 93 ? 38.027 28.004 42.367 1.00 0.00 93 ASP A CA 15
ATOM 22509 C C . ASP A 1 93 ? 38.684 29.397 42.273 1.00 0.00 93 ASP A C 15
ATOM 22510 O O . ASP A 1 93 ? 38.110 30.383 42.751 1.00 0.00 93 ASP A O 15
ATOM 22519 N N . GLY A 1 94 ? 39.848 29.494 41.620 1.00 0.00 94 GLY A N 15
ATOM 22520 C CA . GLY A 1 94 ? 40.540 30.742 41.291 1.00 0.00 94 GLY A CA 15
ATOM 22521 C C . GLY A 1 94 ? 40.086 31.418 39.991 1.00 0.00 94 GLY A C 15
ATOM 22522 O O . GLY A 1 94 ? 40.405 32.590 39.781 1.00 0.00 94 GLY A O 15
ATOM 22526 N N . LEU A 1 95 ? 39.315 30.739 39.132 1.00 0.00 95 LEU A N 15
ATOM 22527 C CA . LEU A 1 95 ? 38.579 31.362 38.020 1.00 0.00 95 LEU A CA 15
ATOM 22528 C C . LEU A 1 95 ? 37.264 31.987 38.510 1.00 0.00 95 LEU A C 15
ATOM 22529 O O . LEU A 1 95 ? 36.897 33.088 38.095 1.00 0.00 95 LEU A O 15
ATOM 22545 N N . LEU A 1 96 ? 36.581 31.306 39.433 1.00 0.00 96 LEU A N 15
ATOM 22546 C CA . LEU A 1 96 ? 35.263 31.660 39.978 1.00 0.00 96 LEU A CA 15
ATOM 22547 C C . LEU A 1 96 ? 35.348 32.578 41.215 1.00 0.00 96 LEU A C 15
ATOM 22548 O O . LEU A 1 96 ? 34.472 32.542 42.084 1.00 0.00 96 LEU A O 15
ATOM 22564 N N . SER A 1 97 ? 36.427 33.354 41.328 1.00 0.00 97 SER A N 15
ATOM 22565 C CA . SER A 1 97 ? 36.753 34.269 42.439 1.00 0.00 97 SER A CA 15
ATOM 22566 C C . SER A 1 97 ? 35.654 35.276 42.780 1.00 0.00 97 SER A C 15
ATOM 22567 O O . SER A 1 97 ? 35.219 36.071 41.918 1.00 0.00 97 SER A O 15
ATOM 22576 N N . GLY A 1 1 ? 26.001 39.344 17.831 1.00 0.00 1 GLY A N 16
ATOM 22577 C CA . GLY A 1 1 ? 27.101 39.903 17.034 1.00 0.00 1 GLY A CA 16
ATOM 22578 C C . GLY A 1 1 ? 26.732 41.286 16.541 1.00 0.00 1 GLY A C 16
ATOM 22579 O O . GLY A 1 1 ? 26.590 42.206 17.346 1.00 0.00 1 GLY A O 16
ATOM 22585 N N . ALA A 1 2 ? 26.536 41.430 15.226 1.00 0.00 2 ALA A N 16
ATOM 22586 C CA . ALA A 1 2 ? 26.154 42.687 14.566 1.00 0.00 2 ALA A CA 16
ATOM 22587 C C . ALA A 1 2 ? 24.824 43.294 15.070 1.00 0.00 2 ALA A C 16
ATOM 22588 O O . ALA A 1 2 ? 24.627 44.511 14.985 1.00 0.00 2 ALA A O 16
ATOM 22595 N N . MET A 1 3 ? 23.949 42.458 15.639 1.00 0.00 3 MET A N 16
ATOM 22596 C CA . MET A 1 3 ? 22.873 42.839 16.563 1.00 0.00 3 MET A CA 16
ATOM 22597 C C . MET A 1 3 ? 23.063 42.082 17.897 1.00 0.00 3 MET A C 16
ATOM 22598 O O . MET A 1 3 ? 23.718 41.032 17.895 1.00 0.00 3 MET A O 16
ATOM 22612 N N . PRO A 1 4 ? 22.530 42.563 19.039 1.00 0.00 4 PRO A N 16
ATOM 22613 C CA . PRO A 1 4 ? 22.768 41.926 20.335 1.00 0.00 4 PRO A CA 16
ATOM 22614 C C . PRO A 1 4 ? 22.173 40.509 20.404 1.00 0.00 4 PRO A C 16
ATOM 22615 O O . PRO A 1 4 ? 20.950 40.335 20.403 1.00 0.00 4 PRO A O 16
ATOM 22626 N N . SER A 1 5 ? 23.041 39.497 20.471 1.00 0.00 5 SER A N 16
ATOM 22627 C CA . SER A 1 5 ? 22.701 38.068 20.558 1.00 0.00 5 SER A CA 16
ATOM 22628 C C . SER A 1 5 ? 22.991 37.527 21.969 1.00 0.00 5 SER A C 16
ATOM 22629 O O . SER A 1 5 ? 23.177 38.296 22.920 1.00 0.00 5 SER A O 16
ATOM 22637 N N . ILE A 1 6 ? 23.101 36.202 22.128 1.00 0.00 6 ILE A N 16
ATOM 22638 C CA . ILE A 1 6 ? 23.619 35.581 23.364 1.00 0.00 6 ILE A CA 16
ATOM 22639 C C . ILE A 1 6 ? 25.017 36.089 23.734 1.00 0.00 6 ILE A C 16
ATOM 22640 O O . ILE A 1 6 ? 25.390 36.086 24.904 1.00 0.00 6 ILE A O 16
ATOM 22656 N N . ALA A 1 7 ? 25.792 36.550 22.747 1.00 0.00 7 ALA A N 16
ATOM 22657 C CA . ALA A 1 7 ? 27.182 36.932 22.941 1.00 0.00 7 ALA A CA 16
ATOM 22658 C C . ALA A 1 7 ? 27.334 38.166 23.859 1.00 0.00 7 ALA A C 16
ATOM 22659 O O . ALA A 1 7 ? 28.387 38.376 24.462 1.00 0.00 7 ALA A O 16
ATOM 22666 N N . SER A 1 8 ? 26.268 38.958 24.025 1.00 0.00 8 SER A N 16
ATOM 22667 C CA . SER A 1 8 ? 26.212 40.091 24.960 1.00 0.00 8 SER A CA 16
ATOM 22668 C C . SER A 1 8 ? 25.729 39.695 26.366 1.00 0.00 8 SER A C 16
ATOM 22669 O O . SER A 1 8 ? 26.100 40.366 27.333 1.00 0.00 8 SER A O 16
ATOM 22677 N N . MET A 1 9 ? 25.043 38.550 26.530 1.00 0.00 9 MET A N 16
ATOM 22678 C CA . MET A 1 9 ? 24.668 37.998 27.849 1.00 0.00 9 MET A CA 16
ATOM 22679 C C . MET A 1 9 ? 25.898 37.650 28.690 1.00 0.00 9 MET A C 16
ATOM 22680 O O . MET A 1 9 ? 25.895 37.807 29.910 1.00 0.00 9 MET A O 16
ATOM 22694 N N . ILE A 1 10 ? 26.980 37.217 28.031 1.00 0.00 10 ILE A N 16
ATOM 22695 C CA . ILE A 1 10 ? 28.230 36.779 28.671 1.00 0.00 10 ILE A CA 16
ATOM 22696 C C . ILE A 1 10 ? 28.883 37.900 29.507 1.00 0.00 10 ILE A C 16
ATOM 22697 O O . ILE A 1 10 ? 29.697 37.623 30.386 1.00 0.00 10 ILE A O 16
ATOM 22713 N N . LYS A 1 11 ? 28.503 39.165 29.276 1.00 0.00 11 LYS A N 16
ATOM 22714 C CA . LYS A 1 11 ? 28.976 40.342 30.019 1.00 0.00 11 LYS A CA 16
ATOM 22715 C C . LYS A 1 11 ? 28.093 40.711 31.235 1.00 0.00 11 LYS A C 16
ATOM 22716 O O . LYS A 1 11 ? 28.498 41.542 32.051 1.00 0.00 11 LYS A O 16
ATOM 22735 N N . GLY A 1 12 ? 26.921 40.086 31.404 1.00 0.00 12 GLY A N 16
ATOM 22736 C CA . GLY A 1 12 ? 25.949 40.399 32.465 1.00 0.00 12 GLY A CA 16
ATOM 22737 C C . GLY A 1 12 ? 26.145 39.651 33.795 1.00 0.00 12 GLY A C 16
ATOM 22738 O O . GLY A 1 12 ? 25.992 40.251 34.862 1.00 0.00 12 GLY A O 16
ATOM 22742 N N . ASN A 1 13 ? 26.513 38.365 33.752 1.00 0.00 13 ASN A N 16
ATOM 22743 C CA . ASN A 1 13 ? 26.712 37.494 34.926 1.00 0.00 13 ASN A CA 16
ATOM 22744 C C . ASN A 1 13 ? 28.143 36.930 34.992 1.00 0.00 13 ASN A C 16
ATOM 22745 O O . ASN A 1 13 ? 28.898 36.990 34.012 1.00 0.00 13 ASN A O 16
ATOM 22756 N N . LYS A 1 14 ? 28.511 36.346 36.141 1.00 0.00 14 LYS A N 16
ATOM 22757 C CA . LYS A 1 14 ? 29.815 35.693 36.341 1.00 0.00 14 LYS A CA 16
ATOM 22758 C C . LYS A 1 14 ? 29.962 34.405 35.524 1.00 0.00 14 LYS A C 16
ATOM 22759 O O . LYS A 1 14 ? 31.008 34.208 34.913 1.00 0.00 14 LYS A O 16
ATOM 22778 N N . VAL A 1 15 ? 28.913 33.579 35.469 1.00 0.00 15 VAL A N 16
ATOM 22779 C CA . VAL A 1 15 ? 28.855 32.339 34.673 1.00 0.00 15 VAL A CA 16
ATOM 22780 C C . VAL A 1 15 ? 27.631 32.358 33.753 1.00 0.00 15 VAL A C 16
ATOM 22781 O O . VAL A 1 15 ? 26.527 32.687 34.197 1.00 0.00 15 VAL A O 16
ATOM 22794 N N . VAL A 1 16 ? 27.808 31.991 32.478 1.00 0.00 16 VAL A N 16
ATOM 22795 C CA . VAL A 1 16 ? 26.722 31.899 31.481 1.00 0.00 16 VAL A CA 16
ATOM 22796 C C . VAL A 1 16 ? 26.843 30.596 30.678 1.00 0.00 16 VAL A C 16
ATOM 22797 O O . VAL A 1 16 ? 27.941 30.221 30.270 1.00 0.00 16 VAL A O 16
ATOM 22810 N N . VAL A 1 17 ? 25.730 29.885 30.471 1.00 0.00 17 VAL A N 16
ATOM 22811 C CA . VAL A 1 17 ? 25.699 28.529 29.888 1.00 0.00 17 VAL A CA 16
ATOM 22812 C C . VAL A 1 17 ? 24.610 28.387 28.813 1.00 0.00 17 VAL A C 16
ATOM 22813 O O . VAL A 1 17 ? 23.560 29.025 28.892 1.00 0.00 17 VAL A O 16
ATOM 22826 N N . PHE A 1 18 ? 24.839 27.532 27.812 1.00 0.00 18 PHE A N 16
ATOM 22827 C CA . PHE A 1 18 ? 23.916 27.271 26.699 1.00 0.00 18 PHE A CA 16
ATOM 22828 C C . PHE A 1 18 ? 23.694 25.769 26.516 1.00 0.00 18 PHE A C 16
ATOM 22829 O O . PHE A 1 18 ? 24.657 25.028 26.320 1.00 0.00 18 PHE A O 16
ATOM 22846 N N . SER A 1 19 ? 22.434 25.331 26.577 1.00 0.00 19 SER A N 16
ATOM 22847 C CA . SER A 1 19 ? 22.079 23.932 26.853 1.00 0.00 19 SER A CA 16
ATOM 22848 C C . SER A 1 19 ? 20.848 23.426 26.088 1.00 0.00 19 SER A C 16
ATOM 22849 O O . SER A 1 19 ? 20.074 24.199 25.520 1.00 0.00 19 SER A O 16
ATOM 22857 N N . TRP A 1 20 ? 20.629 22.109 26.157 1.00 0.00 20 TRP A N 16
ATOM 22858 C CA . TRP A 1 20 ? 19.355 21.438 25.862 1.00 0.00 20 TRP A CA 16
ATOM 22859 C C . TRP A 1 20 ? 18.809 20.783 27.140 1.00 0.00 20 TRP A C 16
ATOM 22860 O O . TRP A 1 20 ? 19.589 20.246 27.930 1.00 0.00 20 TRP A O 16
ATOM 22881 N N . VAL A 1 21 ? 17.495 20.870 27.359 1.00 0.00 21 VAL A N 16
ATOM 22882 C CA . VAL A 1 21 ? 16.849 20.655 28.678 1.00 0.00 21 VAL A CA 16
ATOM 22883 C C . VAL A 1 21 ? 17.063 19.270 29.287 1.00 0.00 21 VAL A C 16
ATOM 22884 O O . VAL A 1 21 ? 17.475 19.160 30.441 1.00 0.00 21 VAL A O 16
ATOM 22897 N N . THR A 1 22 ? 16.749 18.207 28.552 1.00 0.00 22 THR A N 16
ATOM 22898 C CA . THR A 1 22 ? 16.601 16.850 29.128 1.00 0.00 22 THR A CA 16
ATOM 22899 C C . THR A 1 22 ? 17.862 15.989 29.057 1.00 0.00 22 THR A C 16
ATOM 22900 O O . THR A 1 22 ? 17.888 14.815 29.432 1.00 0.00 22 THR A O 16
ATOM 22911 N N . CYS A 1 23 ? 18.929 16.594 28.558 1.00 0.00 23 CYS A N 16
ATOM 22912 C CA . CYS A 1 23 ? 20.132 15.902 28.108 1.00 0.00 23 CYS A CA 16
ATOM 22913 C C . CYS A 1 23 ? 21.159 15.701 29.241 1.00 0.00 23 CYS A C 16
ATOM 22914 O O . CYS A 1 23 ? 21.364 16.623 30.041 1.00 0.00 23 CYS A O 16
ATOM 22922 N N . PRO A 1 24 ? 21.875 14.557 29.301 1.00 0.00 24 PRO A N 16
ATOM 22923 C CA . PRO A 1 24 ? 22.561 14.186 30.536 1.00 0.00 24 PRO A CA 16
ATOM 22924 C C . PRO A 1 24 ? 23.740 15.080 30.935 1.00 0.00 24 PRO A C 16
ATOM 22925 O O . PRO A 1 24 ? 23.895 15.401 32.114 1.00 0.00 24 PRO A O 16
ATOM 22936 N N . TYR A 1 25 ? 24.523 15.562 29.963 1.00 0.00 25 TYR A N 16
ATOM 22937 C CA . TYR A 1 25 ? 25.560 16.576 30.207 1.00 0.00 25 TYR A CA 16
ATOM 22938 C C . TYR A 1 25 ? 25.033 17.805 30.924 1.00 0.00 25 TYR A C 16
ATOM 22939 O O . TYR A 1 25 ? 25.689 18.398 31.776 1.00 0.00 25 TYR A O 16
ATOM 22957 N N . CYS A 1 26 ? 23.857 18.230 30.498 1.00 0.00 26 CYS A N 16
ATOM 22958 C CA . CYS A 1 26 ? 23.368 19.552 30.769 1.00 0.00 26 CYS A CA 16
ATOM 22959 C C . CYS A 1 26 ? 22.760 19.591 32.180 1.00 0.00 26 CYS A C 16
ATOM 22960 O O . CYS A 1 26 ? 22.947 20.572 32.901 1.00 0.00 26 CYS A O 16
ATOM 22968 N N . VAL A 1 27 ? 22.172 18.465 32.613 1.00 0.00 27 VAL A N 16
ATOM 22969 C CA . VAL A 1 27 ? 21.875 18.156 34.023 1.00 0.00 27 VAL A CA 16
ATOM 22970 C C . VAL A 1 27 ? 23.155 18.070 34.861 1.00 0.00 27 VAL A C 16
ATOM 22971 O O . VAL A 1 27 ? 23.248 18.749 35.889 1.00 0.00 27 VAL A O 16
ATOM 22984 N N . ARG A 1 28 ? 24.151 17.256 34.455 1.00 0.00 28 ARG A N 16
ATOM 22985 C CA . ARG A 1 28 ? 25.341 17.017 35.298 1.00 0.00 28 ARG A CA 16
ATOM 22986 C C . ARG A 1 28 ? 26.225 18.256 35.464 1.00 0.00 28 ARG A C 16
ATOM 22987 O O . ARG A 1 28 ? 26.830 18.428 36.521 1.00 0.00 28 ARG A O 16
ATOM 23008 N N . ALA A 1 29 ? 26.234 19.143 34.469 1.00 0.00 29 ALA A N 16
ATOM 23009 C CA . ALA A 1 29 ? 26.874 20.449 34.536 1.00 0.00 29 ALA A CA 16
ATOM 23010 C C . ALA A 1 29 ? 26.096 21.417 35.442 1.00 0.00 29 ALA A C 16
ATOM 23011 O O . ALA A 1 29 ? 26.684 21.919 36.392 1.00 0.00 29 ALA A O 16
ATOM 23018 N N . GLU A 1 30 ? 24.786 21.624 35.232 1.00 0.00 30 GLU A N 16
ATOM 23019 C CA . GLU A 1 30 ? 23.929 22.455 36.111 1.00 0.00 30 GLU A CA 16
ATOM 23020 C C . GLU A 1 30 ? 24.125 22.148 37.593 1.00 0.00 30 GLU A C 16
ATOM 23021 O O . GLU A 1 30 ? 24.319 23.058 38.402 1.00 0.00 30 GLU A O 16
ATOM 23033 N N . LYS A 1 31 ? 24.171 20.858 37.930 1.00 0.00 31 LYS A N 16
ATOM 23034 C CA . LYS A 1 31 ? 24.338 20.391 39.297 1.00 0.00 31 LYS A CA 16
ATOM 23035 C C . LYS A 1 31 ? 25.687 20.792 39.894 1.00 0.00 31 LYS A C 16
ATOM 23036 O O . LYS A 1 31 ? 25.744 21.270 41.027 1.00 0.00 31 LYS A O 16
ATOM 23055 N N . LEU A 1 32 ? 26.765 20.611 39.134 1.00 0.00 32 LEU A N 16
ATOM 23056 C CA . LEU A 1 32 ? 28.136 20.909 39.556 1.00 0.00 32 LEU A CA 16
ATOM 23057 C C . LEU A 1 32 ? 28.381 22.422 39.618 1.00 0.00 32 LEU A C 16
ATOM 23058 O O . LEU A 1 32 ? 29.002 22.905 40.559 1.00 0.00 32 LEU A O 16
ATOM 23074 N N . LEU A 1 33 ? 27.799 23.195 38.697 1.00 0.00 33 LEU A N 16
ATOM 23075 C CA . LEU A 1 33 ? 27.815 24.658 38.754 1.00 0.00 33 LEU A CA 16
ATOM 23076 C C . LEU A 1 33 ? 27.119 25.160 40.027 1.00 0.00 33 LEU A C 16
ATOM 23077 O O . LEU A 1 33 ? 27.700 25.953 40.770 1.00 0.00 33 LEU A O 16
ATOM 23093 N N . HIS A 1 34 ? 25.940 24.626 40.353 1.00 0.00 34 HIS A N 16
ATOM 23094 C CA . HIS A 1 34 ? 25.245 24.914 41.612 1.00 0.00 34 HIS A CA 16
ATOM 23095 C C . HIS A 1 34 ? 25.972 24.376 42.862 1.00 0.00 34 HIS A C 16
ATOM 23096 O O . HIS A 1 34 ? 25.784 24.920 43.956 1.00 0.00 34 HIS A O 16
ATOM 23110 N N . ALA A 1 35 ? 26.854 23.375 42.738 1.00 0.00 35 ALA A N 16
ATOM 23111 C CA . ALA A 1 35 ? 27.688 22.909 43.852 1.00 0.00 35 ALA A CA 16
ATOM 23112 C C . ALA A 1 35 ? 28.823 23.894 44.212 1.00 0.00 35 ALA A C 16
ATOM 23113 O O . ALA A 1 35 ? 29.351 23.830 45.328 1.00 0.00 35 ALA A O 16
ATOM 23120 N N . ARG A 1 36 ? 29.174 24.819 43.301 1.00 0.00 36 ARG A N 16
ATOM 23121 C CA . ARG A 1 36 ? 30.245 25.824 43.472 1.00 0.00 36 ARG A CA 16
ATOM 23122 C C . ARG A 1 36 ? 29.769 27.286 43.489 1.00 0.00 36 ARG A C 16
ATOM 23123 O O . ARG A 1 36 ? 30.531 28.149 43.917 1.00 0.00 36 ARG A O 16
ATOM 23144 N N . THR A 1 37 ? 28.575 27.585 42.968 1.00 0.00 37 THR A N 16
ATOM 23145 C CA . THR A 1 37 ? 28.123 28.962 42.668 1.00 0.00 37 THR A CA 16
ATOM 23146 C C . THR A 1 37 ? 26.616 29.212 42.835 1.00 0.00 37 THR A C 16
ATOM 23147 O O . THR A 1 37 ? 25.803 28.283 42.893 1.00 0.00 37 THR A O 16
ATOM 23158 N N . LYS A 1 38 ? 26.262 30.505 42.832 1.00 0.00 38 LYS A N 16
ATOM 23159 C CA . LYS A 1 38 ? 24.912 31.058 42.623 1.00 0.00 38 LYS A CA 16
ATOM 23160 C C . LYS A 1 38 ? 24.793 31.924 41.373 1.00 0.00 38 LYS A C 16
ATOM 23161 O O . LYS A 1 38 ? 23.735 31.932 40.749 1.00 0.00 38 LYS A O 16
ATOM 23180 N N . ASP A 1 39 ? 25.851 32.629 40.977 1.00 0.00 39 ASP A N 16
ATOM 23181 C CA . ASP A 1 39 ? 25.826 33.567 39.843 1.00 0.00 39 ASP A CA 16
ATOM 23182 C C . ASP A 1 39 ? 26.012 32.871 38.472 1.00 0.00 39 ASP A C 16
ATOM 23183 O O . ASP A 1 39 ? 26.848 33.268 37.654 1.00 0.00 39 ASP A O 16
ATOM 23192 N N . ILE A 1 40 ? 25.213 31.821 38.236 1.00 0.00 40 ILE A N 16
ATOM 23193 C CA . ILE A 1 40 ? 25.156 31.036 36.994 1.00 0.00 40 ILE A CA 16
ATOM 23194 C C . ILE A 1 40 ? 23.800 31.170 36.293 1.00 0.00 40 ILE A C 16
ATOM 23195 O O . ILE A 1 40 ? 22.769 30.696 36.779 1.00 0.00 40 ILE A O 16
ATOM 23211 N N . THR A 1 41 ? 23.830 31.805 35.120 1.00 0.00 41 THR A N 16
ATOM 23212 C CA . THR A 1 41 ? 22.708 31.996 34.187 1.00 0.00 41 THR A CA 16
ATOM 23213 C C . THR A 1 41 ? 22.797 30.983 33.043 1.00 0.00 41 THR A C 16
ATOM 23214 O O . THR A 1 41 ? 23.890 30.676 32.571 1.00 0.00 41 THR A O 16
ATOM 23225 N N . VAL A 1 42 ? 21.666 30.459 32.564 1.00 0.00 42 VAL A N 16
ATOM 23226 C CA . VAL A 1 42 ? 21.639 29.455 31.489 1.00 0.00 42 VAL A CA 16
ATOM 23227 C C . VAL A 1 42 ? 20.441 29.583 30.544 1.00 0.00 42 VAL A C 16
ATOM 23228 O O . VAL A 1 42 ? 19.332 29.892 30.981 1.00 0.00 42 VAL A O 16
ATOM 23241 N N . HIS A 1 43 ? 20.685 29.373 29.247 1.00 0.00 43 HIS A N 16
ATOM 23242 C CA . HIS A 1 43 ? 19.724 29.501 28.143 1.00 0.00 43 HIS A CA 16
ATOM 23243 C C . HIS A 1 43 ? 19.500 28.150 27.450 1.00 0.00 43 HIS A C 16
ATOM 23244 O O . HIS A 1 43 ? 20.463 27.469 27.081 1.00 0.00 43 HIS A O 16
ATOM 23258 N N . TYR A 1 44 ? 18.240 27.771 27.229 1.00 0.00 44 TYR A N 16
ATOM 23259 C CA . TYR A 1 44 ? 17.882 26.487 26.625 1.00 0.00 44 TYR A CA 16
ATOM 23260 C C . TYR A 1 44 ? 17.504 26.634 25.148 1.00 0.00 44 TYR A C 16
ATOM 23261 O O . TYR A 1 44 ? 16.368 26.938 24.777 1.00 0.00 44 TYR A O 16
ATOM 23279 N N . VAL A 1 45 ? 18.477 26.381 24.270 1.00 0.00 45 VAL A N 16
ATOM 23280 C CA . VAL A 1 45 ? 18.344 26.570 22.813 1.00 0.00 45 VAL A CA 16
ATOM 23281 C C . VAL A 1 45 ? 17.616 25.424 22.099 1.00 0.00 45 VAL A C 16
ATOM 23282 O O . VAL A 1 45 ? 17.351 25.504 20.899 1.00 0.00 45 VAL A O 16
ATOM 23295 N N . ASP A 1 46 ? 17.221 24.390 22.844 1.00 0.00 46 ASP A N 16
ATOM 23296 C CA . ASP A 1 46 ? 16.220 23.402 22.419 1.00 0.00 46 ASP A CA 16
ATOM 23297 C C . ASP A 1 46 ? 14.779 23.888 22.678 1.00 0.00 46 ASP A C 16
ATOM 23298 O O . ASP A 1 46 ? 13.830 23.304 22.155 1.00 0.00 46 ASP A O 16
ATOM 23307 N N . LYS A 1 47 ? 14.610 24.973 23.451 1.00 0.00 47 LYS A N 16
ATOM 23308 C CA . LYS A 1 47 ? 13.318 25.590 23.790 1.00 0.00 47 LYS A CA 16
ATOM 23309 C C . LYS A 1 47 ? 13.106 26.917 23.057 1.00 0.00 47 LYS A C 16
ATOM 23310 O O . LYS A 1 47 ? 12.039 27.117 22.472 1.00 0.00 47 LYS A O 16
ATOM 23329 N N . MET A 1 48 ? 14.120 27.789 22.994 1.00 0.00 48 MET A N 16
ATOM 23330 C CA . MET A 1 48 ? 14.048 29.059 22.251 1.00 0.00 48 MET A CA 16
ATOM 23331 C C . MET A 1 48 ? 13.975 28.787 20.739 1.00 0.00 48 MET A C 16
ATOM 23332 O O . MET A 1 48 ? 14.829 28.074 20.212 1.00 0.00 48 MET A O 16
ATOM 23346 N N . SER A 1 49 ? 12.991 29.342 20.018 1.00 0.00 49 SER A N 16
ATOM 23347 C CA . SER A 1 49 ? 12.785 29.027 18.588 1.00 0.00 49 SER A CA 16
ATOM 23348 C C . SER A 1 49 ? 13.903 29.558 17.681 1.00 0.00 49 SER A C 16
ATOM 23349 O O . SER A 1 49 ? 14.239 28.917 16.689 1.00 0.00 49 SER A O 16
ATOM 23357 N N . GLU A 1 50 ? 14.554 30.665 18.054 1.00 0.00 50 GLU A N 16
ATOM 23358 C CA . GLU A 1 50 ? 15.773 31.167 17.394 1.00 0.00 50 GLU A CA 16
ATOM 23359 C C . GLU A 1 50 ? 17.044 30.416 17.843 1.00 0.00 50 GLU A C 16
ATOM 23360 O O . GLU A 1 50 ? 18.135 30.670 17.339 1.00 0.00 50 GLU A O 16
ATOM 23372 N N . GLY A 1 51 ? 16.935 29.473 18.789 1.00 0.00 51 GLY A N 16
ATOM 23373 C CA . GLY A 1 51 ? 18.062 28.805 19.438 1.00 0.00 51 GLY A CA 16
ATOM 23374 C C . GLY A 1 51 ? 19.025 28.108 18.477 1.00 0.00 51 GLY A C 16
ATOM 23375 O O . GLY A 1 51 ? 20.214 28.024 18.766 1.00 0.00 51 GLY A O 16
ATOM 23379 N N . GLU A 1 52 ? 18.559 27.691 17.299 1.00 0.00 52 GLU A N 16
ATOM 23380 C CA . GLU A 1 52 ? 19.410 27.087 16.266 1.00 0.00 52 GLU A CA 16
ATOM 23381 C C . GLU A 1 52 ? 20.370 28.107 15.614 1.00 0.00 52 GLU A C 16
ATOM 23382 O O . GLU A 1 52 ? 21.435 27.721 15.120 1.00 0.00 52 GLU A O 16
ATOM 23394 N N . GLN A 1 53 ? 20.038 29.403 15.642 1.00 0.00 53 GLN A N 16
ATOM 23395 C CA . GLN A 1 53 ? 20.918 30.507 15.252 1.00 0.00 53 GLN A CA 16
ATOM 23396 C C . GLN A 1 53 ? 21.795 30.976 16.419 1.00 0.00 53 GLN A C 16
ATOM 23397 O O . GLN A 1 53 ? 22.967 31.263 16.198 1.00 0.00 53 GLN A O 16
ATOM 23411 N N . LEU A 1 54 ? 21.306 30.951 17.664 1.00 0.00 54 LEU A N 16
ATOM 23412 C CA . LEU A 1 54 ? 22.147 31.221 18.841 1.00 0.00 54 LEU A CA 16
ATOM 23413 C C . LEU A 1 54 ? 23.207 30.125 19.066 1.00 0.00 54 LEU A C 16
ATOM 23414 O O . LEU A 1 54 ? 24.346 30.435 19.403 1.00 0.00 54 LEU A O 16
ATOM 23430 N N . ARG A 1 55 ? 22.909 28.861 18.753 1.00 0.00 55 ARG A N 16
ATOM 23431 C CA . ARG A 1 55 ? 23.875 27.768 18.627 1.00 0.00 55 ARG A CA 16
ATOM 23432 C C . ARG A 1 55 ? 24.887 28.054 17.498 1.00 0.00 55 ARG A C 16
ATOM 23433 O O . ARG A 1 55 ? 26.064 27.731 17.625 1.00 0.00 55 ARG A O 16
ATOM 23454 N N . GLY A 1 56 ? 24.472 28.791 16.466 1.00 0.00 56 GLY A N 16
ATOM 23455 C CA . GLY A 1 56 ? 25.338 29.415 15.457 1.00 0.00 56 GLY A CA 16
ATOM 23456 C C . GLY A 1 56 ? 26.156 30.631 15.935 1.00 0.00 56 GLY A C 16
ATOM 23457 O O . GLY A 1 56 ? 27.224 30.882 15.379 1.00 0.00 56 GLY A O 16
ATOM 23461 N N . GLU A 1 57 ? 25.751 31.375 16.973 1.00 0.00 57 GLU A N 16
ATOM 23462 C CA . GLU A 1 57 ? 26.608 32.401 17.604 1.00 0.00 57 GLU A CA 16
ATOM 23463 C C . GLU A 1 57 ? 27.748 31.776 18.420 1.00 0.00 57 GLU A C 16
ATOM 23464 O O . GLU A 1 57 ? 28.812 32.381 18.552 1.00 0.00 57 GLU A O 16
ATOM 23476 N N . ILE A 1 58 ? 27.562 30.543 18.907 1.00 0.00 58 ILE A N 16
ATOM 23477 C CA . ILE A 1 58 ? 28.649 29.721 19.455 1.00 0.00 58 ILE A CA 16
ATOM 23478 C C . ILE A 1 58 ? 29.511 29.180 18.305 1.00 0.00 58 ILE A C 16
ATOM 23479 O O . ILE A 1 58 ? 30.736 29.293 18.348 1.00 0.00 58 ILE A O 16
ATOM 23495 N N . TYR A 1 59 ? 28.902 28.643 17.240 1.00 0.00 59 TYR A N 16
ATOM 23496 C CA . TYR A 1 59 ? 29.652 28.037 16.134 1.00 0.00 59 TYR A CA 16
ATOM 23497 C C . TYR A 1 59 ? 30.540 29.038 15.378 1.00 0.00 59 TYR A C 16
ATOM 23498 O O . TYR A 1 59 ? 31.704 28.743 15.113 1.00 0.00 59 TYR A O 16
ATOM 23516 N N . GLN A 1 60 ? 30.055 30.251 15.097 1.00 0.00 60 GLN A N 16
ATOM 23517 C CA . GLN A 1 60 ? 30.841 31.279 14.402 1.00 0.00 60 GLN A CA 16
ATOM 23518 C C . GLN A 1 60 ? 31.967 31.895 15.260 1.00 0.00 60 GLN A C 16
ATOM 23519 O O . GLN A 1 60 ? 32.830 32.596 14.726 1.00 0.00 60 GLN A O 16
ATOM 23533 N N . ALA A 1 61 ? 32.005 31.615 16.566 1.00 0.00 61 ALA A N 16
ATOM 23534 C CA . ALA A 1 61 ? 33.051 32.074 17.484 1.00 0.00 61 ALA A CA 16
ATOM 23535 C C . ALA A 1 61 ? 34.013 30.953 17.933 1.00 0.00 61 ALA A C 16
ATOM 23536 O O . ALA A 1 61 ? 35.214 31.202 18.060 1.00 0.00 61 ALA A O 16
ATOM 23543 N N . TYR A 1 62 ? 33.508 29.724 18.118 1.00 0.00 62 TYR A N 16
ATOM 23544 C CA . TYR A 1 62 ? 34.219 28.595 18.747 1.00 0.00 62 TYR A CA 16
ATOM 23545 C C . TYR A 1 62 ? 34.030 27.233 18.034 1.00 0.00 62 TYR A C 16
ATOM 23546 O O . TYR A 1 62 ? 34.498 26.213 18.541 1.00 0.00 62 TYR A O 16
ATOM 23564 N N . LYS A 1 63 ? 33.339 27.194 16.880 1.00 0.00 63 LYS A N 16
ATOM 23565 C CA . LYS A 1 63 ? 33.110 26.009 16.015 1.00 0.00 63 LYS A CA 16
ATOM 23566 C C . LYS A 1 63 ? 32.572 24.770 16.757 1.00 0.00 63 LYS A C 16
ATOM 23567 O O . LYS A 1 63 ? 32.998 23.642 16.512 1.00 0.00 63 LYS A O 16
ATOM 23586 N N . HIS A 1 64 ? 31.621 24.979 17.667 1.00 0.00 64 HIS A N 16
ATOM 23587 C CA . HIS A 1 64 ? 30.995 23.932 18.480 1.00 0.00 64 HIS A CA 16
ATOM 23588 C C . HIS A 1 64 ? 29.463 23.992 18.376 1.00 0.00 64 HIS A C 16
ATOM 23589 O O . HIS A 1 64 ? 28.881 25.065 18.529 1.00 0.00 64 HIS A O 16
ATOM 23603 N N . GLU A 1 65 ? 28.816 22.855 18.096 1.00 0.00 65 GLU A N 16
ATOM 23604 C CA . GLU A 1 65 ? 27.350 22.708 17.964 1.00 0.00 65 GLU A CA 16
ATOM 23605 C C . GLU A 1 65 ? 26.731 21.711 18.970 1.00 0.00 65 GLU A C 16
ATOM 23606 O O . GLU A 1 65 ? 25.513 21.514 18.969 1.00 0.00 65 GLU A O 16
ATOM 23618 N N . THR A 1 66 ? 27.558 21.082 19.811 1.00 0.00 66 THR A N 16
ATOM 23619 C CA . THR A 1 66 ? 27.159 20.163 20.895 1.00 0.00 66 THR A CA 16
ATOM 23620 C C . THR A 1 66 ? 26.835 20.954 22.182 1.00 0.00 66 THR A C 16
ATOM 23621 O O . THR A 1 66 ? 27.022 22.171 22.231 1.00 0.00 66 THR A O 16
ATOM 23632 N N . VAL A 1 67 ? 26.326 20.298 23.235 1.00 0.00 67 VAL A N 16
ATOM 23633 C CA . VAL A 1 67 ? 25.886 20.954 24.486 1.00 0.00 67 VAL A CA 16
ATOM 23634 C C . VAL A 1 67 ? 26.406 20.271 25.766 1.00 0.00 67 VAL A C 16
ATOM 23635 O O . VAL A 1 67 ? 26.700 19.074 25.749 1.00 0.00 67 VAL A O 16
ATOM 23648 N N . PRO A 1 68 ? 26.483 20.998 26.900 1.00 0.00 68 PRO A N 16
ATOM 23649 C CA . PRO A 1 68 ? 26.382 22.454 27.009 1.00 0.00 68 PRO A CA 16
ATOM 23650 C C . PRO A 1 68 ? 27.636 23.170 26.487 1.00 0.00 68 PRO A C 16
ATOM 23651 O O . PRO A 1 68 ? 28.720 22.588 26.437 1.00 0.00 68 PRO A O 16
ATOM 23662 N N . ALA A 1 69 ? 27.503 24.452 26.154 1.00 0.00 69 ALA A N 16
ATOM 23663 C CA . ALA A 1 69 ? 28.621 25.393 26.059 1.00 0.00 69 ALA A CA 16
ATOM 23664 C C . ALA A 1 69 ? 28.644 26.271 27.320 1.00 0.00 69 ALA A C 16
ATOM 23665 O O . ALA A 1 69 ? 27.583 26.642 27.827 1.00 0.00 69 ALA A O 16
ATOM 23672 N N . ILE A 1 70 ? 29.830 26.581 27.849 1.00 0.00 70 ILE A N 16
ATOM 23673 C CA . ILE A 1 70 ? 29.997 27.200 29.172 1.00 0.00 70 ILE A CA 16
ATOM 23674 C C . ILE A 1 70 ? 30.936 28.411 29.061 1.00 0.00 70 ILE A C 16
ATOM 23675 O O . ILE A 1 70 ? 31.892 28.400 28.286 1.00 0.00 70 ILE A O 16
ATOM 23691 N N . PHE A 1 71 ? 30.671 29.464 29.836 1.00 0.00 71 PHE A N 16
ATOM 23692 C CA . PHE A 1 71 ? 31.465 30.693 29.855 1.00 0.00 71 PHE A CA 16
ATOM 23693 C C . PHE A 1 71 ? 31.630 31.247 31.272 1.00 0.00 71 PHE A C 16
ATOM 23694 O O . PHE A 1 71 ? 30.705 31.171 32.083 1.00 0.00 71 PHE A O 16
ATOM 23711 N N . ILE A 1 72 ? 32.787 31.861 31.539 1.00 0.00 72 ILE A N 16
ATOM 23712 C CA . ILE A 1 72 ? 33.094 32.598 32.773 1.00 0.00 72 ILE A CA 16
ATOM 23713 C C . ILE A 1 72 ? 33.641 33.977 32.385 1.00 0.00 72 ILE A C 16
ATOM 23714 O O . ILE A 1 72 ? 34.664 34.066 31.710 1.00 0.00 72 ILE A O 16
ATOM 23730 N N . ASN A 1 73 ? 32.968 35.058 32.787 1.00 0.00 73 ASN A N 16
ATOM 23731 C CA . ASN A 1 73 ? 33.380 36.455 32.564 1.00 0.00 73 ASN A CA 16
ATOM 23732 C C . ASN A 1 73 ? 33.826 36.806 31.119 1.00 0.00 73 ASN A C 16
ATOM 23733 O O . ASN A 1 73 ? 34.762 37.580 30.908 1.00 0.00 73 ASN A O 16
ATOM 23744 N N . GLY A 1 74 ? 33.152 36.243 30.110 1.00 0.00 74 GLY A N 16
ATOM 23745 C CA . GLY A 1 74 ? 33.463 36.441 28.681 1.00 0.00 74 GLY A CA 16
ATOM 23746 C C . GLY A 1 74 ? 34.395 35.388 28.059 1.00 0.00 74 GLY A C 16
ATOM 23747 O O . GLY A 1 74 ? 34.572 35.375 26.836 1.00 0.00 74 GLY A O 16
ATOM 23751 N N . ASN A 1 75 ? 34.959 34.493 28.873 1.00 0.00 75 ASN A N 16
ATOM 23752 C CA . ASN A 1 75 ? 35.960 33.497 28.492 1.00 0.00 75 ASN A CA 16
ATOM 23753 C C . ASN A 1 75 ? 35.310 32.112 28.348 1.00 0.00 75 ASN A C 16
ATOM 23754 O O . ASN A 1 75 ? 34.461 31.737 29.157 1.00 0.00 75 ASN A O 16
ATOM 23765 N N . PHE A 1 76 ? 35.685 31.359 27.313 1.00 0.00 76 PHE A N 16
ATOM 23766 C CA . PHE A 1 76 ? 35.028 30.106 26.928 1.00 0.00 76 PHE A CA 16
ATOM 23767 C C . PHE A 1 76 ? 35.559 28.885 27.699 1.00 0.00 76 PHE A C 16
ATOM 23768 O O . PHE A 1 76 ? 36.740 28.799 28.055 1.00 0.00 76 PHE A O 16
ATOM 23785 N N . ILE A 1 77 ? 34.663 27.926 27.930 1.00 0.00 77 ILE A N 16
ATOM 23786 C CA . ILE A 1 77 ? 34.864 26.629 28.577 1.00 0.00 77 ILE A CA 16
ATOM 23787 C C . ILE A 1 77 ? 34.169 25.590 27.684 1.00 0.00 77 ILE A C 16
ATOM 23788 O O . ILE A 1 77 ? 32.966 25.675 27.430 1.00 0.00 77 ILE A O 16
ATOM 23804 N N . GLY A 1 78 ? 34.932 24.615 27.190 1.00 0.00 78 GLY A N 16
ATOM 23805 C CA . GLY A 1 78 ? 34.570 23.796 26.026 1.00 0.00 78 GLY A CA 16
ATOM 23806 C C . GLY A 1 78 ? 33.316 22.924 26.156 1.00 0.00 78 GLY A C 16
ATOM 23807 O O . GLY A 1 78 ? 32.807 22.453 25.138 1.00 0.00 78 GLY A O 16
ATOM 23811 N N . GLY A 1 79 ? 32.816 22.705 27.375 1.00 0.00 79 GLY A N 16
ATOM 23812 C CA . GLY A 1 79 ? 31.620 21.915 27.677 1.00 0.00 79 GLY A CA 16
ATOM 23813 C C . GLY A 1 79 ? 31.793 21.029 28.911 1.00 0.00 79 GLY A C 16
ATOM 23814 O O . GLY A 1 79 ? 32.558 21.357 29.818 1.00 0.00 79 GLY A O 16
ATOM 23818 N N . CYS A 1 80 ? 31.073 19.905 28.963 1.00 0.00 80 CYS A N 16
ATOM 23819 C CA . CYS A 1 80 ? 31.027 19.020 30.134 1.00 0.00 80 CYS A CA 16
ATOM 23820 C C . CYS A 1 80 ? 32.323 18.207 30.367 1.00 0.00 80 CYS A C 16
ATOM 23821 O O . CYS A 1 80 ? 32.597 17.780 31.492 1.00 0.00 80 CYS A O 16
ATOM 23829 N N . SER A 1 81 ? 33.159 18.038 29.339 1.00 0.00 81 SER A N 16
ATOM 23830 C CA . SER A 1 81 ? 34.500 17.451 29.465 1.00 0.00 81 SER A CA 16
ATOM 23831 C C . SER A 1 81 ? 35.542 18.487 29.904 1.00 0.00 81 SER A C 16
ATOM 23832 O O . SER A 1 81 ? 36.384 18.174 30.748 1.00 0.00 81 SER A O 16
ATOM 23840 N N . ASP A 1 82 ? 35.455 19.728 29.403 1.00 0.00 82 ASP A N 16
ATOM 23841 C CA . ASP A 1 82 ? 36.356 20.835 29.773 1.00 0.00 82 ASP A CA 16
ATOM 23842 C C . ASP A 1 82 ? 36.099 21.320 31.214 1.00 0.00 82 ASP A C 16
ATOM 23843 O O . ASP A 1 82 ? 37.039 21.638 31.939 1.00 0.00 82 ASP A O 16
ATOM 23852 N N . LEU A 1 83 ? 34.833 21.328 31.653 1.00 0.00 83 LEU A N 16
ATOM 23853 C CA . LEU A 1 83 ? 34.399 21.764 32.980 1.00 0.00 83 LEU A CA 16
ATOM 23854 C C . LEU A 1 83 ? 35.051 20.929 34.092 1.00 0.00 83 LEU A C 16
ATOM 23855 O O . LEU A 1 83 ? 35.740 21.477 34.952 1.00 0.00 83 LEU A O 16
ATOM 23871 N N . GLU A 1 84 ? 34.867 19.602 34.072 1.00 0.00 84 GLU A N 16
ATOM 23872 C CA . GLU A 1 84 ? 35.489 18.736 35.078 1.00 0.00 84 GLU A CA 16
ATOM 23873 C C . GLU A 1 84 ? 37.012 18.668 34.891 1.00 0.00 84 GLU A C 16
ATOM 23874 O O . GLU A 1 84 ? 37.735 18.571 35.880 1.00 0.00 84 GLU A O 16
ATOM 23886 N N . ALA A 1 85 ? 37.532 18.792 33.661 1.00 0.00 85 ALA A N 16
ATOM 23887 C CA . ALA A 1 85 ? 38.978 18.813 33.432 1.00 0.00 85 ALA A CA 16
ATOM 23888 C C . ALA A 1 85 ? 39.666 20.004 34.122 1.00 0.00 85 ALA A C 16
ATOM 23889 O O . ALA A 1 85 ? 40.742 19.829 34.694 1.00 0.00 85 ALA A O 16
ATOM 23896 N N . LEU A 1 86 ? 39.029 21.181 34.135 1.00 0.00 86 LEU A N 16
ATOM 23897 C CA . LEU A 1 86 ? 39.529 22.375 34.826 1.00 0.00 86 LEU A CA 16
ATOM 23898 C C . LEU A 1 86 ? 39.382 22.282 36.351 1.00 0.00 86 LEU A C 16
ATOM 23899 O O . LEU A 1 86 ? 40.166 22.899 37.075 1.00 0.00 86 LEU A O 16
ATOM 23915 N N . ASP A 1 87 ? 38.433 21.489 36.859 1.00 0.00 87 ASP A N 16
ATOM 23916 C CA . ASP A 1 87 ? 38.372 21.161 38.288 1.00 0.00 87 ASP A CA 16
ATOM 23917 C C . ASP A 1 87 ? 39.477 20.181 38.689 1.00 0.00 87 ASP A C 16
ATOM 23918 O O . ASP A 1 87 ? 40.129 20.365 39.717 1.00 0.00 87 ASP A O 16
ATOM 23927 N N . LYS A 1 88 ? 39.757 19.188 37.840 1.00 0.00 88 LYS A N 16
ATOM 23928 C CA . LYS A 1 88 ? 40.874 18.242 38.006 1.00 0.00 88 LYS A CA 16
ATOM 23929 C C . LYS A 1 88 ? 42.246 18.917 37.909 1.00 0.00 88 LYS A C 16
ATOM 23930 O O . LYS A 1 88 ? 43.164 18.498 38.609 1.00 0.00 88 LYS A O 16
ATOM 23949 N N . GLU A 1 89 ? 42.366 19.993 37.132 1.00 0.00 89 GLU A N 16
ATOM 23950 C CA . GLU A 1 89 ? 43.544 20.880 37.088 1.00 0.00 89 GLU A CA 16
ATOM 23951 C C . GLU A 1 89 ? 43.594 21.911 38.240 1.00 0.00 89 GLU A C 16
ATOM 23952 O O . GLU A 1 89 ? 44.511 22.738 38.293 1.00 0.00 89 GLU A O 16
ATOM 23964 N N . GLY A 1 90 ? 42.626 21.887 39.167 1.00 0.00 90 GLY A N 16
ATOM 23965 C CA . GLY A 1 90 ? 42.597 22.730 40.367 1.00 0.00 90 GLY A CA 16
ATOM 23966 C C . GLY A 1 90 ? 42.311 24.214 40.103 1.00 0.00 90 GLY A C 16
ATOM 23967 O O . GLY A 1 90 ? 42.737 25.068 40.884 1.00 0.00 90 GLY A O 16
ATOM 23971 N N . LYS A 1 91 ? 41.651 24.548 38.986 1.00 0.00 91 LYS A N 16
ATOM 23972 C CA . LYS A 1 91 ? 41.462 25.903 38.471 1.00 0.00 91 LYS A CA 16
ATOM 23973 C C . LYS A 1 91 ? 40.010 26.366 38.506 1.00 0.00 91 LYS A C 16
ATOM 23974 O O . LYS A 1 91 ? 39.767 27.561 38.661 1.00 0.00 91 LYS A O 16
ATOM 23993 N N . LEU A 1 92 ? 39.054 25.446 38.345 1.00 0.00 92 LEU A N 16
ATOM 23994 C CA . LEU A 1 92 ? 37.634 25.790 38.263 1.00 0.00 92 LEU A CA 16
ATOM 23995 C C . LEU A 1 92 ? 37.171 26.559 39.504 1.00 0.00 92 LEU A C 16
ATOM 23996 O O . LEU A 1 92 ? 36.483 27.566 39.374 1.00 0.00 92 LEU A O 16
ATOM 24012 N N . ASP A 1 93 ? 37.594 26.136 40.697 1.00 0.00 93 ASP A N 16
ATOM 24013 C CA . ASP A 1 93 ? 37.180 26.784 41.942 1.00 0.00 93 ASP A CA 16
ATOM 24014 C C . ASP A 1 93 ? 37.660 28.240 42.043 1.00 0.00 93 ASP A C 16
ATOM 24015 O O . ASP A 1 93 ? 36.879 29.117 42.415 1.00 0.00 93 ASP A O 16
ATOM 24024 N N . GLY A 1 94 ? 38.908 28.531 41.665 1.00 0.00 94 GLY A N 16
ATOM 24025 C CA . GLY A 1 94 ? 39.451 29.891 41.670 1.00 0.00 94 GLY A CA 16
ATOM 24026 C C . GLY A 1 94 ? 38.912 30.791 40.559 1.00 0.00 94 GLY A C 16
ATOM 24027 O O . GLY A 1 94 ? 38.780 31.996 40.775 1.00 0.00 94 GLY A O 16
ATOM 24031 N N . LEU A 1 95 ? 38.537 30.223 39.408 1.00 0.00 95 LEU A N 16
ATOM 24032 C CA . LEU A 1 95 ? 37.854 30.941 38.328 1.00 0.00 95 LEU A CA 16
ATOM 24033 C C . LEU A 1 95 ? 36.389 31.261 38.678 1.00 0.00 95 LEU A C 16
ATOM 24034 O O . LEU A 1 95 ? 35.886 32.318 38.296 1.00 0.00 95 LEU A O 16
ATOM 24050 N N . LEU A 1 96 ? 35.715 30.380 39.423 1.00 0.00 96 LEU A N 16
ATOM 24051 C CA . LEU A 1 96 ? 34.321 30.554 39.852 1.00 0.00 96 LEU A CA 16
ATOM 24052 C C . LEU A 1 96 ? 34.174 31.348 41.160 1.00 0.00 96 LEU A C 16
ATOM 24053 O O . LEU A 1 96 ? 33.077 31.839 41.437 1.00 0.00 96 LEU A O 16
ATOM 24069 N N . SER A 1 97 ? 35.247 31.511 41.943 1.00 0.00 97 SER A N 16
ATOM 24070 C CA . SER A 1 97 ? 35.283 32.332 43.168 1.00 0.00 97 SER A CA 16
ATOM 24071 C C . SER A 1 97 ? 35.510 33.804 42.853 1.00 0.00 97 SER A C 16
ATOM 24072 O O . SER A 1 97 ? 36.681 34.243 42.761 1.00 0.00 97 SER A O 16
ATOM 24081 N N . GLY A 1 1 ? 27.211 39.998 9.718 1.00 0.00 1 GLY A N 17
ATOM 24082 C CA . GLY A 1 1 ? 27.631 41.286 10.287 1.00 0.00 1 GLY A CA 17
ATOM 24083 C C . GLY A 1 1 ? 26.444 42.098 10.768 1.00 0.00 1 GLY A C 17
ATOM 24084 O O . GLY A 1 1 ? 25.292 41.681 10.635 1.00 0.00 1 GLY A O 17
ATOM 24090 N N . ALA A 1 2 ? 26.740 43.273 11.326 1.00 0.00 2 ALA A N 17
ATOM 24091 C CA . ALA A 1 2 ? 25.791 44.263 11.848 1.00 0.00 2 ALA A CA 17
ATOM 24092 C C . ALA A 1 2 ? 24.801 43.748 12.923 1.00 0.00 2 ALA A C 17
ATOM 24093 O O . ALA A 1 2 ? 23.746 44.353 13.121 1.00 0.00 2 ALA A O 17
ATOM 24100 N N . MET A 1 3 ? 25.115 42.643 13.609 1.00 0.00 3 MET A N 17
ATOM 24101 C CA . MET A 1 3 ? 24.175 41.890 14.452 1.00 0.00 3 MET A CA 17
ATOM 24102 C C . MET A 1 3 ? 24.877 41.365 15.727 1.00 0.00 3 MET A C 17
ATOM 24103 O O . MET A 1 3 ? 25.382 40.238 15.720 1.00 0.00 3 MET A O 17
ATOM 24117 N N . PRO A 1 4 ? 24.955 42.153 16.821 1.00 0.00 4 PRO A N 17
ATOM 24118 C CA . PRO A 1 4 ? 25.751 41.825 18.016 1.00 0.00 4 PRO A CA 17
ATOM 24119 C C . PRO A 1 4 ? 25.475 40.456 18.657 1.00 0.00 4 PRO A C 17
ATOM 24120 O O . PRO A 1 4 ? 26.407 39.820 19.151 1.00 0.00 4 PRO A O 17
ATOM 24131 N N . SER A 1 5 ? 24.235 39.960 18.584 1.00 0.00 5 SER A N 17
ATOM 24132 C CA . SER A 1 5 ? 23.855 38.579 18.924 1.00 0.00 5 SER A CA 17
ATOM 24133 C C . SER A 1 5 ? 24.211 38.150 20.367 1.00 0.00 5 SER A C 17
ATOM 24134 O O . SER A 1 5 ? 24.184 38.968 21.295 1.00 0.00 5 SER A O 17
ATOM 24142 N N . ILE A 1 6 ? 24.445 36.848 20.598 1.00 0.00 6 ILE A N 17
ATOM 24143 C CA . ILE A 1 6 ? 24.550 36.241 21.942 1.00 0.00 6 ILE A CA 17
ATOM 24144 C C . ILE A 1 6 ? 25.682 36.807 22.789 1.00 0.00 6 ILE A C 17
ATOM 24145 O O . ILE A 1 6 ? 25.604 36.757 24.014 1.00 0.00 6 ILE A O 17
ATOM 24161 N N . ALA A 1 7 ? 26.701 37.381 22.150 1.00 0.00 7 ALA A N 17
ATOM 24162 C CA . ALA A 1 7 ? 27.845 38.009 22.804 1.00 0.00 7 ALA A CA 17
ATOM 24163 C C . ALA A 1 7 ? 27.415 39.091 23.818 1.00 0.00 7 ALA A C 17
ATOM 24164 O O . ALA A 1 7 ? 28.105 39.332 24.807 1.00 0.00 7 ALA A O 17
ATOM 24171 N N . SER A 1 8 ? 26.249 39.710 23.603 1.00 0.00 8 SER A N 17
ATOM 24172 C CA . SER A 1 8 ? 25.611 40.641 24.540 1.00 0.00 8 SER A CA 17
ATOM 24173 C C . SER A 1 8 ? 25.100 39.963 25.825 1.00 0.00 8 SER A C 17
ATOM 24174 O O . SER A 1 8 ? 25.213 40.524 26.914 1.00 0.00 8 SER A O 17
ATOM 24182 N N . MET A 1 9 ? 24.586 38.733 25.731 1.00 0.00 9 MET A N 17
ATOM 24183 C CA . MET A 1 9 ? 24.016 37.961 26.845 1.00 0.00 9 MET A CA 17
ATOM 24184 C C . MET A 1 9 ? 25.107 37.458 27.800 1.00 0.00 9 MET A C 17
ATOM 24185 O O . MET A 1 9 ? 24.932 37.463 29.019 1.00 0.00 9 MET A O 17
ATOM 24199 N N . ILE A 1 10 ? 26.254 37.040 27.254 1.00 0.00 10 ILE A N 17
ATOM 24200 C CA . ILE A 1 10 ? 27.337 36.368 28.010 1.00 0.00 10 ILE A CA 17
ATOM 24201 C C . ILE A 1 10 ? 27.984 37.313 29.025 1.00 0.00 10 ILE A C 17
ATOM 24202 O O . ILE A 1 10 ? 28.483 36.891 30.067 1.00 0.00 10 ILE A O 17
ATOM 24218 N N . LYS A 1 11 ? 27.906 38.612 28.747 1.00 0.00 11 LYS A N 17
ATOM 24219 C CA . LYS A 1 11 ? 28.435 39.698 29.573 1.00 0.00 11 LYS A CA 17
ATOM 24220 C C . LYS A 1 11 ? 27.661 39.925 30.886 1.00 0.00 11 LYS A C 17
ATOM 24221 O O . LYS A 1 11 ? 28.121 40.676 31.746 1.00 0.00 11 LYS A O 17
ATOM 24240 N N . GLY A 1 12 ? 26.489 39.299 31.039 1.00 0.00 12 GLY A N 17
ATOM 24241 C CA . GLY A 1 12 ? 25.536 39.620 32.102 1.00 0.00 12 GLY A CA 17
ATOM 24242 C C . GLY A 1 12 ? 25.782 38.936 33.453 1.00 0.00 12 GLY A C 17
ATOM 24243 O O . GLY A 1 12 ? 25.484 39.529 34.489 1.00 0.00 12 GLY A O 17
ATOM 24247 N N . ASN A 1 13 ? 26.339 37.719 33.484 1.00 0.00 13 ASN A N 17
ATOM 24248 C CA . ASN A 1 13 ? 26.510 36.918 34.711 1.00 0.00 13 ASN A CA 17
ATOM 24249 C C . ASN A 1 13 ? 27.893 36.246 34.790 1.00 0.00 13 ASN A C 17
ATOM 24250 O O . ASN A 1 13 ? 28.534 36.000 33.766 1.00 0.00 13 ASN A O 17
ATOM 24261 N N . LYS A 1 14 ? 28.339 35.913 36.011 1.00 0.00 14 LYS A N 17
ATOM 24262 C CA . LYS A 1 14 ? 29.674 35.338 36.274 1.00 0.00 14 LYS A CA 17
ATOM 24263 C C . LYS A 1 14 ? 29.874 33.979 35.599 1.00 0.00 14 LYS A C 17
ATOM 24264 O O . LYS A 1 14 ? 30.938 33.743 35.034 1.00 0.00 14 LYS A O 17
ATOM 24283 N N . VAL A 1 15 ? 28.839 33.133 35.594 1.00 0.00 15 VAL A N 17
ATOM 24284 C CA . VAL A 1 15 ? 28.768 31.904 34.782 1.00 0.00 15 VAL A CA 17
ATOM 24285 C C . VAL A 1 15 ? 27.501 31.921 33.925 1.00 0.00 15 VAL A C 17
ATOM 24286 O O . VAL A 1 15 ? 26.405 32.131 34.449 1.00 0.00 15 VAL A O 17
ATOM 24299 N N . VAL A 1 16 ? 27.655 31.681 32.621 1.00 0.00 16 VAL A N 17
ATOM 24300 C CA . VAL A 1 16 ? 26.566 31.620 31.630 1.00 0.00 16 VAL A CA 17
ATOM 24301 C C . VAL A 1 16 ? 26.650 30.290 30.877 1.00 0.00 16 VAL A C 17
ATOM 24302 O O . VAL A 1 16 ? 27.704 29.951 30.339 1.00 0.00 16 VAL A O 17
ATOM 24315 N N . VAL A 1 17 ? 25.554 29.528 30.824 1.00 0.00 17 VAL A N 17
ATOM 24316 C CA . VAL A 1 17 ? 25.498 28.225 30.135 1.00 0.00 17 VAL A CA 17
ATOM 24317 C C . VAL A 1 17 ? 24.389 28.205 29.079 1.00 0.00 17 VAL A C 17
ATOM 24318 O O . VAL A 1 17 ? 23.322 28.784 29.276 1.00 0.00 17 VAL A O 17
ATOM 24331 N N . PHE A 1 18 ? 24.627 27.516 27.962 1.00 0.00 18 PHE A N 17
ATOM 24332 C CA . PHE A 1 18 ? 23.629 27.235 26.928 1.00 0.00 18 PHE A CA 17
ATOM 24333 C C . PHE A 1 18 ? 23.444 25.710 26.810 1.00 0.00 18 PHE A C 17
ATOM 24334 O O . PHE A 1 18 ? 24.360 24.999 26.387 1.00 0.00 18 PHE A O 17
ATOM 24351 N N . SER A 1 19 ? 22.260 25.218 27.181 1.00 0.00 19 SER A N 17
ATOM 24352 C CA . SER A 1 19 ? 21.942 23.784 27.343 1.00 0.00 19 SER A CA 17
ATOM 24353 C C . SER A 1 19 ? 20.640 23.393 26.632 1.00 0.00 19 SER A C 17
ATOM 24354 O O . SER A 1 19 ? 19.827 24.239 26.252 1.00 0.00 19 SER A O 17
ATOM 24362 N N . TRP A 1 20 ? 20.399 22.087 26.515 1.00 0.00 20 TRP A N 17
ATOM 24363 C CA . TRP A 1 20 ? 19.077 21.502 26.270 1.00 0.00 20 TRP A CA 17
ATOM 24364 C C . TRP A 1 20 ? 18.616 20.820 27.566 1.00 0.00 20 TRP A C 17
ATOM 24365 O O . TRP A 1 20 ? 19.362 20.017 28.122 1.00 0.00 20 TRP A O 17
ATOM 24386 N N . VAL A 1 21 ? 17.420 21.169 28.059 1.00 0.00 21 VAL A N 17
ATOM 24387 C CA . VAL A 1 21 ? 16.918 20.903 29.434 1.00 0.00 21 VAL A CA 17
ATOM 24388 C C . VAL A 1 21 ? 17.083 19.441 29.866 1.00 0.00 21 VAL A C 17
ATOM 24389 O O . VAL A 1 21 ? 17.359 19.140 31.029 1.00 0.00 21 VAL A O 17
ATOM 24402 N N . THR A 1 22 ? 16.898 18.539 28.907 1.00 0.00 22 THR A N 17
ATOM 24403 C CA . THR A 1 22 ? 16.739 17.087 29.072 1.00 0.00 22 THR A CA 17
ATOM 24404 C C . THR A 1 22 ? 18.029 16.275 28.955 1.00 0.00 22 THR A C 17
ATOM 24405 O O . THR A 1 22 ? 18.028 15.055 29.163 1.00 0.00 22 THR A O 17
ATOM 24416 N N . CYS A 1 23 ? 19.116 16.921 28.541 1.00 0.00 23 CYS A N 17
ATOM 24417 C CA . CYS A 1 23 ? 20.263 16.218 27.971 1.00 0.00 23 CYS A CA 17
ATOM 24418 C C . CYS A 1 23 ? 21.354 15.892 29.000 1.00 0.00 23 CYS A C 17
ATOM 24419 O O . CYS A 1 23 ? 21.544 16.642 29.959 1.00 0.00 23 CYS A O 17
ATOM 24427 N N . PRO A 1 24 ? 22.108 14.789 28.829 1.00 0.00 24 PRO A N 17
ATOM 24428 C CA . PRO A 1 24 ? 22.890 14.256 29.932 1.00 0.00 24 PRO A CA 17
ATOM 24429 C C . PRO A 1 24 ? 24.042 15.167 30.363 1.00 0.00 24 PRO A C 17
ATOM 24430 O O . PRO A 1 24 ? 24.188 15.457 31.551 1.00 0.00 24 PRO A O 17
ATOM 24441 N N . TYR A 1 25 ? 24.827 15.666 29.408 1.00 0.00 25 TYR A N 17
ATOM 24442 C CA . TYR A 1 25 ? 25.982 16.535 29.654 1.00 0.00 25 TYR A CA 17
ATOM 24443 C C . TYR A 1 25 ? 25.596 17.916 30.182 1.00 0.00 25 TYR A C 17
ATOM 24444 O O . TYR A 1 25 ? 26.315 18.492 30.994 1.00 0.00 25 TYR A O 17
ATOM 24462 N N . CYS A 1 26 ? 24.444 18.423 29.736 1.00 0.00 26 CYS A N 17
ATOM 24463 C CA . CYS A 1 26 ? 23.797 19.595 30.313 1.00 0.00 26 CYS A CA 17
ATOM 24464 C C . CYS A 1 26 ? 23.675 19.409 31.835 1.00 0.00 26 CYS A C 17
ATOM 24465 O O . CYS A 1 26 ? 24.180 20.224 32.598 1.00 0.00 26 CYS A O 17
ATOM 24473 N N . VAL A 1 27 ? 23.091 18.295 32.284 1.00 0.00 27 VAL A N 17
ATOM 24474 C CA . VAL A 1 27 ? 22.864 18.024 33.711 1.00 0.00 27 VAL A CA 17
ATOM 24475 C C . VAL A 1 27 ? 24.172 17.779 34.470 1.00 0.00 27 VAL A C 17
ATOM 24476 O O . VAL A 1 27 ? 24.311 18.263 35.593 1.00 0.00 27 VAL A O 17
ATOM 24489 N N . ARG A 1 28 ? 25.172 17.120 33.859 1.00 0.00 28 ARG A N 17
ATOM 24490 C CA . ARG A 1 28 ? 26.535 17.018 34.441 1.00 0.00 28 ARG A CA 17
ATOM 24491 C C . ARG A 1 28 ? 27.107 18.390 34.809 1.00 0.00 28 ARG A C 17
ATOM 24492 O O . ARG A 1 28 ? 27.705 18.528 35.877 1.00 0.00 28 ARG A O 17
ATOM 24513 N N . ALA A 1 29 ? 26.911 19.383 33.942 1.00 0.00 29 ALA A N 17
ATOM 24514 C CA . ALA A 1 29 ? 27.277 20.771 34.213 1.00 0.00 29 ALA A CA 17
ATOM 24515 C C . ALA A 1 29 ? 26.330 21.425 35.238 1.00 0.00 29 ALA A C 17
ATOM 24516 O O . ALA A 1 29 ? 26.800 21.851 36.291 1.00 0.00 29 ALA A O 17
ATOM 24523 N N . GLU A 1 30 ? 25.013 21.450 34.995 1.00 0.00 30 GLU A N 17
ATOM 24524 C CA . GLU A 1 30 ? 24.019 22.085 35.880 1.00 0.00 30 GLU A CA 17
ATOM 24525 C C . GLU A 1 30 ? 24.148 21.642 37.342 1.00 0.00 30 GLU A C 17
ATOM 24526 O O . GLU A 1 30 ? 24.046 22.471 38.254 1.00 0.00 30 GLU A O 17
ATOM 24538 N N . LYS A 1 31 ? 24.424 20.354 37.578 1.00 0.00 31 LYS A N 17
ATOM 24539 C CA . LYS A 1 31 ? 24.535 19.777 38.914 1.00 0.00 31 LYS A CA 17
ATOM 24540 C C . LYS A 1 31 ? 25.774 20.267 39.655 1.00 0.00 31 LYS A C 17
ATOM 24541 O O . LYS A 1 31 ? 25.701 20.605 40.838 1.00 0.00 31 LYS A O 17
ATOM 24560 N N . LEU A 1 32 ? 26.905 20.311 38.953 1.00 0.00 32 LEU A N 17
ATOM 24561 C CA . LEU A 1 32 ? 28.193 20.727 39.495 1.00 0.00 32 LEU A CA 17
ATOM 24562 C C . LEU A 1 32 ? 28.249 22.239 39.705 1.00 0.00 32 LEU A C 17
ATOM 24563 O O . LEU A 1 32 ? 28.752 22.701 40.725 1.00 0.00 32 LEU A O 17
ATOM 24579 N N . LEU A 1 33 ? 27.652 23.013 38.798 1.00 0.00 33 LEU A N 17
ATOM 24580 C CA . LEU A 1 33 ? 27.533 24.463 38.936 1.00 0.00 33 LEU A CA 17
ATOM 24581 C C . LEU A 1 33 ? 26.695 24.829 40.170 1.00 0.00 33 LEU A C 17
ATOM 24582 O O . LEU A 1 33 ? 27.130 25.650 40.977 1.00 0.00 33 LEU A O 17
ATOM 24598 N N . HIS A 1 34 ? 25.582 24.126 40.404 1.00 0.00 34 HIS A N 17
ATOM 24599 C CA . HIS A 1 34 ? 24.788 24.254 41.634 1.00 0.00 34 HIS A CA 17
ATOM 24600 C C . HIS A 1 34 ? 25.494 23.732 42.907 1.00 0.00 34 HIS A C 17
ATOM 24601 O O . HIS A 1 34 ? 25.046 24.055 44.012 1.00 0.00 34 HIS A O 17
ATOM 24615 N N . ALA A 1 35 ? 26.600 22.987 42.777 1.00 0.00 35 ALA A N 17
ATOM 24616 C CA . ALA A 1 35 ? 27.469 22.596 43.892 1.00 0.00 35 ALA A CA 17
ATOM 24617 C C . ALA A 1 35 ? 28.685 23.530 44.091 1.00 0.00 35 ALA A C 17
ATOM 24618 O O . ALA A 1 35 ? 29.356 23.444 45.123 1.00 0.00 35 ALA A O 17
ATOM 24625 N N . ARG A 1 36 ? 28.995 24.409 43.126 1.00 0.00 36 ARG A N 17
ATOM 24626 C CA . ARG A 1 36 ? 30.198 25.268 43.111 1.00 0.00 36 ARG A CA 17
ATOM 24627 C C . ARG A 1 36 ? 29.927 26.760 43.286 1.00 0.00 36 ARG A C 17
ATOM 24628 O O . ARG A 1 36 ? 30.791 27.468 43.796 1.00 0.00 36 ARG A O 17
ATOM 24649 N N . THR A 1 37 ? 28.777 27.256 42.840 1.00 0.00 37 THR A N 17
ATOM 24650 C CA . THR A 1 37 ? 28.456 28.698 42.832 1.00 0.00 37 THR A CA 17
ATOM 24651 C C . THR A 1 37 ? 26.962 29.010 43.010 1.00 0.00 37 THR A C 17
ATOM 24652 O O . THR A 1 37 ? 26.085 28.191 42.714 1.00 0.00 37 THR A O 17
ATOM 24663 N N . LYS A 1 38 ? 26.668 30.223 43.487 1.00 0.00 38 LYS A N 17
ATOM 24664 C CA . LYS A 1 38 ? 25.345 30.877 43.484 1.00 0.00 38 LYS A CA 17
ATOM 24665 C C . LYS A 1 38 ? 25.118 31.734 42.236 1.00 0.00 38 LYS A C 17
ATOM 24666 O O . LYS A 1 38 ? 24.005 32.205 42.011 1.00 0.00 38 LYS A O 17
ATOM 24685 N N . ASP A 1 39 ? 26.156 31.943 41.425 1.00 0.00 39 ASP A N 17
ATOM 24686 C CA . ASP A 1 39 ? 26.226 33.012 40.423 1.00 0.00 39 ASP A CA 17
ATOM 24687 C C . ASP A 1 39 ? 26.047 32.538 38.964 1.00 0.00 39 ASP A C 17
ATOM 24688 O O . ASP A 1 39 ? 26.450 33.236 38.027 1.00 0.00 39 ASP A O 17
ATOM 24697 N N . ILE A 1 40 ? 25.447 31.357 38.773 1.00 0.00 40 ILE A N 17
ATOM 24698 C CA . ILE A 1 40 ? 25.203 30.723 37.465 1.00 0.00 40 ILE A CA 17
ATOM 24699 C C . ILE A 1 40 ? 23.827 31.075 36.884 1.00 0.00 40 ILE A C 17
ATOM 24700 O O . ILE A 1 40 ? 22.815 31.054 37.590 1.00 0.00 40 ILE A O 17
ATOM 24716 N N . THR A 1 41 ? 23.790 31.371 35.585 1.00 0.00 41 THR A N 17
ATOM 24717 C CA . THR A 1 41 ? 22.588 31.509 34.749 1.00 0.00 41 THR A CA 17
ATOM 24718 C C . THR A 1 41 ? 22.690 30.588 33.527 1.00 0.00 41 THR A C 17
ATOM 24719 O O . THR A 1 41 ? 23.715 30.568 32.851 1.00 0.00 41 THR A O 17
ATOM 24730 N N . VAL A 1 42 ? 21.628 29.844 33.207 1.00 0.00 42 VAL A N 17
ATOM 24731 C CA . VAL A 1 42 ? 21.512 29.012 31.995 1.00 0.00 42 VAL A CA 17
ATOM 24732 C C . VAL A 1 42 ? 20.321 29.399 31.116 1.00 0.00 42 VAL A C 17
ATOM 24733 O O . VAL A 1 42 ? 19.200 29.629 31.584 1.00 0.00 42 VAL A O 17
ATOM 24746 N N . HIS A 1 43 ? 20.596 29.451 29.813 1.00 0.00 43 HIS A N 17
ATOM 24747 C CA . HIS A 1 43 ? 19.651 29.673 28.728 1.00 0.00 43 HIS A CA 17
ATOM 24748 C C . HIS A 1 43 ? 19.379 28.337 28.021 1.00 0.00 43 HIS A C 17
ATOM 24749 O O . HIS A 1 43 ? 20.279 27.746 27.415 1.00 0.00 43 HIS A O 17
ATOM 24763 N N . TYR A 1 44 ? 18.140 27.848 28.057 1.00 0.00 44 TYR A N 17
ATOM 24764 C CA . TYR A 1 44 ? 17.795 26.578 27.414 1.00 0.00 44 TYR A CA 17
ATOM 24765 C C . TYR A 1 44 ? 17.388 26.790 25.949 1.00 0.00 44 TYR A C 17
ATOM 24766 O O . TYR A 1 44 ? 16.239 27.088 25.633 1.00 0.00 44 TYR A O 17
ATOM 24784 N N . VAL A 1 45 ? 18.333 26.607 25.020 1.00 0.00 45 VAL A N 17
ATOM 24785 C CA . VAL A 1 45 ? 18.161 26.922 23.580 1.00 0.00 45 VAL A CA 17
ATOM 24786 C C . VAL A 1 45 ? 17.265 25.934 22.810 1.00 0.00 45 VAL A C 17
ATOM 24787 O O . VAL A 1 45 ? 17.026 26.085 21.610 1.00 0.00 45 VAL A O 17
ATOM 24800 N N . ASP A 1 46 ? 16.716 24.936 23.500 1.00 0.00 46 ASP A N 17
ATOM 24801 C CA . ASP A 1 46 ? 15.590 24.120 23.027 1.00 0.00 46 ASP A CA 17
ATOM 24802 C C . ASP A 1 46 ? 14.218 24.762 23.330 1.00 0.00 46 ASP A C 17
ATOM 24803 O O . ASP A 1 46 ? 13.238 24.459 22.648 1.00 0.00 46 ASP A O 17
ATOM 24812 N N . LYS A 1 47 ? 14.149 25.660 24.324 1.00 0.00 47 LYS A N 17
ATOM 24813 C CA . LYS A 1 47 ? 12.941 26.383 24.756 1.00 0.00 47 LYS A CA 17
ATOM 24814 C C . LYS A 1 47 ? 12.776 27.711 24.004 1.00 0.00 47 LYS A C 17
ATOM 24815 O O . LYS A 1 47 ? 11.654 28.091 23.680 1.00 0.00 47 LYS A O 17
ATOM 24834 N N . MET A 1 48 ? 13.880 28.394 23.682 1.00 0.00 48 MET A N 17
ATOM 24835 C CA . MET A 1 48 ? 13.863 29.705 23.018 1.00 0.00 48 MET A CA 17
ATOM 24836 C C . MET A 1 48 ? 13.868 29.547 21.488 1.00 0.00 48 MET A C 17
ATOM 24837 O O . MET A 1 48 ? 14.674 28.786 20.942 1.00 0.00 48 MET A O 17
ATOM 24851 N N . SER A 1 49 ? 12.964 30.229 20.781 1.00 0.00 49 SER A N 17
ATOM 24852 C CA . SER A 1 49 ? 12.705 29.995 19.347 1.00 0.00 49 SER A CA 17
ATOM 24853 C C . SER A 1 49 ? 13.825 30.451 18.395 1.00 0.00 49 SER A C 17
ATOM 24854 O O . SER A 1 49 ? 13.883 29.975 17.262 1.00 0.00 49 SER A O 17
ATOM 24862 N N . GLU A 1 50 ? 14.758 31.288 18.855 1.00 0.00 50 GLU A N 17
ATOM 24863 C CA . GLU A 1 50 ? 15.971 31.714 18.129 1.00 0.00 50 GLU A CA 17
ATOM 24864 C C . GLU A 1 50 ? 17.203 30.829 18.442 1.00 0.00 50 GLU A C 17
ATOM 24865 O O . GLU A 1 50 ? 18.322 31.131 18.021 1.00 0.00 50 GLU A O 17
ATOM 24877 N N . GLY A 1 51 ? 17.020 29.733 19.193 1.00 0.00 51 GLY A N 17
ATOM 24878 C CA . GLY A 1 51 ? 18.086 28.852 19.684 1.00 0.00 51 GLY A CA 17
ATOM 24879 C C . GLY A 1 51 ? 19.080 28.335 18.636 1.00 0.00 51 GLY A C 17
ATOM 24880 O O . GLY A 1 51 ? 20.250 28.125 18.958 1.00 0.00 51 GLY A O 17
ATOM 24884 N N . GLU A 1 52 ? 18.670 28.179 17.375 1.00 0.00 52 GLU A N 17
ATOM 24885 C CA . GLU A 1 52 ? 19.564 27.730 16.299 1.00 0.00 52 GLU A CA 17
ATOM 24886 C C . GLU A 1 52 ? 20.461 28.850 15.744 1.00 0.00 52 GLU A C 17
ATOM 24887 O O . GLU A 1 52 ? 21.578 28.573 15.303 1.00 0.00 52 GLU A O 17
ATOM 24899 N N . GLN A 1 53 ? 20.050 30.117 15.857 1.00 0.00 53 GLN A N 17
ATOM 24900 C CA . GLN A 1 53 ? 20.915 31.275 15.596 1.00 0.00 53 GLN A CA 17
ATOM 24901 C C . GLN A 1 53 ? 21.914 31.487 16.743 1.00 0.00 53 GLN A C 17
ATOM 24902 O O . GLN A 1 53 ? 23.069 31.837 16.500 1.00 0.00 53 GLN A O 17
ATOM 24916 N N . LEU A 1 54 ? 21.515 31.190 17.987 1.00 0.00 54 LEU A N 17
ATOM 24917 C CA . LEU A 1 54 ? 22.436 31.182 19.129 1.00 0.00 54 LEU A CA 17
ATOM 24918 C C . LEU A 1 54 ? 23.473 30.043 18.976 1.00 0.00 54 LEU A C 17
ATOM 24919 O O . LEU A 1 54 ? 24.666 30.294 19.134 1.00 0.00 54 LEU A O 17
ATOM 24935 N N . ARG A 1 55 ? 23.066 28.831 18.554 1.00 0.00 55 ARG A N 17
ATOM 24936 C CA . ARG A 1 55 ? 23.993 27.758 18.113 1.00 0.00 55 ARG A CA 17
ATOM 24937 C C . ARG A 1 55 ? 24.935 28.236 16.998 1.00 0.00 55 ARG A C 17
ATOM 24938 O O . ARG A 1 55 ? 26.134 27.977 17.069 1.00 0.00 55 ARG A O 17
ATOM 24959 N N . GLY A 1 56 ? 24.413 28.959 16.005 1.00 0.00 56 GLY A N 17
ATOM 24960 C CA . GLY A 1 56 ? 25.190 29.511 14.888 1.00 0.00 56 GLY A CA 17
ATOM 24961 C C . GLY A 1 56 ? 26.290 30.487 15.324 1.00 0.00 56 GLY A C 17
ATOM 24962 O O . GLY A 1 56 ? 27.428 30.377 14.869 1.00 0.00 56 GLY A O 17
ATOM 24966 N N . GLU A 1 57 ? 26.003 31.388 16.269 1.00 0.00 57 GLU A N 17
ATOM 24967 C CA . GLU A 1 57 ? 27.018 32.277 16.852 1.00 0.00 57 GLU A CA 17
ATOM 24968 C C . GLU A 1 57 ? 28.120 31.528 17.617 1.00 0.00 57 GLU A C 17
ATOM 24969 O O . GLU A 1 57 ? 29.289 31.915 17.516 1.00 0.00 57 GLU A O 17
ATOM 24981 N N . ILE A 1 58 ? 27.779 30.457 18.347 1.00 0.00 58 ILE A N 17
ATOM 24982 C CA . ILE A 1 58 ? 28.768 29.610 19.040 1.00 0.00 58 ILE A CA 17
ATOM 24983 C C . ILE A 1 58 ? 29.638 28.884 18.007 1.00 0.00 58 ILE A C 17
ATOM 24984 O O . ILE A 1 58 ? 30.864 28.880 18.123 1.00 0.00 58 ILE A O 17
ATOM 25000 N N . TYR A 1 59 ? 29.036 28.324 16.954 1.00 0.00 59 TYR A N 17
ATOM 25001 C CA . TYR A 1 59 ? 29.783 27.619 15.912 1.00 0.00 59 TYR A CA 17
ATOM 25002 C C . TYR A 1 59 ? 30.728 28.555 15.147 1.00 0.00 59 TYR A C 17
ATOM 25003 O O . TYR A 1 59 ? 31.879 28.201 14.904 1.00 0.00 59 TYR A O 17
ATOM 25021 N N . GLN A 1 60 ? 30.304 29.780 14.835 1.00 0.00 60 GLN A N 17
ATOM 25022 C CA . GLN A 1 60 ? 31.131 30.738 14.088 1.00 0.00 60 GLN A CA 17
ATOM 25023 C C . GLN A 1 60 ? 32.337 31.264 14.894 1.00 0.00 60 GLN A C 17
ATOM 25024 O O . GLN A 1 60 ? 33.351 31.622 14.290 1.00 0.00 60 GLN A O 17
ATOM 25038 N N . ALA A 1 61 ? 32.287 31.263 16.233 1.00 0.00 61 ALA A N 17
ATOM 25039 C CA . ALA A 1 61 ? 33.406 31.676 17.095 1.00 0.00 61 ALA A CA 17
ATOM 25040 C C . ALA A 1 61 ? 34.241 30.516 17.682 1.00 0.00 61 ALA A C 17
ATOM 25041 O O . ALA A 1 61 ? 35.418 30.722 17.998 1.00 0.00 61 ALA A O 17
ATOM 25048 N N . TYR A 1 62 ? 33.668 29.314 17.828 1.00 0.00 62 TYR A N 17
ATOM 25049 C CA . TYR A 1 62 ? 34.292 28.185 18.541 1.00 0.00 62 TYR A CA 17
ATOM 25050 C C . TYR A 1 62 ? 34.171 26.824 17.826 1.00 0.00 62 TYR A C 17
ATOM 25051 O O . TYR A 1 62 ? 34.662 25.820 18.345 1.00 0.00 62 TYR A O 17
ATOM 25069 N N . LYS A 1 63 ? 33.539 26.761 16.641 1.00 0.00 63 LYS A N 17
ATOM 25070 C CA . LYS A 1 63 ? 33.408 25.567 15.774 1.00 0.00 63 LYS A CA 17
ATOM 25071 C C . LYS A 1 63 ? 32.940 24.309 16.521 1.00 0.00 63 LYS A C 17
ATOM 25072 O O . LYS A 1 63 ? 33.528 23.229 16.392 1.00 0.00 63 LYS A O 17
ATOM 25091 N N . HIS A 1 64 ? 31.911 24.474 17.350 1.00 0.00 64 HIS A N 17
ATOM 25092 C CA . HIS A 1 64 ? 31.341 23.457 18.238 1.00 0.00 64 HIS A CA 17
ATOM 25093 C C . HIS A 1 64 ? 29.808 23.583 18.244 1.00 0.00 64 HIS A C 17
ATOM 25094 O O . HIS A 1 64 ? 29.285 24.693 18.329 1.00 0.00 64 HIS A O 17
ATOM 25108 N N . GLU A 1 65 ? 29.090 22.465 18.125 1.00 0.00 65 GLU A N 17
ATOM 25109 C CA . GLU A 1 65 ? 27.616 22.389 18.072 1.00 0.00 65 GLU A CA 17
ATOM 25110 C C . GLU A 1 65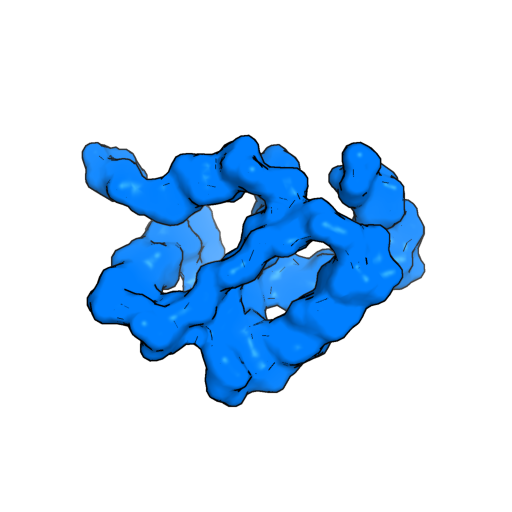 ? 27.001 21.605 19.246 1.00 0.00 65 GLU A C 17
ATOM 25111 O O . GLU A 1 65 ? 25.842 21.832 19.593 1.00 0.00 65 GLU A O 17
ATOM 25123 N N . THR A 1 66 ? 27.758 20.682 19.850 1.00 0.00 66 THR A N 17
ATOM 25124 C CA . THR A 1 66 ? 27.257 19.740 20.862 1.00 0.00 66 THR A CA 17
ATOM 25125 C C . THR A 1 66 ? 27.093 20.388 22.240 1.00 0.00 66 THR A C 17
ATOM 25126 O O . THR A 1 66 ? 28.020 21.014 22.752 1.00 0.00 66 THR A O 17
ATOM 25137 N N . VAL A 1 67 ? 25.919 20.232 22.860 1.00 0.00 67 VAL A N 17
ATOM 25138 C CA . VAL A 1 67 ? 25.567 20.904 24.128 1.00 0.00 67 VAL A CA 17
ATOM 25139 C C . VAL A 1 67 ? 26.098 20.140 25.356 1.00 0.00 67 VAL A C 17
ATOM 25140 O O . VAL A 1 67 ? 26.190 18.905 25.309 1.00 0.00 67 VAL A O 17
ATOM 25153 N N . PRO A 1 68 ? 26.398 20.833 26.477 1.00 0.00 68 PRO A N 17
ATOM 25154 C CA . PRO A 1 68 ? 26.302 22.280 26.701 1.00 0.00 68 PRO A CA 17
ATOM 25155 C C . PRO A 1 68 ? 27.479 23.082 26.131 1.00 0.00 68 PRO A C 17
ATOM 25156 O O . PRO A 1 68 ? 28.595 22.576 26.000 1.00 0.00 68 PRO A O 17
ATOM 25167 N N . ALA A 1 69 ? 27.231 24.365 25.870 1.00 0.00 69 ALA A N 17
ATOM 25168 C CA . ALA A 1 69 ? 28.270 25.386 25.735 1.00 0.00 69 ALA A CA 17
ATOM 25169 C C . ALA A 1 69 ? 28.340 26.199 27.038 1.00 0.00 69 ALA A C 17
ATOM 25170 O O . ALA A 1 69 ? 27.306 26.556 27.605 1.00 0.00 69 ALA A O 17
ATOM 25177 N N . ILE A 1 70 ? 29.549 26.462 27.538 1.00 0.00 70 ILE A N 17
ATOM 25178 C CA . ILE A 1 70 ? 29.783 26.975 28.896 1.00 0.00 70 ILE A CA 17
ATOM 25179 C C . ILE A 1 70 ? 30.676 28.217 28.817 1.00 0.00 70 ILE A C 17
ATOM 25180 O O . ILE A 1 70 ? 31.627 28.248 28.038 1.00 0.00 70 ILE A O 17
ATOM 25196 N N . PHE A 1 71 ? 30.380 29.240 29.622 1.00 0.00 71 PHE A N 17
ATOM 25197 C CA . PHE A 1 71 ? 31.130 30.494 29.646 1.00 0.00 71 PHE A CA 17
ATOM 25198 C C . PHE A 1 71 ? 31.324 31.035 31.071 1.00 0.00 71 PHE A C 17
ATOM 25199 O O . PHE A 1 71 ? 30.458 30.875 31.933 1.00 0.00 71 PHE A O 17
ATOM 25216 N N . ILE A 1 72 ? 32.451 31.718 31.298 1.00 0.00 72 ILE A N 17
ATOM 25217 C CA . ILE A 1 72 ? 32.790 32.415 32.551 1.00 0.00 72 ILE A CA 17
ATOM 25218 C C . ILE A 1 72 ? 33.239 33.842 32.212 1.00 0.00 72 ILE A C 17
ATOM 25219 O O . ILE A 1 72 ? 34.205 34.018 31.472 1.00 0.00 72 ILE A O 17
ATOM 25235 N N . ASN A 1 73 ? 32.550 34.863 32.727 1.00 0.00 73 ASN A N 17
ATOM 25236 C CA . ASN A 1 73 ? 32.796 36.291 32.451 1.00 0.00 73 ASN A CA 17
ATOM 25237 C C . ASN A 1 73 ? 33.016 36.633 30.947 1.00 0.00 73 ASN A C 17
ATOM 25238 O O . ASN A 1 73 ? 33.889 37.433 30.591 1.00 0.00 73 ASN A O 17
ATOM 25249 N N . GLY A 1 74 ? 32.239 36.017 30.044 1.00 0.00 74 GLY A N 17
ATOM 25250 C CA . GLY A 1 74 ? 32.348 36.199 28.581 1.00 0.00 74 GLY A CA 17
ATOM 25251 C C . GLY A 1 74 ? 33.439 35.361 27.884 1.00 0.00 74 GLY A C 17
ATOM 25252 O O . GLY A 1 74 ? 33.601 35.467 26.666 1.00 0.00 74 GLY A O 17
ATOM 25256 N N . ASN A 1 75 ? 34.187 34.532 28.618 1.00 0.00 75 ASN A N 17
ATOM 25257 C CA . ASN A 1 75 ? 35.219 33.618 28.104 1.00 0.00 75 ASN A CA 17
ATOM 25258 C C . ASN A 1 75 ? 34.633 32.211 27.893 1.00 0.00 75 ASN A C 17
ATOM 25259 O O . ASN A 1 75 ? 33.861 31.759 28.735 1.00 0.00 75 ASN A O 17
ATOM 25270 N N . PHE A 1 76 ? 34.994 31.508 26.815 1.00 0.00 76 PHE A N 17
ATOM 25271 C CA . PHE A 1 76 ? 34.445 30.178 26.504 1.00 0.00 76 PHE A CA 17
ATOM 25272 C C . PHE A 1 76 ? 35.185 29.028 27.214 1.00 0.00 76 PHE A C 17
ATOM 25273 O O . PHE A 1 76 ? 36.410 29.049 27.373 1.00 0.00 76 PHE A O 17
ATOM 25290 N N . ILE A 1 77 ? 34.418 28.005 27.591 1.00 0.00 77 ILE A N 17
ATOM 25291 C CA . ILE A 1 77 ? 34.815 26.747 28.232 1.00 0.00 77 ILE A CA 17
ATOM 25292 C C . ILE A 1 77 ? 34.310 25.608 27.337 1.00 0.00 77 ILE A C 17
ATOM 25293 O O . ILE A 1 77 ? 33.126 25.549 27.007 1.00 0.00 77 ILE A O 17
ATOM 25309 N N . GLY A 1 78 ? 35.196 24.685 26.962 1.00 0.00 78 GLY A N 17
ATOM 25310 C CA . GLY A 1 78 ? 35.036 23.727 25.855 1.00 0.00 78 GLY A CA 17
ATOM 25311 C C . GLY A 1 78 ? 34.014 22.594 25.991 1.00 0.00 78 GLY A C 17
ATOM 25312 O O . GLY A 1 78 ? 34.107 21.579 25.296 1.00 0.00 78 GLY A O 17
ATOM 25316 N N . GLY A 1 79 ? 33.088 22.762 26.919 1.00 0.00 79 GLY A N 17
ATOM 25317 C CA . GLY A 1 79 ? 32.008 21.855 27.314 1.00 0.00 79 GLY A CA 17
ATOM 25318 C C . GLY A 1 79 ? 32.164 21.341 28.747 1.00 0.00 79 GLY A C 17
ATOM 25319 O O . GLY A 1 79 ? 33.063 21.760 29.480 1.00 0.00 79 GLY A O 17
ATOM 25323 N N . CYS A 1 80 ? 31.311 20.400 29.158 1.00 0.00 80 CYS A N 17
ATOM 25324 C CA . CYS A 1 80 ? 31.378 19.819 30.502 1.00 0.00 80 CYS A CA 17
ATOM 25325 C C . CYS A 1 80 ? 32.698 19.058 30.728 1.00 0.00 80 CYS A C 17
ATOM 25326 O O . CYS A 1 80 ? 33.276 19.143 31.809 1.00 0.00 80 CYS A O 17
ATOM 25334 N N . SER A 1 81 ? 33.248 18.422 29.685 1.00 0.00 81 SER A N 17
ATOM 25335 C CA . SER A 1 81 ? 34.582 17.804 29.728 1.00 0.00 81 SER A CA 17
ATOM 25336 C C . SER A 1 81 ? 35.725 18.800 29.996 1.00 0.00 81 SER A C 17
ATOM 25337 O O . SER A 1 81 ? 36.770 18.370 30.484 1.00 0.00 81 SER A O 17
ATOM 25345 N N . ASP A 1 82 ? 35.542 20.102 29.730 1.00 0.00 82 ASP A N 17
ATOM 25346 C CA . ASP A 1 82 ? 36.509 21.168 30.053 1.00 0.00 82 ASP A CA 17
ATOM 25347 C C . ASP A 1 82 ? 36.264 21.722 31.472 1.00 0.00 82 ASP A C 17
ATOM 25348 O O . ASP A 1 82 ? 37.194 21.845 32.267 1.00 0.00 82 ASP A O 17
ATOM 25357 N N . LEU A 1 83 ? 34.995 21.961 31.836 1.00 0.00 83 LEU A N 17
ATOM 25358 C CA . LEU A 1 83 ? 34.570 22.410 33.170 1.00 0.00 83 LEU A CA 17
ATOM 25359 C C . LEU A 1 83 ? 35.027 21.436 34.270 1.00 0.00 83 LEU A C 17
ATOM 25360 O O . LEU A 1 83 ? 35.604 21.841 35.279 1.00 0.00 83 LEU A O 17
ATOM 25376 N N . GLU A 1 84 ? 34.792 20.141 34.070 1.00 0.00 84 GLU A N 17
ATOM 25377 C CA . GLU A 1 84 ? 35.180 19.102 35.024 1.00 0.00 84 GLU A CA 17
ATOM 25378 C C . GLU A 1 84 ? 36.697 18.870 35.038 1.00 0.00 84 GLU A C 17
ATOM 25379 O O . GLU A 1 84 ? 37.245 18.503 36.075 1.00 0.00 84 GLU A O 17
ATOM 25391 N N . ALA A 1 85 ? 37.408 19.158 33.944 1.00 0.00 85 ALA A N 17
ATOM 25392 C CA . ALA A 1 85 ? 38.868 19.059 33.912 1.00 0.00 85 ALA A CA 17
ATOM 25393 C C . ALA A 1 85 ? 39.554 20.184 34.711 1.00 0.00 85 ALA A C 17
ATOM 25394 O O . ALA A 1 85 ? 40.618 19.956 35.295 1.00 0.00 85 ALA A O 17
ATOM 25401 N N . LEU A 1 86 ? 38.916 21.357 34.811 1.00 0.00 86 LEU A N 17
ATOM 25402 C CA . LEU A 1 86 ? 39.332 22.476 35.670 1.00 0.00 86 LEU A CA 17
ATOM 25403 C C . LEU A 1 86 ? 39.053 22.219 37.161 1.00 0.00 86 LEU A C 17
ATOM 25404 O O . LEU A 1 86 ? 39.783 22.726 38.013 1.00 0.00 86 LEU A O 17
ATOM 25420 N N . ASP A 1 87 ? 38.056 21.390 37.493 1.00 0.00 87 ASP A N 17
ATOM 25421 C CA . ASP A 1 87 ? 37.944 20.783 38.827 1.00 0.00 87 ASP A CA 17
ATOM 25422 C C . ASP A 1 87 ? 39.125 19.843 39.085 1.00 0.00 87 ASP A C 17
ATOM 25423 O O . ASP A 1 87 ? 39.745 19.916 40.143 1.00 0.00 87 ASP A O 17
ATOM 25432 N N . LYS A 1 88 ? 39.494 19.004 38.105 1.00 0.00 88 LYS A N 17
ATOM 25433 C CA . LYS A 1 88 ? 40.583 18.016 38.281 1.00 0.00 88 LYS A CA 17
ATOM 25434 C C . LYS A 1 88 ? 41.960 18.683 38.401 1.00 0.00 88 LYS A C 17
ATOM 25435 O O . LYS A 1 88 ? 42.785 18.225 39.195 1.00 0.00 88 LYS A O 17
ATOM 25454 N N . GLU A 1 89 ? 42.182 19.798 37.699 1.00 0.00 89 GLU A N 17
ATOM 25455 C CA . GLU A 1 89 ? 43.343 20.683 37.890 1.00 0.00 89 GLU A CA 17
ATOM 25456 C C . GLU A 1 89 ? 43.212 21.646 39.091 1.00 0.00 89 GLU A C 17
ATOM 25457 O O . GLU A 1 89 ? 44.161 22.378 39.370 1.00 0.00 89 GLU A O 17
ATOM 25469 N N . GLY A 1 90 ? 42.085 21.673 39.815 1.00 0.00 90 GLY A N 17
ATOM 25470 C CA . GLY A 1 90 ? 41.943 22.448 41.052 1.00 0.00 90 GLY A CA 17
ATOM 25471 C C . GLY A 1 90 ? 42.032 23.960 40.824 1.00 0.00 90 GLY A C 17
ATOM 25472 O O . GLY A 1 90 ? 42.769 24.653 41.532 1.00 0.00 90 GLY A O 17
ATOM 25476 N N . LYS A 1 91 ? 41.344 24.448 39.785 1.00 0.00 91 LYS A N 17
ATOM 25477 C CA . LYS A 1 91 ? 41.412 25.807 39.243 1.00 0.00 91 LYS A CA 17
ATOM 25478 C C . LYS A 1 91 ? 40.039 26.448 39.030 1.00 0.00 91 LYS A C 17
ATOM 25479 O O . LYS A 1 91 ? 39.965 27.641 38.733 1.00 0.00 91 LYS A O 17
ATOM 25498 N N . LEU A 1 92 ? 38.958 25.683 39.176 1.00 0.00 92 LEU A N 17
ATOM 25499 C CA . LEU A 1 92 ? 37.588 26.148 38.922 1.00 0.00 92 LEU A CA 17
ATOM 25500 C C . LEU A 1 92 ? 37.187 27.225 39.933 1.00 0.00 92 LEU A C 17
ATOM 25501 O O . LEU A 1 92 ? 36.533 28.212 39.612 1.00 0.00 92 LEU A O 17
ATOM 25517 N N . ASP A 1 93 ? 37.684 27.067 41.150 1.00 0.00 93 ASP A N 17
ATOM 25518 C CA . ASP A 1 93 ? 37.616 27.984 42.246 1.00 0.00 93 ASP A CA 17
ATOM 25519 C C . ASP A 1 93 ? 38.290 29.337 41.973 1.00 0.00 93 ASP A C 17
ATOM 25520 O O . ASP A 1 93 ? 37.661 30.376 42.162 1.00 0.00 93 ASP A O 17
ATOM 25529 N N . GLY A 1 94 ? 39.519 29.359 41.448 1.00 0.00 94 GLY A N 17
ATOM 25530 C CA . GLY A 1 94 ? 40.184 30.615 41.083 1.00 0.00 94 GLY A CA 17
ATOM 25531 C C . GLY A 1 94 ? 39.555 31.316 39.877 1.00 0.00 94 GLY A C 17
ATOM 25532 O O . GLY A 1 94 ? 39.642 32.539 39.764 1.00 0.00 94 GLY A O 17
ATOM 25536 N N . LEU A 1 95 ? 38.841 30.569 39.027 1.00 0.00 95 LEU A N 17
ATOM 25537 C CA . LEU A 1 95 ? 38.058 31.134 37.924 1.00 0.00 95 LEU A CA 17
ATOM 25538 C C . LEU A 1 95 ? 36.777 31.815 38.439 1.00 0.00 95 LEU A C 17
ATOM 25539 O O . LEU A 1 95 ? 36.416 32.891 37.956 1.00 0.00 95 LEU A O 17
ATOM 25555 N N . LEU A 1 96 ? 36.144 31.237 39.465 1.00 0.00 96 LEU A N 17
ATOM 25556 C CA . LEU A 1 96 ? 34.952 31.768 40.145 1.00 0.00 96 LEU A CA 17
ATOM 25557 C C . LEU A 1 96 ? 35.237 32.951 41.095 1.00 0.00 96 LEU A C 17
ATOM 25558 O O . LEU A 1 96 ? 34.285 33.560 41.591 1.00 0.00 96 LEU A O 17
ATOM 25574 N N . SER A 1 97 ? 36.515 33.287 41.326 1.00 0.00 97 SER A N 17
ATOM 25575 C CA . SER A 1 97 ? 37.008 34.407 42.157 1.00 0.00 97 SER A CA 17
ATOM 25576 C C . SER A 1 97 ? 36.412 34.438 43.564 1.00 0.00 97 SER A C 17
ATOM 25577 O O . SER A 1 97 ? 35.714 35.406 43.931 1.00 0.00 97 SER A O 17
ATOM 25586 N N . GLY A 1 1 ? 24.465 48.749 10.951 1.00 0.00 1 GLY A N 18
ATOM 25587 C CA . GLY A 1 1 ? 23.729 47.798 11.812 1.00 0.00 1 GLY A CA 18
ATOM 25588 C C . GLY A 1 1 ? 24.562 47.362 13.011 1.00 0.00 1 GLY A C 18
ATOM 25589 O O . GLY A 1 1 ? 25.754 47.672 13.079 1.00 0.00 1 GLY A O 18
ATOM 25595 N N . ALA A 1 2 ? 23.964 46.636 13.963 1.00 0.00 2 ALA A N 18
ATOM 25596 C CA . ALA A 1 2 ? 24.622 46.190 15.207 1.00 0.00 2 ALA A CA 18
ATOM 25597 C C . ALA A 1 2 ? 24.499 44.676 15.508 1.00 0.00 2 ALA A C 18
ATOM 25598 O O . ALA A 1 2 ? 25.373 44.116 16.180 1.00 0.00 2 ALA A O 18
ATOM 25605 N N . MET A 1 3 ? 23.443 44.024 15.006 1.00 0.00 3 MET A N 18
ATOM 25606 C CA . MET A 1 3 ? 23.159 42.581 15.068 1.00 0.00 3 MET A CA 18
ATOM 25607 C C . MET A 1 3 ? 23.331 41.957 16.473 1.00 0.00 3 MET A C 18
ATOM 25608 O O . MET A 1 3 ? 24.144 41.044 16.649 1.00 0.00 3 MET A O 18
ATOM 25622 N N . PRO A 1 4 ? 22.595 42.420 17.506 1.00 0.00 4 PRO A N 18
ATOM 25623 C CA . PRO A 1 4 ? 22.685 41.871 18.863 1.00 0.00 4 PRO A CA 18
ATOM 25624 C C . PRO A 1 4 ? 22.275 40.390 18.921 1.00 0.00 4 PRO A C 18
ATOM 25625 O O . PRO A 1 4 ? 21.393 39.942 18.182 1.00 0.00 4 PRO A O 18
ATOM 25636 N N . SER A 1 5 ? 22.912 39.619 19.803 1.00 0.00 5 SER A N 18
ATOM 25637 C CA . SER A 1 5 ? 22.643 38.187 20.036 1.00 0.00 5 SER A CA 18
ATOM 25638 C C . SER A 1 5 ? 23.174 37.748 21.414 1.00 0.00 5 SER A C 18
ATOM 25639 O O . SER A 1 5 ? 23.534 38.599 22.237 1.00 0.00 5 SER A O 18
ATOM 25647 N N . ILE A 1 6 ? 23.254 36.437 21.689 1.00 0.00 6 ILE A N 18
ATOM 25648 C CA . ILE A 1 6 ? 23.752 35.887 22.970 1.00 0.00 6 ILE A CA 18
ATOM 25649 C C . ILE A 1 6 ? 25.156 36.383 23.349 1.00 0.00 6 ILE A C 18
ATOM 25650 O O . ILE A 1 6 ? 25.521 36.359 24.522 1.00 0.00 6 ILE A O 18
ATOM 25666 N N . ALA A 1 7 ? 25.941 36.856 22.375 1.00 0.00 7 ALA A N 18
ATOM 25667 C CA . ALA A 1 7 ? 27.302 37.336 22.590 1.00 0.00 7 ALA A CA 18
ATOM 25668 C C . ALA A 1 7 ? 27.380 38.531 23.576 1.00 0.00 7 ALA A C 18
ATOM 25669 O O . ALA A 1 7 ? 28.436 38.796 24.154 1.00 0.00 7 ALA A O 18
ATOM 25676 N N . SER A 1 8 ? 26.266 39.234 23.814 1.00 0.00 8 SER A N 18
ATOM 25677 C CA . SER A 1 8 ? 26.137 40.284 24.840 1.00 0.00 8 SER A CA 18
ATOM 25678 C C . SER A 1 8 ? 25.821 39.736 26.241 1.00 0.00 8 SER A C 18
ATOM 25679 O O . SER A 1 8 ? 26.217 40.353 27.232 1.00 0.00 8 SER A O 18
ATOM 25687 N N . MET A 1 9 ? 25.196 38.557 26.353 1.00 0.00 9 MET A N 18
ATOM 25688 C CA . MET A 1 9 ? 24.872 37.907 27.637 1.00 0.00 9 MET A CA 18
ATOM 25689 C C . MET A 1 9 ? 26.130 37.408 28.366 1.00 0.00 9 MET A C 18
ATOM 25690 O O . MET A 1 9 ? 26.171 37.398 29.598 1.00 0.00 9 MET A O 18
ATOM 25704 N N . ILE A 1 10 ? 27.189 37.061 27.618 1.00 0.00 10 ILE A N 18
ATOM 25705 C CA . ILE A 1 10 ? 28.473 36.584 28.167 1.00 0.00 10 ILE A CA 18
ATOM 25706 C C . ILE A 1 10 ? 29.186 37.660 29.009 1.00 0.00 10 ILE A C 18
ATOM 25707 O O . ILE A 1 10 ? 30.004 37.337 29.872 1.00 0.00 10 ILE A O 18
ATOM 25723 N N . LYS A 1 11 ? 28.856 38.946 28.813 1.00 0.00 11 LYS A N 18
ATOM 25724 C CA . LYS A 1 11 ? 29.346 40.060 29.642 1.00 0.00 11 LYS A CA 18
ATOM 25725 C C . LYS A 1 11 ? 28.553 40.233 30.948 1.00 0.00 11 LYS A C 18
ATOM 25726 O O . LYS A 1 11 ? 29.109 40.705 31.941 1.00 0.00 11 LYS A O 18
ATOM 25745 N N . GLY A 1 12 ? 27.275 39.845 30.956 1.00 0.00 12 GLY A N 18
ATOM 25746 C CA . GLY A 1 12 ? 26.305 40.192 31.998 1.00 0.00 12 GLY A CA 18
ATOM 25747 C C . GLY A 1 12 ? 26.238 39.264 33.213 1.00 0.00 12 GLY A C 18
ATOM 25748 O O . GLY A 1 12 ? 25.532 39.594 34.166 1.00 0.00 12 GLY A O 18
ATOM 25752 N N . ASN A 1 13 ? 26.928 38.115 33.201 1.00 0.00 13 ASN A N 18
ATOM 25753 C CA . ASN A 1 13 ? 26.940 37.151 34.311 1.00 0.00 13 ASN A CA 18
ATOM 25754 C C . ASN A 1 13 ? 28.330 36.496 34.475 1.00 0.00 13 ASN A C 18
ATOM 25755 O O . ASN A 1 13 ? 29.051 36.323 33.487 1.00 0.00 13 ASN A O 18
ATOM 25766 N N . LYS A 1 14 ? 28.682 36.077 35.698 1.00 0.00 14 LYS A N 18
ATOM 25767 C CA . LYS A 1 14 ? 29.976 35.452 36.038 1.00 0.00 14 LYS A CA 18
ATOM 25768 C C . LYS A 1 14 ? 30.145 34.073 35.395 1.00 0.00 14 LYS A C 18
ATOM 25769 O O . LYS A 1 14 ? 31.207 33.801 34.837 1.00 0.00 14 LYS A O 18
ATOM 25788 N N . VAL A 1 15 ? 29.091 33.253 35.412 1.00 0.00 15 VAL A N 18
ATOM 25789 C CA . VAL A 1 15 ? 29.000 31.981 34.671 1.00 0.00 15 VAL A CA 18
ATOM 25790 C C . VAL A 1 15 ? 27.803 32.012 33.721 1.00 0.00 15 VAL A C 18
ATOM 25791 O O . VAL A 1 15 ? 26.691 32.353 34.134 1.00 0.00 15 VAL A O 18
ATOM 25804 N N . VAL A 1 16 ? 28.028 31.641 32.456 1.00 0.00 16 VAL A N 18
ATOM 25805 C CA . VAL A 1 16 ? 26.995 31.585 31.405 1.00 0.00 16 VAL A CA 18
ATOM 25806 C C . VAL A 1 16 ? 27.038 30.231 30.695 1.00 0.00 16 VAL A C 18
ATOM 25807 O O . VAL A 1 16 ? 28.102 29.814 30.233 1.00 0.00 16 VAL A O 18
ATOM 25820 N N . VAL A 1 17 ? 25.896 29.543 30.591 1.00 0.00 17 VAL A N 18
ATOM 25821 C CA . VAL A 1 17 ? 25.789 28.224 29.937 1.00 0.00 17 VAL A CA 18
ATOM 25822 C C . VAL A 1 17 ? 24.684 28.206 28.873 1.00 0.00 17 VAL A C 18
ATOM 25823 O O . VAL A 1 17 ? 23.664 28.882 29.002 1.00 0.00 17 VAL A O 18
ATOM 25836 N N . PHE A 1 18 ? 24.877 27.414 27.818 1.00 0.00 18 PHE A N 18
ATOM 25837 C CA . PHE A 1 18 ? 23.887 27.166 26.766 1.00 0.00 18 PHE A CA 18
ATOM 25838 C C . PHE A 1 18 ? 23.635 25.658 26.656 1.00 0.00 18 PHE A C 18
ATOM 25839 O O . PHE A 1 18 ? 24.550 24.907 26.315 1.00 0.00 18 PHE A O 18
ATOM 25856 N N . SER A 1 19 ? 22.404 25.229 26.939 1.00 0.00 19 SER A N 18
ATOM 25857 C CA . SER A 1 19 ? 22.019 23.820 27.144 1.00 0.00 19 SER A CA 18
ATOM 25858 C C . SER A 1 19 ? 20.733 23.453 26.386 1.00 0.00 19 SER A C 18
ATOM 25859 O O . SER A 1 19 ? 20.032 24.310 25.843 1.00 0.00 19 SER A O 18
ATOM 25867 N N . TRP A 1 20 ? 20.394 22.161 26.393 1.00 0.00 20 TRP A N 18
ATOM 25868 C CA . TRP A 1 20 ? 19.050 21.658 26.088 1.00 0.00 20 TRP A CA 18
ATOM 25869 C C . TRP A 1 20 ? 18.504 20.887 27.284 1.00 0.00 20 TRP A C 18
ATOM 25870 O O . TRP A 1 20 ? 19.231 20.088 27.876 1.00 0.00 20 TRP A O 18
ATOM 25891 N N . VAL A 1 21 ? 17.206 21.018 27.554 1.00 0.00 21 VAL A N 18
ATOM 25892 C CA . VAL A 1 21 ? 16.511 20.213 28.581 1.00 0.00 21 VAL A CA 18
ATOM 25893 C C . VAL A 1 21 ? 16.599 18.711 28.268 1.00 0.00 21 VAL A C 18
ATOM 25894 O O . VAL A 1 21 ? 16.728 17.898 29.180 1.00 0.00 21 VAL A O 18
ATOM 25907 N N . THR A 1 22 ? 16.641 18.324 26.989 1.00 0.00 22 THR A N 18
ATOM 25908 C CA . THR A 1 22 ? 16.828 16.927 26.545 1.00 0.00 22 THR A CA 18
ATOM 25909 C C . THR A 1 22 ? 18.215 16.336 26.808 1.00 0.00 22 THR A C 18
ATOM 25910 O O . THR A 1 22 ? 18.356 15.110 26.734 1.00 0.00 22 THR A O 18
ATOM 25921 N N . CYS A 1 23 ? 19.246 17.136 27.113 1.00 0.00 23 CYS A N 18
ATOM 25922 C CA . CYS A 1 23 ? 20.624 16.662 27.103 1.00 0.00 23 CYS A CA 18
ATOM 25923 C C . CYS A 1 23 ? 21.057 16.176 28.496 1.00 0.00 23 CYS A C 18
ATOM 25924 O O . CYS A 1 23 ? 20.725 16.833 29.490 1.00 0.00 23 CYS A O 18
ATOM 25932 N N . PRO A 1 24 ? 21.869 15.107 28.606 1.00 0.00 24 PRO A N 18
ATOM 25933 C CA . PRO A 1 24 ? 22.407 14.689 29.894 1.00 0.00 24 PRO A CA 18
ATOM 25934 C C . PRO A 1 24 ? 23.671 15.463 30.301 1.00 0.00 24 PRO A C 18
ATOM 25935 O O . PRO A 1 24 ? 23.882 15.714 31.485 1.00 0.00 24 PRO A O 18
ATOM 25946 N N . TYR A 1 25 ? 24.489 15.894 29.339 1.00 0.00 25 TYR A N 18
ATOM 25947 C CA . TYR A 1 25 ? 25.715 16.678 29.554 1.00 0.00 25 TYR A CA 18
ATOM 25948 C C . TYR A 1 25 ? 25.452 18.097 30.044 1.00 0.00 25 TYR A C 18
ATOM 25949 O O . TYR A 1 25 ? 26.217 18.633 30.840 1.00 0.00 25 TYR A O 18
ATOM 25967 N N . CYS A 1 26 ? 24.344 18.675 29.585 1.00 0.00 26 CYS A N 18
ATOM 25968 C CA . CYS A 1 26 ? 23.744 19.872 30.157 1.00 0.00 26 CYS A CA 18
ATOM 25969 C C . CYS A 1 26 ? 23.698 19.737 31.691 1.00 0.00 26 CYS A C 18
ATOM 25970 O O . CYS A 1 26 ? 24.294 20.535 32.409 1.00 0.00 26 CYS A O 18
ATOM 25978 N N . VAL A 1 27 ? 23.078 18.659 32.188 1.00 0.00 27 VAL A N 18
ATOM 25979 C CA . VAL A 1 27 ? 22.936 18.382 33.626 1.00 0.00 27 VAL A CA 18
ATOM 25980 C C . VAL A 1 27 ? 24.289 18.160 34.305 1.00 0.00 27 VAL A C 18
ATOM 25981 O O . VAL A 1 27 ? 24.488 18.669 35.403 1.00 0.00 27 VAL A O 18
ATOM 25994 N N . ARG A 1 28 ? 25.248 17.479 33.661 1.00 0.00 28 ARG A N 18
ATOM 25995 C CA . ARG A 1 28 ? 26.619 17.324 34.203 1.00 0.00 28 ARG A CA 18
ATOM 25996 C C . ARG A 1 28 ? 27.282 18.665 34.531 1.00 0.00 28 ARG A C 18
ATOM 25997 O O . ARG A 1 28 ? 27.987 18.751 35.537 1.00 0.00 28 ARG A O 18
ATOM 26018 N N . ALA A 1 29 ? 27.048 19.683 33.701 1.00 0.00 29 ALA A N 18
ATOM 26019 C CA . ALA A 1 29 ? 27.471 21.054 33.975 1.00 0.00 29 ALA A CA 18
ATOM 26020 C C . ALA A 1 29 ? 26.565 21.736 35.014 1.00 0.00 29 ALA A C 18
ATOM 26021 O O . ALA A 1 29 ? 27.056 22.096 36.084 1.00 0.00 29 ALA A O 18
ATOM 26028 N N . GLU A 1 30 ? 25.255 21.853 34.750 1.00 0.00 30 GLU A N 18
ATOM 26029 C CA . GLU A 1 30 ? 24.268 22.489 35.644 1.00 0.00 30 GLU A CA 18
ATOM 26030 C C . GLU A 1 30 ? 24.435 22.060 37.104 1.00 0.00 30 GLU A C 18
ATOM 26031 O O . GLU A 1 30 ? 24.489 22.894 38.010 1.00 0.00 30 GLU A O 18
ATOM 26043 N N . LYS A 1 31 ? 24.566 20.750 37.329 1.00 0.00 31 LYS A N 18
ATOM 26044 C CA . LYS A 1 31 ? 24.588 20.157 38.659 1.00 0.00 31 LYS A CA 18
ATOM 26045 C C . LYS A 1 31 ? 25.816 20.596 39.450 1.00 0.00 31 LYS A C 18
ATOM 26046 O O . LYS A 1 31 ? 25.693 20.948 40.622 1.00 0.00 31 LYS A O 18
ATOM 26065 N N . LEU A 1 32 ? 26.981 20.589 38.798 1.00 0.00 32 LEU A N 18
ATOM 26066 C CA . LEU A 1 32 ? 28.276 20.981 39.360 1.00 0.00 32 LEU A CA 18
ATOM 26067 C C . LEU A 1 32 ? 28.324 22.489 39.612 1.00 0.00 32 LEU A C 18
ATOM 26068 O O . LEU A 1 32 ? 28.770 22.924 40.671 1.00 0.00 32 LEU A O 18
ATOM 26084 N N . LEU A 1 33 ? 27.790 23.283 38.681 1.00 0.00 33 LEU A N 18
ATOM 26085 C CA . LEU A 1 33 ? 27.696 24.733 38.828 1.00 0.00 33 LEU A CA 18
ATOM 26086 C C . LEU A 1 33 ? 26.838 25.103 40.044 1.00 0.00 33 LEU A C 18
ATOM 26087 O O . LEU A 1 33 ? 27.314 25.800 40.939 1.00 0.00 33 LEU A O 18
ATOM 26103 N N . HIS A 1 34 ? 25.637 24.534 40.167 1.00 0.00 34 HIS A N 18
ATOM 26104 C CA . HIS A 1 34 ? 24.801 24.718 41.357 1.00 0.00 34 HIS A CA 18
ATOM 26105 C C . HIS A 1 34 ? 25.384 24.085 42.638 1.00 0.00 34 HIS A C 18
ATOM 26106 O O . HIS A 1 34 ? 25.001 24.492 43.739 1.00 0.00 34 HIS A O 18
ATOM 26120 N N . ALA A 1 35 ? 26.341 23.150 42.546 1.00 0.00 35 ALA A N 18
ATOM 26121 C CA . ALA A 1 35 ? 27.034 22.595 43.719 1.00 0.00 35 ALA A CA 18
ATOM 26122 C C . ALA A 1 35 ? 28.140 23.519 44.283 1.00 0.00 35 ALA A C 18
ATOM 26123 O O . ALA A 1 35 ? 28.608 23.293 45.407 1.00 0.00 35 ALA A O 18
ATOM 26130 N N . ARG A 1 36 ? 28.554 24.553 43.530 1.00 0.00 36 ARG A N 18
ATOM 26131 C CA . ARG A 1 36 ? 29.612 25.522 43.898 1.00 0.00 36 ARG A CA 18
ATOM 26132 C C . ARG A 1 36 ? 29.142 26.979 43.977 1.00 0.00 36 ARG A C 18
ATOM 26133 O O . ARG A 1 36 ? 29.770 27.782 44.671 1.00 0.00 36 ARG A O 18
ATOM 26154 N N . THR A 1 37 ? 28.086 27.329 43.247 1.00 0.00 37 THR A N 18
ATOM 26155 C CA . THR A 1 37 ? 27.779 28.710 42.825 1.00 0.00 37 THR A CA 18
ATOM 26156 C C . THR A 1 37 ? 26.269 28.996 42.765 1.00 0.00 37 THR A C 18
ATOM 26157 O O . THR A 1 37 ? 25.455 28.113 42.487 1.00 0.00 37 THR A O 18
ATOM 26168 N N . LYS A 1 38 ? 25.894 30.262 43.002 1.00 0.00 38 LYS A N 18
ATOM 26169 C CA . LYS A 1 38 ? 24.569 30.862 42.720 1.00 0.00 38 LYS A CA 18
ATOM 26170 C C . LYS A 1 38 ? 24.605 31.846 41.550 1.00 0.00 38 LYS A C 18
ATOM 26171 O O . LYS A 1 38 ? 23.594 32.066 40.884 1.00 0.00 38 LYS A O 18
ATOM 26190 N N . ASP A 1 39 ? 25.774 32.407 41.258 1.00 0.00 39 ASP A N 18
ATOM 26191 C CA . ASP A 1 39 ? 26.003 33.378 40.185 1.00 0.00 39 ASP A CA 18
ATOM 26192 C C . ASP A 1 39 ? 26.133 32.712 38.791 1.00 0.00 39 ASP A C 18
ATOM 26193 O O . ASP A 1 39 ? 27.095 32.938 38.054 1.00 0.00 39 ASP A O 18
ATOM 26202 N N . ILE A 1 40 ? 25.165 31.851 38.451 1.00 0.00 40 ILE A N 18
ATOM 26203 C CA . ILE A 1 40 ? 25.086 31.084 37.200 1.00 0.00 40 ILE A CA 18
ATOM 26204 C C . ILE A 1 40 ? 23.781 31.388 36.449 1.00 0.00 40 ILE A C 18
ATOM 26205 O O . ILE A 1 40 ? 22.687 31.340 37.014 1.00 0.00 40 ILE A O 18
ATOM 26221 N N . THR A 1 41 ? 23.911 31.683 35.158 1.00 0.00 41 THR A N 18
ATOM 26222 C CA . THR A 1 41 ? 22.811 31.935 34.218 1.00 0.00 41 THR A CA 18
ATOM 26223 C C . THR A 1 41 ? 22.911 30.966 33.042 1.00 0.00 41 THR A C 18
ATOM 26224 O O . THR A 1 41 ? 23.930 30.930 32.356 1.00 0.00 41 THR A O 18
ATOM 26235 N N . VAL A 1 42 ? 21.856 30.194 32.776 1.00 0.00 42 VAL A N 18
ATOM 26236 C CA . VAL A 1 42 ? 21.774 29.283 31.622 1.00 0.00 42 VAL A CA 18
ATOM 26237 C C . VAL A 1 42 ? 20.615 29.630 30.688 1.00 0.00 42 VAL A C 18
ATOM 26238 O O . VAL A 1 42 ? 19.547 30.060 31.128 1.00 0.00 42 VAL A O 18
ATOM 26251 N N . HIS A 1 43 ? 20.853 29.458 29.385 1.00 0.00 43 HIS A N 18
ATOM 26252 C CA . HIS A 1 43 ? 19.866 29.588 28.319 1.00 0.00 43 HIS A CA 18
ATOM 26253 C C . HIS A 1 43 ? 19.580 28.217 27.690 1.00 0.00 43 HIS A C 18
ATOM 26254 O O . HIS A 1 43 ? 20.460 27.591 27.089 1.00 0.00 43 HIS A O 18
ATOM 26268 N N . TYR A 1 44 ? 18.337 27.755 27.802 1.00 0.00 44 TYR A N 18
ATOM 26269 C CA . TYR A 1 44 ? 17.873 26.515 27.180 1.00 0.00 44 TYR A CA 18
ATOM 26270 C C . TYR A 1 44 ? 17.413 26.822 25.754 1.00 0.00 44 TYR A C 18
ATOM 26271 O O . TYR A 1 44 ? 16.257 27.198 25.529 1.00 0.00 44 TYR A O 18
ATOM 26289 N N . VAL A 1 45 ? 18.321 26.696 24.777 1.00 0.00 45 VAL A N 18
ATOM 26290 C CA . VAL A 1 45 ? 18.026 27.033 23.367 1.00 0.00 45 VAL A CA 18
ATOM 26291 C C . VAL A 1 45 ? 17.002 26.085 22.742 1.00 0.00 45 VAL A C 18
ATOM 26292 O O . VAL A 1 45 ? 16.362 26.434 21.755 1.00 0.00 45 VAL A O 18
ATOM 26305 N N . ASP A 1 46 ? 16.766 24.917 23.340 1.00 0.00 46 ASP A N 18
ATOM 26306 C CA . ASP A 1 46 ? 15.699 24.005 22.919 1.00 0.00 46 ASP A CA 18
ATOM 26307 C C . ASP A 1 46 ? 14.297 24.581 23.212 1.00 0.00 46 ASP A C 18
ATOM 26308 O O . ASP A 1 46 ? 13.341 24.265 22.499 1.00 0.00 46 ASP A O 18
ATOM 26317 N N . LYS A 1 47 ? 14.183 25.460 24.220 1.00 0.00 47 LYS A N 18
ATOM 26318 C CA . LYS A 1 47 ? 12.938 26.111 24.675 1.00 0.00 47 LYS A CA 18
ATOM 26319 C C . LYS A 1 47 ? 12.737 27.535 24.134 1.00 0.00 47 LYS A C 18
ATOM 26320 O O . LYS A 1 47 ? 11.684 28.132 24.372 1.00 0.00 47 LYS A O 18
ATOM 26339 N N . MET A 1 48 ? 13.725 28.084 23.424 1.00 0.00 48 MET A N 18
ATOM 26340 C CA . MET A 1 48 ? 13.710 29.440 22.857 1.00 0.00 48 MET A CA 18
ATOM 26341 C C . MET A 1 48 ? 13.199 29.438 21.409 1.00 0.00 48 MET A C 18
ATOM 26342 O O . MET A 1 48 ? 13.701 28.682 20.575 1.00 0.00 48 MET A O 18
ATOM 26356 N N . SER A 1 49 ? 12.282 30.350 21.082 1.00 0.00 49 SER A N 18
ATOM 26357 C CA . SER A 1 49 ? 11.639 30.522 19.760 1.00 0.00 49 SER A CA 18
ATOM 26358 C C . SER A 1 49 ? 12.571 30.918 18.596 1.00 0.00 49 SER A C 18
ATOM 26359 O O . SER A 1 49 ? 12.107 31.098 17.470 1.00 0.00 49 SER A O 18
ATOM 26367 N N . GLU A 1 50 ? 13.880 31.038 18.828 1.00 0.00 50 GLU A N 18
ATOM 26368 C CA . GLU A 1 50 ? 14.922 31.209 17.796 1.00 0.00 50 GLU A CA 18
ATOM 26369 C C . GLU A 1 50 ? 16.239 30.478 18.147 1.00 0.00 50 GLU A C 18
ATOM 26370 O O . GLU A 1 50 ? 17.280 30.734 17.545 1.00 0.00 50 GLU A O 18
ATOM 26382 N N . GLY A 1 51 ? 16.230 29.575 19.138 1.00 0.00 51 GLY A N 18
ATOM 26383 C CA . GLY A 1 51 ? 17.434 29.006 19.743 1.00 0.00 51 GLY A CA 18
ATOM 26384 C C . GLY A 1 51 ? 18.392 28.288 18.790 1.00 0.00 51 GLY A C 18
ATOM 26385 O O . GLY A 1 51 ? 19.593 28.270 19.060 1.00 0.00 51 GLY A O 18
ATOM 26389 N N . GLU A 1 52 ? 17.924 27.778 17.646 1.00 0.00 52 GLU A N 18
ATOM 26390 C CA . GLU A 1 52 ? 18.811 27.178 16.638 1.00 0.00 52 GLU A CA 18
ATOM 26391 C C . GLU A 1 52 ? 19.793 28.205 16.046 1.00 0.00 52 GLU A C 18
ATOM 26392 O O . GLU A 1 52 ? 20.939 27.865 15.742 1.00 0.00 52 GLU A O 18
ATOM 26404 N N . GLN A 1 53 ? 19.396 29.478 15.960 1.00 0.00 53 GLN A N 18
ATOM 26405 C CA . GLN A 1 53 ? 20.253 30.565 15.489 1.00 0.00 53 GLN A CA 18
ATOM 26406 C C . GLN A 1 53 ? 21.295 30.971 16.541 1.00 0.00 53 GLN A C 18
ATOM 26407 O O . GLN A 1 53 ? 22.398 31.373 16.174 1.00 0.00 53 GLN A O 18
ATOM 26421 N N . LEU A 1 54 ? 20.990 30.807 17.836 1.00 0.00 54 LEU A N 18
ATOM 26422 C CA . LEU A 1 54 ? 21.905 31.083 18.952 1.00 0.00 54 LEU A CA 18
ATOM 26423 C C . LEU A 1 54 ? 22.888 29.920 19.180 1.00 0.00 54 LEU A C 18
ATOM 26424 O O . LEU A 1 54 ? 24.064 30.153 19.448 1.00 0.00 54 LEU A O 18
ATOM 26440 N N . ARG A 1 55 ? 22.462 28.678 18.924 1.00 0.00 55 ARG A N 18
ATOM 26441 C CA . ARG A 1 55 ? 23.336 27.527 18.662 1.00 0.00 55 ARG A CA 18
ATOM 26442 C C . ARG A 1 55 ? 24.272 27.814 17.467 1.00 0.00 55 ARG A C 18
ATOM 26443 O O . ARG A 1 55 ? 25.461 27.511 17.542 1.00 0.00 55 ARG A O 18
ATOM 26464 N N . GLY A 1 56 ? 23.791 28.528 16.445 1.00 0.00 56 GLY A N 18
ATOM 26465 C CA . GLY A 1 56 ? 24.615 29.107 15.372 1.00 0.00 56 GLY A CA 18
ATOM 26466 C C . GLY A 1 56 ? 25.593 30.208 15.811 1.00 0.00 56 GLY A C 18
ATOM 26467 O O . GLY A 1 56 ? 26.709 30.245 15.305 1.00 0.00 56 GLY A O 18
ATOM 26471 N N . GLU A 1 57 ? 25.257 31.064 16.785 1.00 0.00 57 GLU A N 18
ATOM 26472 C CA . GLU A 1 57 ? 26.191 32.091 17.292 1.00 0.00 57 GLU A CA 18
ATOM 26473 C C . GLU A 1 57 ? 27.417 31.472 17.988 1.00 0.00 57 GLU A C 18
ATOM 26474 O O . GLU A 1 57 ? 28.519 32.020 17.914 1.00 0.00 57 GLU A O 18
ATOM 26486 N N . ILE A 1 58 ? 27.248 30.313 18.635 1.00 0.00 58 ILE A N 18
ATOM 26487 C CA . ILE A 1 58 ? 28.358 29.515 19.186 1.00 0.00 58 ILE A CA 18
ATOM 26488 C C . ILE A 1 58 ? 29.164 28.890 18.038 1.00 0.00 58 ILE A C 18
ATOM 26489 O O . ILE A 1 58 ? 30.398 28.923 18.050 1.00 0.00 58 ILE A O 18
ATOM 26505 N N . TYR A 1 59 ? 28.482 28.375 17.011 1.00 0.00 59 TYR A N 18
ATOM 26506 C CA . TYR A 1 59 ? 29.125 27.780 15.840 1.00 0.00 59 TYR A CA 18
ATOM 26507 C C . TYR A 1 59 ? 29.974 28.791 15.047 1.00 0.00 59 TYR A C 18
ATOM 26508 O O . TYR A 1 59 ? 31.107 28.494 14.672 1.00 0.00 59 TYR A O 18
ATOM 26526 N N . GLN A 1 60 ? 29.491 30.019 14.861 1.00 0.00 60 GLN A N 18
ATOM 26527 C CA . GLN A 1 60 ? 30.235 31.095 14.196 1.00 0.00 60 GLN A CA 18
ATOM 26528 C C . GLN A 1 60 ? 31.528 31.477 14.941 1.00 0.00 60 GLN A C 18
ATOM 26529 O O . GLN A 1 60 ? 32.512 31.856 14.302 1.00 0.00 60 GLN A O 18
ATOM 26543 N N . ALA A 1 61 ? 31.562 31.331 16.270 1.00 0.00 61 ALA A N 18
ATOM 26544 C CA . ALA A 1 61 ? 32.730 31.642 17.095 1.00 0.00 61 ALA A CA 18
ATOM 26545 C C . ALA A 1 61 ? 33.712 30.460 17.270 1.00 0.00 61 ALA A C 18
ATOM 26546 O O . ALA A 1 61 ? 34.926 30.684 17.233 1.00 0.00 61 ALA A O 18
ATOM 26553 N N . TYR A 1 62 ? 33.214 29.222 17.417 1.00 0.00 62 TYR A N 18
ATOM 26554 C CA . TYR A 1 62 ? 34.010 28.047 17.839 1.00 0.00 62 TYR A CA 18
ATOM 26555 C C . TYR A 1 62 ? 33.793 26.764 17.003 1.00 0.00 62 TYR A C 18
ATOM 26556 O O . TYR A 1 62 ? 34.373 25.720 17.313 1.00 0.00 62 TYR A O 18
ATOM 26574 N N . LYS A 1 63 ? 32.934 26.815 15.973 1.00 0.00 63 LYS A N 18
ATOM 26575 C CA . LYS A 1 63 ? 32.547 25.700 15.079 1.00 0.00 63 LYS A CA 18
ATOM 26576 C C . LYS A 1 63 ? 32.249 24.394 15.836 1.00 0.00 63 LYS A C 18
ATOM 26577 O O . LYS A 1 63 ? 32.774 23.316 15.534 1.00 0.00 63 LYS A O 18
ATOM 26596 N N . HIS A 1 64 ? 31.402 24.540 16.854 1.00 0.00 64 HIS A N 18
ATOM 26597 C CA . HIS A 1 64 ? 30.898 23.501 17.748 1.00 0.00 64 HIS A CA 18
ATOM 26598 C C . HIS A 1 64 ? 29.367 23.615 17.797 1.00 0.00 64 HIS A C 18
ATOM 26599 O O . HIS A 1 64 ? 28.850 24.709 18.025 1.00 0.00 64 HIS A O 18
ATOM 26613 N N . GLU A 1 65 ? 28.641 22.525 17.542 1.00 0.00 65 GLU A N 18
ATOM 26614 C CA . GLU A 1 65 ? 27.166 22.483 17.579 1.00 0.00 65 GLU A CA 18
ATOM 26615 C C . GLU A 1 65 ? 26.603 21.708 18.785 1.00 0.00 65 GLU A C 18
ATOM 26616 O O . GLU A 1 65 ? 25.404 21.791 19.066 1.00 0.00 65 GLU A O 18
ATOM 26628 N N . THR A 1 66 ? 27.452 20.939 19.474 1.00 0.00 66 THR A N 18
ATOM 26629 C CA . THR A 1 66 ? 27.063 20.081 20.605 1.00 0.00 66 THR A CA 18
ATOM 26630 C C . THR A 1 66 ? 26.795 20.901 21.872 1.00 0.00 66 THR A C 18
ATOM 26631 O O . THR A 1 66 ? 27.518 21.847 22.176 1.00 0.00 66 THR A O 18
ATOM 26642 N N . VAL A 1 67 ? 25.781 20.510 22.653 1.00 0.00 67 VAL A N 18
ATOM 26643 C CA . VAL A 1 67 ? 25.499 21.101 23.977 1.00 0.00 67 VAL A CA 18
ATOM 26644 C C . VAL A 1 67 ? 26.067 20.265 25.141 1.00 0.00 67 VAL A C 18
ATOM 26645 O O . VAL A 1 67 ? 26.107 19.035 25.039 1.00 0.00 67 VAL A O 18
ATOM 26658 N N . PRO A 1 68 ? 26.425 20.898 26.280 1.00 0.00 68 PRO A N 18
ATOM 26659 C CA . PRO A 1 68 ? 26.396 22.341 26.519 1.00 0.00 68 PRO A CA 18
ATOM 26660 C C . PRO A 1 68 ? 27.614 23.082 25.949 1.00 0.00 68 PRO A C 18
ATOM 26661 O O . PRO A 1 68 ? 28.670 22.492 25.717 1.00 0.00 68 PRO A O 18
ATOM 26672 N N . ALA A 1 69 ? 27.469 24.399 25.797 1.00 0.00 69 ALA A N 18
ATOM 26673 C CA . ALA A 1 69 ? 28.584 25.342 25.709 1.00 0.00 69 ALA A CA 18
ATOM 26674 C C . ALA A 1 69 ? 28.660 26.155 27.011 1.00 0.00 69 ALA A C 18
ATOM 26675 O O . ALA A 1 69 ? 27.626 26.526 27.570 1.00 0.00 69 ALA A O 18
ATOM 26682 N N . ILE A 1 70 ? 29.872 26.400 27.512 1.00 0.00 70 ILE A N 18
ATOM 26683 C CA . ILE A 1 70 ? 30.120 26.880 28.880 1.00 0.00 70 ILE A CA 18
ATOM 26684 C C . ILE A 1 70 ? 31.093 28.064 28.835 1.00 0.00 70 ILE A C 18
ATOM 26685 O O . ILE A 1 70 ? 32.068 28.042 28.081 1.00 0.00 70 ILE A O 18
ATOM 26701 N N . PHE A 1 71 ? 30.840 29.093 29.648 1.00 0.00 71 PHE A N 18
ATOM 26702 C CA . PHE A 1 71 ? 31.657 30.305 29.710 1.00 0.00 71 PHE A CA 18
ATOM 26703 C C . PHE A 1 71 ? 31.826 30.825 31.145 1.00 0.00 71 PHE A C 18
ATOM 26704 O O . PHE A 1 71 ? 30.894 30.762 31.949 1.00 0.00 71 PHE A O 18
ATOM 26721 N N . ILE A 1 72 ? 33.002 31.393 31.442 1.00 0.00 72 ILE A N 18
ATOM 26722 C CA . ILE A 1 72 ? 33.305 32.084 32.711 1.00 0.00 72 ILE A CA 18
ATOM 26723 C C . ILE A 1 72 ? 33.968 33.431 32.411 1.00 0.00 72 ILE A C 18
ATOM 26724 O O . ILE A 1 72 ? 35.015 33.479 31.764 1.00 0.00 72 ILE A O 18
ATOM 26740 N N . ASN A 1 73 ? 33.372 34.527 32.889 1.00 0.00 73 ASN A N 18
ATOM 26741 C CA . ASN A 1 73 ? 33.827 35.904 32.655 1.00 0.00 73 ASN A CA 18
ATOM 26742 C C . ASN A 1 73 ? 34.228 36.177 31.179 1.00 0.00 73 ASN A C 18
ATOM 26743 O O . ASN A 1 73 ? 35.294 36.731 30.908 1.00 0.00 73 ASN A O 18
ATOM 26754 N N . GLY A 1 74 ? 33.424 35.736 30.202 1.00 0.00 74 GLY A N 18
ATOM 26755 C CA . GLY A 1 74 ? 33.721 35.914 28.769 1.00 0.00 74 GLY A CA 18
ATOM 26756 C C . GLY A 1 74 ? 34.611 34.840 28.119 1.00 0.00 74 GLY A C 18
ATOM 26757 O O . GLY A 1 74 ? 34.676 34.784 26.889 1.00 0.00 74 GLY A O 18
ATOM 26761 N N . ASN A 1 75 ? 35.272 33.977 28.898 1.00 0.00 75 ASN A N 18
ATOM 26762 C CA . ASN A 1 75 ? 36.198 32.943 28.413 1.00 0.00 75 ASN A CA 18
ATOM 26763 C C . ASN A 1 75 ? 35.437 31.663 28.052 1.00 0.00 75 ASN A C 18
ATOM 26764 O O . ASN A 1 75 ? 34.527 31.278 28.786 1.00 0.00 75 ASN A O 18
ATOM 26775 N N . PHE A 1 76 ? 35.823 30.980 26.971 1.00 0.00 76 PHE A N 18
ATOM 26776 C CA . PHE A 1 76 ? 35.180 29.738 26.531 1.00 0.00 76 PHE A CA 18
ATOM 26777 C C . PHE A 1 76 ? 35.774 28.502 27.221 1.00 0.00 76 PHE A C 18
ATOM 26778 O O . PHE A 1 76 ? 36.995 28.356 27.343 1.00 0.00 76 PHE A O 18
ATOM 26795 N N . ILE A 1 77 ? 34.897 27.593 27.639 1.00 0.00 77 ILE A N 18
ATOM 26796 C CA . ILE A 1 77 ? 35.196 26.316 28.290 1.00 0.00 77 ILE A CA 18
ATOM 26797 C C . ILE A 1 77 ? 34.729 25.205 27.340 1.00 0.00 77 ILE A C 18
ATOM 26798 O O . ILE A 1 77 ? 33.545 25.112 27.016 1.00 0.00 77 ILE A O 18
ATOM 26814 N N . GLY A 1 78 ? 35.664 24.371 26.876 1.00 0.00 78 GLY A N 18
ATOM 26815 C CA . GLY A 1 78 ? 35.526 23.537 25.667 1.00 0.00 78 GLY A CA 18
ATOM 26816 C C . GLY A 1 78 ? 34.553 22.352 25.719 1.00 0.00 78 GLY A C 18
ATOM 26817 O O . GLY A 1 78 ? 34.481 21.550 24.783 1.00 0.00 78 GLY A O 18
ATOM 26821 N N . GLY A 1 79 ? 33.856 22.221 26.838 1.00 0.00 79 GLY A N 18
ATOM 26822 C CA . GLY A 1 79 ? 32.839 21.221 27.154 1.00 0.00 79 GLY A CA 18
ATOM 26823 C C . GLY A 1 79 ? 32.713 21.024 28.667 1.00 0.00 79 GLY A C 18
ATOM 26824 O O . GLY A 1 79 ? 33.521 21.549 29.440 1.00 0.00 79 GLY A O 18
ATOM 26828 N N . CYS A 1 80 ? 31.738 20.232 29.116 1.00 0.00 80 CYS A N 18
ATOM 26829 C CA . CYS A 1 80 ? 31.649 19.835 30.525 1.00 0.00 80 CYS A CA 18
ATOM 26830 C C . CYS A 1 80 ? 32.914 19.092 31.011 1.00 0.00 80 CYS A C 18
ATOM 26831 O O . CYS A 1 80 ? 33.343 19.289 32.146 1.00 0.00 80 CYS A O 18
ATOM 26839 N N . SER A 1 81 ? 33.586 18.321 30.154 1.00 0.00 81 SER A N 18
ATOM 26840 C CA . SER A 1 81 ? 34.873 17.689 30.482 1.00 0.00 81 SER A CA 18
ATOM 26841 C C . SER A 1 81 ? 36.010 18.709 30.680 1.00 0.00 81 SER A C 18
ATOM 26842 O O . SER A 1 81 ? 36.892 18.464 31.505 1.00 0.00 81 SER A O 18
ATOM 26850 N N . ASP A 1 82 ? 35.967 19.880 30.030 1.00 0.00 82 ASP A N 18
ATOM 26851 C CA . ASP A 1 82 ? 36.931 20.973 30.261 1.00 0.00 82 ASP A CA 18
ATOM 26852 C C . ASP A 1 82 ? 36.662 21.695 31.595 1.00 0.00 82 ASP A C 18
ATOM 26853 O O . ASP A 1 82 ? 37.601 22.058 32.308 1.00 0.00 82 ASP A O 18
ATOM 26862 N N . LEU A 1 83 ? 35.384 21.844 31.964 1.00 0.00 83 LEU A N 18
ATOM 26863 C CA . LEU A 1 83 ? 34.942 22.365 33.258 1.00 0.00 83 LEU A CA 18
ATOM 26864 C C . LEU A 1 83 ? 35.401 21.445 34.403 1.00 0.00 83 LEU A C 18
ATOM 26865 O O . LEU A 1 83 ? 36.048 21.901 35.344 1.00 0.00 83 LEU A O 18
ATOM 26881 N N . GLU A 1 84 ? 35.133 20.139 34.296 1.00 0.00 84 GLU A N 18
ATOM 26882 C CA . GLU A 1 84 ? 35.575 19.133 35.273 1.00 0.00 84 GLU A CA 18
ATOM 26883 C C . GLU A 1 84 ? 37.112 19.107 35.401 1.00 0.00 84 GLU A C 18
ATOM 26884 O O . GLU A 1 84 ? 37.643 18.998 36.507 1.00 0.00 84 GLU A O 18
ATOM 26896 N N . ALA A 1 85 ? 37.840 19.278 34.291 1.00 0.00 85 ALA A N 18
ATOM 26897 C CA . ALA A 1 85 ? 39.305 19.282 34.264 1.00 0.00 85 ALA A CA 18
ATOM 26898 C C . ALA A 1 85 ? 39.929 20.498 34.976 1.00 0.00 85 ALA A C 18
ATOM 26899 O O . ALA A 1 85 ? 41.003 20.354 35.567 1.00 0.00 85 ALA A O 18
ATOM 26906 N N . LEU A 1 86 ? 39.251 21.657 35.003 1.00 0.00 86 LEU A N 18
ATOM 26907 C CA . LEU A 1 86 ? 39.677 22.824 35.794 1.00 0.00 86 LEU A CA 18
ATOM 26908 C C . LEU A 1 86 ? 39.495 22.604 37.299 1.00 0.00 86 LEU A C 18
ATOM 26909 O O . LEU A 1 86 ? 40.219 23.210 38.094 1.00 0.00 86 LEU A O 18
ATOM 26925 N N . ASP A 1 87 ? 38.569 21.732 37.710 1.00 0.00 87 ASP A N 18
ATOM 26926 C CA . ASP A 1 87 ? 38.480 21.309 39.110 1.00 0.00 87 ASP A CA 18
ATOM 26927 C C . ASP A 1 87 ? 39.621 20.354 39.469 1.00 0.00 87 ASP A C 18
ATOM 26928 O O . ASP A 1 87 ? 40.206 20.485 40.545 1.00 0.00 87 ASP A O 18
ATOM 26937 N N . LYS A 1 88 ? 40.010 19.466 38.543 1.00 0.00 88 LYS A N 18
ATOM 26938 C CA . LYS A 1 88 ? 41.140 18.542 38.752 1.00 0.00 88 LYS A CA 18
ATOM 26939 C C . LYS A 1 88 ? 42.481 19.273 38.845 1.00 0.00 88 LYS A C 18
ATOM 26940 O O . LYS A 1 88 ? 43.320 18.889 39.653 1.00 0.00 88 LYS A O 18
ATOM 26959 N N . GLU A 1 89 ? 42.667 20.366 38.099 1.00 0.00 89 GLU A N 18
ATOM 26960 C CA . GLU A 1 89 ? 43.819 21.266 38.286 1.00 0.00 89 GLU A CA 18
ATOM 26961 C C . GLU A 1 89 ? 43.717 22.136 39.555 1.00 0.00 89 GLU A C 18
ATOM 26962 O O . GLU A 1 89 ? 44.699 22.779 39.922 1.00 0.00 89 GLU A O 18
ATOM 26974 N N . GLY A 1 90 ? 42.575 22.161 40.251 1.00 0.00 90 GLY A N 18
ATOM 26975 C CA . GLY A 1 90 ? 42.396 22.935 41.484 1.00 0.00 90 GLY A CA 18
ATOM 26976 C C . GLY A 1 90 ? 42.133 24.431 41.266 1.00 0.00 90 GLY A C 18
ATOM 26977 O O . GLY A 1 90 ? 42.406 25.245 42.151 1.00 0.00 90 GLY A O 18
ATOM 26981 N N . LYS A 1 91 ? 41.644 24.820 40.082 1.00 0.00 91 LYS A N 18
ATOM 26982 C CA . LYS A 1 91 ? 41.476 26.204 39.642 1.00 0.00 91 LYS A CA 18
ATOM 26983 C C . LYS A 1 91 ? 40.011 26.631 39.620 1.00 0.00 91 LYS A C 18
ATOM 26984 O O . LYS A 1 91 ? 39.729 27.797 39.879 1.00 0.00 91 LYS A O 18
ATOM 27003 N N . LEU A 1 92 ? 39.084 25.711 39.339 1.00 0.00 92 LEU A N 18
ATOM 27004 C CA . LEU A 1 92 ? 37.658 26.030 39.212 1.00 0.00 92 LEU A CA 18
ATOM 27005 C C . LEU A 1 92 ? 37.089 26.678 40.478 1.00 0.00 92 LEU A C 18
ATOM 27006 O O . LEU A 1 92 ? 36.342 27.650 40.381 1.00 0.00 92 LEU A O 18
ATOM 27022 N N . ASP A 1 93 ? 37.465 26.177 41.656 1.00 0.00 93 ASP A N 18
ATOM 27023 C CA . ASP A 1 93 ? 36.940 26.705 42.917 1.00 0.00 93 ASP A CA 18
ATOM 27024 C C . ASP A 1 93 ? 37.273 28.187 43.114 1.00 0.00 93 ASP A C 18
ATOM 27025 O O . ASP A 1 93 ? 36.385 28.952 43.494 1.00 0.00 93 ASP A O 18
ATOM 27034 N N . GLY A 1 94 ? 38.513 28.585 42.816 1.00 0.00 94 GLY A N 18
ATOM 27035 C CA . GLY A 1 94 ? 38.951 29.974 42.895 1.00 0.00 94 GLY A CA 18
ATOM 27036 C C . GLY A 1 94 ? 38.423 30.844 41.746 1.00 0.00 94 GLY A C 18
ATOM 27037 O O . GLY A 1 94 ? 38.021 31.988 41.974 1.00 0.00 94 GLY A O 18
ATOM 27041 N N . LEU A 1 95 ? 38.352 30.305 40.520 1.00 0.00 95 LEU A N 18
ATOM 27042 C CA . LEU A 1 95 ? 37.812 30.995 39.339 1.00 0.00 95 LEU A CA 18
ATOM 27043 C C . LEU A 1 95 ? 36.360 31.457 39.546 1.00 0.00 95 LEU A C 18
ATOM 27044 O O . LEU A 1 95 ? 36.002 32.554 39.109 1.00 0.00 95 LEU A O 18
ATOM 27060 N N . LEU A 1 96 ? 35.546 30.668 40.256 1.00 0.00 96 LEU A N 18
ATOM 27061 C CA . LEU A 1 96 ? 34.131 30.958 40.537 1.00 0.00 96 LEU A CA 18
ATOM 27062 C C . LEU A 1 96 ? 33.890 32.065 41.589 1.00 0.00 96 LEU A C 18
ATOM 27063 O O . LEU A 1 96 ? 32.735 32.438 41.815 1.00 0.00 96 LEU A O 18
ATOM 27079 N N . SER A 1 97 ? 34.946 32.608 42.214 1.00 0.00 97 SER A N 18
ATOM 27080 C CA . SER A 1 97 ? 34.873 33.655 43.253 1.00 0.00 97 SER A CA 18
ATOM 27081 C C . SER A 1 97 ? 35.170 35.050 42.707 1.00 0.00 97 SER A C 18
ATOM 27082 O O . SER A 1 97 ? 36.360 35.449 42.631 1.00 0.00 97 SER A O 18
ATOM 27091 N N . GLY A 1 1 ? 28.454 44.807 13.760 1.00 0.00 1 GLY A N 19
ATOM 27092 C CA . GLY A 1 1 ? 27.563 43.853 14.436 1.00 0.00 1 GLY A CA 19
ATOM 27093 C C . GLY A 1 1 ? 26.119 44.098 14.052 1.00 0.00 1 GLY A C 19
ATOM 27094 O O . GLY A 1 1 ? 25.477 45.002 14.587 1.00 0.00 1 GLY A O 19
ATOM 27100 N N . ALA A 1 2 ? 25.599 43.292 13.127 1.00 0.00 2 ALA A N 19
ATOM 27101 C CA . ALA A 1 2 ? 24.237 43.403 12.598 1.00 0.00 2 ALA A CA 19
ATOM 27102 C C . ALA A 1 2 ? 23.187 42.592 13.390 1.00 0.00 2 ALA A C 19
ATOM 27103 O O . ALA A 1 2 ? 21.983 42.792 13.204 1.00 0.00 2 ALA A O 19
ATOM 27110 N N . MET A 1 3 ? 23.622 41.671 14.254 1.00 0.00 3 MET A N 19
ATOM 27111 C CA . MET A 1 3 ? 22.797 40.626 14.871 1.00 0.00 3 MET A CA 19
ATOM 27112 C C . MET A 1 3 ? 22.967 40.611 16.403 1.00 0.00 3 MET A C 19
ATOM 27113 O O . MET A 1 3 ? 23.822 39.873 16.911 1.00 0.00 3 MET A O 19
ATOM 27127 N N . PRO A 1 4 ? 22.188 41.407 17.166 1.00 0.00 4 PRO A N 19
ATOM 27128 C CA . PRO A 1 4 ? 22.115 41.258 18.620 1.00 0.00 4 PRO A CA 19
ATOM 27129 C C . PRO A 1 4 ? 21.661 39.833 18.978 1.00 0.00 4 PRO A C 19
ATOM 27130 O O . PRO A 1 4 ? 20.719 39.300 18.381 1.00 0.00 4 PRO A O 19
ATOM 27141 N N . SER A 1 5 ? 22.382 39.181 19.890 1.00 0.00 5 SER A N 19
ATOM 27142 C CA . SER A 1 5 ? 22.293 37.734 20.103 1.00 0.00 5 SER A CA 19
ATOM 27143 C C . SER A 1 5 ? 22.680 37.316 21.531 1.00 0.00 5 SER A C 19
ATOM 27144 O O . SER A 1 5 ? 22.777 38.136 22.453 1.00 0.00 5 SER A O 19
ATOM 27152 N N . ILE A 1 6 ? 22.927 36.013 21.713 1.00 0.00 6 ILE A N 19
ATOM 27153 C CA . ILE A 1 6 ? 23.504 35.439 22.936 1.00 0.00 6 ILE A CA 19
ATOM 27154 C C . ILE A 1 6 ? 24.849 36.078 23.314 1.00 0.00 6 ILE A C 19
ATOM 27155 O O . ILE A 1 6 ? 25.216 36.085 24.487 1.00 0.00 6 ILE A O 19
ATOM 27171 N N . ALA A 1 7 ? 25.581 36.635 22.341 1.00 0.00 7 ALA A N 19
ATOM 27172 C CA . ALA A 1 7 ? 26.942 37.116 22.550 1.00 0.00 7 ALA A CA 19
ATOM 27173 C C . ALA A 1 7 ? 27.022 38.328 23.504 1.00 0.00 7 ALA A C 19
ATOM 27174 O O . ALA A 1 7 ? 28.044 38.517 24.168 1.00 0.00 7 ALA A O 19
ATOM 27181 N N . SER A 1 8 ? 25.942 39.108 23.653 1.00 0.00 8 SER A N 19
ATOM 27182 C CA . SER A 1 8 ? 25.847 40.153 24.691 1.00 0.00 8 SER A CA 19
ATOM 27183 C C . SER A 1 8 ? 25.299 39.635 26.032 1.00 0.00 8 SER A C 19
ATOM 27184 O O . SER A 1 8 ? 25.581 40.226 27.076 1.00 0.00 8 SER A O 19
ATOM 27192 N N . MET A 1 9 ? 24.601 38.490 26.047 1.00 0.00 9 MET A N 19
ATOM 27193 C CA . MET A 1 9 ? 24.117 37.842 27.282 1.00 0.00 9 MET A CA 19
ATOM 27194 C C . MET A 1 9 ? 25.265 37.284 28.137 1.00 0.00 9 MET A C 19
ATOM 27195 O O . MET A 1 9 ? 25.138 37.194 29.359 1.00 0.00 9 MET A O 19
ATOM 27209 N N . ILE A 1 10 ? 26.408 36.945 27.522 1.00 0.00 10 ILE A N 19
ATOM 27210 C CA . ILE A 1 10 ? 27.605 36.443 28.225 1.00 0.00 10 ILE A CA 19
ATOM 27211 C C . ILE A 1 10 ? 28.106 37.445 29.281 1.00 0.00 10 ILE A C 19
ATOM 27212 O O . ILE A 1 10 ? 28.630 37.048 30.321 1.00 0.00 10 ILE A O 19
ATOM 27228 N N . LYS A 1 11 ? 27.915 38.749 29.036 1.00 0.00 11 LYS A N 19
ATOM 27229 C CA . LYS A 1 11 ? 28.439 39.844 29.861 1.00 0.00 11 LYS A CA 19
ATOM 27230 C C . LYS A 1 11 ? 27.606 40.133 31.121 1.00 0.00 11 LYS A C 19
ATOM 27231 O O . LYS A 1 11 ? 27.998 40.985 31.917 1.00 0.00 11 LYS A O 19
ATOM 27250 N N . GLY A 1 12 ? 26.467 39.458 31.321 1.00 0.00 12 GLY A N 19
ATOM 27251 C CA . GLY A 1 12 ? 25.531 39.754 32.417 1.00 0.00 12 GLY A CA 19
ATOM 27252 C C . GLY A 1 12 ? 25.871 39.128 33.780 1.00 0.00 12 GLY A C 19
ATOM 27253 O O . GLY A 1 12 ? 25.505 39.681 34.820 1.00 0.00 12 GLY A O 19
ATOM 27257 N N . ASN A 1 13 ? 26.556 37.978 33.804 1.00 0.00 13 ASN A N 19
ATOM 27258 C CA . ASN A 1 13 ? 26.826 37.197 35.022 1.00 0.00 13 ASN A CA 19
ATOM 27259 C C . ASN A 1 13 ? 28.201 36.502 34.985 1.00 0.00 13 ASN A C 19
ATOM 27260 O O . ASN A 1 13 ? 28.814 36.353 33.921 1.00 0.00 13 ASN A O 19
ATOM 27271 N N . LYS A 1 14 ? 28.668 36.061 36.161 1.00 0.00 14 LYS A N 19
ATOM 27272 C CA . LYS A 1 14 ? 29.958 35.381 36.363 1.00 0.00 14 LYS A CA 19
ATOM 27273 C C . LYS A 1 14 ? 30.043 34.049 35.627 1.00 0.00 14 LYS A C 19
ATOM 27274 O O . LYS A 1 14 ? 31.055 33.796 34.981 1.00 0.00 14 LYS A O 19
ATOM 27293 N N . VAL A 1 15 ? 28.985 33.240 35.678 1.00 0.00 15 VAL A N 19
ATOM 27294 C CA . VAL A 1 15 ? 28.856 32.008 34.880 1.00 0.00 15 VAL A CA 19
ATOM 27295 C C . VAL A 1 15 ? 27.602 32.071 34.008 1.00 0.00 15 VAL A C 19
ATOM 27296 O O . VAL A 1 15 ? 26.520 32.398 34.498 1.00 0.00 15 VAL A O 19
ATOM 27309 N N . VAL A 1 16 ? 27.754 31.746 32.721 1.00 0.00 16 VAL A N 19
ATOM 27310 C CA . VAL A 1 16 ? 26.672 31.725 31.721 1.00 0.00 16 VAL A CA 19
ATOM 27311 C C . VAL A 1 16 ? 26.743 30.415 30.926 1.00 0.00 16 VAL A C 19
ATOM 27312 O O . VAL A 1 16 ? 27.803 30.072 30.402 1.00 0.00 16 VAL A O 19
ATOM 27325 N N . VAL A 1 17 ? 25.635 29.670 30.837 1.00 0.00 17 VAL A N 19
ATOM 27326 C CA . VAL A 1 17 ? 25.562 28.365 30.151 1.00 0.00 17 VAL A CA 19
ATOM 27327 C C . VAL A 1 17 ? 24.469 28.351 29.081 1.00 0.00 17 VAL A C 19
ATOM 27328 O O . VAL A 1 17 ? 23.434 28.994 29.243 1.00 0.00 17 VAL A O 19
ATOM 27341 N N . PHE A 1 18 ? 24.679 27.589 28.006 1.00 0.00 18 PHE A N 19
ATOM 27342 C CA . PHE A 1 18 ? 23.690 27.315 26.957 1.00 0.00 18 PHE A CA 19
ATOM 27343 C C . PHE A 1 18 ? 23.479 25.794 26.857 1.00 0.00 18 PHE A C 19
ATOM 27344 O O . PHE A 1 18 ? 24.388 25.064 26.451 1.00 0.00 18 PHE A O 19
ATOM 27361 N N . SER A 1 19 ? 22.287 25.331 27.233 1.00 0.00 19 SER A N 19
ATOM 27362 C CA . SER A 1 19 ? 21.905 23.916 27.401 1.00 0.00 19 SER A CA 19
ATOM 27363 C C . SER A 1 19 ? 20.641 23.576 26.589 1.00 0.00 19 SER A C 19
ATOM 27364 O O . SER A 1 19 ? 19.975 24.446 26.023 1.00 0.00 19 SER A O 19
ATOM 27372 N N . TRP A 1 20 ? 20.273 22.293 26.570 1.00 0.00 20 TRP A N 19
ATOM 27373 C CA . TRP A 1 20 ? 18.934 21.822 26.199 1.00 0.00 20 TRP A CA 19
ATOM 27374 C C . TRP A 1 20 ? 18.314 21.092 27.389 1.00 0.00 20 TRP A C 19
ATOM 27375 O O . TRP A 1 20 ? 18.981 20.260 28.007 1.00 0.00 20 TRP A O 19
ATOM 27396 N N . VAL A 1 21 ? 17.028 21.326 27.661 1.00 0.00 21 VAL A N 19
ATOM 27397 C CA . VAL A 1 21 ? 16.278 20.661 28.749 1.00 0.00 21 VAL A CA 19
ATOM 27398 C C . VAL A 1 21 ? 16.180 19.133 28.547 1.00 0.00 21 VAL A C 19
ATOM 27399 O O . VAL A 1 21 ? 15.916 18.388 29.494 1.00 0.00 21 VAL A O 19
ATOM 27412 N N . THR A 1 22 ? 16.459 18.644 27.336 1.00 0.00 22 THR A N 19
ATOM 27413 C CA . THR A 1 22 ? 16.510 17.221 26.956 1.00 0.00 22 THR A CA 19
ATOM 27414 C C . THR A 1 22 ? 17.869 16.531 27.113 1.00 0.00 22 THR A C 19
ATOM 27415 O O . THR A 1 22 ? 17.946 15.310 26.953 1.00 0.00 22 THR A O 19
ATOM 27426 N N . CYS A 1 23 ? 18.952 17.267 27.384 1.00 0.00 23 CYS A N 19
ATOM 27427 C CA . CYS A 1 23 ? 20.305 16.713 27.356 1.00 0.00 23 CYS A CA 19
ATOM 27428 C C . CYS A 1 23 ? 20.756 16.248 28.755 1.00 0.00 23 CYS A C 19
ATOM 27429 O O . CYS A 1 23 ? 20.521 16.973 29.728 1.00 0.00 23 CYS A O 19
ATOM 27437 N N . PRO A 1 24 ? 21.491 15.130 28.894 1.00 0.00 24 PRO A N 19
ATOM 27438 C CA . PRO A 1 24 ? 22.053 14.733 30.183 1.00 0.00 24 PRO A CA 19
ATOM 27439 C C . PRO A 1 24 ? 23.333 15.509 30.522 1.00 0.00 24 PRO A C 19
ATOM 27440 O O . PRO A 1 24 ? 23.573 15.851 31.675 1.00 0.00 24 PRO A O 19
ATOM 27451 N N . TYR A 1 25 ? 24.129 15.877 29.517 1.00 0.00 25 TYR A N 19
ATOM 27452 C CA . TYR A 1 25 ? 25.359 16.668 29.659 1.00 0.00 25 TYR A CA 19
ATOM 27453 C C . TYR A 1 25 ? 25.121 18.073 30.213 1.00 0.00 25 TYR A C 19
ATOM 27454 O O . TYR A 1 25 ? 25.919 18.580 30.998 1.00 0.00 25 TYR A O 19
ATOM 27472 N N . CYS A 1 26 ? 23.989 18.667 29.831 1.00 0.00 26 CYS A N 19
ATOM 27473 C CA . CYS A 1 26 ? 23.422 19.852 30.466 1.00 0.00 26 CYS A CA 19
ATOM 27474 C C . CYS A 1 26 ? 23.381 19.646 31.994 1.00 0.00 26 CYS A C 19
ATOM 27475 O O . CYS A 1 26 ? 23.984 20.408 32.740 1.00 0.00 26 CYS A O 19
ATOM 27483 N N . VAL A 1 27 ? 22.765 18.555 32.463 1.00 0.00 27 VAL A N 19
ATOM 27484 C CA . VAL A 1 27 ? 22.628 18.234 33.896 1.00 0.00 27 VAL A CA 19
ATOM 27485 C C . VAL A 1 27 ? 23.977 17.966 34.576 1.00 0.00 27 VAL A C 19
ATOM 27486 O O . VAL A 1 27 ? 24.191 18.454 35.687 1.00 0.00 27 VAL A O 19
ATOM 27499 N N . ARG A 1 28 ? 24.919 17.274 33.911 1.00 0.00 28 ARG A N 19
ATOM 27500 C CA . ARG A 1 28 ? 26.300 17.084 34.419 1.00 0.00 28 ARG A CA 19
ATOM 27501 C C . ARG A 1 28 ? 26.965 18.420 34.776 1.00 0.00 28 ARG A C 19
ATOM 27502 O O . ARG A 1 28 ? 27.613 18.520 35.820 1.00 0.00 28 ARG A O 19
ATOM 27523 N N . ALA A 1 29 ? 26.771 19.438 33.931 1.00 0.00 29 ALA A N 19
ATOM 27524 C CA . ALA A 1 29 ? 27.233 20.805 34.173 1.00 0.00 29 ALA A CA 19
ATOM 27525 C C . ALA A 1 29 ? 26.376 21.543 35.220 1.00 0.00 29 ALA A C 19
ATOM 27526 O O . ALA A 1 29 ? 26.922 22.006 36.222 1.00 0.00 29 ALA A O 19
ATOM 27533 N N . GLU A 1 30 ? 25.050 21.606 35.051 1.00 0.00 30 GLU A N 19
ATOM 27534 C CA . GLU A 1 30 ? 24.119 22.291 35.970 1.00 0.00 30 GLU A CA 19
ATOM 27535 C C . GLU A 1 30 ? 24.284 21.849 37.429 1.00 0.00 30 GLU A C 19
ATOM 27536 O O . GLU A 1 30 ? 24.103 22.654 38.348 1.00 0.00 30 GLU A O 19
ATOM 27548 N N . LYS A 1 31 ? 24.642 20.580 37.660 1.00 0.00 31 LYS A N 19
ATOM 27549 C CA . LYS A 1 31 ? 24.884 20.034 38.990 1.00 0.00 31 LYS A CA 19
ATOM 27550 C C . LYS A 1 31 ? 26.188 20.544 39.606 1.00 0.00 31 LYS A C 19
ATOM 27551 O O . LYS A 1 31 ? 26.196 20.973 40.760 1.00 0.00 31 LYS A O 19
ATOM 27570 N N . LEU A 1 32 ? 27.277 20.513 38.840 1.00 0.00 32 LEU A N 19
ATOM 27571 C CA . LEU A 1 32 ? 28.622 20.890 39.289 1.00 0.00 32 LEU A CA 19
ATOM 27572 C C . LEU A 1 32 ? 28.751 22.407 39.461 1.00 0.00 32 LEU A C 19
ATOM 27573 O O . LEU A 1 32 ? 29.350 22.878 40.426 1.00 0.00 32 LEU A O 19
ATOM 27589 N N . LEU A 1 33 ? 28.108 23.182 38.585 1.00 0.00 33 LEU A N 19
ATOM 27590 C CA . LEU A 1 33 ? 28.032 24.636 38.702 1.00 0.00 33 LEU A CA 19
ATOM 27591 C C . LEU A 1 33 ? 27.279 25.053 39.968 1.00 0.00 33 LEU A C 19
ATOM 27592 O O . LEU A 1 33 ? 27.799 25.830 40.770 1.00 0.00 33 LEU A O 19
ATOM 27608 N N . HIS A 1 34 ? 26.113 24.452 40.224 1.00 0.00 34 HIS A N 19
ATOM 27609 C CA . HIS A 1 34 ? 25.387 24.658 41.479 1.00 0.00 34 HIS A CA 19
ATOM 27610 C C . HIS A 1 34 ? 26.140 24.131 42.718 1.00 0.00 34 HIS A C 19
ATOM 27611 O O . HIS A 1 34 ? 25.798 24.532 43.835 1.00 0.00 34 HIS A O 19
ATOM 27625 N N . ALA A 1 35 ? 27.182 23.298 42.570 1.00 0.00 35 ALA A N 19
ATOM 27626 C CA . ALA A 1 35 ? 27.996 22.843 43.701 1.00 0.00 35 ALA A CA 19
ATOM 27627 C C . ALA A 1 35 ? 29.004 23.897 44.208 1.00 0.00 35 ALA A C 19
ATOM 27628 O O . ALA A 1 35 ? 29.494 23.757 45.332 1.00 0.00 35 ALA A O 19
ATOM 27635 N N . ARG A 1 36 ? 29.329 24.940 43.423 1.00 0.00 36 ARG A N 19
ATOM 27636 C CA . ARG A 1 36 ? 30.318 25.992 43.784 1.00 0.00 36 ARG A CA 19
ATOM 27637 C C . ARG A 1 36 ? 29.862 27.440 43.567 1.00 0.00 36 ARG A C 19
ATOM 27638 O O . ARG A 1 36 ? 30.506 28.366 44.071 1.00 0.00 36 ARG A O 19
ATOM 27659 N N . THR A 1 37 ? 28.766 27.637 42.845 1.00 0.00 37 THR A N 19
ATOM 27660 C CA . THR A 1 37 ? 28.289 28.955 42.407 1.00 0.00 37 THR A CA 19
ATOM 27661 C C . THR A 1 37 ? 26.768 29.103 42.533 1.00 0.00 37 THR A C 19
ATOM 27662 O O . THR A 1 37 ? 25.989 28.222 42.165 1.00 0.00 37 THR A O 19
ATOM 27673 N N . LYS A 1 38 ? 26.351 30.272 43.032 1.00 0.00 38 LYS A N 19
ATOM 27674 C CA . LYS A 1 38 ? 24.979 30.803 43.008 1.00 0.00 38 LYS A CA 19
ATOM 27675 C C . LYS A 1 38 ? 24.789 31.793 41.858 1.00 0.00 38 LYS A C 19
ATOM 27676 O O . LYS A 1 38 ? 23.716 31.843 41.262 1.00 0.00 38 LYS A O 19
ATOM 27695 N N . ASP A 1 39 ? 25.855 32.499 41.481 1.00 0.00 39 ASP A N 19
ATOM 27696 C CA . ASP A 1 39 ? 25.894 33.454 40.370 1.00 0.00 39 ASP A CA 19
ATOM 27697 C C . ASP A 1 39 ? 26.028 32.778 38.981 1.00 0.00 39 ASP A C 19
ATOM 27698 O O . ASP A 1 39 ? 26.889 33.136 38.172 1.00 0.00 39 ASP A O 19
ATOM 27707 N N . ILE A 1 40 ? 25.199 31.756 38.726 1.00 0.00 40 ILE A N 19
ATOM 27708 C CA . ILE A 1 40 ? 25.153 30.977 37.479 1.00 0.00 40 ILE A CA 19
ATOM 27709 C C . ILE A 1 40 ? 23.803 31.157 36.778 1.00 0.00 40 ILE A C 19
ATOM 27710 O O . ILE A 1 40 ? 22.746 30.803 37.308 1.00 0.00 40 ILE A O 19
ATOM 27726 N N . THR A 1 41 ? 23.867 31.695 35.561 1.00 0.00 41 THR A N 19
ATOM 27727 C CA . THR A 1 41 ? 22.754 31.835 34.616 1.00 0.00 41 THR A CA 19
ATOM 27728 C C . THR A 1 41 ? 22.842 30.743 33.553 1.00 0.00 41 THR A C 19
ATOM 27729 O O . THR A 1 41 ? 23.912 30.509 32.994 1.00 0.00 41 THR A O 19
ATOM 27740 N N . VAL A 1 42 ? 21.725 30.099 33.222 1.00 0.00 42 VAL A N 19
ATOM 27741 C CA . VAL A 1 42 ? 21.618 29.197 32.066 1.00 0.00 42 VAL A CA 19
ATOM 27742 C C . VAL A 1 42 ? 20.439 29.534 31.154 1.00 0.00 42 VAL A C 19
ATOM 27743 O O . VAL A 1 42 ? 19.353 29.920 31.596 1.00 0.00 42 VAL A O 19
ATOM 27756 N N . HIS A 1 43 ? 20.708 29.389 29.863 1.00 0.00 43 HIS A N 19
ATOM 27757 C CA . HIS A 1 43 ? 19.863 29.663 28.715 1.00 0.00 43 HIS A CA 19
ATOM 27758 C C . HIS A 1 43 ? 19.528 28.346 27.998 1.00 0.00 43 HIS A C 19
ATOM 27759 O O . HIS A 1 43 ? 20.424 27.543 27.719 1.00 0.00 43 HIS A O 19
ATOM 27773 N N . TYR A 1 44 ? 18.261 28.124 27.653 1.00 0.00 44 TYR A N 19
ATOM 27774 C CA . TYR A 1 44 ? 17.800 26.878 27.034 1.00 0.00 44 TYR A CA 19
ATOM 27775 C C . TYR A 1 44 ? 17.385 27.095 25.577 1.00 0.00 44 TYR A C 19
ATOM 27776 O O . TYR A 1 44 ? 16.225 27.366 25.261 1.00 0.00 44 TYR A O 19
ATOM 27794 N N . VAL A 1 45 ? 18.338 26.930 24.652 1.00 0.00 45 VAL A N 19
ATOM 27795 C CA . VAL A 1 45 ? 18.088 27.148 23.212 1.00 0.00 45 VAL A CA 19
ATOM 27796 C C . VAL A 1 45 ? 17.135 26.110 22.600 1.00 0.00 45 VAL A C 19
ATOM 27797 O O . VAL A 1 45 ? 16.679 26.296 21.477 1.00 0.00 45 VAL A O 19
ATOM 27810 N N . ASP A 1 46 ? 16.779 25.043 23.330 1.00 0.00 46 ASP A N 19
ATOM 27811 C CA . ASP A 1 46 ? 15.719 24.107 22.926 1.00 0.00 46 ASP A CA 19
ATOM 27812 C C . ASP A 1 46 ? 14.305 24.705 23.086 1.00 0.00 46 ASP A C 19
ATOM 27813 O O . ASP A 1 46 ? 13.367 24.218 22.450 1.00 0.00 46 ASP A O 19
ATOM 27822 N N . LYS A 1 47 ? 14.172 25.776 23.887 1.00 0.00 47 LYS A N 19
ATOM 27823 C CA . LYS A 1 47 ? 12.933 26.524 24.177 1.00 0.00 47 LYS A CA 19
ATOM 27824 C C . LYS A 1 47 ? 12.837 27.848 23.406 1.00 0.00 47 LYS A C 19
ATOM 27825 O O . LYS A 1 47 ? 11.739 28.273 23.035 1.00 0.00 47 LYS A O 19
ATOM 27844 N N . MET A 1 48 ? 13.975 28.493 23.144 1.00 0.00 48 MET A N 19
ATOM 27845 C CA . MET A 1 48 ? 14.058 29.742 22.374 1.00 0.00 48 MET A CA 19
ATOM 27846 C C . MET A 1 48 ? 13.623 29.515 20.919 1.00 0.00 48 MET A C 19
ATOM 27847 O O . MET A 1 48 ? 14.196 28.676 20.222 1.00 0.00 48 MET A O 19
ATOM 27861 N N . SER A 1 49 ? 12.671 30.306 20.421 1.00 0.00 49 SER A N 19
ATOM 27862 C CA . SER A 1 49 ? 12.029 30.134 19.097 1.00 0.00 49 SER A CA 19
ATOM 27863 C C . SER A 1 49 ? 12.905 30.551 17.900 1.00 0.00 49 SER A C 19
ATOM 27864 O O . SER A 1 49 ? 12.405 30.858 16.814 1.00 0.00 49 SER A O 19
ATOM 27872 N N . GLU A 1 50 ? 14.217 30.610 18.111 1.00 0.00 50 GLU A N 19
ATOM 27873 C CA . GLU A 1 50 ? 15.259 30.973 17.145 1.00 0.00 50 GLU A CA 19
ATOM 27874 C C . GLU A 1 50 ? 16.599 30.260 17.459 1.00 0.00 50 GLU A C 19
ATOM 27875 O O . GLU A 1 50 ? 17.631 30.582 16.872 1.00 0.00 50 GLU A O 19
ATOM 27887 N N . GLY A 1 51 ? 16.597 29.283 18.385 1.00 0.00 51 GLY A N 19
ATOM 27888 C CA . GLY A 1 51 ? 17.783 28.609 18.924 1.00 0.00 51 GLY A CA 19
ATOM 27889 C C . GLY A 1 51 ? 18.748 27.984 17.910 1.00 0.00 51 GLY A C 19
ATOM 27890 O O . GLY A 1 51 ? 19.945 27.924 18.195 1.00 0.00 51 GLY A O 19
ATOM 27894 N N . GLU A 1 52 ? 18.302 27.598 16.711 1.00 0.00 52 GLU A N 19
ATOM 27895 C CA . GLU A 1 52 ? 19.209 27.112 15.652 1.00 0.00 52 GLU A CA 19
ATOM 27896 C C . GLU A 1 52 ? 20.150 28.230 15.148 1.00 0.00 52 GLU A C 19
ATOM 27897 O O . GLU A 1 52 ? 21.291 27.961 14.764 1.00 0.00 52 GLU A O 19
ATOM 27909 N N . GLN A 1 53 ? 19.729 29.497 15.224 1.00 0.00 53 GLN A N 19
ATOM 27910 C CA . GLN A 1 53 ? 20.541 30.660 14.840 1.00 0.00 53 GLN A CA 19
ATOM 27911 C C . GLN A 1 53 ? 21.505 31.087 15.963 1.00 0.00 53 GLN A C 19
ATOM 27912 O O . GLN A 1 53 ? 22.600 31.578 15.678 1.00 0.00 53 GLN A O 19
ATOM 27926 N N . LEU A 1 54 ? 21.151 30.843 17.234 1.00 0.00 54 LEU A N 19
ATOM 27927 C CA . LEU A 1 54 ? 22.040 31.060 18.381 1.00 0.00 54 LEU A CA 19
ATOM 27928 C C . LEU A 1 54 ? 23.070 29.923 18.522 1.00 0.00 54 LEU A C 19
ATOM 27929 O O . LEU A 1 54 ? 24.221 30.202 18.842 1.00 0.00 54 LEU A O 19
ATOM 27945 N N . ARG A 1 55 ? 22.734 28.676 18.153 1.00 0.00 55 ARG A N 19
ATOM 27946 C CA . ARG A 1 55 ? 23.738 27.619 17.889 1.00 0.00 55 ARG A CA 19
ATOM 27947 C C . ARG A 1 55 ? 24.756 28.070 16.834 1.00 0.00 55 ARG A C 19
ATOM 27948 O O . ARG A 1 55 ? 25.956 27.890 17.030 1.00 0.00 55 ARG A O 19
ATOM 27969 N N . GLY A 1 56 ? 24.293 28.759 15.789 1.00 0.00 56 GLY A N 19
ATOM 27970 C CA . GLY A 1 56 ? 25.152 29.411 14.796 1.00 0.00 56 GLY A CA 19
ATOM 27971 C C . GLY A 1 56 ? 26.110 30.456 15.387 1.00 0.00 56 GLY A C 19
ATOM 27972 O O . GLY A 1 56 ? 27.264 30.518 14.968 1.00 0.00 56 GLY A O 19
ATOM 27976 N N . GLU A 1 57 ? 25.700 31.222 16.410 1.00 0.00 57 GLU A N 19
ATOM 27977 C CA . GLU A 1 57 ? 26.595 32.187 17.073 1.00 0.00 57 GLU A CA 19
ATOM 27978 C C . GLU A 1 57 ? 27.758 31.501 17.805 1.00 0.00 57 GLU A C 19
ATOM 27979 O O . GLU A 1 57 ? 28.870 32.035 17.815 1.00 0.00 57 GLU A O 19
ATOM 27991 N N . ILE A 1 58 ? 27.517 30.323 18.395 1.00 0.00 58 ILE A N 19
ATOM 27992 C CA . ILE A 1 58 ? 28.542 29.504 19.061 1.00 0.00 58 ILE A CA 19
ATOM 27993 C C . ILE A 1 58 ? 29.450 28.855 18.009 1.00 0.00 58 ILE A C 19
ATOM 27994 O O . ILE A 1 58 ? 30.676 28.960 18.093 1.00 0.00 58 ILE A O 19
ATOM 28010 N N . TYR A 1 59 ? 28.873 28.226 16.981 1.00 0.00 59 TYR A N 19
ATOM 28011 C CA . TYR A 1 59 ? 29.659 27.482 15.999 1.00 0.00 59 TYR A CA 19
ATOM 28012 C C . TYR A 1 59 ? 30.553 28.395 15.150 1.00 0.00 59 TYR A C 19
ATOM 28013 O O . TYR A 1 59 ? 31.729 28.090 14.971 1.00 0.00 59 TYR A O 19
ATOM 28031 N N . GLN A 1 60 ? 30.067 29.560 14.712 1.00 0.00 60 GLN A N 19
ATOM 28032 C CA . GLN A 1 60 ? 30.897 30.506 13.953 1.00 0.00 60 GLN A CA 19
ATOM 28033 C C . GLN A 1 60 ? 32.002 31.151 14.821 1.00 0.00 60 GLN A C 19
ATOM 28034 O O . GLN A 1 60 ? 33.032 31.578 14.293 1.00 0.00 60 GLN A O 19
ATOM 28048 N N . ALA A 1 61 ? 31.850 31.169 16.152 1.00 0.00 61 ALA A N 19
ATOM 28049 C CA . ALA A 1 61 ? 32.845 31.708 17.082 1.00 0.00 61 ALA A CA 19
ATOM 28050 C C . ALA A 1 61 ? 33.903 30.684 17.552 1.00 0.00 61 ALA A C 19
ATOM 28051 O O . ALA A 1 61 ? 35.034 31.097 17.830 1.00 0.00 61 ALA A O 19
ATOM 28058 N N . TYR A 1 62 ? 33.567 29.385 17.631 1.00 0.00 62 TYR A N 19
ATOM 28059 C CA . TYR A 1 62 ? 34.416 28.347 18.263 1.00 0.00 62 TYR A CA 19
ATOM 28060 C C . TYR A 1 62 ? 34.466 26.976 17.542 1.00 0.00 62 TYR A C 19
ATOM 28061 O O . TYR A 1 62 ? 35.136 26.056 18.028 1.00 0.00 62 TYR A O 19
ATOM 28079 N N . LYS A 1 63 ? 33.737 26.786 16.427 1.00 0.00 63 LYS A N 19
ATOM 28080 C CA . LYS A 1 63 ? 33.433 25.478 15.799 1.00 0.00 63 LYS A CA 19
ATOM 28081 C C . LYS A 1 63 ? 32.984 24.419 16.820 1.00 0.00 63 LYS A C 19
ATOM 28082 O O . LYS A 1 63 ? 33.513 23.306 16.866 1.00 0.00 63 LYS A O 19
ATOM 28101 N N . HIS A 1 64 ? 32.041 24.800 17.684 1.00 0.00 64 HIS A N 19
ATOM 28102 C CA . HIS A 1 64 ? 31.465 23.958 18.735 1.00 0.00 64 HIS A CA 19
ATOM 28103 C C . HIS A 1 64 ? 29.937 23.994 18.672 1.00 0.00 64 HIS A C 19
ATOM 28104 O O . HIS A 1 64 ? 29.345 25.060 18.509 1.00 0.00 64 HIS A O 19
ATOM 28118 N N . GLU A 1 65 ? 29.309 22.823 18.750 1.00 0.00 65 GLU A N 19
ATOM 28119 C CA . GLU A 1 65 ? 27.922 22.605 18.316 1.00 0.00 65 GLU A CA 19
ATOM 28120 C C . GLU A 1 65 ? 27.141 21.647 19.225 1.00 0.00 65 GLU A C 19
ATOM 28121 O O . GLU A 1 65 ? 25.915 21.739 19.305 1.00 0.00 65 GLU A O 19
ATOM 28133 N N . THR A 1 66 ? 27.826 20.749 19.938 1.00 0.00 66 THR A N 19
ATOM 28134 C CA . THR A 1 66 ? 27.213 19.949 21.012 1.00 0.00 66 THR A CA 19
ATOM 28135 C C . THR A 1 66 ? 27.045 20.766 22.299 1.00 0.00 66 THR A C 19
ATOM 28136 O O . THR A 1 66 ? 27.790 21.717 22.555 1.00 0.00 66 THR A O 19
ATOM 28147 N N . VAL A 1 67 ? 26.045 20.415 23.114 1.00 0.00 67 VAL A N 19
ATOM 28148 C CA . VAL A 1 67 ? 25.686 21.126 24.359 1.00 0.00 67 VAL A CA 19
ATOM 28149 C C . VAL A 1 67 ? 26.148 20.353 25.609 1.00 0.00 67 VAL A C 19
ATOM 28150 O O . VAL A 1 67 ? 26.281 19.123 25.550 1.00 0.00 67 VAL A O 19
ATOM 28163 N N . PRO A 1 68 ? 26.355 21.028 26.757 1.00 0.00 68 PRO A N 19
ATOM 28164 C CA . PRO A 1 68 ? 26.309 22.477 26.951 1.00 0.00 68 PRO A CA 19
ATOM 28165 C C . PRO A 1 68 ? 27.535 23.215 26.396 1.00 0.00 68 PRO A C 19
ATOM 28166 O O . PRO A 1 68 ? 28.633 22.660 26.327 1.00 0.00 68 PRO A O 19
ATOM 28177 N N . ALA A 1 69 ? 27.337 24.489 26.058 1.00 0.00 69 ALA A N 19
ATOM 28178 C CA . ALA A 1 69 ? 28.413 25.472 25.939 1.00 0.00 69 ALA A CA 19
ATOM 28179 C C . ALA A 1 69 ? 28.463 26.312 27.225 1.00 0.00 69 ALA A C 19
ATOM 28180 O O . ALA A 1 69 ? 27.417 26.668 27.774 1.00 0.00 69 ALA A O 19
ATOM 28187 N N . ILE A 1 70 ? 29.665 26.592 27.729 1.00 0.00 70 ILE A N 19
ATOM 28188 C CA . ILE A 1 70 ? 29.891 27.117 29.082 1.00 0.00 70 ILE A CA 19
ATOM 28189 C C . ILE A 1 70 ? 30.828 28.328 29.007 1.00 0.00 70 ILE A C 19
ATOM 28190 O O . ILE A 1 70 ? 31.792 28.323 28.240 1.00 0.00 70 ILE A O 19
ATOM 28206 N N . PHE A 1 71 ? 30.561 29.359 29.810 1.00 0.00 71 PHE A N 19
ATOM 28207 C CA . PHE A 1 71 ? 31.362 30.582 29.858 1.00 0.00 71 PHE A CA 19
ATOM 28208 C C . PHE A 1 71 ? 31.570 31.076 31.295 1.00 0.00 71 PHE A C 19
ATOM 28209 O O . PHE A 1 71 ? 30.665 30.973 32.128 1.00 0.00 71 PHE A O 19
ATOM 28226 N N . ILE A 1 72 ? 32.748 31.648 31.568 1.00 0.00 72 ILE A N 19
ATOM 28227 C CA . ILE A 1 72 ? 33.107 32.270 32.855 1.00 0.00 72 ILE A CA 19
ATOM 28228 C C . ILE A 1 72 ? 33.683 33.668 32.596 1.00 0.00 72 ILE A C 19
ATOM 28229 O O . ILE A 1 72 ? 34.727 33.791 31.956 1.00 0.00 72 ILE A O 19
ATOM 28245 N N . ASN A 1 73 ? 33.026 34.722 33.086 1.00 0.00 73 ASN A N 19
ATOM 28246 C CA . ASN A 1 73 ? 33.389 36.134 32.871 1.00 0.00 73 ASN A CA 19
ATOM 28247 C C . ASN A 1 73 ? 33.723 36.469 31.393 1.00 0.00 73 ASN A C 19
ATOM 28248 O O . ASN A 1 73 ? 34.737 37.115 31.103 1.00 0.00 73 ASN A O 19
ATOM 28259 N N . GLY A 1 74 ? 32.909 35.986 30.443 1.00 0.00 74 GLY A N 19
ATOM 28260 C CA . GLY A 1 74 ? 33.127 36.172 28.999 1.00 0.00 74 GLY A CA 19
ATOM 28261 C C . GLY A 1 74 ? 34.106 35.200 28.329 1.00 0.00 74 GLY A C 19
ATOM 28262 O O . GLY A 1 74 ? 34.202 35.200 27.102 1.00 0.00 74 GLY A O 19
ATOM 28266 N N . ASN A 1 75 ? 34.810 34.357 29.090 1.00 0.00 75 ASN A N 19
ATOM 28267 C CA . ASN A 1 75 ? 35.799 33.403 28.578 1.00 0.00 75 ASN A CA 19
ATOM 28268 C C . ASN A 1 75 ? 35.136 32.051 28.269 1.00 0.00 75 ASN A C 19
ATOM 28269 O O . ASN A 1 75 ? 34.318 31.580 29.060 1.00 0.00 75 ASN A O 19
ATOM 28280 N N . PHE A 1 76 ? 35.493 31.416 27.151 1.00 0.00 76 PHE A N 19
ATOM 28281 C CA . PHE A 1 76 ? 34.887 30.160 26.698 1.00 0.00 76 PHE A CA 19
ATOM 28282 C C . PHE A 1 76 ? 35.487 28.923 27.387 1.00 0.00 76 PHE A C 19
ATOM 28283 O O . PHE A 1 76 ? 36.709 28.752 27.473 1.00 0.00 76 PHE A O 19
ATOM 28300 N N . ILE A 1 77 ? 34.605 28.030 27.834 1.00 0.00 77 ILE A N 19
ATOM 28301 C CA . ILE A 1 77 ? 34.906 26.736 28.445 1.00 0.00 77 ILE A CA 19
ATOM 28302 C C . ILE A 1 77 ? 34.393 25.642 27.499 1.00 0.00 77 ILE A C 19
ATOM 28303 O O . ILE A 1 77 ? 33.196 25.561 27.223 1.00 0.00 77 ILE A O 19
ATOM 28319 N N . GLY A 1 78 ? 35.295 24.782 27.020 1.00 0.00 78 GLY A N 19
ATOM 28320 C CA . GLY A 1 78 ? 35.092 23.827 25.918 1.00 0.00 78 GLY A CA 19
ATOM 28321 C C . GLY A 1 78 ? 34.190 22.612 26.142 1.00 0.00 78 GLY A C 19
ATOM 28322 O O . GLY A 1 78 ? 34.392 21.554 25.542 1.00 0.00 78 GLY A O 19
ATOM 28326 N N . GLY A 1 79 ? 33.249 22.773 27.052 1.00 0.00 79 GLY A N 19
ATOM 28327 C CA . GLY A 1 79 ? 32.179 21.843 27.419 1.00 0.00 79 GLY A CA 19
ATOM 28328 C C . GLY A 1 79 ? 32.253 21.323 28.860 1.00 0.00 79 GLY A C 19
ATOM 28329 O O . GLY A 1 79 ? 33.102 21.738 29.652 1.00 0.00 79 GLY A O 19
ATOM 28333 N N . CYS A 1 80 ? 31.356 20.404 29.222 1.00 0.00 80 CYS A N 19
ATOM 28334 C CA . CYS A 1 80 ? 31.298 19.834 30.570 1.00 0.00 80 CYS A CA 19
ATOM 28335 C C . CYS A 1 80 ? 32.555 19.019 30.930 1.00 0.00 80 CYS A C 19
ATOM 28336 O O . CYS A 1 80 ? 32.989 19.041 32.082 1.00 0.00 80 CYS A O 19
ATOM 28344 N N . SER A 1 81 ? 33.186 18.340 29.968 1.00 0.00 81 SER A N 19
ATOM 28345 C CA . SER A 1 81 ? 34.443 17.618 30.218 1.00 0.00 81 SER A CA 19
ATOM 28346 C C . SER A 1 81 ? 35.616 18.577 30.461 1.00 0.00 81 SER A C 19
ATOM 28347 O O . SER A 1 81 ? 36.442 18.303 31.330 1.00 0.00 81 SER A O 19
ATOM 28355 N N . ASP A 1 82 ? 35.641 19.734 29.784 1.00 0.00 82 ASP A N 19
ATOM 28356 C CA . ASP A 1 82 ? 36.587 20.830 30.044 1.00 0.00 82 ASP A CA 19
ATOM 28357 C C . ASP A 1 82 ? 36.366 21.466 31.431 1.00 0.00 82 ASP A C 19
ATOM 28358 O O . ASP A 1 82 ? 37.341 21.782 32.115 1.00 0.00 82 ASP A O 19
ATOM 28367 N N . LEU A 1 83 ? 35.110 21.630 31.866 1.00 0.00 83 LEU A N 19
ATOM 28368 C CA . LEU A 1 83 ? 34.757 22.127 33.199 1.00 0.00 83 LEU A CA 19
ATOM 28369 C C . LEU A 1 83 ? 35.255 21.172 34.299 1.00 0.00 83 LEU A C 19
ATOM 28370 O O . LEU A 1 83 ? 35.883 21.606 35.262 1.00 0.00 83 LEU A O 19
ATOM 28386 N N . GLU A 1 84 ? 35.041 19.866 34.136 1.00 0.00 84 GLU A N 19
ATOM 28387 C CA . GLU A 1 84 ? 35.590 18.854 35.049 1.00 0.00 84 GLU A CA 19
ATOM 28388 C C . GLU A 1 84 ? 37.127 18.807 35.013 1.00 0.00 84 GLU A C 19
ATOM 28389 O O . GLU A 1 84 ? 37.762 18.591 36.045 1.00 0.00 84 GLU A O 19
ATOM 28401 N N . ALA A 1 85 ? 37.753 19.067 33.861 1.00 0.00 85 ALA A N 19
ATOM 28402 C CA . ALA A 1 85 ? 39.208 19.103 33.754 1.00 0.00 85 ALA A CA 19
ATOM 28403 C C . ALA A 1 85 ? 39.820 20.234 34.602 1.00 0.00 85 ALA A C 19
ATOM 28404 O O . ALA A 1 85 ? 40.909 20.039 35.143 1.00 0.00 85 ALA A O 19
ATOM 28411 N N . LEU A 1 86 ? 39.102 21.351 34.811 1.00 0.00 86 LEU A N 19
ATOM 28412 C CA . LEU A 1 86 ? 39.476 22.416 35.754 1.00 0.00 86 LEU A CA 19
ATOM 28413 C C . LEU A 1 86 ? 39.308 22.001 37.227 1.00 0.00 86 LEU A C 19
ATOM 28414 O O . LEU A 1 86 ? 40.072 22.474 38.075 1.00 0.00 86 LEU A O 19
ATOM 28430 N N . ASP A 1 87 ? 38.356 21.111 37.537 1.00 0.00 87 ASP A N 19
ATOM 28431 C CA . ASP A 1 87 ? 38.205 20.507 38.873 1.00 0.00 87 ASP A CA 19
ATOM 28432 C C . ASP A 1 87 ? 39.394 19.578 39.175 1.00 0.00 87 ASP A C 19
ATOM 28433 O O . ASP A 1 87 ? 39.972 19.640 40.264 1.00 0.00 87 ASP A O 19
ATOM 28442 N N . LYS A 1 88 ? 39.835 18.795 38.177 1.00 0.00 88 LYS A N 19
ATOM 28443 C CA . LYS A 1 88 ? 41.023 17.925 38.271 1.00 0.00 88 LYS A CA 19
ATOM 28444 C C . LYS A 1 88 ? 42.349 18.696 38.278 1.00 0.00 88 LYS A C 19
ATOM 28445 O O . LYS A 1 88 ? 43.226 18.354 39.073 1.00 0.00 88 LYS A O 19
ATOM 28464 N N . GLU A 1 89 ? 42.499 19.758 37.478 1.00 0.00 89 GLU A N 19
ATOM 28465 C CA . GLU A 1 89 ? 43.670 20.656 37.544 1.00 0.00 89 GLU A CA 19
ATOM 28466 C C . GLU A 1 89 ? 43.698 21.505 38.823 1.00 0.00 89 GLU A C 19
ATOM 28467 O O . GLU A 1 89 ? 44.764 21.999 39.198 1.00 0.00 89 GLU A O 19
ATOM 28479 N N . GLY A 1 90 ? 42.570 21.649 39.525 1.00 0.00 90 GLY A N 19
ATOM 28480 C CA . GLY A 1 90 ? 42.512 22.355 40.805 1.00 0.00 90 GLY A CA 19
ATOM 28481 C C . GLY A 1 90 ? 42.513 23.880 40.666 1.00 0.00 90 GLY A C 19
ATOM 28482 O O . GLY A 1 90 ? 43.155 24.563 41.468 1.00 0.00 90 GLY A O 19
ATOM 28486 N N . LYS A 1 91 ? 41.865 24.402 39.615 1.00 0.00 91 LYS A N 19
ATOM 28487 C CA . LYS A 1 91 ? 41.820 25.803 39.195 1.00 0.00 91 LYS A CA 19
ATOM 28488 C C . LYS A 1 91 ? 40.415 26.413 39.263 1.00 0.00 91 LYS A C 19
ATOM 28489 O O . LYS A 1 91 ? 40.266 27.633 39.245 1.00 0.00 91 LYS A O 19
ATOM 28508 N N . LEU A 1 92 ? 39.380 25.572 39.288 1.00 0.00 92 LEU A N 19
ATOM 28509 C CA . LEU A 1 92 ? 37.981 25.997 39.231 1.00 0.00 92 LEU A CA 19
ATOM 28510 C C . LEU A 1 92 ? 37.597 26.850 40.449 1.00 0.00 92 LEU A C 19
ATOM 28511 O O . LEU A 1 92 ? 36.814 27.788 40.326 1.00 0.00 92 LEU A O 19
ATOM 28527 N N . ASP A 1 93 ? 38.218 26.571 41.597 1.00 0.00 93 ASP A N 19
ATOM 28528 C CA . ASP A 1 93 ? 38.056 27.336 42.836 1.00 0.00 93 ASP A CA 19
ATOM 28529 C C . ASP A 1 93 ? 38.340 28.838 42.655 1.00 0.00 93 ASP A C 19
ATOM 28530 O O . ASP A 1 93 ? 37.488 29.675 42.962 1.00 0.00 93 ASP A O 19
ATOM 28539 N N . GLY A 1 94 ? 39.509 29.192 42.114 1.00 0.00 94 GLY A N 19
ATOM 28540 C CA . GLY A 1 94 ? 39.908 30.586 41.915 1.00 0.00 94 GLY A CA 19
ATOM 28541 C C . GLY A 1 94 ? 39.234 31.257 40.720 1.00 0.00 94 GLY A C 19
ATOM 28542 O O . GLY A 1 94 ? 39.076 32.481 40.721 1.00 0.00 94 GLY A O 19
ATOM 28546 N N . LEU A 1 95 ? 38.768 30.492 39.729 1.00 0.00 95 LEU A N 19
ATOM 28547 C CA . LEU A 1 95 ? 37.968 31.010 38.616 1.00 0.00 95 LEU A CA 19
ATOM 28548 C C . LEU A 1 95 ? 36.561 31.440 39.068 1.00 0.00 95 LEU A C 19
ATOM 28549 O O . LEU A 1 95 ? 36.066 32.478 38.626 1.00 0.00 95 LEU A O 19
ATOM 28565 N N . LEU A 1 96 ? 35.933 30.706 39.996 1.00 0.00 96 LEU A N 19
ATOM 28566 C CA . LEU A 1 96 ? 34.576 31.005 40.486 1.00 0.00 96 LEU A CA 19
ATOM 28567 C C . LEU A 1 96 ? 34.543 32.017 41.656 1.00 0.00 96 LEU A C 19
ATOM 28568 O O . LEU A 1 96 ? 33.467 32.291 42.203 1.00 0.00 96 LEU A O 19
ATOM 28584 N N . SER A 1 97 ? 35.699 32.595 42.012 1.00 0.00 97 SER A N 19
ATOM 28585 C CA . SER A 1 97 ? 35.914 33.500 43.161 1.00 0.00 97 SER A CA 19
ATOM 28586 C C . SER A 1 97 ? 35.369 34.920 43.006 1.00 0.00 97 SER A C 19
ATOM 28587 O O . SER A 1 97 ? 34.973 35.334 41.889 1.00 0.00 97 SER A O 19
ATOM 28596 N N . GLY A 1 1 ? 23.043 49.217 16.217 1.00 0.00 1 GLY A N 20
ATOM 28597 C CA . GLY A 1 1 ? 22.868 47.864 15.667 1.00 0.00 1 GLY A CA 20
ATOM 28598 C C . GLY A 1 1 ? 21.419 47.438 15.765 1.00 0.00 1 GLY A C 20
ATOM 28599 O O . GLY A 1 1 ? 20.603 48.127 16.377 1.00 0.00 1 GLY A O 20
ATOM 28605 N N . ALA A 1 2 ? 21.077 46.310 15.147 1.00 0.00 2 ALA A N 20
ATOM 28606 C CA . ALA A 1 2 ? 19.708 45.791 15.074 1.00 0.00 2 ALA A CA 20
ATOM 28607 C C . ALA A 1 2 ? 19.599 44.254 15.175 1.00 0.00 2 ALA A C 20
ATOM 28608 O O . ALA A 1 2 ? 18.482 43.738 15.194 1.00 0.00 2 ALA A O 20
ATOM 28615 N N . MET A 1 3 ? 20.711 43.513 15.247 1.00 0.00 3 MET A N 20
ATOM 28616 C CA . MET A 1 3 ? 20.723 42.041 15.294 1.00 0.00 3 MET A CA 20
ATOM 28617 C C . MET A 1 3 ? 21.250 41.523 16.654 1.00 0.00 3 MET A C 20
ATOM 28618 O O . MET A 1 3 ? 22.421 41.129 16.750 1.00 0.00 3 MET A O 20
ATOM 28632 N N . PRO A 1 4 ? 20.437 41.547 17.733 1.00 0.00 4 PRO A N 20
ATOM 28633 C CA . PRO A 1 4 ? 20.861 41.165 19.084 1.00 0.00 4 PRO A CA 20
ATOM 28634 C C . PRO A 1 4 ? 21.083 39.653 19.245 1.00 0.00 4 PRO A C 20
ATOM 28635 O O . PRO A 1 4 ? 20.523 38.839 18.501 1.00 0.00 4 PRO A O 20
ATOM 28646 N N . SER A 1 5 ? 21.903 39.258 20.224 1.00 0.00 5 SER A N 20
ATOM 28647 C CA . SER A 1 5 ? 22.305 37.861 20.428 1.00 0.00 5 SER A CA 20
ATOM 28648 C C . SER A 1 5 ? 22.772 37.529 21.848 1.00 0.00 5 SER A C 20
ATOM 28649 O O . SER A 1 5 ? 23.025 38.409 22.682 1.00 0.00 5 SER A O 20
ATOM 28657 N N . ILE A 1 6 ? 23.001 36.225 22.066 1.00 0.00 6 ILE A N 20
ATOM 28658 C CA . ILE A 1 6 ? 23.622 35.646 23.266 1.00 0.00 6 ILE A CA 20
ATOM 28659 C C . ILE A 1 6 ? 24.928 36.325 23.682 1.00 0.00 6 ILE A C 20
ATOM 28660 O O . ILE A 1 6 ? 25.273 36.285 24.861 1.00 0.00 6 ILE A O 20
ATOM 28676 N N . ALA A 1 7 ? 25.652 36.960 22.753 1.00 0.00 7 ALA A N 20
ATOM 28677 C CA . ALA A 1 7 ? 26.944 37.570 23.040 1.00 0.00 7 ALA A CA 20
ATOM 28678 C C . ALA A 1 7 ? 26.835 38.688 24.099 1.00 0.00 7 ALA A C 20
ATOM 28679 O O . ALA A 1 7 ? 27.758 38.896 24.881 1.00 0.00 7 ALA A O 20
ATOM 28686 N N . SER A 1 8 ? 25.680 39.356 24.189 1.00 0.00 8 SER A N 20
ATOM 28687 C CA . SER A 1 8 ? 25.377 40.318 25.261 1.00 0.00 8 SER A CA 20
ATOM 28688 C C . SER A 1 8 ? 25.122 39.649 26.620 1.00 0.00 8 SER A C 20
ATOM 28689 O O . SER A 1 8 ? 25.466 40.206 27.663 1.00 0.00 8 SER A O 20
ATOM 28697 N N . MET A 1 9 ? 24.549 38.442 26.637 1.00 0.00 9 MET A N 20
ATOM 28698 C CA . MET A 1 9 ? 24.189 37.718 27.862 1.00 0.00 9 MET A CA 20
ATOM 28699 C C . MET A 1 9 ? 25.427 37.218 28.616 1.00 0.00 9 MET A C 20
ATOM 28700 O O . MET A 1 9 ? 25.421 37.148 29.845 1.00 0.00 9 MET A O 20
ATOM 28714 N N . ILE A 1 10 ? 26.511 36.906 27.894 1.00 0.00 10 ILE A N 20
ATOM 28715 C CA . ILE A 1 10 ? 27.737 36.294 28.452 1.00 0.00 10 ILE A CA 20
ATOM 28716 C C . ILE A 1 10 ? 28.440 37.237 29.438 1.00 0.00 10 ILE A C 20
ATOM 28717 O O . ILE A 1 10 ? 29.154 36.795 30.335 1.00 0.00 10 ILE A O 20
ATOM 28733 N N . LYS A 1 11 ? 28.199 38.544 29.290 1.00 0.00 11 LYS A N 20
ATOM 28734 C CA . LYS A 1 11 ? 28.704 39.620 30.154 1.00 0.00 11 LYS A CA 20
ATOM 28735 C C . LYS A 1 11 ? 27.890 39.845 31.449 1.00 0.00 11 LYS A C 20
ATOM 28736 O O . LYS A 1 11 ? 28.325 40.631 32.293 1.00 0.00 11 LYS A O 20
ATOM 28755 N N . GLY A 1 12 ? 26.716 39.215 31.603 1.00 0.00 12 GLY A N 20
ATOM 28756 C CA . GLY A 1 12 ? 25.722 39.559 32.640 1.00 0.00 12 GLY A CA 20
ATOM 28757 C C . GLY A 1 12 ? 25.814 38.816 33.986 1.00 0.00 12 GLY A C 20
ATOM 28758 O O . GLY A 1 12 ? 25.347 39.344 34.997 1.00 0.00 12 GLY A O 20
ATOM 28762 N N . ASN A 1 13 ? 26.441 37.634 34.032 1.00 0.00 13 ASN A N 20
ATOM 28763 C CA . ASN A 1 13 ? 26.791 36.924 35.275 1.00 0.00 13 ASN A CA 20
ATOM 28764 C C . ASN A 1 13 ? 28.216 36.368 35.205 1.00 0.00 13 ASN A C 20
ATOM 28765 O O . ASN A 1 13 ? 28.818 36.327 34.129 1.00 0.00 13 ASN A O 20
ATOM 28776 N N . LYS A 1 14 ? 28.738 35.880 36.334 1.00 0.00 14 LYS A N 20
ATOM 28777 C CA . LYS A 1 14 ? 30.103 35.323 36.404 1.00 0.00 14 LYS A CA 20
ATOM 28778 C C . LYS A 1 14 ? 30.238 34.034 35.587 1.00 0.00 14 LYS A C 20
ATOM 28779 O O . LYS A 1 14 ? 31.305 33.788 35.029 1.00 0.00 14 LYS A O 20
ATOM 28798 N N . VAL A 1 15 ? 29.156 33.255 35.470 1.00 0.00 15 VAL A N 20
ATOM 28799 C CA . VAL A 1 15 ? 29.080 32.005 34.694 1.00 0.00 15 VAL A CA 20
ATOM 28800 C C . VAL A 1 15 ? 27.807 32.009 33.849 1.00 0.00 15 VAL A C 20
ATOM 28801 O O . VAL A 1 15 ? 26.723 32.284 34.363 1.00 0.00 15 VAL A O 20
ATOM 28814 N N . VAL A 1 16 ? 27.930 31.715 32.552 1.00 0.00 16 VAL A N 20
ATOM 28815 C CA . VAL A 1 16 ? 26.815 31.733 31.588 1.00 0.00 16 VAL A CA 20
ATOM 28816 C C . VAL A 1 16 ? 26.857 30.470 30.722 1.00 0.00 16 VAL A C 20
ATOM 28817 O O . VAL A 1 16 ? 27.901 30.142 30.155 1.00 0.00 16 VAL A O 20
ATOM 28830 N N . VAL A 1 17 ? 25.741 29.741 30.638 1.00 0.00 17 VAL A N 20
ATOM 28831 C CA . VAL A 1 17 ? 25.664 28.408 30.010 1.00 0.00 17 VAL A CA 20
ATOM 28832 C C . VAL A 1 17 ? 24.537 28.324 28.974 1.00 0.00 17 VAL A C 20
ATOM 28833 O O . VAL A 1 17 ? 23.485 28.945 29.127 1.00 0.00 17 VAL A O 20
ATOM 28846 N N . PHE A 1 18 ? 24.746 27.535 27.917 1.00 0.00 18 PHE A N 20
ATOM 28847 C CA . PHE A 1 18 ? 23.775 27.299 26.844 1.00 0.00 18 PHE A CA 20
ATOM 28848 C C . PHE A 1 18 ? 23.553 25.786 26.675 1.00 0.00 18 PHE A C 20
ATOM 28849 O O . PHE A 1 18 ? 24.431 25.088 26.167 1.00 0.00 18 PHE A O 20
ATOM 28866 N N . SER A 1 19 ? 22.390 25.295 27.114 1.00 0.00 19 SER A N 20
ATOM 28867 C CA . SER A 1 19 ? 22.058 23.873 27.360 1.00 0.00 19 SER A CA 20
ATOM 28868 C C . SER A 1 19 ? 20.759 23.446 26.659 1.00 0.00 19 SER A C 20
ATOM 28869 O O . SER A 1 19 ? 20.056 24.277 26.087 1.00 0.00 19 SER A O 20
ATOM 28877 N N . TRP A 1 20 ? 20.393 22.163 26.760 1.00 0.00 20 TRP A N 20
ATOM 28878 C CA . TRP A 1 20 ? 19.050 21.628 26.470 1.00 0.00 20 TRP A CA 20
ATOM 28879 C C . TRP A 1 20 ? 18.565 20.850 27.699 1.00 0.00 20 TRP A C 20
ATOM 28880 O O . TRP A 1 20 ? 19.297 20.011 28.219 1.00 0.00 20 TRP A O 20
ATOM 28901 N N . VAL A 1 21 ? 17.352 21.145 28.172 1.00 0.00 21 VAL A N 20
ATOM 28902 C CA . VAL A 1 21 ? 16.887 20.861 29.558 1.00 0.00 21 VAL A CA 20
ATOM 28903 C C . VAL A 1 21 ? 17.053 19.396 29.994 1.00 0.00 21 VAL A C 20
ATOM 28904 O O . VAL A 1 21 ? 17.404 19.118 31.143 1.00 0.00 21 VAL A O 20
ATOM 28917 N N . THR A 1 22 ? 16.800 18.458 29.084 1.00 0.00 22 THR A N 20
ATOM 28918 C CA . THR A 1 22 ? 16.707 17.009 29.355 1.00 0.00 22 THR A CA 20
ATOM 28919 C C . THR A 1 22 ? 18.012 16.225 29.243 1.00 0.00 22 THR A C 20
ATOM 28920 O O . THR A 1 22 ? 18.074 15.024 29.522 1.00 0.00 22 THR A O 20
ATOM 28931 N N . CYS A 1 23 ? 19.059 16.896 28.776 1.00 0.00 23 CYS A N 20
ATOM 28932 C CA . CYS A 1 23 ? 20.222 16.211 28.223 1.00 0.00 23 CYS A CA 20
ATOM 28933 C C . CYS A 1 23 ? 21.323 15.954 29.264 1.00 0.00 23 CYS A C 20
ATOM 28934 O O . CYS A 1 23 ? 21.536 16.779 30.154 1.00 0.00 23 CYS A O 20
ATOM 28942 N N . PRO A 1 24 ? 22.073 14.840 29.171 1.00 0.00 24 PRO A N 20
ATOM 28943 C CA . PRO A 1 24 ? 22.853 14.371 30.311 1.00 0.00 24 PRO A CA 20
ATOM 28944 C C . PRO A 1 24 ? 24.046 15.267 30.663 1.00 0.00 24 PRO A C 20
ATOM 28945 O O . PRO A 1 24 ? 24.362 15.468 31.835 1.00 0.00 24 PRO A O 20
ATOM 28956 N N . TYR A 1 25 ? 24.675 15.864 29.652 1.00 0.00 25 TYR A N 20
ATOM 28957 C CA . TYR A 1 25 ? 25.779 16.806 29.817 1.00 0.00 25 TYR A CA 20
ATOM 28958 C C . TYR A 1 25 ? 25.328 18.146 30.388 1.00 0.00 25 TYR A C 20
ATOM 28959 O O . TYR A 1 25 ? 25.981 18.690 31.275 1.00 0.00 25 TYR A O 20
ATOM 28977 N N . CYS A 1 26 ? 24.190 18.651 29.897 1.00 0.00 26 CYS A N 20
ATOM 28978 C CA . CYS A 1 26 ? 23.507 19.799 30.477 1.00 0.00 26 CYS A CA 20
ATOM 28979 C C . CYS A 1 26 ? 23.309 19.546 31.980 1.00 0.00 26 CYS A C 20
ATOM 28980 O O . CYS A 1 26 ? 23.771 20.323 32.808 1.00 0.00 26 CYS A O 20
ATOM 28988 N N . VAL A 1 27 ? 22.684 18.416 32.328 1.00 0.00 27 VAL A N 20
ATOM 28989 C CA . VAL A 1 27 ? 22.326 18.064 33.706 1.00 0.00 27 VAL A CA 20
ATOM 28990 C C . VAL A 1 27 ? 23.554 17.975 34.599 1.00 0.00 27 VAL A C 20
ATOM 28991 O O . VAL A 1 27 ? 23.572 18.644 35.635 1.00 0.00 27 VAL A O 20
ATOM 29004 N N . ARG A 1 28 ? 24.590 17.212 34.210 1.00 0.00 28 ARG A N 20
ATOM 29005 C CA . ARG A 1 28 ? 25.790 17.068 35.049 1.00 0.00 28 ARG A CA 20
ATOM 29006 C C . ARG A 1 28 ? 26.504 18.409 35.274 1.00 0.00 28 ARG A C 20
ATOM 29007 O O . ARG A 1 28 ? 26.935 18.669 36.399 1.00 0.00 28 ARG A O 20
ATOM 29028 N N . ALA A 1 29 ? 26.522 19.293 34.269 1.00 0.00 29 ALA A N 20
ATOM 29029 C CA . ALA A 1 29 ? 27.047 20.650 34.395 1.00 0.00 29 ALA A CA 20
ATOM 29030 C C . ALA A 1 29 ? 26.163 21.550 35.278 1.00 0.00 29 ALA A C 20
ATOM 29031 O O . ALA A 1 29 ? 26.659 22.040 36.286 1.00 0.00 29 ALA A O 20
ATOM 29038 N N . GLU A 1 30 ? 24.865 21.716 34.988 1.00 0.00 30 GLU A N 20
ATOM 29039 C CA . GLU A 1 30 ? 23.914 22.490 35.814 1.00 0.00 30 GLU A CA 20
ATOM 29040 C C . GLU A 1 30 ? 23.996 22.129 37.298 1.00 0.00 30 GLU A C 20
ATOM 29041 O O . GLU A 1 30 ? 23.961 22.992 38.183 1.00 0.00 30 GLU A O 20
ATOM 29053 N N . LYS A 1 31 ? 24.112 20.830 37.565 1.00 0.00 31 LYS A N 20
ATOM 29054 C CA . LYS A 1 31 ? 24.102 20.257 38.906 1.00 0.00 31 LYS A CA 20
ATOM 29055 C C . LYS A 1 31 ? 25.371 20.606 39.674 1.00 0.00 31 LYS A C 20
ATOM 29056 O O . LYS A 1 31 ? 25.302 21.048 40.822 1.00 0.00 31 LYS A O 20
ATOM 29075 N N . LEU A 1 32 ? 26.520 20.471 39.018 1.00 0.00 32 LEU A N 20
ATOM 29076 C CA . LEU A 1 32 ? 27.830 20.836 39.560 1.00 0.00 32 LEU A CA 20
ATOM 29077 C C . LEU A 1 32 ? 27.999 22.357 39.682 1.00 0.00 32 LEU A C 20
ATOM 29078 O O . LEU A 1 32 ? 28.536 22.833 40.678 1.00 0.00 32 LEU A O 20
ATOM 29094 N N . LEU A 1 33 ? 27.488 23.147 38.734 1.00 0.00 33 LEU A N 20
ATOM 29095 C CA . LEU A 1 33 ? 27.536 24.609 38.803 1.00 0.00 33 LEU A CA 20
ATOM 29096 C C . LEU A 1 33 ? 26.734 25.141 39.997 1.00 0.00 33 LEU A C 20
ATOM 29097 O O . LEU A 1 33 ? 27.246 25.977 40.740 1.00 0.00 33 LEU A O 20
ATOM 29113 N N . HIS A 1 34 ? 25.549 24.582 40.269 1.00 0.00 34 HIS A N 20
ATOM 29114 C CA . HIS A 1 34 ? 24.817 24.856 41.512 1.00 0.00 34 HIS A CA 20
ATOM 29115 C C . HIS A 1 34 ? 25.545 24.368 42.779 1.00 0.00 34 HIS A C 20
ATOM 29116 O O . HIS A 1 34 ? 25.328 24.952 43.845 1.00 0.00 34 HIS A O 20
ATOM 29130 N N . ALA A 1 35 ? 26.440 23.374 42.696 1.00 0.00 35 ALA A N 20
ATOM 29131 C CA . ALA A 1 35 ? 27.295 22.985 43.825 1.00 0.00 35 ALA A CA 20
ATOM 29132 C C . ALA A 1 35 ? 28.538 23.892 43.995 1.00 0.00 35 ALA A C 20
ATOM 29133 O O . ALA A 1 35 ? 29.163 23.887 45.064 1.00 0.00 35 ALA A O 20
ATOM 29140 N N . ARG A 1 36 ? 28.895 24.685 42.968 1.00 0.00 36 ARG A N 20
ATOM 29141 C CA . ARG A 1 36 ? 30.121 25.503 42.909 1.00 0.00 36 ARG A CA 20
ATOM 29142 C C . ARG A 1 36 ? 29.927 27.012 43.060 1.00 0.00 36 ARG A C 20
ATOM 29143 O O . ARG A 1 36 ? 30.795 27.648 43.657 1.00 0.00 36 ARG A O 20
ATOM 29164 N N . THR A 1 37 ? 28.860 27.609 42.531 1.00 0.00 37 THR A N 20
ATOM 29165 C CA . THR A 1 37 ? 28.657 29.078 42.574 1.00 0.00 37 THR A CA 20
ATOM 29166 C C . THR A 1 37 ? 27.193 29.523 42.484 1.00 0.00 37 THR A C 20
ATOM 29167 O O . THR A 1 37 ? 26.365 28.888 41.824 1.00 0.00 37 THR A O 20
ATOM 29178 N N . LYS A 1 38 ? 26.887 30.674 43.101 1.00 0.00 38 LYS A N 20
ATOM 29179 C CA . LYS A 1 38 ? 25.601 31.382 42.972 1.00 0.00 38 LYS A CA 20
ATOM 29180 C C . LYS A 1 38 ? 25.536 32.282 41.741 1.00 0.00 38 LYS A C 20
ATOM 29181 O O . LYS A 1 38 ? 24.439 32.598 41.285 1.00 0.00 38 LYS A O 20
ATOM 29200 N N . ASP A 1 39 ? 26.679 32.652 41.161 1.00 0.00 39 ASP A N 20
ATOM 29201 C CA . ASP A 1 39 ? 26.760 33.573 40.021 1.00 0.00 39 ASP A CA 20
ATOM 29202 C C . ASP A 1 39 ? 26.597 32.877 38.646 1.00 0.00 39 ASP A C 20
ATOM 29203 O O . ASP A 1 39 ? 27.277 33.229 37.679 1.00 0.00 39 ASP A O 20
ATOM 29212 N N . ILE A 1 40 ? 25.724 31.864 38.556 1.00 0.00 40 ILE A N 20
ATOM 29213 C CA . ILE A 1 40 ? 25.454 31.099 37.327 1.00 0.00 40 ILE A CA 20
ATOM 29214 C C . ILE A 1 40 ? 24.096 31.462 36.711 1.00 0.00 40 ILE A C 20
ATOM 29215 O O . ILE A 1 40 ? 23.082 31.542 37.404 1.00 0.00 40 ILE A O 20
ATOM 29231 N N . THR A 1 41 ? 24.083 31.630 35.391 1.00 0.00 41 THR A N 20
ATOM 29232 C CA . THR A 1 41 ? 22.895 31.773 34.541 1.00 0.00 41 THR A CA 20
ATOM 29233 C C . THR A 1 41 ? 22.969 30.783 33.374 1.00 0.00 41 THR A C 20
ATOM 29234 O O . THR A 1 41 ? 24.032 30.564 32.804 1.00 0.00 41 THR A O 20
ATOM 29245 N N . VAL A 1 42 ? 21.836 30.201 32.981 1.00 0.00 42 VAL A N 20
ATOM 29246 C CA . VAL A 1 42 ? 21.713 29.270 31.847 1.00 0.00 42 VAL A CA 20
ATOM 29247 C C . VAL A 1 42 ? 20.499 29.557 30.955 1.00 0.00 42 VAL A C 20
ATOM 29248 O O . VAL A 1 42 ? 19.434 29.948 31.442 1.00 0.00 42 VAL A O 20
ATOM 29261 N N . HIS A 1 43 ? 20.678 29.357 29.646 1.00 0.00 43 HIS A N 20
ATOM 29262 C CA . HIS A 1 43 ? 19.677 29.493 28.584 1.00 0.00 43 HIS A CA 20
ATOM 29263 C C . HIS A 1 43 ? 19.472 28.151 27.860 1.00 0.00 43 HIS A C 20
ATOM 29264 O O . HIS A 1 43 ? 20.441 27.464 27.524 1.00 0.00 43 HIS A O 20
ATOM 29278 N N . TYR A 1 44 ? 18.221 27.775 27.594 1.00 0.00 44 TYR A N 20
ATOM 29279 C CA . TYR A 1 44 ? 17.860 26.460 27.064 1.00 0.00 44 TYR A CA 20
ATOM 29280 C C . TYR A 1 44 ? 17.527 26.526 25.564 1.00 0.00 44 TYR A C 20
ATOM 29281 O O . TYR A 1 44 ? 16.374 26.692 25.163 1.00 0.00 44 TYR A O 20
ATOM 29299 N N . VAL A 1 45 ? 18.537 26.383 24.701 1.00 0.00 45 VAL A N 20
ATOM 29300 C CA . VAL A 1 45 ? 18.462 26.659 23.245 1.00 0.00 45 VAL A CA 20
ATOM 29301 C C . VAL A 1 45 ? 17.824 25.537 22.402 1.00 0.00 45 VAL A C 20
ATOM 29302 O O . VAL A 1 45 ? 18.266 25.197 21.303 1.00 0.00 45 VAL A O 20
ATOM 29315 N N . ASP A 1 46 ? 16.767 24.957 22.953 1.00 0.00 46 ASP A N 20
ATOM 29316 C CA . ASP A 1 46 ? 15.833 23.993 22.352 1.00 0.00 46 ASP A CA 20
ATOM 29317 C C . ASP A 1 46 ? 14.396 24.282 22.837 1.00 0.00 46 ASP A C 20
ATOM 29318 O O . ASP A 1 46 ? 13.448 24.166 22.057 1.00 0.00 46 ASP A O 20
ATOM 29327 N N . LYS A 1 47 ? 14.252 24.804 24.066 1.00 0.00 47 LYS A N 20
ATOM 29328 C CA . LYS A 1 47 ? 13.076 25.560 24.533 1.00 0.00 47 LYS A CA 20
ATOM 29329 C C . LYS A 1 47 ? 12.921 26.888 23.775 1.00 0.00 47 LYS A C 20
ATOM 29330 O O . LYS A 1 47 ? 11.788 27.329 23.574 1.00 0.00 47 LYS A O 20
ATOM 29349 N N . MET A 1 48 ? 14.032 27.505 23.342 1.00 0.00 48 MET A N 20
ATOM 29350 C CA . MET A 1 48 ? 14.049 28.760 22.587 1.00 0.00 48 MET A CA 20
ATOM 29351 C C . MET A 1 48 ? 14.087 28.450 21.084 1.00 0.00 48 MET A C 20
ATOM 29352 O O . MET A 1 48 ? 15.028 27.819 20.599 1.00 0.00 48 MET A O 20
ATOM 29366 N N . SER A 1 49 ? 13.054 28.863 20.345 1.00 0.00 49 SER A N 20
ATOM 29367 C CA . SER A 1 49 ? 12.772 28.345 18.996 1.00 0.00 49 SER A CA 20
ATOM 29368 C C . SER A 1 49 ? 13.760 28.789 17.911 1.00 0.00 49 SER A C 20
ATOM 29369 O O . SER A 1 49 ? 13.889 28.100 16.897 1.00 0.00 49 SER A O 20
ATOM 29377 N N . GLU A 1 50 ? 14.521 29.862 18.143 1.00 0.00 50 GLU A N 20
ATOM 29378 C CA . GLU A 1 50 ? 15.612 30.341 17.274 1.00 0.00 50 GLU A CA 20
ATOM 29379 C C . GLU A 1 50 ? 16.995 29.773 17.668 1.00 0.00 50 GLU A C 20
ATOM 29380 O O . GLU A 1 50 ? 18.012 30.156 17.093 1.00 0.00 50 GLU A O 20
ATOM 29392 N N . GLY A 1 51 ? 17.053 28.845 18.635 1.00 0.00 51 GLY A N 20
ATOM 29393 C CA . GLY A 1 51 ? 18.283 28.304 19.225 1.00 0.00 51 GLY A CA 20
ATOM 29394 C C . GLY A 1 51 ? 19.341 27.762 18.248 1.00 0.00 51 GLY A C 20
ATOM 29395 O O . GLY A 1 51 ? 20.525 27.815 18.573 1.00 0.00 51 GLY A O 20
ATOM 29399 N N . GLU A 1 52 ? 18.981 27.323 17.035 1.00 0.00 52 GLU A N 20
ATOM 29400 C CA . GLU A 1 52 ? 19.943 26.939 15.980 1.00 0.00 52 GLU A CA 20
ATOM 29401 C C . GLU A 1 52 ? 20.804 28.125 15.495 1.00 0.00 52 GLU A C 20
ATOM 29402 O O . GLU A 1 52 ? 21.965 27.925 15.127 1.00 0.00 52 GLU A O 20
ATOM 29414 N N . GLN A 1 53 ? 20.287 29.357 15.561 1.00 0.00 53 GLN A N 20
ATOM 29415 C CA . GLN A 1 53 ? 21.009 30.592 15.217 1.00 0.00 53 GLN A CA 20
ATOM 29416 C C . GLN A 1 53 ? 21.931 31.065 16.347 1.00 0.00 53 GLN A C 20
ATOM 29417 O O . GLN A 1 53 ? 23.000 31.614 16.075 1.00 0.00 53 GLN A O 20
ATOM 29431 N N . LEU A 1 54 ? 21.567 30.802 17.608 1.00 0.00 54 LEU A N 20
ATOM 29432 C CA . LEU A 1 54 ? 22.407 31.095 18.773 1.00 0.00 54 LEU A CA 20
ATOM 29433 C C . LEU A 1 54 ? 23.511 30.035 18.930 1.00 0.00 54 LEU A C 20
ATOM 29434 O O . LEU A 1 54 ? 24.661 30.389 19.180 1.00 0.00 54 LEU A O 20
ATOM 29450 N N . ARG A 1 55 ? 23.222 28.761 18.624 1.00 0.00 55 ARG A N 20
ATOM 29451 C CA . ARG A 1 55 ? 24.250 27.748 18.310 1.00 0.00 55 ARG A CA 20
ATOM 29452 C C . ARG A 1 55 ? 25.162 28.219 17.166 1.00 0.00 55 ARG A C 20
ATOM 29453 O O . ARG A 1 55 ? 26.369 28.013 17.231 1.00 0.00 55 ARG A O 20
ATOM 29474 N N . GLY A 1 56 ? 24.611 28.931 16.179 1.00 0.00 56 GLY A N 20
ATOM 29475 C CA . GLY A 1 56 ? 25.368 29.613 15.124 1.00 0.00 56 GLY A CA 20
ATOM 29476 C C . GLY A 1 56 ? 26.348 30.674 15.645 1.00 0.00 56 GLY A C 20
ATOM 29477 O O . GLY A 1 56 ? 27.504 30.664 15.231 1.00 0.00 56 GLY A O 20
ATOM 29481 N N . GLU A 1 57 ? 25.957 31.528 16.603 1.00 0.00 57 GLU A N 20
ATOM 29482 C CA . GLU A 1 57 ? 26.878 32.515 17.205 1.00 0.00 57 GLU A CA 20
ATOM 29483 C C . GLU A 1 57 ? 28.067 31.844 17.923 1.00 0.00 57 GLU A C 20
ATOM 29484 O O . GLU A 1 57 ? 29.175 32.384 17.933 1.00 0.00 57 GLU A O 20
ATOM 29496 N N . ILE A 1 58 ? 27.852 30.655 18.500 1.00 0.00 58 ILE A N 20
ATOM 29497 C CA . ILE A 1 58 ? 28.906 29.838 19.125 1.00 0.00 58 ILE A CA 20
ATOM 29498 C C . ILE A 1 58 ? 29.777 29.182 18.042 1.00 0.00 58 ILE A C 20
ATOM 29499 O O . ILE A 1 58 ? 31.005 29.212 18.135 1.00 0.00 58 ILE A O 20
ATOM 29515 N N . TYR A 1 59 ? 29.175 28.639 16.981 1.00 0.00 59 TYR A N 20
ATOM 29516 C CA . TYR A 1 59 ? 29.923 27.982 15.909 1.00 0.00 59 TYR A CA 20
ATOM 29517 C C . TYR A 1 59 ? 30.825 28.958 15.149 1.00 0.00 59 TYR A C 20
ATOM 29518 O O . TYR A 1 59 ? 31.998 28.666 14.935 1.00 0.00 59 TYR A O 20
ATOM 29536 N N . GLN A 1 60 ? 30.326 30.145 14.805 1.00 0.00 60 GLN A N 20
ATOM 29537 C CA . GLN A 1 60 ? 31.086 31.157 14.062 1.00 0.00 60 GLN A CA 20
ATOM 29538 C C . GLN A 1 60 ? 32.389 31.538 14.790 1.00 0.00 60 GLN A C 20
ATOM 29539 O O . GLN A 1 60 ? 33.444 31.625 14.152 1.00 0.00 60 GLN A O 20
ATOM 29553 N N . ALA A 1 61 ? 32.333 31.68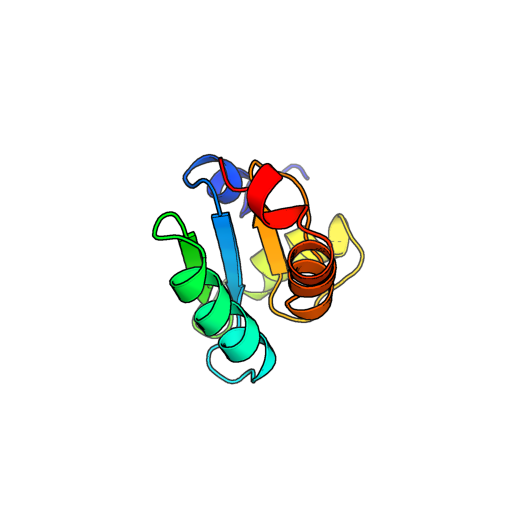5 16.121 1.00 0.00 61 ALA A N 20
ATOM 29554 C CA . ALA A 1 61 ? 33.453 32.116 16.960 1.00 0.00 61 ALA A CA 20
ATOM 29555 C C . ALA A 1 61 ? 34.326 30.973 17.526 1.00 0.00 61 ALA A C 20
ATOM 29556 O O . ALA A 1 61 ? 35.519 31.192 17.747 1.00 0.00 61 ALA A O 20
ATOM 29563 N N . TYR A 1 62 ? 33.787 29.763 17.744 1.00 0.00 62 TYR A N 20
ATOM 29564 C CA . TYR A 1 62 ? 34.488 28.659 18.438 1.00 0.00 62 TYR A CA 20
ATOM 29565 C C . TYR A 1 62 ? 34.394 27.286 17.739 1.00 0.00 62 TYR A C 20
ATOM 29566 O O . TYR A 1 62 ? 34.906 26.293 18.261 1.00 0.00 62 TYR A O 20
ATOM 29584 N N . LYS A 1 63 ? 33.753 27.211 16.561 1.00 0.00 63 LYS A N 20
ATOM 29585 C CA . LYS A 1 63 ? 33.579 26.009 15.716 1.00 0.00 63 LYS A CA 20
ATOM 29586 C C . LYS A 1 63 ? 32.952 24.805 16.451 1.00 0.00 63 LYS A C 20
ATOM 29587 O O . LYS A 1 63 ? 33.282 23.649 16.179 1.00 0.00 63 LYS A O 20
ATOM 29606 N N . HIS A 1 64 ? 32.053 25.086 17.397 1.00 0.00 64 HIS A N 20
ATOM 29607 C CA . HIS A 1 64 ? 31.404 24.117 18.288 1.00 0.00 64 HIS A CA 20
ATOM 29608 C C . HIS A 1 64 ? 29.883 24.327 18.305 1.00 0.00 64 HIS A C 20
ATOM 29609 O O . HIS A 1 64 ? 29.405 25.455 18.233 1.00 0.00 64 HIS A O 20
ATOM 29623 N N . GLU A 1 65 ? 29.126 23.229 18.353 1.00 0.00 65 GLU A N 20
ATOM 29624 C CA . GLU A 1 65 ? 27.683 23.188 18.045 1.00 0.00 65 GLU A CA 20
ATOM 29625 C C . GLU A 1 65 ? 26.884 22.241 18.960 1.00 0.00 65 GLU A C 20
ATOM 29626 O O . GLU A 1 65 ? 25.673 22.407 19.106 1.00 0.00 65 GLU A O 20
ATOM 29638 N N . THR A 1 66 ? 27.567 21.288 19.606 1.00 0.00 66 THR A N 20
ATOM 29639 C CA . THR A 1 66 ? 27.053 20.461 20.712 1.00 0.00 66 THR A CA 20
ATOM 29640 C C . THR A 1 66 ? 26.826 21.285 21.983 1.00 0.00 66 THR A C 20
ATOM 29641 O O . THR A 1 66 ? 27.509 22.286 22.222 1.00 0.00 66 THR A O 20
ATOM 29652 N N . VAL A 1 67 ? 25.896 20.834 22.832 1.00 0.00 67 VAL A N 20
ATOM 29653 C CA . VAL A 1 67 ? 25.574 21.463 24.128 1.00 0.00 67 VAL A CA 20
ATOM 29654 C C . VAL A 1 67 ? 25.892 20.548 25.331 1.00 0.00 67 VAL A C 20
ATOM 29655 O O . VAL A 1 67 ? 25.795 19.321 25.203 1.00 0.00 67 VAL A O 20
ATOM 29668 N N . PRO A 1 68 ? 26.217 21.109 26.513 1.00 0.00 68 PRO A N 20
ATOM 29669 C CA . PRO A 1 68 ? 26.308 22.534 26.805 1.00 0.00 68 PRO A CA 20
ATOM 29670 C C . PRO A 1 68 ? 27.554 23.207 26.225 1.00 0.00 68 PRO A C 20
ATOM 29671 O O . PRO A 1 68 ? 28.632 22.612 26.153 1.00 0.00 68 PRO A O 20
ATOM 29682 N N . ALA A 1 69 ? 27.386 24.476 25.858 1.00 0.00 69 ALA A N 20
ATOM 29683 C CA . ALA A 1 69 ? 28.477 25.434 25.715 1.00 0.00 69 ALA A CA 20
ATOM 29684 C C . ALA A 1 69 ? 28.538 26.292 26.985 1.00 0.00 69 ALA A C 20
ATOM 29685 O O . ALA A 1 69 ? 27.498 26.671 27.533 1.00 0.00 69 ALA A O 20
ATOM 29692 N N . ILE A 1 70 ? 29.745 26.564 27.480 1.00 0.00 70 ILE A N 20
ATOM 29693 C CA . ILE A 1 70 ? 29.972 27.087 28.833 1.00 0.00 70 ILE A CA 20
ATOM 29694 C C . ILE A 1 70 ? 30.902 28.303 28.751 1.00 0.00 70 ILE A C 20
ATOM 29695 O O . ILE A 1 70 ? 31.847 28.318 27.963 1.00 0.00 70 ILE A O 20
ATOM 29711 N N . PHE A 1 71 ? 30.636 29.327 29.562 1.00 0.00 71 PHE A N 20
ATOM 29712 C CA . PHE A 1 71 ? 31.415 30.564 29.600 1.00 0.00 71 PHE A CA 20
ATOM 29713 C C . PHE A 1 71 ? 31.603 31.067 31.035 1.00 0.00 71 PHE A C 20
ATOM 29714 O O . PHE A 1 71 ? 30.702 30.951 31.868 1.00 0.00 71 PHE A O 20
ATOM 29731 N N . ILE A 1 72 ? 32.758 31.680 31.304 1.00 0.00 72 ILE A N 20
ATOM 29732 C CA . ILE A 1 72 ? 33.098 32.338 32.577 1.00 0.00 72 ILE A CA 20
ATOM 29733 C C . ILE A 1 72 ? 33.599 33.747 32.259 1.00 0.00 72 ILE A C 20
ATOM 29734 O O . ILE A 1 72 ? 34.483 33.903 31.427 1.00 0.00 72 ILE A O 20
ATOM 29750 N N . ASN A 1 73 ? 33.035 34.784 32.880 1.00 0.00 73 ASN A N 20
ATOM 29751 C CA . ASN A 1 73 ? 33.402 36.194 32.647 1.00 0.00 73 ASN A CA 20
ATOM 29752 C C . ASN A 1 73 ? 33.433 36.646 31.154 1.00 0.00 73 ASN A C 20
ATOM 29753 O O . ASN A 1 73 ? 34.197 37.540 30.790 1.00 0.00 73 ASN A O 20
ATOM 29764 N N . GLY A 1 74 ? 32.637 36.028 30.265 1.00 0.00 74 GLY A N 20
ATOM 29765 C CA . GLY A 1 74 ? 32.682 36.275 28.807 1.00 0.00 74 GLY A CA 20
ATOM 29766 C C . GLY A 1 74 ? 33.779 35.499 28.046 1.00 0.00 74 GLY A C 20
ATOM 29767 O O . GLY A 1 74 ? 33.880 35.652 26.827 1.00 0.00 74 GLY A O 20
ATOM 29771 N N . ASN A 1 75 ? 34.577 34.667 28.727 1.00 0.00 75 ASN A N 20
ATOM 29772 C CA . ASN A 1 75 ? 35.574 33.741 28.167 1.00 0.00 75 ASN A CA 20
ATOM 29773 C C . ASN A 1 75 ? 34.943 32.359 27.920 1.00 0.00 75 ASN A C 20
ATOM 29774 O O . ASN A 1 75 ? 34.011 31.979 28.628 1.00 0.00 75 ASN A O 20
ATOM 29785 N N . PHE A 1 76 ? 35.445 31.598 26.944 1.00 0.00 76 PHE A N 20
ATOM 29786 C CA . PHE A 1 76 ? 34.868 30.312 26.525 1.00 0.00 76 PHE A CA 20
ATOM 29787 C C . PHE A 1 76 ? 35.507 29.094 27.221 1.00 0.00 76 PHE A C 20
ATOM 29788 O O . PHE A 1 76 ? 36.725 29.037 27.423 1.00 0.00 76 PHE A O 20
ATOM 29805 N N . ILE A 1 77 ? 34.675 28.100 27.540 1.00 0.00 77 ILE A N 20
ATOM 29806 C CA . ILE A 1 77 ? 34.992 26.798 28.146 1.00 0.00 77 ILE A CA 20
ATOM 29807 C C . ILE A 1 77 ? 34.510 25.711 27.181 1.00 0.00 77 ILE A C 20
ATOM 29808 O O . ILE A 1 77 ? 33.362 25.723 26.740 1.00 0.00 77 ILE A O 20
ATOM 29824 N N . GLY A 1 78 ? 35.383 24.751 26.874 1.00 0.00 78 GLY A N 20
ATOM 29825 C CA . GLY A 1 78 ? 35.276 23.784 25.770 1.00 0.00 78 GLY A CA 20
ATOM 29826 C C . GLY A 1 78 ? 34.228 22.676 25.882 1.00 0.00 78 GLY A C 20
ATOM 29827 O O . GLY A 1 78 ? 34.364 21.600 25.295 1.00 0.00 78 GLY A O 20
ATOM 29831 N N . GLY A 1 79 ? 33.217 22.940 26.683 1.00 0.00 79 GLY A N 20
ATOM 29832 C CA . GLY A 1 79 ? 32.061 22.098 26.977 1.00 0.00 79 GLY A CA 20
ATOM 29833 C C . GLY A 1 79 ? 32.088 21.494 28.382 1.00 0.00 79 GLY A C 20
ATOM 29834 O O . GLY A 1 79 ? 32.933 21.823 29.217 1.00 0.00 79 GLY A O 20
ATOM 29838 N N . CYS A 1 80 ? 31.145 20.587 28.639 1.00 0.00 80 CYS A N 20
ATOM 29839 C CA . CYS A 1 80 ? 30.964 19.911 29.924 1.00 0.00 80 CYS A CA 20
ATOM 29840 C C . CYS A 1 80 ? 32.252 19.225 30.411 1.00 0.00 80 CYS A C 20
ATOM 29841 O O . CYS A 1 80 ? 32.627 19.345 31.576 1.00 0.00 80 CYS A O 20
ATOM 29849 N N . SER A 1 81 ? 32.979 18.567 29.510 1.00 0.00 81 SER A N 20
ATOM 29850 C CA . SER A 1 81 ? 34.207 17.839 29.834 1.00 0.00 81 SER A CA 20
ATOM 29851 C C . SER A 1 81 ? 35.458 18.733 29.906 1.00 0.00 81 SER A C 20
ATOM 29852 O O . SER A 1 81 ? 36.475 18.280 30.423 1.00 0.00 81 SER A O 20
ATOM 29860 N N . ASP A 1 82 ? 35.399 20.006 29.482 1.00 0.00 82 ASP A N 20
ATOM 29861 C CA . ASP A 1 82 ? 36.415 21.008 29.862 1.00 0.00 82 ASP A CA 20
ATOM 29862 C C . ASP A 1 82 ? 36.175 21.472 31.309 1.00 0.00 82 ASP A C 20
ATOM 29863 O O . ASP A 1 82 ? 37.121 21.536 32.094 1.00 0.00 82 ASP A O 20
ATOM 29872 N N . LEU A 1 83 ? 34.910 21.714 31.686 1.00 0.00 83 LEU A N 20
ATOM 29873 C CA . LEU A 1 83 ? 34.493 22.113 33.035 1.00 0.00 83 LEU A CA 20
ATOM 29874 C C . LEU A 1 83 ? 34.778 21.022 34.084 1.00 0.00 83 LEU A C 20
ATOM 29875 O O . LEU A 1 83 ? 35.398 21.306 35.108 1.00 0.00 83 LEU A O 20
ATOM 29891 N N . GLU A 1 84 ? 34.374 19.773 33.839 1.00 0.00 84 GLU A N 20
ATOM 29892 C CA . GLU A 1 84 ? 34.634 18.652 34.763 1.00 0.00 84 GLU A CA 20
ATOM 29893 C C . GLU A 1 84 ? 36.118 18.243 34.820 1.00 0.00 84 GLU A C 20
ATOM 29894 O O . GLU A 1 84 ? 36.536 17.529 35.731 1.00 0.00 84 GLU A O 20
ATOM 29906 N N . ALA A 1 85 ? 36.939 18.721 33.885 1.00 0.00 85 ALA A N 20
ATOM 29907 C CA . ALA A 1 85 ? 38.395 18.686 33.993 1.00 0.00 85 ALA A CA 20
ATOM 29908 C C . ALA A 1 85 ? 38.950 19.902 34.765 1.00 0.00 85 ALA A C 20
ATOM 29909 O O . ALA A 1 85 ? 39.814 19.719 35.613 1.00 0.00 85 ALA A O 20
ATOM 29916 N N . LEU A 1 86 ? 38.418 21.120 34.585 1.00 0.00 86 LEU A N 20
ATOM 29917 C CA . LEU A 1 86 ? 38.821 22.320 35.345 1.00 0.00 86 LEU A CA 20
ATOM 29918 C C . LEU A 1 86 ? 38.504 22.223 36.850 1.00 0.00 86 LEU A C 20
ATOM 29919 O O . LEU A 1 86 ? 39.266 22.739 37.672 1.00 0.00 86 LEU A O 20
ATOM 29935 N N . ASP A 1 87 ? 37.408 21.553 37.217 1.00 0.00 87 ASP A N 20
ATOM 29936 C CA . ASP A 1 87 ? 37.055 21.208 38.603 1.00 0.00 87 ASP A CA 20
ATOM 29937 C C . ASP A 1 87 ? 38.100 20.266 39.230 1.00 0.00 87 ASP A C 20
ATOM 29938 O O . ASP A 1 87 ? 38.605 20.527 40.324 1.00 0.00 87 ASP A O 20
ATOM 29947 N N . LYS A 1 88 ? 38.478 19.211 38.496 1.00 0.00 88 LYS A N 20
ATOM 29948 C CA . LYS A 1 88 ? 39.425 18.162 38.923 1.00 0.00 88 LYS A CA 20
ATOM 29949 C C . LYS A 1 88 ? 40.875 18.658 38.938 1.00 0.00 88 LYS A C 20
ATOM 29950 O O . LYS A 1 88 ? 41.621 18.307 39.852 1.00 0.00 88 LYS A O 20
ATOM 29969 N N . GLU A 1 89 ? 41.237 19.536 38.001 1.00 0.00 89 GLU A N 20
ATOM 29970 C CA . GLU A 1 89 ? 42.496 20.295 37.961 1.00 0.00 89 GLU A CA 20
ATOM 29971 C C . GLU A 1 89 ? 42.582 21.377 39.044 1.00 0.00 89 GLU A C 20
ATOM 29972 O O . GLU A 1 89 ? 43.660 21.939 39.255 1.00 0.00 89 GLU A O 20
ATOM 29984 N N . GLY A 1 90 ? 41.484 21.692 39.734 1.00 0.00 90 GLY A N 20
ATOM 29985 C CA . GLY A 1 90 ? 41.452 22.738 40.756 1.00 0.00 90 GLY A CA 20
ATOM 29986 C C . GLY A 1 90 ? 41.576 24.164 40.204 1.00 0.00 90 GLY A C 20
ATOM 29987 O O . GLY A 1 90 ? 41.749 25.129 40.950 1.00 0.00 90 GLY A O 20
ATOM 29991 N N . LYS A 1 91 ? 41.477 24.312 38.881 1.00 0.00 91 LYS A N 20
ATOM 29992 C CA . LYS A 1 91 ? 41.591 25.572 38.147 1.00 0.00 91 LYS A CA 20
ATOM 29993 C C . LYS A 1 91 ? 40.287 26.367 38.164 1.00 0.00 91 LYS A C 20
ATOM 29994 O O . LYS A 1 91 ? 40.330 27.594 38.142 1.00 0.00 91 LYS A O 20
ATOM 30013 N N . LEU A 1 92 ? 39.152 25.680 38.305 1.00 0.00 92 LEU A N 20
ATOM 30014 C CA . LEU A 1 92 ? 37.839 26.282 38.550 1.00 0.00 92 LEU A CA 20
ATOM 30015 C C . LEU A 1 92 ? 37.813 27.107 39.848 1.00 0.00 92 LEU A C 20
ATOM 30016 O O . LEU A 1 92 ? 37.283 28.214 39.854 1.00 0.00 92 LEU A O 20
ATOM 30032 N N . ASP A 1 93 ? 38.454 26.627 40.918 1.00 0.00 93 ASP A N 20
ATOM 30033 C CA . ASP A 1 93 ? 38.596 27.379 42.170 1.00 0.00 93 ASP A CA 20
ATOM 30034 C C . ASP A 1 93 ? 39.360 28.700 41.964 1.00 0.00 93 ASP A C 20
ATOM 30035 O O . ASP A 1 93 ? 38.931 29.750 42.444 1.00 0.00 93 ASP A O 20
ATOM 30044 N N . GLY A 1 94 ? 40.437 28.679 41.171 1.00 0.00 94 GLY A N 20
ATOM 30045 C CA . GLY A 1 94 ? 41.221 29.872 40.832 1.00 0.00 94 GLY A CA 20
ATOM 30046 C C . GLY A 1 94 ? 40.516 30.867 39.900 1.00 0.00 94 GLY A C 20
ATOM 30047 O O . GLY A 1 94 ? 40.952 32.016 39.808 1.00 0.00 94 GLY A O 20
ATOM 30051 N N . LEU A 1 95 ? 39.414 30.465 39.253 1.00 0.00 95 LEU A N 20
ATOM 30052 C CA . LEU A 1 95 ? 38.555 31.302 38.407 1.00 0.00 95 LEU A CA 20
ATOM 30053 C C . LEU A 1 95 ? 37.307 31.835 39.141 1.00 0.00 95 LEU A C 20
ATOM 30054 O O . LEU A 1 95 ? 36.750 32.851 38.718 1.00 0.00 95 LEU A O 20
ATOM 30070 N N . LEU A 1 96 ? 36.884 31.178 40.230 1.00 0.00 96 LEU A N 20
ATOM 30071 C CA . LEU A 1 96 ? 35.701 31.539 41.037 1.00 0.00 96 LEU A CA 20
ATOM 30072 C C . LEU A 1 96 ? 36.029 32.236 42.376 1.00 0.00 96 LEU A C 20
ATOM 30073 O O . LEU A 1 96 ? 35.111 32.700 43.058 1.00 0.00 96 LEU A O 20
ATOM 30089 N N . SER A 1 97 ? 37.315 32.343 42.735 1.00 0.00 97 SER A N 20
ATOM 30090 C CA . SER A 1 97 ? 37.834 33.089 43.901 1.00 0.00 97 SER A CA 20
ATOM 30091 C C . SER A 1 97 ? 38.434 34.447 43.556 1.00 0.00 97 SER A C 20
ATOM 30092 O O . SER A 1 97 ? 38.550 35.284 44.477 1.00 0.00 97 SER A O 20
#

Nearest PDB structures (foldseek):
  2myg-assembly1_A  TM=9.509E-01  e=9.294E-19  Trypanosoma brucei
  2e7p-assembly5_D  TM=9.543E-01  e=1.238E-09  Populus tremula x Populus tremuloides
  5gtx-assembly2_B  TM=9.609E-01  e=2.792E-09  Polygonaceae
  3h8q-assembly2_B  TM=9.379E-01  e=3.198E-09  Homo sapiens
  1z7r-assembly1_A  TM=9.469E-01  e=4.193E-09  Populus tremula x Populus tremuloides

Secondary structure (DSSP, 8-state):
--S--GGGGGGSSSEEEEE-TT-HHHHHHHHHHHHH-S-EEEEETTS-TTHHHHHHHHHHHHS--PSPEEEETTEEE-SHHHHHHHHTTT-HHHH--

Organism: Trypanosoma brucei gambiense (strain MHOM/CI/86/DAL972) (NCBI:txid679716)

CATH classification: 3.40.30.10

Sequence (97 aa):
GAMPSIASMIKGNKVVVFSWVTCPYCVRAEKLLHARTKDITVHYVDKMSEGEQLRGEIYQAYKHETVPAIFINGNFIGGCSDLEALDKEGKLDGLLSGAMPSIASMIKGNKVVVFSWVTCPYCVRAEKLLHARTKDITVHYVDKMSEGEQLRGEIYQAYKHETVPAIFINGNFIGGCSDLEALDKEGKLDGLLSGAMPSIASMIKGNKVVVFSWVTCPYCVRAEKLLHARTKDITVHYVDKMSEGEQLRGEIYQAYKHETVPAIFINGNFIGGCSDLEALDKEGKLDGLLSGAMPSIASMIKGNKVVVFSWVTCPYCVRAEKLLHARTKDITVHYVDKMSEGEQLRGEIYQAYKHETVPAIFINGNFIGGCSDLEALDKEGKLDGLLSGAMPSIASMIKGNKVVVFSWVTCPYCVRAEKLLHARTKDITVHYVDKMSEGEQLRGEIYQAYKHETVPAIFINGNFIGGCSDLEALDKEGKLDGLLSGAMPSIASMIKGNKVVVFSWVTCPYCVRAEKLLHARTKDITVHYVDKMSEGEQLRGEIYQAYKHETVPAIFINGNFIGGCSDLEALDKEGKLDGLLSGAMPSIASMIKGNKVVVFSWVTCPYCVRAEKLLHARTKDITVHYVDKMSEGEQLRGEIYQAYKHETVPAIFINGNFIGGCSDLEALDKEGKLDGLLSGAMPSIASMIKGNKVVVFSWVTCPYCVRAEKLLHARTKDITVHYVDKMSEGEQLRGEIYQAYKHETVPAIFINGNFIGGCSDLEALDKEGKLDGLLSGAMPSIASMIKGNKVVVFSWVTCPYCVRAEKLLHARTKDITVHYVDKMSEGEQLRGEIYQAYKHETVPAIFINGNFIGGCSDLEALDKEGKLDGLLSGAMPSIASMIKGNKVVVFSWVTCPYCVRAEKLLHARTKDITVHYVDKMSEGEQLRGEIYQAYKHETVPAIFINGNFIGGCSDLEALDKEGKLDGLLSGAMPSIASMIKGNKVVVFSWVTCPYCVRAEKLLHARTKDITVHYVDKMSEGEQLRGEIYQAYKHETVPAIFINGNFIGGCSDLEALDKEGKLDGLLSGAMPSIASMIKGNKVVVFSWVTCPYCVRAEKLLHARTKDITVHYVDKMSEGEQLRGEIYQAYKHETVPAIFINGNFIGGCSDLEALDKEGKLDGLLSGAMPSIASMIKGNKVVVFSWVTCPYCVRAEKLLHARTKDITVHYVDKMSEGEQLRGEIYQAYKHETVPAIFINGNFIGGCSDLEALDKEGKLDGLLSGAMPSIASMIKGNKVVVFSWVTCPYCVRAEKLLHARTKDITVHYVDKMSEGEQLRGEIYQAYKHETVPAIFINGNFIGGCSDLEALDKEGKLDGLLSGAMPSIASMIKGNKVVVFSWVTCPYCVRAEKLLHARTKDITVHYVDKMSEGEQLRGEIYQAYKHETVPAIFINGNFIGGCSDLEALDKEGKLDGLLSGAMPSIASMIKGNKVVVFSWVTCPYCVRAEKLLHARTKDITVHYVDKMSEGEQLRGEIYQAYKHETVPAIFINGNFIGGCSDLEALDKEGKLDGLLSGAMPSIASMIKGNKVVVFSWVTCPYCVRAEKLLHARTKDITVHYVDKMSEGEQLRGEIYQAYKHETVPAIFINGNFIGGCSDLEALDKEGKLDGLLSGAMPSIASMIKGNKVVVFSWVTCPYCVRAEKLLHARTKDITVHYVDKMSEGEQLRGEIYQAYKHETVPAIFINGNFIGGCSDLEALDKEGKLDGLLSGAMPSIASMIKGNKVVVFSWVTCPYCVRAEKLLHARTKDITVHYVDKMSEGEQLRGEIYQAYKHETVPAIFINGNFIGGCSDLEALDKEGKLDGLLSGAMPSIASMIKGNKVVVFSWVTCPYCVRAEKLLHARTKDITVHYVDKMSEGEQLRGEIYQAYKHETVPAIFINGNFIGGCSDLEALDKEGKLDGLLS